Protein 2D9O (pdb70)

Solvent-accessible surface area: 7507 Å² total; per-residue (Å²): 138,123,122,84,70,101,35,170,60,55,16,81,0,58,0,99,30,186,39,162,173,176,92,169,62,143,58,38,14,42,113,85,52,1,48,129,16,3,99,129,69,10,129,17,82,85,17,93,78,43,110,200,144,65,9,12,0,27,0,46,0,44,79,78,151,5,0,69,70,0,27,143,85,17,75,11,87,147,122,46,87,13,130,20,50,42,85,106,20,99,48,148,150,80,130,46,141,108,115,127

Sequence (100 aa):
GSSGSSGQGTPKLKLKWKCKKEDESKGGYSKDVLLRLLQKYGEVLNLVLSSKKPGTAVVEFATVKAAELAVQNEVGLVDNPLKISWLEGQPQDASGPSSGGSSGSSGQGTPKLKLKWKCKKEDESKGGYSKDVLLRLLQKYGEVLNLVLSSKKPGTAVVEFATVKAAELAVQNEVGLVDNPLKISWLEGQPQDASGPSSGGSSGSSGQGTPKLKLKWKCKKEDESKGGYSKDVLLRLLQKYGEVLNLVLSSKKPGTAVVEFATVKAAELAVQNEVGLVDNPLKISWLEGQPQDASGPSSGGSSGSSGQGTPKLKLKWKCKKEDESKGGYSKDVLLRLLQKYGEVLNLVLSSKKPGTAVVEFATVKAAELAVQNEVGLVDNPLKISWLEGQPQDASGPSSGGSSGSSGQGTPKLKLKWKCKKEDESKGGYSKDVLLRLLQKYGEVLNLVLSSKKPGTAVVEFATVKAAELAVQNEVGLVDNPLKISWLEGQPQDASGPSSGGSSGSSGQGTPKLKLKWKCKKEDESKGGYSKDVLLRLLQKYGEVLNLVLSSKKPGTAVVEFATVKAAELAVQNEVGLVDNPLKISWLEGQPQDASGPSSGGSSGSSGQGTPKLKLKWKCKKEDESKGGYSKDVLLRLLQKYGEVLNLVLSSKKPGTAVVEFATVKAAELAVQNEVGLVDNPLKISWLEGQPQDASGPSSGGSSGSSGQGTPKLKLKWKCKKEDESKGGYSKDVLLRLLQKYGEVLNLVLSSKKPGTAVVEFATVKAAELAVQNEVGLVDNPLKISWLEGQPQDASGPSSGGSSGSSGQGTPKLKLKWKCKKEDESKGGYSKDVLLRLLQKYGEVLNLVLSSKKPGTAVVEFATVKAAELAVQNEVGLVDNPLKISWLEGQPQDASGPSSGGSSGSSGQGTPKLKLKWKCKKEDESKGGYSKDVLLRLLQKYGEVLNLVLSSKKPGTAVVEFATVKAAELAVQNEVGLVDNPLKISWLEGQPQDASGPSSGGSSGSSGQGTPKLKLKWKCKKEDESKGGYSKDVLLRLLQKYGEVLNLVLSSKKPGTAVVEFATVKAAELAVQNEVGLVDNPLKISWLEGQPQDASGPSSGGSSGSSGQGTPKLKLKWKCKKEDESKGGYSKDVLLRLLQKYGEVLNLVLSSKKPGTAVVEFATVKAAELAVQNEVGLVDNPLKISWLEGQPQDASGPSSGGSSGSSGQGTPKLKLKWKCKKEDESKGGYSKDVLLRLLQKYGEVLNLVLSSKKPGTAVVEFATVKAAELAVQNEVGLVDNPLKISWLEGQPQDASGPSSGGSSGSSGQGTPKLKLKWKCKKEDESKGGYSKDVLLRLLQKYGEVLNLVLSSKKPGTAVVEFATVKAAELAVQNEVGLVDNPLKISWLEGQPQDASGPSSGGSSGSSGQGTPKLKLKWKCKKEDESKGGYSKDVLLRLLQKYGEVLNLVLSSKKPGTAVVEFATVKAAELAVQNEVGLVDNPLKISWLEGQPQDASGPSSGGSSGSSGQGTPKLKLKWKCKKEDESKGGYSKDVLLRLLQKYGEVLNLVLSSKKPGTAVVEFATVKAAELAVQNEVGLVDNPLKISWLEGQPQDASGPSSGGSSGSSGQGTPKLKLKWKCKKEDESKGGYSKDVLLRLLQKYGEVLNLVLSSKKPGTAVVEFATVKAAELAVQNEVGLVDNPLKISWLEGQPQDASGPSSGGSSGSSGQGTPKLKLKWKCKKEDESKGGYSKDVLLRLLQKYGEVLNLVLSSKKPGTAVVEFATVKAAELAVQNEVGLVDNPLKISWLEGQPQDASGPSSGGSSGSSGQGTPKLKLKWKCKKEDESKGGYSKDVLLRLLQKYGEVLNLVLSSKKPGTAVVEFATVKAAELAVQNEVGLVDNPLKISWLEGQPQDASGPSSGGSSGSSGQGTPKLKLKWKCKKEDESKGGYSKDVLLRLLQKYGEVLNLVLSSKKPGTAVVEFATVKAAELAVQNEVGLVDNPLKISWLEGQPQDASGPSSG

Secondary structure (DSSP, 8-state):
--------SS-EEEEE----SS-S---S--HHHHHHHHHTTS-EEEEEEESSSSSEEEEEES-HHHHHHHHHT--B-SSSB-EEE-SS------SS----

Structure (mmCIF, N/CA/C/O backbone):
data_2D9O
#
_entry.id   2D9O
#
loop_
_atom_site.group_PDB
_atom_site.id
_atom_site.type_symbol
_atom_site.label_atom_id
_atom_site.label_alt_id
_atom_site.label_comp_id
_atom_site.label_asym_id
_atom_site.label_entity_id
_atom_site.label_seq_id
_atom_site.pdbx_PDB_ins_code
_atom_site.Cartn_x
_atom_site.Cartn_y
_atom_site.Cartn_z
_atom_site.occupancy
_atom_site.B_iso_or_equiv
_atom_site.auth_seq_id
_atom_site.auth_comp_id
_atom_site.auth_asym_id
_atom_site.auth_atom_id
_atom_site.pdbx_PDB_model_num
ATOM 1 N N . GLY A 1 1 ? -21.846 12.424 -0.928 1.00 0.00 161 GLY A N 1
ATOM 2 C CA . GLY A 1 1 ? -21.104 12.425 -2.175 1.00 0.00 161 GLY A CA 1
ATOM 3 C C . GLY A 1 1 ? -21.380 11.194 -3.015 1.00 0.00 161 GLY A C 1
ATOM 4 O O . GLY A 1 1 ? -22.501 10.991 -3.482 1.00 0.00 161 GLY A O 1
ATOM 8 N N . SER A 1 2 ? -20.356 10.370 -3.210 1.00 0.00 162 SER A N 1
ATOM 9 C CA . SER A 1 2 ? -20.492 9.155 -4.004 1.00 0.00 162 SER A CA 1
ATOM 10 C C . SER A 1 2 ? -19.678 8.015 -3.398 1.00 0.00 162 SER A C 1
ATOM 11 O O . SER A 1 2 ? -18.448 8.043 -3.409 1.00 0.00 162 SER A O 1
ATOM 19 N N . SER A 1 3 ? -20.375 7.014 -2.870 1.00 0.00 163 SER A N 1
ATOM 20 C CA . SER A 1 3 ? -19.719 5.866 -2.255 1.00 0.00 163 SER A CA 1
ATOM 21 C C . SER A 1 3 ? -20.446 4.572 -2.607 1.00 0.00 163 SER A C 1
ATOM 22 O O . SER A 1 3 ? -21.643 4.577 -2.892 1.00 0.00 163 SER A O 1
ATOM 30 N N . GLY A 1 4 ? -19.713 3.463 -2.585 1.00 0.00 164 GLY A N 1
ATOM 31 C CA . GLY A 1 4 ? -20.303 2.177 -2.903 1.00 0.00 164 GLY A CA 1
ATOM 32 C C . GLY A 1 4 ? -19.260 1.113 -3.183 1.00 0.00 164 GLY A C 1
ATOM 33 O O . GLY A 1 4 ? -19.100 0.676 -4.322 1.00 0.00 164 GLY A O 1
ATOM 37 N N . SER A 1 5 ? -18.547 0.697 -2.141 1.00 0.00 165 SER A N 1
ATOM 38 C CA . SER A 1 5 ? -17.510 -0.318 -2.281 1.00 0.00 165 SER A CA 1
ATOM 39 C C . SER A 1 5 ? -17.859 -1.566 -1.476 1.00 0.00 165 SER A C 1
ATOM 40 O O . SER A 1 5 ? -18.059 -1.500 -0.263 1.00 0.00 165 SER A O 1
ATOM 48 N N . SER A 1 6 ? -17.929 -2.704 -2.160 1.00 0.00 166 SER A N 1
ATOM 49 C CA . SER A 1 6 ? -18.258 -3.967 -1.511 1.00 0.00 166 SER A CA 1
ATOM 50 C C . SER A 1 6 ? -17.089 -4.463 -0.665 1.00 0.00 166 SER A C 1
ATOM 51 O O . SER A 1 6 ? -17.255 -4.803 0.506 1.00 0.00 166 SER A O 1
ATOM 59 N N . GLY A 1 7 ? -15.904 -4.502 -1.268 1.00 0.00 167 GLY A N 1
ATOM 60 C CA . GLY A 1 7 ? -14.724 -4.957 -0.557 1.00 0.00 167 GLY A CA 1
ATOM 61 C C . GLY A 1 7 ? -14.993 -6.191 0.282 1.00 0.00 167 GLY A C 1
ATOM 62 O O . GLY A 1 7 ? -15.030 -6.118 1.510 1.00 0.00 167 GLY A O 1
ATOM 66 N N . GLN A 1 8 ? -15.182 -7.326 -0.383 1.00 0.00 168 GLN A N 1
ATOM 67 C CA . GLN A 1 8 ? -15.452 -8.581 0.310 1.00 0.00 168 GLN A CA 1
ATOM 68 C C . GLN A 1 8 ? -14.166 -9.374 0.520 1.00 0.00 168 GLN A C 1
ATOM 69 O O . GLN A 1 8 ? -13.872 -9.817 1.629 1.00 0.00 168 GLN A O 1
ATOM 83 N N . GLY A 1 9 ? -13.402 -9.549 -0.554 1.00 0.00 169 GLY A N 1
ATOM 84 C CA . GLY A 1 9 ? -12.157 -10.289 -0.467 1.00 0.00 169 GLY A CA 1
ATOM 85 C C . GLY A 1 9 ? -11.151 -9.625 0.453 1.00 0.00 169 GLY A C 1
ATOM 86 O O . GLY A 1 9 ? -11.443 -8.598 1.067 1.00 0.00 169 GLY A O 1
ATOM 90 N N . THR A 1 10 ? -9.963 -10.214 0.552 1.00 0.00 170 THR A N 1
ATOM 91 C CA . THR A 1 10 ? -8.912 -9.675 1.405 1.00 0.00 170 THR A CA 1
ATOM 92 C C . THR A 1 10 ? -8.729 -8.180 1.174 1.00 0.00 170 THR A C 1
ATOM 93 O O . THR A 1 10 ? -8.852 -7.680 0.056 1.00 0.00 170 THR A O 1
ATOM 104 N N . PRO A 1 11 ? -8.426 -7.446 2.256 1.00 0.00 171 PRO A N 1
ATOM 105 C CA . PRO A 1 11 ? -8.218 -5.996 2.195 1.00 0.00 171 PRO A CA 1
ATOM 106 C C . PRO A 1 11 ? -6.933 -5.625 1.463 1.00 0.00 171 PRO A C 1
ATOM 107 O O . PRO A 1 11 ? -5.893 -5.403 2.085 1.00 0.00 171 PRO A O 1
ATOM 118 N N . LYS A 1 12 ? -7.010 -5.559 0.138 1.00 0.00 172 LYS A N 1
ATOM 119 C CA . LYS A 1 12 ? -5.854 -5.213 -0.680 1.00 0.00 172 LYS A CA 1
ATOM 120 C C . LYS A 1 12 ? -5.579 -3.714 -0.628 1.00 0.00 172 LYS A C 1
ATOM 121 O O . LYS A 1 12 ? -6.506 -2.903 -0.590 1.00 0.00 172 LYS A O 1
ATOM 140 N N . LEU A 1 13 ? -4.301 -3.351 -0.627 1.00 0.00 173 LEU A N 1
ATOM 141 C CA . LEU A 1 13 ? -3.905 -1.948 -0.581 1.00 0.00 173 LEU A CA 1
ATOM 142 C C . LEU A 1 13 ? -3.049 -1.584 -1.790 1.00 0.00 173 LEU A C 1
ATOM 143 O O . LEU A 1 13 ? -2.376 -2.437 -2.367 1.00 0.00 173 LEU A O 1
ATOM 159 N N . LYS A 1 14 ? -3.079 -0.310 -2.168 1.00 0.00 174 LYS A N 1
ATOM 160 C CA . LYS A 1 14 ? -2.305 0.170 -3.306 1.00 0.00 174 LYS A CA 1
ATOM 161 C C . LYS A 1 14 ? -1.143 1.043 -2.844 1.00 0.00 174 LYS A C 1
ATOM 162 O O . LYS A 1 14 ? -1.342 2.052 -2.167 1.00 0.00 174 LYS A O 1
ATOM 181 N N . LEU A 1 15 ? 0.071 0.649 -3.216 1.00 0.00 175 LEU A N 1
ATOM 182 C CA . LEU A 1 15 ? 1.266 1.398 -2.841 1.00 0.00 175 LEU A CA 1
ATOM 183 C C . LEU A 1 15 ? 1.778 2.229 -4.013 1.00 0.00 175 LEU A C 1
ATOM 184 O O . LEU A 1 15 ? 2.240 1.687 -5.017 1.00 0.00 175 LEU A O 1
ATOM 200 N N . LYS A 1 16 ? 1.695 3.548 -3.877 1.00 0.00 176 LYS A N 1
ATOM 201 C CA . LYS A 1 16 ? 2.153 4.455 -4.923 1.00 0.00 176 LYS A CA 1
ATOM 202 C C . LYS A 1 16 ? 3.173 5.447 -4.373 1.00 0.00 176 LYS A C 1
ATOM 203 O O . LYS A 1 16 ? 2.984 6.014 -3.297 1.00 0.00 176 LYS A O 1
ATOM 222 N N . TRP A 1 17 ? 4.253 5.652 -5.119 1.00 0.00 177 TRP A N 1
ATOM 223 C CA . TRP A 1 17 ? 5.302 6.577 -4.707 1.00 0.00 177 TRP A CA 1
ATOM 224 C C . TRP A 1 17 ? 5.775 7.423 -5.883 1.00 0.00 177 TRP A C 1
ATOM 225 O O . TRP A 1 17 ? 5.544 7.078 -7.042 1.00 0.00 177 TRP A O 1
ATOM 246 N N . LYS A 1 18 ? 6.438 8.533 -5.579 1.00 0.00 178 LYS A N 1
ATOM 247 C CA . LYS A 1 18 ? 6.946 9.429 -6.611 1.00 0.00 178 LYS A CA 1
ATOM 248 C C . LYS A 1 18 ? 8.121 8.798 -7.350 1.00 0.00 178 LYS A C 1
ATOM 249 O O . LYS A 1 18 ? 9.152 8.491 -6.749 1.00 0.00 178 LYS A O 1
ATOM 268 N N . CYS A 1 19 ? 7.961 8.608 -8.655 1.00 0.00 179 CYS A N 1
ATOM 269 C CA . CYS A 1 19 ? 9.010 8.014 -9.476 1.00 0.00 179 CYS A CA 1
ATOM 270 C C . CYS A 1 19 ? 9.210 8.809 -10.762 1.00 0.00 179 CYS A C 1
ATOM 271 O O . CYS A 1 19 ? 8.263 9.374 -11.309 1.00 0.00 179 CYS A O 1
ATOM 279 N N . LYS A 1 20 ? 10.449 8.849 -11.241 1.00 0.00 180 LYS A N 1
ATOM 280 C CA . LYS A 1 20 ? 10.775 9.574 -12.463 1.00 0.00 180 LYS A CA 1
ATOM 281 C C . LYS A 1 20 ? 10.198 8.868 -13.685 1.00 0.00 180 LYS A C 1
ATOM 282 O O . LYS A 1 20 ? 9.771 7.715 -13.606 1.00 0.00 180 LYS A O 1
ATOM 301 N N . LYS A 1 21 ? 10.189 9.565 -14.816 1.00 0.00 181 LYS A N 1
ATOM 302 C CA . LYS A 1 21 ? 9.667 9.004 -16.057 1.00 0.00 181 LYS A CA 1
ATOM 303 C C . LYS A 1 21 ? 10.341 7.673 -16.378 1.00 0.00 181 LYS A C 1
ATOM 304 O O . LYS A 1 21 ? 11.356 7.322 -15.779 1.00 0.00 181 LYS A O 1
ATOM 323 N N . GLU A 1 22 ? 9.769 6.940 -17.328 1.00 0.00 182 GLU A N 1
ATOM 324 C CA . GLU A 1 22 ? 10.316 5.649 -17.728 1.00 0.00 182 GLU A CA 1
ATOM 325 C C . GLU A 1 22 ? 11.840 5.659 -17.661 1.00 0.00 182 GLU A C 1
ATOM 326 O O . GLU A 1 22 ? 12.512 6.053 -18.614 1.00 0.00 182 GLU A O 1
ATOM 338 N N . ASP A 1 23 ? 12.379 5.224 -16.527 1.00 0.00 183 ASP A N 1
ATOM 339 C CA . ASP A 1 23 ? 13.824 5.182 -16.334 1.00 0.00 183 ASP A CA 1
ATOM 340 C C . ASP A 1 23 ? 14.249 3.865 -15.691 1.00 0.00 183 ASP A C 1
ATOM 341 O O . ASP A 1 23 ? 13.422 3.137 -15.144 1.00 0.00 183 ASP A O 1
ATOM 350 N N . GLU A 1 24 ? 15.542 3.567 -15.764 1.00 0.00 184 GLU A N 1
ATOM 351 C CA . GLU A 1 24 ? 16.075 2.337 -15.190 1.00 0.00 184 GLU A CA 1
ATOM 352 C C . GLU A 1 24 ? 16.129 2.425 -13.668 1.00 0.00 184 GLU A C 1
ATOM 353 O O . GLU A 1 24 ? 16.307 1.418 -12.983 1.00 0.00 184 GLU A O 1
ATOM 365 N N . SER A 1 25 ? 15.974 3.637 -13.145 1.00 0.00 185 SER A N 1
ATOM 366 C CA . SER A 1 25 ? 16.009 3.859 -11.704 1.00 0.00 185 SER A CA 1
ATOM 367 C C . SER A 1 25 ? 14.608 3.766 -11.106 1.00 0.00 185 SER A C 1
ATOM 368 O O . SER A 1 25 ? 13.671 4.403 -11.589 1.00 0.00 185 SER A O 1
ATOM 376 N N . LYS A 1 26 ? 14.473 2.969 -10.052 1.00 0.00 186 LYS A N 1
ATOM 377 C CA . LYS A 1 26 ? 13.188 2.792 -9.386 1.00 0.00 186 LYS A CA 1
ATOM 378 C C . LYS A 1 26 ? 12.804 4.045 -8.604 1.00 0.00 186 LYS A C 1
ATOM 379 O O . LYS A 1 26 ? 11.722 4.599 -8.794 1.00 0.00 186 LYS A O 1
ATOM 398 N N . GLY A 1 27 ? 13.699 4.487 -7.726 1.00 0.00 187 GLY A N 1
ATOM 399 C CA . GLY A 1 27 ? 13.435 5.671 -6.930 1.00 0.00 187 GLY A CA 1
ATOM 400 C C . GLY A 1 27 ? 13.948 5.542 -5.510 1.00 0.00 187 GLY A C 1
ATOM 401 O O . GLY A 1 27 ? 14.770 6.341 -5.064 1.00 0.00 187 GLY A O 1
ATOM 405 N N . GLY A 1 28 ? 13.460 4.532 -4.795 1.00 0.00 188 GLY A N 1
ATOM 406 C CA . GLY A 1 28 ? 13.884 4.321 -3.424 1.00 0.00 188 GLY A CA 1
ATOM 407 C C . GLY A 1 28 ? 13.104 3.216 -2.739 1.00 0.00 188 GLY A C 1
ATOM 408 O O . GLY A 1 28 ? 12.892 3.255 -1.527 1.00 0.00 188 GLY A O 1
ATOM 412 N N . TYR A 1 29 ? 12.673 2.229 -3.517 1.00 0.00 189 TYR A N 1
ATOM 413 C CA . TYR A 1 29 ? 11.908 1.110 -2.979 1.00 0.00 189 TYR A CA 1
ATOM 414 C C . TYR A 1 29 ? 12.025 -0.114 -3.882 1.00 0.00 189 TYR A C 1
ATOM 415 O O . TYR A 1 29 ? 12.657 -0.063 -4.937 1.00 0.00 189 TYR A O 1
ATOM 433 N N . SER A 1 30 ? 11.409 -1.213 -3.460 1.00 0.00 190 SER A N 1
ATOM 434 C CA . SER A 1 30 ? 11.446 -2.453 -4.227 1.00 0.00 190 SER A CA 1
ATOM 435 C C . SER A 1 30 ? 10.526 -3.501 -3.610 1.00 0.00 190 SER A C 1
ATOM 436 O O . SER A 1 30 ? 10.299 -3.511 -2.400 1.00 0.00 190 SER A O 1
ATOM 444 N N . LYS A 1 31 ? 9.997 -4.384 -4.451 1.00 0.00 191 LYS A N 1
ATOM 445 C CA . LYS A 1 31 ? 9.102 -5.439 -3.990 1.00 0.00 191 LYS A CA 1
ATOM 446 C C . LYS A 1 31 ? 9.526 -5.951 -2.617 1.00 0.00 191 LYS A C 1
ATOM 447 O O . LYS A 1 31 ? 8.692 -6.145 -1.732 1.00 0.00 191 LYS A O 1
ATOM 466 N N . ASP A 1 32 ? 10.825 -6.167 -2.446 1.00 0.00 192 ASP A N 1
ATOM 467 C CA . ASP A 1 32 ? 11.360 -6.654 -1.180 1.00 0.00 192 ASP A CA 1
ATOM 468 C C . ASP A 1 32 ? 11.160 -5.622 -0.073 1.00 0.00 192 ASP A C 1
ATOM 469 O O . ASP A 1 32 ? 10.387 -5.839 0.860 1.00 0.00 192 ASP A O 1
ATOM 478 N N . VAL A 1 33 ? 11.864 -4.500 -0.184 1.00 0.00 193 VAL A N 1
ATOM 479 C CA . VAL A 1 33 ? 11.765 -3.435 0.807 1.00 0.00 193 VAL A CA 1
ATOM 480 C C . VAL A 1 33 ? 10.330 -3.268 1.293 1.00 0.00 193 VAL A C 1
ATOM 481 O O . VAL A 1 33 ? 10.061 -3.310 2.494 1.00 0.00 193 VAL A O 1
ATOM 494 N N . LEU A 1 34 ? 9.410 -3.081 0.352 1.00 0.00 194 LEU A N 1
ATOM 495 C CA . LEU A 1 34 ? 8.000 -2.909 0.684 1.00 0.00 194 LEU A CA 1
ATOM 496 C C . LEU A 1 34 ? 7.444 -4.157 1.362 1.00 0.00 194 LEU A C 1
ATOM 497 O O . LEU A 1 34 ? 6.658 -4.067 2.306 1.00 0.00 194 LEU A O 1
ATOM 513 N N . LEU A 1 35 ? 7.858 -5.322 0.875 1.00 0.00 195 LEU A N 1
ATOM 514 C CA . LEU A 1 35 ? 7.403 -6.590 1.435 1.00 0.00 195 LEU A CA 1
ATOM 515 C C . LEU A 1 35 ? 7.779 -6.701 2.909 1.00 0.00 195 LEU A C 1
ATOM 516 O O . LEU A 1 35 ? 6.943 -7.033 3.749 1.00 0.00 195 LEU A O 1
ATOM 532 N N . ARG A 1 36 ? 9.041 -6.418 3.215 1.00 0.00 196 ARG A N 1
ATOM 533 C CA . ARG A 1 36 ? 9.527 -6.485 4.588 1.00 0.00 196 ARG A CA 1
ATOM 534 C C . ARG A 1 36 ? 8.890 -5.395 5.444 1.00 0.00 196 ARG A C 1
ATOM 535 O O . ARG A 1 36 ? 8.685 -5.574 6.645 1.00 0.00 196 ARG A O 1
ATOM 556 N N . LEU A 1 37 ? 8.580 -4.265 4.819 1.00 0.00 197 LEU A N 1
ATOM 557 C CA . LEU A 1 37 ? 7.966 -3.144 5.523 1.00 0.00 197 LEU A CA 1
ATOM 558 C C . LEU A 1 37 ? 6.587 -3.523 6.053 1.00 0.00 197 LEU A C 1
ATOM 559 O O . LEU A 1 37 ? 6.209 -3.139 7.161 1.00 0.00 197 LEU A O 1
ATOM 575 N N . LEU A 1 38 ? 5.841 -4.280 5.257 1.00 0.00 198 LEU A N 1
ATOM 576 C CA . LEU A 1 38 ? 4.504 -4.714 5.646 1.00 0.00 198 LEU A CA 1
ATOM 577 C C . LEU A 1 38 ? 4.567 -5.987 6.485 1.00 0.00 198 LEU A C 1
ATOM 578 O O . LEU A 1 38 ? 3.907 -6.094 7.518 1.00 0.00 198 LEU A O 1
ATOM 594 N N . GLN A 1 39 ? 5.367 -6.948 6.033 1.00 0.00 199 GLN A N 1
ATOM 595 C CA . GLN A 1 39 ? 5.517 -8.213 6.743 1.00 0.00 199 GLN A CA 1
ATOM 596 C C . GLN A 1 39 ? 5.434 -8.003 8.252 1.00 0.00 199 GLN A C 1
ATOM 597 O O . GLN A 1 39 ? 4.610 -8.618 8.930 1.00 0.00 199 GLN A O 1
ATOM 611 N N . LYS A 1 40 ? 6.292 -7.132 8.771 1.00 0.00 200 LYS A N 1
ATOM 612 C CA . LYS A 1 40 ? 6.316 -6.840 10.200 1.00 0.00 200 LYS A CA 1
ATOM 613 C C . LYS A 1 40 ? 4.904 -6.627 10.735 1.00 0.00 200 LYS A C 1
ATOM 614 O O . LYS A 1 40 ? 4.530 -7.186 11.766 1.00 0.00 200 LYS A O 1
ATOM 633 N N . TYR A 1 41 ? 4.124 -5.817 10.028 1.00 0.00 201 TYR A N 1
ATOM 634 C CA . TYR A 1 41 ? 2.753 -5.530 10.433 1.00 0.00 201 TYR A CA 1
ATOM 635 C C . TYR A 1 41 ? 1.849 -6.736 10.191 1.00 0.00 201 TYR A C 1
ATOM 636 O O . TYR A 1 41 ? 1.164 -7.205 11.099 1.00 0.00 201 TYR A O 1
ATOM 654 N N . GLY A 1 42 ? 1.855 -7.233 8.958 1.00 0.00 202 GLY A N 1
ATOM 655 C CA . GLY A 1 42 ? 1.033 -8.380 8.618 1.00 0.00 202 GLY A CA 1
ATOM 656 C C . GLY A 1 42 ? 1.619 -9.197 7.483 1.00 0.00 202 GLY A C 1
ATOM 657 O O . GLY A 1 42 ? 2.403 -8.686 6.683 1.00 0.00 202 GLY A O 1
ATOM 661 N N . GLU A 1 43 ? 1.240 -10.469 7.415 1.00 0.00 203 GLU A N 1
ATOM 662 C CA . GLU A 1 43 ? 1.737 -11.358 6.371 1.00 0.00 203 GLU A CA 1
ATOM 663 C C . GLU A 1 43 ? 1.247 -10.911 4.997 1.00 0.00 203 GLU A C 1
ATOM 664 O O . GLU A 1 43 ? 0.049 -10.725 4.782 1.00 0.00 203 GLU A O 1
ATOM 676 N N . VAL A 1 44 ? 2.182 -10.738 4.068 1.00 0.00 204 VAL A N 1
ATOM 677 C CA . VAL A 1 44 ? 1.847 -10.313 2.714 1.00 0.00 204 VAL A CA 1
ATOM 678 C C . VAL A 1 44 ? 1.584 -11.513 1.811 1.00 0.00 204 VAL A C 1
ATOM 679 O O . VAL A 1 44 ? 2.500 -12.040 1.179 1.00 0.00 204 VAL A O 1
ATOM 692 N N . LEU A 1 45 ? 0.327 -11.939 1.754 1.00 0.00 205 LEU A N 1
ATOM 693 C CA . LEU A 1 45 ? -0.058 -13.077 0.927 1.00 0.00 205 LEU A CA 1
ATOM 694 C C . LEU A 1 45 ? 0.428 -12.897 -0.508 1.00 0.00 205 LEU A C 1
ATOM 695 O O . LEU A 1 45 ? 1.089 -13.773 -1.064 1.00 0.00 205 LEU A O 1
ATOM 711 N N . ASN A 1 46 ? 0.097 -11.754 -1.100 1.00 0.00 206 ASN A N 1
ATOM 712 C CA . ASN A 1 46 ? 0.501 -11.457 -2.469 1.00 0.00 206 ASN A CA 1
ATOM 713 C C . ASN A 1 46 ? 0.896 -9.991 -2.615 1.00 0.00 206 ASN A C 1
ATOM 714 O O . ASN A 1 46 ? 0.227 -9.101 -2.087 1.00 0.00 206 ASN A O 1
ATOM 725 N N . LEU A 1 47 ? 1.986 -9.746 -3.334 1.00 0.00 207 LEU A N 1
ATOM 726 C CA . LEU A 1 47 ? 2.470 -8.387 -3.550 1.00 0.00 207 LEU A CA 1
ATOM 727 C C . LEU A 1 47 ? 2.788 -8.150 -5.023 1.00 0.00 207 LEU A C 1
ATOM 728 O O . LEU A 1 47 ? 3.856 -8.526 -5.506 1.00 0.00 207 LEU A O 1
ATOM 744 N N . VAL A 1 48 ? 1.855 -7.522 -5.731 1.00 0.00 208 VAL A N 1
ATOM 745 C CA . VAL A 1 48 ? 2.037 -7.232 -7.148 1.00 0.00 208 VAL A CA 1
ATOM 746 C C . VAL A 1 48 ? 2.393 -5.766 -7.367 1.00 0.00 208 VAL A C 1
ATOM 747 O O . VAL A 1 48 ? 2.100 -4.912 -6.529 1.00 0.00 208 VAL A O 1
ATOM 760 N N . LEU A 1 49 ? 3.026 -5.479 -8.500 1.00 0.00 209 LEU A N 1
ATOM 761 C CA . LEU A 1 49 ? 3.422 -4.115 -8.831 1.00 0.00 209 LEU A CA 1
ATOM 762 C C . LEU A 1 49 ? 2.764 -3.656 -10.128 1.00 0.00 209 LEU A C 1
ATOM 763 O O . LEU A 1 49 ? 2.498 -4.463 -11.020 1.00 0.00 209 LEU A O 1
ATOM 779 N N . SER A 1 50 ? 2.506 -2.356 -10.228 1.00 0.00 210 SER A N 1
ATOM 780 C CA . SER A 1 50 ? 1.877 -1.790 -11.416 1.00 0.00 210 SER A CA 1
ATOM 781 C C . SER A 1 50 ? 2.930 -1.319 -12.414 1.00 0.00 210 SER A C 1
ATOM 782 O O . SER A 1 50 ? 3.775 -0.484 -12.094 1.00 0.00 210 SER A O 1
ATOM 790 N N . SER A 1 51 ? 2.871 -1.861 -13.627 1.00 0.00 211 SER A N 1
ATOM 791 C CA . SER A 1 51 ? 3.821 -1.499 -14.672 1.00 0.00 211 SER A CA 1
ATOM 792 C C . SER A 1 51 ? 3.307 -0.316 -15.488 1.00 0.00 211 SER A C 1
ATOM 793 O O . SER A 1 51 ? 4.080 0.541 -15.915 1.00 0.00 211 SER A O 1
ATOM 801 N N . LYS A 1 52 ? 1.996 -0.277 -15.700 1.00 0.00 212 LYS A N 1
ATOM 802 C CA . LYS A 1 52 ? 1.375 0.800 -16.462 1.00 0.00 212 LYS A CA 1
ATOM 803 C C . LYS A 1 52 ? 1.999 2.146 -16.109 1.00 0.00 212 LYS A C 1
ATOM 804 O O . LYS A 1 52 ? 2.519 2.848 -16.976 1.00 0.00 212 LYS A O 1
ATOM 823 N N . LYS A 1 53 ? 1.944 2.500 -14.829 1.00 0.00 213 LYS A N 1
ATOM 824 C CA . LYS A 1 53 ? 2.505 3.761 -14.359 1.00 0.00 213 LYS A CA 1
ATOM 825 C C . LYS A 1 53 ? 3.651 3.516 -13.382 1.00 0.00 213 LYS A C 1
ATOM 826 O O . LYS A 1 53 ? 3.614 2.599 -12.562 1.00 0.00 213 LYS A O 1
ATOM 845 N N . PRO A 1 54 ? 4.694 4.355 -13.469 1.00 0.00 214 PRO A N 1
ATOM 846 C CA . PRO A 1 54 ? 5.869 4.250 -12.599 1.00 0.00 214 PRO A CA 1
ATOM 847 C C . PRO A 1 54 ? 5.557 4.631 -11.155 1.00 0.00 214 PRO A C 1
ATOM 848 O O . PRO A 1 54 ? 4.792 5.560 -10.900 1.00 0.00 214 PRO A O 1
ATOM 859 N N . GLY A 1 55 ? 6.155 3.907 -10.214 1.00 0.00 215 GLY A N 1
ATOM 860 C CA . GLY A 1 55 ? 5.928 4.185 -8.808 1.00 0.00 215 GLY A CA 1
ATOM 861 C C . GLY A 1 55 ? 4.527 3.818 -8.363 1.00 0.00 215 GLY A C 1
ATOM 862 O O . GLY A 1 55 ? 3.868 4.586 -7.661 1.00 0.00 215 GLY A O 1
ATOM 866 N N . THR A 1 56 ? 4.067 2.639 -8.773 1.00 0.00 216 THR A N 1
ATOM 867 C CA . THR A 1 56 ? 2.733 2.173 -8.415 1.00 0.00 216 THR A CA 1
ATOM 868 C C . THR A 1 56 ? 2.713 0.661 -8.222 1.00 0.00 216 THR A C 1
ATOM 869 O O . THR A 1 56 ? 3.335 -0.080 -8.982 1.00 0.00 216 THR A O 1
ATOM 880 N N . ALA A 1 57 ? 1.993 0.209 -7.200 1.00 0.00 217 ALA A N 1
ATOM 881 C CA . ALA A 1 57 ? 1.889 -1.215 -6.909 1.00 0.00 217 ALA A CA 1
ATOM 882 C C . ALA A 1 57 ? 0.679 -1.510 -6.030 1.00 0.00 217 ALA A C 1
ATOM 883 O O . ALA A 1 57 ? -0.002 -0.594 -5.567 1.00 0.00 217 ALA A O 1
ATOM 890 N N . VAL A 1 58 ? 0.414 -2.793 -5.805 1.00 0.00 218 VAL A N 1
ATOM 891 C CA . VAL A 1 58 ? -0.715 -3.208 -4.981 1.00 0.00 218 VAL A CA 1
ATOM 892 C C . VAL A 1 58 ? -0.356 -4.418 -4.127 1.00 0.00 218 VAL A C 1
ATOM 893 O O . VAL A 1 58 ? 0.061 -5.455 -4.643 1.00 0.00 218 VAL A O 1
ATOM 906 N N . VAL A 1 59 ? -0.521 -4.279 -2.815 1.00 0.00 219 VAL A N 1
ATOM 907 C CA . VAL A 1 59 ? -0.216 -5.362 -1.887 1.00 0.00 219 VAL A CA 1
ATOM 908 C C . VAL A 1 59 ? -1.489 -6.050 -1.408 1.00 0.00 219 VAL A C 1
ATOM 909 O O . VAL A 1 59 ? -2.555 -5.437 -1.356 1.00 0.00 219 VAL A O 1
ATOM 922 N N . GLU A 1 60 ? -1.369 -7.327 -1.058 1.00 0.00 220 GLU A N 1
ATOM 923 C CA . GLU A 1 60 ? -2.512 -8.098 -0.584 1.00 0.00 220 GLU A CA 1
ATOM 924 C C . GLU A 1 60 ? -2.270 -8.613 0.833 1.00 0.00 220 GLU A C 1
ATOM 925 O O . GLU A 1 60 ? -1.383 -9.434 1.064 1.00 0.00 220 GLU A O 1
ATOM 937 N N . PHE A 1 61 ? -3.066 -8.123 1.778 1.00 0.00 221 PHE A N 1
ATOM 938 C CA . PHE A 1 61 ? -2.939 -8.531 3.172 1.00 0.00 221 PHE A CA 1
ATOM 939 C C . PHE A 1 61 ? -3.859 -9.708 3.480 1.00 0.00 221 PHE A C 1
ATOM 940 O O . PHE A 1 61 ? -4.705 -10.078 2.667 1.00 0.00 221 PHE A O 1
ATOM 957 N N . ALA A 1 62 ? -3.686 -10.293 4.661 1.00 0.00 222 ALA A N 1
ATOM 958 C CA . ALA A 1 62 ? -4.501 -11.427 5.078 1.00 0.00 222 ALA A CA 1
ATOM 959 C C . ALA A 1 62 ? -5.525 -11.011 6.129 1.00 0.00 222 ALA A C 1
ATOM 960 O O . ALA A 1 62 ? -6.558 -11.660 6.297 1.00 0.00 222 ALA A O 1
ATOM 967 N N . THR A 1 63 ? -5.232 -9.923 6.835 1.00 0.00 223 THR A N 1
ATOM 968 C CA . THR A 1 63 ? -6.126 -9.421 7.871 1.00 0.00 223 THR A CA 1
ATOM 969 C C . THR A 1 63 ? -6.351 -7.920 7.723 1.00 0.00 223 THR A C 1
ATOM 970 O O . THR A 1 63 ? -5.578 -7.229 7.060 1.00 0.00 223 THR A O 1
ATOM 981 N N . VAL A 1 64 ? -7.415 -7.422 8.345 1.00 0.00 224 VAL A N 1
ATOM 982 C CA . VAL A 1 64 ? -7.741 -6.002 8.283 1.00 0.00 224 VAL A CA 1
ATOM 983 C C . VAL A 1 64 ? -6.859 -5.195 9.229 1.00 0.00 224 VAL A C 1
ATOM 984 O O . VAL A 1 64 ? -6.415 -4.096 8.897 1.00 0.00 224 VAL A O 1
ATOM 997 N N . LYS A 1 65 ? -6.608 -5.747 10.411 1.00 0.00 225 LYS A N 1
ATOM 998 C CA . LYS A 1 65 ? -5.777 -5.081 11.407 1.00 0.00 225 LYS A CA 1
ATOM 999 C C . LYS A 1 65 ? -4.446 -4.646 10.802 1.00 0.00 225 LYS A C 1
ATOM 1000 O O . LYS A 1 65 ? -4.124 -3.458 10.777 1.00 0.00 225 LYS A O 1
ATOM 1019 N N . ALA A 1 66 ? -3.678 -5.615 10.316 1.00 0.00 226 ALA A N 1
ATOM 1020 C CA . ALA A 1 66 ? -2.384 -5.331 9.708 1.00 0.00 226 ALA A CA 1
ATOM 1021 C C . ALA A 1 66 ? -2.504 -4.250 8.640 1.00 0.00 226 ALA A C 1
ATOM 1022 O O . ALA A 1 66 ? -1.801 -3.241 8.682 1.00 0.00 226 ALA A O 1
ATOM 1029 N N . ALA A 1 67 ? -3.400 -4.468 7.682 1.00 0.00 227 ALA A N 1
ATOM 1030 C CA . ALA A 1 67 ? -3.613 -3.512 6.603 1.00 0.00 227 ALA A CA 1
ATOM 1031 C C . ALA A 1 67 ? -3.688 -2.086 7.140 1.00 0.00 227 ALA A C 1
ATOM 1032 O O . ALA A 1 67 ? -2.896 -1.227 6.755 1.00 0.00 227 ALA A O 1
ATOM 1039 N N . GLU A 1 68 ? -4.646 -1.844 8.030 1.00 0.00 228 GLU A N 1
ATOM 1040 C CA . GLU A 1 68 ? -4.824 -0.521 8.617 1.00 0.00 228 GLU A CA 1
ATOM 1041 C C . GLU A 1 68 ? -3.502 0.017 9.158 1.00 0.00 228 GLU A C 1
ATOM 1042 O O . GLU A 1 68 ? -3.054 1.096 8.771 1.00 0.00 228 GLU A O 1
ATOM 1054 N N . LEU A 1 69 ? -2.884 -0.743 10.056 1.00 0.00 229 LEU A N 1
ATOM 1055 C CA . LEU A 1 69 ? -1.614 -0.344 10.651 1.00 0.00 229 LEU A CA 1
ATOM 1056 C C . LEU A 1 69 ? -0.563 -0.094 9.575 1.00 0.00 229 LEU A C 1
ATOM 1057 O O . LEU A 1 69 ? 0.342 0.720 9.755 1.00 0.00 229 LEU A O 1
ATOM 1073 N N . ALA A 1 70 ? -0.690 -0.798 8.455 1.00 0.00 230 ALA A N 1
ATOM 1074 C CA . ALA A 1 70 ? 0.246 -0.649 7.348 1.00 0.00 230 ALA A CA 1
ATOM 1075 C C . ALA A 1 70 ? -0.090 0.577 6.506 1.00 0.00 230 ALA A C 1
ATOM 1076 O O . ALA A 1 70 ? 0.697 0.994 5.657 1.00 0.00 230 ALA A O 1
ATOM 1083 N N . VAL A 1 71 ? -1.265 1.150 6.746 1.00 0.00 231 VAL A N 1
ATOM 1084 C CA . VAL A 1 71 ? -1.706 2.329 6.009 1.00 0.00 231 VAL A CA 1
ATOM 1085 C C . VAL A 1 71 ? -1.608 3.583 6.871 1.00 0.00 231 VAL A C 1
ATOM 1086 O O . VAL A 1 71 ? -1.677 4.702 6.363 1.00 0.00 231 VAL A O 1
ATOM 1099 N N . GLN A 1 72 ? -1.447 3.387 8.175 1.00 0.00 232 GLN A N 1
ATOM 1100 C CA . GLN A 1 72 ? -1.340 4.503 9.107 1.00 0.00 232 GLN A CA 1
ATOM 1101 C C . GLN A 1 72 ? 0.093 4.663 9.604 1.00 0.00 232 GLN A C 1
ATOM 1102 O O . GLN A 1 72 ? 0.720 5.700 9.396 1.00 0.00 232 GLN A O 1
ATOM 1116 N N . ASN A 1 73 ? 0.605 3.627 10.261 1.00 0.00 233 ASN A N 1
ATOM 1117 C CA . ASN A 1 73 ? 1.964 3.653 10.789 1.00 0.00 233 ASN A CA 1
ATOM 1118 C C . ASN A 1 73 ? 2.986 3.683 9.656 1.00 0.00 233 ASN A C 1
ATOM 1119 O O . ASN A 1 73 ? 3.594 4.717 9.384 1.00 0.00 233 ASN A O 1
ATOM 1130 N N . GLU A 1 74 ? 3.169 2.541 9.001 1.00 0.00 234 GLU A N 1
ATOM 1131 C CA . GLU A 1 74 ? 4.118 2.437 7.898 1.00 0.00 234 GLU A CA 1
ATOM 1132 C C . GLU A 1 74 ? 3.823 3.483 6.827 1.00 0.00 234 GLU A C 1
ATOM 1133 O O . GLU A 1 74 ? 2.793 3.428 6.156 1.00 0.00 234 GLU A O 1
ATOM 1145 N N . VAL A 1 75 ? 4.736 4.437 6.673 1.00 0.00 235 VAL A N 1
ATOM 1146 C CA . VAL A 1 75 ? 4.576 5.496 5.684 1.00 0.00 235 VAL A CA 1
ATOM 1147 C C . VAL A 1 75 ? 5.690 5.450 4.644 1.00 0.00 235 VAL A C 1
ATOM 1148 O O . VAL A 1 75 ? 5.726 6.263 3.721 1.00 0.00 235 VAL A O 1
ATOM 1161 N N . GLY A 1 76 ? 6.598 4.492 4.800 1.00 0.00 236 GLY A N 1
ATOM 1162 C CA . GLY A 1 76 ? 7.702 4.357 3.867 1.00 0.00 236 GLY A CA 1
ATOM 1163 C C . GLY A 1 76 ? 8.997 4.923 4.414 1.00 0.00 236 GLY A C 1
ATOM 1164 O O . GLY A 1 76 ? 9.617 4.331 5.299 1.00 0.00 236 GLY A O 1
ATOM 1168 N N . LEU A 1 77 ? 9.408 6.071 3.888 1.00 0.00 237 LEU A N 1
ATOM 1169 C CA . LEU A 1 77 ? 10.640 6.717 4.329 1.00 0.00 237 LEU A CA 1
ATOM 1170 C C . LEU A 1 77 ? 10.426 8.213 4.536 1.00 0.00 237 LEU A C 1
ATOM 1171 O O . LEU A 1 77 ? 9.761 8.872 3.737 1.00 0.00 237 LEU A O 1
ATOM 1187 N N . VAL A 1 78 ? 10.996 8.743 5.613 1.00 0.00 238 VAL A N 1
ATOM 1188 C CA . VAL A 1 78 ? 10.871 10.162 5.924 1.00 0.00 238 VAL A CA 1
ATOM 1189 C C . VAL A 1 78 ? 11.042 11.016 4.672 1.00 0.00 238 VAL A C 1
ATOM 1190 O O . VAL A 1 78 ? 10.202 11.861 4.365 1.00 0.00 238 VAL A O 1
ATOM 1203 N N . ASP A 1 79 ? 12.136 10.789 3.954 1.00 0.00 239 ASP A N 1
ATOM 1204 C CA . ASP A 1 79 ? 12.418 11.537 2.733 1.00 0.00 239 ASP A CA 1
ATOM 1205 C C . ASP A 1 79 ? 11.318 11.322 1.698 1.00 0.00 239 ASP A C 1
ATOM 1206 O O . ASP A 1 79 ? 10.899 12.259 1.020 1.00 0.00 239 ASP A O 1
ATOM 1215 N N . ASN A 1 80 ? 10.857 10.081 1.582 1.00 0.00 240 ASN A N 1
ATOM 1216 C CA . ASN A 1 80 ? 9.807 9.742 0.628 1.00 0.00 240 ASN A CA 1
ATOM 1217 C C . ASN A 1 80 ? 8.692 8.951 1.305 1.00 0.00 240 ASN A C 1
ATOM 1218 O O . ASN A 1 80 ? 8.702 7.720 1.339 1.00 0.00 240 ASN A O 1
ATOM 1229 N N . PRO A 1 81 ? 7.705 9.673 1.857 1.00 0.00 241 PRO A N 1
ATOM 1230 C CA . PRO A 1 81 ? 6.563 9.060 2.542 1.00 0.00 241 PRO A CA 1
ATOM 1231 C C . PRO A 1 81 ? 5.628 8.338 1.577 1.00 0.00 241 PRO A C 1
ATOM 1232 O O . PRO A 1 81 ? 4.723 8.944 1.003 1.00 0.00 241 PRO A O 1
ATOM 1243 N N . LEU A 1 82 ? 5.852 7.040 1.404 1.00 0.00 242 LEU A N 1
ATOM 1244 C CA . LEU A 1 82 ? 5.029 6.234 0.509 1.00 0.00 242 LEU A CA 1
ATOM 1245 C C . LEU A 1 82 ? 3.567 6.662 0.581 1.00 0.00 242 LEU A C 1
ATOM 1246 O O . LEU A 1 82 ? 3.105 7.164 1.607 1.00 0.00 242 LEU A O 1
ATOM 1262 N N . LYS A 1 83 ? 2.841 6.459 -0.513 1.00 0.00 243 LYS A N 1
ATOM 1263 C CA . LYS A 1 83 ? 1.430 6.819 -0.574 1.00 0.00 243 LYS A CA 1
ATOM 1264 C C . LYS A 1 83 ? 0.548 5.575 -0.550 1.00 0.00 243 LYS A C 1
ATOM 1265 O O . LYS A 1 83 ? 0.138 5.073 -1.597 1.00 0.00 243 LYS A O 1
ATOM 1284 N N . ILE A 1 84 ? 0.260 5.083 0.651 1.00 0.00 244 ILE A N 1
ATOM 1285 C CA . ILE A 1 84 ? -0.575 3.898 0.810 1.00 0.00 244 ILE A CA 1
ATOM 1286 C C . ILE A 1 84 ? -2.052 4.271 0.870 1.00 0.00 244 ILE A C 1
ATOM 1287 O O . ILE A 1 84 ? -2.525 4.820 1.865 1.00 0.00 244 ILE A O 1
ATOM 1303 N N . SER A 1 85 ? -2.778 3.968 -0.202 1.00 0.00 245 SER A N 1
ATOM 1304 C CA . SER A 1 85 ? -4.202 4.273 -0.273 1.00 0.00 245 SER A CA 1
ATOM 1305 C C . SER A 1 85 ? -5.029 2.992 -0.330 1.00 0.00 245 SER A C 1
ATOM 1306 O O . SER A 1 85 ? -4.543 1.945 -0.757 1.00 0.00 245 SER A O 1
ATOM 1314 N N . TRP A 1 86 ? -6.281 3.085 0.102 1.00 0.00 246 TRP A N 1
ATOM 1315 C CA . TRP A 1 86 ? -7.178 1.935 0.101 1.00 0.00 246 TRP A CA 1
ATOM 1316 C C . TRP A 1 86 ? -7.880 1.793 -1.245 1.00 0.00 246 TRP A C 1
ATOM 1317 O O . TRP A 1 86 ? -8.882 2.461 -1.507 1.00 0.00 246 TRP A O 1
ATOM 1338 N N . LEU A 1 87 ? -7.350 0.922 -2.096 1.00 0.00 247 LEU A N 1
ATOM 1339 C CA . LEU A 1 87 ? -7.926 0.693 -3.416 1.00 0.00 247 LEU A CA 1
ATOM 1340 C C . LEU A 1 87 ? -9.380 0.243 -3.305 1.00 0.00 247 LEU A C 1
ATOM 1341 O O . LEU A 1 87 ? -10.250 0.746 -4.014 1.00 0.00 247 LEU A O 1
ATOM 1357 N N . GLU A 1 88 ? -9.633 -0.706 -2.408 1.00 0.00 248 GLU A N 1
ATOM 1358 C CA . GLU A 1 88 ? -10.982 -1.222 -2.204 1.00 0.00 248 GLU A CA 1
ATOM 1359 C C . GLU A 1 88 ? -11.100 -1.913 -0.849 1.00 0.00 248 GLU A C 1
ATOM 1360 O O . GLU A 1 88 ? -10.158 -2.551 -0.381 1.00 0.00 248 GLU A O 1
ATOM 1372 N N . GLY A 1 89 ? -12.266 -1.780 -0.223 1.00 0.00 249 GLY A N 1
ATOM 1373 C CA . GLY A 1 89 ? -12.486 -2.397 1.073 1.00 0.00 249 GLY A CA 1
ATOM 1374 C C . GLY A 1 89 ? -11.832 -1.624 2.201 1.00 0.00 249 GLY A C 1
ATOM 1375 O O . GLY A 1 89 ? -10.904 -2.117 2.842 1.00 0.00 249 GLY A O 1
ATOM 1379 N N . GLN A 1 90 ? -12.316 -0.410 2.443 1.00 0.00 250 GLN A N 1
ATOM 1380 C CA . GLN A 1 90 ? -11.769 0.432 3.501 1.00 0.00 250 GLN A CA 1
ATOM 1381 C C . GLN A 1 90 ? -12.604 0.319 4.772 1.00 0.00 250 GLN A C 1
ATOM 1382 O O . GLN A 1 90 ? -13.835 0.314 4.738 1.00 0.00 250 GLN A O 1
ATOM 1396 N N . PRO A 1 91 ? -11.921 0.226 5.923 1.00 0.00 251 PRO A N 1
ATOM 1397 C CA . PRO A 1 91 ? -12.580 0.112 7.228 1.00 0.00 251 PRO A CA 1
ATOM 1398 C C . PRO A 1 91 ? -13.284 1.401 7.636 1.00 0.00 251 PRO A C 1
ATOM 1399 O O . PRO A 1 91 ? -12.742 2.494 7.470 1.00 0.00 251 PRO A O 1
ATOM 1410 N N . GLN A 1 92 ? -14.493 1.266 8.171 1.00 0.00 252 GLN A N 1
ATOM 1411 C CA . GLN A 1 92 ? -15.271 2.421 8.602 1.00 0.00 252 GLN A CA 1
ATOM 1412 C C . GLN A 1 92 ? -16.048 2.109 9.877 1.00 0.00 252 GLN A C 1
ATOM 1413 O O . GLN A 1 92 ? -16.909 1.229 9.891 1.00 0.00 252 GLN A O 1
ATOM 1427 N N . ASP A 1 93 ? -15.739 2.835 10.945 1.00 0.00 253 ASP A N 1
ATOM 1428 C CA . ASP A 1 93 ? -16.409 2.636 12.225 1.00 0.00 253 ASP A CA 1
ATOM 1429 C C . ASP A 1 93 ? -16.276 3.874 13.107 1.00 0.00 253 ASP A C 1
ATOM 1430 O O . ASP A 1 93 ? -15.225 4.513 13.143 1.00 0.00 253 ASP A O 1
ATOM 1439 N N . ALA A 1 94 ? -17.350 4.208 13.815 1.00 0.00 254 ALA A N 1
ATOM 1440 C CA . ALA A 1 94 ? -17.353 5.369 14.696 1.00 0.00 254 ALA A CA 1
ATOM 1441 C C . ALA A 1 94 ? -17.471 4.948 16.158 1.00 0.00 254 ALA A C 1
ATOM 1442 O O . ALA A 1 94 ? -17.877 3.826 16.460 1.00 0.00 254 ALA A O 1
ATOM 1449 N N . SER A 1 95 ? -17.112 5.855 17.060 1.00 0.00 255 SER A N 1
ATOM 1450 C CA . SER A 1 95 ? -17.173 5.576 18.490 1.00 0.00 255 SER A CA 1
ATOM 1451 C C . SER A 1 95 ? -18.346 6.308 19.137 1.00 0.00 255 SER A C 1
ATOM 1452 O O . SER A 1 95 ? -18.222 6.857 20.231 1.00 0.00 255 SER A O 1
ATOM 1460 N N . GLY A 1 96 ? -19.485 6.311 18.451 1.00 0.00 256 GLY A N 1
ATOM 1461 C CA . GLY A 1 96 ? -20.663 6.978 18.972 1.00 0.00 256 GLY A CA 1
ATOM 1462 C C . GLY A 1 96 ? -21.934 6.547 18.267 1.00 0.00 256 GLY A C 1
ATOM 1463 O O . GLY A 1 96 ? -21.907 5.757 17.322 1.00 0.00 256 GLY A O 1
ATOM 1467 N N . PRO A 1 97 ? -23.079 7.069 18.729 1.00 0.00 257 PRO A N 1
ATOM 1468 C CA . PRO A 1 97 ? -24.387 6.747 18.151 1.00 0.00 257 PRO A CA 1
ATOM 1469 C C . PRO A 1 97 ? -24.566 7.337 16.757 1.00 0.00 257 PRO A C 1
ATOM 1470 O O . PRO A 1 97 ? -24.595 8.556 16.588 1.00 0.00 257 PRO A O 1
ATOM 1481 N N . SER A 1 98 ? -24.686 6.466 15.761 1.00 0.00 258 SER A N 1
ATOM 1482 C CA . SER A 1 98 ? -24.859 6.902 14.380 1.00 0.00 258 SER A CA 1
ATOM 1483 C C . SER A 1 98 ? -26.305 7.310 14.116 1.00 0.00 258 SER A C 1
ATOM 1484 O O . SER A 1 98 ? -27.200 7.010 14.906 1.00 0.00 258 SER A O 1
ATOM 1492 N N . SER A 1 99 ? -26.526 7.996 13.000 1.00 0.00 259 SER A N 1
ATOM 1493 C CA . SER A 1 99 ? -27.862 8.450 12.633 1.00 0.00 259 SER A CA 1
ATOM 1494 C C . SER A 1 99 ? -27.882 8.978 11.201 1.00 0.00 259 SER A C 1
ATOM 1495 O O . SER A 1 99 ? -26.848 9.048 10.539 1.00 0.00 259 SER A O 1
ATOM 1503 N N . GLY A 1 100 ? -29.069 9.347 10.730 1.00 0.00 260 GLY A N 1
ATOM 1504 C CA . GLY A 1 100 ? -29.204 9.864 9.381 1.00 0.00 260 GLY A CA 1
ATOM 1505 C C . GLY A 1 100 ? -28.791 11.318 9.273 1.00 0.00 260 GLY A C 1
ATOM 1506 O O . GLY A 1 100 ? -29.629 12.195 9.063 1.00 0.00 260 GLY A O 1
ATOM 1510 N N . GLY A 1 1 ? -12.224 -7.650 22.659 1.00 0.00 161 GLY A N 2
ATOM 1511 C CA . GLY A 1 1 ? -12.656 -8.542 21.599 1.00 0.00 161 GLY A CA 2
ATOM 1512 C C . GLY A 1 1 ? -12.579 -7.896 20.230 1.00 0.00 161 GLY A C 2
ATOM 1513 O O . GLY A 1 1 ? -13.568 -7.358 19.733 1.00 0.00 161 GLY A O 2
ATOM 1517 N N . SER A 1 2 ? -11.399 -7.947 19.619 1.00 0.00 162 SER A N 2
ATOM 1518 C CA . SER A 1 2 ? -11.195 -7.357 18.301 1.00 0.00 162 SER A CA 2
ATOM 1519 C C . SER A 1 2 ? -11.701 -8.289 17.204 1.00 0.00 162 SER A C 2
ATOM 1520 O O . SER A 1 2 ? -11.073 -9.302 16.896 1.00 0.00 162 SER A O 2
ATOM 1528 N N . SER A 1 3 ? -12.842 -7.939 16.618 1.00 0.00 163 SER A N 2
ATOM 1529 C CA . SER A 1 3 ? -13.436 -8.746 15.558 1.00 0.00 163 SER A CA 2
ATOM 1530 C C . SER A 1 3 ? -14.538 -7.973 14.841 1.00 0.00 163 SER A C 2
ATOM 1531 O O . SER A 1 3 ? -15.261 -7.188 15.453 1.00 0.00 163 SER A O 2
ATOM 1539 N N . GLY A 1 4 ? -14.661 -8.202 13.537 1.00 0.00 164 GLY A N 2
ATOM 1540 C CA . GLY A 1 4 ? -15.677 -7.520 12.756 1.00 0.00 164 GLY A CA 2
ATOM 1541 C C . GLY A 1 4 ? -15.159 -7.058 11.409 1.00 0.00 164 GLY A C 2
ATOM 1542 O O . GLY A 1 4 ? -14.903 -5.870 11.209 1.00 0.00 164 GLY A O 2
ATOM 1546 N N . SER A 1 5 ? -15.003 -7.998 10.482 1.00 0.00 165 SER A N 2
ATOM 1547 C CA . SER A 1 5 ? -14.507 -7.681 9.148 1.00 0.00 165 SER A CA 2
ATOM 1548 C C . SER A 1 5 ? -15.653 -7.284 8.222 1.00 0.00 165 SER A C 2
ATOM 1549 O O . SER A 1 5 ? -16.825 -7.432 8.569 1.00 0.00 165 SER A O 2
ATOM 1557 N N . SER A 1 6 ? -15.305 -6.778 7.043 1.00 0.00 166 SER A N 2
ATOM 1558 C CA . SER A 1 6 ? -16.304 -6.355 6.068 1.00 0.00 166 SER A CA 2
ATOM 1559 C C . SER A 1 6 ? -15.714 -6.331 4.662 1.00 0.00 166 SER A C 2
ATOM 1560 O O . SER A 1 6 ? -14.613 -5.826 4.447 1.00 0.00 166 SER A O 2
ATOM 1568 N N . GLY A 1 7 ? -16.455 -6.883 3.706 1.00 0.00 167 GLY A N 2
ATOM 1569 C CA . GLY A 1 7 ? -15.990 -6.916 2.332 1.00 0.00 167 GLY A CA 2
ATOM 1570 C C . GLY A 1 7 ? -15.584 -8.308 1.890 1.00 0.00 167 GLY A C 2
ATOM 1571 O O . GLY A 1 7 ? -15.225 -9.147 2.716 1.00 0.00 167 GLY A O 2
ATOM 1575 N N . GLN A 1 8 ? -15.642 -8.553 0.585 1.00 0.00 168 GLN A N 2
ATOM 1576 C CA . GLN A 1 8 ? -15.279 -9.855 0.037 1.00 0.00 168 GLN A CA 2
ATOM 1577 C C . GLN A 1 8 ? -13.785 -9.922 -0.262 1.00 0.00 168 GLN A C 2
ATOM 1578 O O . GLN A 1 8 ? -13.156 -8.909 -0.562 1.00 0.00 168 GLN A O 2
ATOM 1592 N N . GLY A 1 9 ? -13.223 -11.124 -0.177 1.00 0.00 169 GLY A N 2
ATOM 1593 C CA . GLY A 1 9 ? -11.807 -11.301 -0.440 1.00 0.00 169 GLY A CA 2
ATOM 1594 C C . GLY A 1 9 ? -10.937 -10.751 0.673 1.00 0.00 169 GLY A C 2
ATOM 1595 O O . GLY A 1 9 ? -11.332 -10.752 1.839 1.00 0.00 169 GLY A O 2
ATOM 1599 N N . THR A 1 10 ? -9.747 -10.281 0.314 1.00 0.00 170 THR A N 2
ATOM 1600 C CA . THR A 1 10 ? -8.817 -9.729 1.291 1.00 0.00 170 THR A CA 2
ATOM 1601 C C . THR A 1 10 ? -8.648 -8.226 1.100 1.00 0.00 170 THR A C 2
ATOM 1602 O O . THR A 1 10 ? -8.790 -7.695 -0.002 1.00 0.00 170 THR A O 2
ATOM 1613 N N . PRO A 1 11 ? -8.336 -7.521 2.198 1.00 0.00 171 PRO A N 2
ATOM 1614 C CA . PRO A 1 11 ? -8.140 -6.068 2.176 1.00 0.00 171 PRO A CA 2
ATOM 1615 C C . PRO A 1 11 ? -6.867 -5.666 1.438 1.00 0.00 171 PRO A C 2
ATOM 1616 O O . PRO A 1 11 ? -5.815 -5.481 2.049 1.00 0.00 171 PRO A O 2
ATOM 1627 N N . LYS A 1 12 ? -6.971 -5.532 0.120 1.00 0.00 172 LYS A N 2
ATOM 1628 C CA . LYS A 1 12 ? -5.830 -5.150 -0.703 1.00 0.00 172 LYS A CA 2
ATOM 1629 C C . LYS A 1 12 ? -5.583 -3.647 -0.626 1.00 0.00 172 LYS A C 2
ATOM 1630 O O . LYS A 1 12 ? -6.524 -2.853 -0.600 1.00 0.00 172 LYS A O 2
ATOM 1649 N N . LEU A 1 13 ? -4.312 -3.262 -0.592 1.00 0.00 173 LEU A N 2
ATOM 1650 C CA . LEU A 1 13 ? -3.941 -1.853 -0.521 1.00 0.00 173 LEU A CA 2
ATOM 1651 C C . LEU A 1 13 ? -3.163 -1.431 -1.763 1.00 0.00 173 LEU A C 2
ATOM 1652 O O . LEU A 1 13 ? -2.581 -2.264 -2.458 1.00 0.00 173 LEU A O 2
ATOM 1668 N N . LYS A 1 14 ? -3.155 -0.131 -2.036 1.00 0.00 174 LYS A N 2
ATOM 1669 C CA . LYS A 1 14 ? -2.446 0.404 -3.192 1.00 0.00 174 LYS A CA 2
ATOM 1670 C C . LYS A 1 14 ? -1.236 1.225 -2.757 1.00 0.00 174 LYS A C 2
ATOM 1671 O O . LYS A 1 14 ? -1.378 2.264 -2.110 1.00 0.00 174 LYS A O 2
ATOM 1690 N N . LEU A 1 15 ? -0.047 0.754 -3.116 1.00 0.00 175 LEU A N 2
ATOM 1691 C CA . LEU A 1 15 ? 1.188 1.446 -2.764 1.00 0.00 175 LEU A CA 2
ATOM 1692 C C . LEU A 1 15 ? 1.610 2.406 -3.871 1.00 0.00 175 LEU A C 2
ATOM 1693 O O . LEU A 1 15 ? 1.886 1.990 -4.997 1.00 0.00 175 LEU A O 2
ATOM 1709 N N . LYS A 1 16 ? 1.659 3.693 -3.544 1.00 0.00 176 LYS A N 2
ATOM 1710 C CA . LYS A 1 16 ? 2.051 4.714 -4.509 1.00 0.00 176 LYS A CA 2
ATOM 1711 C C . LYS A 1 16 ? 3.267 5.490 -4.017 1.00 0.00 176 LYS A C 2
ATOM 1712 O O . LYS A 1 16 ? 3.411 5.743 -2.820 1.00 0.00 176 LYS A O 2
ATOM 1731 N N . TRP A 1 17 ? 4.139 5.866 -4.945 1.00 0.00 177 TRP A N 2
ATOM 1732 C CA . TRP A 1 17 ? 5.343 6.616 -4.604 1.00 0.00 177 TRP A CA 2
ATOM 1733 C C . TRP A 1 17 ? 5.955 7.256 -5.845 1.00 0.00 177 TRP A C 2
ATOM 1734 O O . TRP A 1 17 ? 5.935 6.675 -6.931 1.00 0.00 177 TRP A O 2
ATOM 1755 N N . LYS A 1 18 ? 6.500 8.457 -5.679 1.00 0.00 178 LYS A N 2
ATOM 1756 C CA . LYS A 1 18 ? 7.120 9.176 -6.785 1.00 0.00 178 LYS A CA 2
ATOM 1757 C C . LYS A 1 18 ? 8.209 8.333 -7.441 1.00 0.00 178 LYS A C 2
ATOM 1758 O O . LYS A 1 18 ? 8.709 7.377 -6.846 1.00 0.00 178 LYS A O 2
ATOM 1777 N N . CYS A 1 19 ? 8.572 8.693 -8.667 1.00 0.00 179 CYS A N 2
ATOM 1778 C CA . CYS A 1 19 ? 9.602 7.969 -9.402 1.00 0.00 179 CYS A CA 2
ATOM 1779 C C . CYS A 1 19 ? 10.377 8.909 -10.320 1.00 0.00 179 CYS A C 2
ATOM 1780 O O . CYS A 1 19 ? 9.946 10.032 -10.583 1.00 0.00 179 CYS A O 2
ATOM 1788 N N . LYS A 1 20 ? 11.523 8.443 -10.805 1.00 0.00 180 LYS A N 2
ATOM 1789 C CA . LYS A 1 20 ? 12.359 9.241 -11.693 1.00 0.00 180 LYS A CA 2
ATOM 1790 C C . LYS A 1 20 ? 11.813 9.223 -13.117 1.00 0.00 180 LYS A C 2
ATOM 1791 O O . LYS A 1 20 ? 10.751 8.657 -13.378 1.00 0.00 180 LYS A O 2
ATOM 1810 N N . LYS A 1 21 ? 12.545 9.844 -14.035 1.00 0.00 181 LYS A N 2
ATOM 1811 C CA . LYS A 1 21 ? 12.136 9.897 -15.434 1.00 0.00 181 LYS A CA 2
ATOM 1812 C C . LYS A 1 21 ? 13.152 9.190 -16.325 1.00 0.00 181 LYS A C 2
ATOM 1813 O O . LYS A 1 21 ? 12.782 8.436 -17.224 1.00 0.00 181 LYS A O 2
ATOM 1832 N N . GLU A 1 22 ? 14.432 9.438 -16.068 1.00 0.00 182 GLU A N 2
ATOM 1833 C CA . GLU A 1 22 ? 15.500 8.824 -16.848 1.00 0.00 182 GLU A CA 2
ATOM 1834 C C . GLU A 1 22 ? 16.364 7.922 -15.972 1.00 0.00 182 GLU A C 2
ATOM 1835 O O . GLU A 1 22 ? 16.561 6.746 -16.277 1.00 0.00 182 GLU A O 2
ATOM 1847 N N . ASP A 1 23 ? 16.877 8.482 -14.882 1.00 0.00 183 ASP A N 2
ATOM 1848 C CA . ASP A 1 23 ? 17.720 7.729 -13.960 1.00 0.00 183 ASP A CA 2
ATOM 1849 C C . ASP A 1 23 ? 17.173 6.320 -13.751 1.00 0.00 183 ASP A C 2
ATOM 1850 O O . ASP A 1 23 ? 15.962 6.122 -13.657 1.00 0.00 183 ASP A O 2
ATOM 1859 N N . GLU A 1 24 ? 18.074 5.345 -13.682 1.00 0.00 184 GLU A N 2
ATOM 1860 C CA . GLU A 1 24 ? 17.681 3.954 -13.487 1.00 0.00 184 GLU A CA 2
ATOM 1861 C C . GLU A 1 24 ? 16.831 3.801 -12.230 1.00 0.00 184 GLU A C 2
ATOM 1862 O O . GLU A 1 24 ? 15.753 3.207 -12.265 1.00 0.00 184 GLU A O 2
ATOM 1874 N N . SER A 1 25 ? 17.323 4.340 -11.119 1.00 0.00 185 SER A N 2
ATOM 1875 C CA . SER A 1 25 ? 16.612 4.259 -9.849 1.00 0.00 185 SER A CA 2
ATOM 1876 C C . SER A 1 25 ? 15.121 4.518 -10.045 1.00 0.00 185 SER A C 2
ATOM 1877 O O . SER A 1 25 ? 14.726 5.493 -10.684 1.00 0.00 185 SER A O 2
ATOM 1885 N N . LYS A 1 26 ? 14.296 3.636 -9.489 1.00 0.00 186 LYS A N 2
ATOM 1886 C CA . LYS A 1 26 ? 12.848 3.767 -9.600 1.00 0.00 186 LYS A CA 2
ATOM 1887 C C . LYS A 1 26 ? 12.275 4.504 -8.394 1.00 0.00 186 LYS A C 2
ATOM 1888 O O . LYS A 1 26 ? 11.103 4.342 -8.055 1.00 0.00 186 LYS A O 2
ATOM 1907 N N . GLY A 1 27 ? 13.108 5.316 -7.750 1.00 0.00 187 GLY A N 2
ATOM 1908 C CA . GLY A 1 27 ? 12.665 6.066 -6.590 1.00 0.00 187 GLY A CA 2
ATOM 1909 C C . GLY A 1 27 ? 13.434 5.702 -5.335 1.00 0.00 187 GLY A C 2
ATOM 1910 O O . GLY A 1 27 ? 14.372 6.399 -4.949 1.00 0.00 187 GLY A O 2
ATOM 1914 N N . GLY A 1 28 ? 13.036 4.607 -4.696 1.00 0.00 188 GLY A N 2
ATOM 1915 C CA . GLY A 1 28 ? 13.705 4.172 -3.483 1.00 0.00 188 GLY A CA 2
ATOM 1916 C C . GLY A 1 28 ? 12.971 3.041 -2.790 1.00 0.00 188 GLY A C 2
ATOM 1917 O O . GLY A 1 28 ? 12.816 3.048 -1.569 1.00 0.00 188 GLY A O 2
ATOM 1921 N N . TYR A 1 29 ? 12.515 2.067 -3.571 1.00 0.00 189 TYR A N 2
ATOM 1922 C CA . TYR A 1 29 ? 11.789 0.927 -3.026 1.00 0.00 189 TYR A CA 2
ATOM 1923 C C . TYR A 1 29 ? 11.950 -0.299 -3.920 1.00 0.00 189 TYR A C 2
ATOM 1924 O O . TYR A 1 29 ? 12.254 -0.180 -5.107 1.00 0.00 189 TYR A O 2
ATOM 1942 N N . SER A 1 30 ? 11.742 -1.477 -3.341 1.00 0.00 190 SER A N 2
ATOM 1943 C CA . SER A 1 30 ? 11.866 -2.727 -4.083 1.00 0.00 190 SER A CA 2
ATOM 1944 C C . SER A 1 30 ? 10.913 -3.783 -3.532 1.00 0.00 190 SER A C 2
ATOM 1945 O O . SER A 1 30 ? 10.590 -3.786 -2.344 1.00 0.00 190 SER A O 2
ATOM 1953 N N . LYS A 1 31 ? 10.465 -4.679 -4.405 1.00 0.00 191 LYS A N 2
ATOM 1954 C CA . LYS A 1 31 ? 9.549 -5.742 -4.009 1.00 0.00 191 LYS A CA 2
ATOM 1955 C C . LYS A 1 31 ? 9.874 -6.245 -2.606 1.00 0.00 191 LYS A C 2
ATOM 1956 O O . LYS A 1 31 ? 9.000 -6.309 -1.741 1.00 0.00 191 LYS A O 2
ATOM 1975 N N . ASP A 1 32 ? 11.135 -6.599 -2.387 1.00 0.00 192 ASP A N 2
ATOM 1976 C CA . ASP A 1 32 ? 11.576 -7.094 -1.087 1.00 0.00 192 ASP A CA 2
ATOM 1977 C C . ASP A 1 32 ? 11.302 -6.067 0.007 1.00 0.00 192 ASP A C 2
ATOM 1978 O O . ASP A 1 32 ? 10.538 -6.324 0.937 1.00 0.00 192 ASP A O 2
ATOM 1987 N N . VAL A 1 33 ? 11.932 -4.903 -0.111 1.00 0.00 193 VAL A N 2
ATOM 1988 C CA . VAL A 1 33 ? 11.756 -3.836 0.868 1.00 0.00 193 VAL A CA 2
ATOM 1989 C C . VAL A 1 33 ? 10.295 -3.706 1.283 1.00 0.00 193 VAL A C 2
ATOM 1990 O O . VAL A 1 33 ? 9.936 -3.987 2.428 1.00 0.00 193 VAL A O 2
ATOM 2003 N N . LEU A 1 34 ? 9.456 -3.280 0.346 1.00 0.00 194 LEU A N 2
ATOM 2004 C CA . LEU A 1 34 ? 8.031 -3.113 0.614 1.00 0.00 194 LEU A CA 2
ATOM 2005 C C . LEU A 1 34 ? 7.481 -4.301 1.396 1.00 0.00 194 LEU A C 2
ATOM 2006 O O . LEU A 1 34 ? 6.884 -4.134 2.461 1.00 0.00 194 LEU A O 2
ATOM 2022 N N . LEU A 1 35 ? 7.688 -5.501 0.864 1.00 0.00 195 LEU A N 2
ATOM 2023 C CA . LEU A 1 35 ? 7.215 -6.718 1.513 1.00 0.00 195 LEU A CA 2
ATOM 2024 C C . LEU A 1 35 ? 7.571 -6.717 2.996 1.00 0.00 195 LEU A C 2
ATOM 2025 O O . LEU A 1 35 ? 6.801 -7.195 3.830 1.00 0.00 195 LEU A O 2
ATOM 2041 N N . ARG A 1 36 ? 8.741 -6.176 3.319 1.00 0.00 196 ARG A N 2
ATOM 2042 C CA . ARG A 1 36 ? 9.199 -6.112 4.701 1.00 0.00 196 ARG A CA 2
ATOM 2043 C C . ARG A 1 36 ? 8.451 -5.028 5.472 1.00 0.00 196 ARG A C 2
ATOM 2044 O O . ARG A 1 36 ? 7.935 -5.271 6.564 1.00 0.00 196 ARG A O 2
ATOM 2065 N N . LEU A 1 37 ? 8.397 -3.832 4.897 1.00 0.00 197 LEU A N 2
ATOM 2066 C CA . LEU A 1 37 ? 7.712 -2.709 5.530 1.00 0.00 197 LEU A CA 2
ATOM 2067 C C . LEU A 1 37 ? 6.312 -3.110 5.981 1.00 0.00 197 LEU A C 2
ATOM 2068 O O . LEU A 1 37 ? 5.782 -2.567 6.952 1.00 0.00 197 LEU A O 2
ATOM 2084 N N . LEU A 1 38 ? 5.718 -4.064 5.273 1.00 0.00 198 LEU A N 2
ATOM 2085 C CA . LEU A 1 38 ? 4.379 -4.540 5.602 1.00 0.00 198 LEU A CA 2
ATOM 2086 C C . LEU A 1 38 ? 4.444 -5.803 6.455 1.00 0.00 198 LEU A C 2
ATOM 2087 O O . LEU A 1 38 ? 3.779 -5.902 7.485 1.00 0.00 198 LEU A O 2
ATOM 2103 N N . GLN A 1 39 ? 5.252 -6.764 6.018 1.00 0.00 199 GLN A N 2
ATOM 2104 C CA . GLN A 1 39 ? 5.405 -8.021 6.743 1.00 0.00 199 GLN A CA 2
ATOM 2105 C C . GLN A 1 39 ? 5.352 -7.790 8.249 1.00 0.00 199 GLN A C 2
ATOM 2106 O O . GLN A 1 39 ? 4.432 -8.248 8.927 1.00 0.00 199 GLN A O 2
ATOM 2120 N N . LYS A 1 40 ? 6.346 -7.077 8.768 1.00 0.00 200 LYS A N 2
ATOM 2121 C CA . LYS A 1 40 ? 6.414 -6.783 10.195 1.00 0.00 200 LYS A CA 2
ATOM 2122 C C . LYS A 1 40 ? 5.017 -6.585 10.777 1.00 0.00 200 LYS A C 2
ATOM 2123 O O . LYS A 1 40 ? 4.726 -7.037 11.885 1.00 0.00 200 LYS A O 2
ATOM 2142 N N . TYR A 1 41 ? 4.158 -5.910 10.023 1.00 0.00 201 TYR A N 2
ATOM 2143 C CA . TYR A 1 41 ? 2.792 -5.652 10.464 1.00 0.00 201 TYR A CA 2
ATOM 2144 C C . TYR A 1 41 ? 1.914 -6.884 10.267 1.00 0.00 201 TYR A C 2
ATOM 2145 O O . TYR A 1 41 ? 1.473 -7.507 11.232 1.00 0.00 201 TYR A O 2
ATOM 2163 N N . GLY A 1 42 ? 1.664 -7.229 9.008 1.00 0.00 202 GLY A N 2
ATOM 2164 C CA . GLY A 1 42 ? 0.841 -8.385 8.705 1.00 0.00 202 GLY A CA 2
ATOM 2165 C C . GLY A 1 42 ? 1.551 -9.386 7.816 1.00 0.00 202 GLY A C 2
ATOM 2166 O O . GLY A 1 42 ? 2.732 -9.227 7.512 1.00 0.00 202 GLY A O 2
ATOM 2170 N N . GLU A 1 43 ? 0.829 -10.421 7.399 1.00 0.00 203 GLU A N 2
ATOM 2171 C CA . GLU A 1 43 ? 1.399 -11.453 6.541 1.00 0.00 203 GLU A CA 2
ATOM 2172 C C . GLU A 1 43 ? 1.013 -11.223 5.082 1.00 0.00 203 GLU A C 2
ATOM 2173 O O . GLU A 1 43 ? 0.000 -11.738 4.608 1.00 0.00 203 GLU A O 2
ATOM 2185 N N . VAL A 1 44 ? 1.827 -10.445 4.377 1.00 0.00 204 VAL A N 2
ATOM 2186 C CA . VAL A 1 44 ? 1.572 -10.146 2.972 1.00 0.00 204 VAL A CA 2
ATOM 2187 C C . VAL A 1 44 ? 1.491 -11.423 2.144 1.00 0.00 204 VAL A C 2
ATOM 2188 O O . VAL A 1 44 ? 2.510 -12.051 1.851 1.00 0.00 204 VAL A O 2
ATOM 2201 N N . LEU A 1 45 ? 0.275 -11.803 1.770 1.00 0.00 205 LEU A N 2
ATOM 2202 C CA . LEU A 1 45 ? 0.060 -13.007 0.974 1.00 0.00 205 LEU A CA 2
ATOM 2203 C C . LEU A 1 45 ? 0.649 -12.847 -0.424 1.00 0.00 205 LEU A C 2
ATOM 2204 O O . LEU A 1 45 ? 1.436 -13.679 -0.875 1.00 0.00 205 LEU A O 2
ATOM 2220 N N . ASN A 1 46 ? 0.264 -11.772 -1.104 1.00 0.00 206 ASN A N 2
ATOM 2221 C CA . ASN A 1 46 ? 0.756 -11.503 -2.450 1.00 0.00 206 ASN A CA 2
ATOM 2222 C C . ASN A 1 46 ? 1.220 -10.055 -2.580 1.00 0.00 206 ASN A C 2
ATOM 2223 O O . ASN A 1 46 ? 0.817 -9.190 -1.802 1.00 0.00 206 ASN A O 2
ATOM 2234 N N . LEU A 1 47 ? 2.070 -9.799 -3.569 1.00 0.00 207 LEU A N 2
ATOM 2235 C CA . LEU A 1 47 ? 2.590 -8.456 -3.802 1.00 0.00 207 LEU A CA 2
ATOM 2236 C C . LEU A 1 47 ? 2.742 -8.183 -5.295 1.00 0.00 207 LEU A C 2
ATOM 2237 O O . LEU A 1 47 ? 3.572 -8.795 -5.967 1.00 0.00 207 LEU A O 2
ATOM 2253 N N . VAL A 1 48 ? 1.938 -7.257 -5.807 1.00 0.00 208 VAL A N 2
ATOM 2254 C CA . VAL A 1 48 ? 1.985 -6.900 -7.220 1.00 0.00 208 VAL A CA 2
ATOM 2255 C C . VAL A 1 48 ? 2.553 -5.499 -7.414 1.00 0.00 208 VAL A C 2
ATOM 2256 O O . VAL A 1 48 ? 2.583 -4.694 -6.481 1.00 0.00 208 VAL A O 2
ATOM 2269 N N . LEU A 1 49 ? 3.003 -5.211 -8.630 1.00 0.00 209 LEU A N 2
ATOM 2270 C CA . LEU A 1 49 ? 3.570 -3.905 -8.948 1.00 0.00 209 LEU A CA 2
ATOM 2271 C C . LEU A 1 49 ? 3.214 -3.488 -10.371 1.00 0.00 209 LEU A C 2
ATOM 2272 O O . LEU A 1 49 ? 3.112 -4.326 -11.267 1.00 0.00 209 LEU A O 2
ATOM 2288 N N . SER A 1 50 ? 3.026 -2.188 -10.571 1.00 0.00 210 SER A N 2
ATOM 2289 C CA . SER A 1 50 ? 2.679 -1.659 -11.885 1.00 0.00 210 SER A CA 2
ATOM 2290 C C . SER A 1 50 ? 3.902 -1.627 -12.798 1.00 0.00 210 SER A C 2
ATOM 2291 O O . SER A 1 50 ? 4.791 -0.792 -12.633 1.00 0.00 210 SER A O 2
ATOM 2299 N N . SER A 1 51 ? 3.937 -2.543 -13.761 1.00 0.00 211 SER A N 2
ATOM 2300 C CA . SER A 1 51 ? 5.051 -2.623 -14.698 1.00 0.00 211 SER A CA 2
ATOM 2301 C C . SER A 1 51 ? 5.016 -1.460 -15.685 1.00 0.00 211 SER A C 2
ATOM 2302 O O . SER A 1 51 ? 5.928 -0.635 -15.724 1.00 0.00 211 SER A O 2
ATOM 2310 N N . LYS A 1 52 ? 3.954 -1.402 -16.482 1.00 0.00 212 LYS A N 2
ATOM 2311 C CA . LYS A 1 52 ? 3.796 -0.340 -17.470 1.00 0.00 212 LYS A CA 2
ATOM 2312 C C . LYS A 1 52 ? 4.079 1.025 -16.851 1.00 0.00 212 LYS A C 2
ATOM 2313 O O . LYS A 1 52 ? 4.891 1.795 -17.365 1.00 0.00 212 LYS A O 2
ATOM 2332 N N . LYS A 1 53 ? 3.406 1.319 -15.745 1.00 0.00 213 LYS A N 2
ATOM 2333 C CA . LYS A 1 53 ? 3.586 2.590 -15.053 1.00 0.00 213 LYS A CA 2
ATOM 2334 C C . LYS A 1 53 ? 4.402 2.405 -13.778 1.00 0.00 213 LYS A C 2
ATOM 2335 O O . LYS A 1 53 ? 3.877 2.054 -12.722 1.00 0.00 213 LYS A O 2
ATOM 2354 N N . PRO A 1 54 ? 5.718 2.648 -13.876 1.00 0.00 214 PRO A N 2
ATOM 2355 C CA . PRO A 1 54 ? 6.634 2.517 -12.739 1.00 0.00 214 PRO A CA 2
ATOM 2356 C C . PRO A 1 54 ? 6.412 3.599 -11.688 1.00 0.00 214 PRO A C 2
ATOM 2357 O O . PRO A 1 54 ? 6.361 4.786 -12.007 1.00 0.00 214 PRO A O 2
ATOM 2368 N N . GLY A 1 55 ? 6.282 3.181 -10.433 1.00 0.00 215 GLY A N 2
ATOM 2369 C CA . GLY A 1 55 ? 6.068 4.128 -9.354 1.00 0.00 215 GLY A CA 2
ATOM 2370 C C . GLY A 1 55 ? 4.933 3.716 -8.437 1.00 0.00 215 GLY A C 2
ATOM 2371 O O . GLY A 1 55 ? 4.929 4.050 -7.252 1.00 0.00 215 GLY A O 2
ATOM 2375 N N . THR A 1 56 ? 3.965 2.988 -8.986 1.00 0.00 216 THR A N 2
ATOM 2376 C CA . THR A 1 56 ? 2.818 2.532 -8.211 1.00 0.00 216 THR A CA 2
ATOM 2377 C C . THR A 1 56 ? 2.807 1.013 -8.087 1.00 0.00 216 THR A C 2
ATOM 2378 O O . THR A 1 56 ? 3.571 0.320 -8.758 1.00 0.00 216 THR A O 2
ATOM 2389 N N . ALA A 1 57 ? 1.935 0.501 -7.225 1.00 0.00 217 ALA A N 2
ATOM 2390 C CA . ALA A 1 57 ? 1.823 -0.937 -7.015 1.00 0.00 217 ALA A CA 2
ATOM 2391 C C . ALA A 1 57 ? 0.663 -1.268 -6.083 1.00 0.00 217 ALA A C 2
ATOM 2392 O O . ALA A 1 57 ? 0.018 -0.372 -5.537 1.00 0.00 217 ALA A O 2
ATOM 2399 N N . VAL A 1 58 ? 0.401 -2.559 -5.904 1.00 0.00 218 VAL A N 2
ATOM 2400 C CA . VAL A 1 58 ? -0.681 -3.007 -5.037 1.00 0.00 218 VAL A CA 2
ATOM 2401 C C . VAL A 1 58 ? -0.284 -4.260 -4.265 1.00 0.00 218 VAL A C 2
ATOM 2402 O O . VAL A 1 58 ? 0.223 -5.223 -4.841 1.00 0.00 218 VAL A O 2
ATOM 2415 N N . VAL A 1 59 ? -0.518 -4.241 -2.957 1.00 0.00 219 VAL A N 2
ATOM 2416 C CA . VAL A 1 59 ? -0.187 -5.377 -2.104 1.00 0.00 219 VAL A CA 2
ATOM 2417 C C . VAL A 1 59 ? -1.446 -6.056 -1.578 1.00 0.00 219 VAL A C 2
ATOM 2418 O O . VAL A 1 59 ? -2.502 -5.432 -1.475 1.00 0.00 219 VAL A O 2
ATOM 2431 N N . GLU A 1 60 ? -1.327 -7.337 -1.246 1.00 0.00 220 GLU A N 2
ATOM 2432 C CA . GLU A 1 60 ? -2.457 -8.101 -0.730 1.00 0.00 220 GLU A CA 2
ATOM 2433 C C . GLU A 1 60 ? -2.161 -8.633 0.669 1.00 0.00 220 GLU A C 2
ATOM 2434 O O . GLU A 1 60 ? -1.286 -9.480 0.850 1.00 0.00 220 GLU A O 2
ATOM 2446 N N . PHE A 1 61 ? -2.897 -8.131 1.655 1.00 0.00 221 PHE A N 2
ATOM 2447 C CA . PHE A 1 61 ? -2.713 -8.554 3.038 1.00 0.00 221 PHE A CA 2
ATOM 2448 C C . PHE A 1 61 ? -3.561 -9.784 3.348 1.00 0.00 221 PHE A C 2
ATOM 2449 O O . PHE A 1 61 ? -4.321 -10.255 2.503 1.00 0.00 221 PHE A O 2
ATOM 2466 N N . ALA A 1 62 ? -3.423 -10.298 4.565 1.00 0.00 222 ALA A N 2
ATOM 2467 C CA . ALA A 1 62 ? -4.177 -11.472 4.988 1.00 0.00 222 ALA A CA 2
ATOM 2468 C C . ALA A 1 62 ? -5.283 -11.091 5.967 1.00 0.00 222 ALA A C 2
ATOM 2469 O O . ALA A 1 62 ? -6.288 -11.793 6.089 1.00 0.00 222 ALA A O 2
ATOM 2476 N N . THR A 1 63 ? -5.092 -9.975 6.664 1.00 0.00 223 THR A N 2
ATOM 2477 C CA . THR A 1 63 ? -6.072 -9.502 7.633 1.00 0.00 223 THR A CA 2
ATOM 2478 C C . THR A 1 63 ? -6.263 -7.994 7.530 1.00 0.00 223 THR A C 2
ATOM 2479 O O . THR A 1 63 ? -5.399 -7.281 7.018 1.00 0.00 223 THR A O 2
ATOM 2490 N N . VAL A 1 64 ? -7.401 -7.511 8.020 1.00 0.00 224 VAL A N 2
ATOM 2491 C CA . VAL A 1 64 ? -7.705 -6.086 7.984 1.00 0.00 224 VAL A CA 2
ATOM 2492 C C . VAL A 1 64 ? -6.812 -5.309 8.945 1.00 0.00 224 VAL A C 2
ATOM 2493 O O . VAL A 1 64 ? -6.073 -4.413 8.537 1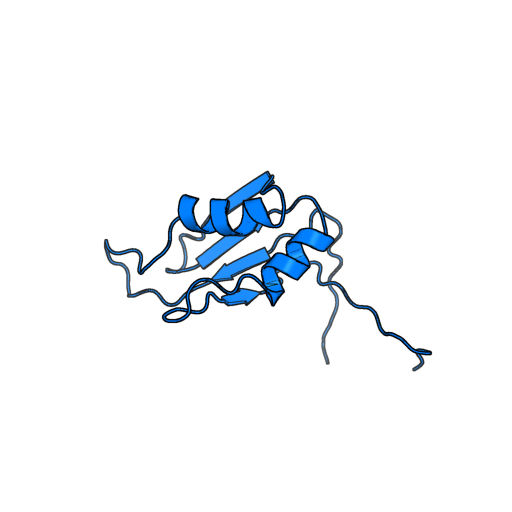.00 0.00 224 VAL A O 2
ATOM 2506 N N . LYS A 1 65 ? -6.886 -5.658 10.225 1.00 0.00 225 LYS A N 2
ATOM 2507 C CA . LYS A 1 65 ? -6.083 -4.996 11.247 1.00 0.00 225 LYS A CA 2
ATOM 2508 C C . LYS A 1 65 ? -4.719 -4.597 10.693 1.00 0.00 225 LYS A C 2
ATOM 2509 O O . LYS A 1 65 ? -4.394 -3.413 10.613 1.00 0.00 225 LYS A O 2
ATOM 2528 N N . ALA A 1 66 ? -3.926 -5.592 10.310 1.00 0.00 226 ALA A N 2
ATOM 2529 C CA . ALA A 1 66 ? -2.600 -5.344 9.761 1.00 0.00 226 ALA A CA 2
ATOM 2530 C C . ALA A 1 66 ? -2.644 -4.263 8.687 1.00 0.00 226 ALA A C 2
ATOM 2531 O O . ALA A 1 66 ? -1.898 -3.285 8.746 1.00 0.00 226 ALA A O 2
ATOM 2538 N N . ALA A 1 67 ? -3.522 -4.445 7.706 1.00 0.00 227 ALA A N 2
ATOM 2539 C CA . ALA A 1 67 ? -3.664 -3.483 6.619 1.00 0.00 227 ALA A CA 2
ATOM 2540 C C . ALA A 1 67 ? -3.762 -2.059 7.155 1.00 0.00 227 ALA A C 2
ATOM 2541 O O . ALA A 1 67 ? -3.030 -1.171 6.720 1.00 0.00 227 ALA A O 2
ATOM 2548 N N . GLU A 1 68 ? -4.672 -1.850 8.102 1.00 0.00 228 GLU A N 2
ATOM 2549 C CA . GLU A 1 68 ? -4.866 -0.532 8.695 1.00 0.00 228 GLU A CA 2
ATOM 2550 C C . GLU A 1 68 ? -3.578 -0.032 9.343 1.00 0.00 228 GLU A C 2
ATOM 2551 O O . GLU A 1 68 ? -3.173 1.114 9.142 1.00 0.00 228 GLU A O 2
ATOM 2563 N N . LEU A 1 69 ? -2.939 -0.898 10.120 1.00 0.00 229 LEU A N 2
ATOM 2564 C CA . LEU A 1 69 ? -1.696 -0.546 10.798 1.00 0.00 229 LEU A CA 2
ATOM 2565 C C . LEU A 1 69 ? -0.621 -0.148 9.793 1.00 0.00 229 LEU A C 2
ATOM 2566 O O . LEU A 1 69 ? 0.167 0.765 10.040 1.00 0.00 229 LEU A O 2
ATOM 2582 N N . ALA A 1 70 ? -0.596 -0.837 8.657 1.00 0.00 230 ALA A N 2
ATOM 2583 C CA . ALA A 1 70 ? 0.379 -0.552 7.612 1.00 0.00 230 ALA A CA 2
ATOM 2584 C C . ALA A 1 70 ? 0.066 0.766 6.913 1.00 0.00 230 ALA A C 2
ATOM 2585 O O . ALA A 1 70 ? 0.959 1.426 6.380 1.00 0.00 230 ALA A O 2
ATOM 2592 N N . VAL A 1 71 ? -1.208 1.145 6.917 1.00 0.00 231 VAL A N 2
ATOM 2593 C CA . VAL A 1 71 ? -1.639 2.386 6.284 1.00 0.00 231 VAL A CA 2
ATOM 2594 C C . VAL A 1 71 ? -1.441 3.576 7.216 1.00 0.00 231 VAL A C 2
ATOM 2595 O O . VAL A 1 71 ? -1.427 4.725 6.775 1.00 0.00 231 VAL A O 2
ATOM 2608 N N . GLN A 1 72 ? -1.288 3.293 8.505 1.00 0.00 232 GLN A N 2
ATOM 2609 C CA . GLN A 1 72 ? -1.091 4.341 9.499 1.00 0.00 232 GLN A CA 2
ATOM 2610 C C . GLN A 1 72 ? 0.364 4.392 9.955 1.00 0.00 232 GLN A C 2
ATOM 2611 O O . GLN A 1 72 ? 1.098 5.319 9.617 1.00 0.00 232 GLN A O 2
ATOM 2625 N N . ASN A 1 73 ? 0.773 3.389 10.725 1.00 0.00 233 ASN A N 2
ATOM 2626 C CA . ASN A 1 73 ? 2.140 3.320 11.229 1.00 0.00 233 ASN A CA 2
ATOM 2627 C C . ASN A 1 73 ? 3.146 3.501 10.096 1.00 0.00 233 ASN A C 2
ATOM 2628 O O . ASN A 1 73 ? 3.782 4.548 9.980 1.00 0.00 233 ASN A O 2
ATOM 2639 N N . GLU A 1 74 ? 3.284 2.473 9.264 1.00 0.00 234 GLU A N 2
ATOM 2640 C CA . GLU A 1 74 ? 4.213 2.519 8.141 1.00 0.00 234 GLU A CA 2
ATOM 2641 C C . GLU A 1 74 ? 3.868 3.667 7.197 1.00 0.00 234 GLU A C 2
ATOM 2642 O O . GLU A 1 74 ? 2.798 3.687 6.589 1.00 0.00 234 GLU A O 2
ATOM 2654 N N . VAL A 1 75 ? 4.784 4.624 7.079 1.00 0.00 235 VAL A N 2
ATOM 2655 C CA . VAL A 1 75 ? 4.579 5.776 6.209 1.00 0.00 235 VAL A CA 2
ATOM 2656 C C . VAL A 1 75 ? 5.605 5.803 5.081 1.00 0.00 235 VAL A C 2
ATOM 2657 O O . VAL A 1 75 ? 5.561 6.669 4.209 1.00 0.00 235 VAL A O 2
ATOM 2670 N N . GLY A 1 76 ? 6.529 4.846 5.106 1.00 0.00 236 GLY A N 2
ATOM 2671 C CA . GLY A 1 76 ? 7.553 4.778 4.081 1.00 0.00 236 GLY A CA 2
ATOM 2672 C C . GLY A 1 76 ? 8.874 5.363 4.541 1.00 0.00 236 GLY A C 2
ATOM 2673 O O . GLY A 1 76 ? 9.337 5.076 5.646 1.00 0.00 236 GLY A O 2
ATOM 2677 N N . LEU A 1 77 ? 9.484 6.183 3.693 1.00 0.00 237 LEU A N 2
ATOM 2678 C CA . LEU A 1 77 ? 10.761 6.808 4.018 1.00 0.00 237 LEU A CA 2
ATOM 2679 C C . LEU A 1 77 ? 10.624 8.326 4.079 1.00 0.00 237 LEU A C 2
ATOM 2680 O O . LEU A 1 77 ? 9.915 8.929 3.274 1.00 0.00 237 LEU A O 2
ATOM 2696 N N . VAL A 1 78 ? 11.311 8.939 5.038 1.00 0.00 238 VAL A N 2
ATOM 2697 C CA . VAL A 1 78 ? 11.269 10.387 5.203 1.00 0.00 238 VAL A CA 2
ATOM 2698 C C . VAL A 1 78 ? 11.376 11.096 3.857 1.00 0.00 238 VAL A C 2
ATOM 2699 O O . VAL A 1 78 ? 10.620 12.024 3.571 1.00 0.00 238 VAL A O 2
ATOM 2712 N N . ASP A 1 79 ? 12.320 10.653 3.035 1.00 0.00 239 ASP A N 2
ATOM 2713 C CA . ASP A 1 79 ? 12.526 11.243 1.718 1.00 0.00 239 ASP A CA 2
ATOM 2714 C C . ASP A 1 79 ? 11.311 11.016 0.824 1.00 0.00 239 ASP A C 2
ATOM 2715 O O . ASP A 1 79 ? 10.873 11.919 0.114 1.00 0.00 239 ASP A O 2
ATOM 2724 N N . ASN A 1 80 ? 10.773 9.801 0.864 1.00 0.00 240 ASN A N 2
ATOM 2725 C CA . ASN A 1 80 ? 9.609 9.454 0.056 1.00 0.00 240 ASN A CA 2
ATOM 2726 C C . ASN A 1 80 ? 8.579 8.692 0.885 1.00 0.00 240 ASN A C 2
ATOM 2727 O O . ASN A 1 80 ? 8.592 7.463 0.960 1.00 0.00 240 ASN A O 2
ATOM 2738 N N . PRO A 1 81 ? 7.665 9.437 1.523 1.00 0.00 241 PRO A N 2
ATOM 2739 C CA . PRO A 1 81 ? 6.610 8.853 2.357 1.00 0.00 241 PRO A CA 2
ATOM 2740 C C . PRO A 1 81 ? 5.568 8.104 1.534 1.00 0.00 241 PRO A C 2
ATOM 2741 O O . PRO A 1 81 ? 4.600 8.694 1.052 1.00 0.00 241 PRO A O 2
ATOM 2752 N N . LEU A 1 82 ? 5.771 6.801 1.376 1.00 0.00 242 LEU A N 2
ATOM 2753 C CA . LEU A 1 82 ? 4.849 5.969 0.611 1.00 0.00 242 LEU A CA 2
ATOM 2754 C C . LEU A 1 82 ? 3.404 6.396 0.850 1.00 0.00 242 LEU A C 2
ATOM 2755 O O . LEU A 1 82 ? 3.076 6.954 1.898 1.00 0.00 242 LEU A O 2
ATOM 2771 N N . LYS A 1 83 ? 2.544 6.130 -0.127 1.00 0.00 243 LYS A N 2
ATOM 2772 C CA . LYS A 1 83 ? 1.133 6.483 -0.022 1.00 0.00 243 LYS A CA 2
ATOM 2773 C C . LYS A 1 83 ? 0.250 5.249 -0.179 1.00 0.00 243 LYS A C 2
ATOM 2774 O O . LYS A 1 83 ? -0.079 4.849 -1.296 1.00 0.00 243 LYS A O 2
ATOM 2793 N N . ILE A 1 84 ? -0.130 4.651 0.945 1.00 0.00 244 ILE A N 2
ATOM 2794 C CA . ILE A 1 84 ? -0.976 3.465 0.930 1.00 0.00 244 ILE A CA 2
ATOM 2795 C C . ILE A 1 84 ? -2.453 3.843 0.920 1.00 0.00 244 ILE A C 2
ATOM 2796 O O . ILE A 1 84 ? -3.035 4.143 1.963 1.00 0.00 244 ILE A O 2
ATOM 2812 N N . SER A 1 85 ? -3.055 3.826 -0.265 1.00 0.00 245 SER A N 2
ATOM 2813 C CA . SER A 1 85 ? -4.465 4.170 -0.412 1.00 0.00 245 SER A CA 2
ATOM 2814 C C . SER A 1 85 ? -5.328 2.913 -0.459 1.00 0.00 245 SER A C 2
ATOM 2815 O O . SER A 1 85 ? -4.963 1.919 -1.088 1.00 0.00 245 SER A O 2
ATOM 2823 N N . TRP A 1 86 ? -6.474 2.964 0.209 1.00 0.00 246 TRP A N 2
ATOM 2824 C CA . TRP A 1 86 ? -7.390 1.830 0.244 1.00 0.00 246 TRP A CA 2
ATOM 2825 C C . TRP A 1 86 ? -8.145 1.699 -1.074 1.00 0.00 246 TRP A C 2
ATOM 2826 O O . TRP A 1 86 ? -9.107 2.426 -1.326 1.00 0.00 246 TRP A O 2
ATOM 2847 N N . LEU A 1 87 ? -7.703 0.769 -1.914 1.00 0.00 247 LEU A N 2
ATOM 2848 C CA . LEU A 1 87 ? -8.338 0.543 -3.208 1.00 0.00 247 LEU A CA 2
ATOM 2849 C C . LEU A 1 87 ? -9.800 0.144 -3.035 1.00 0.00 247 LEU A C 2
ATOM 2850 O O . LEU A 1 87 ? -10.670 0.609 -3.770 1.00 0.00 247 LEU A O 2
ATOM 2866 N N . GLU A 1 88 ? -10.062 -0.717 -2.057 1.00 0.00 248 GLU A N 2
ATOM 2867 C CA . GLU A 1 88 ? -11.420 -1.176 -1.787 1.00 0.00 248 GLU A CA 2
ATOM 2868 C C . GLU A 1 88 ? -11.463 -2.036 -0.527 1.00 0.00 248 GLU A C 2
ATOM 2869 O O . GLU A 1 88 ? -10.472 -2.662 -0.156 1.00 0.00 248 GLU A O 2
ATOM 2881 N N . GLY A 1 89 ? -12.621 -2.061 0.126 1.00 0.00 249 GLY A N 2
ATOM 2882 C CA . GLY A 1 89 ? -12.773 -2.846 1.337 1.00 0.00 249 GLY A CA 2
ATOM 2883 C C . GLY A 1 89 ? -12.309 -2.101 2.573 1.00 0.00 249 GLY A C 2
ATOM 2884 O O . GLY A 1 89 ? -11.530 -2.629 3.366 1.00 0.00 249 GLY A O 2
ATOM 2888 N N . GLN A 1 90 ? -12.786 -0.871 2.735 1.00 0.00 250 GLN A N 2
ATOM 2889 C CA . GLN A 1 90 ? -12.413 -0.053 3.882 1.00 0.00 250 GLN A CA 2
ATOM 2890 C C . GLN A 1 90 ? -13.079 -0.563 5.155 1.00 0.00 250 GLN A C 2
ATOM 2891 O O . GLN A 1 90 ? -14.240 -0.973 5.156 1.00 0.00 250 GLN A O 2
ATOM 2905 N N . PRO A 1 91 ? -12.329 -0.539 6.267 1.00 0.00 251 PRO A N 2
ATOM 2906 C CA . PRO A 1 91 ? -12.827 -0.996 7.568 1.00 0.00 251 PRO A CA 2
ATOM 2907 C C . PRO A 1 91 ? -13.885 -0.062 8.144 1.00 0.00 251 PRO A C 2
ATOM 2908 O O . PRO A 1 91 ? -14.139 1.013 7.600 1.00 0.00 251 PRO A O 2
ATOM 2919 N N . GLN A 1 92 ? -14.498 -0.478 9.247 1.00 0.00 252 GLN A N 2
ATOM 2920 C CA . GLN A 1 92 ? -15.529 0.323 9.897 1.00 0.00 252 GLN A CA 2
ATOM 2921 C C . GLN A 1 92 ? -14.922 1.240 10.953 1.00 0.00 252 GLN A C 2
ATOM 2922 O O . GLN A 1 92 ? -13.900 0.915 11.557 1.00 0.00 252 GLN A O 2
ATOM 2936 N N . ASP A 1 93 ? -15.557 2.386 11.169 1.00 0.00 253 ASP A N 2
ATOM 2937 C CA . ASP A 1 93 ? -15.079 3.351 12.153 1.00 0.00 253 ASP A CA 2
ATOM 2938 C C . ASP A 1 93 ? -15.404 2.888 13.570 1.00 0.00 253 ASP A C 2
ATOM 2939 O O . ASP A 1 93 ? -14.506 2.623 14.368 1.00 0.00 253 ASP A O 2
ATOM 2948 N N . ALA A 1 94 ? -16.694 2.794 13.875 1.00 0.00 254 ALA A N 2
ATOM 2949 C CA . ALA A 1 94 ? -17.137 2.362 15.195 1.00 0.00 254 ALA A CA 2
ATOM 2950 C C . ALA A 1 94 ? -17.290 0.846 15.254 1.00 0.00 254 ALA A C 2
ATOM 2951 O O . ALA A 1 94 ? -18.362 0.309 14.976 1.00 0.00 254 ALA A O 2
ATOM 2958 N N . SER A 1 95 ? -16.210 0.161 15.618 1.00 0.00 255 SER A N 2
ATOM 2959 C CA . SER A 1 95 ? -16.223 -1.294 15.710 1.00 0.00 255 SER A CA 2
ATOM 2960 C C . SER A 1 95 ? -16.905 -1.752 16.995 1.00 0.00 255 SER A C 2
ATOM 2961 O O . SER A 1 95 ? -16.267 -1.877 18.039 1.00 0.00 255 SER A O 2
ATOM 2969 N N . GLY A 1 96 ? -18.209 -1.999 16.910 1.00 0.00 256 GLY A N 2
ATOM 2970 C CA . GLY A 1 96 ? -18.958 -2.440 18.073 1.00 0.00 256 GLY A CA 2
ATOM 2971 C C . GLY A 1 96 ? -19.819 -3.652 17.781 1.00 0.00 256 GLY A C 2
ATOM 2972 O O . GLY A 1 96 ? -21.028 -3.546 17.570 1.00 0.00 256 GLY A O 2
ATOM 2976 N N . PRO A 1 97 ? -19.193 -4.838 17.766 1.00 0.00 257 PRO A N 2
ATOM 2977 C CA . PRO A 1 97 ? -19.892 -6.099 17.498 1.00 0.00 257 PRO A CA 2
ATOM 2978 C C . PRO A 1 97 ? -20.826 -6.497 18.636 1.00 0.00 257 PRO A C 2
ATOM 2979 O O . PRO A 1 97 ? -20.596 -6.145 19.793 1.00 0.00 257 PRO A O 2
ATOM 2990 N N . SER A 1 98 ? -21.880 -7.234 18.300 1.00 0.00 258 SER A N 2
ATOM 2991 C CA . SER A 1 98 ? -22.851 -7.677 19.293 1.00 0.00 258 SER A CA 2
ATOM 2992 C C . SER A 1 98 ? -22.781 -9.189 19.485 1.00 0.00 258 SER A C 2
ATOM 2993 O O . SER A 1 98 ? -22.621 -9.941 18.523 1.00 0.00 258 SER A O 2
ATOM 3001 N N . SER A 1 99 ? -22.902 -9.627 20.734 1.00 0.00 259 SER A N 2
ATOM 3002 C CA . SER A 1 99 ? -22.848 -11.049 21.053 1.00 0.00 259 SER A CA 2
ATOM 3003 C C . SER A 1 99 ? -24.208 -11.549 21.533 1.00 0.00 259 SER A C 2
ATOM 3004 O O . SER A 1 99 ? -24.695 -11.142 22.586 1.00 0.00 259 SER A O 2
ATOM 3012 N N . GLY A 1 100 ? -24.815 -12.436 20.750 1.00 0.00 260 GLY A N 2
ATOM 3013 C CA . GLY A 1 100 ? -26.112 -12.978 21.110 1.00 0.00 260 GLY A CA 2
ATOM 3014 C C . GLY A 1 100 ? -26.106 -13.639 22.474 1.00 0.00 260 GLY A C 2
ATOM 3015 O O . GLY A 1 100 ? -25.111 -14.242 22.874 1.00 0.00 260 GLY A O 2
ATOM 3019 N N . GLY A 1 1 ? -25.426 5.354 -4.615 1.00 0.00 161 GLY A N 3
ATOM 3020 C CA . GLY A 1 1 ? -26.270 4.237 -4.995 1.00 0.00 161 GLY A CA 3
ATOM 3021 C C . GLY A 1 1 ? -25.484 2.956 -5.191 1.00 0.00 161 GLY A C 3
ATOM 3022 O O . GLY A 1 1 ? -25.419 2.116 -4.293 1.00 0.00 161 GLY A O 3
ATOM 3026 N N . SER A 1 2 ? -24.887 2.805 -6.369 1.00 0.00 162 SER A N 3
ATOM 3027 C CA . SER A 1 2 ? -24.106 1.614 -6.682 1.00 0.00 162 SER A CA 3
ATOM 3028 C C . SER A 1 2 ? -23.349 1.122 -5.452 1.00 0.00 162 SER A C 3
ATOM 3029 O O . SER A 1 2 ? -22.630 1.884 -4.806 1.00 0.00 162 SER A O 3
ATOM 3037 N N . SER A 1 3 ? -23.516 -0.158 -5.135 1.00 0.00 163 SER A N 3
ATOM 3038 C CA . SER A 1 3 ? -22.852 -0.753 -3.981 1.00 0.00 163 SER A CA 3
ATOM 3039 C C . SER A 1 3 ? -22.891 -2.276 -4.058 1.00 0.00 163 SER A C 3
ATOM 3040 O O . SER A 1 3 ? -23.474 -2.848 -4.977 1.00 0.00 163 SER A O 3
ATOM 3048 N N . GLY A 1 4 ? -22.263 -2.927 -3.083 1.00 0.00 164 GLY A N 3
ATOM 3049 C CA . GLY A 1 4 ? -22.237 -4.378 -3.057 1.00 0.00 164 GLY A CA 3
ATOM 3050 C C . GLY A 1 4 ? -22.205 -4.933 -1.647 1.00 0.00 164 GLY A C 3
ATOM 3051 O O . GLY A 1 4 ? -22.257 -4.179 -0.675 1.00 0.00 164 GLY A O 3
ATOM 3055 N N . SER A 1 5 ? -22.121 -6.255 -1.534 1.00 0.00 165 SER A N 3
ATOM 3056 C CA . SER A 1 5 ? -22.088 -6.910 -0.232 1.00 0.00 165 SER A CA 3
ATOM 3057 C C . SER A 1 5 ? -20.687 -7.430 0.079 1.00 0.00 165 SER A C 3
ATOM 3058 O O . SER A 1 5 ? -20.103 -8.178 -0.705 1.00 0.00 165 SER A O 3
ATOM 3066 N N . SER A 1 6 ? -20.155 -7.028 1.228 1.00 0.00 166 SER A N 3
ATOM 3067 C CA . SER A 1 6 ? -18.822 -7.449 1.643 1.00 0.00 166 SER A CA 3
ATOM 3068 C C . SER A 1 6 ? -18.844 -8.881 2.169 1.00 0.00 166 SER A C 3
ATOM 3069 O O . SER A 1 6 ? -19.895 -9.403 2.537 1.00 0.00 166 SER A O 3
ATOM 3077 N N . GLY A 1 7 ? -17.674 -9.511 2.201 1.00 0.00 167 GLY A N 3
ATOM 3078 C CA . GLY A 1 7 ? -17.579 -10.877 2.683 1.00 0.00 167 GLY A CA 3
ATOM 3079 C C . GLY A 1 7 ? -16.232 -11.505 2.386 1.00 0.00 167 GLY A C 3
ATOM 3080 O O . GLY A 1 7 ? -15.191 -10.887 2.607 1.00 0.00 167 GLY A O 3
ATOM 3084 N N . GLN A 1 8 ? -16.252 -12.736 1.885 1.00 0.00 168 GLN A N 3
ATOM 3085 C CA . GLN A 1 8 ? -15.021 -13.448 1.560 1.00 0.00 168 GLN A CA 3
ATOM 3086 C C . GLN A 1 8 ? -14.104 -12.584 0.701 1.00 0.00 168 GLN A C 3
ATOM 3087 O O . GLN A 1 8 ? -14.474 -12.168 -0.396 1.00 0.00 168 GLN A O 3
ATOM 3101 N N . GLY A 1 9 ? -12.903 -12.319 1.207 1.00 0.00 169 GLY A N 3
ATOM 3102 C CA . GLY A 1 9 ? -11.951 -11.506 0.473 1.00 0.00 169 GLY A CA 3
ATOM 3103 C C . GLY A 1 9 ? -10.901 -10.887 1.374 1.00 0.00 169 GLY A C 3
ATOM 3104 O O . GLY A 1 9 ? -11.057 -10.860 2.595 1.00 0.00 169 GLY A O 3
ATOM 3108 N N . THR A 1 10 ? -9.826 -10.388 0.771 1.00 0.00 170 THR A N 3
ATOM 3109 C CA . THR A 1 10 ? -8.745 -9.768 1.526 1.00 0.00 170 THR A CA 3
ATOM 3110 C C . THR A 1 10 ? -8.693 -8.265 1.280 1.00 0.00 170 THR A C 3
ATOM 3111 O O . THR A 1 10 ? -8.944 -7.783 0.175 1.00 0.00 170 THR A O 3
ATOM 3122 N N . PRO A 1 11 ? -8.360 -7.503 2.333 1.00 0.00 171 PRO A N 3
ATOM 3123 C CA . PRO A 1 11 ? -8.267 -6.042 2.256 1.00 0.00 171 PRO A CA 3
ATOM 3124 C C . PRO A 1 11 ? -7.077 -5.581 1.421 1.00 0.00 171 PRO A C 3
ATOM 3125 O O . PRO A 1 11 ? -6.034 -5.209 1.960 1.00 0.00 171 PRO A O 3
ATOM 3136 N N . LYS A 1 12 ? -7.239 -5.608 0.103 1.00 0.00 172 LYS A N 3
ATOM 3137 C CA . LYS A 1 12 ? -6.179 -5.191 -0.808 1.00 0.00 172 LYS A CA 3
ATOM 3138 C C . LYS A 1 12 ? -5.826 -3.722 -0.595 1.00 0.00 172 LYS A C 3
ATOM 3139 O O . LYS A 1 12 ? -6.695 -2.901 -0.301 1.00 0.00 172 LYS A O 3
ATOM 3158 N N . LEU A 1 13 ? -4.547 -3.398 -0.748 1.00 0.00 173 LEU A N 3
ATOM 3159 C CA . LEU A 1 13 ? -4.079 -2.027 -0.574 1.00 0.00 173 LEU A CA 3
ATOM 3160 C C . LEU A 1 13 ? -3.207 -1.596 -1.750 1.00 0.00 173 LEU A C 3
ATOM 3161 O O . LEU A 1 13 ? -2.399 -2.375 -2.256 1.00 0.00 173 LEU A O 3
ATOM 3177 N N . LYS A 1 14 ? -3.375 -0.350 -2.178 1.00 0.00 174 LYS A N 3
ATOM 3178 C CA . LYS A 1 14 ? -2.602 0.187 -3.292 1.00 0.00 174 LYS A CA 3
ATOM 3179 C C . LYS A 1 14 ? -1.493 1.107 -2.790 1.00 0.00 174 LYS A C 3
ATOM 3180 O O . LYS A 1 14 ? -1.746 2.045 -2.032 1.00 0.00 174 LYS A O 3
ATOM 3199 N N . LEU A 1 15 ? -0.266 0.835 -3.219 1.00 0.00 175 LEU A N 3
ATOM 3200 C CA . LEU A 1 15 ? 0.882 1.640 -2.815 1.00 0.00 175 LEU A CA 3
ATOM 3201 C C . LEU A 1 15 ? 1.314 2.576 -3.939 1.00 0.00 175 LEU A C 3
ATOM 3202 O O . LEU A 1 15 ? 1.541 2.143 -5.069 1.00 0.00 175 LEU A O 3
ATOM 3218 N N . LYS A 1 16 ? 1.428 3.861 -3.621 1.00 0.00 176 LYS A N 3
ATOM 3219 C CA . LYS A 1 16 ? 1.836 4.859 -4.603 1.00 0.00 176 LYS A CA 3
ATOM 3220 C C . LYS A 1 16 ? 2.933 5.758 -4.041 1.00 0.00 176 LYS A C 3
ATOM 3221 O O . LYS A 1 16 ? 2.781 6.342 -2.968 1.00 0.00 176 LYS A O 3
ATOM 3240 N N . TRP A 1 17 ? 4.037 5.864 -4.772 1.00 0.00 177 TRP A N 3
ATOM 3241 C CA . TRP A 1 17 ? 5.158 6.693 -4.346 1.00 0.00 177 TRP A CA 3
ATOM 3242 C C . TRP A 1 17 ? 5.760 7.444 -5.529 1.00 0.00 177 TRP A C 3
ATOM 3243 O O . TRP A 1 17 ? 5.695 6.983 -6.669 1.00 0.00 177 TRP A O 3
ATOM 3264 N N . LYS A 1 18 ? 6.346 8.604 -5.252 1.00 0.00 178 LYS A N 3
ATOM 3265 C CA . LYS A 1 18 ? 6.961 9.419 -6.293 1.00 0.00 178 LYS A CA 3
ATOM 3266 C C . LYS A 1 18 ? 8.167 8.709 -6.898 1.00 0.00 178 LYS A C 3
ATOM 3267 O O . LYS A 1 18 ? 8.825 7.907 -6.234 1.00 0.00 178 LYS A O 3
ATOM 3286 N N . CYS A 1 19 ? 8.453 9.010 -8.160 1.00 0.00 179 CYS A N 3
ATOM 3287 C CA . CYS A 1 19 ? 9.582 8.400 -8.854 1.00 0.00 179 CYS A CA 3
ATOM 3288 C C . CYS A 1 19 ? 10.055 9.285 -10.003 1.00 0.00 179 CYS A C 3
ATOM 3289 O O . CYS A 1 19 ? 9.283 10.068 -10.557 1.00 0.00 179 CYS A O 3
ATOM 3297 N N . LYS A 1 20 ? 11.330 9.156 -10.355 1.00 0.00 180 LYS A N 3
ATOM 3298 C CA . LYS A 1 20 ? 11.908 9.944 -11.438 1.00 0.00 180 LYS A CA 3
ATOM 3299 C C . LYS A 1 20 ? 11.528 9.363 -12.796 1.00 0.00 180 LYS A C 3
ATOM 3300 O O . LYS A 1 20 ? 10.857 8.334 -12.877 1.00 0.00 180 LYS A O 3
ATOM 3319 N N . LYS A 1 21 ? 11.961 10.029 -13.861 1.00 0.00 181 LYS A N 3
ATOM 3320 C CA . LYS A 1 21 ? 11.668 9.579 -15.217 1.00 0.00 181 LYS A CA 3
ATOM 3321 C C . LYS A 1 21 ? 12.056 8.115 -15.399 1.00 0.00 181 LYS A C 3
ATOM 3322 O O . LYS A 1 21 ? 12.658 7.508 -14.514 1.00 0.00 181 LYS A O 3
ATOM 3341 N N . GLU A 1 22 ? 11.708 7.555 -16.554 1.00 0.00 182 GLU A N 3
ATOM 3342 C CA . GLU A 1 22 ? 12.021 6.162 -16.851 1.00 0.00 182 GLU A CA 3
ATOM 3343 C C . GLU A 1 22 ? 13.529 5.925 -16.824 1.00 0.00 182 GLU A C 3
ATOM 3344 O O . GLU A 1 22 ? 14.203 6.036 -17.848 1.00 0.00 182 GLU A O 3
ATOM 3356 N N . ASP A 1 23 ? 14.050 5.600 -15.647 1.00 0.00 183 ASP A N 3
ATOM 3357 C CA . ASP A 1 23 ? 15.477 5.347 -15.486 1.00 0.00 183 ASP A CA 3
ATOM 3358 C C . ASP A 1 23 ? 15.717 4.021 -14.770 1.00 0.00 183 ASP A C 3
ATOM 3359 O O . ASP A 1 23 ? 14.830 3.501 -14.094 1.00 0.00 183 ASP A O 3
ATOM 3368 N N . GLU A 1 24 ? 16.921 3.480 -14.926 1.00 0.00 184 GLU A N 3
ATOM 3369 C CA . GLU A 1 24 ? 17.276 2.213 -14.296 1.00 0.00 184 GLU A CA 3
ATOM 3370 C C . GLU A 1 24 ? 16.656 2.105 -12.905 1.00 0.00 184 GLU A C 3
ATOM 3371 O O . GLU A 1 24 ? 15.961 1.137 -12.597 1.00 0.00 184 GLU A O 3
ATOM 3383 N N . SER A 1 25 ? 16.914 3.106 -12.070 1.00 0.00 185 SER A N 3
ATOM 3384 C CA . SER A 1 25 ? 16.387 3.122 -10.710 1.00 0.00 185 SER A CA 3
ATOM 3385 C C . SER A 1 25 ? 14.880 3.364 -10.715 1.00 0.00 185 SER A C 3
ATOM 3386 O O . SER A 1 25 ? 14.364 4.128 -11.531 1.00 0.00 185 SER A O 3
ATOM 3394 N N . LYS A 1 26 ? 14.179 2.705 -9.799 1.00 0.00 186 LYS A N 3
ATOM 3395 C CA . LYS A 1 26 ? 12.732 2.847 -9.694 1.00 0.00 186 LYS A CA 3
ATOM 3396 C C . LYS A 1 26 ? 12.334 3.365 -8.315 1.00 0.00 186 LYS A C 3
ATOM 3397 O O . LYS A 1 26 ? 11.379 2.878 -7.711 1.00 0.00 186 LYS A O 3
ATOM 3416 N N . GLY A 1 27 ? 13.072 4.356 -7.824 1.00 0.00 187 GLY A N 3
ATOM 3417 C CA . GLY A 1 27 ? 12.779 4.923 -6.521 1.00 0.00 187 GLY A CA 3
ATOM 3418 C C . GLY A 1 27 ? 13.472 4.180 -5.396 1.00 0.00 187 GLY A C 3
ATOM 3419 O O . GLY A 1 27 ? 14.124 3.162 -5.624 1.00 0.00 187 GLY A O 3
ATOM 3423 N N . GLY A 1 28 ? 13.331 4.691 -4.177 1.00 0.00 188 GLY A N 3
ATOM 3424 C CA . GLY A 1 28 ? 13.956 4.057 -3.030 1.00 0.00 188 GLY A CA 3
ATOM 3425 C C . GLY A 1 28 ? 13.101 2.952 -2.441 1.00 0.00 188 GLY A C 3
ATOM 3426 O O . GLY A 1 28 ? 12.910 2.886 -1.227 1.00 0.00 188 GLY A O 3
ATOM 3430 N N . TYR A 1 29 ? 12.582 2.085 -3.303 1.00 0.00 189 TYR A N 3
ATOM 3431 C CA . TYR A 1 29 ? 11.739 0.980 -2.861 1.00 0.00 189 TYR A CA 3
ATOM 3432 C C . TYR A 1 29 ? 11.879 -0.219 -3.794 1.00 0.00 189 TYR A C 3
ATOM 3433 O O . TYR A 1 29 ? 12.381 -0.095 -4.911 1.00 0.00 189 TYR A O 3
ATOM 3451 N N . SER A 1 30 ? 11.431 -1.380 -3.326 1.00 0.00 190 SER A N 3
ATOM 3452 C CA . SER A 1 30 ? 11.508 -2.603 -4.116 1.00 0.00 190 SER A CA 3
ATOM 3453 C C . SER A 1 30 ? 10.621 -3.691 -3.520 1.00 0.00 190 SER A C 3
ATOM 3454 O O . SER A 1 30 ? 10.274 -3.649 -2.339 1.00 0.00 190 SER A O 3
ATOM 3462 N N . LYS A 1 31 ? 10.256 -4.667 -4.345 1.00 0.00 191 LYS A N 3
ATOM 3463 C CA . LYS A 1 31 ? 9.410 -5.769 -3.902 1.00 0.00 191 LYS A CA 3
ATOM 3464 C C . LYS A 1 31 ? 9.747 -6.171 -2.470 1.00 0.00 191 LYS A C 3
ATOM 3465 O O . LYS A 1 31 ? 8.856 -6.328 -1.634 1.00 0.00 191 LYS A O 3
ATOM 3484 N N . ASP A 1 32 ? 11.035 -6.335 -2.193 1.00 0.00 192 ASP A N 3
ATOM 3485 C CA . ASP A 1 32 ? 11.489 -6.716 -0.861 1.00 0.00 192 ASP A CA 3
ATOM 3486 C C . ASP A 1 32 ? 11.221 -5.601 0.144 1.00 0.00 192 ASP A C 3
ATOM 3487 O O . ASP A 1 32 ? 10.385 -5.743 1.037 1.00 0.00 192 ASP A O 3
ATOM 3496 N N . VAL A 1 33 ? 11.937 -4.491 -0.006 1.00 0.00 193 VAL A N 3
ATOM 3497 C CA . VAL A 1 33 ? 11.777 -3.351 0.889 1.00 0.00 193 VAL A CA 3
ATOM 3498 C C . VAL A 1 33 ? 10.327 -3.204 1.337 1.00 0.00 193 VAL A C 3
ATOM 3499 O O . VAL A 1 33 ? 10.045 -3.072 2.529 1.00 0.00 193 VAL A O 3
ATOM 3512 N N . LEU A 1 34 ? 9.411 -3.228 0.376 1.00 0.00 194 LEU A N 3
ATOM 3513 C CA . LEU A 1 34 ? 7.988 -3.098 0.671 1.00 0.00 194 LEU A CA 3
ATOM 3514 C C . LEU A 1 34 ? 7.476 -4.319 1.428 1.00 0.00 194 LEU A C 3
ATOM 3515 O O . LEU A 1 34 ? 6.670 -4.197 2.352 1.00 0.00 194 LEU A O 3
ATOM 3531 N N . LEU A 1 35 ? 7.949 -5.495 1.033 1.00 0.00 195 LEU A N 3
ATOM 3532 C CA . LEU A 1 35 ? 7.541 -6.740 1.675 1.00 0.00 195 LEU A CA 3
ATOM 3533 C C . LEU A 1 35 ? 7.880 -6.722 3.162 1.00 0.00 195 LEU A C 3
ATOM 3534 O O . LEU A 1 35 ? 7.113 -7.215 3.989 1.00 0.00 195 LEU A O 3
ATOM 3550 N N . ARG A 1 36 ? 9.032 -6.148 3.494 1.00 0.00 196 ARG A N 3
ATOM 3551 C CA . ARG A 1 36 ? 9.471 -6.065 4.882 1.00 0.00 196 ARG A CA 3
ATOM 3552 C C . ARG A 1 36 ? 8.736 -4.950 5.619 1.00 0.00 196 ARG A C 3
ATOM 3553 O O . ARG A 1 36 ? 8.452 -5.062 6.812 1.00 0.00 196 ARG A O 3
ATOM 3574 N N . LEU A 1 37 ? 8.430 -3.874 4.902 1.00 0.00 197 LEU A N 3
ATOM 3575 C CA . LEU A 1 37 ? 7.728 -2.738 5.487 1.00 0.00 197 LEU A CA 3
ATOM 3576 C C . LEU A 1 37 ? 6.309 -3.124 5.891 1.00 0.00 197 LEU A C 3
ATOM 3577 O O . LEU A 1 37 ? 5.740 -2.554 6.824 1.00 0.00 197 LEU A O 3
ATOM 3593 N N . LEU A 1 38 ? 5.742 -4.096 5.185 1.00 0.00 198 LEU A N 3
ATOM 3594 C CA . LEU A 1 38 ? 4.389 -4.561 5.470 1.00 0.00 198 LEU A CA 3
ATOM 3595 C C . LEU A 1 38 ? 4.417 -5.842 6.298 1.00 0.00 198 LEU A C 3
ATOM 3596 O O . LEU A 1 38 ? 3.719 -5.956 7.305 1.00 0.00 198 LEU A O 3
ATOM 3612 N N . GLN A 1 39 ? 5.230 -6.801 5.866 1.00 0.00 199 GLN A N 3
ATOM 3613 C CA . GLN A 1 39 ? 5.349 -8.073 6.569 1.00 0.00 199 GLN A CA 3
ATOM 3614 C C . GLN A 1 39 ? 5.251 -7.874 8.078 1.00 0.00 199 GLN A C 3
ATOM 3615 O O . GLN A 1 39 ? 4.330 -8.377 8.722 1.00 0.00 199 GLN A O 3
ATOM 3629 N N . LYS A 1 40 ? 6.205 -7.136 8.636 1.00 0.00 200 LYS A N 3
ATOM 3630 C CA . LYS A 1 40 ? 6.226 -6.868 10.069 1.00 0.00 200 LYS A CA 3
ATOM 3631 C C . LYS A 1 40 ? 4.812 -6.669 10.606 1.00 0.00 200 LYS A C 3
ATOM 3632 O O . LYS A 1 40 ? 4.457 -7.198 11.659 1.00 0.00 200 LYS A O 3
ATOM 3651 N N . TYR A 1 41 ? 4.009 -5.904 9.875 1.00 0.00 201 TYR A N 3
ATOM 3652 C CA . TYR A 1 41 ? 2.634 -5.635 10.278 1.00 0.00 201 TYR A CA 3
ATOM 3653 C C . TYR A 1 41 ? 1.708 -6.769 9.850 1.00 0.00 201 TYR A C 3
ATOM 3654 O O . TYR A 1 41 ? 1.116 -7.451 10.685 1.00 0.00 201 TYR A O 3
ATOM 3672 N N . GLY A 1 42 ? 1.589 -6.964 8.540 1.00 0.00 202 GLY A N 3
ATOM 3673 C CA . GLY A 1 42 ? 0.734 -8.016 8.022 1.00 0.00 202 GLY A CA 3
ATOM 3674 C C . GLY A 1 42 ? 1.479 -8.973 7.112 1.00 0.00 202 GLY A C 3
ATOM 3675 O O . GLY A 1 42 ? 2.344 -8.558 6.341 1.00 0.00 202 GLY A O 3
ATOM 3679 N N . GLU A 1 43 ? 1.144 -10.256 7.203 1.00 0.00 203 GLU A N 3
ATOM 3680 C CA . GLU A 1 43 ? 1.791 -11.273 6.382 1.00 0.00 203 GLU A CA 3
ATOM 3681 C C . GLU A 1 43 ? 1.419 -11.104 4.912 1.00 0.00 203 GLU A C 3
ATOM 3682 O O . GLU A 1 43 ? 0.504 -11.758 4.412 1.00 0.00 203 GLU A O 3
ATOM 3694 N N . VAL A 1 44 ? 2.135 -10.220 4.224 1.00 0.00 204 VAL A N 3
ATOM 3695 C CA . VAL A 1 44 ? 1.882 -9.963 2.812 1.00 0.00 204 VAL A CA 3
ATOM 3696 C C . VAL A 1 44 ? 1.659 -11.264 2.048 1.00 0.00 204 VAL A C 3
ATOM 3697 O O . VAL A 1 44 ? 2.573 -12.078 1.907 1.00 0.00 204 VAL A O 3
ATOM 3710 N N . LEU A 1 45 ? 0.440 -11.454 1.557 1.00 0.00 205 LEU A N 3
ATOM 3711 C CA . LEU A 1 45 ? 0.096 -12.656 0.806 1.00 0.00 205 LEU A CA 3
ATOM 3712 C C . LEU A 1 45 ? 0.424 -12.487 -0.674 1.00 0.00 205 LEU A C 3
ATOM 3713 O O . LEU A 1 45 ? 1.166 -13.281 -1.250 1.00 0.00 205 LEU A O 3
ATOM 3729 N N . ASN A 1 46 ? -0.132 -11.444 -1.282 1.00 0.00 206 ASN A N 3
ATOM 3730 C CA . ASN A 1 46 ? 0.103 -11.169 -2.695 1.00 0.00 206 ASN A CA 3
ATOM 3731 C C . ASN A 1 46 ? 0.628 -9.750 -2.893 1.00 0.00 206 ASN A C 3
ATOM 3732 O O . ASN A 1 46 ? -0.082 -8.774 -2.649 1.00 0.00 206 ASN A O 3
ATOM 3743 N N . LEU A 1 47 ? 1.875 -9.644 -3.337 1.00 0.00 207 LEU A N 3
ATOM 3744 C CA . LEU A 1 47 ? 2.496 -8.344 -3.569 1.00 0.00 207 LEU A CA 3
ATOM 3745 C C . LEU A 1 47 ? 2.755 -8.122 -5.056 1.00 0.00 207 LEU A C 3
ATOM 3746 O O . LEU A 1 47 ? 3.699 -8.672 -5.622 1.00 0.00 207 LEU A O 3
ATOM 3762 N N . VAL A 1 48 ? 1.910 -7.309 -5.683 1.00 0.00 208 VAL A N 3
ATOM 3763 C CA . VAL A 1 48 ? 2.048 -7.010 -7.103 1.00 0.00 208 VAL A CA 3
ATOM 3764 C C . VAL A 1 48 ? 2.652 -5.627 -7.317 1.00 0.00 208 VAL A C 3
ATOM 3765 O O . VAL A 1 48 ? 2.366 -4.690 -6.570 1.00 0.00 208 VAL A O 3
ATOM 3778 N N . LEU A 1 49 ? 3.488 -5.504 -8.342 1.00 0.00 209 LEU A N 3
ATOM 3779 C CA . LEU A 1 49 ? 4.133 -4.234 -8.657 1.00 0.00 209 LEU A CA 3
ATOM 3780 C C . LEU A 1 49 ? 3.902 -3.852 -10.115 1.00 0.00 209 LEU A C 3
ATOM 3781 O O . LEU A 1 49 ? 4.046 -4.681 -11.014 1.00 0.00 209 LEU A O 3
ATOM 3797 N N . SER A 1 50 ? 3.544 -2.592 -10.342 1.00 0.00 210 SER A N 3
ATOM 3798 C CA . SER A 1 50 ? 3.292 -2.101 -11.692 1.00 0.00 210 SER A CA 3
ATOM 3799 C C . SER A 1 50 ? 4.568 -2.125 -12.527 1.00 0.00 210 SER A C 3
ATOM 3800 O O . SER A 1 50 ? 5.431 -1.258 -12.387 1.00 0.00 210 SER A O 3
ATOM 3808 N N . SER A 1 51 ? 4.681 -3.125 -13.396 1.00 0.00 211 SER A N 3
ATOM 3809 C CA . SER A 1 51 ? 5.853 -3.265 -14.251 1.00 0.00 211 SER A CA 3
ATOM 3810 C C . SER A 1 51 ? 5.884 -2.172 -15.314 1.00 0.00 211 SER A C 3
ATOM 3811 O O . SER A 1 51 ? 6.840 -1.401 -15.402 1.00 0.00 211 SER A O 3
ATOM 3819 N N . LYS A 1 52 ? 4.831 -2.111 -16.122 1.00 0.00 212 LYS A N 3
ATOM 3820 C CA . LYS A 1 52 ? 4.734 -1.112 -17.180 1.00 0.00 212 LYS A CA 3
ATOM 3821 C C . LYS A 1 52 ? 4.926 0.294 -16.620 1.00 0.00 212 LYS A C 3
ATOM 3822 O O . LYS A 1 52 ? 5.798 1.038 -17.069 1.00 0.00 212 LYS A O 3
ATOM 3841 N N . LYS A 1 53 ? 4.108 0.651 -15.636 1.00 0.00 213 LYS A N 3
ATOM 3842 C CA . LYS A 1 53 ? 4.188 1.966 -15.012 1.00 0.00 213 LYS A CA 3
ATOM 3843 C C . LYS A 1 53 ? 4.907 1.888 -13.669 1.00 0.00 213 LYS A C 3
ATOM 3844 O O . LYS A 1 53 ? 4.319 1.547 -12.642 1.00 0.00 213 LYS A O 3
ATOM 3863 N N . PRO A 1 54 ? 6.209 2.212 -13.673 1.00 0.00 214 PRO A N 3
ATOM 3864 C CA . PRO A 1 54 ? 7.034 2.188 -12.463 1.00 0.00 214 PRO A CA 3
ATOM 3865 C C . PRO A 1 54 ? 6.661 3.296 -11.484 1.00 0.00 214 PRO A C 3
ATOM 3866 O O . PRO A 1 54 ? 6.544 4.460 -11.865 1.00 0.00 214 PRO A O 3
ATOM 3877 N N . GLY A 1 55 ? 6.477 2.927 -10.220 1.00 0.00 215 GLY A N 3
ATOM 3878 C CA . GLY A 1 55 ? 6.119 3.902 -9.207 1.00 0.00 215 GLY A CA 3
ATOM 3879 C C . GLY A 1 55 ? 4.892 3.494 -8.416 1.00 0.00 215 GLY A C 3
ATOM 3880 O O . GLY A 1 55 ? 4.792 3.773 -7.221 1.00 0.00 215 GLY A O 3
ATOM 3884 N N . THR A 1 56 ? 3.953 2.831 -9.084 1.00 0.00 216 THR A N 3
ATOM 3885 C CA . THR A 1 56 ? 2.725 2.385 -8.437 1.00 0.00 216 THR A CA 3
ATOM 3886 C C . THR A 1 56 ? 2.727 0.874 -8.236 1.00 0.00 216 THR A C 3
ATOM 3887 O O . THR A 1 56 ? 3.257 0.130 -9.060 1.00 0.00 216 THR A O 3
ATOM 3898 N N . ALA A 1 57 ? 2.129 0.428 -7.136 1.00 0.00 217 ALA A N 3
ATOM 3899 C CA . ALA A 1 57 ? 2.059 -0.995 -6.829 1.00 0.00 217 ALA A CA 3
ATOM 3900 C C . ALA A 1 57 ? 0.806 -1.321 -6.023 1.00 0.00 217 ALA A C 3
ATOM 3901 O O . ALA A 1 57 ? 0.109 -0.424 -5.549 1.00 0.00 217 ALA A O 3
ATOM 3908 N N . VAL A 1 58 ? 0.526 -2.612 -5.871 1.00 0.00 218 VAL A N 3
ATOM 3909 C CA . VAL A 1 58 ? -0.643 -3.057 -5.122 1.00 0.00 218 VAL A CA 3
ATOM 3910 C C . VAL A 1 58 ? -0.322 -4.289 -4.283 1.00 0.00 218 VAL A C 3
ATOM 3911 O O . VAL A 1 58 ? 0.140 -5.304 -4.803 1.00 0.00 218 VAL A O 3
ATOM 3924 N N . VAL A 1 59 ? -0.571 -4.192 -2.980 1.00 0.00 219 VAL A N 3
ATOM 3925 C CA . VAL A 1 59 ? -0.310 -5.299 -2.068 1.00 0.00 219 VAL A CA 3
ATOM 3926 C C . VAL A 1 59 ? -1.610 -5.911 -1.561 1.00 0.00 219 VAL A C 3
ATOM 3927 O O . VAL A 1 59 ? -2.678 -5.312 -1.680 1.00 0.00 219 VAL A O 3
ATOM 3940 N N . GLU A 1 60 ? -1.512 -7.110 -0.993 1.00 0.00 220 GLU A N 3
ATOM 3941 C CA . GLU A 1 60 ? -2.682 -7.803 -0.467 1.00 0.00 220 GLU A CA 3
ATOM 3942 C C . GLU A 1 60 ? -2.383 -8.419 0.897 1.00 0.00 220 GLU A C 3
ATOM 3943 O O . GLU A 1 60 ? -1.569 -9.335 1.011 1.00 0.00 220 GLU A O 3
ATOM 3955 N N . PHE A 1 61 ? -3.046 -7.907 1.928 1.00 0.00 221 PHE A N 3
ATOM 3956 C CA . PHE A 1 61 ? -2.850 -8.404 3.285 1.00 0.00 221 PHE A CA 3
ATOM 3957 C C . PHE A 1 61 ? -3.715 -9.634 3.544 1.00 0.00 221 PHE A C 3
ATOM 3958 O O . PHE A 1 61 ? -4.576 -9.982 2.735 1.00 0.00 221 PHE A O 3
ATOM 3975 N N . ALA A 1 62 ? -3.479 -10.289 4.676 1.00 0.00 222 ALA A N 3
ATOM 3976 C CA . ALA A 1 62 ? -4.237 -11.479 5.042 1.00 0.00 222 ALA A CA 3
ATOM 3977 C C . ALA A 1 62 ? -5.381 -11.132 5.989 1.00 0.00 222 ALA A C 3
ATOM 3978 O O . ALA A 1 62 ? -6.238 -11.967 6.277 1.00 0.00 222 ALA A O 3
ATOM 3985 N N . THR A 1 63 ? -5.388 -9.893 6.472 1.00 0.00 223 THR A N 3
ATOM 3986 C CA . THR A 1 63 ? -6.426 -9.436 7.387 1.00 0.00 223 THR A CA 3
ATOM 3987 C C . THR A 1 63 ? -6.577 -7.920 7.335 1.00 0.00 223 THR A C 3
ATOM 3988 O O . THR A 1 63 ? -5.864 -7.240 6.596 1.00 0.00 223 THR A O 3
ATOM 3999 N N . VAL A 1 64 ? -7.508 -7.394 8.124 1.00 0.00 224 VAL A N 3
ATOM 4000 C CA . VAL A 1 64 ? -7.752 -5.957 8.168 1.00 0.00 224 VAL A CA 3
ATOM 4001 C C . VAL A 1 64 ? -6.838 -5.276 9.181 1.00 0.00 224 VAL A C 3
ATOM 4002 O O . VAL A 1 64 ? -6.039 -4.409 8.828 1.00 0.00 224 VAL A O 3
ATOM 4015 N N . LYS A 1 65 ? -6.960 -5.676 10.442 1.00 0.00 225 LYS A N 3
ATOM 4016 C CA . LYS A 1 65 ? -6.144 -5.106 11.508 1.00 0.00 225 LYS A CA 3
ATOM 4017 C C . LYS A 1 65 ? -4.745 -4.770 11.001 1.00 0.00 225 LYS A C 3
ATOM 4018 O O . LYS A 1 65 ? -4.363 -3.602 10.936 1.00 0.00 225 LYS A O 3
ATOM 4037 N N . ALA A 1 66 ? -3.987 -5.800 10.643 1.00 0.00 226 ALA A N 3
ATOM 4038 C CA . ALA A 1 66 ? -2.632 -5.613 10.140 1.00 0.00 226 ALA A CA 3
ATOM 4039 C C . ALA A 1 66 ? -2.588 -4.521 9.076 1.00 0.00 226 ALA A C 3
ATOM 4040 O O . ALA A 1 66 ? -1.792 -3.586 9.165 1.00 0.00 226 ALA A O 3
ATOM 4047 N N . ALA A 1 67 ? -3.447 -4.646 8.070 1.00 0.00 227 ALA A N 3
ATOM 4048 C CA . ALA A 1 67 ? -3.507 -3.669 6.990 1.00 0.00 227 ALA A CA 3
ATOM 4049 C C . ALA A 1 67 ? -3.680 -2.256 7.537 1.00 0.00 227 ALA A C 3
ATOM 4050 O O . ALA A 1 67 ? -2.840 -1.386 7.310 1.00 0.00 227 ALA A O 3
ATOM 4057 N N . GLU A 1 68 ? -4.775 -2.036 8.259 1.00 0.00 228 GLU A N 3
ATOM 4058 C CA . GLU A 1 68 ? -5.058 -0.727 8.836 1.00 0.00 228 GLU A CA 3
ATOM 4059 C C . GLU A 1 68 ? -3.792 -0.103 9.417 1.00 0.00 228 GLU A C 3
ATOM 4060 O O . GLU A 1 68 ? -3.545 1.093 9.257 1.00 0.00 228 GLU A O 3
ATOM 4072 N N . LEU A 1 69 ? -2.992 -0.922 10.092 1.00 0.00 229 LEU A N 3
ATOM 4073 C CA . LEU A 1 69 ? -1.751 -0.452 10.698 1.00 0.00 229 LEU A CA 3
ATOM 4074 C C . LEU A 1 69 ? -0.702 -0.158 9.631 1.00 0.00 229 LEU A C 3
ATOM 4075 O O . LEU A 1 69 ? -0.155 0.943 9.570 1.00 0.00 229 LEU A O 3
ATOM 4091 N N . ALA A 1 70 ? -0.426 -1.150 8.790 1.00 0.00 230 ALA A N 3
ATOM 4092 C CA . ALA A 1 70 ? 0.554 -0.997 7.723 1.00 0.00 230 ALA A CA 3
ATOM 4093 C C . ALA A 1 70 ? 0.305 0.280 6.927 1.00 0.00 230 ALA A C 3
ATOM 4094 O O . ALA A 1 70 ? 1.235 0.879 6.387 1.00 0.00 230 ALA A O 3
ATOM 4101 N N . VAL A 1 71 ? -0.958 0.692 6.858 1.00 0.00 231 VAL A N 3
ATOM 4102 C CA . VAL A 1 71 ? -1.330 1.898 6.129 1.00 0.00 231 VAL A CA 3
ATOM 4103 C C . VAL A 1 71 ? -1.021 3.150 6.942 1.00 0.00 231 VAL A C 3
ATOM 4104 O O . VAL A 1 71 ? -0.664 4.189 6.388 1.00 0.00 231 VAL A O 3
ATOM 4117 N N . GLN A 1 72 ? -1.160 3.042 8.259 1.00 0.00 232 GLN A N 3
ATOM 4118 C CA . GLN A 1 72 ? -0.895 4.166 9.149 1.00 0.00 232 GLN A CA 3
ATOM 4119 C C . GLN A 1 72 ? 0.508 4.075 9.740 1.00 0.00 232 GLN A C 3
ATOM 4120 O O . GLN A 1 72 ? 1.368 4.906 9.453 1.00 0.00 232 GLN A O 3
ATOM 4134 N N . ASN A 1 73 ? 0.731 3.058 10.567 1.00 0.00 233 ASN A N 3
ATOM 4135 C CA . ASN A 1 73 ? 2.030 2.858 11.199 1.00 0.00 233 ASN A CA 3
ATOM 4136 C C . ASN A 1 73 ? 3.162 3.114 10.208 1.00 0.00 233 ASN A C 3
ATOM 4137 O O . ASN A 1 73 ? 3.970 4.023 10.396 1.00 0.00 233 ASN A O 3
ATOM 4148 N N . GLU A 1 74 ? 3.213 2.307 9.154 1.00 0.00 234 GLU A N 3
ATOM 4149 C CA . GLU A 1 74 ? 4.246 2.446 8.134 1.00 0.00 234 GLU A CA 3
ATOM 4150 C C . GLU A 1 74 ? 3.913 3.585 7.174 1.00 0.00 234 GLU A C 3
ATOM 4151 O O . GLU A 1 74 ? 2.842 3.607 6.568 1.00 0.00 234 GLU A O 3
ATOM 4163 N N . VAL A 1 75 ? 4.838 4.530 7.042 1.00 0.00 235 VAL A N 3
ATOM 4164 C CA . VAL A 1 75 ? 4.644 5.672 6.157 1.00 0.00 235 VAL A CA 3
ATOM 4165 C C . VAL A 1 75 ? 5.677 5.679 5.036 1.00 0.00 235 VAL A C 3
ATOM 4166 O O . VAL A 1 75 ? 5.631 6.522 4.140 1.00 0.00 235 VAL A O 3
ATOM 4179 N N . GLY A 1 76 ? 6.610 4.733 5.091 1.00 0.00 236 GLY A N 3
ATOM 4180 C CA . GLY A 1 76 ? 7.642 4.648 4.074 1.00 0.00 236 GLY A CA 3
ATOM 4181 C C . GLY A 1 76 ? 8.958 5.243 4.533 1.00 0.00 236 GLY A C 3
ATOM 4182 O O . GLY A 1 76 ? 9.520 4.822 5.545 1.00 0.00 236 GLY A O 3
ATOM 4186 N N . LEU A 1 77 ? 9.454 6.225 3.787 1.00 0.00 237 LEU A N 3
ATOM 4187 C CA . LEU A 1 77 ? 10.714 6.878 4.122 1.00 0.00 237 LEU A CA 3
ATOM 4188 C C . LEU A 1 77 ? 10.580 8.395 4.037 1.00 0.00 237 LEU A C 3
ATOM 4189 O O . LEU A 1 77 ? 9.931 8.922 3.134 1.00 0.00 237 LEU A O 3
ATOM 4205 N N . VAL A 1 78 ? 11.200 9.093 4.984 1.00 0.00 238 VAL A N 3
ATOM 4206 C CA . VAL A 1 78 ? 11.153 10.550 5.015 1.00 0.00 238 VAL A CA 3
ATOM 4207 C C . VAL A 1 78 ? 11.305 11.134 3.615 1.00 0.00 238 VAL A C 3
ATOM 4208 O O . VAL A 1 78 ? 10.505 11.967 3.189 1.00 0.00 238 VAL A O 3
ATOM 4221 N N . ASP A 1 79 ? 12.337 10.693 2.905 1.00 0.00 239 ASP A N 3
ATOM 4222 C CA . ASP A 1 79 ? 12.594 11.171 1.551 1.00 0.00 239 ASP A CA 3
ATOM 4223 C C . ASP A 1 79 ? 11.415 10.863 0.633 1.00 0.00 239 ASP A C 3
ATOM 4224 O O . ASP A 1 79 ? 10.988 11.710 -0.151 1.00 0.00 239 ASP A O 3
ATOM 4233 N N . ASN A 1 80 ? 10.894 9.644 0.736 1.00 0.00 240 ASN A N 3
ATOM 4234 C CA . ASN A 1 80 ? 9.766 9.224 -0.086 1.00 0.00 240 ASN A CA 3
ATOM 4235 C C . ASN A 1 80 ? 8.671 8.597 0.772 1.00 0.00 240 ASN A C 3
ATOM 4236 O O . ASN A 1 80 ? 8.627 7.384 0.978 1.00 0.00 240 ASN A O 3
ATOM 4247 N N . PRO A 1 81 ? 7.764 9.443 1.284 1.00 0.00 241 PRO A N 3
ATOM 4248 C CA . PRO A 1 81 ? 6.652 8.995 2.127 1.00 0.00 241 PRO A CA 3
ATOM 4249 C C . PRO A 1 81 ? 5.613 8.201 1.343 1.00 0.00 241 PRO A C 3
ATOM 4250 O O . PRO A 1 81 ? 4.693 8.773 0.756 1.00 0.00 241 PRO A O 3
ATOM 4261 N N . LEU A 1 82 ? 5.764 6.882 1.336 1.00 0.00 242 LEU A N 3
ATOM 4262 C CA . LEU A 1 82 ? 4.838 6.008 0.624 1.00 0.00 242 LEU A CA 3
ATOM 4263 C C . LEU A 1 82 ? 3.399 6.484 0.796 1.00 0.00 242 LEU A C 3
ATOM 4264 O O . LEU A 1 82 ? 3.037 7.036 1.835 1.00 0.00 242 LEU A O 3
ATOM 4280 N N . LYS A 1 83 ? 2.582 6.264 -0.228 1.00 0.00 243 LYS A N 3
ATOM 4281 C CA . LYS A 1 83 ? 1.181 6.667 -0.189 1.00 0.00 243 LYS A CA 3
ATOM 4282 C C . LYS A 1 83 ? 0.264 5.449 -0.228 1.00 0.00 243 LYS A C 3
ATOM 4283 O O . LYS A 1 83 ? -0.196 5.040 -1.295 1.00 0.00 243 LYS A O 3
ATOM 4302 N N . ILE A 1 84 ? 0.001 4.874 0.941 1.00 0.00 244 ILE A N 3
ATOM 4303 C CA . ILE A 1 84 ? -0.864 3.705 1.039 1.00 0.00 244 ILE A CA 3
ATOM 4304 C C . ILE A 1 84 ? -2.335 4.106 1.022 1.00 0.00 244 ILE A C 3
ATOM 4305 O O . ILE A 1 84 ? -2.876 4.561 2.030 1.00 0.00 244 ILE A O 3
ATOM 4321 N N . SER A 1 85 ? -2.977 3.932 -0.129 1.00 0.00 245 SER A N 3
ATOM 4322 C CA . SER A 1 85 ? -4.385 4.277 -0.278 1.00 0.00 245 SER A CA 3
ATOM 4323 C C . S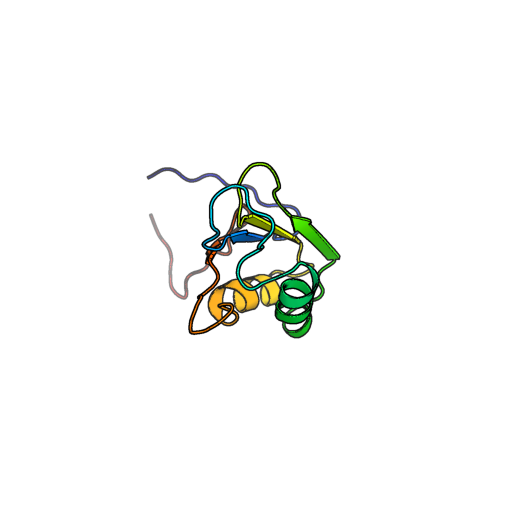ER A 1 85 ? -5.248 3.021 -0.354 1.00 0.00 245 SER A C 3
ATOM 4324 O O . SER A 1 85 ? -4.915 2.068 -1.059 1.00 0.00 245 SER A O 3
ATOM 4332 N N . TRP A 1 86 ? -6.356 3.027 0.377 1.00 0.00 246 TRP A N 3
ATOM 4333 C CA . TRP A 1 86 ? -7.267 1.888 0.393 1.00 0.00 246 TRP A CA 3
ATOM 4334 C C . TRP A 1 86 ? -8.077 1.820 -0.897 1.00 0.00 246 TRP A C 3
ATOM 4335 O O . TRP A 1 86 ? -9.010 2.598 -1.098 1.00 0.00 246 TRP A O 3
ATOM 4356 N N . LEU A 1 87 ? -7.714 0.886 -1.770 1.00 0.00 247 LEU A N 3
ATOM 4357 C CA . LEU A 1 87 ? -8.407 0.717 -3.042 1.00 0.00 247 LEU A CA 3
ATOM 4358 C C . LEU A 1 87 ? -9.862 0.315 -2.820 1.00 0.00 247 LEU A C 3
ATOM 4359 O O . LEU A 1 87 ? -10.778 0.977 -3.305 1.00 0.00 247 LEU A O 3
ATOM 4375 N N . GLU A 1 88 ? -10.064 -0.772 -2.082 1.00 0.00 248 GLU A N 3
ATOM 4376 C CA . GLU A 1 88 ? -11.408 -1.260 -1.795 1.00 0.00 248 GLU A CA 3
ATOM 4377 C C . GLU A 1 88 ? -11.461 -1.936 -0.429 1.00 0.00 248 GLU A C 3
ATOM 4378 O O . GLU A 1 88 ? -10.443 -2.074 0.248 1.00 0.00 248 GLU A O 3
ATOM 4390 N N . GLY A 1 89 ? -12.657 -2.357 -0.029 1.00 0.00 249 GLY A N 3
ATOM 4391 C CA . GLY A 1 89 ? -12.822 -3.013 1.255 1.00 0.00 249 GLY A CA 3
ATOM 4392 C C . GLY A 1 89 ? -12.298 -2.176 2.406 1.00 0.00 249 GLY A C 3
ATOM 4393 O O . GLY A 1 89 ? -11.480 -2.643 3.198 1.00 0.00 249 GLY A O 3
ATOM 4397 N N . GLN A 1 90 ? -12.768 -0.936 2.496 1.00 0.00 250 GLN A N 3
ATOM 4398 C CA . GLN A 1 90 ? -12.339 -0.033 3.557 1.00 0.00 250 GLN A CA 3
ATOM 4399 C C . GLN A 1 90 ? -12.972 -0.418 4.889 1.00 0.00 250 GLN A C 3
ATOM 4400 O O . GLN A 1 90 ? -14.158 -0.738 4.971 1.00 0.00 250 GLN A O 3
ATOM 4414 N N . PRO A 1 91 ? -12.165 -0.386 5.960 1.00 0.00 251 PRO A N 3
ATOM 4415 C CA . PRO A 1 91 ? -12.625 -0.729 7.309 1.00 0.00 251 PRO A CA 3
ATOM 4416 C C . PRO A 1 91 ? -13.581 0.314 7.877 1.00 0.00 251 PRO A C 3
ATOM 4417 O O . PRO A 1 91 ? -13.185 1.445 8.157 1.00 0.00 251 PRO A O 3
ATOM 4428 N N . GLN A 1 92 ? -14.841 -0.075 8.046 1.00 0.00 252 GLN A N 3
ATOM 4429 C CA . GLN A 1 92 ? -15.853 0.828 8.581 1.00 0.00 252 GLN A CA 3
ATOM 4430 C C . GLN A 1 92 ? -15.518 1.235 10.012 1.00 0.00 252 GLN A C 3
ATOM 4431 O O . GLN A 1 92 ? -15.035 0.424 10.802 1.00 0.00 252 GLN A O 3
ATOM 4445 N N . ASP A 1 93 ? -15.776 2.497 10.339 1.00 0.00 253 ASP A N 3
ATOM 4446 C CA . ASP A 1 93 ? -15.502 3.012 11.675 1.00 0.00 253 ASP A CA 3
ATOM 4447 C C . ASP A 1 93 ? -16.710 2.828 12.587 1.00 0.00 253 ASP A C 3
ATOM 4448 O O . ASP A 1 93 ? -17.734 3.489 12.417 1.00 0.00 253 ASP A O 3
ATOM 4457 N N . ALA A 1 94 ? -16.584 1.925 13.554 1.00 0.00 254 ALA A N 3
ATOM 4458 C CA . ALA A 1 94 ? -17.665 1.655 14.493 1.00 0.00 254 ALA A CA 3
ATOM 4459 C C . ALA A 1 94 ? -17.177 0.809 15.664 1.00 0.00 254 ALA A C 3
ATOM 4460 O O . ALA A 1 94 ? -16.068 0.275 15.637 1.00 0.00 254 ALA A O 3
ATOM 4467 N N . SER A 1 95 ? -18.011 0.693 16.693 1.00 0.00 255 SER A N 3
ATOM 4468 C CA . SER A 1 95 ? -17.661 -0.084 17.876 1.00 0.00 255 SER A CA 3
ATOM 4469 C C . SER A 1 95 ? -18.825 -0.972 18.306 1.00 0.00 255 SER A C 3
ATOM 4470 O O . SER A 1 95 ? -19.990 -0.629 18.106 1.00 0.00 255 SER A O 3
ATOM 4478 N N . GLY A 1 96 ? -18.501 -2.118 18.898 1.00 0.00 256 GLY A N 3
ATOM 4479 C CA . GLY A 1 96 ? -19.529 -3.038 19.347 1.00 0.00 256 GLY A CA 3
ATOM 4480 C C . GLY A 1 96 ? -19.585 -4.299 18.507 1.00 0.00 256 GLY A C 3
ATOM 4481 O O . GLY A 1 96 ? -18.618 -4.671 17.843 1.00 0.00 256 GLY A O 3
ATOM 4485 N N . PRO A 1 97 ? -20.741 -4.979 18.532 1.00 0.00 257 PRO A N 3
ATOM 4486 C CA . PRO A 1 97 ? -20.947 -6.216 17.773 1.00 0.00 257 PRO A CA 3
ATOM 4487 C C . PRO A 1 97 ? -21.011 -5.971 16.270 1.00 0.00 257 PRO A C 3
ATOM 4488 O O . PRO A 1 97 ? -20.663 -6.842 15.473 1.00 0.00 257 PRO A O 3
ATOM 4499 N N . SER A 1 98 ? -21.457 -4.778 15.888 1.00 0.00 258 SER A N 3
ATOM 4500 C CA . SER A 1 98 ? -21.570 -4.419 14.479 1.00 0.00 258 SER A CA 3
ATOM 4501 C C . SER A 1 98 ? -22.240 -5.537 13.686 1.00 0.00 258 SER A C 3
ATOM 4502 O O . SER A 1 98 ? -21.770 -5.921 12.615 1.00 0.00 258 SER A O 3
ATOM 4510 N N . SER A 1 99 ? -23.342 -6.054 14.219 1.00 0.00 259 SER A N 3
ATOM 4511 C CA . SER A 1 99 ? -24.076 -7.130 13.564 1.00 0.00 259 SER A CA 3
ATOM 4512 C C . SER A 1 99 ? -25.572 -6.832 13.541 1.00 0.00 259 SER A C 3
ATOM 4513 O O . SER A 1 99 ? -26.057 -5.976 14.280 1.00 0.00 259 SER A O 3
ATOM 4521 N N . GLY A 1 100 ? -26.298 -7.545 12.685 1.00 0.00 260 GLY A N 3
ATOM 4522 C CA . GLY A 1 100 ? -27.731 -7.343 12.581 1.00 0.00 260 GLY A CA 3
ATOM 4523 C C . GLY A 1 100 ? -28.365 -8.219 11.519 1.00 0.00 260 GLY A C 3
ATOM 4524 O O . GLY A 1 100 ? -28.773 -9.347 11.797 1.00 0.00 260 GLY A O 3
ATOM 4528 N N . GLY A 1 1 ? -20.440 -2.951 14.122 1.00 0.00 161 GLY A N 4
ATOM 4529 C CA . GLY A 1 1 ? -19.615 -3.891 13.386 1.00 0.00 161 GLY A CA 4
ATOM 4530 C C . GLY A 1 1 ? -20.351 -5.175 13.057 1.00 0.00 161 GLY A C 4
ATOM 4531 O O . GLY A 1 1 ? -19.797 -6.267 13.184 1.00 0.00 161 GLY A O 4
ATOM 4535 N N . SER A 1 2 ? -21.604 -5.045 12.633 1.00 0.00 162 SER A N 4
ATOM 4536 C CA . SER A 1 2 ? -22.420 -6.204 12.290 1.00 0.00 162 SER A CA 4
ATOM 4537 C C . SER A 1 2 ? -22.872 -6.138 10.834 1.00 0.00 162 SER A C 4
ATOM 4538 O O . SER A 1 2 ? -23.879 -5.508 10.514 1.00 0.00 162 SER A O 4
ATOM 4546 N N . SER A 1 3 ? -22.119 -6.795 9.957 1.00 0.00 163 SER A N 4
ATOM 4547 C CA . SER A 1 3 ? -22.439 -6.809 8.535 1.00 0.00 163 SER A CA 4
ATOM 4548 C C . SER A 1 3 ? -22.765 -8.224 8.065 1.00 0.00 163 SER A C 4
ATOM 4549 O O . SER A 1 3 ? -22.146 -9.193 8.502 1.00 0.00 163 SER A O 4
ATOM 4557 N N . GLY A 1 4 ? -23.742 -8.333 7.170 1.00 0.00 164 GLY A N 4
ATOM 4558 C CA . GLY A 1 4 ? -24.133 -9.632 6.654 1.00 0.00 164 GLY A CA 4
ATOM 4559 C C . GLY A 1 4 ? -23.134 -10.187 5.660 1.00 0.00 164 GLY A C 4
ATOM 4560 O O . GLY A 1 4 ? -21.925 -10.015 5.822 1.00 0.00 164 GLY A O 4
ATOM 4564 N N . SER A 1 5 ? -23.637 -10.856 4.627 1.00 0.00 165 SER A N 4
ATOM 4565 C CA . SER A 1 5 ? -22.779 -11.443 3.605 1.00 0.00 165 SER A CA 4
ATOM 4566 C C . SER A 1 5 ? -22.497 -10.440 2.490 1.00 0.00 165 SER A C 4
ATOM 4567 O O . SER A 1 5 ? -23.295 -10.281 1.567 1.00 0.00 165 SER A O 4
ATOM 4575 N N . SER A 1 6 ? -21.356 -9.765 2.585 1.00 0.00 166 SER A N 4
ATOM 4576 C CA . SER A 1 6 ? -20.969 -8.774 1.587 1.00 0.00 166 SER A CA 4
ATOM 4577 C C . SER A 1 6 ? -20.222 -9.430 0.430 1.00 0.00 166 SER A C 4
ATOM 4578 O O . SER A 1 6 ? -20.568 -9.239 -0.735 1.00 0.00 166 SER A O 4
ATOM 4586 N N . GLY A 1 7 ? -19.194 -10.206 0.762 1.00 0.00 167 GLY A N 4
ATOM 4587 C CA . GLY A 1 7 ? -18.413 -10.879 -0.259 1.00 0.00 167 GLY A CA 4
ATOM 4588 C C . GLY A 1 7 ? -17.068 -11.351 0.257 1.00 0.00 167 GLY A C 4
ATOM 4589 O O . GLY A 1 7 ? -16.561 -10.831 1.251 1.00 0.00 167 GLY A O 4
ATOM 4593 N N . GLN A 1 8 ? -16.490 -12.338 -0.419 1.00 0.00 168 GLN A N 4
ATOM 4594 C CA . GLN A 1 8 ? -15.196 -12.880 -0.021 1.00 0.00 168 GLN A CA 4
ATOM 4595 C C . GLN A 1 8 ? -14.059 -12.151 -0.730 1.00 0.00 168 GLN A C 4
ATOM 4596 O O . GLN A 1 8 ? -14.179 -11.777 -1.895 1.00 0.00 168 GLN A O 4
ATOM 4610 N N . GLY A 1 9 ? -12.954 -11.953 -0.016 1.00 0.00 169 GLY A N 4
ATOM 4611 C CA . GLY A 1 9 ? -11.812 -11.269 -0.593 1.00 0.00 169 GLY A CA 4
ATOM 4612 C C . GLY A 1 9 ? -10.872 -10.719 0.462 1.00 0.00 169 GLY A C 4
ATOM 4613 O O . GLY A 1 9 ? -11.256 -10.549 1.620 1.00 0.00 169 GLY A O 4
ATOM 4617 N N . THR A 1 10 ? -9.634 -10.442 0.063 1.00 0.00 170 THR A N 4
ATOM 4618 C CA . THR A 1 10 ? -8.636 -9.912 0.983 1.00 0.00 170 THR A CA 4
ATOM 4619 C C . THR A 1 10 ? -8.496 -8.401 0.831 1.00 0.00 170 THR A C 4
ATOM 4620 O O . THR A 1 10 ? -8.610 -7.850 -0.264 1.00 0.00 170 THR A O 4
ATOM 4631 N N . PRO A 1 11 ? -8.241 -7.714 1.954 1.00 0.00 171 PRO A N 4
ATOM 4632 C CA . PRO A 1 11 ? -8.078 -6.257 1.971 1.00 0.00 171 PRO A CA 4
ATOM 4633 C C . PRO A 1 11 ? -6.790 -5.810 1.289 1.00 0.00 171 PRO A C 4
ATOM 4634 O O . PRO A 1 11 ? -5.788 -5.535 1.950 1.00 0.00 171 PRO A O 4
ATOM 4645 N N . LYS A 1 12 ? -6.822 -5.739 -0.037 1.00 0.00 172 LYS A N 4
ATOM 4646 C CA . LYS A 1 12 ? -5.658 -5.323 -0.810 1.00 0.00 172 LYS A CA 4
ATOM 4647 C C . LYS A 1 12 ? -5.447 -3.816 -0.708 1.00 0.00 172 LYS A C 4
ATOM 4648 O O . LYS A 1 12 ? -6.403 -3.040 -0.753 1.00 0.00 172 LYS A O 4
ATOM 4667 N N . LEU A 1 13 ? -4.191 -3.407 -0.572 1.00 0.00 173 LEU A N 4
ATOM 4668 C CA . LEU A 1 13 ? -3.854 -1.991 -0.466 1.00 0.00 173 LEU A CA 4
ATOM 4669 C C . LEU A 1 13 ? -3.045 -1.531 -1.674 1.00 0.00 173 LEU A C 4
ATOM 4670 O O . LEU A 1 13 ? -2.232 -2.282 -2.213 1.00 0.00 173 LEU A O 4
ATOM 4686 N N . LYS A 1 14 ? -3.273 -0.291 -2.095 1.00 0.00 174 LYS A N 4
ATOM 4687 C CA . LYS A 1 14 ? -2.564 0.272 -3.238 1.00 0.00 174 LYS A CA 4
ATOM 4688 C C . LYS A 1 14 ? -1.449 1.207 -2.779 1.00 0.00 174 LYS A C 4
ATOM 4689 O O . LYS A 1 14 ? -1.705 2.223 -2.131 1.00 0.00 174 LYS A O 4
ATOM 4708 N N . LEU A 1 15 ? -0.213 0.859 -3.120 1.00 0.00 175 LEU A N 4
ATOM 4709 C CA . LEU A 1 15 ? 0.941 1.668 -2.745 1.00 0.00 175 LEU A CA 4
ATOM 4710 C C . LEU A 1 15 ? 1.419 2.513 -3.921 1.00 0.00 175 LEU A C 4
ATOM 4711 O O . LEU A 1 15 ? 1.401 2.066 -5.068 1.00 0.00 175 LEU A O 4
ATOM 4727 N N . LYS A 1 16 ? 1.850 3.735 -3.629 1.00 0.00 176 LYS A N 4
ATOM 4728 C CA . LYS A 1 16 ? 2.337 4.642 -4.661 1.00 0.00 176 LYS A CA 4
ATOM 4729 C C . LYS A 1 16 ? 3.494 5.489 -4.139 1.00 0.00 176 LYS A C 4
ATOM 4730 O O . LYS A 1 16 ? 3.479 5.937 -2.993 1.00 0.00 176 LYS A O 4
ATOM 4749 N N . TRP A 1 17 ? 4.492 5.705 -4.988 1.00 0.00 177 TRP A N 4
ATOM 4750 C CA . TRP A 1 17 ? 5.656 6.499 -4.612 1.00 0.00 177 TRP A CA 4
ATOM 4751 C C . TRP A 1 17 ? 6.242 7.215 -5.824 1.00 0.00 177 TRP A C 4
ATOM 4752 O O . TRP A 1 17 ? 6.247 6.678 -6.932 1.00 0.00 177 TRP A O 4
ATOM 4773 N N . LYS A 1 18 ? 6.735 8.430 -5.608 1.00 0.00 178 LYS A N 4
ATOM 4774 C CA . LYS A 1 18 ? 7.324 9.219 -6.683 1.00 0.00 178 LYS A CA 4
ATOM 4775 C C . LYS A 1 18 ? 8.350 8.399 -7.460 1.00 0.00 178 LYS A C 4
ATOM 4776 O O . LYS A 1 18 ? 8.959 7.475 -6.919 1.00 0.00 178 LYS A O 4
ATOM 4795 N N . CYS A 1 19 ? 8.537 8.745 -8.729 1.00 0.00 179 CYS A N 4
ATOM 4796 C CA . CYS A 1 19 ? 9.490 8.041 -9.580 1.00 0.00 179 CYS A CA 4
ATOM 4797 C C . CYS A 1 19 ? 9.942 8.925 -10.738 1.00 0.00 179 CYS A C 4
ATOM 4798 O O . CYS A 1 19 ? 9.169 9.733 -11.254 1.00 0.00 179 CYS A O 4
ATOM 4806 N N . LYS A 1 20 ? 11.198 8.769 -11.140 1.00 0.00 180 LYS A N 4
ATOM 4807 C CA . LYS A 1 20 ? 11.754 9.553 -12.236 1.00 0.00 180 LYS A CA 4
ATOM 4808 C C . LYS A 1 20 ? 11.306 8.998 -13.585 1.00 0.00 180 LYS A C 4
ATOM 4809 O O . LYS A 1 20 ? 10.575 8.009 -13.648 1.00 0.00 180 LYS A O 4
ATOM 4828 N N . LYS A 1 21 ? 11.749 9.639 -14.660 1.00 0.00 181 LYS A N 4
ATOM 4829 C CA . LYS A 1 21 ? 11.396 9.208 -16.008 1.00 0.00 181 LYS A CA 4
ATOM 4830 C C . LYS A 1 21 ? 12.409 8.199 -16.540 1.00 0.00 181 LYS A C 4
ATOM 4831 O O . LYS A 1 21 ? 13.246 8.530 -17.378 1.00 0.00 181 LYS A O 4
ATOM 4850 N N . GLU A 1 22 ? 12.326 6.967 -16.046 1.00 0.00 182 GLU A N 4
ATOM 4851 C CA . GLU A 1 22 ? 13.236 5.911 -16.473 1.00 0.00 182 GLU A CA 4
ATOM 4852 C C . GLU A 1 22 ? 14.638 6.464 -16.713 1.00 0.00 182 GLU A C 4
ATOM 4853 O O . GLU A 1 22 ? 15.255 6.195 -17.744 1.00 0.00 182 GLU A O 4
ATOM 4865 N N . ASP A 1 23 ? 15.133 7.239 -15.755 1.00 0.00 183 ASP A N 4
ATOM 4866 C CA . ASP A 1 23 ? 16.462 7.831 -15.860 1.00 0.00 183 ASP A CA 4
ATOM 4867 C C . ASP A 1 23 ? 17.499 6.966 -15.151 1.00 0.00 183 ASP A C 4
ATOM 4868 O O . ASP A 1 23 ? 18.438 6.471 -15.773 1.00 0.00 183 ASP A O 4
ATOM 4877 N N . GLU A 1 24 ? 17.323 6.790 -13.845 1.00 0.00 184 GLU A N 4
ATOM 4878 C CA . GLU A 1 24 ? 18.246 5.987 -13.052 1.00 0.00 184 GLU A CA 4
ATOM 4879 C C . GLU A 1 24 ? 17.528 4.795 -12.424 1.00 0.00 184 GLU A C 4
ATOM 4880 O O . GLU A 1 24 ? 18.025 3.669 -12.458 1.00 0.00 184 GLU A O 4
ATOM 4892 N N . SER A 1 25 ? 16.357 5.052 -11.851 1.00 0.00 185 SER A N 4
ATOM 4893 C CA . SER A 1 25 ? 15.572 4.002 -11.211 1.00 0.00 185 SER A CA 4
ATOM 4894 C C . SER A 1 25 ? 14.081 4.311 -11.295 1.00 0.00 185 SER A C 4
ATOM 4895 O O . SER A 1 25 ? 13.673 5.307 -11.894 1.00 0.00 185 SER A O 4
ATOM 4903 N N . LYS A 1 26 ? 13.269 3.450 -10.690 1.00 0.00 186 LYS A N 4
ATOM 4904 C CA . LYS A 1 26 ? 11.822 3.629 -10.693 1.00 0.00 186 LYS A CA 4
ATOM 4905 C C . LYS A 1 26 ? 11.298 3.846 -9.278 1.00 0.00 186 LYS A C 4
ATOM 4906 O O . LYS A 1 26 ? 10.245 3.326 -8.909 1.00 0.00 186 LYS A O 4
ATOM 4925 N N . GLY A 1 27 ? 12.038 4.618 -8.488 1.00 0.00 187 GLY A N 4
ATOM 4926 C CA . GLY A 1 27 ? 11.630 4.891 -7.123 1.00 0.00 187 GLY A CA 4
ATOM 4927 C C . GLY A 1 27 ? 12.515 4.200 -6.104 1.00 0.00 187 GLY A C 4
ATOM 4928 O O . GLY A 1 27 ? 13.009 3.100 -6.345 1.00 0.00 187 GLY A O 4
ATOM 4932 N N . GLY A 1 28 ? 12.718 4.850 -4.962 1.00 0.00 188 GLY A N 4
ATOM 4933 C CA . GLY A 1 28 ? 13.552 4.277 -3.921 1.00 0.00 188 GLY A CA 4
ATOM 4934 C C . GLY A 1 28 ? 12.845 3.180 -3.150 1.00 0.00 188 GLY A C 4
ATOM 4935 O O . GLY A 1 28 ? 12.578 3.323 -1.957 1.00 0.00 188 GLY A O 4
ATOM 4939 N N . TYR A 1 29 ? 12.539 2.082 -3.833 1.00 0.00 189 TYR A N 4
ATOM 4940 C CA . TYR A 1 29 ? 11.855 0.958 -3.206 1.00 0.00 189 TYR A CA 4
ATOM 4941 C C . TYR A 1 29 ? 12.006 -0.308 -4.043 1.00 0.00 189 TYR A C 4
ATOM 4942 O O . TYR A 1 29 ? 12.465 -0.260 -5.184 1.00 0.00 189 TYR A O 4
ATOM 4960 N N . SER A 1 30 ? 11.615 -1.441 -3.468 1.00 0.00 190 SER A N 4
ATOM 4961 C CA . SER A 1 30 ? 11.709 -2.721 -4.159 1.00 0.00 190 SER A CA 4
ATOM 4962 C C . SER A 1 30 ? 10.746 -3.738 -3.553 1.00 0.00 190 SER A C 4
ATOM 4963 O O . SER A 1 30 ? 10.504 -3.739 -2.346 1.00 0.00 190 SER A O 4
ATOM 4971 N N . LYS A 1 31 ? 10.198 -4.602 -4.401 1.00 0.00 191 LYS A N 4
ATOM 4972 C CA . LYS A 1 31 ? 9.262 -5.626 -3.951 1.00 0.00 191 LYS A CA 4
ATOM 4973 C C . LYS A 1 31 ? 9.634 -6.131 -2.561 1.00 0.00 191 LYS A C 4
ATOM 4974 O O . LYS A 1 31 ? 8.783 -6.224 -1.676 1.00 0.00 191 LYS A O 4
ATOM 4993 N N . ASP A 1 32 ? 10.909 -6.454 -2.376 1.00 0.00 192 ASP A N 4
ATOM 4994 C CA . ASP A 1 32 ? 11.394 -6.947 -1.092 1.00 0.00 192 ASP A CA 4
ATOM 4995 C C . ASP A 1 32 ? 11.199 -5.901 0.001 1.00 0.00 192 ASP A C 4
ATOM 4996 O O . ASP A 1 32 ? 10.460 -6.120 0.960 1.00 0.00 192 ASP A O 4
ATOM 5005 N N . VAL A 1 33 ? 11.869 -4.763 -0.151 1.00 0.00 193 VAL A N 4
ATOM 5006 C CA . VAL A 1 33 ? 11.769 -3.682 0.823 1.00 0.00 193 VAL A CA 4
ATOM 5007 C C . VAL A 1 33 ? 10.333 -3.503 1.301 1.00 0.00 193 VAL A C 4
ATOM 5008 O O . VAL A 1 33 ? 10.036 -3.668 2.485 1.00 0.00 193 VAL A O 4
ATOM 5021 N N . LEU A 1 34 ? 9.444 -3.165 0.373 1.00 0.00 194 LEU A N 4
ATOM 5022 C CA . LEU A 1 34 ? 8.037 -2.964 0.699 1.00 0.00 194 LEU A CA 4
ATOM 5023 C C . LEU A 1 34 ? 7.472 -4.171 1.441 1.00 0.00 194 LEU A C 4
ATOM 5024 O O . LEU A 1 34 ? 6.774 -4.025 2.446 1.00 0.00 194 LEU A O 4
ATOM 5040 N N . LEU A 1 35 ? 7.780 -5.363 0.942 1.00 0.00 195 LEU A N 4
ATOM 5041 C CA . LEU A 1 35 ? 7.305 -6.597 1.559 1.00 0.00 195 LEU A CA 4
ATOM 5042 C C . LEU A 1 35 ? 7.632 -6.621 3.049 1.00 0.00 195 LEU A C 4
ATOM 5043 O O . LEU A 1 35 ? 6.861 -7.143 3.855 1.00 0.00 195 LEU A O 4
ATOM 5059 N N . ARG A 1 36 ? 8.778 -6.052 3.408 1.00 0.00 196 ARG A N 4
ATOM 5060 C CA . ARG A 1 36 ? 9.206 -6.008 4.801 1.00 0.00 196 ARG A CA 4
ATOM 5061 C C . ARG A 1 36 ? 8.450 -4.927 5.568 1.00 0.00 196 ARG A C 4
ATOM 5062 O O . ARG A 1 36 ? 7.969 -5.160 6.677 1.00 0.00 196 ARG A O 4
ATOM 5083 N N . LEU A 1 37 ? 8.351 -3.745 4.970 1.00 0.00 197 LEU A N 4
ATOM 5084 C CA . LEU A 1 37 ? 7.654 -2.627 5.597 1.00 0.00 197 LEU A CA 4
ATOM 5085 C C . LEU A 1 37 ? 6.233 -3.021 5.987 1.00 0.00 197 LEU A C 4
ATOM 5086 O O . LEU A 1 37 ? 5.668 -2.484 6.941 1.00 0.00 197 LEU A O 4
ATOM 5102 N N . LEU A 1 38 ? 5.661 -3.963 5.246 1.00 0.00 198 LEU A N 4
ATOM 5103 C CA . LEU A 1 38 ? 4.306 -4.432 5.515 1.00 0.00 198 LEU A CA 4
ATOM 5104 C C . LEU A 1 38 ? 4.328 -5.729 6.317 1.00 0.00 198 LEU A C 4
ATOM 5105 O O . LEU A 1 38 ? 3.594 -5.878 7.293 1.00 0.00 198 LEU A O 4
ATOM 5121 N N . GLN A 1 39 ? 5.177 -6.663 5.899 1.00 0.00 199 GLN A N 4
ATOM 5122 C CA . GLN A 1 39 ? 5.295 -7.947 6.579 1.00 0.00 199 GLN A CA 4
ATOM 5123 C C . GLN A 1 39 ? 5.115 -7.783 8.085 1.00 0.00 199 GLN A C 4
ATOM 5124 O O . GLN A 1 39 ? 4.162 -8.301 8.667 1.00 0.00 199 GLN A O 4
ATOM 5138 N N . LYS A 1 40 ? 6.038 -7.061 8.711 1.00 0.00 200 LYS A N 4
ATOM 5139 C CA . LYS A 1 40 ? 5.982 -6.828 10.149 1.00 0.00 200 LYS A CA 4
ATOM 5140 C C . LYS A 1 40 ? 4.540 -6.664 10.618 1.00 0.00 200 LYS A C 4
ATOM 5141 O O . LYS A 1 40 ? 4.106 -7.323 11.563 1.00 0.00 200 LYS A O 4
ATOM 5160 N N . TYR A 1 41 ? 3.803 -5.783 9.951 1.00 0.00 201 TYR A N 4
ATOM 5161 C CA . TYR A 1 41 ? 2.409 -5.532 10.301 1.00 0.00 201 TYR A CA 4
ATOM 5162 C C . TYR A 1 41 ? 1.520 -6.689 9.857 1.00 0.00 201 TYR A C 4
ATOM 5163 O O . TYR A 1 41 ? 0.909 -7.370 10.680 1.00 0.00 201 TYR A O 4
ATOM 5181 N N . GLY A 1 42 ? 1.452 -6.907 8.547 1.00 0.00 202 GLY A N 4
ATOM 5182 C CA . GLY A 1 42 ? 0.636 -7.982 8.014 1.00 0.00 202 GLY A CA 4
ATOM 5183 C C . GLY A 1 42 ? 1.427 -8.931 7.136 1.00 0.00 202 GLY A C 4
ATOM 5184 O O . GLY A 1 42 ? 2.325 -8.509 6.407 1.00 0.00 202 GLY A O 4
ATOM 5188 N N . GLU A 1 43 ? 1.096 -10.216 7.207 1.00 0.00 203 GLU A N 4
ATOM 5189 C CA . GLU A 1 43 ? 1.785 -11.227 6.414 1.00 0.00 203 GLU A CA 4
ATOM 5190 C C . GLU A 1 43 ? 1.416 -11.105 4.938 1.00 0.00 203 GLU A C 4
ATOM 5191 O O . GLU A 1 43 ? 0.531 -11.807 4.448 1.00 0.00 203 GLU A O 4
ATOM 5203 N N . VAL A 1 44 ? 2.100 -10.209 4.235 1.00 0.00 204 VAL A N 4
ATOM 5204 C CA . VAL A 1 44 ? 1.846 -9.995 2.815 1.00 0.00 204 VAL A CA 4
ATOM 5205 C C . VAL A 1 44 ? 1.679 -11.321 2.081 1.00 0.00 204 VAL A C 4
ATOM 5206 O O . VAL A 1 44 ? 2.637 -12.076 1.915 1.00 0.00 204 VAL A O 4
ATOM 5219 N N . LEU A 1 45 ? 0.456 -11.597 1.641 1.00 0.00 205 LEU A N 4
ATOM 5220 C CA . LEU A 1 45 ? 0.162 -12.832 0.923 1.00 0.00 205 LEU A CA 4
ATOM 5221 C C . LEU A 1 45 ? 0.581 -12.724 -0.540 1.00 0.00 205 LEU A C 4
ATOM 5222 O O . LEU A 1 45 ? 1.206 -13.633 -1.085 1.00 0.00 205 LEU A O 4
ATOM 5238 N N . ASN A 1 46 ? 0.235 -11.605 -1.168 1.00 0.00 206 ASN A N 4
ATOM 5239 C CA . ASN A 1 46 ? 0.577 -11.378 -2.568 1.00 0.00 206 ASN A CA 4
ATOM 5240 C C . ASN A 1 46 ? 0.961 -9.920 -2.804 1.00 0.00 206 ASN A C 4
ATOM 5241 O O . ASN A 1 46 ? 0.304 -9.005 -2.306 1.00 0.00 206 ASN A O 4
ATOM 5252 N N . LEU A 1 47 ? 2.029 -9.712 -3.566 1.00 0.00 207 LEU A N 4
ATOM 5253 C CA . LEU A 1 47 ? 2.502 -8.366 -3.869 1.00 0.00 207 LEU A CA 4
ATOM 5254 C C . LEU A 1 47 ? 2.708 -8.186 -5.370 1.00 0.00 207 LEU A C 4
ATOM 5255 O O . LEU A 1 47 ? 3.570 -8.828 -5.970 1.00 0.00 207 LEU A O 4
ATOM 5271 N N . VAL A 1 48 ? 1.912 -7.307 -5.970 1.00 0.00 208 VAL A N 4
ATOM 5272 C CA . VAL A 1 48 ? 2.009 -7.040 -7.400 1.00 0.00 208 VAL A CA 4
ATOM 5273 C C . VAL A 1 48 ? 2.465 -5.609 -7.662 1.00 0.00 208 VAL A C 4
ATOM 5274 O O . VAL A 1 48 ? 2.211 -4.708 -6.862 1.00 0.00 208 VAL A O 4
ATOM 5287 N N . LEU A 1 49 ? 3.140 -5.407 -8.788 1.00 0.00 209 LEU A N 4
ATOM 5288 C CA . LEU A 1 49 ? 3.633 -4.084 -9.157 1.00 0.00 209 LEU A CA 4
ATOM 5289 C C . LEU A 1 49 ? 2.946 -3.581 -10.423 1.00 0.00 209 LEU A C 4
ATOM 5290 O O . LEU A 1 49 ? 2.993 -4.230 -11.467 1.00 0.00 209 LEU A O 4
ATOM 5306 N N . SER A 1 50 ? 2.309 -2.418 -10.322 1.00 0.00 210 SER A N 4
ATOM 5307 C CA . SER A 1 50 ? 1.610 -1.828 -11.457 1.00 0.00 210 SER A CA 4
ATOM 5308 C C . SER A 1 50 ? 2.556 -1.642 -12.640 1.00 0.00 210 SER A C 4
ATOM 5309 O O . SER A 1 50 ? 3.749 -1.393 -12.462 1.00 0.00 210 SER A O 4
ATOM 5317 N N . SER A 1 51 ? 2.015 -1.765 -13.848 1.00 0.00 211 SER A N 4
ATOM 5318 C CA . SER A 1 51 ? 2.811 -1.614 -15.061 1.00 0.00 211 SER A CA 4
ATOM 5319 C C . SER A 1 51 ? 2.415 -0.348 -15.815 1.00 0.00 211 SER A C 4
ATOM 5320 O O . SER A 1 51 ? 3.271 0.435 -16.229 1.00 0.00 211 SER A O 4
ATOM 5328 N N . LYS A 1 52 ? 1.113 -0.154 -15.991 1.00 0.00 212 LYS A N 4
ATOM 5329 C CA . LYS A 1 52 ? 0.601 1.016 -16.695 1.00 0.00 212 LYS A CA 4
ATOM 5330 C C . LYS A 1 52 ? 1.409 2.260 -16.340 1.00 0.00 212 LYS A C 4
ATOM 5331 O O . LYS A 1 52 ? 1.847 3.001 -17.221 1.00 0.00 212 LYS A O 4
ATOM 5350 N N . LYS A 1 53 ? 1.605 2.484 -15.045 1.00 0.00 213 LYS A N 4
ATOM 5351 C CA . LYS A 1 53 ? 2.363 3.637 -14.574 1.00 0.00 213 LYS A CA 4
ATOM 5352 C C . LYS A 1 53 ? 3.439 3.211 -13.581 1.00 0.00 213 LYS A C 4
ATOM 5353 O O . LYS A 1 53 ? 3.170 2.531 -12.590 1.00 0.00 213 LYS A O 4
ATOM 5372 N N . PRO A 1 54 ? 4.688 3.620 -13.849 1.00 0.00 214 PRO A N 4
ATOM 5373 C CA . PRO A 1 54 ? 5.830 3.294 -12.989 1.00 0.00 214 PRO A CA 4
ATOM 5374 C C . PRO A 1 54 ? 5.774 4.022 -11.651 1.00 0.00 214 PRO A C 4
ATOM 5375 O O . PRO A 1 54 ? 5.453 5.208 -11.591 1.00 0.00 214 PRO A O 4
ATOM 5386 N N . GLY A 1 55 ? 6.089 3.303 -10.577 1.00 0.00 215 GLY A N 4
ATOM 5387 C CA . GLY A 1 55 ? 6.069 3.898 -9.254 1.00 0.00 215 GLY A CA 4
ATOM 5388 C C . GLY A 1 55 ? 4.811 3.553 -8.482 1.00 0.00 215 GLY A C 4
ATOM 5389 O O . GLY A 1 55 ? 4.426 4.266 -7.555 1.00 0.00 215 GLY A O 4
ATOM 5393 N N . THR A 1 56 ? 4.165 2.456 -8.866 1.00 0.00 216 THR A N 4
ATOM 5394 C CA . THR A 1 56 ? 2.941 2.019 -8.206 1.00 0.00 216 THR A CA 4
ATOM 5395 C C . THR A 1 56 ? 2.911 0.503 -8.051 1.00 0.00 216 THR A C 4
ATOM 5396 O O . THR A 1 56 ? 3.326 -0.231 -8.948 1.00 0.00 216 THR A O 4
ATOM 5407 N N . ALA A 1 57 ? 2.417 0.040 -6.908 1.00 0.00 217 ALA A N 4
ATOM 5408 C CA . ALA A 1 57 ? 2.331 -1.390 -6.636 1.00 0.00 217 ALA A CA 4
ATOM 5409 C C . ALA A 1 57 ? 1.197 -1.697 -5.664 1.00 0.00 217 ALA A C 4
ATOM 5410 O O . ALA A 1 57 ? 0.976 -0.963 -4.701 1.00 0.00 217 ALA A O 4
ATOM 5417 N N . VAL A 1 58 ? 0.479 -2.785 -5.923 1.00 0.00 218 VAL A N 4
ATOM 5418 C CA . VAL A 1 58 ? -0.632 -3.189 -5.071 1.00 0.00 218 VAL A CA 4
ATOM 5419 C C . VAL A 1 58 ? -0.279 -4.430 -4.258 1.00 0.00 218 VAL A C 4
ATOM 5420 O O . VAL A 1 58 ? 0.093 -5.464 -4.814 1.00 0.00 218 VAL A O 4
ATOM 5433 N N . VAL A 1 59 ? -0.399 -4.321 -2.939 1.00 0.00 219 VAL A N 4
ATOM 5434 C CA . VAL A 1 59 ? -0.094 -5.435 -2.049 1.00 0.00 219 VAL A CA 4
ATOM 5435 C C . VAL A 1 59 ? -1.368 -6.123 -1.573 1.00 0.00 219 VAL A C 4
ATOM 5436 O O . VAL A 1 59 ? -2.463 -5.575 -1.696 1.00 0.00 219 VAL A O 4
ATOM 5449 N N . GLU A 1 60 ? -1.217 -7.327 -1.030 1.00 0.00 220 GLU A N 4
ATOM 5450 C CA . GLU A 1 60 ? -2.356 -8.090 -0.536 1.00 0.00 220 GLU A CA 4
ATOM 5451 C C . GLU A 1 60 ? -2.079 -8.641 0.860 1.00 0.00 220 GLU A C 4
ATOM 5452 O O . GLU A 1 60 ? -1.208 -9.493 1.041 1.00 0.00 220 GLU A O 4
ATOM 5464 N N . PHE A 1 61 ? -2.824 -8.149 1.843 1.00 0.00 221 PHE A N 4
ATOM 5465 C CA . PHE A 1 61 ? -2.658 -8.590 3.223 1.00 0.00 221 PHE A CA 4
ATOM 5466 C C . PHE A 1 61 ? -3.475 -9.850 3.494 1.00 0.00 221 PHE A C 4
ATOM 5467 O O . PHE A 1 61 ? -4.208 -10.326 2.627 1.00 0.00 221 PHE A O 4
ATOM 5484 N N . ALA A 1 62 ? -3.342 -10.386 4.702 1.00 0.00 222 ALA A N 4
ATOM 5485 C CA . ALA A 1 62 ? -4.068 -11.590 5.088 1.00 0.00 222 ALA A CA 4
ATOM 5486 C C . ALA A 1 62 ? -5.220 -11.258 6.031 1.00 0.00 222 ALA A C 4
ATOM 5487 O O . ALA A 1 62 ? -6.073 -12.102 6.308 1.00 0.00 222 ALA A O 4
ATOM 5494 N N . THR A 1 63 ? -5.238 -10.023 6.524 1.00 0.00 223 THR A N 4
ATOM 5495 C CA . THR A 1 63 ? -6.283 -9.580 7.438 1.00 0.00 223 THR A CA 4
ATOM 5496 C C . THR A 1 63 ? -6.478 -8.071 7.360 1.00 0.00 223 THR A C 4
ATOM 5497 O O . THR A 1 63 ? -5.632 -7.352 6.828 1.00 0.00 223 THR A O 4
ATOM 5508 N N . VAL A 1 64 ? -7.598 -7.595 7.895 1.00 0.00 224 VAL A N 4
ATOM 5509 C CA . VAL A 1 64 ? -7.903 -6.169 7.888 1.00 0.00 224 VAL A CA 4
ATOM 5510 C C . VAL A 1 64 ? -7.002 -5.409 8.855 1.00 0.00 224 VAL A C 4
ATOM 5511 O O . VAL A 1 64 ? -6.227 -4.543 8.449 1.00 0.00 224 VAL A O 4
ATOM 5524 N N . LYS A 1 65 ? -7.108 -5.740 10.138 1.00 0.00 225 LYS A N 4
ATOM 5525 C CA . LYS A 1 65 ? -6.302 -5.091 11.165 1.00 0.00 225 LYS A CA 4
ATOM 5526 C C . LYS A 1 65 ? -4.899 -4.792 10.647 1.00 0.00 225 LYS A C 4
ATOM 5527 O O . LYS A 1 65 ? -4.550 -3.637 10.404 1.00 0.00 225 LYS A O 4
ATOM 5546 N N . ALA A 1 66 ? -4.099 -5.840 10.480 1.00 0.00 226 ALA A N 4
ATOM 5547 C CA . ALA A 1 66 ? -2.735 -5.689 9.988 1.00 0.00 226 ALA A CA 4
ATOM 5548 C C . ALA A 1 66 ? -2.656 -4.609 8.914 1.00 0.00 226 ALA A C 4
ATOM 5549 O O . ALA A 1 66 ? -1.776 -3.749 8.950 1.00 0.00 226 ALA A O 4
ATOM 5556 N N . ALA A 1 67 ? -3.579 -4.660 7.960 1.00 0.00 227 ALA A N 4
ATOM 5557 C CA . ALA A 1 67 ? -3.614 -3.685 6.877 1.00 0.00 227 ALA A CA 4
ATOM 5558 C C . ALA A 1 67 ? -3.754 -2.267 7.420 1.00 0.00 227 ALA A C 4
ATOM 5559 O O . ALA A 1 67 ? -2.927 -1.401 7.138 1.00 0.00 227 ALA A O 4
ATOM 5566 N N . GLU A 1 68 ? -4.807 -2.038 8.199 1.00 0.00 228 GLU A N 4
ATOM 5567 C CA . GLU A 1 68 ? -5.055 -0.723 8.779 1.00 0.00 228 GLU A CA 4
ATOM 5568 C C . GLU A 1 68 ? -3.815 -0.205 9.503 1.00 0.00 228 GLU A C 4
ATOM 5569 O O . GLU A 1 68 ? -3.357 0.910 9.253 1.00 0.00 228 GLU A O 4
ATOM 5581 N N . LEU A 1 69 ? -3.279 -1.023 10.402 1.00 0.00 229 LEU A N 4
ATOM 5582 C CA . LEU A 1 69 ? -2.092 -0.648 11.165 1.00 0.00 229 LEU A CA 4
ATOM 5583 C C . LEU A 1 69 ? -0.988 -0.144 10.241 1.00 0.00 229 LEU A C 4
ATOM 5584 O O . LEU A 1 69 ? -0.455 0.948 10.433 1.00 0.00 229 LEU A O 4
ATOM 5600 N N . ALA A 1 70 ? -0.651 -0.947 9.237 1.00 0.00 230 ALA A N 4
ATOM 5601 C CA . ALA A 1 70 ? 0.386 -0.581 8.281 1.00 0.00 230 ALA A CA 4
ATOM 5602 C C . ALA A 1 70 ? 0.124 0.800 7.689 1.00 0.00 230 ALA A C 4
ATOM 5603 O O . ALA A 1 70 ? 0.911 1.728 7.880 1.00 0.00 230 ALA A O 4
ATOM 5610 N N . VAL A 1 71 ? -0.985 0.929 6.969 1.00 0.00 231 VAL A N 4
ATOM 5611 C CA . VAL A 1 71 ? -1.351 2.197 6.349 1.00 0.00 231 VAL A CA 4
ATOM 5612 C C . VAL A 1 71 ? -1.141 3.360 7.311 1.00 0.00 231 VAL A C 4
ATOM 5613 O O . VAL A 1 71 ? -0.891 4.489 6.890 1.00 0.00 231 VAL A O 4
ATOM 5626 N N . GLN A 1 72 ? -1.244 3.076 8.606 1.00 0.00 232 GLN A N 4
ATOM 5627 C CA . GLN A 1 72 ? -1.065 4.100 9.629 1.00 0.00 232 GLN A CA 4
ATOM 5628 C C . GLN A 1 72 ? 0.388 4.163 10.088 1.00 0.00 232 GLN A C 4
ATOM 5629 O O . GLN A 1 72 ? 1.124 5.079 9.724 1.00 0.00 232 GLN A O 4
ATOM 5643 N N . ASN A 1 73 ? 0.793 3.183 10.889 1.00 0.00 233 ASN A N 4
ATOM 5644 C CA . ASN A 1 73 ? 2.158 3.128 11.399 1.00 0.00 233 ASN A CA 4
ATOM 5645 C C . ASN A 1 73 ? 3.167 3.358 10.278 1.00 0.00 233 ASN A C 4
ATOM 5646 O O . ASN A 1 73 ? 3.815 4.402 10.218 1.00 0.00 233 ASN A O 4
ATOM 5657 N N . GLU A 1 74 ? 3.294 2.375 9.392 1.00 0.00 234 GLU A N 4
ATOM 5658 C CA . GLU A 1 74 ? 4.224 2.470 8.273 1.00 0.00 234 GLU A CA 4
ATOM 5659 C C . GLU A 1 74 ? 3.910 3.688 7.407 1.00 0.00 234 GLU A C 4
ATOM 5660 O O . GLU A 1 74 ? 2.799 3.832 6.898 1.00 0.00 234 GLU A O 4
ATOM 5672 N N . VAL A 1 75 ? 4.898 4.562 7.246 1.00 0.00 235 VAL A N 4
ATOM 5673 C CA . VAL A 1 75 ? 4.730 5.767 6.443 1.00 0.00 235 VAL A CA 4
ATOM 5674 C C . VAL A 1 75 ? 5.560 5.697 5.166 1.00 0.00 235 VAL A C 4
ATOM 5675 O O . VAL A 1 75 ? 5.199 6.281 4.145 1.00 0.00 235 VAL A O 4
ATOM 5688 N N . GLY A 1 76 ? 6.676 4.978 5.232 1.00 0.00 236 GLY A N 4
ATOM 5689 C CA . GLY A 1 76 ? 7.541 4.844 4.074 1.00 0.00 236 GLY A CA 4
ATOM 5690 C C . GLY A 1 76 ? 8.947 5.347 4.339 1.00 0.00 236 GLY A C 4
ATOM 5691 O O . GLY A 1 76 ? 9.592 4.931 5.302 1.00 0.00 236 GLY A O 4
ATOM 5695 N N . LEU A 1 77 ? 9.424 6.243 3.482 1.00 0.00 237 LEU A N 4
ATOM 5696 C CA . LEU A 1 77 ? 10.763 6.802 3.627 1.00 0.00 237 LEU A CA 4
ATOM 5697 C C . LEU A 1 77 ? 10.705 8.317 3.802 1.00 0.00 237 LEU A C 4
ATOM 5698 O O . LEU A 1 77 ? 10.042 9.016 3.036 1.00 0.00 237 LEU A O 4
ATOM 5714 N N . VAL A 1 78 ? 11.405 8.818 4.816 1.00 0.00 238 VAL A N 4
ATOM 5715 C CA . VAL A 1 78 ? 11.435 10.249 5.090 1.00 0.00 238 VAL A CA 4
ATOM 5716 C C . VAL A 1 78 ? 11.442 11.056 3.796 1.00 0.00 238 VAL A C 4
ATOM 5717 O O . VAL A 1 78 ? 10.525 11.835 3.534 1.00 0.00 238 VAL A O 4
ATOM 5730 N N . ASP A 1 79 ? 12.481 10.864 2.991 1.00 0.00 239 ASP A N 4
ATOM 5731 C CA . ASP A 1 79 ? 12.607 11.573 1.723 1.00 0.00 239 ASP A CA 4
ATOM 5732 C C . ASP A 1 79 ? 11.369 11.361 0.857 1.00 0.00 239 ASP A C 4
ATOM 5733 O O . ASP A 1 79 ? 10.849 12.303 0.259 1.00 0.00 239 ASP A O 4
ATOM 5742 N N . ASN A 1 80 ? 10.903 10.118 0.793 1.00 0.00 240 ASN A N 4
ATOM 5743 C CA . ASN A 1 80 ? 9.727 9.782 -0.001 1.00 0.00 240 ASN A CA 4
ATOM 5744 C C . ASN A 1 80 ? 8.731 8.967 0.819 1.00 0.00 240 ASN A C 4
ATOM 5745 O O . ASN A 1 80 ? 8.792 7.739 0.872 1.00 0.00 240 ASN A O 4
ATOM 5756 N N . PRO A 1 81 ? 7.791 9.666 1.473 1.00 0.00 241 PRO A N 4
ATOM 5757 C CA . PRO A 1 81 ? 6.764 9.028 2.301 1.00 0.00 241 PRO A CA 4
ATOM 5758 C C . PRO A 1 81 ? 5.748 8.253 1.469 1.00 0.00 241 PRO A C 4
ATOM 5759 O O . PRO A 1 81 ? 4.781 8.823 0.962 1.00 0.00 241 PRO A O 4
ATOM 5770 N N . LEU A 1 82 ? 5.972 6.951 1.332 1.00 0.00 242 LEU A N 4
ATOM 5771 C CA . LEU A 1 82 ? 5.075 6.096 0.562 1.00 0.00 242 LEU A CA 4
ATOM 5772 C C . LEU A 1 82 ? 3.630 6.565 0.694 1.00 0.00 242 LEU A C 4
ATOM 5773 O O . LEU A 1 82 ? 3.228 7.090 1.732 1.00 0.00 242 LEU A O 4
ATOM 5789 N N . LYS A 1 83 ? 2.851 6.371 -0.365 1.00 0.00 243 LYS A N 4
ATOM 5790 C CA . LYS A 1 83 ? 1.449 6.770 -0.368 1.00 0.00 243 LYS A CA 4
ATOM 5791 C C . LYS A 1 83 ? 0.536 5.548 -0.390 1.00 0.00 243 LYS A C 4
ATOM 5792 O O . LYS A 1 83 ? 0.287 4.967 -1.446 1.00 0.00 243 LYS A O 4
ATOM 5811 N N . ILE A 1 84 ? 0.039 5.166 0.782 1.00 0.00 244 ILE A N 4
ATOM 5812 C CA . ILE A 1 84 ? -0.849 4.016 0.896 1.00 0.00 244 ILE A CA 4
ATOM 5813 C C . ILE A 1 84 ? -2.310 4.435 0.778 1.00 0.00 244 ILE A C 4
ATOM 5814 O O . ILE A 1 84 ? -2.816 5.198 1.602 1.00 0.00 244 ILE A O 4
ATOM 5830 N N . SER A 1 85 ? -2.984 3.931 -0.250 1.00 0.00 245 SER A N 4
ATOM 5831 C CA . SER A 1 85 ? -4.388 4.254 -0.477 1.00 0.00 245 SER A CA 4
ATOM 5832 C C . SER A 1 85 ? -5.226 2.985 -0.595 1.00 0.00 245 SER A C 4
ATOM 5833 O O . SER A 1 85 ? -4.929 2.105 -1.403 1.00 0.00 245 SER A O 4
ATOM 5841 N N . TRP A 1 86 ? -6.274 2.898 0.216 1.00 0.00 246 TRP A N 4
ATOM 5842 C CA . TRP A 1 86 ? -7.156 1.736 0.203 1.00 0.00 246 TRP A CA 4
ATOM 5843 C C . TRP A 1 86 ? -7.857 1.600 -1.144 1.00 0.00 246 TRP A C 4
ATOM 5844 O O . TRP A 1 86 ? -8.810 2.324 -1.436 1.00 0.00 246 TRP A O 4
ATOM 5865 N N . LEU A 1 87 ? -7.380 0.668 -1.963 1.00 0.00 247 LEU A N 4
ATOM 5866 C CA . LEU A 1 87 ? -7.961 0.437 -3.280 1.00 0.00 247 LEU A CA 4
ATOM 5867 C C . LEU A 1 87 ? -9.428 0.034 -3.165 1.00 0.00 247 LEU A C 4
ATOM 5868 O O . LEU A 1 87 ? -10.257 0.434 -3.981 1.00 0.00 247 LEU A O 4
ATOM 5884 N N . GLU A 1 88 ? -9.740 -0.758 -2.144 1.00 0.00 248 GLU A N 4
ATOM 5885 C CA . GLU A 1 88 ? -11.108 -1.213 -1.922 1.00 0.00 248 GLU A CA 4
ATOM 5886 C C . GLU A 1 88 ? -11.224 -1.958 -0.595 1.00 0.00 248 GLU A C 4
ATOM 5887 O O . GLU A 1 88 ? -10.225 -2.219 0.073 1.00 0.00 248 GLU A O 4
ATOM 5899 N N . GLY A 1 89 ? -12.454 -2.296 -0.219 1.00 0.00 249 GLY A N 4
ATOM 5900 C CA . GLY A 1 89 ? -12.680 -3.006 1.027 1.00 0.00 249 GLY A CA 4
ATOM 5901 C C . GLY A 1 89 ? -12.146 -2.252 2.229 1.00 0.00 249 GLY A C 4
ATOM 5902 O O . GLY A 1 89 ? -11.335 -2.780 2.989 1.00 0.00 249 GLY A O 4
ATOM 5906 N N . GLN A 1 90 ? -12.601 -1.015 2.399 1.00 0.00 250 GLN A N 4
ATOM 5907 C CA . GLN A 1 90 ? -12.162 -0.187 3.516 1.00 0.00 250 GLN A CA 4
ATOM 5908 C C . GLN A 1 90 ? -13.071 -0.379 4.726 1.00 0.00 250 GLN A C 4
ATOM 5909 O O . GLN A 1 90 ? -14.291 -0.483 4.606 1.00 0.00 250 GLN A O 4
ATOM 5923 N N . PRO A 1 91 ? -12.463 -0.428 5.921 1.00 0.00 251 PRO A N 4
ATOM 5924 C CA . PRO A 1 91 ? -13.199 -0.607 7.176 1.00 0.00 251 PRO A CA 4
ATOM 5925 C C . PRO A 1 91 ? -14.032 0.618 7.540 1.00 0.00 251 PRO A C 4
ATOM 5926 O O . PRO A 1 91 ? -13.994 1.633 6.846 1.00 0.00 251 PRO A O 4
ATOM 5937 N N . GLN A 1 92 ? -14.783 0.514 8.631 1.00 0.00 252 GLN A N 4
ATOM 5938 C CA . GLN A 1 92 ? -15.626 1.614 9.086 1.00 0.00 252 GLN A CA 4
ATOM 5939 C C . GLN A 1 92 ? -14.778 2.793 9.551 1.00 0.00 252 GLN A C 4
ATOM 5940 O O . GLN A 1 92 ? -13.845 2.627 10.338 1.00 0.00 252 GLN A O 4
ATOM 5954 N N . ASP A 1 93 ? -15.107 3.982 9.059 1.00 0.00 253 ASP A N 4
ATOM 5955 C CA . ASP A 1 93 ? -14.376 5.190 9.425 1.00 0.00 253 ASP A CA 4
ATOM 5956 C C . ASP A 1 93 ? -14.777 5.667 10.817 1.00 0.00 253 ASP A C 4
ATOM 5957 O O . ASP A 1 93 ? -13.959 5.689 11.737 1.00 0.00 253 ASP A O 4
ATOM 5966 N N . ALA A 1 94 ? -16.041 6.051 10.964 1.00 0.00 254 ALA A N 4
ATOM 5967 C CA . ALA A 1 94 ? -16.551 6.527 12.244 1.00 0.00 254 ALA A CA 4
ATOM 5968 C C . ALA A 1 94 ? -17.124 5.379 13.068 1.00 0.00 254 ALA A C 4
ATOM 5969 O O . ALA A 1 94 ? -17.740 4.461 12.527 1.00 0.00 254 ALA A O 4
ATOM 5976 N N . SER A 1 95 ? -16.916 5.437 14.380 1.00 0.00 255 SER A N 4
ATOM 5977 C CA . SER A 1 95 ? -17.409 4.400 15.279 1.00 0.00 255 SER A CA 4
ATOM 5978 C C . SER A 1 95 ? -18.500 4.947 16.194 1.00 0.00 255 SER A C 4
ATOM 5979 O O . SER A 1 95 ? -18.248 5.816 17.028 1.00 0.00 255 SER A O 4
ATOM 5987 N N . GLY A 1 96 ? -19.714 4.431 16.031 1.00 0.00 256 GLY A N 4
ATOM 5988 C CA . GLY A 1 96 ? -20.827 4.879 16.848 1.00 0.00 256 GLY A CA 4
ATOM 5989 C C . GLY A 1 96 ? -21.975 3.889 16.857 1.00 0.00 256 GLY A C 4
ATOM 5990 O O . GLY A 1 96 ? -22.017 2.962 17.667 1.00 0.00 256 GLY A O 4
ATOM 5994 N N . PRO A 1 97 ? -22.935 4.082 15.941 1.00 0.00 257 PRO A N 4
ATOM 5995 C CA . PRO A 1 97 ? -24.107 3.210 15.826 1.00 0.00 257 PRO A CA 4
ATOM 5996 C C . PRO A 1 97 ? -23.749 1.823 15.303 1.00 0.00 257 PRO A C 4
ATOM 5997 O O . PRO A 1 97 ? -22.942 1.685 14.384 1.00 0.00 257 PRO A O 4
ATOM 6008 N N . SER A 1 98 ? -24.356 0.798 15.893 1.00 0.00 258 SER A N 4
ATOM 6009 C CA . SER A 1 98 ? -24.098 -0.579 15.488 1.00 0.00 258 SER A CA 4
ATOM 6010 C C . SER A 1 98 ? -25.049 -1.540 16.194 1.00 0.00 258 SER A C 4
ATOM 6011 O O . SER A 1 98 ? -25.506 -1.273 17.306 1.00 0.00 258 SER A O 4
ATOM 6019 N N . SER A 1 99 ? -25.343 -2.660 15.541 1.00 0.00 259 SER A N 4
ATOM 6020 C CA . SER A 1 99 ? -26.242 -3.660 16.103 1.00 0.00 259 SER A CA 4
ATOM 6021 C C . SER A 1 99 ? -27.576 -3.032 16.495 1.00 0.00 259 SER A C 4
ATOM 6022 O O . SER A 1 99 ? -28.136 -3.340 17.547 1.00 0.00 259 SER A O 4
ATOM 6030 N N . GLY A 1 100 ? -28.081 -2.148 15.640 1.00 0.00 260 GLY A N 4
ATOM 6031 C CA . GLY A 1 100 ? -29.345 -1.489 15.913 1.00 0.00 260 GLY A CA 4
ATOM 6032 C C . GLY A 1 100 ? -30.094 -1.124 14.647 1.00 0.00 260 GLY A C 4
ATOM 6033 O O . GLY A 1 100 ? -29.817 -0.096 14.029 1.00 0.00 260 GLY A O 4
ATOM 6037 N N . GLY A 1 1 ? -25.297 6.227 4.893 1.00 0.00 161 GLY A N 5
ATOM 6038 C CA . GLY A 1 1 ? -26.060 5.276 4.105 1.00 0.00 161 GLY A CA 5
ATOM 6039 C C . GLY A 1 1 ? -25.722 3.838 4.444 1.00 0.00 161 GLY A C 5
ATOM 6040 O O . GLY A 1 1 ? -26.397 3.212 5.261 1.00 0.00 161 GLY A O 5
ATOM 6044 N N . SER A 1 2 ? -24.676 3.313 3.815 1.00 0.00 162 SER A N 5
ATOM 6045 C CA . SER A 1 2 ? -24.254 1.937 4.051 1.00 0.00 162 SER A CA 5
ATOM 6046 C C . SER A 1 2 ? -22.922 1.898 4.794 1.00 0.00 162 SER A C 5
ATOM 6047 O O . SER A 1 2 ? -22.760 1.156 5.763 1.00 0.00 162 SER A O 5
ATOM 6055 N N . SER A 1 3 ? -21.970 2.702 4.332 1.00 0.00 163 SER A N 5
ATOM 6056 C CA . SER A 1 3 ? -20.650 2.758 4.949 1.00 0.00 163 SER A CA 5
ATOM 6057 C C . SER A 1 3 ? -20.042 1.363 5.057 1.00 0.00 163 SER A C 5
ATOM 6058 O O . SER A 1 3 ? -19.380 1.036 6.041 1.00 0.00 163 SER A O 5
ATOM 6066 N N . GLY A 1 4 ? -20.271 0.543 4.035 1.00 0.00 164 GLY A N 5
ATOM 6067 C CA . GLY A 1 4 ? -19.740 -0.807 4.034 1.00 0.00 164 GLY A CA 5
ATOM 6068 C C . GLY A 1 4 ? -19.432 -1.308 2.636 1.00 0.00 164 GLY A C 5
ATOM 6069 O O . GLY A 1 4 ? -20.296 -1.291 1.760 1.00 0.00 164 GLY A O 5
ATOM 6073 N N . SER A 1 5 ? -18.197 -1.753 2.427 1.00 0.00 165 SER A N 5
ATOM 6074 C CA . SER A 1 5 ? -17.776 -2.255 1.125 1.00 0.00 165 SER A CA 5
ATOM 6075 C C . SER A 1 5 ? -18.446 -3.591 0.815 1.00 0.00 165 SER A C 5
ATOM 6076 O O . SER A 1 5 ? -18.094 -4.622 1.388 1.00 0.00 165 SER A O 5
ATOM 6084 N N . SER A 1 6 ? -19.413 -3.563 -0.096 1.00 0.00 166 SER A N 5
ATOM 6085 C CA . SER A 1 6 ? -20.136 -4.770 -0.480 1.00 0.00 166 SER A CA 5
ATOM 6086 C C . SER A 1 6 ? -19.214 -5.749 -1.200 1.00 0.00 166 SER A C 5
ATOM 6087 O O . SER A 1 6 ? -18.563 -5.398 -2.183 1.00 0.00 166 SER A O 5
ATOM 6095 N N . GLY A 1 7 ? -19.164 -6.981 -0.703 1.00 0.00 167 GLY A N 5
ATOM 6096 C CA . GLY A 1 7 ? -18.320 -7.993 -1.310 1.00 0.00 167 GLY A CA 5
ATOM 6097 C C . GLY A 1 7 ? -17.337 -8.595 -0.325 1.00 0.00 167 GLY A C 5
ATOM 6098 O O . GLY A 1 7 ? -17.008 -7.979 0.688 1.00 0.00 167 GLY A O 5
ATOM 6102 N N . GLN A 1 8 ? -16.869 -9.803 -0.623 1.00 0.00 168 GLN A N 5
ATOM 6103 C CA . GLN A 1 8 ? -15.920 -10.489 0.246 1.00 0.00 168 GLN A CA 5
ATOM 6104 C C . GLN A 1 8 ? -14.569 -10.650 -0.443 1.00 0.00 168 GLN A C 5
ATOM 6105 O O . GLN A 1 8 ? -14.495 -10.774 -1.665 1.00 0.00 168 GLN A O 5
ATOM 6119 N N . GLY A 1 9 ? -13.501 -10.648 0.349 1.00 0.00 169 GLY A N 5
ATOM 6120 C CA . GLY A 1 9 ? -12.167 -10.794 -0.203 1.00 0.00 169 GLY A CA 5
ATOM 6121 C C . GLY A 1 9 ? -11.105 -10.157 0.671 1.00 0.00 169 GLY A C 5
ATOM 6122 O O . GLY A 1 9 ? -11.419 -9.455 1.632 1.00 0.00 169 GLY A O 5
ATOM 6126 N N . THR A 1 10 ? -9.841 -10.402 0.337 1.00 0.00 170 THR A N 5
ATOM 6127 C CA . THR A 1 10 ? -8.729 -9.849 1.100 1.00 0.00 170 THR A CA 5
ATOM 6128 C C . THR A 1 10 ? -8.604 -8.346 0.879 1.00 0.00 170 THR A C 5
ATOM 6129 O O . THR A 1 10 ? -8.806 -7.837 -0.224 1.00 0.00 170 THR A O 5
ATOM 6140 N N . PRO A 1 11 ? -8.262 -7.616 1.951 1.00 0.00 171 PRO A N 5
ATOM 6141 C CA . PRO A 1 11 ? -8.101 -6.160 1.898 1.00 0.00 171 PRO A CA 5
ATOM 6142 C C . PRO A 1 11 ? -6.872 -5.741 1.099 1.00 0.00 171 PRO A C 5
ATOM 6143 O O . PRO A 1 11 ? -5.828 -5.421 1.668 1.00 0.00 171 PRO A O 5
ATOM 6154 N N . LYS A 1 12 ? -7.003 -5.744 -0.223 1.00 0.00 172 LYS A N 5
ATOM 6155 C CA . LYS A 1 12 ? -5.904 -5.363 -1.102 1.00 0.00 172 LYS A CA 5
ATOM 6156 C C . LYS A 1 12 ? -5.680 -3.854 -1.071 1.00 0.00 172 LYS A C 5
ATOM 6157 O O . LYS A 1 12 ? -6.591 -3.075 -1.353 1.00 0.00 172 LYS A O 5
ATOM 6176 N N . LEU A 1 13 ? -4.463 -3.448 -0.726 1.00 0.00 173 LEU A N 5
ATOM 6177 C CA . LEU A 1 13 ? -4.119 -2.032 -0.660 1.00 0.00 173 LEU A CA 5
ATOM 6178 C C . LEU A 1 13 ? -3.275 -1.619 -1.862 1.00 0.00 173 LEU A C 5
ATOM 6179 O O . LEU A 1 13 ? -2.724 -2.465 -2.567 1.00 0.00 173 LEU A O 5
ATOM 6195 N N . LYS A 1 14 ? -3.177 -0.314 -2.088 1.00 0.00 174 LYS A N 5
ATOM 6196 C CA . LYS A 1 14 ? -2.398 0.213 -3.202 1.00 0.00 174 LYS A CA 5
ATOM 6197 C C . LYS A 1 14 ? -1.221 1.043 -2.699 1.00 0.00 174 LYS A C 5
ATOM 6198 O O . LYS A 1 14 ? -1.395 1.964 -1.900 1.00 0.00 174 LYS A O 5
ATOM 6217 N N . LEU A 1 15 ? -0.025 0.713 -3.172 1.00 0.00 175 LEU A N 5
ATOM 6218 C CA . LEU A 1 15 ? 1.181 1.429 -2.771 1.00 0.00 175 LEU A CA 5
ATOM 6219 C C . LEU A 1 15 ? 1.679 2.330 -3.897 1.00 0.00 175 LEU A C 5
ATOM 6220 O O . LEU A 1 15 ? 2.117 1.850 -4.943 1.00 0.00 175 LEU A O 5
ATOM 6236 N N . LYS A 1 16 ? 1.612 3.638 -3.675 1.00 0.00 176 LYS A N 5
ATOM 6237 C CA . LYS A 1 16 ? 2.059 4.608 -4.668 1.00 0.00 176 LYS A CA 5
ATOM 6238 C C . LYS A 1 16 ? 3.122 5.534 -4.085 1.00 0.00 176 LYS A C 5
ATOM 6239 O O . LYS A 1 16 ? 3.049 5.920 -2.918 1.00 0.00 176 LYS A O 5
ATOM 6258 N N . TRP A 1 17 ? 4.106 5.886 -4.903 1.00 0.00 177 TRP A N 5
ATOM 6259 C CA . TRP A 1 17 ? 5.183 6.769 -4.468 1.00 0.00 177 TRP A CA 5
ATOM 6260 C C . TRP A 1 17 ? 5.763 7.542 -5.647 1.00 0.00 177 TRP A C 5
ATOM 6261 O O . TRP A 1 17 ? 5.904 7.005 -6.746 1.00 0.00 177 TRP A O 5
ATOM 6282 N N . LYS A 1 18 ? 6.099 8.806 -5.413 1.00 0.00 178 LYS A N 5
ATOM 6283 C CA . LYS A 1 18 ? 6.666 9.653 -6.455 1.00 0.00 178 LYS A CA 5
ATOM 6284 C C . LYS A 1 18 ? 8.029 9.131 -6.899 1.00 0.00 178 LYS A C 5
ATOM 6285 O O . LYS A 1 18 ? 9.044 9.385 -6.249 1.00 0.00 178 LYS A O 5
ATOM 6304 N N . CYS A 1 19 ? 8.045 8.402 -8.009 1.00 0.00 179 CYS A N 5
ATOM 6305 C CA . CYS A 1 19 ? 9.284 7.845 -8.540 1.00 0.00 179 CYS A CA 5
ATOM 6306 C C . CYS A 1 19 ? 10.042 8.886 -9.357 1.00 0.00 179 CYS A C 5
ATOM 6307 O O . CYS A 1 19 ? 11.233 9.114 -9.141 1.00 0.00 179 CYS A O 5
ATOM 6315 N N . LYS A 1 20 ? 9.345 9.515 -10.297 1.00 0.00 180 LYS A N 5
ATOM 6316 C CA . LYS A 1 20 ? 9.951 10.533 -11.147 1.00 0.00 180 LYS A CA 5
ATOM 6317 C C . LYS A 1 20 ? 8.911 11.550 -11.605 1.00 0.00 180 LYS A C 5
ATOM 6318 O O . LYS A 1 20 ? 7.738 11.459 -11.242 1.00 0.00 180 LYS A O 5
ATOM 6337 N N . LYS A 1 21 ? 9.347 12.518 -12.404 1.00 0.00 181 LYS A N 5
ATOM 6338 C CA . LYS A 1 21 ? 8.454 13.551 -12.913 1.00 0.00 181 LYS A CA 5
ATOM 6339 C C . LYS A 1 21 ? 8.048 13.257 -14.354 1.00 0.00 181 LYS A C 5
ATOM 6340 O O . LYS A 1 21 ? 8.686 13.725 -15.296 1.00 0.00 181 LYS A O 5
ATOM 6359 N N . GLU A 1 22 ? 6.981 12.481 -14.516 1.00 0.00 182 GLU A N 5
ATOM 6360 C CA . GLU A 1 22 ? 6.490 12.126 -15.843 1.00 0.00 182 GLU A CA 5
ATOM 6361 C C . GLU A 1 22 ? 7.526 11.304 -16.605 1.00 0.00 182 GLU A C 5
ATOM 6362 O O . GLU A 1 22 ? 7.670 11.440 -17.820 1.00 0.00 182 GLU A O 5
ATOM 6374 N N . ASP A 1 23 ? 8.246 10.454 -15.881 1.00 0.00 183 ASP A N 5
ATOM 6375 C CA . ASP A 1 23 ? 9.269 9.610 -16.488 1.00 0.00 183 ASP A CA 5
ATOM 6376 C C . ASP A 1 23 ? 9.155 8.173 -15.988 1.00 0.00 183 ASP A C 5
ATOM 6377 O O . ASP A 1 23 ? 8.329 7.870 -15.128 1.00 0.00 183 ASP A O 5
ATOM 6386 N N . GLU A 1 24 ? 9.989 7.294 -16.534 1.00 0.00 184 GLU A N 5
ATOM 6387 C CA . GLU A 1 24 ? 9.979 5.889 -16.144 1.00 0.00 184 GLU A CA 5
ATOM 6388 C C . GLU A 1 24 ? 11.147 5.574 -15.213 1.00 0.00 184 GLU A C 5
ATOM 6389 O O . GLU A 1 24 ? 12.309 5.645 -15.612 1.00 0.00 184 GLU A O 5
ATOM 6401 N N . SER A 1 25 ? 10.828 5.228 -13.970 1.00 0.00 185 SER A N 5
ATOM 6402 C CA . SER A 1 25 ? 11.849 4.907 -12.980 1.00 0.00 185 SER A CA 5
ATOM 6403 C C . SER A 1 25 ? 11.228 4.245 -11.754 1.00 0.00 185 SER A C 5
ATOM 6404 O O . SER A 1 25 ? 10.031 4.380 -11.500 1.00 0.00 185 SER A O 5
ATOM 6412 N N . LYS A 1 26 ? 12.051 3.528 -10.996 1.00 0.00 186 LYS A N 5
ATOM 6413 C CA . LYS A 1 26 ? 11.586 2.844 -9.795 1.00 0.00 186 LYS A CA 5
ATOM 6414 C C . LYS A 1 26 ? 11.597 3.785 -8.594 1.00 0.00 186 LYS A C 5
ATOM 6415 O O . LYS A 1 26 ? 10.575 3.985 -7.940 1.00 0.00 186 LYS A O 5
ATOM 6434 N N . GLY A 1 27 ? 12.761 4.363 -8.312 1.00 0.00 187 GLY A N 5
ATOM 6435 C CA . GLY A 1 27 ? 12.883 5.277 -7.191 1.00 0.00 187 GLY A CA 5
ATOM 6436 C C . GLY A 1 27 ? 13.743 4.716 -6.076 1.00 0.00 187 GLY A C 5
ATOM 6437 O O . GLY A 1 27 ? 14.852 4.241 -6.316 1.00 0.00 187 GLY A O 5
ATOM 6441 N N . GLY A 1 28 ? 13.230 4.771 -4.850 1.00 0.00 188 GLY A N 5
ATOM 6442 C CA . GLY A 1 28 ? 13.972 4.262 -3.712 1.00 0.00 188 GLY A CA 5
ATOM 6443 C C . GLY A 1 28 ? 13.219 3.178 -2.966 1.00 0.00 188 GLY A C 5
ATOM 6444 O O . GLY A 1 28 ? 13.025 3.269 -1.754 1.00 0.00 188 GLY A O 5
ATOM 6448 N N . TYR A 1 29 ? 12.793 2.151 -3.692 1.00 0.00 189 TYR A N 5
ATOM 6449 C CA . TYR A 1 29 ? 12.053 1.046 -3.092 1.00 0.00 189 TYR A CA 5
ATOM 6450 C C . TYR A 1 29 ? 12.236 -0.234 -3.901 1.00 0.00 189 TYR A C 5
ATOM 6451 O O . TYR A 1 29 ? 12.584 -0.192 -5.081 1.00 0.00 189 TYR A O 5
ATOM 6469 N N . SER A 1 30 ? 11.997 -1.372 -3.257 1.00 0.00 190 SER A N 5
ATOM 6470 C CA . SER A 1 30 ? 12.137 -2.666 -3.914 1.00 0.00 190 SER A CA 5
ATOM 6471 C C . SER A 1 30 ? 11.154 -3.679 -3.335 1.00 0.00 190 SER A C 5
ATOM 6472 O O . SER A 1 30 ? 10.688 -3.535 -2.205 1.00 0.00 190 SER A O 5
ATOM 6480 N N . LYS A 1 31 ? 10.841 -4.705 -4.119 1.00 0.00 191 LYS A N 5
ATOM 6481 C CA . LYS A 1 31 ? 9.914 -5.744 -3.687 1.00 0.00 191 LYS A CA 5
ATOM 6482 C C . LYS A 1 31 ? 10.150 -6.110 -2.225 1.00 0.00 191 LYS A C 5
ATOM 6483 O O . LYS A 1 31 ? 9.212 -6.162 -1.429 1.00 0.00 191 LYS A O 5
ATOM 6502 N N . ASP A 1 32 ? 11.408 -6.361 -1.879 1.00 0.00 192 ASP A N 5
ATOM 6503 C CA . ASP A 1 32 ? 11.767 -6.719 -0.512 1.00 0.00 192 ASP A CA 5
ATOM 6504 C C . ASP A 1 32 ? 11.427 -5.588 0.454 1.00 0.00 192 ASP A C 5
ATOM 6505 O O . ASP A 1 32 ? 10.532 -5.719 1.289 1.00 0.00 192 ASP A O 5
ATOM 6514 N N . VAL A 1 33 ? 12.148 -4.478 0.334 1.00 0.00 193 VAL A N 5
ATOM 6515 C CA . VAL A 1 33 ? 11.923 -3.323 1.196 1.00 0.00 193 VAL A CA 5
ATOM 6516 C C . VAL A 1 33 ? 10.444 -3.169 1.532 1.00 0.00 193 VAL A C 5
ATOM 6517 O O . VAL A 1 33 ? 10.077 -2.970 2.691 1.00 0.00 193 VAL A O 5
ATOM 6530 N N . LEU A 1 34 ? 9.598 -3.261 0.512 1.00 0.00 194 LEU A N 5
ATOM 6531 C CA . LEU A 1 34 ? 8.157 -3.132 0.699 1.00 0.00 194 LEU A CA 5
ATOM 6532 C C . LEU A 1 34 ? 7.595 -4.335 1.450 1.00 0.00 194 LEU A C 5
ATOM 6533 O O . LEU A 1 34 ? 6.757 -4.189 2.340 1.00 0.00 194 LEU A O 5
ATOM 6549 N N . LEU A 1 35 ? 8.064 -5.524 1.087 1.00 0.00 195 LEU A N 5
ATOM 6550 C CA . LEU A 1 35 ? 7.611 -6.754 1.728 1.00 0.00 195 LEU A CA 5
ATOM 6551 C C . LEU A 1 35 ? 7.913 -6.732 3.223 1.00 0.00 195 LEU A C 5
ATOM 6552 O O . LEU A 1 35 ? 7.120 -7.212 4.033 1.00 0.00 195 LEU A O 5
ATOM 6568 N N . ARG A 1 36 ? 9.062 -6.169 3.581 1.00 0.00 196 ARG A N 5
ATOM 6569 C CA . ARG A 1 36 ? 9.468 -6.084 4.978 1.00 0.00 196 ARG A CA 5
ATOM 6570 C C . ARG A 1 36 ? 8.701 -4.980 5.701 1.00 0.00 196 ARG A C 5
ATOM 6571 O O . ARG A 1 36 ? 8.314 -5.134 6.860 1.00 0.00 196 ARG A O 5
ATOM 6592 N N . LEU A 1 37 ? 8.486 -3.866 5.009 1.00 0.00 197 LEU A N 5
ATOM 6593 C CA . LEU A 1 37 ? 7.766 -2.735 5.584 1.00 0.00 197 LEU A CA 5
ATOM 6594 C C . LEU A 1 37 ? 6.339 -3.129 5.952 1.00 0.00 197 LEU A C 5
ATOM 6595 O O . LEU A 1 37 ? 5.773 -2.620 6.920 1.00 0.00 197 LEU A O 5
ATOM 6611 N N . LEU A 1 38 ? 5.763 -4.039 5.175 1.00 0.00 198 LEU A N 5
ATOM 6612 C CA . LEU A 1 38 ? 4.402 -4.504 5.419 1.00 0.00 198 LEU A CA 5
ATOM 6613 C C . LEU A 1 38 ? 4.403 -5.761 6.283 1.00 0.00 198 LEU A C 5
ATOM 6614 O O . LEU A 1 38 ? 3.755 -5.808 7.328 1.00 0.00 198 LEU A O 5
ATOM 6630 N N . GLN A 1 39 ? 5.135 -6.777 5.838 1.00 0.00 199 GLN A N 5
ATOM 6631 C CA . GLN A 1 39 ? 5.221 -8.035 6.572 1.00 0.00 199 GLN A CA 5
ATOM 6632 C C . GLN A 1 39 ? 5.184 -7.791 8.077 1.00 0.00 199 GLN A C 5
ATOM 6633 O O . GLN A 1 39 ? 4.347 -8.349 8.786 1.00 0.00 199 GLN A O 5
ATOM 6647 N N . LYS A 1 40 ? 6.097 -6.954 8.558 1.00 0.00 200 LYS A N 5
ATOM 6648 C CA . LYS A 1 40 ? 6.169 -6.635 9.979 1.00 0.00 200 LYS A CA 5
ATOM 6649 C C . LYS A 1 40 ? 4.772 -6.480 10.573 1.00 0.00 200 LYS A C 5
ATOM 6650 O O . LYS A 1 40 ? 4.458 -7.073 11.606 1.00 0.00 200 LYS A O 5
ATOM 6669 N N . TYR A 1 41 ? 3.939 -5.682 9.915 1.00 0.00 201 TYR A N 5
ATOM 6670 C CA . TYR A 1 41 ? 2.577 -5.450 10.379 1.00 0.00 201 TYR A CA 5
ATOM 6671 C C . TYR A 1 41 ? 1.690 -6.657 10.091 1.00 0.00 201 TYR A C 5
ATOM 6672 O O . TYR A 1 41 ? 1.198 -7.313 11.009 1.00 0.00 201 TYR A O 5
ATOM 6690 N N . GLY A 1 42 ? 1.490 -6.944 8.809 1.00 0.00 202 GLY A N 5
ATOM 6691 C CA . GLY A 1 42 ? 0.663 -8.072 8.421 1.00 0.00 202 GLY A CA 5
ATOM 6692 C C . GLY A 1 42 ? 1.363 -8.996 7.445 1.00 0.00 202 GLY A C 5
ATOM 6693 O O . GLY A 1 42 ? 2.138 -8.545 6.602 1.00 0.00 202 GLY A O 5
ATOM 6697 N N . GLU A 1 43 ? 1.091 -10.292 7.560 1.00 0.00 203 GLU A N 5
ATOM 6698 C CA . GLU A 1 43 ? 1.704 -11.281 6.681 1.00 0.00 203 GLU A CA 5
ATOM 6699 C C . GLU A 1 43 ? 1.239 -11.091 5.240 1.00 0.00 203 GLU A C 5
ATOM 6700 O O . GLU A 1 43 ? 0.147 -11.519 4.867 1.00 0.00 203 GLU A O 5
ATOM 6712 N N . VAL A 1 44 ? 2.076 -10.446 4.435 1.00 0.00 204 VAL A N 5
ATOM 6713 C CA . VAL A 1 44 ? 1.753 -10.199 3.035 1.00 0.00 204 VAL A CA 5
ATOM 6714 C C . VAL A 1 44 ? 1.474 -11.504 2.297 1.00 0.00 204 VAL A C 5
ATOM 6715 O O . VAL A 1 44 ? 2.216 -12.477 2.432 1.00 0.00 204 VAL A O 5
ATOM 6728 N N . LEU A 1 45 ? 0.400 -11.517 1.515 1.00 0.00 205 LEU A N 5
ATOM 6729 C CA . LEU A 1 45 ? 0.022 -12.703 0.754 1.00 0.00 205 LEU A CA 5
ATOM 6730 C C . LEU A 1 45 ? 0.437 -12.566 -0.708 1.00 0.00 205 LEU A C 5
ATOM 6731 O O . LEU A 1 45 ? 0.956 -13.507 -1.306 1.00 0.00 205 LEU A O 5
ATOM 6747 N N . ASN A 1 46 ? 0.205 -11.387 -1.275 1.00 0.00 206 ASN A N 5
ATOM 6748 C CA . ASN A 1 46 ? 0.556 -11.127 -2.667 1.00 0.00 206 ASN A CA 5
ATOM 6749 C C . ASN A 1 46 ? 0.922 -9.659 -2.870 1.00 0.00 206 ASN A C 5
ATOM 6750 O O . ASN A 1 46 ? 0.103 -8.767 -2.643 1.00 0.00 206 ASN A O 5
ATOM 6761 N N . LEU A 1 47 ? 2.155 -9.417 -3.300 1.00 0.00 207 LEU A N 5
ATOM 6762 C CA . LEU A 1 47 ? 2.630 -8.058 -3.535 1.00 0.00 207 LEU A CA 5
ATOM 6763 C C . LEU A 1 47 ? 2.837 -7.803 -5.025 1.00 0.00 207 LEU A C 5
ATOM 6764 O O . LEU A 1 47 ? 3.817 -8.261 -5.613 1.00 0.00 207 LEU A O 5
ATOM 6780 N N . VAL A 1 48 ? 1.909 -7.068 -5.629 1.00 0.00 208 VAL A N 5
ATOM 6781 C CA . VAL A 1 48 ? 1.992 -6.750 -7.050 1.00 0.00 208 VAL A CA 5
ATOM 6782 C C . VAL A 1 48 ? 2.498 -5.328 -7.266 1.00 0.00 208 VAL A C 5
ATOM 6783 O O . VAL A 1 48 ? 2.503 -4.512 -6.343 1.00 0.00 208 VAL A O 5
ATOM 6796 N N . LEU A 1 49 ? 2.923 -5.037 -8.490 1.00 0.00 209 LEU A N 5
ATOM 6797 C CA . LEU A 1 49 ? 3.432 -3.713 -8.829 1.00 0.00 209 LEU A CA 5
ATOM 6798 C C . LEU A 1 49 ? 2.775 -3.186 -10.101 1.00 0.00 209 LEU A C 5
ATOM 6799 O O . LEU A 1 49 ? 1.970 -3.875 -10.727 1.00 0.00 209 LEU A O 5
ATOM 6815 N N . SER A 1 50 ? 3.126 -1.961 -10.478 1.00 0.00 210 SER A N 5
ATOM 6816 C CA . SER A 1 50 ? 2.569 -1.341 -11.675 1.00 0.00 210 SER A CA 5
ATOM 6817 C C . SER A 1 50 ? 2.631 -2.298 -12.861 1.00 0.00 210 SER A C 5
ATOM 6818 O O . SER A 1 50 ? 3.193 -3.389 -12.764 1.00 0.00 210 SER A O 5
ATOM 6826 N N . SER A 1 51 ? 2.048 -1.881 -13.981 1.00 0.00 211 SER A N 5
ATOM 6827 C CA . SER A 1 51 ? 2.032 -2.702 -15.186 1.00 0.00 211 SER A CA 5
ATOM 6828 C C . SER A 1 51 ? 2.569 -1.923 -16.382 1.00 0.00 211 SER A C 5
ATOM 6829 O O . SER A 1 51 ? 3.180 -2.492 -17.286 1.00 0.00 211 SER A O 5
ATOM 6837 N N . LYS A 1 52 ? 2.338 -0.614 -16.379 1.00 0.00 212 LYS A N 5
ATOM 6838 C CA . LYS A 1 52 ? 2.799 0.247 -17.462 1.00 0.00 212 LYS A CA 5
ATOM 6839 C C . LYS A 1 52 ? 3.611 1.417 -16.918 1.00 0.00 212 LYS A C 5
ATOM 6840 O O . LYS A 1 52 ? 4.786 1.578 -17.249 1.00 0.00 212 LYS A O 5
ATOM 6859 N N . LYS A 1 53 ? 2.979 2.232 -16.080 1.00 0.00 213 LYS A N 5
ATOM 6860 C CA . LYS A 1 53 ? 3.643 3.387 -15.487 1.00 0.00 213 LYS A CA 5
ATOM 6861 C C . LYS A 1 53 ? 4.266 3.025 -14.143 1.00 0.00 213 LYS A C 5
ATOM 6862 O O . LYS A 1 53 ? 3.577 2.659 -13.190 1.00 0.00 213 LYS A O 5
ATOM 6881 N N . PRO A 1 54 ? 5.601 3.130 -14.060 1.00 0.00 214 PRO A N 5
ATOM 6882 C CA . PRO A 1 54 ? 6.345 2.820 -12.836 1.00 0.00 214 PRO A CA 5
ATOM 6883 C C . PRO A 1 54 ? 6.098 3.843 -11.733 1.00 0.00 214 PRO A C 5
ATOM 6884 O O . PRO A 1 54 ? 5.977 5.039 -11.997 1.00 0.00 214 PRO A O 5
ATOM 6895 N N . GLY A 1 55 ? 6.026 3.365 -10.494 1.00 0.00 215 GLY A N 5
ATOM 6896 C CA . GLY A 1 55 ? 5.794 4.253 -9.369 1.00 0.00 215 GLY A CA 5
ATOM 6897 C C . GLY A 1 55 ? 4.592 3.840 -8.543 1.00 0.00 215 GLY A C 5
ATOM 6898 O O . GLY A 1 55 ? 4.402 4.319 -7.425 1.00 0.00 215 GLY A O 5
ATOM 6902 N N . THR A 1 56 ? 3.775 2.947 -9.095 1.00 0.00 216 THR A N 5
ATOM 6903 C CA . THR A 1 56 ? 2.583 2.472 -8.403 1.00 0.00 216 THR A CA 5
ATOM 6904 C C . THR A 1 56 ? 2.628 0.961 -8.205 1.00 0.00 216 THR A C 5
ATOM 6905 O O . THR A 1 56 ? 3.342 0.254 -8.915 1.00 0.00 216 THR A O 5
ATOM 6916 N N . ALA A 1 57 ? 1.861 0.473 -7.236 1.00 0.00 217 ALA A N 5
ATOM 6917 C CA . ALA A 1 57 ? 1.812 -0.955 -6.946 1.00 0.00 217 ALA A CA 5
ATOM 6918 C C . ALA A 1 57 ? 0.595 -1.301 -6.095 1.00 0.00 217 ALA A C 5
ATOM 6919 O O . ALA A 1 57 ? -0.140 -0.416 -5.656 1.00 0.00 217 ALA A O 5
ATOM 6926 N N . VAL A 1 58 ? 0.388 -2.593 -5.865 1.00 0.00 218 VAL A N 5
ATOM 6927 C CA . VAL A 1 58 ? -0.740 -3.056 -5.065 1.00 0.00 218 VAL A CA 5
ATOM 6928 C C . VAL A 1 58 ? -0.370 -4.296 -4.259 1.00 0.00 218 VAL A C 5
ATOM 6929 O O . VAL A 1 58 ? 0.127 -5.281 -4.806 1.00 0.00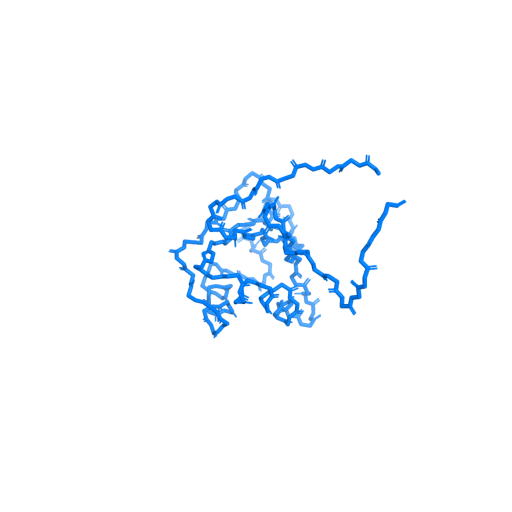 218 VAL A O 5
ATOM 6942 N N . VAL A 1 59 ? -0.615 -4.241 -2.953 1.00 0.00 219 VAL A N 5
ATOM 6943 C CA . VAL A 1 59 ? -0.310 -5.360 -2.070 1.00 0.00 219 VAL A CA 5
ATOM 6944 C C . VAL A 1 59 ? -1.584 -6.050 -1.596 1.00 0.00 219 VAL A C 5
ATOM 6945 O O . VAL A 1 59 ? -2.674 -5.486 -1.679 1.00 0.00 219 VAL A O 5
ATOM 6958 N N . GLU A 1 60 ? -1.437 -7.274 -1.098 1.00 0.00 220 GLU A N 5
ATOM 6959 C CA . GLU A 1 60 ? -2.578 -8.041 -0.611 1.00 0.00 220 GLU A CA 5
ATOM 6960 C C . GLU A 1 60 ? -2.292 -8.622 0.771 1.00 0.00 220 GLU A C 5
ATOM 6961 O O . GLU A 1 60 ? -1.540 -9.587 0.909 1.00 0.00 220 GLU A O 5
ATOM 6973 N N . PHE A 1 61 ? -2.898 -8.026 1.793 1.00 0.00 221 PHE A N 5
ATOM 6974 C CA . PHE A 1 61 ? -2.708 -8.481 3.165 1.00 0.00 221 PHE A CA 5
ATOM 6975 C C . PHE A 1 61 ? -3.544 -9.727 3.445 1.00 0.00 221 PHE A C 5
ATOM 6976 O O . PHE A 1 61 ? -4.420 -10.088 2.661 1.00 0.00 221 PHE A O 5
ATOM 6993 N N . ALA A 1 62 ? -3.264 -10.379 4.569 1.00 0.00 222 ALA A N 5
ATOM 6994 C CA . ALA A 1 62 ? -3.990 -11.583 4.954 1.00 0.00 222 ALA A CA 5
ATOM 6995 C C . ALA A 1 62 ? -5.135 -11.254 5.906 1.00 0.00 222 ALA A C 5
ATOM 6996 O O . ALA A 1 62 ? -6.039 -12.064 6.112 1.00 0.00 222 ALA A O 5
ATOM 7003 N N . THR A 1 63 ? -5.090 -10.058 6.486 1.00 0.00 223 THR A N 5
ATOM 7004 C CA . THR A 1 63 ? -6.122 -9.622 7.418 1.00 0.00 223 THR A CA 5
ATOM 7005 C C . THR A 1 63 ? -6.405 -8.132 7.268 1.00 0.00 223 THR A C 5
ATOM 7006 O O . THR A 1 63 ? -5.680 -7.419 6.574 1.00 0.00 223 THR A O 5
ATOM 7017 N N . VAL A 1 64 ? -7.463 -7.666 7.923 1.00 0.00 224 VAL A N 5
ATOM 7018 C CA . VAL A 1 64 ? -7.841 -6.259 7.863 1.00 0.00 224 VAL A CA 5
ATOM 7019 C C . VAL A 1 64 ? -7.095 -5.444 8.914 1.00 0.00 224 VAL A C 5
ATOM 7020 O O . VAL A 1 64 ? -6.552 -4.379 8.619 1.00 0.00 224 VAL A O 5
ATOM 7033 N N . LYS A 1 65 ? -7.071 -5.953 10.141 1.00 0.00 225 LYS A N 5
ATOM 7034 C CA . LYS A 1 65 ? -6.389 -5.274 11.237 1.00 0.00 225 LYS A CA 5
ATOM 7035 C C . LYS A 1 65 ? -4.993 -4.827 10.816 1.00 0.00 225 LYS A C 5
ATOM 7036 O O . LYS A 1 65 ? -4.658 -3.646 10.902 1.00 0.00 225 LYS A O 5
ATOM 7055 N N . ALA A 1 66 ? -4.184 -5.778 10.360 1.00 0.00 226 ALA A N 5
ATOM 7056 C CA . ALA A 1 66 ? -2.826 -5.480 9.922 1.00 0.00 226 ALA A CA 5
ATOM 7057 C C . ALA A 1 66 ? -2.824 -4.440 8.808 1.00 0.00 226 ALA A C 5
ATOM 7058 O O . ALA A 1 66 ? -2.001 -3.525 8.801 1.00 0.00 226 ALA A O 5
ATOM 7065 N N . ALA A 1 67 ? -3.750 -4.586 7.866 1.00 0.00 227 ALA A N 5
ATOM 7066 C CA . ALA A 1 67 ? -3.855 -3.658 6.747 1.00 0.00 227 ALA A CA 5
ATOM 7067 C C . ALA A 1 67 ? -4.014 -2.223 7.237 1.00 0.00 227 ALA A C 5
ATOM 7068 O O . ALA A 1 67 ? -3.369 -1.309 6.725 1.00 0.00 227 ALA A O 5
ATOM 7075 N N . GLU A 1 68 ? -4.877 -2.034 8.231 1.00 0.00 228 GLU A N 5
ATOM 7076 C CA . GLU A 1 68 ? -5.120 -0.709 8.788 1.00 0.00 228 GLU A CA 5
ATOM 7077 C C . GLU A 1 68 ? -3.857 -0.150 9.435 1.00 0.00 228 GLU A C 5
ATOM 7078 O O . GLU A 1 68 ? -3.468 0.991 9.182 1.00 0.00 228 GLU A O 5
ATOM 7090 N N . LEU A 1 69 ? -3.220 -0.961 10.273 1.00 0.00 229 LEU A N 5
ATOM 7091 C CA . LEU A 1 69 ? -2.000 -0.549 10.958 1.00 0.00 229 LEU A CA 5
ATOM 7092 C C . LEU A 1 69 ? -0.916 -0.164 9.956 1.00 0.00 229 LEU A C 5
ATOM 7093 O O . LEU A 1 69 ? -0.241 0.852 10.117 1.00 0.00 229 LEU A O 5
ATOM 7109 N N . ALA A 1 70 ? -0.757 -0.983 8.921 1.00 0.00 230 ALA A N 5
ATOM 7110 C CA . ALA A 1 70 ? 0.242 -0.726 7.891 1.00 0.00 230 ALA A CA 5
ATOM 7111 C C . ALA A 1 70 ? 0.018 0.633 7.237 1.00 0.00 230 ALA A C 5
ATOM 7112 O O . ALA A 1 70 ? 0.950 1.424 7.090 1.00 0.00 230 ALA A O 5
ATOM 7119 N N . VAL A 1 71 ? -1.224 0.899 6.844 1.00 0.00 231 VAL A N 5
ATOM 7120 C CA . VAL A 1 71 ? -1.570 2.163 6.206 1.00 0.00 231 VAL A CA 5
ATOM 7121 C C . VAL A 1 71 ? -1.359 3.335 7.157 1.00 0.00 231 VAL A C 5
ATOM 7122 O O . VAL A 1 71 ? -1.202 4.477 6.725 1.00 0.00 231 VAL A O 5
ATOM 7135 N N . GLN A 1 72 ? -1.357 3.045 8.454 1.00 0.00 232 GLN A N 5
ATOM 7136 C CA . GLN A 1 72 ? -1.165 4.076 9.467 1.00 0.00 232 GLN A CA 5
ATOM 7137 C C . GLN A 1 72 ? 0.310 4.217 9.828 1.00 0.00 232 GLN A C 5
ATOM 7138 O O . GLN A 1 72 ? 0.959 5.193 9.454 1.00 0.00 232 GLN A O 5
ATOM 7152 N N . ASN A 1 73 ? 0.832 3.236 10.557 1.00 0.00 233 ASN A N 5
ATOM 7153 C CA . ASN A 1 73 ? 2.231 3.252 10.969 1.00 0.00 233 ASN A CA 5
ATOM 7154 C C . ASN A 1 73 ? 3.152 3.406 9.763 1.00 0.00 233 ASN A C 5
ATOM 7155 O O . ASN A 1 73 ? 3.710 4.478 9.529 1.00 0.00 233 ASN A O 5
ATOM 7166 N N . GLU A 1 74 ? 3.306 2.328 9.000 1.00 0.00 234 GLU A N 5
ATOM 7167 C CA . GLU A 1 74 ? 4.159 2.345 7.818 1.00 0.00 234 GLU A CA 5
ATOM 7168 C C . GLU A 1 74 ? 3.936 3.616 7.003 1.00 0.00 234 GLU A C 5
ATOM 7169 O O . GLU A 1 74 ? 2.886 3.793 6.385 1.00 0.00 234 GLU A O 5
ATOM 7181 N N . VAL A 1 75 ? 4.930 4.497 7.008 1.00 0.00 235 VAL A N 5
ATOM 7182 C CA . VAL A 1 75 ? 4.844 5.752 6.270 1.00 0.00 235 VAL A CA 5
ATOM 7183 C C . VAL A 1 75 ? 5.790 5.752 5.074 1.00 0.00 235 VAL A C 5
ATOM 7184 O O . VAL A 1 75 ? 5.658 6.571 4.166 1.00 0.00 235 VAL A O 5
ATOM 7197 N N . GLY A 1 76 ? 6.744 4.826 5.081 1.00 0.00 236 GLY A N 5
ATOM 7198 C CA . GLY A 1 76 ? 7.699 4.736 3.992 1.00 0.00 236 GLY A CA 5
ATOM 7199 C C . GLY A 1 76 ? 9.059 5.292 4.365 1.00 0.00 236 GLY A C 5
ATOM 7200 O O . GLY A 1 76 ? 9.575 5.015 5.448 1.00 0.00 236 GLY A O 5
ATOM 7204 N N . LEU A 1 77 ? 9.641 6.078 3.466 1.00 0.00 237 LEU A N 5
ATOM 7205 C CA . LEU A 1 77 ? 10.951 6.674 3.705 1.00 0.00 237 LEU A CA 5
ATOM 7206 C C . LEU A 1 77 ? 10.854 8.194 3.774 1.00 0.00 237 LEU A C 5
ATOM 7207 O O . LEU A 1 77 ? 10.151 8.818 2.978 1.00 0.00 237 LEU A O 5
ATOM 7223 N N . VAL A 1 78 ? 11.565 8.786 4.728 1.00 0.00 238 VAL A N 5
ATOM 7224 C CA . VAL A 1 78 ? 11.561 10.234 4.899 1.00 0.00 238 VAL A CA 5
ATOM 7225 C C . VAL A 1 78 ? 11.632 10.946 3.553 1.00 0.00 238 VAL A C 5
ATOM 7226 O O . VAL A 1 78 ? 10.810 11.812 3.253 1.00 0.00 238 VAL A O 5
ATOM 7239 N N . ASP A 1 79 ? 12.619 10.575 2.745 1.00 0.00 239 ASP A N 5
ATOM 7240 C CA . ASP A 1 79 ? 12.797 11.176 1.428 1.00 0.00 239 ASP A CA 5
ATOM 7241 C C . ASP A 1 79 ? 11.574 10.934 0.550 1.00 0.00 239 ASP A C 5
ATOM 7242 O O . ASP A 1 79 ? 11.119 11.830 -0.159 1.00 0.00 239 ASP A O 5
ATOM 7251 N N . ASN A 1 80 ? 11.046 9.715 0.603 1.00 0.00 240 ASN A N 5
ATOM 7252 C CA . ASN A 1 80 ? 9.876 9.354 -0.190 1.00 0.00 240 ASN A CA 5
ATOM 7253 C C . ASN A 1 80 ? 8.847 8.620 0.664 1.00 0.00 240 ASN A C 5
ATOM 7254 O O . ASN A 1 80 ? 8.835 7.391 0.746 1.00 0.00 240 ASN A O 5
ATOM 7265 N N . PRO A 1 81 ? 7.961 9.388 1.315 1.00 0.00 241 PRO A N 5
ATOM 7266 C CA . PRO A 1 81 ? 6.911 8.832 2.173 1.00 0.00 241 PRO A CA 5
ATOM 7267 C C . PRO A 1 81 ? 5.837 8.101 1.375 1.00 0.00 241 PRO A C 5
ATOM 7268 O O . PRO A 1 81 ? 4.891 8.715 0.880 1.00 0.00 241 PRO A O 5
ATOM 7279 N N . LEU A 1 82 ? 5.988 6.787 1.254 1.00 0.00 242 LEU A N 5
ATOM 7280 C CA . LEU A 1 82 ? 5.030 5.971 0.516 1.00 0.00 242 LEU A CA 5
ATOM 7281 C C . LEU A 1 82 ? 3.604 6.455 0.756 1.00 0.00 242 LEU A C 5
ATOM 7282 O O . LEU A 1 82 ? 3.321 7.118 1.755 1.00 0.00 242 LEU A O 5
ATOM 7298 N N . LYS A 1 83 ? 2.707 6.117 -0.164 1.00 0.00 243 LYS A N 5
ATOM 7299 C CA . LYS A 1 83 ? 1.309 6.513 -0.052 1.00 0.00 243 LYS A CA 5
ATOM 7300 C C . LYS A 1 83 ? 0.391 5.297 -0.123 1.00 0.00 243 LYS A C 5
ATOM 7301 O O . LYS A 1 83 ? 0.041 4.835 -1.210 1.00 0.00 243 LYS A O 5
ATOM 7320 N N . ILE A 1 84 ? 0.005 4.784 1.040 1.00 0.00 244 ILE A N 5
ATOM 7321 C CA . ILE A 1 84 ? -0.874 3.623 1.108 1.00 0.00 244 ILE A CA 5
ATOM 7322 C C . ILE A 1 84 ? -2.338 4.045 1.170 1.00 0.00 244 ILE A C 5
ATOM 7323 O O . ILE A 1 84 ? -2.771 4.683 2.129 1.00 0.00 244 ILE A O 5
ATOM 7339 N N . SER A 1 85 ? -3.096 3.682 0.140 1.00 0.00 245 SER A N 5
ATOM 7340 C CA . SER A 1 85 ? -4.512 4.024 0.075 1.00 0.00 245 SER A CA 5
ATOM 7341 C C . SER A 1 85 ? -5.373 2.766 0.020 1.00 0.00 245 SER A C 5
ATOM 7342 O O . SER A 1 85 ? -4.902 1.694 -0.359 1.00 0.00 245 SER A O 5
ATOM 7350 N N . TRP A 1 86 ? -6.638 2.906 0.401 1.00 0.00 246 TRP A N 5
ATOM 7351 C CA . TRP A 1 86 ? -7.566 1.781 0.396 1.00 0.00 246 TRP A CA 5
ATOM 7352 C C . TRP A 1 86 ? -8.308 1.693 -0.933 1.00 0.00 246 TRP A C 5
ATOM 7353 O O . TRP A 1 86 ? -9.352 2.322 -1.115 1.00 0.00 246 TRP A O 5
ATOM 7374 N N . LEU A 1 87 ? -7.765 0.911 -1.859 1.00 0.00 247 LEU A N 5
ATOM 7375 C CA . LEU A 1 87 ? -8.377 0.742 -3.172 1.00 0.00 247 LEU A CA 5
ATOM 7376 C C . LEU A 1 87 ? -9.817 0.258 -3.043 1.00 0.00 247 LEU A C 5
ATOM 7377 O O . LEU A 1 87 ? -10.758 0.995 -3.337 1.00 0.00 247 LEU A O 5
ATOM 7393 N N . GLU A 1 88 ? -9.981 -0.985 -2.601 1.00 0.00 248 GLU A N 5
ATOM 7394 C CA . GLU A 1 88 ? -11.308 -1.567 -2.432 1.00 0.00 248 GLU A CA 5
ATOM 7395 C C . GLU A 1 88 ? -11.349 -2.483 -1.213 1.00 0.00 248 GLU A C 5
ATOM 7396 O O . GLU A 1 88 ? -10.400 -3.218 -0.943 1.00 0.00 248 GLU A O 5
ATOM 7408 N N . GLY A 1 89 ? -12.457 -2.433 -0.480 1.00 0.00 249 GLY A N 5
ATOM 7409 C CA . GLY A 1 89 ? -12.602 -3.263 0.703 1.00 0.00 249 GLY A CA 5
ATOM 7410 C C . GLY A 1 89 ? -12.258 -2.519 1.978 1.00 0.00 249 GLY A C 5
ATOM 7411 O O . GLY A 1 89 ? -11.483 -3.010 2.799 1.00 0.00 249 GLY A O 5
ATOM 7415 N N . GLN A 1 90 ? -12.834 -1.333 2.144 1.00 0.00 250 GLN A N 5
ATOM 7416 C CA . GLN A 1 90 ? -12.581 -0.520 3.327 1.00 0.00 250 GLN A CA 5
ATOM 7417 C C . GLN A 1 90 ? -13.232 -1.138 4.561 1.00 0.00 250 GLN A C 5
ATOM 7418 O O . GLN A 1 90 ? -14.363 -1.623 4.519 1.00 0.00 250 GLN A O 5
ATOM 7432 N N . PRO A 1 91 ? -12.502 -1.122 5.686 1.00 0.00 251 PRO A N 5
ATOM 7433 C CA . PRO A 1 91 ? -12.988 -1.677 6.953 1.00 0.00 251 PRO A CA 5
ATOM 7434 C C . PRO A 1 91 ? -14.115 -0.845 7.556 1.00 0.00 251 PRO A C 5
ATOM 7435 O O . PRO A 1 91 ? -14.312 0.311 7.183 1.00 0.00 251 PRO A O 5
ATOM 7446 N N . GLN A 1 92 ? -14.851 -1.441 8.488 1.00 0.00 252 GLN A N 5
ATOM 7447 C CA . GLN A 1 92 ? -15.958 -0.753 9.142 1.00 0.00 252 GLN A CA 5
ATOM 7448 C C . GLN A 1 92 ? -15.446 0.231 10.189 1.00 0.00 252 GLN A C 5
ATOM 7449 O O . GLN A 1 92 ? -14.816 -0.164 11.170 1.00 0.00 252 GLN A O 5
ATOM 7463 N N . ASP A 1 93 ? -15.721 1.512 9.973 1.00 0.00 253 ASP A N 5
ATOM 7464 C CA . ASP A 1 93 ? -15.288 2.553 10.899 1.00 0.00 253 ASP A CA 5
ATOM 7465 C C . ASP A 1 93 ? -16.467 3.419 11.333 1.00 0.00 253 ASP A C 5
ATOM 7466 O O . ASP A 1 93 ? -17.437 3.579 10.592 1.00 0.00 253 ASP A O 5
ATOM 7475 N N . ALA A 1 94 ? -16.377 3.973 12.537 1.00 0.00 254 ALA A N 5
ATOM 7476 C CA . ALA A 1 94 ? -17.435 4.822 13.069 1.00 0.00 254 ALA A CA 5
ATOM 7477 C C . ALA A 1 94 ? -16.897 5.764 14.140 1.00 0.00 254 ALA A C 5
ATOM 7478 O O . ALA A 1 94 ? -15.786 5.583 14.638 1.00 0.00 254 ALA A O 5
ATOM 7485 N N . SER A 1 95 ? -17.691 6.771 14.490 1.00 0.00 255 SER A N 5
ATOM 7486 C CA . SER A 1 95 ? -17.292 7.744 15.500 1.00 0.00 255 SER A CA 5
ATOM 7487 C C . SER A 1 95 ? -17.876 7.384 16.862 1.00 0.00 255 SER A C 5
ATOM 7488 O O . SER A 1 95 ? -19.050 7.034 16.975 1.00 0.00 255 SER A O 5
ATOM 7496 N N . GLY A 1 96 ? -17.045 7.473 17.897 1.00 0.00 256 GLY A N 5
ATOM 7497 C CA . GLY A 1 96 ? -17.496 7.153 19.239 1.00 0.00 256 GLY A CA 5
ATOM 7498 C C . GLY A 1 96 ? -17.816 8.391 20.053 1.00 0.00 256 GLY A C 5
ATOM 7499 O O . GLY A 1 96 ? -17.182 9.437 19.909 1.00 0.00 256 GLY A O 5
ATOM 7503 N N . PRO A 1 97 ? -18.824 8.282 20.932 1.00 0.00 257 PRO A N 5
ATOM 7504 C CA . PRO A 1 97 ? -19.251 9.392 21.789 1.00 0.00 257 PRO A CA 5
ATOM 7505 C C . PRO A 1 97 ? -18.220 9.725 22.863 1.00 0.00 257 PRO A C 5
ATOM 7506 O O . PRO A 1 97 ? -18.294 10.774 23.502 1.00 0.00 257 PRO A O 5
ATOM 7517 N N . SER A 1 98 ? -17.261 8.826 23.055 1.00 0.00 258 SER A N 5
ATOM 7518 C CA . SER A 1 98 ? -16.217 9.023 24.054 1.00 0.00 258 SER A CA 5
ATOM 7519 C C . SER A 1 98 ? -15.808 10.491 24.130 1.00 0.00 258 SER A C 5
ATOM 7520 O O . SER A 1 98 ? -16.155 11.195 25.078 1.00 0.00 258 SER A O 5
ATOM 7528 N N . SER A 1 99 ? -15.069 10.946 23.123 1.00 0.00 259 SER A N 5
ATOM 7529 C CA . SER A 1 99 ? -14.609 12.329 23.076 1.00 0.00 259 SER A CA 5
ATOM 7530 C C . SER A 1 99 ? -15.476 13.158 22.133 1.00 0.00 259 SER A C 5
ATOM 7531 O O . SER A 1 99 ? -15.892 12.684 21.077 1.00 0.00 259 SER A O 5
ATOM 7539 N N . GLY A 1 100 ? -15.742 14.401 22.522 1.00 0.00 260 GLY A N 5
ATOM 7540 C CA . GLY A 1 100 ? -16.557 15.277 21.701 1.00 0.00 260 GLY A CA 5
ATOM 7541 C C . GLY A 1 100 ? -15.928 16.642 21.508 1.00 0.00 260 GLY A C 5
ATOM 7542 O O . GLY A 1 100 ? -16.216 17.334 20.531 1.00 0.00 260 GLY A O 5
ATOM 7546 N N . GLY A 1 1 ? -17.348 -24.272 10.728 1.00 0.00 161 GLY A N 6
ATOM 7547 C CA . GLY A 1 1 ? -17.945 -25.542 10.359 1.00 0.00 161 GLY A CA 6
ATOM 7548 C C . GLY A 1 1 ? -17.082 -26.330 9.394 1.00 0.00 161 GLY A C 6
ATOM 7549 O O . GLY A 1 1 ? -16.796 -27.505 9.624 1.00 0.00 161 GLY A O 6
ATOM 7553 N N . SER A 1 2 ? -16.667 -25.683 8.310 1.00 0.00 162 SER A N 6
ATOM 7554 C CA . SER A 1 2 ? -15.835 -26.333 7.303 1.00 0.00 162 SER A CA 6
ATOM 7555 C C . SER A 1 2 ? -14.458 -25.680 7.233 1.00 0.00 162 SER A C 6
ATOM 7556 O O . SER A 1 2 ? -14.239 -24.606 7.792 1.00 0.00 162 SER A O 6
ATOM 7564 N N . SER A 1 3 ? -13.533 -26.337 6.540 1.00 0.00 163 SER A N 6
ATOM 7565 C CA . SER A 1 3 ? -12.176 -25.824 6.398 1.00 0.00 163 SER A CA 6
ATOM 7566 C C . SER A 1 3 ? -12.138 -24.649 5.426 1.00 0.00 163 SER A C 6
ATOM 7567 O O . SER A 1 3 ? -13.042 -24.475 4.610 1.00 0.00 163 SER A O 6
ATOM 7575 N N . GLY A 1 4 ? -11.084 -23.844 5.521 1.00 0.00 164 GLY A N 6
ATOM 7576 C CA . GLY A 1 4 ? -10.947 -22.695 4.645 1.00 0.00 164 GLY A CA 6
ATOM 7577 C C . GLY A 1 4 ? -11.682 -21.476 5.167 1.00 0.00 164 GLY A C 6
ATOM 7578 O O . GLY A 1 4 ? -12.005 -21.398 6.353 1.00 0.00 164 GLY A O 6
ATOM 7582 N N . SER A 1 5 ? -11.947 -20.522 4.281 1.00 0.00 165 SER A N 6
ATOM 7583 C CA . SER A 1 5 ? -12.644 -19.298 4.661 1.00 0.00 165 SER A CA 6
ATOM 7584 C C . SER A 1 5 ? -13.392 -18.707 3.470 1.00 0.00 165 SER A C 6
ATOM 7585 O O . SER A 1 5 ? -12.782 -18.264 2.497 1.00 0.00 165 SER A O 6
ATOM 7593 N N . SER A 1 6 ? -14.719 -18.705 3.554 1.00 0.00 166 SER A N 6
ATOM 7594 C CA . SER A 1 6 ? -15.552 -18.172 2.482 1.00 0.00 166 SER A CA 6
ATOM 7595 C C . SER A 1 6 ? -16.161 -16.832 2.883 1.00 0.00 166 SER A C 6
ATOM 7596 O O . SER A 1 6 ? -16.277 -16.519 4.067 1.00 0.00 166 SER A O 6
ATOM 7604 N N . GLY A 1 7 ? -16.550 -16.044 1.885 1.00 0.00 167 GLY A N 6
ATOM 7605 C CA . GLY A 1 7 ? -17.143 -14.747 2.152 1.00 0.00 167 GLY A CA 6
ATOM 7606 C C . GLY A 1 7 ? -16.237 -13.601 1.749 1.00 0.00 167 GLY A C 6
ATOM 7607 O O . GLY A 1 7 ? -15.597 -13.648 0.699 1.00 0.00 167 GLY A O 6
ATOM 7611 N N . GLN A 1 8 ? -16.183 -12.569 2.585 1.00 0.00 168 GLN A N 6
ATOM 7612 C CA . GLN A 1 8 ? -15.349 -11.405 2.308 1.00 0.00 168 GLN A CA 6
ATOM 7613 C C . GLN A 1 8 ? -13.960 -11.828 1.844 1.00 0.00 168 GLN A C 6
ATOM 7614 O O . GLN A 1 8 ? -13.492 -12.919 2.168 1.00 0.00 168 GLN A O 6
ATOM 7628 N N . GLY A 1 9 ? -13.304 -10.957 1.083 1.00 0.00 169 GLY A N 6
ATOM 7629 C CA . GLY A 1 9 ? -11.974 -11.260 0.587 1.00 0.00 169 GLY A CA 6
ATOM 7630 C C . GLY A 1 9 ? -10.883 -10.639 1.437 1.00 0.00 169 GLY A C 6
ATOM 7631 O O . GLY A 1 9 ? -11.098 -10.330 2.609 1.00 0.00 169 GLY A O 6
ATOM 7635 N N . THR A 1 10 ? -9.706 -10.456 0.845 1.00 0.00 170 THR A N 6
ATOM 7636 C CA . THR A 1 10 ? -8.576 -9.871 1.556 1.00 0.00 170 THR A CA 6
ATOM 7637 C C . THR A 1 10 ? -8.518 -8.362 1.348 1.00 0.00 170 THR A C 6
ATOM 7638 O O . THR A 1 10 ? -8.776 -7.851 0.258 1.00 0.00 170 THR A O 6
ATOM 7649 N N . PRO A 1 11 ? -8.170 -7.630 2.417 1.00 0.00 171 PRO A N 6
ATOM 7650 C CA . PRO A 1 11 ? -8.068 -6.168 2.376 1.00 0.00 171 PRO A CA 6
ATOM 7651 C C . PRO A 1 11 ? -6.883 -5.693 1.542 1.00 0.00 171 PRO A C 6
ATOM 7652 O O . PRO A 1 11 ? -5.825 -5.365 2.079 1.00 0.00 171 PRO A O 6
ATOM 7663 N N . LYS A 1 12 ? -7.067 -5.657 0.227 1.00 0.00 172 LYS A N 6
ATOM 7664 C CA . LYS A 1 12 ? -6.014 -5.220 -0.682 1.00 0.00 172 LYS A CA 6
ATOM 7665 C C . LYS A 1 12 ? -5.699 -3.742 -0.479 1.00 0.00 172 LYS A C 6
ATOM 7666 O O . LYS A 1 12 ? -6.571 -2.956 -0.106 1.00 0.00 172 LYS A O 6
ATOM 7685 N N . LEU A 1 13 ? -4.449 -3.369 -0.727 1.00 0.00 173 LEU A N 6
ATOM 7686 C CA . LEU A 1 13 ? -4.018 -1.983 -0.573 1.00 0.00 173 LEU A CA 6
ATOM 7687 C C . LEU A 1 13 ? -3.214 -1.525 -1.785 1.00 0.00 173 LEU A C 6
ATOM 7688 O O . LEU A 1 13 ? -2.720 -2.342 -2.562 1.00 0.00 173 LEU A O 6
ATOM 7704 N N . LYS A 1 14 ? -3.085 -0.211 -1.940 1.00 0.00 174 LYS A N 6
ATOM 7705 C CA . LYS A 1 14 ? -2.338 0.358 -3.055 1.00 0.00 174 LYS A CA 6
ATOM 7706 C C . LYS A 1 14 ? -1.118 1.126 -2.557 1.00 0.00 174 LYS A C 6
ATOM 7707 O O . LYS A 1 14 ? -1.201 1.884 -1.590 1.00 0.00 174 LYS A O 6
ATOM 7726 N N . LEU A 1 15 ? 0.014 0.926 -3.224 1.00 0.00 175 LEU A N 6
ATOM 7727 C CA . LEU A 1 15 ? 1.252 1.601 -2.850 1.00 0.00 175 LEU A CA 6
ATOM 7728 C C . LEU A 1 15 ? 1.766 2.469 -3.994 1.00 0.00 175 LEU A C 6
ATOM 7729 O O . LEU A 1 15 ? 2.150 1.962 -5.048 1.00 0.00 175 LEU A O 6
ATOM 7745 N N . LYS A 1 16 ? 1.772 3.780 -3.777 1.00 0.00 176 LYS A N 6
ATOM 7746 C CA . LYS A 1 16 ? 2.242 4.720 -4.788 1.00 0.00 176 LYS A CA 6
ATOM 7747 C C . LYS A 1 16 ? 3.494 5.450 -4.312 1.00 0.00 176 LYS A C 6
ATOM 7748 O O . LYS A 1 16 ? 3.637 5.748 -3.126 1.00 0.00 176 LYS A O 6
ATOM 7767 N N . TRP A 1 17 ? 4.398 5.734 -5.243 1.00 0.00 177 TRP A N 6
ATOM 7768 C CA . TRP A 1 17 ? 5.637 6.431 -4.918 1.00 0.00 177 TRP A CA 6
ATOM 7769 C C . TRP A 1 17 ? 6.194 7.151 -6.141 1.00 0.00 177 TRP A C 6
ATOM 7770 O O . TRP A 1 17 ? 6.132 6.637 -7.258 1.00 0.00 177 TRP A O 6
ATOM 7791 N N . LYS A 1 18 ? 6.739 8.343 -5.923 1.00 0.00 178 LYS A N 6
ATOM 7792 C CA . LYS A 1 18 ? 7.309 9.134 -7.007 1.00 0.00 178 LYS A CA 6
ATOM 7793 C C . LYS A 1 18 ? 8.390 8.349 -7.743 1.00 0.00 178 LYS A C 6
ATOM 7794 O O . LYS A 1 18 ? 9.373 7.914 -7.142 1.00 0.00 178 LYS A O 6
ATOM 7813 N N . CYS A 1 19 ? 8.203 8.173 -9.047 1.00 0.00 179 CYS A N 6
ATOM 7814 C CA . CYS A 1 19 ? 9.163 7.440 -9.865 1.00 0.00 179 CYS A CA 6
ATOM 7815 C C . CYS A 1 19 ? 9.582 8.263 -11.078 1.00 0.00 179 CYS A C 6
ATOM 7816 O O . CYS A 1 19 ? 8.774 8.986 -11.662 1.00 0.00 179 CYS A O 6
ATOM 7824 N N . LYS A 1 20 ? 10.852 8.151 -11.453 1.00 0.00 180 LYS A N 6
ATOM 7825 C CA . LYS A 1 20 ? 11.381 8.884 -12.597 1.00 0.00 180 LYS A CA 6
ATOM 7826 C C . LYS A 1 20 ? 11.178 8.098 -13.888 1.00 0.00 180 LYS A C 6
ATOM 7827 O O . LYS A 1 20 ? 10.926 6.893 -13.861 1.00 0.00 180 LYS A O 6
ATOM 7846 N N . LYS A 1 21 ? 11.291 8.787 -15.019 1.00 0.00 181 LYS A N 6
ATOM 7847 C CA . LYS A 1 21 ? 11.123 8.153 -16.321 1.00 0.00 181 LYS A CA 6
ATOM 7848 C C . LYS A 1 21 ? 12.412 7.467 -16.763 1.00 0.00 181 LYS A C 6
ATOM 7849 O O . LYS A 1 21 ? 13.487 8.064 -16.726 1.00 0.00 181 LYS A O 6
ATOM 7868 N N . GLU A 1 22 ? 12.294 6.210 -17.181 1.00 0.00 182 GLU A N 6
ATOM 7869 C CA . GLU A 1 22 ? 13.451 5.444 -17.630 1.00 0.00 182 GLU A CA 6
ATOM 7870 C C . GLU A 1 22 ? 14.560 5.468 -16.582 1.00 0.00 182 GLU A C 6
ATOM 7871 O O . GLU A 1 22 ? 15.734 5.640 -16.908 1.00 0.00 182 GLU A O 6
ATOM 7883 N N . ASP A 1 23 ? 14.177 5.294 -15.321 1.00 0.00 183 ASP A N 6
ATOM 7884 C CA . ASP A 1 23 ? 15.138 5.295 -14.224 1.00 0.00 183 ASP A CA 6
ATOM 7885 C C . ASP A 1 23 ? 15.270 3.902 -13.616 1.00 0.00 183 ASP A C 6
ATOM 7886 O O . ASP A 1 23 ? 14.271 3.240 -13.335 1.00 0.00 183 ASP A O 6
ATOM 7895 N N . GLU A 1 24 ? 16.509 3.463 -13.417 1.00 0.00 184 GLU A N 6
ATOM 7896 C CA . GLU A 1 24 ? 16.770 2.147 -12.845 1.00 0.00 184 GLU A CA 6
ATOM 7897 C C . GLU A 1 24 ? 16.440 2.127 -11.355 1.00 0.00 184 GLU A C 6
ATOM 7898 O O . GLU A 1 24 ? 15.674 1.284 -10.889 1.00 0.00 184 GLU A O 6
ATOM 7910 N N . SER A 1 25 ? 17.024 3.062 -10.613 1.00 0.00 185 SER A N 6
ATOM 7911 C CA . SER A 1 25 ? 16.797 3.150 -9.175 1.00 0.00 185 SER A CA 6
ATOM 7912 C C . SER A 1 25 ? 15.305 3.117 -8.858 1.00 0.00 185 SER A C 6
ATOM 7913 O O . SER A 1 25 ? 14.873 2.461 -7.910 1.00 0.00 185 SER A O 6
ATOM 7921 N N . LYS A 1 26 ? 14.520 3.830 -9.660 1.00 0.00 186 LYS A N 6
ATOM 7922 C CA . LYS A 1 26 ? 13.076 3.884 -9.468 1.00 0.00 186 LYS A CA 6
ATOM 7923 C C . LYS A 1 26 ? 12.730 4.429 -8.086 1.00 0.00 186 LYS A C 6
ATOM 7924 O O . LYS A 1 26 ? 11.667 4.136 -7.540 1.00 0.00 186 LYS A O 6
ATOM 7943 N N . GLY A 1 27 ? 13.636 5.225 -7.525 1.00 0.00 187 GLY A N 6
ATOM 7944 C CA . GLY A 1 27 ? 13.407 5.800 -6.212 1.00 0.00 187 GLY A CA 6
ATOM 7945 C C . GLY A 1 27 ? 14.227 5.122 -5.132 1.00 0.00 187 GLY A C 6
ATOM 7946 O O . GLY A 1 27 ? 15.407 5.422 -4.959 1.00 0.00 187 GLY A O 6
ATOM 7950 N N . GLY A 1 28 ? 13.598 4.206 -4.401 1.00 0.00 188 GLY A N 6
ATOM 7951 C CA . GLY A 1 28 ? 14.292 3.500 -3.340 1.00 0.00 188 GLY A CA 6
ATOM 7952 C C . GLY A 1 28 ? 13.450 2.399 -2.729 1.00 0.00 188 GLY A C 6
ATOM 7953 O O . GLY A 1 28 ? 13.441 2.217 -1.511 1.00 0.00 188 GLY A O 6
ATOM 7957 N N . TYR A 1 29 ? 12.737 1.663 -3.574 1.00 0.00 189 TYR A N 6
ATOM 7958 C CA . TYR A 1 29 ? 11.884 0.576 -3.110 1.00 0.00 189 TYR A CA 6
ATOM 7959 C C . TYR A 1 29 ? 12.106 -0.684 -3.941 1.00 0.00 189 TYR A C 6
ATOM 7960 O O . TYR A 1 29 ? 12.735 -0.642 -4.998 1.00 0.00 189 TYR A O 6
ATOM 7978 N N . SER A 1 30 ? 11.583 -1.806 -3.454 1.00 0.00 190 SER A N 6
ATOM 7979 C CA . SER A 1 30 ? 11.726 -3.080 -4.149 1.00 0.00 190 SER A CA 6
ATOM 7980 C C . SER A 1 30 ? 10.893 -4.164 -3.472 1.00 0.00 190 SER A C 6
ATOM 7981 O O . SER A 1 30 ? 10.573 -4.069 -2.287 1.00 0.00 190 SER A O 6
ATOM 7989 N N . LYS A 1 31 ? 10.544 -5.195 -4.234 1.00 0.00 191 LYS A N 6
ATOM 7990 C CA . LYS A 1 31 ? 9.749 -6.299 -3.711 1.00 0.00 191 LYS A CA 6
ATOM 7991 C C . LYS A 1 31 ? 10.091 -6.571 -2.250 1.00 0.00 191 LYS A C 6
ATOM 7992 O O . LYS A 1 31 ? 9.237 -6.457 -1.370 1.00 0.00 191 LYS A O 6
ATOM 8011 N N . ASP A 1 32 ? 11.345 -6.930 -1.998 1.00 0.00 192 ASP A N 6
ATOM 8012 C CA . ASP A 1 32 ? 11.801 -7.216 -0.642 1.00 0.00 192 ASP A CA 6
ATOM 8013 C C . ASP A 1 32 ? 11.480 -6.056 0.295 1.00 0.00 192 ASP A C 6
ATOM 8014 O O . ASP A 1 32 ? 10.624 -6.171 1.172 1.00 0.00 192 ASP A O 6
ATOM 8023 N N . VAL A 1 33 ? 12.173 -4.938 0.104 1.00 0.00 193 VAL A N 6
ATOM 8024 C CA . VAL A 1 33 ? 11.962 -3.756 0.932 1.00 0.00 193 VAL A CA 6
ATOM 8025 C C . VAL A 1 33 ? 10.498 -3.621 1.334 1.00 0.00 193 VAL A C 6
ATOM 8026 O O . VAL A 1 33 ? 10.154 -3.724 2.512 1.00 0.00 193 VAL A O 6
ATOM 8039 N N . LEU A 1 34 ? 9.638 -3.391 0.347 1.00 0.00 194 LEU A N 6
ATOM 8040 C CA . LEU A 1 34 ? 8.209 -3.242 0.597 1.00 0.00 194 LEU A CA 6
ATOM 8041 C C . LEU A 1 34 ? 7.669 -4.427 1.392 1.00 0.00 194 LEU A C 6
ATOM 8042 O O . LEU A 1 34 ? 7.098 -4.257 2.470 1.00 0.00 194 LEU A O 6
ATOM 8058 N N . LEU A 1 35 ? 7.854 -5.627 0.853 1.00 0.00 195 LEU A N 6
ATOM 8059 C CA . LEU A 1 35 ? 7.387 -6.842 1.513 1.00 0.00 195 LEU A CA 6
ATOM 8060 C C . LEU A 1 35 ? 7.648 -6.780 3.015 1.00 0.00 195 LEU A C 6
ATOM 8061 O O . LEU A 1 35 ? 6.825 -7.223 3.816 1.00 0.00 195 LEU A O 6
ATOM 8077 N N . ARG A 1 36 ? 8.797 -6.227 3.388 1.00 0.00 196 ARG A N 6
ATOM 8078 C CA . ARG A 1 36 ? 9.166 -6.106 4.794 1.00 0.00 196 ARG A CA 6
ATOM 8079 C C . ARG A 1 36 ? 8.314 -5.049 5.490 1.00 0.00 196 ARG A C 6
ATOM 8080 O O . ARG A 1 36 ? 7.634 -5.335 6.476 1.00 0.00 196 ARG A O 6
ATOM 8101 N N . LEU A 1 37 ? 8.358 -3.826 4.972 1.00 0.00 197 LEU A N 6
ATOM 8102 C CA . LEU A 1 37 ? 7.591 -2.725 5.544 1.00 0.00 197 LEU A CA 6
ATOM 8103 C C . LEU A 1 37 ? 6.172 -3.169 5.884 1.00 0.00 197 LEU A C 6
ATOM 8104 O O . LEU A 1 37 ? 5.537 -2.619 6.785 1.00 0.00 197 LEU A O 6
ATOM 8120 N N . LEU A 1 38 ? 5.680 -4.167 5.159 1.00 0.00 198 LEU A N 6
ATOM 8121 C CA . LEU A 1 38 ? 4.336 -4.687 5.384 1.00 0.00 198 LEU A CA 6
ATOM 8122 C C . LEU A 1 38 ? 4.367 -5.886 6.328 1.00 0.00 198 LEU A C 6
ATOM 8123 O O . LEU A 1 38 ? 3.715 -5.882 7.371 1.00 0.00 198 LEU A O 6
ATOM 8139 N N . GLN A 1 39 ? 5.130 -6.907 5.954 1.00 0.00 199 GLN A N 6
ATOM 8140 C CA . GLN A 1 39 ? 5.247 -8.111 6.768 1.00 0.00 199 GLN A CA 6
ATOM 8141 C C . GLN A 1 39 ? 5.181 -7.772 8.254 1.00 0.00 199 GLN A C 6
ATOM 8142 O O . GLN A 1 39 ? 4.296 -8.242 8.970 1.00 0.00 199 GLN A O 6
ATOM 8156 N N . LYS A 1 40 ? 6.122 -6.954 8.711 1.00 0.00 200 LYS A N 6
ATOM 8157 C CA . LYS A 1 40 ? 6.172 -6.551 10.112 1.00 0.00 200 LYS A CA 6
ATOM 8158 C C . LYS A 1 40 ? 4.766 -6.419 10.689 1.00 0.00 200 LYS A C 6
ATOM 8159 O O . LYS A 1 40 ? 4.476 -6.940 11.767 1.00 0.00 200 LYS A O 6
ATOM 8178 N N . TYR A 1 41 ? 3.897 -5.723 9.966 1.00 0.00 201 TYR A N 6
ATOM 8179 C CA . TYR A 1 41 ? 2.522 -5.522 10.408 1.00 0.00 201 TYR A CA 6
ATOM 8180 C C . TYR A 1 41 ? 1.658 -6.733 10.067 1.00 0.00 201 TYR A C 6
ATOM 8181 O O . TYR A 1 41 ? 1.141 -7.411 10.954 1.00 0.00 201 TYR A O 6
ATOM 8199 N N . GLY A 1 42 ? 1.508 -7.000 8.773 1.00 0.00 202 GLY A N 6
ATOM 8200 C CA . GLY A 1 42 ? 0.707 -8.129 8.336 1.00 0.00 202 GLY A CA 6
ATOM 8201 C C . GLY A 1 42 ? 1.391 -8.940 7.254 1.00 0.00 202 GLY A C 6
ATOM 8202 O O . GLY A 1 42 ? 2.059 -8.385 6.382 1.00 0.00 202 GLY A O 6
ATOM 8206 N N . GLU A 1 43 ? 1.226 -10.258 7.312 1.00 0.00 203 GLU A N 6
ATOM 8207 C CA . GLU A 1 43 ? 1.836 -11.147 6.330 1.00 0.00 203 GLU A CA 6
ATOM 8208 C C . GLU A 1 43 ? 1.373 -10.797 4.918 1.00 0.00 203 GLU A C 6
ATOM 8209 O O . GLU A 1 43 ? 0.175 -10.730 4.644 1.00 0.00 203 GLU A O 6
ATOM 8221 N N . VAL A 1 44 ? 2.333 -10.575 4.025 1.00 0.00 204 VAL A N 6
ATOM 8222 C CA . VAL A 1 44 ? 2.025 -10.233 2.642 1.00 0.00 204 VAL A CA 6
ATOM 8223 C C . VAL A 1 44 ? 1.756 -11.484 1.813 1.00 0.00 204 VAL A C 6
ATOM 8224 O O . VAL A 1 44 ? 2.674 -12.239 1.491 1.00 0.00 204 VAL A O 6
ATOM 8237 N N . LEU A 1 45 ? 0.490 -11.698 1.470 1.00 0.00 205 LEU A N 6
ATOM 8238 C CA . LEU A 1 45 ? 0.098 -12.858 0.677 1.00 0.00 205 LEU A CA 6
ATOM 8239 C C . LEU A 1 45 ? 0.506 -12.683 -0.782 1.00 0.00 205 LEU A C 6
ATOM 8240 O O . LEU A 1 45 ? 1.272 -13.480 -1.323 1.00 0.00 205 LEU A O 6
ATOM 8256 N N . ASN A 1 46 ? -0.010 -11.633 -1.414 1.00 0.00 206 ASN A N 6
ATOM 8257 C CA . ASN A 1 46 ? 0.301 -11.353 -2.810 1.00 0.00 206 ASN A CA 6
ATOM 8258 C C . ASN A 1 46 ? 0.698 -9.891 -2.996 1.00 0.00 206 ASN A C 6
ATOM 8259 O O . ASN A 1 46 ? -0.120 -8.987 -2.822 1.00 0.00 206 ASN A O 6
ATOM 8270 N N . LEU A 1 47 ? 1.959 -9.667 -3.351 1.00 0.00 207 LEU A N 6
ATOM 8271 C CA . LEU A 1 47 ? 2.466 -8.316 -3.562 1.00 0.00 207 LEU A CA 6
ATOM 8272 C C . LEU A 1 47 ? 2.658 -8.031 -5.048 1.00 0.00 207 LEU A C 6
ATOM 8273 O O . LEU A 1 47 ? 3.653 -8.441 -5.646 1.00 0.00 207 LEU A O 6
ATOM 8289 N N . VAL A 1 48 ? 1.699 -7.325 -5.639 1.00 0.00 208 VAL A N 6
ATOM 8290 C CA . VAL A 1 48 ? 1.763 -6.983 -7.055 1.00 0.00 208 VAL A CA 6
ATOM 8291 C C . VAL A 1 48 ? 2.284 -5.564 -7.254 1.00 0.00 208 VAL A C 6
ATOM 8292 O O . VAL A 1 48 ? 2.324 -4.768 -6.314 1.00 0.00 208 VAL A O 6
ATOM 8305 N N . LEU A 1 49 ? 2.682 -5.253 -8.482 1.00 0.00 209 LEU A N 6
ATOM 8306 C CA . LEU A 1 49 ? 3.201 -3.928 -8.806 1.00 0.00 209 LEU A CA 6
ATOM 8307 C C . LEU A 1 49 ? 2.683 -3.457 -10.161 1.00 0.00 209 LEU A C 6
ATOM 8308 O O . LEU A 1 49 ? 2.360 -4.268 -11.029 1.00 0.00 209 LEU A O 6
ATOM 8324 N N . SER A 1 50 ? 2.610 -2.142 -10.336 1.00 0.00 210 SER A N 6
ATOM 8325 C CA . SER A 1 50 ? 2.131 -1.562 -11.586 1.00 0.00 210 SER A CA 6
ATOM 8326 C C . SER A 1 50 ? 3.290 -1.297 -12.541 1.00 0.00 210 SER A C 6
ATOM 8327 O O . SER A 1 50 ? 4.177 -0.495 -12.251 1.00 0.00 210 SER A O 6
ATOM 8335 N N . SER A 1 51 ? 3.275 -1.977 -13.683 1.00 0.00 211 SER A N 6
ATOM 8336 C CA . SER A 1 51 ? 4.326 -1.819 -14.681 1.00 0.00 211 SER A CA 6
ATOM 8337 C C . SER A 1 51 ? 3.989 -0.691 -15.651 1.00 0.00 211 SER A C 6
ATOM 8338 O O . SER A 1 51 ? 4.862 0.077 -16.056 1.00 0.00 211 SER A O 6
ATOM 8346 N N . LYS A 1 52 ? 2.716 -0.597 -16.020 1.00 0.00 212 LYS A N 6
ATOM 8347 C CA . LYS A 1 52 ? 2.260 0.438 -16.941 1.00 0.00 212 LYS A CA 6
ATOM 8348 C C . LYS A 1 52 ? 2.706 1.819 -16.472 1.00 0.00 212 LYS A C 6
ATOM 8349 O O . LYS A 1 52 ? 3.412 2.531 -17.186 1.00 0.00 212 LYS A O 6
ATOM 8368 N N . LYS A 1 53 ? 2.290 2.192 -15.266 1.00 0.00 213 LYS A N 6
ATOM 8369 C CA . LYS A 1 53 ? 2.649 3.487 -14.700 1.00 0.00 213 LYS A CA 6
ATOM 8370 C C . LYS A 1 53 ? 3.754 3.338 -13.659 1.00 0.00 213 LYS A C 6
ATOM 8371 O O . LYS A 1 53 ? 3.618 2.616 -12.672 1.00 0.00 213 LYS A O 6
ATOM 8390 N N . PRO A 1 54 ? 4.876 4.039 -13.883 1.00 0.00 214 PRO A N 6
ATOM 8391 C CA . PRO A 1 54 ? 6.026 4.002 -12.975 1.00 0.00 214 PRO A CA 6
ATOM 8392 C C . PRO A 1 54 ? 5.740 4.698 -11.648 1.00 0.00 214 PRO A C 6
ATOM 8393 O O . PRO A 1 54 ? 5.300 5.847 -11.621 1.00 0.00 214 PRO A O 6
ATOM 8404 N N . GLY A 1 55 ? 5.992 3.994 -10.549 1.00 0.00 215 GLY A N 6
ATOM 8405 C CA . GLY A 1 55 ? 5.756 4.561 -9.234 1.00 0.00 215 GLY A CA 6
ATOM 8406 C C . GLY A 1 55 ? 4.395 4.189 -8.679 1.00 0.00 215 GLY A C 6
ATOM 8407 O O . GLY A 1 55 ? 3.728 5.010 -8.048 1.00 0.00 215 GLY A O 6
ATOM 8411 N N . THR A 1 56 ? 3.979 2.949 -8.916 1.00 0.00 216 THR A N 6
ATOM 8412 C CA . THR A 1 56 ? 2.688 2.471 -8.438 1.00 0.00 216 THR A CA 6
ATOM 8413 C C . THR A 1 56 ? 2.683 0.953 -8.292 1.00 0.00 216 THR A C 6
ATOM 8414 O O . THR A 1 56 ? 3.321 0.244 -9.069 1.00 0.00 216 THR A O 6
ATOM 8425 N N . ALA A 1 57 ? 1.958 0.462 -7.292 1.00 0.00 217 ALA A N 6
ATOM 8426 C CA . ALA A 1 57 ? 1.868 -0.972 -7.047 1.00 0.00 217 ALA A CA 6
ATOM 8427 C C . ALA A 1 57 ? 0.684 -1.301 -6.144 1.00 0.00 217 ALA A C 6
ATOM 8428 O O . ALA A 1 57 ? -0.043 -0.409 -5.707 1.00 0.00 217 ALA A O 6
ATOM 8435 N N . VAL A 1 58 ? 0.495 -2.588 -5.870 1.00 0.00 218 VAL A N 6
ATOM 8436 C CA . VAL A 1 58 ? -0.601 -3.035 -5.019 1.00 0.00 218 VAL A CA 6
ATOM 8437 C C . VAL A 1 58 ? -0.233 -4.314 -4.275 1.00 0.00 218 VAL A C 6
ATOM 8438 O O . VAL A 1 58 ? 0.314 -5.249 -4.859 1.00 0.00 218 VAL A O 6
ATOM 8451 N N . VAL A 1 59 ? -0.537 -4.348 -2.981 1.00 0.00 219 VAL A N 6
ATOM 8452 C CA . VAL A 1 59 ? -0.239 -5.513 -2.156 1.00 0.00 219 VAL A CA 6
ATOM 8453 C C . VAL A 1 59 ? -1.518 -6.156 -1.632 1.00 0.00 219 VAL A C 6
ATOM 8454 O O . VAL A 1 59 ? -2.596 -5.567 -1.707 1.00 0.00 219 VAL A O 6
ATOM 8467 N N . GLU A 1 60 ? -1.390 -7.369 -1.102 1.00 0.00 220 GLU A N 6
ATOM 8468 C CA . GLU A 1 60 ? -2.537 -8.092 -0.566 1.00 0.00 220 GLU A CA 6
ATOM 8469 C C . GLU A 1 60 ? -2.226 -8.656 0.817 1.00 0.00 220 GLU A C 6
ATOM 8470 O O . GLU A 1 60 ? -1.424 -9.580 0.957 1.00 0.00 220 GLU A O 6
ATOM 8482 N N . PHE A 1 61 ? -2.867 -8.094 1.837 1.00 0.00 221 PHE A N 6
ATOM 8483 C CA . PHE A 1 61 ? -2.658 -8.539 3.210 1.00 0.00 221 PHE A CA 6
ATOM 8484 C C . PHE A 1 61 ? -3.496 -9.777 3.513 1.00 0.00 221 PHE A C 6
ATOM 8485 O O . PHE A 1 61 ? -4.316 -10.200 2.699 1.00 0.00 221 PHE A O 6
ATOM 8502 N N . ALA A 1 62 ? -3.283 -10.354 4.691 1.00 0.00 222 ALA A N 6
ATOM 8503 C CA . ALA A 1 62 ? -4.019 -11.543 5.104 1.00 0.00 222 ALA A CA 6
ATOM 8504 C C . ALA A 1 62 ? -5.188 -11.177 6.012 1.00 0.00 222 ALA A C 6
ATOM 8505 O O . ALA A 1 62 ? -6.188 -11.893 6.075 1.00 0.00 222 ALA A O 6
ATOM 8512 N N . THR A 1 63 ? -5.057 -10.056 6.716 1.00 0.00 223 THR A N 6
ATOM 8513 C CA . THR A 1 63 ? -6.102 -9.596 7.622 1.00 0.00 223 THR A CA 6
ATOM 8514 C C . THR A 1 63 ? -6.310 -8.091 7.502 1.00 0.00 223 THR A C 6
ATOM 8515 O O . THR A 1 63 ? -5.566 -7.405 6.801 1.00 0.00 223 THR A O 6
ATOM 8526 N N . VAL A 1 64 ? -7.326 -7.582 8.192 1.00 0.00 224 VAL A N 6
ATOM 8527 C CA . VAL A 1 64 ? -7.631 -6.157 8.164 1.00 0.00 224 VAL A CA 6
ATOM 8528 C C . VAL A 1 64 ? -6.730 -5.383 9.120 1.00 0.00 224 VAL A C 6
ATOM 8529 O O . VAL A 1 64 ? -5.966 -4.512 8.703 1.00 0.00 224 VAL A O 6
ATOM 8542 N N . LYS A 1 65 ? -6.824 -5.707 10.405 1.00 0.00 225 LYS A N 6
ATOM 8543 C CA . LYS A 1 65 ? -6.016 -5.044 11.422 1.00 0.00 225 LYS A CA 6
ATOM 8544 C C . LYS A 1 65 ? -4.634 -4.696 10.878 1.00 0.00 225 LYS A C 6
ATOM 8545 O O . LYS A 1 65 ? -4.315 -3.526 10.670 1.00 0.00 225 LYS A O 6
ATOM 8564 N N . ALA A 1 66 ? -3.819 -5.720 10.649 1.00 0.00 226 ALA A N 6
ATOM 8565 C CA . ALA A 1 66 ? -2.473 -5.522 10.126 1.00 0.00 226 ALA A CA 6
ATOM 8566 C C . ALA A 1 66 ? -2.451 -4.427 9.065 1.00 0.00 226 ALA A C 6
ATOM 8567 O O . ALA A 1 66 ? -1.717 -3.447 9.186 1.00 0.00 226 ALA A O 6
ATOM 8574 N N . ALA A 1 67 ? -3.261 -4.601 8.025 1.00 0.00 227 ALA A N 6
ATOM 8575 C CA . ALA A 1 67 ? -3.335 -3.627 6.944 1.00 0.00 227 ALA A CA 6
ATOM 8576 C C . ALA A 1 67 ? -3.534 -2.216 7.488 1.00 0.00 227 ALA A C 6
ATOM 8577 O O . ALA A 1 67 ? -2.672 -1.353 7.330 1.00 0.00 227 ALA A O 6
ATOM 8584 N N . GLU A 1 68 ? -4.677 -1.990 8.130 1.00 0.00 228 GLU A N 6
ATOM 8585 C CA . GLU A 1 68 ? -4.988 -0.683 8.696 1.00 0.00 228 GLU A CA 6
ATOM 8586 C C . GLU A 1 68 ? -3.735 -0.024 9.266 1.00 0.00 228 GLU A C 6
ATOM 8587 O O . GLU A 1 68 ? -3.457 1.144 8.995 1.00 0.00 228 GLU A O 6
ATOM 8599 N N . LEU A 1 69 ? -2.984 -0.782 10.057 1.00 0.00 229 LEU A N 6
ATOM 8600 C CA . LEU A 1 69 ? -1.760 -0.273 10.666 1.00 0.00 229 LEU A CA 6
ATOM 8601 C C . LEU A 1 69 ? -0.701 0.012 9.606 1.00 0.00 229 LEU A C 6
ATOM 8602 O O . LEU A 1 69 ? -0.093 1.082 9.593 1.00 0.00 229 LEU A O 6
ATOM 8618 N N . ALA A 1 70 ? -0.487 -0.953 8.717 1.00 0.00 230 ALA A N 6
ATOM 8619 C CA . ALA A 1 70 ? 0.495 -0.805 7.650 1.00 0.00 230 ALA A CA 6
ATOM 8620 C C . ALA A 1 70 ? 0.208 0.434 6.809 1.00 0.00 230 ALA A C 6
ATOM 8621 O O . ALA A 1 70 ? 1.083 0.931 6.099 1.00 0.00 230 ALA A O 6
ATOM 8628 N N . VAL A 1 71 ? -1.023 0.929 6.892 1.00 0.00 231 VAL A N 6
ATOM 8629 C CA . VAL A 1 71 ? -1.424 2.111 6.138 1.00 0.00 231 VAL A CA 6
ATOM 8630 C C . VAL A 1 71 ? -1.269 3.375 6.975 1.00 0.00 231 VAL A C 6
ATOM 8631 O O . VAL A 1 71 ? -1.008 4.454 6.444 1.00 0.00 231 VAL A O 6
ATOM 8644 N N . GLN A 1 72 ? -1.432 3.234 8.287 1.00 0.00 232 GLN A N 6
ATOM 8645 C CA . GLN A 1 72 ? -1.310 4.367 9.197 1.00 0.00 232 GLN A CA 6
ATOM 8646 C C . GLN A 1 72 ? 0.128 4.523 9.682 1.00 0.00 232 GLN A C 6
ATOM 8647 O O . GLN A 1 72 ? 0.814 5.477 9.321 1.00 0.00 232 GLN A O 6
ATOM 8661 N N . ASN A 1 73 ? 0.576 3.578 10.503 1.00 0.00 233 ASN A N 6
ATOM 8662 C CA . ASN A 1 73 ? 1.932 3.612 11.038 1.00 0.00 233 ASN A CA 6
ATOM 8663 C C . ASN A 1 73 ? 2.958 3.719 9.914 1.00 0.00 233 ASN A C 6
ATOM 8664 O O . ASN A 1 73 ? 3.543 4.779 9.693 1.00 0.00 233 ASN A O 6
ATOM 8675 N N . GLU A 1 74 ? 3.170 2.613 9.206 1.00 0.00 234 GLU A N 6
ATOM 8676 C CA . GLU A 1 74 ? 4.126 2.583 8.105 1.00 0.00 234 GLU A CA 6
ATOM 8677 C C . GLU A 1 74 ? 3.794 3.652 7.068 1.00 0.00 234 GLU A C 6
ATOM 8678 O O . GLU A 1 74 ? 2.748 3.601 6.420 1.00 0.00 234 GLU A O 6
ATOM 8690 N N . VAL A 1 75 ? 4.692 4.620 6.916 1.00 0.00 235 VAL A N 6
ATOM 8691 C CA . VAL A 1 75 ? 4.496 5.702 5.958 1.00 0.00 235 VAL A CA 6
ATOM 8692 C C . VAL A 1 75 ? 5.454 5.571 4.779 1.00 0.00 235 VAL A C 6
ATOM 8693 O O . VAL A 1 75 ? 5.236 6.159 3.721 1.00 0.00 235 VAL A O 6
ATOM 8706 N N . GLY A 1 76 ? 6.517 4.795 4.970 1.00 0.00 236 GLY A N 6
ATOM 8707 C CA . GLY A 1 76 ? 7.493 4.601 3.913 1.00 0.00 236 GLY A CA 6
ATOM 8708 C C . GLY A 1 76 ? 8.869 5.110 4.294 1.00 0.00 236 GLY A C 6
ATOM 8709 O O . GLY A 1 76 ? 9.469 4.636 5.260 1.00 0.00 236 GLY A O 6
ATOM 8713 N N . LEU A 1 77 ? 9.371 6.077 3.534 1.00 0.00 237 LEU A N 6
ATOM 8714 C CA . LEU A 1 77 ? 10.687 6.650 3.796 1.00 0.00 237 LEU A CA 6
ATOM 8715 C C . LEU A 1 77 ? 10.588 8.152 4.040 1.00 0.00 237 LEU A C 6
ATOM 8716 O O . LEU A 1 77 ? 9.923 8.870 3.293 1.00 0.00 237 LEU A O 6
ATOM 8732 N N . VAL A 1 78 ? 11.255 8.622 5.090 1.00 0.00 238 VAL A N 6
ATOM 8733 C CA . VAL A 1 78 ? 11.244 10.039 5.430 1.00 0.00 238 VAL A CA 6
ATOM 8734 C C . VAL A 1 78 ? 11.255 10.906 4.176 1.00 0.00 238 VAL A C 6
ATOM 8735 O O . VAL A 1 78 ? 10.320 11.666 3.926 1.00 0.00 238 VAL A O 6
ATOM 8748 N N . ASP A 1 79 ? 12.319 10.786 3.390 1.00 0.00 239 ASP A N 6
ATOM 8749 C CA . ASP A 1 79 ? 12.452 11.557 2.160 1.00 0.00 239 ASP A CA 6
ATOM 8750 C C . ASP A 1 79 ? 11.210 11.406 1.287 1.00 0.00 239 ASP A C 6
ATOM 8751 O O . ASP A 1 79 ? 10.686 12.387 0.762 1.00 0.00 239 ASP A O 6
ATOM 8760 N N . ASN A 1 80 ? 10.746 10.170 1.136 1.00 0.00 240 ASN A N 6
ATOM 8761 C CA . ASN A 1 80 ? 9.567 9.890 0.325 1.00 0.00 240 ASN A CA 6
ATOM 8762 C C . ASN A 1 80 ? 8.584 9.002 1.082 1.00 0.00 240 ASN A C 6
ATOM 8763 O O . ASN A 1 80 ? 8.662 7.774 1.043 1.00 0.00 240 ASN A O 6
ATOM 8774 N N . PRO A 1 81 ? 7.637 9.636 1.788 1.00 0.00 241 PRO A N 6
ATOM 8775 C CA . PRO A 1 81 ? 6.620 8.924 2.567 1.00 0.00 241 PRO A CA 6
ATOM 8776 C C . PRO A 1 81 ? 5.612 8.199 1.681 1.00 0.00 241 PRO A C 6
ATOM 8777 O O . PRO A 1 81 ? 4.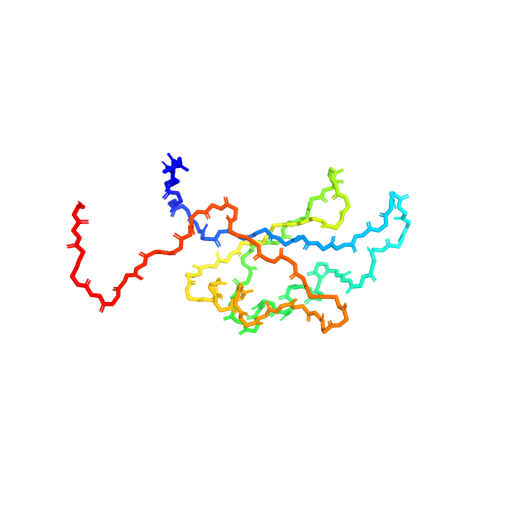629 8.789 1.230 1.00 0.00 241 PRO A O 6
ATOM 8788 N N . LEU A 1 82 ? 5.862 6.918 1.434 1.00 0.00 242 LEU A N 6
ATOM 8789 C CA . LEU A 1 82 ? 4.976 6.113 0.601 1.00 0.00 242 LEU A CA 6
ATOM 8790 C C . LEU A 1 82 ? 3.523 6.539 0.781 1.00 0.00 242 LEU A C 6
ATOM 8791 O O . LEU A 1 82 ? 3.121 6.974 1.860 1.00 0.00 242 LEU A O 6
ATOM 8807 N N . LYS A 1 83 ? 2.738 6.409 -0.283 1.00 0.00 243 LYS A N 6
ATOM 8808 C CA . LYS A 1 83 ? 1.327 6.777 -0.243 1.00 0.00 243 LYS A CA 6
ATOM 8809 C C . LYS A 1 83 ? 0.440 5.539 -0.306 1.00 0.00 243 LYS A C 6
ATOM 8810 O O . LYS A 1 83 ? 0.153 5.023 -1.387 1.00 0.00 243 LYS A O 6
ATOM 8829 N N . ILE A 1 84 ? 0.007 5.067 0.858 1.00 0.00 244 ILE A N 6
ATOM 8830 C CA . ILE A 1 84 ? -0.850 3.891 0.935 1.00 0.00 244 ILE A CA 6
ATOM 8831 C C . ILE A 1 84 ? -2.324 4.282 0.922 1.00 0.00 244 ILE A C 6
ATOM 8832 O O . ILE A 1 84 ? -2.810 4.939 1.843 1.00 0.00 244 ILE A O 6
ATOM 8848 N N . SER A 1 85 ? -3.031 3.873 -0.126 1.00 0.00 245 SER A N 6
ATOM 8849 C CA . SER A 1 85 ? -4.449 4.183 -0.259 1.00 0.00 245 SER A CA 6
ATOM 8850 C C . SER A 1 85 ? -5.271 2.908 -0.426 1.00 0.00 245 SER A C 6
ATOM 8851 O O . SER A 1 85 ? -4.859 1.978 -1.120 1.00 0.00 245 SER A O 6
ATOM 8859 N N . TRP A 1 86 ? -6.433 2.873 0.216 1.00 0.00 246 TRP A N 6
ATOM 8860 C CA . TRP A 1 86 ? -7.313 1.712 0.140 1.00 0.00 246 TRP A CA 6
ATOM 8861 C C . TRP A 1 86 ? -7.951 1.602 -1.241 1.00 0.00 246 TRP A C 6
ATOM 8862 O O . TRP A 1 86 ? -8.989 2.211 -1.506 1.00 0.00 246 TRP A O 6
ATOM 8883 N N . LEU A 1 87 ? -7.326 0.823 -2.116 1.00 0.00 247 LEU A N 6
ATOM 8884 C CA . LEU A 1 87 ? -7.834 0.634 -3.471 1.00 0.00 247 LEU A CA 6
ATOM 8885 C C . LEU A 1 87 ? -9.176 -0.090 -3.453 1.00 0.00 247 LEU A C 6
ATOM 8886 O O . LEU A 1 87 ? -10.081 0.243 -4.217 1.00 0.00 247 LEU A O 6
ATOM 8902 N N . GLU A 1 88 ? -9.297 -1.080 -2.573 1.00 0.00 248 GLU A N 6
ATOM 8903 C CA . GLU A 1 88 ? -10.530 -1.849 -2.455 1.00 0.00 248 GLU A CA 6
ATOM 8904 C C . GLU A 1 88 ? -10.609 -2.545 -1.100 1.00 0.00 248 GLU A C 6
ATOM 8905 O O . GLU A 1 88 ? -9.594 -2.963 -0.544 1.00 0.00 248 GLU A O 6
ATOM 8917 N N . GLY A 1 89 ? -11.824 -2.666 -0.573 1.00 0.00 249 GLY A N 6
ATOM 8918 C CA . GLY A 1 89 ? -12.014 -3.311 0.713 1.00 0.00 249 GLY A CA 6
ATOM 8919 C C . GLY A 1 89 ? -11.586 -2.432 1.872 1.00 0.00 249 GLY A C 6
ATOM 8920 O O . GLY A 1 89 ? -10.763 -2.835 2.693 1.00 0.00 249 GLY A O 6
ATOM 8924 N N . GLN A 1 90 ? -12.146 -1.229 1.937 1.00 0.00 250 GLN A N 6
ATOM 8925 C CA . GLN A 1 90 ? -11.815 -0.290 3.003 1.00 0.00 250 GLN A CA 6
ATOM 8926 C C . GLN A 1 90 ? -12.781 -0.433 4.174 1.00 0.00 250 GLN A C 6
ATOM 8927 O O . GLN A 1 90 ? -13.994 -0.550 3.999 1.00 0.00 250 GLN A O 6
ATOM 8941 N N . PRO A 1 91 ? -12.233 -0.425 5.398 1.00 0.00 251 PRO A N 6
ATOM 8942 C CA . PRO A 1 91 ? -13.029 -0.553 6.623 1.00 0.00 251 PRO A CA 6
ATOM 8943 C C . PRO A 1 91 ? -13.884 0.681 6.890 1.00 0.00 251 PRO A C 6
ATOM 8944 O O . PRO A 1 91 ? -13.458 1.808 6.636 1.00 0.00 251 PRO A O 6
ATOM 8955 N N . GLN A 1 92 ? -15.089 0.460 7.405 1.00 0.00 252 GLN A N 6
ATOM 8956 C CA . GLN A 1 92 ? -16.003 1.556 7.706 1.00 0.00 252 GLN A CA 6
ATOM 8957 C C . GLN A 1 92 ? -15.706 2.150 9.079 1.00 0.00 252 GLN A C 6
ATOM 8958 O O . GLN A 1 92 ? -16.304 1.753 10.080 1.00 0.00 252 GLN A O 6
ATOM 8972 N N . ASP A 1 93 ? -14.781 3.102 9.120 1.00 0.00 253 ASP A N 6
ATOM 8973 C CA . ASP A 1 93 ? -14.405 3.751 10.370 1.00 0.00 253 ASP A CA 6
ATOM 8974 C C . ASP A 1 93 ? -15.366 4.889 10.702 1.00 0.00 253 ASP A C 6
ATOM 8975 O O . ASP A 1 93 ? -15.705 5.699 9.839 1.00 0.00 253 ASP A O 6
ATOM 8984 N N . ALA A 1 94 ? -15.801 4.942 11.956 1.00 0.00 254 ALA A N 6
ATOM 8985 C CA . ALA A 1 94 ? -16.722 5.981 12.401 1.00 0.00 254 ALA A CA 6
ATOM 8986 C C . ALA A 1 94 ? -16.188 6.694 13.639 1.00 0.00 254 ALA A C 6
ATOM 8987 O O . ALA A 1 94 ? -16.068 6.096 14.708 1.00 0.00 254 ALA A O 6
ATOM 8994 N N . SER A 1 95 ? -15.869 7.975 13.487 1.00 0.00 255 SER A N 6
ATOM 8995 C CA . SER A 1 95 ? -15.344 8.769 14.592 1.00 0.00 255 SER A CA 6
ATOM 8996 C C . SER A 1 95 ? -16.342 9.844 15.012 1.00 0.00 255 SER A C 6
ATOM 8997 O O . SER A 1 95 ? -16.501 10.858 14.334 1.00 0.00 255 SER A O 6
ATOM 9005 N N . GLY A 1 96 ? -17.012 9.613 16.137 1.00 0.00 256 GLY A N 6
ATOM 9006 C CA . GLY A 1 96 ? -17.987 10.570 16.628 1.00 0.00 256 GLY A CA 6
ATOM 9007 C C . GLY A 1 96 ? -19.361 10.360 16.024 1.00 0.00 256 GLY A C 6
ATOM 9008 O O . GLY A 1 96 ? -19.789 11.095 15.134 1.00 0.00 256 GLY A O 6
ATOM 9012 N N . PRO A 1 97 ? -20.076 9.335 16.510 1.00 0.00 257 PRO A N 6
ATOM 9013 C CA . PRO A 1 97 ? -21.420 9.007 16.026 1.00 0.00 257 PRO A CA 6
ATOM 9014 C C . PRO A 1 97 ? -22.454 10.050 16.434 1.00 0.00 257 PRO A C 6
ATOM 9015 O O . PRO A 1 97 ? -22.908 10.073 17.578 1.00 0.00 257 PRO A O 6
ATOM 9026 N N . SER A 1 98 ? -22.824 10.911 15.491 1.00 0.00 258 SER A N 6
ATOM 9027 C CA . SER A 1 98 ? -23.803 11.959 15.754 1.00 0.00 258 SER A CA 6
ATOM 9028 C C . SER A 1 98 ? -24.526 12.361 14.473 1.00 0.00 258 SER A C 6
ATOM 9029 O O . SER A 1 98 ? -23.914 12.471 13.410 1.00 0.00 258 SER A O 6
ATOM 9037 N N . SER A 1 99 ? -25.833 12.579 14.581 1.00 0.00 259 SER A N 6
ATOM 9038 C CA . SER A 1 99 ? -26.642 12.965 13.431 1.00 0.00 259 SER A CA 6
ATOM 9039 C C . SER A 1 99 ? -27.696 13.993 13.829 1.00 0.00 259 SER A C 6
ATOM 9040 O O . SER A 1 99 ? -27.870 14.296 15.009 1.00 0.00 259 SER A O 6
ATOM 9048 N N . GLY A 1 100 ? -28.399 14.527 12.835 1.00 0.00 260 GLY A N 6
ATOM 9049 C CA . GLY A 1 100 ? -29.428 15.515 13.100 1.00 0.00 260 GLY A CA 6
ATOM 9050 C C . GLY A 1 100 ? -28.928 16.654 13.967 1.00 0.00 260 GLY A C 6
ATOM 9051 O O . GLY A 1 100 ? -28.966 17.815 13.560 1.00 0.00 260 GLY A O 6
ATOM 9055 N N . GLY A 1 1 ? -27.238 9.168 -4.628 1.00 0.00 161 GLY A N 7
ATOM 9056 C CA . GLY A 1 1 ? -25.835 8.819 -4.501 1.00 0.00 161 GLY A CA 7
ATOM 9057 C C . GLY A 1 1 ? -25.576 7.869 -3.348 1.00 0.00 161 GLY A C 7
ATOM 9058 O O . GLY A 1 1 ? -26.289 6.880 -3.178 1.00 0.00 161 GLY A O 7
ATOM 9062 N N . SER A 1 2 ? -24.552 8.168 -2.556 1.00 0.00 162 SER A N 7
ATOM 9063 C CA . SER A 1 2 ? -24.197 7.330 -1.416 1.00 0.00 162 SER A CA 7
ATOM 9064 C C . SER A 1 2 ? -24.400 5.854 -1.744 1.00 0.00 162 SER A C 7
ATOM 9065 O O . SER A 1 2 ? -24.921 5.092 -0.929 1.00 0.00 162 SER A O 7
ATOM 9073 N N . SER A 1 3 ? -23.984 5.457 -2.942 1.00 0.00 163 SER A N 7
ATOM 9074 C CA . SER A 1 3 ? -24.123 4.074 -3.381 1.00 0.00 163 SER A CA 7
ATOM 9075 C C . SER A 1 3 ? -23.009 3.206 -2.803 1.00 0.00 163 SER A C 7
ATOM 9076 O O . SER A 1 3 ? -21.858 3.290 -3.229 1.00 0.00 163 SER A O 7
ATOM 9084 N N . GLY A 1 4 ? -23.361 2.373 -1.829 1.00 0.00 164 GLY A N 7
ATOM 9085 C CA . GLY A 1 4 ? -22.380 1.502 -1.207 1.00 0.00 164 GLY A CA 7
ATOM 9086 C C . GLY A 1 4 ? -22.656 0.035 -1.474 1.00 0.00 164 GLY A C 7
ATOM 9087 O O . GLY A 1 4 ? -23.792 -0.423 -1.348 1.00 0.00 164 GLY A O 7
ATOM 9091 N N . SER A 1 5 ? -21.615 -0.703 -1.844 1.00 0.00 165 SER A N 7
ATOM 9092 C CA . SER A 1 5 ? -21.752 -2.126 -2.135 1.00 0.00 165 SER A CA 7
ATOM 9093 C C . SER A 1 5 ? -20.879 -2.958 -1.200 1.00 0.00 165 SER A C 7
ATOM 9094 O O . SER A 1 5 ? -20.103 -2.417 -0.412 1.00 0.00 165 SER A O 7
ATOM 9102 N N . SER A 1 6 ? -21.012 -4.277 -1.293 1.00 0.00 166 SER A N 7
ATOM 9103 C CA . SER A 1 6 ? -20.239 -5.185 -0.453 1.00 0.00 166 SER A CA 7
ATOM 9104 C C . SER A 1 6 ? -19.254 -5.993 -1.292 1.00 0.00 166 SER A C 7
ATOM 9105 O O . SER A 1 6 ? -19.551 -6.378 -2.422 1.00 0.00 166 SER A O 7
ATOM 9113 N N . GLY A 1 7 ? -18.076 -6.247 -0.728 1.00 0.00 167 GLY A N 7
ATOM 9114 C CA . GLY A 1 7 ? -17.064 -7.008 -1.436 1.00 0.00 167 GLY A CA 7
ATOM 9115 C C . GLY A 1 7 ? -16.446 -8.092 -0.576 1.00 0.00 167 GLY A C 7
ATOM 9116 O O . GLY A 1 7 ? -16.474 -8.010 0.652 1.00 0.00 167 GLY A O 7
ATOM 9120 N N . GLN A 1 8 ? -15.888 -9.111 -1.221 1.00 0.00 168 GLN A N 7
ATOM 9121 C CA . GLN A 1 8 ? -15.263 -10.218 -0.506 1.00 0.00 168 GLN A CA 7
ATOM 9122 C C . GLN A 1 8 ? -13.795 -10.357 -0.894 1.00 0.00 168 GLN A C 7
ATOM 9123 O O . GLN A 1 8 ? -13.347 -9.780 -1.885 1.00 0.00 168 GLN A O 7
ATOM 9137 N N . GLY A 1 9 ? -13.049 -11.127 -0.107 1.00 0.00 169 GLY A N 7
ATOM 9138 C CA . GLY A 1 9 ? -11.639 -11.327 -0.385 1.00 0.00 169 GLY A CA 7
ATOM 9139 C C . GLY A 1 9 ? -10.745 -10.591 0.592 1.00 0.00 169 GLY A C 7
ATOM 9140 O O . GLY A 1 9 ? -11.227 -9.863 1.461 1.00 0.00 169 GLY A O 7
ATOM 9144 N N . THR A 1 10 ? -9.436 -10.780 0.453 1.00 0.00 170 THR A N 7
ATOM 9145 C CA . THR A 1 10 ? -8.473 -10.130 1.332 1.00 0.00 170 THR A CA 7
ATOM 9146 C C . THR A 1 10 ? -8.436 -8.625 1.091 1.00 0.00 170 THR A C 7
ATOM 9147 O O . THR A 1 10 ? -8.614 -8.147 -0.029 1.00 0.00 170 THR A O 7
ATOM 9158 N N . PRO A 1 11 ? -8.198 -7.859 2.166 1.00 0.00 171 PRO A N 7
ATOM 9159 C CA . PRO A 1 11 ? -8.131 -6.396 2.096 1.00 0.00 171 PRO A CA 7
ATOM 9160 C C . PRO A 1 11 ? -6.893 -5.908 1.352 1.00 0.00 171 PRO A C 7
ATOM 9161 O O . PRO A 1 11 ? -5.901 -5.516 1.966 1.00 0.00 171 PRO A O 7
ATOM 9172 N N . LYS A 1 12 ? -6.958 -5.932 0.025 1.00 0.00 172 LYS A N 7
ATOM 9173 C CA . LYS A 1 12 ? -5.843 -5.490 -0.804 1.00 0.00 172 LYS A CA 7
ATOM 9174 C C . LYS A 1 12 ? -5.602 -3.993 -0.640 1.00 0.00 172 LYS A C 7
ATOM 9175 O O . LYS A 1 12 ? -6.546 -3.215 -0.491 1.00 0.00 172 LYS A O 7
ATOM 9194 N N . LEU A 1 13 ? -4.335 -3.595 -0.669 1.00 0.00 173 LEU A N 7
ATOM 9195 C CA . LEU A 1 13 ? -3.971 -2.190 -0.525 1.00 0.00 173 LEU A CA 7
ATOM 9196 C C . LEU A 1 13 ? -3.165 -1.710 -1.727 1.00 0.00 173 LEU A C 7
ATOM 9197 O O . LEU A 1 13 ? -2.469 -2.493 -2.374 1.00 0.00 173 LEU A O 7
ATOM 9213 N N . LYS A 1 14 ? -3.261 -0.418 -2.020 1.00 0.00 174 LYS A N 7
ATOM 9214 C CA . LYS A 1 14 ? -2.538 0.169 -3.142 1.00 0.00 174 LYS A CA 7
ATOM 9215 C C . LYS A 1 14 ? -1.385 1.039 -2.652 1.00 0.00 174 LYS A C 7
ATOM 9216 O O . LYS A 1 14 ? -1.588 1.983 -1.887 1.00 0.00 174 LYS A O 7
ATOM 9235 N N . LEU A 1 15 ? -0.176 0.717 -3.098 1.00 0.00 175 LEU A N 7
ATOM 9236 C CA . LEU A 1 15 ? 1.010 1.470 -2.705 1.00 0.00 175 LEU A CA 7
ATOM 9237 C C . LEU A 1 15 ? 1.454 2.408 -3.823 1.00 0.00 175 LEU A C 7
ATOM 9238 O O . LEU A 1 15 ? 1.811 1.965 -4.915 1.00 0.00 175 LEU A O 7
ATOM 9254 N N . LYS A 1 16 ? 1.430 3.707 -3.543 1.00 0.00 176 LYS A N 7
ATOM 9255 C CA . LYS A 1 16 ? 1.833 4.709 -4.523 1.00 0.00 176 LYS A CA 7
ATOM 9256 C C . LYS A 1 16 ? 2.897 5.637 -3.946 1.00 0.00 176 LYS A C 7
ATOM 9257 O O . LYS A 1 16 ? 2.698 6.248 -2.897 1.00 0.00 176 LYS A O 7
ATOM 9276 N N . TRP A 1 17 ? 4.026 5.738 -4.639 1.00 0.00 177 TRP A N 7
ATOM 9277 C CA . TRP A 1 17 ? 5.121 6.593 -4.195 1.00 0.00 177 TRP A CA 7
ATOM 9278 C C . TRP A 1 17 ? 5.564 7.532 -5.312 1.00 0.00 177 TRP A C 7
ATOM 9279 O O . TRP A 1 17 ? 5.688 7.125 -6.467 1.00 0.00 177 TRP A O 7
ATOM 9300 N N . LYS A 1 18 ? 5.803 8.791 -4.960 1.00 0.00 178 LYS A N 7
ATOM 9301 C CA . LYS A 1 18 ? 6.235 9.789 -5.931 1.00 0.00 178 LYS A CA 7
ATOM 9302 C C . LYS A 1 18 ? 7.530 9.360 -6.613 1.00 0.00 178 LYS A C 7
ATOM 9303 O O . LYS A 1 18 ? 8.427 8.809 -5.973 1.00 0.00 178 LYS A O 7
ATOM 9322 N N . CYS A 1 19 ? 7.622 9.616 -7.913 1.00 0.00 179 CYS A N 7
ATOM 9323 C CA . CYS A 1 19 ? 8.809 9.257 -8.681 1.00 0.00 179 CYS A CA 7
ATOM 9324 C C . CYS A 1 19 ? 8.708 9.773 -10.112 1.00 0.00 179 CYS A C 7
ATOM 9325 O O . CYS A 1 19 ? 7.615 9.876 -10.671 1.00 0.00 179 CYS A O 7
ATOM 9333 N N . LYS A 1 20 ? 9.854 10.099 -10.701 1.00 0.00 180 LYS A N 7
ATOM 9334 C CA . LYS A 1 20 ? 9.895 10.606 -12.067 1.00 0.00 180 LYS A CA 7
ATOM 9335 C C . LYS A 1 20 ? 9.196 9.647 -13.025 1.00 0.00 180 LYS A C 7
ATOM 9336 O O . LYS A 1 20 ? 9.310 8.428 -12.894 1.00 0.00 180 LYS A O 7
ATOM 9355 N N . LYS A 1 21 ? 8.472 10.205 -13.990 1.00 0.00 181 LYS A N 7
ATOM 9356 C CA . LYS A 1 21 ? 7.756 9.400 -14.972 1.00 0.00 181 LYS A CA 7
ATOM 9357 C C . LYS A 1 21 ? 8.723 8.769 -15.969 1.00 0.00 181 LYS A C 7
ATOM 9358 O O . LYS A 1 21 ? 8.685 7.562 -16.206 1.00 0.00 181 LYS A O 7
ATOM 9377 N N . GLU A 1 22 ? 9.591 9.594 -16.547 1.00 0.00 182 GLU A N 7
ATOM 9378 C CA . GLU A 1 22 ? 10.569 9.115 -17.517 1.00 0.00 182 GLU A CA 7
ATOM 9379 C C . GLU A 1 22 ? 11.766 8.481 -16.815 1.00 0.00 182 GLU A C 7
ATOM 9380 O O . GLU A 1 22 ? 12.916 8.731 -17.179 1.00 0.00 182 GLU A O 7
ATOM 9392 N N . ASP A 1 23 ? 11.488 7.661 -15.808 1.00 0.00 183 ASP A N 7
ATOM 9393 C CA . ASP A 1 23 ? 12.541 6.991 -15.054 1.00 0.00 183 ASP A CA 7
ATOM 9394 C C . ASP A 1 23 ? 12.355 5.477 -15.089 1.00 0.00 183 ASP A C 7
ATOM 9395 O O . ASP A 1 23 ? 11.232 4.983 -15.179 1.00 0.00 183 ASP A O 7
ATOM 9404 N N . GLU A 1 24 ? 13.464 4.748 -15.018 1.00 0.00 184 GLU A N 7
ATOM 9405 C CA . GLU A 1 24 ? 13.422 3.290 -15.044 1.00 0.00 184 GLU A CA 7
ATOM 9406 C C . GLU A 1 24 ? 13.217 2.727 -13.640 1.00 0.00 184 GLU A C 7
ATOM 9407 O O . GLU A 1 24 ? 12.393 1.837 -13.432 1.00 0.00 184 GLU A O 7
ATOM 9419 N N . SER A 1 25 ? 13.973 3.253 -12.682 1.00 0.00 185 SER A N 7
ATOM 9420 C CA . SER A 1 25 ? 13.878 2.801 -11.299 1.00 0.00 185 SER A CA 7
ATOM 9421 C C . SER A 1 25 ? 12.464 2.995 -10.760 1.00 0.00 185 SER A C 7
ATOM 9422 O O . SER A 1 25 ? 11.672 3.753 -11.319 1.00 0.00 185 SER A O 7
ATOM 9430 N N . LYS A 1 26 ? 12.154 2.302 -9.669 1.00 0.00 186 LYS A N 7
ATOM 9431 C CA . LYS A 1 26 ? 10.836 2.397 -9.051 1.00 0.00 186 LYS A CA 7
ATOM 9432 C C . LYS A 1 26 ? 10.678 3.720 -8.309 1.00 0.00 186 LYS A C 7
ATOM 9433 O O . LYS A 1 26 ? 9.736 4.473 -8.556 1.00 0.00 186 LYS A O 7
ATOM 9452 N N . GLY A 1 27 ? 11.606 3.998 -7.398 1.00 0.00 187 GLY A N 7
ATOM 9453 C CA . GLY A 1 27 ? 11.551 5.231 -6.635 1.00 0.00 187 GLY A CA 7
ATOM 9454 C C . GLY A 1 27 ? 12.056 5.058 -5.217 1.00 0.00 187 GLY A C 7
ATOM 9455 O O . GLY A 1 27 ? 11.566 5.705 -4.292 1.00 0.00 187 GLY A O 7
ATOM 9459 N N . GLY A 1 28 ? 13.040 4.181 -5.043 1.00 0.00 188 GLY A N 7
ATOM 9460 C CA . GLY A 1 28 ? 13.594 3.939 -3.724 1.00 0.00 188 GLY A CA 7
ATOM 9461 C C . GLY A 1 28 ? 12.827 2.880 -2.958 1.00 0.00 188 GLY A C 7
ATOM 9462 O O . GLY A 1 28 ? 12.620 3.004 -1.750 1.00 0.00 188 GLY A O 7
ATOM 9466 N N . TYR A 1 29 ? 12.402 1.835 -3.660 1.00 0.00 189 TYR A N 7
ATOM 9467 C CA . TYR A 1 29 ? 11.649 0.752 -3.039 1.00 0.00 189 TYR A CA 7
ATOM 9468 C C . TYR A 1 29 ? 11.687 -0.504 -3.905 1.00 0.00 189 TYR A C 7
ATOM 9469 O O . TYR A 1 29 ? 11.515 -0.438 -5.122 1.00 0.00 189 TYR A O 7
ATOM 9487 N N . SER A 1 30 ? 11.913 -1.648 -3.267 1.00 0.00 190 SER A N 7
ATOM 9488 C CA . SER A 1 30 ? 11.977 -2.919 -3.978 1.00 0.00 190 SER A CA 7
ATOM 9489 C C . SER A 1 30 ? 10.967 -3.911 -3.409 1.00 0.00 190 SER A C 7
ATOM 9490 O O . SER A 1 30 ? 10.654 -3.883 -2.218 1.00 0.00 190 SER A O 7
ATOM 9498 N N . LYS A 1 31 ? 10.460 -4.788 -4.268 1.00 0.00 191 LYS A N 7
ATOM 9499 C CA . LYS A 1 31 ? 9.486 -5.791 -3.854 1.00 0.00 191 LYS A CA 7
ATOM 9500 C C . LYS A 1 31 ? 9.795 -6.301 -2.450 1.00 0.00 191 LYS A C 7
ATOM 9501 O O . LYS A 1 31 ? 8.894 -6.467 -1.627 1.00 0.00 191 LYS A O 7
ATOM 9520 N N . ASP A 1 32 ? 11.072 -6.547 -2.182 1.00 0.00 192 ASP A N 7
ATOM 9521 C CA . ASP A 1 32 ? 11.500 -7.036 -0.876 1.00 0.00 192 ASP A CA 7
ATOM 9522 C C . ASP A 1 32 ? 11.235 -5.995 0.207 1.00 0.00 192 ASP A C 7
ATOM 9523 O O . ASP A 1 32 ? 10.448 -6.225 1.125 1.00 0.00 192 ASP A O 7
ATOM 9532 N N . VAL A 1 33 ? 11.900 -4.849 0.094 1.00 0.00 193 VAL A N 7
ATOM 9533 C CA . VAL A 1 33 ? 11.737 -3.772 1.063 1.00 0.00 193 VAL A CA 7
ATOM 9534 C C . VAL A 1 33 ? 10.275 -3.610 1.464 1.00 0.00 193 VAL A C 7
ATOM 9535 O O . VAL A 1 33 ? 9.902 -3.871 2.609 1.00 0.00 193 VAL A O 7
ATOM 9548 N N . LEU A 1 34 ? 9.451 -3.179 0.516 1.00 0.00 194 LEU A N 7
ATOM 9549 C CA . LEU A 1 34 ? 8.028 -2.983 0.769 1.00 0.00 194 LEU A CA 7
ATOM 9550 C C . LEU A 1 34 ? 7.444 -4.163 1.539 1.00 0.00 194 LEU A C 7
ATOM 9551 O O . LEU A 1 34 ? 6.825 -3.988 2.589 1.00 0.00 194 LEU A O 7
ATOM 9567 N N . LEU A 1 35 ? 7.647 -5.365 1.011 1.00 0.00 195 LEU A N 7
ATOM 9568 C CA . LEU A 1 35 ? 7.143 -6.576 1.649 1.00 0.00 195 LEU A CA 7
ATOM 9569 C C . LEU A 1 35 ? 7.507 -6.603 3.130 1.00 0.00 195 LEU A C 7
ATOM 9570 O O . LEU A 1 35 ? 6.752 -7.117 3.956 1.00 0.00 195 LEU A O 7
ATOM 9586 N N . ARG A 1 36 ? 8.668 -6.045 3.459 1.00 0.00 196 ARG A N 7
ATOM 9587 C CA . ARG A 1 36 ? 9.132 -6.004 4.841 1.00 0.00 196 ARG A CA 7
ATOM 9588 C C . ARG A 1 36 ? 8.409 -4.913 5.625 1.00 0.00 196 ARG A C 7
ATOM 9589 O O . ARG A 1 36 ? 7.924 -5.146 6.732 1.00 0.00 196 ARG A O 7
ATOM 9610 N N . LEU A 1 37 ? 8.343 -3.720 5.044 1.00 0.00 197 LEU A N 7
ATOM 9611 C CA . LEU A 1 37 ? 7.681 -2.591 5.688 1.00 0.00 197 LEU A CA 7
ATOM 9612 C C . LEU A 1 37 ? 6.245 -2.944 6.064 1.00 0.00 197 LEU A C 7
ATOM 9613 O O . LEU A 1 37 ? 5.676 -2.369 6.993 1.00 0.00 197 LEU A O 7
ATOM 9629 N N . LEU A 1 38 ? 5.666 -3.893 5.338 1.00 0.00 198 LEU A N 7
ATOM 9630 C CA . LEU A 1 38 ? 4.297 -4.326 5.597 1.00 0.00 198 LEU A CA 7
ATOM 9631 C C . LEU A 1 38 ? 4.278 -5.632 6.383 1.00 0.00 198 LEU A C 7
ATOM 9632 O O . LEU A 1 38 ? 3.488 -5.796 7.313 1.00 0.00 198 LEU A O 7
ATOM 9648 N N . GLN A 1 39 ? 5.153 -6.558 6.004 1.00 0.00 199 GLN A N 7
ATOM 9649 C CA . GLN A 1 39 ? 5.237 -7.849 6.676 1.00 0.00 199 GLN A CA 7
ATOM 9650 C C . GLN A 1 39 ? 5.148 -7.683 8.189 1.00 0.00 199 GLN A C 7
ATOM 9651 O O . GLN A 1 39 ? 4.253 -8.230 8.834 1.00 0.00 199 GLN A O 7
ATOM 9665 N N . LYS A 1 40 ? 6.082 -6.924 8.752 1.00 0.00 200 LYS A N 7
ATOM 9666 C CA . LYS A 1 40 ? 6.110 -6.684 10.190 1.00 0.00 200 LYS A CA 7
ATOM 9667 C C . LYS A 1 40 ? 4.705 -6.429 10.726 1.00 0.00 200 LYS A C 7
ATOM 9668 O O . LYS A 1 40 ? 4.403 -6.745 11.877 1.00 0.00 200 LYS A O 7
ATOM 9687 N N . TYR A 1 41 ? 3.851 -5.856 9.885 1.00 0.00 201 TYR A N 7
ATOM 9688 C CA . TYR A 1 41 ? 2.478 -5.558 10.276 1.00 0.00 201 TYR A CA 7
ATOM 9689 C C . TYR A 1 41 ? 1.550 -6.720 9.935 1.00 0.00 201 TYR A C 7
ATOM 9690 O O . TYR A 1 41 ? 0.960 -7.339 10.819 1.00 0.00 201 TYR A O 7
ATOM 9708 N N . GLY A 1 42 ? 1.427 -7.012 8.643 1.00 0.00 202 GLY A N 7
ATOM 9709 C CA . GLY A 1 42 ? 0.571 -8.099 8.206 1.00 0.00 202 GLY A CA 7
ATOM 9710 C C . GLY A 1 42 ? 1.248 -8.999 7.192 1.00 0.00 202 GLY A C 7
ATOM 9711 O O . GLY A 1 42 ? 1.871 -8.519 6.246 1.00 0.00 202 GLY A O 7
ATOM 9715 N N . GLU A 1 43 ? 1.128 -10.308 7.391 1.00 0.00 203 GLU A N 7
ATOM 9716 C CA . GLU A 1 43 ? 1.736 -11.277 6.487 1.00 0.00 203 GLU A CA 7
ATOM 9717 C C . GLU A 1 43 ? 1.283 -11.039 5.050 1.00 0.00 203 GLU A C 7
ATOM 9718 O O . GLU A 1 43 ? 0.232 -11.524 4.630 1.00 0.00 203 GLU A O 7
ATOM 9730 N N . VAL A 1 44 ? 2.083 -10.288 4.299 1.00 0.00 204 VAL A N 7
ATOM 9731 C CA . VAL A 1 44 ? 1.765 -9.986 2.909 1.00 0.00 204 VAL A CA 7
ATOM 9732 C C . VAL A 1 44 ? 1.720 -11.256 2.067 1.00 0.00 204 VAL A C 7
ATOM 9733 O O . VAL A 1 44 ? 2.758 -11.789 1.672 1.00 0.00 204 VAL A O 7
ATOM 9746 N N . LEU A 1 45 ? 0.512 -11.736 1.794 1.00 0.00 205 LEU A N 7
ATOM 9747 C CA . LEU A 1 45 ? 0.330 -12.944 0.997 1.00 0.00 205 LEU A CA 7
ATOM 9748 C C . LEU A 1 45 ? 0.850 -12.743 -0.423 1.00 0.00 205 LEU A C 7
ATOM 9749 O O . LEU A 1 45 ? 1.649 -13.536 -0.920 1.00 0.00 205 LEU A O 7
ATOM 9765 N N . ASN A 1 46 ? 0.391 -11.677 -1.069 1.00 0.00 206 ASN A N 7
ATOM 9766 C CA . ASN A 1 46 ? 0.811 -11.370 -2.432 1.00 0.00 206 ASN A CA 7
ATOM 9767 C C . ASN A 1 46 ? 1.146 -9.889 -2.578 1.00 0.00 206 ASN A C 7
ATOM 9768 O O . ASN A 1 46 ? 0.559 -9.039 -1.906 1.00 0.00 206 ASN A O 7
ATOM 9779 N N . LEU A 1 47 ? 2.092 -9.586 -3.460 1.00 0.00 207 LEU A N 7
ATOM 9780 C CA . LEU A 1 47 ? 2.506 -8.207 -3.695 1.00 0.00 207 LEU A CA 7
ATOM 9781 C C . LEU A 1 47 ? 2.768 -7.963 -5.178 1.00 0.00 207 LEU A C 7
ATOM 9782 O O . LEU A 1 47 ? 3.734 -8.478 -5.741 1.00 0.00 207 LEU A O 7
ATOM 9798 N N . VAL A 1 48 ? 1.903 -7.172 -5.804 1.00 0.00 208 VAL A N 7
ATOM 9799 C CA . VAL A 1 48 ? 2.043 -6.856 -7.221 1.00 0.00 208 VAL A CA 7
ATOM 9800 C C . VAL A 1 48 ? 2.431 -5.396 -7.423 1.00 0.00 208 VAL A C 7
ATOM 9801 O O . VAL A 1 48 ? 2.068 -4.530 -6.626 1.00 0.00 208 VAL A O 7
ATOM 9814 N N . LEU A 1 49 ? 3.171 -5.129 -8.493 1.00 0.00 209 LEU A N 7
ATOM 9815 C CA . LEU A 1 49 ? 3.609 -3.772 -8.802 1.00 0.00 209 LEU A CA 7
ATOM 9816 C C . LEU A 1 49 ? 3.106 -3.336 -10.175 1.00 0.00 209 LEU A C 7
ATOM 9817 O O . LEU A 1 49 ? 3.164 -4.099 -11.139 1.00 0.00 209 LEU A O 7
ATOM 9833 N N . SER A 1 50 ? 2.616 -2.104 -10.256 1.00 0.00 210 SER A N 7
ATOM 9834 C CA . SER A 1 50 ? 2.102 -1.566 -11.510 1.00 0.00 210 SER A CA 7
ATOM 9835 C C . SER A 1 50 ? 3.245 -1.138 -12.426 1.00 0.00 210 SER A C 7
ATOM 9836 O O . SER A 1 50 ? 4.149 -0.413 -12.011 1.00 0.00 210 SER A O 7
ATOM 9844 N N . SER A 1 51 ? 3.196 -1.592 -13.674 1.00 0.00 211 SER A N 7
ATOM 9845 C CA . SER A 1 51 ? 4.228 -1.260 -14.649 1.00 0.00 211 SER A CA 7
ATOM 9846 C C . SER A 1 51 ? 3.867 0.011 -15.412 1.00 0.00 211 SER A C 7
ATOM 9847 O O . SER A 1 51 ? 4.558 1.025 -15.315 1.00 0.00 211 SER A O 7
ATOM 9855 N N . LYS A 1 52 ? 2.778 -0.052 -16.171 1.00 0.00 212 LYS A N 7
ATOM 9856 C CA . LYS A 1 52 ? 2.322 1.092 -16.951 1.00 0.00 212 LYS A CA 7
ATOM 9857 C C . LYS A 1 52 ? 2.523 2.392 -16.178 1.00 0.00 212 LYS A C 7
ATOM 9858 O O . LYS A 1 52 ? 3.170 3.321 -16.663 1.00 0.00 212 LYS A O 7
ATOM 9877 N N . LYS A 1 53 ? 1.967 2.451 -14.973 1.00 0.00 213 LYS A N 7
ATOM 9878 C CA . LYS A 1 53 ? 2.088 3.636 -14.132 1.00 0.00 213 LYS A CA 7
ATOM 9879 C C . LYS A 1 53 ? 3.293 3.523 -13.203 1.00 0.00 213 LYS A C 7
ATOM 9880 O O . LYS A 1 53 ? 3.290 2.767 -12.232 1.00 0.00 213 LYS A O 7
ATOM 9899 N N . PRO A 1 54 ? 4.348 4.294 -13.506 1.00 0.00 214 PRO A N 7
ATOM 9900 C CA . PRO A 1 54 ? 5.579 4.299 -12.710 1.00 0.00 214 PRO A CA 7
ATOM 9901 C C . PRO A 1 54 ? 5.380 4.940 -11.340 1.00 0.00 214 PRO A C 7
ATOM 9902 O O . PRO A 1 54 ? 5.072 6.127 -11.238 1.00 0.00 214 PRO A O 7
ATOM 9913 N N . GLY A 1 55 ? 5.559 4.146 -10.289 1.00 0.00 215 GLY A N 7
ATOM 9914 C CA . GLY A 1 55 ? 5.395 4.654 -8.939 1.00 0.00 215 GLY A CA 7
ATOM 9915 C C . GLY A 1 55 ? 4.084 4.223 -8.313 1.00 0.00 215 GLY A C 7
ATOM 9916 O O . GLY A 1 55 ? 3.533 4.923 -7.462 1.00 0.00 215 GLY A O 7
ATOM 9920 N N . THR A 1 56 ? 3.580 3.068 -8.734 1.00 0.00 216 THR A N 7
ATOM 9921 C CA . THR A 1 56 ? 2.324 2.545 -8.211 1.00 0.00 216 THR A CA 7
ATOM 9922 C C . THR A 1 56 ? 2.376 1.029 -8.068 1.00 0.00 216 THR A C 7
ATOM 9923 O O . THR A 1 56 ? 3.075 0.349 -8.819 1.00 0.00 216 THR A O 7
ATOM 9934 N N . ALA A 1 57 ? 1.631 0.504 -7.101 1.00 0.00 217 ALA A N 7
ATOM 9935 C CA . ALA A 1 57 ? 1.590 -0.933 -6.862 1.00 0.00 217 ALA A CA 7
ATOM 9936 C C . ALA A 1 57 ? 0.372 -1.317 -6.030 1.00 0.00 217 ALA A C 7
ATOM 9937 O O . ALA A 1 57 ? -0.362 -0.453 -5.550 1.00 0.00 217 ALA A O 7
ATOM 9944 N N . VAL A 1 58 ? 0.161 -2.619 -5.864 1.00 0.00 218 VAL A N 7
ATOM 9945 C CA . VAL A 1 58 ? -0.970 -3.118 -5.089 1.00 0.00 218 VAL A CA 7
ATOM 9946 C C . VAL A 1 58 ? -0.595 -4.379 -4.320 1.00 0.00 218 VAL A C 7
ATOM 9947 O O . VAL A 1 58 ? -0.348 -5.430 -4.911 1.00 0.00 218 VAL A O 7
ATOM 9960 N N . VAL A 1 59 ? -0.555 -4.269 -2.995 1.00 0.00 219 VAL A N 7
ATOM 9961 C CA . VAL A 1 59 ? -0.212 -5.401 -2.144 1.00 0.00 219 VAL A CA 7
ATOM 9962 C C . VAL A 1 59 ? -1.464 -6.111 -1.643 1.00 0.00 219 VAL A C 7
ATOM 9963 O O . VAL A 1 59 ? -2.569 -5.577 -1.731 1.00 0.00 219 VAL A O 7
ATOM 9976 N N . GLU A 1 60 ? -1.283 -7.318 -1.116 1.00 0.00 220 GLU A N 7
ATOM 9977 C CA . GLU A 1 60 ? -2.399 -8.102 -0.601 1.00 0.00 220 GLU A CA 7
ATOM 9978 C C . GLU A 1 60 ? -2.095 -8.629 0.798 1.00 0.00 220 GLU A C 7
ATOM 9979 O O . GLU A 1 60 ? -1.225 -9.482 0.977 1.00 0.00 220 GLU A O 7
ATOM 9991 N N . PHE A 1 61 ? -2.817 -8.115 1.788 1.00 0.00 221 PHE A N 7
ATOM 9992 C CA . PHE A 1 61 ? -2.624 -8.531 3.172 1.00 0.00 221 PHE A CA 7
ATOM 9993 C C . PHE A 1 61 ? -3.434 -9.787 3.480 1.00 0.00 221 PHE A C 7
ATOM 9994 O O . PHE A 1 61 ? -4.264 -10.216 2.678 1.00 0.00 221 PHE A O 7
ATOM 10011 N N . ALA A 1 62 ? -3.187 -10.372 4.647 1.00 0.00 222 ALA A N 7
ATOM 10012 C CA . ALA A 1 62 ? -3.893 -11.577 5.063 1.00 0.00 222 ALA A CA 7
ATOM 10013 C C . ALA A 1 62 ? -5.081 -11.236 5.957 1.00 0.00 222 ALA A C 7
ATOM 10014 O O . ALA A 1 62 ? -6.038 -12.005 6.056 1.00 0.00 222 ALA A O 7
ATOM 10021 N N . THR A 1 63 ? -5.014 -10.079 6.607 1.00 0.00 223 THR A N 7
ATOM 10022 C CA . THR A 1 63 ? -6.083 -9.637 7.494 1.00 0.00 223 THR A CA 7
ATOM 10023 C C . THR A 1 63 ? -6.302 -8.133 7.383 1.00 0.00 223 THR A C 7
ATOM 10024 O O . THR A 1 63 ? -5.529 -7.428 6.734 1.00 0.00 223 THR A O 7
ATOM 10035 N N . VAL A 1 64 ? -7.362 -7.646 8.022 1.00 0.00 224 VAL A N 7
ATOM 10036 C CA . VAL A 1 64 ? -7.682 -6.224 7.997 1.00 0.00 224 VAL A CA 7
ATOM 10037 C C . VAL A 1 64 ? -6.845 -5.453 9.012 1.00 0.00 224 VAL A C 7
ATOM 10038 O O . VAL A 1 64 ? -6.082 -4.557 8.651 1.00 0.00 224 VAL A O 7
ATOM 10051 N N . LYS A 1 65 ? -6.993 -5.808 10.283 1.00 0.00 225 LYS A N 7
ATOM 10052 C CA . LYS A 1 65 ? -6.250 -5.153 11.353 1.00 0.00 225 LYS A CA 7
ATOM 10053 C C . LYS A 1 65 ? -4.851 -4.766 10.885 1.00 0.00 225 LYS A C 7
ATOM 10054 O O . LYS A 1 65 ? -4.480 -3.593 10.909 1.00 0.00 225 LYS A O 7
ATOM 10073 N N . ALA A 1 66 ? -4.078 -5.761 10.460 1.00 0.00 226 ALA A N 7
ATOM 10074 C CA . ALA A 1 66 ? -2.721 -5.524 9.983 1.00 0.00 226 ALA A CA 7
ATOM 10075 C C . ALA A 1 66 ? -2.708 -4.502 8.851 1.00 0.00 226 ALA A C 7
ATOM 10076 O O . ALA A 1 66 ? -1.945 -3.537 8.883 1.00 0.00 226 ALA A O 7
ATOM 10083 N N . ALA A 1 67 ? -3.555 -4.723 7.851 1.00 0.00 227 ALA A N 7
ATOM 10084 C CA . ALA A 1 67 ? -3.640 -3.820 6.710 1.00 0.00 227 ALA A CA 7
ATOM 10085 C C . ALA A 1 67 ? -3.855 -2.380 7.163 1.00 0.00 227 ALA A C 7
ATOM 10086 O O . ALA A 1 67 ? -3.107 -1.482 6.780 1.00 0.00 227 ALA A O 7
ATOM 10093 N N . GLU A 1 68 ? -4.883 -2.169 7.980 1.00 0.00 228 GLU A N 7
ATOM 10094 C CA . GLU A 1 68 ? -5.196 -0.837 8.484 1.00 0.00 228 GLU A CA 7
ATOM 10095 C C . GLU A 1 68 ? -3.955 -0.172 9.072 1.00 0.00 228 GLU A C 7
ATOM 10096 O O . GLU A 1 68 ? -3.691 1.005 8.825 1.00 0.00 228 GLU A O 7
ATOM 10108 N N . LEU A 1 69 ? -3.196 -0.935 9.852 1.00 0.00 229 LEU A N 7
ATOM 10109 C CA . LEU A 1 69 ? -1.983 -0.421 10.478 1.00 0.00 229 LEU A CA 7
ATOM 10110 C C . LEU A 1 69 ? -0.920 -0.109 9.429 1.00 0.00 229 LEU A C 7
ATOM 10111 O O . LEU A 1 69 ? -0.458 1.026 9.317 1.00 0.00 229 LEU A O 7
ATOM 10127 N N . ALA A 1 70 ? -0.537 -1.125 8.662 1.00 0.00 230 ALA A N 7
ATOM 10128 C CA . ALA A 1 70 ? 0.468 -0.959 7.620 1.00 0.00 230 ALA A CA 7
ATOM 10129 C C . ALA A 1 70 ? 0.180 0.274 6.771 1.00 0.00 230 ALA A C 7
ATOM 10130 O O . ALA A 1 70 ? 1.079 0.829 6.139 1.00 0.00 230 ALA A O 7
ATOM 10137 N N . VAL A 1 71 ? -1.079 0.699 6.761 1.00 0.00 231 VAL A N 7
ATOM 10138 C CA . VAL A 1 71 ? -1.486 1.867 5.989 1.00 0.00 231 VAL A CA 7
ATOM 10139 C C . VAL A 1 71 ? -1.279 3.151 6.786 1.00 0.00 231 VAL A C 7
ATOM 10140 O O . VAL A 1 71 ? -0.991 4.204 6.219 1.00 0.00 231 VAL A O 7
ATOM 10153 N N . GLN A 1 72 ? -1.427 3.054 8.103 1.00 0.00 232 GLN A N 7
ATOM 10154 C CA . GLN A 1 72 ? -1.257 4.208 8.978 1.00 0.00 232 GLN A CA 7
ATOM 10155 C C . GLN A 1 72 ? 0.118 4.192 9.638 1.00 0.00 232 GLN A C 7
ATOM 10156 O O . GLN A 1 72 ? 0.955 5.054 9.372 1.00 0.00 232 GLN A O 7
ATOM 10170 N N . ASN A 1 73 ? 0.344 3.206 10.500 1.00 0.00 233 ASN A N 7
ATOM 10171 C CA . ASN A 1 73 ? 1.617 3.078 11.199 1.00 0.00 233 ASN A CA 7
ATOM 10172 C C . ASN A 1 73 ? 2.786 3.337 10.253 1.00 0.00 233 ASN A C 7
ATOM 10173 O O . ASN A 1 73 ? 3.524 4.308 10.415 1.00 0.00 233 ASN A O 7
ATOM 10184 N N . GLU A 1 74 ? 2.946 2.462 9.265 1.00 0.00 234 GLU A N 7
ATOM 10185 C CA . GLU A 1 74 ? 4.025 2.597 8.294 1.00 0.00 234 GLU A CA 7
ATOM 10186 C C . GLU A 1 74 ? 3.794 3.804 7.389 1.00 0.00 234 GLU A C 7
ATOM 10187 O O . GLU A 1 74 ? 2.679 4.043 6.926 1.00 0.00 234 GLU A O 7
ATOM 10199 N N . VAL A 1 75 ? 4.858 4.562 7.141 1.00 0.00 235 VAL A N 7
ATOM 10200 C CA . VAL A 1 75 ? 4.773 5.744 6.292 1.00 0.00 235 VAL A CA 7
ATOM 10201 C C . VAL A 1 75 ? 5.694 5.619 5.083 1.00 0.00 235 VAL A C 7
ATOM 10202 O O . VAL A 1 75 ? 5.335 6.008 3.973 1.00 0.00 235 VAL A O 7
ATOM 10215 N N . GLY A 1 76 ? 6.886 5.073 5.308 1.00 0.00 236 GLY A N 7
ATOM 10216 C CA . GLY A 1 76 ? 7.841 4.906 4.228 1.00 0.00 236 GLY A CA 7
ATOM 10217 C C . GLY A 1 76 ? 9.213 5.448 4.578 1.00 0.00 236 GLY A C 7
ATOM 10218 O O . GLY A 1 76 ? 9.773 5.110 5.621 1.00 0.00 236 GLY A O 7
ATOM 10222 N N . LEU A 1 77 ? 9.756 6.288 3.704 1.00 0.00 237 LEU A N 7
ATOM 10223 C CA . LEU A 1 77 ? 11.073 6.876 3.925 1.00 0.00 237 LEU A CA 7
ATOM 10224 C C . LEU A 1 77 ? 11.001 8.399 3.896 1.00 0.00 237 LEU A C 7
ATOM 10225 O O . LEU A 1 77 ? 10.326 8.983 3.047 1.00 0.00 237 LEU A O 7
ATOM 10241 N N . VAL A 1 78 ? 11.702 9.038 4.827 1.00 0.00 238 VAL A N 7
ATOM 10242 C CA . VAL A 1 78 ? 11.720 10.493 4.906 1.00 0.00 238 VAL A CA 7
ATOM 10243 C C . VAL A 1 78 ? 11.828 11.118 3.520 1.00 0.00 238 VAL A C 7
ATOM 10244 O O . VAL A 1 78 ? 11.046 12.000 3.162 1.00 0.00 238 VAL A O 7
ATOM 10257 N N . ASP A 1 79 ? 12.800 10.655 2.742 1.00 0.00 239 ASP A N 7
ATOM 10258 C CA . ASP A 1 79 ? 13.010 11.167 1.393 1.00 0.00 239 ASP A CA 7
ATOM 10259 C C . ASP A 1 79 ? 11.800 10.880 0.509 1.00 0.00 239 ASP A C 7
ATOM 10260 O O . ASP A 1 79 ? 11.367 11.733 -0.264 1.00 0.00 239 ASP A O 7
ATOM 10269 N N . ASN A 1 80 ? 11.260 9.671 0.628 1.00 0.00 240 ASN A N 7
ATOM 10270 C CA . ASN A 1 80 ? 10.101 9.270 -0.162 1.00 0.00 240 ASN A CA 7
ATOM 10271 C C . ASN A 1 80 ? 9.045 8.609 0.719 1.00 0.00 240 ASN A C 7
ATOM 10272 O O . ASN A 1 80 ? 8.997 7.387 0.862 1.00 0.00 240 ASN A O 7
ATOM 10283 N N . PRO A 1 81 ? 8.178 9.434 1.323 1.00 0.00 241 PRO A N 7
ATOM 10284 C CA . PRO A 1 81 ? 7.106 8.952 2.199 1.00 0.00 241 PRO A CA 7
ATOM 10285 C C . PRO A 1 81 ? 6.017 8.212 1.429 1.00 0.00 241 PRO A C 7
ATOM 10286 O O . PRO A 1 81 ? 5.078 8.824 0.918 1.00 0.00 241 PRO A O 7
ATOM 10297 N N . LEU A 1 82 ? 6.147 6.892 1.350 1.00 0.00 242 LEU A N 7
ATOM 10298 C CA . LEU A 1 82 ? 5.174 6.068 0.643 1.00 0.00 242 LEU A CA 7
ATOM 10299 C C . LEU A 1 82 ? 3.763 6.619 0.820 1.00 0.00 242 LEU A C 7
ATOM 10300 O O . LEU A 1 82 ? 3.462 7.279 1.816 1.00 0.00 242 LEU A O 7
ATOM 10316 N N . LYS A 1 83 ? 2.899 6.344 -0.151 1.00 0.00 243 LYS A N 7
ATOM 10317 C CA . LYS A 1 83 ? 1.518 6.808 -0.103 1.00 0.00 243 LYS A CA 7
ATOM 10318 C C . LYS A 1 83 ? 0.546 5.640 -0.229 1.00 0.00 243 LYS A C 7
ATOM 10319 O O . LYS A 1 83 ? 0.084 5.321 -1.325 1.00 0.00 243 LYS A O 7
ATOM 10338 N N . ILE A 1 84 ? 0.239 5.007 0.898 1.00 0.00 244 ILE A N 7
ATOM 10339 C CA . ILE A 1 84 ? -0.680 3.875 0.912 1.00 0.00 244 ILE A CA 7
ATOM 10340 C C . ILE A 1 84 ? -2.129 4.343 0.827 1.00 0.00 244 ILE A C 7
ATOM 10341 O O . ILE A 1 84 ? -2.552 5.227 1.573 1.00 0.00 244 ILE A O 7
ATOM 10357 N N . SER A 1 85 ? -2.887 3.743 -0.086 1.00 0.00 245 SER A N 7
ATOM 10358 C CA . SER A 1 85 ? -4.289 4.100 -0.270 1.00 0.00 245 SER A CA 7
ATOM 10359 C C . SER A 1 85 ? -5.148 2.851 -0.447 1.00 0.00 245 SER A C 7
ATOM 10360 O O . SER A 1 85 ? -4.816 1.963 -1.232 1.00 0.00 245 SER A O 7
ATOM 10368 N N . TRP A 1 86 ? -6.253 2.793 0.287 1.00 0.00 246 TRP A N 7
ATOM 10369 C CA . TRP A 1 86 ? -7.161 1.653 0.211 1.00 0.00 246 TRP A CA 7
ATOM 10370 C C . TRP A 1 86 ? -7.843 1.591 -1.151 1.00 0.00 246 TRP A C 7
ATOM 10371 O O . TRP A 1 86 ? -8.746 2.377 -1.441 1.00 0.00 246 TRP A O 7
ATOM 10392 N N . LEU A 1 87 ? -7.408 0.651 -1.983 1.00 0.00 247 LEU A N 7
ATOM 10393 C CA . LEU A 1 87 ? -7.977 0.486 -3.316 1.00 0.00 247 LEU A CA 7
ATOM 10394 C C . LEU A 1 87 ? -9.400 -0.058 -3.236 1.00 0.00 247 LEU A C 7
ATOM 10395 O O . LEU A 1 87 ? -10.336 0.546 -3.759 1.00 0.00 247 LEU A O 7
ATOM 10411 N N . GLU A 1 88 ? -9.555 -1.202 -2.576 1.00 0.00 248 GLU A N 7
ATOM 10412 C CA . GLU A 1 88 ? -10.865 -1.825 -2.427 1.00 0.00 248 GLU A CA 7
ATOM 10413 C C . GLU A 1 88 ? -11.025 -2.428 -1.034 1.00 0.00 248 GLU A C 7
ATOM 10414 O O . GLU A 1 88 ? -10.089 -2.429 -0.235 1.00 0.00 248 GLU A O 7
ATOM 10426 N N . GLY A 1 89 ? -12.220 -2.938 -0.750 1.00 0.00 249 GLY A N 7
ATOM 10427 C CA . GLY A 1 89 ? -12.482 -3.535 0.547 1.00 0.00 249 GLY A CA 7
ATOM 10428 C C . GLY A 1 89 ? -11.994 -2.671 1.693 1.00 0.00 249 GLY A C 7
ATOM 10429 O O . GLY A 1 89 ? -10.905 -2.890 2.222 1.00 0.00 249 GLY A O 7
ATOM 10433 N N . GLN A 1 90 ? -12.801 -1.686 2.074 1.00 0.00 250 GLN A N 7
ATOM 10434 C CA . GLN A 1 90 ? -12.443 -0.785 3.163 1.00 0.00 250 GLN A CA 7
ATOM 10435 C C . GLN A 1 90 ? -13.232 -1.116 4.426 1.00 0.00 250 GLN A C 7
ATOM 10436 O O . GLN A 1 90 ? -14.397 -1.512 4.373 1.00 0.00 250 GLN A O 7
ATOM 10450 N N . PRO A 1 91 ? -12.586 -0.950 5.589 1.00 0.00 251 PRO A N 7
ATOM 10451 C CA . PRO A 1 91 ? -13.209 -1.225 6.887 1.00 0.00 251 PRO A CA 7
ATOM 10452 C C . PRO A 1 91 ? -14.296 -0.214 7.234 1.00 0.00 251 PRO A C 7
ATOM 10453 O O . PRO A 1 91 ? -14.158 0.978 6.959 1.00 0.00 251 PRO A O 7
ATOM 10464 N N . GLN A 1 92 ? -15.375 -0.697 7.841 1.00 0.00 252 GLN A N 7
ATOM 10465 C CA . GLN A 1 92 ? -16.486 0.166 8.225 1.00 0.00 252 GLN A CA 7
ATOM 10466 C C . GLN A 1 92 ? -17.498 -0.595 9.076 1.00 0.00 252 GLN A C 7
ATOM 10467 O O . GLN A 1 92 ? -17.901 -1.707 8.732 1.00 0.00 252 GLN A O 7
ATOM 10481 N N . ASP A 1 93 ? -17.903 0.010 10.187 1.00 0.00 253 ASP A N 7
ATOM 10482 C CA . ASP A 1 93 ? -18.868 -0.610 11.087 1.00 0.00 253 ASP A CA 7
ATOM 10483 C C . ASP A 1 93 ? -20.257 -0.009 10.893 1.00 0.00 253 ASP A C 7
ATOM 10484 O O . ASP A 1 93 ? -20.655 0.904 11.616 1.00 0.00 253 ASP A O 7
ATOM 10493 N N . ALA A 1 94 ? -20.988 -0.525 9.911 1.00 0.00 254 ALA A N 7
ATOM 10494 C CA . ALA A 1 94 ? -22.332 -0.040 9.622 1.00 0.00 254 ALA A CA 7
ATOM 10495 C C . ALA A 1 94 ? -22.399 1.480 9.723 1.00 0.00 254 ALA A C 7
ATOM 10496 O O . ALA A 1 94 ? -23.351 2.034 10.273 1.00 0.00 254 ALA A O 7
ATOM 10503 N N . SER A 1 95 ? -21.383 2.150 9.188 1.00 0.00 255 SER A N 7
ATOM 10504 C CA . SER A 1 95 ? -21.326 3.607 9.222 1.00 0.00 255 SER A CA 7
ATOM 10505 C C . SER A 1 95 ? -22.368 4.213 8.288 1.00 0.00 255 SER A C 7
ATOM 10506 O O . SER A 1 95 ? -22.818 3.570 7.340 1.00 0.00 255 SER A O 7
ATOM 10514 N N . GLY A 1 96 ? -22.748 5.458 8.563 1.00 0.00 256 GLY A N 7
ATOM 10515 C CA . GLY A 1 96 ? -23.734 6.132 7.739 1.00 0.00 256 GLY A CA 7
ATOM 10516 C C . GLY A 1 96 ? -24.820 6.796 8.561 1.00 0.00 256 GLY A C 7
ATOM 10517 O O . GLY A 1 96 ? -24.667 7.920 9.039 1.00 0.00 256 GLY A O 7
ATOM 10521 N N . PRO A 1 97 ? -25.949 6.093 8.736 1.00 0.00 257 PRO A N 7
ATOM 10522 C CA . PRO A 1 97 ? -27.088 6.603 9.505 1.00 0.00 257 PRO A CA 7
ATOM 10523 C C . PRO A 1 97 ? -26.790 6.681 10.999 1.00 0.00 257 PRO A C 7
ATOM 10524 O O . PRO A 1 97 ? -26.599 5.659 11.658 1.00 0.00 257 PRO A O 7
ATOM 10535 N N . SER A 1 98 ? -26.752 7.900 11.527 1.00 0.00 258 SER A N 7
ATOM 10536 C CA . SER A 1 98 ? -26.473 8.111 12.943 1.00 0.00 258 SER A CA 7
ATOM 10537 C C . SER A 1 98 ? -27.667 7.698 13.799 1.00 0.00 258 SER A C 7
ATOM 10538 O O . SER A 1 98 ? -28.777 7.527 13.295 1.00 0.00 258 SER A O 7
ATOM 10546 N N . SER A 1 99 ? -27.429 7.539 15.097 1.00 0.00 259 SER A N 7
ATOM 10547 C CA . SER A 1 99 ? -28.483 7.141 16.024 1.00 0.00 259 SER A CA 7
ATOM 10548 C C . SER A 1 99 ? -28.906 8.316 16.900 1.00 0.00 259 SER A C 7
ATOM 10549 O O . SER A 1 99 ? -30.095 8.587 17.062 1.00 0.00 259 SER A O 7
ATOM 10557 N N . GLY A 1 100 ? -27.923 9.010 17.465 1.00 0.00 260 GLY A N 7
ATOM 10558 C CA . GLY A 1 100 ? -28.212 10.147 18.319 1.00 0.00 260 GLY A CA 7
ATOM 10559 C C . GLY A 1 100 ? -27.065 10.478 19.253 1.00 0.00 260 GLY A C 7
ATOM 10560 O O . GLY A 1 100 ? -27.255 10.586 20.465 1.00 0.00 260 GLY A O 7
ATOM 10564 N N . GLY A 1 1 ? -29.626 3.547 -8.610 1.00 0.00 161 GLY A N 8
ATOM 10565 C CA . GLY A 1 1 ? -29.322 4.951 -8.406 1.00 0.00 161 GLY A CA 8
ATOM 10566 C C . GLY A 1 1 ? -27.835 5.208 -8.265 1.00 0.00 161 GLY A C 8
ATOM 10567 O O . GLY A 1 1 ? -27.347 5.484 -7.170 1.00 0.00 161 GLY A O 8
ATOM 10571 N N . SER A 1 2 ? -27.112 5.114 -9.377 1.00 0.00 162 SER A N 8
ATOM 10572 C CA . SER A 1 2 ? -25.671 5.333 -9.372 1.00 0.00 162 SER A CA 8
ATOM 10573 C C . SER A 1 2 ? -25.018 4.628 -8.187 1.00 0.00 162 SER A C 8
ATOM 10574 O O . SER A 1 2 ? -24.214 5.217 -7.465 1.00 0.00 162 SER A O 8
ATOM 10582 N N . SER A 1 3 ? -25.371 3.361 -7.994 1.00 0.00 163 SER A N 8
ATOM 10583 C CA . SER A 1 3 ? -24.823 2.574 -6.895 1.00 0.00 163 SER A CA 8
ATOM 10584 C C . SER A 1 3 ? -24.334 1.216 -7.389 1.00 0.00 163 SER A C 8
ATOM 10585 O O . SER A 1 3 ? -25.102 0.432 -7.945 1.00 0.00 163 SER A O 8
ATOM 10593 N N . GLY A 1 4 ? -23.049 0.946 -7.183 1.00 0.00 164 GLY A N 8
ATOM 10594 C CA . GLY A 1 4 ? -22.478 -0.317 -7.614 1.00 0.00 164 GLY A CA 8
ATOM 10595 C C . GLY A 1 4 ? -21.010 -0.441 -7.257 1.00 0.00 164 GLY A C 8
ATOM 10596 O O . GLY A 1 4 ? -20.140 -0.026 -8.023 1.00 0.00 164 GLY A O 8
ATOM 10600 N N . SER A 1 5 ? -20.733 -1.013 -6.089 1.00 0.00 165 SER A N 8
ATOM 10601 C CA . SER A 1 5 ? -19.360 -1.186 -5.629 1.00 0.00 165 SER A CA 8
ATOM 10602 C C . SER A 1 5 ? -19.129 -2.609 -5.131 1.00 0.00 165 SER A C 8
ATOM 10603 O O . SER A 1 5 ? -20.052 -3.423 -5.095 1.00 0.00 165 SER A O 8
ATOM 10611 N N . SER A 1 6 ? -17.890 -2.902 -4.749 1.00 0.00 166 SER A N 8
ATOM 10612 C CA . SER A 1 6 ? -17.535 -4.228 -4.257 1.00 0.00 166 SER A CA 8
ATOM 10613 C C . SER A 1 6 ? -16.521 -4.132 -3.122 1.00 0.00 166 SER A C 8
ATOM 10614 O O . SER A 1 6 ? -15.577 -3.345 -3.182 1.00 0.00 166 SER A O 8
ATOM 10622 N N . GLY A 1 7 ? -16.723 -4.941 -2.086 1.00 0.00 167 GLY A N 8
ATOM 10623 C CA . GLY A 1 7 ? -15.819 -4.933 -0.950 1.00 0.00 167 GLY A CA 8
ATOM 10624 C C . GLY A 1 7 ? -15.619 -6.314 -0.359 1.00 0.00 167 GLY A C 8
ATOM 10625 O O . GLY A 1 7 ? -15.913 -6.541 0.815 1.00 0.00 167 GLY A O 8
ATOM 10629 N N . GLN A 1 8 ? -15.119 -7.238 -1.173 1.00 0.00 168 GLN A N 8
ATOM 10630 C CA . GLN A 1 8 ? -14.883 -8.605 -0.722 1.00 0.00 168 GLN A CA 8
ATOM 10631 C C . GLN A 1 8 ? -13.429 -9.008 -0.946 1.00 0.00 168 GLN A C 8
ATOM 10632 O O . GLN A 1 8 ? -12.639 -8.241 -1.497 1.00 0.00 168 GLN A O 8
ATOM 10646 N N . GLY A 1 9 ? -13.081 -10.216 -0.514 1.00 0.00 169 GLY A N 8
ATOM 10647 C CA . GLY A 1 9 ? -11.723 -10.700 -0.676 1.00 0.00 169 GLY A CA 8
ATOM 10648 C C . GLY A 1 9 ? -10.746 -10.007 0.253 1.00 0.00 169 GLY A C 8
ATOM 10649 O O . GLY A 1 9 ? -11.115 -9.081 0.977 1.00 0.00 169 GLY A O 8
ATOM 10653 N N . THR A 1 10 ? -9.495 -10.456 0.236 1.00 0.00 170 THR A N 8
ATOM 10654 C CA . THR A 1 10 ? -8.463 -9.875 1.086 1.00 0.00 170 THR A CA 8
ATOM 10655 C C . THR A 1 10 ? -8.340 -8.374 0.853 1.00 0.00 170 THR A C 8
ATOM 10656 O O . THR A 1 10 ? -8.474 -7.882 -0.268 1.00 0.00 170 THR A O 8
ATOM 10667 N N . PRO A 1 11 ? -8.077 -7.626 1.935 1.00 0.00 171 PRO A N 8
ATOM 10668 C CA . PRO A 1 11 ? -7.929 -6.169 1.873 1.00 0.00 171 PRO A CA 8
ATOM 10669 C C . PRO A 1 11 ? -6.654 -5.746 1.150 1.00 0.00 171 PRO A C 8
ATOM 10670 O O . PRO A 1 11 ? -5.652 -5.410 1.782 1.00 0.00 171 PRO A O 8
ATOM 10681 N N . LYS A 1 12 ? -6.699 -5.763 -0.177 1.00 0.00 172 LYS A N 8
ATOM 10682 C CA . LYS A 1 12 ? -5.549 -5.380 -0.987 1.00 0.00 172 LYS A CA 8
ATOM 10683 C C . LYS A 1 12 ? -5.299 -3.878 -0.901 1.00 0.00 172 LYS A C 8
ATOM 10684 O O . LYS A 1 12 ? -6.181 -3.073 -1.200 1.00 0.00 172 LYS A O 8
ATOM 10703 N N . LEU A 1 13 ? -4.091 -3.507 -0.490 1.00 0.00 173 LEU A N 8
ATOM 10704 C CA . LEU A 1 13 ? -3.724 -2.100 -0.366 1.00 0.00 173 LEU A CA 8
ATOM 10705 C C . LEU A 1 13 ? -2.942 -1.631 -1.589 1.00 0.00 173 LEU A C 8
ATOM 10706 O O . LEU A 1 13 ? -2.318 -2.432 -2.285 1.00 0.00 173 LEU A O 8
ATOM 10722 N N . LYS A 1 14 ? -2.979 -0.328 -1.844 1.00 0.00 174 LYS A N 8
ATOM 10723 C CA . LYS A 1 14 ? -2.272 0.250 -2.981 1.00 0.00 174 LYS A CA 8
ATOM 10724 C C . LYS A 1 14 ? -1.059 1.051 -2.517 1.00 0.00 174 LYS A C 8
ATOM 10725 O O . LYS A 1 14 ? -1.180 1.959 -1.694 1.00 0.00 174 LYS A O 8
ATOM 10744 N N . LEU A 1 15 ? 0.109 0.709 -3.050 1.00 0.00 175 LEU A N 8
ATOM 10745 C CA . LEU A 1 15 ? 1.344 1.398 -2.692 1.00 0.00 175 LEU A CA 8
ATOM 10746 C C . LEU A 1 15 ? 1.754 2.383 -3.782 1.00 0.00 175 LEU A C 8
ATOM 10747 O O . LEU A 1 15 ? 2.140 1.985 -4.881 1.00 0.00 175 LEU A O 8
ATOM 10763 N N . LYS A 1 16 ? 1.671 3.672 -3.469 1.00 0.00 176 LYS A N 8
ATOM 10764 C CA . LYS A 1 16 ? 2.036 4.715 -4.419 1.00 0.00 176 LYS A CA 8
ATOM 10765 C C . LYS A 1 16 ? 3.218 5.531 -3.904 1.00 0.00 176 LYS A C 8
ATOM 10766 O O . LYS A 1 16 ? 3.243 5.939 -2.743 1.00 0.00 176 LYS A O 8
ATOM 10785 N N . TRP A 1 17 ? 4.193 5.765 -4.774 1.00 0.00 177 TRP A N 8
ATOM 10786 C CA . TRP A 1 17 ? 5.377 6.533 -4.407 1.00 0.00 177 TRP A CA 8
ATOM 10787 C C . TRP A 1 17 ? 5.808 7.449 -5.547 1.00 0.00 177 TRP A C 8
ATOM 10788 O O . TRP A 1 17 ? 5.689 7.095 -6.720 1.00 0.00 177 TRP A O 8
ATOM 10809 N N . LYS A 1 18 ? 6.308 8.629 -5.196 1.00 0.00 178 LYS A N 8
ATOM 10810 C CA . LYS A 1 18 ? 6.758 9.596 -6.190 1.00 0.00 178 LYS A CA 8
ATOM 10811 C C . LYS A 1 18 ? 7.694 8.942 -7.201 1.00 0.00 178 LYS A C 8
ATOM 10812 O O . LYS A 1 18 ? 8.574 8.163 -6.832 1.00 0.00 178 LYS A O 8
ATOM 10831 N N . CYS A 1 19 ? 7.500 9.264 -8.475 1.00 0.00 179 CYS A N 8
ATOM 10832 C CA . CYS A 1 19 ? 8.328 8.707 -9.539 1.00 0.00 179 CYS A CA 8
ATOM 10833 C C . CYS A 1 19 ? 8.426 9.675 -10.714 1.00 0.00 179 CYS A C 8
ATOM 10834 O O . CYS A 1 19 ? 7.437 10.296 -11.106 1.00 0.00 179 CYS A O 8
ATOM 10842 N N . LYS A 1 20 ? 9.625 9.800 -11.272 1.00 0.00 180 LYS A N 8
ATOM 10843 C CA . LYS A 1 20 ? 9.854 10.692 -12.403 1.00 0.00 180 LYS A CA 8
ATOM 10844 C C . LYS A 1 20 ? 9.606 9.971 -13.724 1.00 0.00 180 LYS A C 8
ATOM 10845 O O . LYS A 1 20 ? 9.867 8.775 -13.849 1.00 0.00 180 LYS A O 8
ATOM 10864 N N . LYS A 1 21 ? 9.102 10.707 -14.709 1.00 0.00 181 LYS A N 8
ATOM 10865 C CA . LYS A 1 21 ? 8.821 10.140 -16.022 1.00 0.00 181 LYS A CA 8
ATOM 10866 C C . LYS A 1 21 ? 9.992 10.366 -16.974 1.00 0.00 181 LYS A C 8
ATOM 10867 O O . LYS A 1 21 ? 10.416 9.450 -17.677 1.00 0.00 181 LYS A O 8
ATOM 10886 N N . GLU A 1 22 ? 10.509 11.590 -16.988 1.00 0.00 182 GLU A N 8
ATOM 10887 C CA . GLU A 1 22 ? 11.631 11.934 -17.854 1.00 0.00 182 GLU A CA 8
ATOM 10888 C C . GLU A 1 22 ? 12.960 11.623 -17.172 1.00 0.00 182 GLU A C 8
ATOM 10889 O O . GLU A 1 22 ? 13.877 12.444 -17.171 1.00 0.00 182 GLU A O 8
ATOM 10901 N N . ASP A 1 23 ? 13.055 10.431 -16.592 1.00 0.00 183 ASP A N 8
ATOM 10902 C CA . ASP A 1 23 ? 14.271 10.010 -15.906 1.00 0.00 183 ASP A CA 8
ATOM 10903 C C . ASP A 1 23 ? 14.241 8.512 -15.618 1.00 0.00 183 ASP A C 8
ATOM 10904 O O . ASP A 1 23 ? 13.244 7.841 -15.878 1.00 0.00 183 ASP A O 8
ATOM 10913 N N . GLU A 1 24 ? 15.342 7.996 -15.080 1.00 0.00 184 GLU A N 8
ATOM 10914 C CA . GLU A 1 24 ? 15.442 6.577 -14.759 1.00 0.00 184 GLU A CA 8
ATOM 10915 C C . GLU A 1 24 ? 15.672 6.372 -13.265 1.00 0.00 184 GLU A C 8
ATOM 10916 O O . GLU A 1 24 ? 16.808 6.225 -12.815 1.00 0.00 184 GLU A O 8
ATOM 10928 N N . SER A 1 25 ? 14.584 6.364 -12.500 1.00 0.00 185 SER A N 8
ATOM 10929 C CA . SER A 1 25 ? 14.667 6.181 -11.056 1.00 0.00 185 SER A CA 8
ATOM 10930 C C . SER A 1 25 ? 13.331 5.708 -10.491 1.00 0.00 185 SER A C 8
ATOM 10931 O O . SER A 1 25 ? 12.267 6.100 -10.969 1.00 0.00 185 SER A O 8
ATOM 10939 N N . LYS A 1 26 ? 13.395 4.861 -9.469 1.00 0.00 186 LYS A N 8
ATOM 10940 C CA . LYS A 1 26 ? 12.193 4.333 -8.835 1.00 0.00 186 LYS A CA 8
ATOM 10941 C C . LYS A 1 26 ? 12.047 4.867 -7.414 1.00 0.00 186 LYS A C 8
ATOM 10942 O O . LYS A 1 26 ? 11.360 4.272 -6.584 1.00 0.00 186 LYS A O 8
ATOM 10961 N N . GLY A 1 27 ? 12.697 5.994 -7.140 1.00 0.00 187 GLY A N 8
ATOM 10962 C CA . GLY A 1 27 ? 12.626 6.590 -5.819 1.00 0.00 187 GLY A CA 8
ATOM 10963 C C . GLY A 1 27 ? 13.455 5.836 -4.798 1.00 0.00 187 GLY A C 8
ATOM 10964 O O . GLY A 1 27 ? 14.383 6.391 -4.210 1.00 0.00 187 GLY A O 8
ATOM 10968 N N . GLY A 1 28 ? 13.119 4.568 -4.584 1.00 0.00 188 GLY A N 8
ATOM 10969 C CA . GLY A 1 28 ? 13.848 3.758 -3.626 1.00 0.00 188 GLY A CA 8
ATOM 10970 C C . GLY A 1 28 ? 12.976 2.703 -2.975 1.00 0.00 188 GLY A C 8
ATOM 10971 O O . GLY A 1 28 ? 12.807 2.693 -1.755 1.00 0.00 188 GLY A O 8
ATOM 10975 N N . TYR A 1 29 ? 12.419 1.814 -3.789 1.00 0.00 189 TYR A N 8
ATOM 10976 C CA . TYR A 1 29 ? 11.555 0.752 -3.287 1.00 0.00 189 TYR A CA 8
ATOM 10977 C C . TYR A 1 29 ? 11.679 -0.503 -4.145 1.00 0.00 189 TYR A C 8
ATOM 10978 O O . TYR A 1 29 ? 11.776 -0.425 -5.369 1.00 0.00 189 TYR A O 8
ATOM 10996 N N . SER A 1 30 ? 11.675 -1.661 -3.492 1.00 0.00 190 SER A N 8
ATOM 10997 C CA . SER A 1 30 ? 11.790 -2.934 -4.193 1.00 0.00 190 SER A CA 8
ATOM 10998 C C . SER A 1 30 ? 10.850 -3.974 -3.589 1.00 0.00 190 SER A C 8
ATOM 10999 O O . SER A 1 30 ? 10.430 -3.855 -2.438 1.00 0.00 190 SER A O 8
ATOM 11007 N N . LYS A 1 31 ? 10.523 -4.993 -4.376 1.00 0.00 191 LYS A N 8
ATOM 11008 C CA . LYS A 1 31 ? 9.633 -6.056 -3.921 1.00 0.00 191 LYS A CA 8
ATOM 11009 C C . LYS A 1 31 ? 9.964 -6.467 -2.490 1.00 0.00 191 LYS A C 8
ATOM 11010 O O . LYS A 1 31 ? 9.073 -6.595 -1.650 1.00 0.00 191 LYS A O 8
ATOM 11029 N N . ASP A 1 32 ? 11.248 -6.671 -2.219 1.00 0.00 192 ASP A N 8
ATOM 11030 C CA . ASP A 1 32 ? 11.696 -7.065 -0.888 1.00 0.00 192 ASP A CA 8
ATOM 11031 C C . ASP A 1 32 ? 11.426 -5.957 0.125 1.00 0.00 192 ASP A C 8
ATOM 11032 O O . ASP A 1 32 ? 10.581 -6.102 1.009 1.00 0.00 192 ASP A O 8
ATOM 11041 N N . VAL A 1 33 ? 12.152 -4.851 -0.007 1.00 0.00 193 VAL A N 8
ATOM 11042 C CA . VAL A 1 33 ? 11.991 -3.718 0.897 1.00 0.00 193 VAL A CA 8
ATOM 11043 C C . VAL A 1 33 ? 10.534 -3.549 1.312 1.00 0.00 193 VAL A C 8
ATOM 11044 O O . VAL A 1 33 ? 10.212 -3.541 2.501 1.00 0.00 193 VAL A O 8
ATOM 11057 N N . LEU A 1 34 ? 9.655 -3.413 0.325 1.00 0.00 194 LEU A N 8
ATOM 11058 C CA . LEU A 1 34 ? 8.230 -3.244 0.586 1.00 0.00 194 LEU A CA 8
ATOM 11059 C C . LEU A 1 34 ? 7.675 -4.433 1.365 1.00 0.00 194 LEU A C 8
ATOM 11060 O O . LEU A 1 34 ? 7.013 -4.263 2.389 1.00 0.00 194 LEU A O 8
ATOM 11076 N N . LEU A 1 35 ? 7.950 -5.636 0.873 1.00 0.00 195 LEU A N 8
ATOM 11077 C CA . LEU A 1 35 ? 7.480 -6.854 1.524 1.00 0.00 195 LEU A CA 8
ATOM 11078 C C . LEU A 1 35 ? 7.760 -6.813 3.023 1.00 0.00 195 LEU A C 8
ATOM 11079 O O . LEU A 1 35 ? 6.993 -7.352 3.822 1.00 0.00 195 LEU A O 8
ATOM 11095 N N . ARG A 1 36 ? 8.861 -6.170 3.397 1.00 0.00 196 ARG A N 8
ATOM 11096 C CA . ARG A 1 36 ? 9.241 -6.058 4.800 1.00 0.00 196 ARG A CA 8
ATOM 11097 C C . ARG A 1 36 ? 8.422 -4.977 5.500 1.00 0.00 196 ARG A C 8
ATOM 11098 O O . ARG A 1 36 ? 7.908 -5.188 6.600 1.00 0.00 196 ARG A O 8
ATOM 11119 N N . LEU A 1 37 ? 8.307 -3.821 4.858 1.00 0.00 197 LEU A N 8
ATOM 11120 C CA . LEU A 1 37 ? 7.551 -2.706 5.419 1.00 0.00 197 LEU A CA 8
ATOM 11121 C C . LEU A 1 37 ? 6.153 -3.151 5.835 1.00 0.00 197 LEU A C 8
ATOM 11122 O O . LEU A 1 37 ? 5.575 -2.613 6.781 1.00 0.00 197 LEU A O 8
ATOM 11138 N N . LEU A 1 38 ? 5.615 -4.136 5.126 1.00 0.00 198 LEU A N 8
ATOM 11139 C CA . LEU A 1 38 ? 4.285 -4.656 5.423 1.00 0.00 198 LEU A CA 8
ATOM 11140 C C . LEU A 1 38 ? 4.371 -5.920 6.272 1.00 0.00 198 LEU A C 8
ATOM 11141 O O . LEU A 1 38 ? 3.701 -6.037 7.297 1.00 0.00 198 LEU A O 8
ATOM 11157 N N . GLN A 1 39 ? 5.202 -6.862 5.838 1.00 0.00 199 GLN A N 8
ATOM 11158 C CA . GLN A 1 39 ? 5.377 -8.117 6.560 1.00 0.00 199 GLN A CA 8
ATOM 11159 C C . GLN A 1 39 ? 5.268 -7.899 8.065 1.00 0.00 199 GLN A C 8
ATOM 11160 O O . GLN A 1 39 ? 4.434 -8.511 8.733 1.00 0.00 199 GLN A O 8
ATOM 11174 N N . LYS A 1 40 ? 6.115 -7.024 8.594 1.00 0.00 200 LYS A N 8
ATOM 11175 C CA . LYS A 1 40 ? 6.115 -6.723 10.021 1.00 0.00 200 LYS A CA 8
ATOM 11176 C C . LYS A 1 40 ? 4.689 -6.592 10.548 1.00 0.00 200 LYS A C 8
ATOM 11177 O O . LYS A 1 40 ? 4.309 -7.260 11.510 1.00 0.00 200 LYS A O 8
ATOM 11196 N N . TYR A 1 41 ? 3.905 -5.729 9.913 1.00 0.00 201 TYR A N 8
ATOM 11197 C CA . TYR A 1 41 ? 2.522 -5.510 10.319 1.00 0.00 201 TYR A CA 8
ATOM 11198 C C . TYR A 1 41 ? 1.650 -6.707 9.951 1.00 0.00 201 TYR A C 8
ATOM 11199 O O . TYR A 1 41 ? 1.152 -7.418 10.822 1.00 0.00 201 TYR A O 8
ATOM 11217 N N . GLY A 1 42 ? 1.471 -6.923 8.651 1.00 0.00 202 GLY A N 8
ATOM 11218 C CA . GLY A 1 42 ? 0.660 -8.034 8.189 1.00 0.00 202 GLY A CA 8
ATOM 11219 C C . GLY A 1 42 ? 1.430 -8.977 7.286 1.00 0.00 202 GLY A C 8
ATOM 11220 O O . GLY A 1 42 ? 2.372 -8.567 6.608 1.00 0.00 202 GLY A O 8
ATOM 11224 N N . GLU A 1 43 ? 1.030 -10.245 7.278 1.00 0.00 203 GLU A N 8
ATOM 11225 C CA . GLU A 1 43 ? 1.691 -11.249 6.454 1.00 0.00 203 GLU A CA 8
ATOM 11226 C C . GLU A 1 43 ? 1.271 -11.116 4.993 1.00 0.00 203 GLU A C 8
ATOM 11227 O O . GLU A 1 43 ? 0.228 -11.630 4.586 1.00 0.00 203 GLU A O 8
ATOM 11239 N N . VAL A 1 44 ? 2.090 -10.423 4.208 1.00 0.00 204 VAL A N 8
ATOM 11240 C CA . VAL A 1 44 ? 1.804 -10.222 2.792 1.00 0.00 204 VAL A CA 8
ATOM 11241 C C . VAL A 1 44 ? 1.571 -11.552 2.085 1.00 0.00 204 VAL A C 8
ATOM 11242 O O . VAL A 1 44 ? 2.445 -12.421 2.067 1.00 0.00 204 VAL A O 8
ATOM 11255 N N . LEU A 1 45 ? 0.387 -11.706 1.502 1.00 0.00 205 LEU A N 8
ATOM 11256 C CA . LEU A 1 45 ? 0.038 -12.931 0.791 1.00 0.00 205 LEU A CA 8
ATOM 11257 C C . LEU A 1 45 ? 0.502 -12.870 -0.660 1.00 0.00 205 LEU A C 8
ATOM 11258 O O . LEU A 1 45 ? 1.184 -13.774 -1.143 1.00 0.00 205 LEU A O 8
ATOM 11274 N N . ASN A 1 46 ? 0.130 -11.797 -1.351 1.00 0.00 206 ASN A N 8
ATOM 11275 C CA . ASN A 1 46 ? 0.510 -11.617 -2.747 1.00 0.00 206 ASN A CA 8
ATOM 11276 C C . ASN A 1 46 ? 0.855 -10.158 -3.033 1.00 0.00 206 ASN A C 8
ATOM 11277 O O . ASN A 1 46 ? -0.003 -9.279 -2.955 1.00 0.00 206 ASN A O 8
ATOM 11288 N N . LEU A 1 47 ? 2.117 -9.909 -3.366 1.00 0.00 207 LEU A N 8
ATOM 11289 C CA . LEU A 1 47 ? 2.577 -8.557 -3.665 1.00 0.00 207 LEU A CA 8
ATOM 11290 C C . LEU A 1 47 ? 2.684 -8.339 -5.170 1.00 0.00 207 LEU A C 8
ATOM 11291 O O . LEU A 1 47 ? 3.478 -8.992 -5.848 1.00 0.00 207 LEU A O 8
ATOM 11307 N N . VAL A 1 48 ? 1.881 -7.415 -5.688 1.00 0.00 208 VAL A N 8
ATOM 11308 C CA . VAL A 1 48 ? 1.888 -7.108 -7.113 1.00 0.00 208 VAL A CA 8
ATOM 11309 C C . VAL A 1 48 ? 2.314 -5.665 -7.363 1.00 0.00 208 VAL A C 8
ATOM 11310 O O . VAL A 1 48 ? 2.121 -4.794 -6.513 1.00 0.00 208 VAL A O 8
ATOM 11323 N N . LEU A 1 49 ? 2.892 -5.419 -8.533 1.00 0.00 209 LEU A N 8
ATOM 11324 C CA . LEU A 1 49 ? 3.345 -4.081 -8.896 1.00 0.00 209 LEU A CA 8
ATOM 11325 C C . LEU A 1 49 ? 2.773 -3.659 -10.245 1.00 0.00 209 LEU A C 8
ATOM 11326 O O . LEU A 1 49 ? 2.652 -4.472 -11.161 1.00 0.00 209 LEU A O 8
ATOM 11342 N N . SER A 1 50 ? 2.423 -2.382 -10.360 1.00 0.00 210 SER A N 8
ATOM 11343 C CA . SER A 1 50 ? 1.861 -1.852 -11.597 1.00 0.00 210 SER A CA 8
ATOM 11344 C C . SER A 1 50 ? 2.950 -1.655 -12.648 1.00 0.00 210 SER A C 8
ATOM 11345 O O . SER A 1 50 ? 3.926 -0.941 -12.420 1.00 0.00 210 SER A O 8
ATOM 11353 N N . SER A 1 51 ? 2.775 -2.295 -13.800 1.00 0.00 211 SER A N 8
ATOM 11354 C CA . SER A 1 51 ? 3.743 -2.195 -14.885 1.00 0.00 211 SER A CA 8
ATOM 11355 C C . SER A 1 51 ? 3.425 -1.009 -15.790 1.00 0.00 211 SER A C 8
ATOM 11356 O O . SER A 1 51 ? 4.314 -0.250 -16.176 1.00 0.00 211 SER A O 8
ATOM 11364 N N . LYS A 1 52 ? 2.148 -0.855 -16.125 1.00 0.00 212 LYS A N 8
ATOM 11365 C CA . LYS A 1 52 ? 1.708 0.239 -16.983 1.00 0.00 212 LYS A CA 8
ATOM 11366 C C . LYS A 1 52 ? 1.908 1.585 -16.294 1.00 0.00 212 LYS A C 8
ATOM 11367 O O . LYS A 1 52 ? 2.363 2.548 -16.911 1.00 0.00 212 LYS A O 8
ATOM 11386 N N . LYS A 1 53 ? 1.565 1.645 -15.012 1.00 0.00 213 LYS A N 8
ATOM 11387 C CA . LYS A 1 53 ? 1.709 2.872 -14.237 1.00 0.00 213 LYS A CA 8
ATOM 11388 C C . LYS A 1 53 ? 2.980 2.838 -13.396 1.00 0.00 213 LYS A C 8
ATOM 11389 O O . LYS A 1 53 ? 3.062 2.152 -12.377 1.00 0.00 213 LYS A O 8
ATOM 11408 N N . PRO A 1 54 ? 3.998 3.598 -13.829 1.00 0.00 214 PRO A N 8
ATOM 11409 C CA . PRO A 1 54 ? 5.283 3.673 -13.129 1.00 0.00 214 PRO A CA 8
ATOM 11410 C C . PRO A 1 54 ? 5.175 4.406 -11.796 1.00 0.00 214 PRO A C 8
ATOM 11411 O O . PRO A 1 54 ? 4.649 5.516 -11.728 1.00 0.00 214 PRO A O 8
ATOM 11422 N N . GLY A 1 55 ? 5.677 3.777 -10.737 1.00 0.00 215 GLY A N 8
ATOM 11423 C CA . GLY A 1 55 ? 5.626 4.385 -9.420 1.00 0.00 215 GLY A CA 8
ATOM 11424 C C . GLY A 1 55 ? 4.354 4.042 -8.672 1.00 0.00 215 GLY A C 8
ATOM 11425 O O . GLY A 1 55 ? 3.852 4.845 -7.884 1.00 0.00 215 GLY A O 8
ATOM 11429 N N . THR A 1 56 ? 3.827 2.847 -8.919 1.00 0.00 216 THR A N 8
ATOM 11430 C CA . THR A 1 56 ? 2.603 2.401 -8.265 1.00 0.00 216 THR A CA 8
ATOM 11431 C C . THR A 1 56 ? 2.560 0.881 -8.157 1.00 0.00 216 THR A C 8
ATOM 11432 O O . THR A 1 56 ? 3.050 0.173 -9.036 1.00 0.00 216 THR A O 8
ATOM 11443 N N . ALA A 1 57 ? 1.970 0.386 -7.074 1.00 0.00 217 ALA A N 8
ATOM 11444 C CA . ALA A 1 57 ? 1.861 -1.051 -6.854 1.00 0.00 217 ALA A CA 8
ATOM 11445 C C . ALA A 1 57 ? 0.680 -1.378 -5.945 1.00 0.00 217 ALA A C 8
ATOM 11446 O O . ALA A 1 57 ? -0.041 -0.485 -5.502 1.00 0.00 217 ALA A O 8
ATOM 11453 N N . VAL A 1 58 ? 0.489 -2.665 -5.672 1.00 0.00 218 VAL A N 8
ATOM 11454 C CA . VAL A 1 58 ? -0.604 -3.111 -4.815 1.00 0.00 218 VAL A CA 8
ATOM 11455 C C . VAL A 1 58 ? -0.212 -4.356 -4.028 1.00 0.00 218 VAL A C 8
ATOM 11456 O O . VAL A 1 58 ? 0.245 -5.346 -4.599 1.00 0.00 218 VAL A O 8
ATOM 11469 N N . VAL A 1 59 ? -0.395 -4.299 -2.712 1.00 0.00 219 VAL A N 8
ATOM 11470 C CA . VAL A 1 59 ? -0.062 -5.423 -1.845 1.00 0.00 219 VAL A CA 8
ATOM 11471 C C . VAL A 1 59 ? -1.321 -6.080 -1.290 1.00 0.00 219 VAL A C 8
ATOM 11472 O O . VAL A 1 59 ? -2.302 -5.403 -0.984 1.00 0.00 219 VAL A O 8
ATOM 11485 N N . GLU A 1 60 ? -1.285 -7.403 -1.163 1.00 0.00 220 GLU A N 8
ATOM 11486 C CA . GLU A 1 60 ? -2.424 -8.151 -0.644 1.00 0.00 220 GLU A CA 8
ATOM 11487 C C . GLU A 1 60 ? -2.143 -8.660 0.767 1.00 0.00 220 GLU A C 8
ATOM 11488 O O . GLU A 1 60 ? -1.269 -9.503 0.972 1.00 0.00 220 GLU A O 8
ATOM 11500 N N . PHE A 1 61 ? -2.890 -8.142 1.736 1.00 0.00 221 PHE A N 8
ATOM 11501 C CA . PHE A 1 61 ? -2.722 -8.543 3.128 1.00 0.00 221 PHE A CA 8
ATOM 11502 C C . PHE A 1 61 ? -3.579 -9.763 3.450 1.00 0.00 221 PHE A C 8
ATOM 11503 O O . PHE A 1 61 ? -4.439 -10.156 2.663 1.00 0.00 221 PHE A O 8
ATOM 11520 N N . ALA A 1 62 ? -3.336 -10.359 4.613 1.00 0.00 222 ALA A N 8
ATOM 11521 C CA . ALA A 1 62 ? -4.085 -11.534 5.041 1.00 0.00 222 ALA A CA 8
ATOM 11522 C C . ALA A 1 62 ? -5.276 -11.139 5.908 1.00 0.00 222 ALA A C 8
ATOM 11523 O O . ALA A 1 62 ? -6.178 -11.944 6.146 1.00 0.00 222 ALA A O 8
ATOM 11530 N N . THR A 1 63 ? -5.275 -9.896 6.378 1.00 0.00 223 THR A N 8
ATOM 11531 C CA . THR A 1 63 ? -6.354 -9.395 7.219 1.00 0.00 223 THR A CA 8
ATOM 11532 C C . THR A 1 63 ? -6.463 -7.877 7.129 1.00 0.00 223 THR A C 8
ATOM 11533 O O . THR A 1 63 ? -5.640 -7.223 6.488 1.00 0.00 223 THR A O 8
ATOM 11544 N N . VAL A 1 64 ? -7.483 -7.322 7.775 1.00 0.00 224 VAL A N 8
ATOM 11545 C CA . VAL A 1 64 ? -7.699 -5.880 7.770 1.00 0.00 224 VAL A CA 8
ATOM 11546 C C . VAL A 1 64 ? -6.876 -5.198 8.857 1.00 0.00 224 VAL A C 8
ATOM 11547 O O . VAL A 1 64 ? -6.146 -4.243 8.591 1.00 0.00 224 VAL A O 8
ATOM 11560 N N . LYS A 1 65 ? -7.000 -5.693 10.083 1.00 0.00 225 LYS A N 8
ATOM 11561 C CA . LYS A 1 65 ? -6.267 -5.133 11.213 1.00 0.00 225 LYS A CA 8
ATOM 11562 C C . LYS A 1 65 ? -4.876 -4.676 10.786 1.00 0.00 225 LYS A C 8
ATOM 11563 O O . LYS A 1 65 ? -4.508 -3.517 10.974 1.00 0.00 225 LYS A O 8
ATOM 11582 N N . ALA A 1 66 ? -4.107 -5.594 10.208 1.00 0.00 226 ALA A N 8
ATOM 11583 C CA . ALA A 1 66 ? -2.758 -5.283 9.751 1.00 0.00 226 ALA A CA 8
ATOM 11584 C C . ALA A 1 66 ? -2.778 -4.200 8.679 1.00 0.00 226 ALA A C 8
ATOM 11585 O O . ALA A 1 66 ? -2.030 -3.226 8.753 1.00 0.00 226 ALA A O 8
ATOM 11592 N N . ALA A 1 67 ? -3.638 -4.377 7.681 1.00 0.00 227 ALA A N 8
ATOM 11593 C CA . ALA A 1 67 ? -3.755 -3.413 6.593 1.00 0.00 227 ALA A CA 8
ATOM 11594 C C . ALA A 1 67 ? -3.916 -1.996 7.131 1.00 0.00 227 ALA A C 8
ATOM 11595 O O . ALA A 1 67 ? -3.300 -1.058 6.627 1.00 0.00 227 ALA A O 8
ATOM 11602 N N . GLU A 1 68 ? -4.748 -1.848 8.158 1.00 0.00 228 GLU A N 8
ATOM 11603 C CA . GLU A 1 68 ? -4.990 -0.543 8.762 1.00 0.00 228 GLU A CA 8
ATOM 11604 C C . GLU A 1 68 ? -3.737 -0.027 9.463 1.00 0.00 228 GLU A C 8
ATOM 11605 O O . GLU A 1 68 ? -3.342 1.126 9.285 1.00 0.00 228 GLU A O 8
ATOM 11617 N N . LEU A 1 69 ? -3.116 -0.889 10.261 1.00 0.00 229 LEU A N 8
ATOM 11618 C CA . LEU A 1 69 ? -1.907 -0.521 10.990 1.00 0.00 229 LEU A CA 8
ATOM 11619 C C . LEU A 1 69 ? -0.793 -0.118 10.030 1.00 0.00 229 LEU A C 8
ATOM 11620 O O . LEU A 1 69 ? -0.028 0.807 10.303 1.00 0.00 229 LEU A O 8
ATOM 11636 N N . ALA A 1 70 ? -0.709 -0.817 8.903 1.00 0.00 230 ALA A N 8
ATOM 11637 C CA . ALA A 1 70 ? 0.309 -0.530 7.900 1.00 0.00 230 ALA A CA 8
ATOM 11638 C C . ALA A 1 70 ? 0.115 0.860 7.303 1.00 0.00 230 ALA A C 8
ATOM 11639 O O . ALA A 1 70 ? 1.062 1.639 7.197 1.00 0.00 230 ALA A O 8
ATOM 11646 N N . VAL A 1 71 ? -1.120 1.165 6.915 1.00 0.00 231 VAL A N 8
ATOM 11647 C CA . VAL A 1 71 ? -1.438 2.462 6.329 1.00 0.00 231 VAL A CA 8
ATOM 11648 C C . VAL A 1 71 ? -1.141 3.594 7.306 1.00 0.00 231 VAL A C 8
ATOM 11649 O O . VAL A 1 71 ? -0.792 4.702 6.899 1.00 0.00 231 VAL A O 8
ATOM 11662 N N . GLN A 1 72 ? -1.281 3.307 8.596 1.00 0.00 232 GLN A N 8
ATOM 11663 C CA . GLN A 1 72 ? -1.028 4.302 9.631 1.00 0.00 232 GLN A CA 8
ATOM 11664 C C . GLN A 1 72 ? 0.431 4.266 10.075 1.00 0.00 232 GLN A C 8
ATOM 11665 O O . GLN A 1 72 ? 1.195 5.192 9.806 1.00 0.00 232 GLN A O 8
ATOM 11679 N N . ASN A 1 73 ? 0.809 3.190 10.758 1.00 0.00 233 ASN A N 8
ATOM 11680 C CA . ASN A 1 73 ? 2.177 3.034 11.241 1.00 0.00 233 ASN A CA 8
ATOM 11681 C C . ASN A 1 73 ? 3.181 3.283 10.120 1.00 0.00 233 ASN A C 8
ATOM 11682 O O . ASN A 1 73 ? 3.843 4.319 10.086 1.00 0.00 233 ASN A O 8
ATOM 11693 N N . GLU A 1 74 ? 3.288 2.324 9.205 1.00 0.00 234 GLU A N 8
ATOM 11694 C CA . GLU A 1 74 ? 4.212 2.440 8.083 1.00 0.00 234 GLU A CA 8
ATOM 11695 C C . GLU A 1 74 ? 3.921 3.696 7.266 1.00 0.00 234 GLU A C 8
ATOM 11696 O O . GLU A 1 74 ? 2.838 3.845 6.701 1.00 0.00 234 GLU A O 8
ATOM 11708 N N . VAL A 1 75 ? 4.897 4.597 7.209 1.00 0.00 235 VAL A N 8
ATOM 11709 C CA . VAL A 1 75 ? 4.748 5.840 6.462 1.00 0.00 235 VAL A CA 8
ATOM 11710 C C . VAL A 1 75 ? 5.639 5.848 5.225 1.00 0.00 235 VAL A C 8
ATOM 11711 O O . VAL A 1 75 ? 5.455 6.661 4.320 1.00 0.00 235 VAL A O 8
ATOM 11724 N N . GLY A 1 76 ? 6.605 4.935 5.192 1.00 0.00 236 GLY A N 8
ATOM 11725 C CA . GLY A 1 76 ? 7.511 4.854 4.061 1.00 0.00 236 GLY A CA 8
ATOM 11726 C C . GLY A 1 76 ? 8.885 5.412 4.377 1.00 0.00 236 GLY A C 8
ATOM 11727 O O . GLY A 1 76 ? 9.458 5.113 5.426 1.00 0.00 236 GLY A O 8
ATOM 11731 N N . LEU A 1 77 ? 9.416 6.222 3.468 1.00 0.00 237 LEU A N 8
ATOM 11732 C CA . LEU A 1 77 ? 10.732 6.822 3.654 1.00 0.00 237 LEU A CA 8
ATOM 11733 C C . LEU A 1 77 ? 10.624 8.335 3.813 1.00 0.00 237 LEU A C 8
ATOM 11734 O O . LEU A 1 77 ? 9.895 8.997 3.074 1.00 0.00 237 LEU A O 8
ATOM 11750 N N . VAL A 1 78 ? 11.356 8.877 4.781 1.00 0.00 238 VAL A N 8
ATOM 11751 C CA . VAL A 1 78 ? 11.345 10.312 5.036 1.00 0.00 238 VAL A CA 8
ATOM 11752 C C . VAL A 1 78 ? 11.313 11.101 3.732 1.00 0.00 238 VAL A C 8
ATOM 11753 O O . VAL A 1 78 ? 10.362 11.834 3.460 1.00 0.00 238 VAL A O 8
ATOM 11766 N N . ASP A 1 79 ? 12.359 10.946 2.927 1.00 0.00 239 ASP A N 8
ATOM 11767 C CA . ASP A 1 79 ? 12.450 11.642 1.649 1.00 0.00 239 ASP A CA 8
ATOM 11768 C C . ASP A 1 79 ? 11.179 11.444 0.829 1.00 0.00 239 ASP A C 8
ATOM 11769 O O . ASP A 1 79 ? 10.664 12.385 0.227 1.00 0.00 239 ASP A O 8
ATOM 11778 N N . ASN A 1 80 ? 10.680 10.212 0.810 1.00 0.00 240 ASN A N 8
ATOM 11779 C CA . ASN A 1 80 ? 9.470 9.890 0.063 1.00 0.00 240 ASN A CA 8
ATOM 11780 C C . ASN A 1 80 ? 8.512 9.059 0.911 1.00 0.00 240 ASN A C 8
ATOM 11781 O O . ASN A 1 80 ? 8.600 7.833 0.971 1.00 0.00 240 ASN A O 8
ATOM 11792 N N . PRO A 1 81 ? 7.573 9.742 1.584 1.00 0.00 241 PRO A N 8
ATOM 11793 C CA . PRO A 1 81 ? 6.579 9.087 2.440 1.00 0.00 241 PRO A CA 8
ATOM 11794 C C . PRO A 1 81 ? 5.560 8.285 1.637 1.00 0.00 241 PRO A C 8
ATOM 11795 O O . PRO A 1 81 ? 4.548 8.823 1.186 1.00 0.00 241 PRO A O 8
ATOM 11806 N N . LEU A 1 82 ? 5.834 6.997 1.462 1.00 0.00 242 LEU A N 8
ATOM 11807 C CA . LEU A 1 82 ? 4.941 6.120 0.713 1.00 0.00 242 LEU A CA 8
ATOM 11808 C C . LEU A 1 82 ? 3.482 6.505 0.942 1.00 0.00 242 LEU A C 8
ATOM 11809 O O . LEU A 1 82 ? 3.098 6.900 2.043 1.00 0.00 242 LEU A O 8
ATOM 11825 N N . LYS A 1 83 ? 2.673 6.385 -0.105 1.00 0.00 243 LYS A N 8
ATOM 11826 C CA . LYS A 1 83 ? 1.256 6.717 -0.020 1.00 0.00 243 LYS A CA 8
ATOM 11827 C C . LYS A 1 83 ? 0.395 5.466 -0.161 1.00 0.00 243 LYS A C 8
ATOM 11828 O O . LYS A 1 83 ? 0.018 5.083 -1.269 1.00 0.00 243 LYS A O 8
ATOM 11847 N N . ILE A 1 84 ? 0.086 4.835 0.967 1.00 0.00 244 ILE A N 8
ATOM 11848 C CA . ILE A 1 84 ? -0.732 3.629 0.967 1.00 0.00 244 ILE A CA 8
ATOM 11849 C C . ILE A 1 84 ? -2.218 3.973 0.939 1.00 0.00 244 ILE A C 8
ATOM 11850 O O . ILE A 1 84 ? -2.818 4.265 1.974 1.00 0.00 244 ILE A O 8
ATOM 11866 N N . SER A 1 85 ? -2.806 3.935 -0.252 1.00 0.00 245 SER A N 8
ATOM 11867 C CA . SER A 1 85 ? -4.221 4.245 -0.416 1.00 0.00 245 SER A CA 8
ATOM 11868 C C . SER A 1 85 ? -5.053 2.967 -0.480 1.00 0.00 245 SER A C 8
ATOM 11869 O O . SER A 1 85 ? -4.676 2.001 -1.143 1.00 0.00 245 SER A O 8
ATOM 11877 N N . TRP A 1 86 ? -6.185 2.971 0.214 1.00 0.00 246 TRP A N 8
ATOM 11878 C CA . TRP A 1 86 ? -7.071 1.813 0.238 1.00 0.00 246 TRP A CA 8
ATOM 11879 C C . TRP A 1 86 ? -7.745 1.616 -1.116 1.00 0.00 246 TRP A C 8
ATOM 11880 O O . TRP A 1 86 ? -8.776 2.225 -1.402 1.00 0.00 246 TRP A O 8
ATOM 11901 N N . LEU A 1 87 ? -7.156 0.761 -1.946 1.00 0.00 247 LEU A N 8
ATOM 11902 C CA . LEU A 1 87 ? -7.701 0.483 -3.270 1.00 0.00 247 LEU A CA 8
ATOM 11903 C C . LEU A 1 87 ? -9.168 0.078 -3.182 1.00 0.00 247 LEU A C 8
ATOM 11904 O O . LEU A 1 87 ? -10.021 0.649 -3.861 1.00 0.00 247 LEU A O 8
ATOM 11920 N N . GLU A 1 88 ? -9.455 -0.909 -2.339 1.00 0.00 248 GLU A N 8
ATOM 11921 C CA . GLU A 1 88 ? -10.820 -1.389 -2.161 1.00 0.00 248 GLU A CA 8
ATOM 11922 C C . GLU A 1 88 ? -11.003 -2.010 -0.779 1.00 0.00 248 GLU A C 8
ATOM 11923 O O . GLU A 1 88 ? -10.057 -2.105 0.001 1.00 0.00 248 GLU A O 8
ATOM 11935 N N . GLY A 1 89 ? -12.229 -2.432 -0.484 1.00 0.00 249 GLY A N 8
ATOM 11936 C CA . GLY A 1 89 ? -12.515 -3.038 0.803 1.00 0.00 249 GLY A CA 8
ATOM 11937 C C . GLY A 1 89 ? -11.974 -2.222 1.961 1.00 0.00 249 GLY A C 8
ATOM 11938 O O . GLY A 1 89 ? -11.189 -2.722 2.766 1.00 0.00 249 GLY A O 8
ATOM 11942 N N . GLN A 1 90 ? -12.393 -0.964 2.043 1.00 0.00 250 GLN A N 8
ATOM 11943 C CA . GLN A 1 90 ? -11.942 -0.077 3.110 1.00 0.00 250 GLN A CA 8
ATOM 11944 C C . GLN A 1 90 ? -12.772 -0.281 4.374 1.00 0.00 250 GLN A C 8
ATOM 11945 O O . GLN A 1 90 ? -13.995 -0.410 4.328 1.00 0.00 250 GLN A O 8
ATOM 11959 N N . PRO A 1 91 ? -12.092 -0.312 5.529 1.00 0.00 251 PRO A N 8
ATOM 11960 C CA . PRO A 1 91 ? -12.746 -0.499 6.828 1.00 0.00 251 PRO A CA 8
ATOM 11961 C C . PRO A 1 91 ? -13.580 0.710 7.237 1.00 0.00 251 PRO A C 8
ATOM 11962 O O . PRO A 1 91 ? -13.038 1.754 7.598 1.00 0.00 251 PRO A O 8
ATOM 11973 N N . GLN A 1 92 ? -14.899 0.561 7.178 1.00 0.00 252 GLN A N 8
ATOM 11974 C CA . GLN A 1 92 ? -15.807 1.642 7.543 1.00 0.00 252 GLN A CA 8
ATOM 11975 C C . GLN A 1 92 ? -16.812 1.178 8.591 1.00 0.00 252 GLN A C 8
ATOM 11976 O O . GLN A 1 92 ? -17.979 1.571 8.563 1.00 0.00 252 GLN A O 8
ATOM 11990 N N . ASP A 1 93 ? -16.353 0.341 9.514 1.00 0.00 253 ASP A N 8
ATOM 11991 C CA . ASP A 1 93 ? -17.213 -0.176 10.573 1.00 0.00 253 ASP A CA 8
ATOM 11992 C C . ASP A 1 93 ? -17.405 0.863 11.673 1.00 0.00 253 ASP A C 8
ATOM 11993 O O . ASP A 1 93 ? -16.702 1.872 11.717 1.00 0.00 253 ASP A O 8
ATOM 12002 N N . ALA A 1 94 ? -18.363 0.609 12.559 1.00 0.00 254 ALA A N 8
ATOM 12003 C CA . ALA A 1 94 ? -18.647 1.522 13.659 1.00 0.00 254 ALA A CA 8
ATOM 12004 C C . ALA A 1 94 ? -19.281 0.785 14.834 1.00 0.00 254 ALA A C 8
ATOM 12005 O O . ALA A 1 94 ? -19.776 -0.332 14.684 1.00 0.00 254 ALA A O 8
ATOM 12012 N N . SER A 1 95 ? -19.261 1.417 16.003 1.00 0.00 255 SER A N 8
ATOM 12013 C CA . SER A 1 95 ? -19.830 0.818 17.205 1.00 0.00 255 SER A CA 8
ATOM 12014 C C . SER A 1 95 ? -21.340 1.031 17.256 1.00 0.00 255 SER A C 8
ATOM 12015 O O . SER A 1 95 ? -21.816 2.095 17.648 1.00 0.00 255 SER A O 8
ATOM 12023 N N . GLY A 1 96 ? -22.089 0.008 16.854 1.00 0.00 256 GLY A N 8
ATOM 12024 C CA . GLY A 1 96 ? -23.537 0.102 16.861 1.00 0.00 256 GLY A CA 8
ATOM 12025 C C . GLY A 1 96 ? -24.202 -1.162 16.351 1.00 0.00 256 GLY A C 8
ATOM 12026 O O . GLY A 1 96 ? -23.577 -2.217 16.242 1.00 0.00 256 GLY A O 8
ATOM 12030 N N . PRO A 1 97 ? -25.501 -1.063 16.031 1.00 0.00 257 PRO A N 8
ATOM 12031 C CA . PRO A 1 97 ? -26.280 -2.198 15.526 1.00 0.00 257 PRO A CA 8
ATOM 12032 C C . PRO A 1 97 ? -25.862 -2.607 14.118 1.00 0.00 257 PRO A C 8
ATOM 12033 O O . PRO A 1 97 ? -25.630 -3.785 13.847 1.00 0.00 257 PRO A O 8
ATOM 12044 N N . SER A 1 98 ? -25.769 -1.627 13.225 1.00 0.00 258 SER A N 8
ATOM 12045 C CA . SER A 1 98 ? -25.382 -1.886 11.843 1.00 0.00 258 SER A CA 8
ATOM 12046 C C . SER A 1 98 ? -25.124 -0.581 11.097 1.00 0.00 258 SER A C 8
ATOM 12047 O O . SER A 1 98 ? -26.014 0.259 10.967 1.00 0.00 258 SER A O 8
ATOM 12055 N N . SER A 1 99 ? -23.898 -0.418 10.610 1.00 0.00 259 SER A N 8
ATOM 12056 C CA . SER A 1 99 ? -23.519 0.787 9.881 1.00 0.00 259 SER A CA 8
ATOM 12057 C C . SER A 1 99 ? -24.029 0.734 8.444 1.00 0.00 259 SER A C 8
ATOM 12058 O O . SER A 1 99 ? -24.182 1.765 7.789 1.00 0.00 259 SER A O 8
ATOM 12066 N N . GLY A 1 100 ? -24.290 -0.476 7.959 1.00 0.00 260 GLY A N 8
ATOM 12067 C CA . GLY A 1 100 ? -24.780 -0.642 6.603 1.00 0.00 260 GLY A CA 8
ATOM 12068 C C . GLY A 1 100 ? -24.037 -1.725 5.847 1.00 0.00 260 GLY A C 8
ATOM 12069 O O . GLY A 1 100 ? -22.873 -2.005 6.135 1.00 0.00 260 GLY A O 8
ATOM 12073 N N . GLY A 1 1 ? -19.623 0.229 1.158 1.00 0.00 161 GLY A N 9
ATOM 12074 C CA . GLY A 1 1 ? -19.716 -0.697 0.044 1.00 0.00 161 GLY A CA 9
ATOM 12075 C C . GLY A 1 1 ? -20.959 -0.473 -0.793 1.00 0.00 161 GLY A C 9
ATOM 12076 O O . GLY A 1 1 ? -21.940 -1.206 -0.668 1.00 0.00 161 GLY A O 9
ATOM 12080 N N . SER A 1 2 ? -20.920 0.543 -1.649 1.00 0.00 162 SER A N 9
ATOM 12081 C CA . SER A 1 2 ? -22.055 0.865 -2.506 1.00 0.00 162 SER A CA 9
ATOM 12082 C C . SER A 1 2 ? -21.650 0.837 -3.977 1.00 0.00 162 SER A C 9
ATOM 12083 O O . SER A 1 2 ? -20.691 1.495 -4.380 1.00 0.00 162 SER A O 9
ATOM 12091 N N . SER A 1 3 ? -22.388 0.070 -4.773 1.00 0.00 163 SER A N 9
ATOM 12092 C CA . SER A 1 3 ? -22.104 -0.048 -6.199 1.00 0.00 163 SER A CA 9
ATOM 12093 C C . SER A 1 3 ? -20.618 -0.295 -6.438 1.00 0.00 163 SER A C 9
ATOM 12094 O O . SER A 1 3 ? -20.019 0.281 -7.345 1.00 0.00 163 SER A O 9
ATOM 12102 N N . GLY A 1 4 ? -20.028 -1.158 -5.616 1.00 0.00 164 GLY A N 9
ATOM 12103 C CA . GLY A 1 4 ? -18.617 -1.468 -5.754 1.00 0.00 164 GLY A CA 9
ATOM 12104 C C . GLY A 1 4 ? -18.274 -2.852 -5.240 1.00 0.00 164 GLY A C 9
ATOM 12105 O O . GLY A 1 4 ? -18.063 -3.777 -6.024 1.00 0.00 164 GLY A O 9
ATOM 12109 N N . SER A 1 5 ? -18.216 -2.994 -3.920 1.00 0.00 165 SER A N 9
ATOM 12110 C CA . SER A 1 5 ? -17.891 -4.275 -3.303 1.00 0.00 165 SER A CA 9
ATOM 12111 C C . SER A 1 5 ? -19.020 -5.280 -3.511 1.00 0.00 165 SER A C 9
ATOM 12112 O O . SER A 1 5 ? -20.071 -5.189 -2.878 1.00 0.00 165 SER A O 9
ATOM 12120 N N . SER A 1 6 ? -18.792 -6.239 -4.403 1.00 0.00 166 SER A N 9
ATOM 12121 C CA . SER A 1 6 ? -19.790 -7.260 -4.698 1.00 0.00 166 SER A CA 9
ATOM 12122 C C . SER A 1 6 ? -19.547 -8.515 -3.865 1.00 0.00 166 SER A C 9
ATOM 12123 O O . SER A 1 6 ? -20.474 -9.077 -3.284 1.00 0.00 166 SER A O 9
ATOM 12131 N N . GLY A 1 7 ? -18.291 -8.948 -3.811 1.00 0.00 167 GLY A N 9
ATOM 12132 C CA . GLY A 1 7 ? -17.947 -10.133 -3.047 1.00 0.00 167 GLY A CA 9
ATOM 12133 C C . GLY A 1 7 ? -17.004 -9.829 -1.900 1.00 0.00 167 GLY A C 9
ATOM 12134 O O . GLY A 1 7 ? -16.675 -8.670 -1.650 1.00 0.00 167 GLY A O 9
ATOM 12138 N N . GLN A 1 8 ? -16.569 -10.873 -1.201 1.00 0.00 168 GLN A N 9
ATOM 12139 C CA . GLN A 1 8 ? -15.660 -10.711 -0.073 1.00 0.00 168 GLN A CA 9
ATOM 12140 C C . GLN A 1 8 ? -14.262 -11.209 -0.424 1.00 0.00 168 GLN A C 9
ATOM 12141 O O . GLN A 1 8 ? -14.095 -12.325 -0.916 1.00 0.00 168 GLN A O 9
ATOM 12155 N N . GLY A 1 9 ? -13.260 -10.374 -0.169 1.00 0.00 169 GLY A N 9
ATOM 12156 C CA . GLY A 1 9 ? -11.889 -10.747 -0.466 1.00 0.00 169 GLY A CA 9
ATOM 12157 C C . GLY A 1 9 ? -10.891 -10.065 0.449 1.00 0.00 169 GLY A C 9
ATOM 12158 O O . GLY A 1 9 ? -11.251 -9.172 1.218 1.00 0.00 169 GLY A O 9
ATOM 12162 N N . THR A 1 10 ? -9.633 -10.485 0.369 1.00 0.00 170 THR A N 9
ATOM 12163 C CA . THR A 1 10 ? -8.581 -9.911 1.198 1.00 0.00 170 THR A CA 9
ATOM 12164 C C . THR A 1 10 ? -8.444 -8.412 0.953 1.00 0.00 170 THR A C 9
ATOM 12165 O O . THR A 1 10 ? -8.603 -7.925 -0.166 1.00 0.00 170 THR A O 9
ATOM 12176 N N . PRO A 1 11 ? -8.142 -7.662 2.023 1.00 0.00 171 PRO A N 9
ATOM 12177 C CA . PRO A 1 11 ? -7.977 -6.208 1.949 1.00 0.00 171 PRO A CA 9
ATOM 12178 C C . PRO A 1 11 ? -6.717 -5.806 1.190 1.00 0.00 171 PRO A C 9
ATOM 12179 O O . PRO A 1 11 ? -5.648 -5.647 1.779 1.00 0.00 171 PRO A O 9
ATOM 12190 N N . LYS A 1 12 ? -6.850 -5.642 -0.122 1.00 0.00 172 LYS A N 9
ATOM 12191 C CA . LYS A 1 12 ? -5.723 -5.256 -0.963 1.00 0.00 172 LYS A CA 9
ATOM 12192 C C . LYS A 1 12 ? -5.483 -3.751 -0.895 1.00 0.00 172 LYS A C 9
ATOM 12193 O O . LYS A 1 12 ? -6.403 -2.956 -1.092 1.00 0.00 172 LYS A O 9
ATOM 12212 N N . LEU A 1 13 ? -4.242 -3.367 -0.617 1.00 0.00 173 LEU A N 9
ATOM 12213 C CA . LEU A 1 13 ? -3.881 -1.957 -0.524 1.00 0.00 173 LEU A CA 9
ATOM 12214 C C . LEU A 1 13 ? -3.089 -1.516 -1.752 1.00 0.00 173 LEU A C 9
ATOM 12215 O O . LEU A 1 13 ? -2.513 -2.340 -2.462 1.00 0.00 173 LEU A O 9
ATOM 12231 N N . LYS A 1 14 ? -3.064 -0.210 -1.995 1.00 0.00 174 LYS A N 9
ATOM 12232 C CA . LYS A 1 14 ? -2.341 0.343 -3.134 1.00 0.00 174 LYS A CA 9
ATOM 12233 C C . LYS A 1 14 ? -1.132 1.150 -2.671 1.00 0.00 174 LYS A C 9
ATOM 12234 O O . LYS A 1 14 ? -1.263 2.086 -1.881 1.00 0.00 174 LYS A O 9
ATOM 12253 N N . LEU A 1 15 ? 0.044 0.784 -3.169 1.00 0.00 175 LEU A N 9
ATOM 12254 C CA . LEU A 1 15 ? 1.277 1.475 -2.808 1.00 0.00 175 LEU A CA 9
ATOM 12255 C C . LEU A 1 15 ? 1.762 2.357 -3.953 1.00 0.00 175 LEU A C 9
ATOM 12256 O O . LEU A 1 15 ? 2.239 1.862 -4.974 1.00 0.00 175 LEU A O 9
ATOM 12272 N N . LYS A 1 16 ? 1.639 3.668 -3.776 1.00 0.00 176 LYS A N 9
ATOM 12273 C CA . LYS A 1 16 ? 2.068 4.622 -4.792 1.00 0.00 176 LYS A CA 9
ATOM 12274 C C . LYS A 1 16 ? 3.213 5.488 -4.277 1.00 0.00 176 LYS A C 9
ATOM 12275 O O . LYS A 1 16 ? 3.246 5.855 -3.103 1.00 0.00 176 LYS A O 9
ATOM 12294 N N . TRP A 1 17 ? 4.148 5.812 -5.163 1.00 0.00 177 TRP A N 9
ATOM 12295 C CA . TRP A 1 17 ? 5.294 6.637 -4.797 1.00 0.00 177 TRP A CA 9
ATOM 12296 C C . TRP A 1 17 ? 5.805 7.423 -5.999 1.00 0.00 177 TRP A C 9
ATOM 12297 O O . TRP A 1 17 ? 5.598 7.027 -7.146 1.00 0.00 177 TRP A O 9
ATOM 12318 N N . LYS A 1 18 ? 6.474 8.539 -5.730 1.00 0.00 178 LYS A N 9
ATOM 12319 C CA . LYS A 1 18 ? 7.017 9.380 -6.790 1.00 0.00 178 LYS A CA 9
ATOM 12320 C C . LYS A 1 18 ? 7.837 8.553 -7.775 1.00 0.00 178 LYS A C 9
ATOM 12321 O O . LYS A 1 18 ? 8.096 7.372 -7.543 1.00 0.00 178 LYS A O 9
ATOM 12340 N N . CYS A 1 19 ? 8.245 9.181 -8.872 1.00 0.00 179 CYS A N 9
ATOM 12341 C CA . CYS A 1 19 ? 9.037 8.503 -9.892 1.00 0.00 179 CYS A CA 9
ATOM 12342 C C . CYS A 1 19 ? 9.517 9.489 -10.953 1.00 0.00 179 CYS A C 9
ATOM 12343 O O . CYS A 1 19 ? 8.773 10.374 -11.376 1.00 0.00 179 CYS A O 9
ATOM 12351 N N . LYS A 1 20 ? 10.765 9.331 -11.378 1.00 0.00 180 LYS A N 9
ATOM 12352 C CA . LYS A 1 20 ? 11.347 10.206 -12.389 1.00 0.00 180 LYS A CA 9
ATOM 12353 C C . LYS A 1 20 ? 10.766 9.906 -13.767 1.00 0.00 180 LYS A C 9
ATOM 12354 O O . LYS A 1 20 ? 10.970 8.824 -14.316 1.00 0.00 180 LYS A O 9
ATOM 12373 N N . LYS A 1 21 ? 10.042 10.873 -14.322 1.00 0.00 181 LYS A N 9
ATOM 12374 C CA . LYS A 1 21 ? 9.434 10.715 -15.638 1.00 0.00 181 LYS A CA 9
ATOM 12375 C C . LYS A 1 21 ? 10.477 10.862 -16.741 1.00 0.00 181 LYS A C 9
ATOM 12376 O O . LYS A 1 21 ? 10.597 10.002 -17.612 1.00 0.00 181 LYS A O 9
ATOM 12395 N N . GLU A 1 22 ? 11.228 11.958 -16.696 1.00 0.00 182 GLU A N 9
ATOM 12396 C CA . GLU A 1 22 ? 12.261 12.217 -17.692 1.00 0.00 182 GLU A CA 9
ATOM 12397 C C . GLU A 1 22 ? 13.161 10.997 -17.871 1.00 0.00 182 GLU A C 9
ATOM 12398 O O . GLU A 1 22 ? 13.554 10.661 -18.989 1.00 0.00 182 GLU A O 9
ATOM 12410 N N . ASP A 1 23 ? 13.485 10.340 -16.763 1.00 0.00 183 ASP A N 9
ATOM 12411 C CA . ASP A 1 23 ? 14.338 9.159 -16.796 1.00 0.00 183 ASP A CA 9
ATOM 12412 C C . ASP A 1 23 ? 13.561 7.915 -16.376 1.00 0.00 183 ASP A C 9
ATOM 12413 O O . ASP A 1 23 ? 13.118 7.806 -15.233 1.00 0.00 183 ASP A O 9
ATOM 12422 N N . GLU A 1 24 ? 13.400 6.981 -17.308 1.00 0.00 184 GLU A N 9
ATOM 12423 C CA . GLU A 1 24 ? 12.674 5.746 -17.033 1.00 0.00 184 GLU A CA 9
ATOM 12424 C C . GLU A 1 24 ? 13.360 4.946 -15.930 1.00 0.00 184 GLU A C 9
ATOM 12425 O O . GLU A 1 24 ? 14.314 4.210 -16.183 1.00 0.00 184 GLU A O 9
ATOM 12437 N N . SER A 1 25 ? 12.868 5.096 -14.704 1.00 0.00 185 SER A N 9
ATOM 12438 C CA . SER A 1 25 ? 13.436 4.391 -13.561 1.00 0.00 185 SER A CA 9
ATOM 12439 C C . SER A 1 25 ? 12.339 3.947 -12.597 1.00 0.00 185 SER A C 9
ATOM 12440 O O . SER A 1 25 ? 11.225 4.470 -12.622 1.00 0.00 185 SER A O 9
ATOM 12448 N N . LYS A 1 26 ? 12.663 2.978 -11.748 1.00 0.00 186 LYS A N 9
ATOM 12449 C CA . LYS A 1 26 ? 11.709 2.462 -10.774 1.00 0.00 186 LYS A CA 9
ATOM 12450 C C . LYS A 1 26 ? 11.414 3.502 -9.698 1.00 0.00 186 LYS A C 9
ATOM 12451 O O . LYS A 1 26 ? 10.256 3.818 -9.426 1.00 0.00 186 LYS A O 9
ATOM 12470 N N . GLY A 1 27 ? 12.470 4.032 -9.088 1.00 0.00 187 GLY A N 9
ATOM 12471 C CA . GLY A 1 27 ? 12.303 5.032 -8.049 1.00 0.00 187 GLY A CA 9
ATOM 12472 C C . GLY A 1 27 ? 13.185 4.769 -6.845 1.00 0.00 187 GLY A C 9
ATOM 12473 O O . GLY A 1 27 ? 14.408 4.876 -6.927 1.00 0.00 187 GLY A O 9
ATOM 12477 N N . GLY A 1 28 ? 12.563 4.425 -5.721 1.00 0.00 188 GLY A N 9
ATOM 12478 C CA . GLY A 1 28 ? 13.315 4.154 -4.510 1.00 0.00 188 GLY A CA 9
ATOM 12479 C C . GLY A 1 28 ? 12.662 3.092 -3.648 1.00 0.00 188 GLY A C 9
ATOM 12480 O O . GLY A 1 28 ? 12.442 3.300 -2.454 1.00 0.00 188 GLY A O 9
ATOM 12484 N N . TYR A 1 29 ? 12.349 1.951 -4.252 1.00 0.00 189 TYR A N 9
ATOM 12485 C CA . TYR A 1 29 ? 11.713 0.854 -3.533 1.00 0.00 189 TYR A CA 9
ATOM 12486 C C . TYR A 1 29 ? 11.859 -0.457 -4.298 1.00 0.00 189 TYR A C 9
ATOM 12487 O O . TYR A 1 29 ? 12.131 -0.461 -5.499 1.00 0.00 189 TYR A O 9
ATOM 12505 N N . SER A 1 30 ? 11.676 -1.569 -3.594 1.00 0.00 190 SER A N 9
ATOM 12506 C CA . SER A 1 30 ? 11.790 -2.888 -4.206 1.00 0.00 190 SER A CA 9
ATOM 12507 C C . SER A 1 30 ? 10.816 -3.871 -3.563 1.00 0.00 190 SER A C 9
ATOM 12508 O O . SER A 1 30 ? 10.573 -3.824 -2.357 1.00 0.00 190 SER A O 9
ATOM 12516 N N . LYS A 1 31 ? 10.261 -4.762 -4.377 1.00 0.00 191 LYS A N 9
ATOM 12517 C CA . LYS A 1 31 ? 9.314 -5.758 -3.891 1.00 0.00 191 LYS A CA 9
ATOM 12518 C C . LYS A 1 31 ? 9.674 -6.207 -2.478 1.00 0.00 191 LYS A C 9
ATOM 12519 O O . LYS A 1 31 ? 8.796 -6.422 -1.642 1.00 0.00 191 LYS A O 9
ATOM 12538 N N . ASP A 1 32 ? 10.969 -6.344 -2.218 1.00 0.00 192 ASP A N 9
ATOM 12539 C CA . ASP A 1 32 ? 11.445 -6.764 -0.905 1.00 0.00 192 ASP A CA 9
ATOM 12540 C C . ASP A 1 32 ? 11.219 -5.667 0.132 1.00 0.00 192 ASP A C 9
ATOM 12541 O O . ASP A 1 32 ? 10.424 -5.828 1.058 1.00 0.00 192 ASP A O 9
ATOM 12550 N N . VAL A 1 33 ? 11.924 -4.552 -0.030 1.00 0.00 193 VAL A N 9
ATOM 12551 C CA . VAL A 1 33 ? 11.801 -3.429 0.891 1.00 0.00 193 VAL A CA 9
ATOM 12552 C C . VAL A 1 33 ? 10.353 -3.231 1.325 1.00 0.00 193 VAL A C 9
ATOM 12553 O O . VAL A 1 33 ? 10.050 -3.196 2.519 1.00 0.00 193 VAL A O 9
ATOM 12566 N N . LEU A 1 34 ? 9.461 -3.103 0.350 1.00 0.00 194 LEU A N 9
ATOM 12567 C CA . LEU A 1 34 ? 8.042 -2.909 0.630 1.00 0.00 194 LEU A CA 9
ATOM 12568 C C . LEU A 1 34 ? 7.463 -4.113 1.366 1.00 0.00 194 LEU A C 9
ATOM 12569 O O . LEU A 1 34 ? 6.707 -3.963 2.326 1.00 0.00 194 LEU A O 9
ATOM 12585 N N . LEU A 1 35 ? 7.825 -5.308 0.911 1.00 0.00 195 LEU A N 9
ATOM 12586 C CA . LEU A 1 35 ? 7.343 -6.539 1.528 1.00 0.00 195 LEU A CA 9
ATOM 12587 C C . LEU A 1 35 ? 7.639 -6.551 3.024 1.00 0.00 195 LEU A C 9
ATOM 12588 O O . LEU A 1 35 ? 6.762 -6.840 3.838 1.00 0.00 195 LEU A O 9
ATOM 12604 N N . ARG A 1 36 ? 8.879 -6.232 3.380 1.00 0.00 196 ARG A N 9
ATOM 12605 C CA . ARG A 1 36 ? 9.290 -6.205 4.778 1.00 0.00 196 ARG A CA 9
ATOM 12606 C C . ARG A 1 36 ? 8.548 -5.111 5.541 1.00 0.00 196 ARG A C 9
ATOM 12607 O O . ARG A 1 36 ? 8.117 -5.315 6.677 1.00 0.00 196 ARG A O 9
ATOM 12628 N N . LEU A 1 37 ? 8.405 -3.951 4.911 1.00 0.00 197 LEU A N 9
ATOM 12629 C CA . LEU A 1 37 ? 7.716 -2.824 5.530 1.00 0.00 197 LEU A CA 9
ATOM 12630 C C . LEU A 1 37 ? 6.342 -3.242 6.046 1.00 0.00 197 LEU A C 9
ATOM 12631 O O . LEU A 1 37 ? 5.941 -2.866 7.149 1.00 0.00 197 LEU A O 9
ATOM 12647 N N . LEU A 1 38 ? 5.627 -4.023 5.244 1.00 0.00 198 LEU A N 9
ATOM 12648 C CA . LEU A 1 38 ? 4.299 -4.495 5.620 1.00 0.00 198 LEU A CA 9
ATOM 12649 C C . LEU A 1 38 ? 4.392 -5.732 6.508 1.00 0.00 198 LEU A C 9
ATOM 12650 O O . LEU A 1 38 ? 3.688 -5.842 7.511 1.00 0.00 198 LEU A O 9
ATOM 12666 N N . GLN A 1 39 ? 5.268 -6.659 6.132 1.00 0.00 199 GLN A N 9
ATOM 12667 C CA . GLN A 1 39 ? 5.454 -7.887 6.895 1.00 0.00 199 GLN A CA 9
ATOM 12668 C C . GLN A 1 39 ? 5.274 -7.633 8.388 1.00 0.00 199 GLN A C 9
ATOM 12669 O O . GLN A 1 39 ? 4.308 -8.096 8.996 1.00 0.00 199 GLN A O 9
ATOM 12683 N N . LYS A 1 40 ? 6.210 -6.895 8.975 1.00 0.00 200 LYS A N 9
ATOM 12684 C CA . LYS A 1 40 ? 6.155 -6.578 10.397 1.00 0.00 200 LYS A CA 9
ATOM 12685 C C . LYS A 1 40 ? 4.713 -6.403 10.860 1.00 0.00 200 LYS A C 9
ATOM 12686 O O . LYS A 1 40 ? 4.339 -6.857 11.942 1.00 0.00 200 LYS A O 9
ATOM 12705 N N . TYR A 1 41 ? 3.907 -5.744 10.035 1.00 0.00 201 TYR A N 9
ATOM 12706 C CA . TYR A 1 41 ? 2.505 -5.508 10.362 1.00 0.00 201 TYR A CA 9
ATOM 12707 C C . TYR A 1 41 ? 1.643 -6.698 9.950 1.00 0.00 201 TYR A C 9
ATOM 12708 O O . TYR A 1 41 ? 1.062 -7.379 10.794 1.00 0.00 201 TYR A O 9
ATOM 12726 N N . GLY A 1 42 ? 1.566 -6.941 8.645 1.00 0.00 202 GLY A N 9
ATOM 12727 C CA . GLY A 1 42 ? 0.774 -8.049 8.143 1.00 0.00 202 GLY A CA 9
ATOM 12728 C C . GLY A 1 42 ? 1.569 -8.965 7.234 1.00 0.00 202 GLY A C 9
ATOM 12729 O O . GLY A 1 42 ? 2.506 -8.527 6.568 1.00 0.00 202 GLY A O 9
ATOM 12733 N N . GLU A 1 43 ? 1.195 -10.240 7.208 1.00 0.00 203 GLU A N 9
ATOM 12734 C CA . GLU A 1 43 ? 1.882 -11.220 6.375 1.00 0.00 203 GLU A CA 9
ATOM 12735 C C . GLU A 1 43 ? 1.477 -11.071 4.912 1.00 0.00 203 GLU A C 9
ATOM 12736 O O . GLU A 1 43 ? 0.495 -11.664 4.464 1.00 0.00 203 GLU A O 9
ATOM 12748 N N . VAL A 1 44 ? 2.239 -10.273 4.171 1.00 0.00 204 VAL A N 9
ATOM 12749 C CA . VAL A 1 44 ? 1.961 -10.045 2.758 1.00 0.00 204 VAL A CA 9
ATOM 12750 C C . VAL A 1 44 ? 1.707 -11.360 2.029 1.00 0.00 204 VAL A C 9
ATOM 12751 O O . VAL A 1 44 ? 2.608 -12.188 1.886 1.00 0.00 204 VAL A O 9
ATOM 12764 N N . LEU A 1 45 ? 0.474 -11.546 1.569 1.00 0.00 205 LEU A N 9
ATOM 12765 C CA . LEU A 1 45 ? 0.100 -12.761 0.854 1.00 0.00 205 LEU A CA 9
ATOM 12766 C C . LEU A 1 45 ? 0.436 -12.644 -0.630 1.00 0.00 205 LEU A C 9
ATOM 12767 O O . LEU A 1 45 ? 1.001 -13.562 -1.222 1.00 0.00 205 LEU A O 9
ATOM 12783 N N . ASN A 1 46 ? 0.086 -11.507 -1.223 1.00 0.00 206 ASN A N 9
ATOM 12784 C CA . ASN A 1 46 ? 0.351 -11.269 -2.637 1.00 0.00 206 ASN A CA 9
ATOM 12785 C C . ASN A 1 46 ? 0.740 -9.814 -2.880 1.00 0.00 206 ASN A C 9
ATOM 12786 O O . ASN A 1 46 ? -0.046 -8.900 -2.627 1.00 0.00 206 ASN A O 9
ATOM 12797 N N . LEU A 1 47 ? 1.955 -9.607 -3.373 1.00 0.00 207 LEU A N 9
ATOM 12798 C CA . LEU A 1 47 ? 2.449 -8.263 -3.652 1.00 0.00 207 LEU A CA 9
ATOM 12799 C C . LEU A 1 47 ? 2.683 -8.068 -5.147 1.00 0.00 207 LEU A C 9
ATOM 12800 O O . LEU A 1 47 ? 3.667 -8.558 -5.701 1.00 0.00 207 LEU A O 9
ATOM 12816 N N . VAL A 1 48 ? 1.774 -7.346 -5.794 1.00 0.00 208 VAL A N 9
ATOM 12817 C CA . VAL A 1 48 ? 1.883 -7.083 -7.224 1.00 0.00 208 VAL A CA 9
ATOM 12818 C C . VAL A 1 48 ? 2.426 -5.683 -7.485 1.00 0.00 208 VAL A C 9
ATOM 12819 O O . VAL A 1 48 ? 2.277 -4.783 -6.658 1.00 0.00 208 VAL A O 9
ATOM 12832 N N . LEU A 1 49 ? 3.057 -5.505 -8.641 1.00 0.00 209 LEU A N 9
ATOM 12833 C CA . LEU A 1 49 ? 3.624 -4.213 -9.013 1.00 0.00 209 LEU A CA 9
ATOM 12834 C C . LEU A 1 49 ? 3.264 -3.855 -10.451 1.00 0.00 209 LEU A C 9
ATOM 12835 O O . LEU A 1 49 ? 3.215 -4.721 -11.324 1.00 0.00 209 LEU A O 9
ATOM 12851 N N . SER A 1 50 ? 3.015 -2.571 -10.691 1.00 0.00 210 SER A N 9
ATOM 12852 C CA . SER A 1 50 ? 2.658 -2.098 -12.023 1.00 0.00 210 SER A CA 9
ATOM 12853 C C . SER A 1 50 ? 3.877 -2.084 -12.939 1.00 0.00 210 SER A C 9
ATOM 12854 O O . SER A 1 50 ? 4.772 -1.252 -12.789 1.00 0.00 210 SER A O 9
ATOM 12862 N N . SER A 1 51 ? 3.906 -3.013 -13.890 1.00 0.00 211 SER A N 9
ATOM 12863 C CA . SER A 1 51 ? 5.017 -3.112 -14.829 1.00 0.00 211 SER A CA 9
ATOM 12864 C C . SER A 1 51 ? 4.938 -2.010 -15.882 1.00 0.00 211 SER A C 9
ATOM 12865 O O . SER A 1 51 ? 5.782 -1.115 -15.926 1.00 0.00 211 SER A O 9
ATOM 12873 N N . LYS A 1 52 ? 3.916 -2.081 -16.728 1.00 0.00 212 LYS A N 9
ATOM 12874 C CA . LYS A 1 52 ? 3.723 -1.091 -17.781 1.00 0.00 212 LYS A CA 9
ATOM 12875 C C . LYS A 1 52 ? 3.954 0.320 -17.249 1.00 0.00 212 LYS A C 9
ATOM 12876 O O . LYS A 1 52 ? 4.597 1.143 -17.901 1.00 0.00 212 LYS A O 9
ATOM 12895 N N . LYS A 1 53 ? 3.426 0.593 -16.061 1.00 0.00 213 LYS A N 9
ATOM 12896 C CA . LYS A 1 53 ? 3.576 1.904 -15.439 1.00 0.00 213 LYS A CA 9
ATOM 12897 C C . LYS A 1 53 ? 4.303 1.792 -14.103 1.00 0.00 213 LYS A C 9
ATOM 12898 O O . LYS A 1 53 ? 3.698 1.556 -13.057 1.00 0.00 213 LYS A O 9
ATOM 12917 N N . PRO A 1 54 ? 5.633 1.966 -14.136 1.00 0.00 214 PRO A N 9
ATOM 12918 C CA . PRO A 1 54 ? 6.471 1.892 -12.936 1.00 0.00 214 PRO A CA 9
ATOM 12919 C C . PRO A 1 54 ? 6.241 3.069 -11.994 1.00 0.00 214 PRO A C 9
ATOM 12920 O O . PRO A 1 54 ? 6.390 4.226 -12.384 1.00 0.00 214 PRO A O 9
ATOM 12931 N N . GLY A 1 55 ? 5.878 2.765 -10.752 1.00 0.00 215 GLY A N 9
ATOM 12932 C CA . GLY A 1 55 ? 5.634 3.810 -9.774 1.00 0.00 215 GLY A CA 9
ATOM 12933 C C . GLY A 1 55 ? 4.547 3.437 -8.786 1.00 0.00 215 GLY A C 9
ATOM 12934 O O . GLY A 1 55 ? 4.595 3.828 -7.620 1.00 0.00 215 GLY A O 9
ATOM 12938 N N . THR A 1 56 ? 3.560 2.678 -9.253 1.00 0.00 216 THR A N 9
ATOM 12939 C CA . THR A 1 56 ? 2.454 2.254 -8.404 1.00 0.00 216 THR A CA 9
ATOM 12940 C C . THR A 1 56 ? 2.473 0.745 -8.188 1.00 0.00 216 THR A C 9
ATOM 12941 O O . THR A 1 56 ? 3.145 0.014 -8.914 1.00 0.00 216 THR A O 9
ATOM 12952 N N . ALA A 1 57 ? 1.731 0.286 -7.186 1.00 0.00 217 ALA A N 9
ATOM 12953 C CA . ALA A 1 57 ? 1.661 -1.137 -6.877 1.00 0.00 217 ALA A CA 9
ATOM 12954 C C . ALA A 1 57 ? 0.468 -1.445 -5.978 1.00 0.00 217 ALA A C 9
ATOM 12955 O O . ALA A 1 57 ? -0.196 -0.537 -5.478 1.00 0.00 217 ALA A O 9
ATOM 12962 N N . VAL A 1 58 ? 0.202 -2.732 -5.776 1.00 0.00 218 VAL A N 9
ATOM 12963 C CA . VAL A 1 58 ? -0.910 -3.160 -4.936 1.00 0.00 218 VAL A CA 9
ATOM 12964 C C . VAL A 1 58 ? -0.540 -4.392 -4.119 1.00 0.00 218 VAL A C 9
ATOM 12965 O O . VAL A 1 58 ? -0.202 -5.439 -4.673 1.00 0.00 218 VAL A O 9
ATOM 12978 N N . VAL A 1 59 ? -0.605 -4.262 -2.798 1.00 0.00 219 VAL A N 9
ATOM 12979 C CA . VAL A 1 59 ? -0.277 -5.366 -1.904 1.00 0.00 219 VAL A CA 9
ATOM 12980 C C . VAL A 1 59 ? -1.540 -6.036 -1.373 1.00 0.00 219 VAL A C 9
ATOM 12981 O O . VAL A 1 59 ? -2.596 -5.410 -1.287 1.00 0.00 219 VAL A O 9
ATOM 12994 N N . GLU A 1 60 ? -1.422 -7.311 -1.017 1.00 0.00 220 GLU A N 9
ATOM 12995 C CA . GLU A 1 60 ? -2.555 -8.066 -0.495 1.00 0.00 220 GLU A CA 9
ATOM 12996 C C . GLU A 1 60 ? -2.240 -8.633 0.887 1.00 0.00 220 GLU A C 9
ATOM 12997 O O . GLU A 1 60 ? -1.343 -9.461 1.040 1.00 0.00 220 GLU A O 9
ATOM 13009 N N . PHE A 1 61 ? -2.985 -8.179 1.889 1.00 0.00 221 PHE A N 9
ATOM 13010 C CA . PHE A 1 61 ? -2.786 -8.639 3.259 1.00 0.00 221 PHE A CA 9
ATOM 13011 C C . PHE A 1 61 ? -3.634 -9.874 3.546 1.00 0.00 221 PHE A C 9
ATOM 13012 O O . PHE A 1 61 ? -4.474 -10.266 2.737 1.00 0.00 221 PHE A O 9
ATOM 13029 N N . ALA A 1 62 ? -3.407 -10.484 4.706 1.00 0.00 222 ALA A N 9
ATOM 13030 C CA . ALA A 1 62 ? -4.151 -11.673 5.102 1.00 0.00 222 ALA A CA 9
ATOM 13031 C C . ALA A 1 62 ? -5.317 -11.313 6.015 1.00 0.00 222 ALA A C 9
ATOM 13032 O O . ALA A 1 62 ? -6.169 -12.151 6.313 1.00 0.00 222 ALA A O 9
ATOM 13039 N N . THR A 1 63 ? -5.351 -10.060 6.459 1.00 0.00 223 THR A N 9
ATOM 13040 C CA . THR A 1 63 ? -6.412 -9.589 7.340 1.00 0.00 223 THR A CA 9
ATOM 13041 C C . THR A 1 63 ? -6.574 -8.076 7.245 1.00 0.00 223 THR A C 9
ATOM 13042 O O . THR A 1 63 ? -5.850 -7.409 6.505 1.00 0.00 223 THR A O 9
ATOM 13053 N N . VAL A 1 64 ? -7.529 -7.540 7.998 1.00 0.00 224 VAL A N 9
ATOM 13054 C CA . VAL A 1 64 ? -7.786 -6.105 8.000 1.00 0.00 224 VAL A CA 9
ATOM 13055 C C . VAL A 1 64 ? -6.900 -5.389 9.014 1.00 0.00 224 VAL A C 9
ATOM 13056 O O . VAL A 1 64 ? -6.126 -4.500 8.660 1.00 0.00 224 VAL A O 9
ATOM 13069 N N . LYS A 1 65 ? -7.019 -5.784 10.277 1.00 0.00 225 LYS A N 9
ATOM 13070 C CA . LYS A 1 65 ? -6.228 -5.183 11.344 1.00 0.00 225 LYS A CA 9
ATOM 13071 C C . LYS A 1 65 ? -4.829 -4.828 10.851 1.00 0.00 225 LYS A C 9
ATOM 13072 O O . LYS A 1 65 ? -4.462 -3.655 10.791 1.00 0.00 225 LYS A O 9
ATOM 13091 N N . ALA A 1 66 ? -4.054 -5.848 10.499 1.00 0.00 226 ALA A N 9
ATOM 13092 C CA . ALA A 1 66 ? -2.697 -5.643 10.008 1.00 0.00 226 ALA A CA 9
ATOM 13093 C C . ALA A 1 66 ? -2.657 -4.547 8.947 1.00 0.00 226 ALA A C 9
ATOM 13094 O O . ALA A 1 66 ? -1.825 -3.643 9.007 1.00 0.00 226 ALA A O 9
ATOM 13101 N N . ALA A 1 67 ? -3.561 -4.635 7.977 1.00 0.00 227 ALA A N 9
ATOM 13102 C CA . ALA A 1 67 ? -3.630 -3.651 6.905 1.00 0.00 227 ALA A CA 9
ATOM 13103 C C . ALA A 1 67 ? -3.848 -2.248 7.461 1.00 0.00 227 ALA A C 9
ATOM 13104 O O . ALA A 1 67 ? -3.038 -1.349 7.236 1.00 0.00 227 ALA A O 9
ATOM 13111 N N . GLU A 1 68 ? -4.947 -2.068 8.186 1.00 0.00 228 GLU A N 9
ATOM 13112 C CA . GLU A 1 68 ? -5.272 -0.773 8.773 1.00 0.00 228 GLU A CA 9
ATOM 13113 C C . GLU A 1 68 ? -4.057 -0.174 9.475 1.00 0.00 228 GLU A C 9
ATOM 13114 O O . GLU A 1 68 ? -3.832 1.037 9.427 1.00 0.00 228 GLU A O 9
ATOM 13126 N N . LEU A 1 69 ? -3.276 -1.029 10.126 1.00 0.00 229 LEU A N 9
ATOM 13127 C CA . LEU A 1 69 ? -2.083 -0.585 10.839 1.00 0.00 229 LEU A CA 9
ATOM 13128 C C . LEU A 1 69 ? -0.984 -0.179 9.863 1.00 0.00 229 LEU A C 9
ATOM 13129 O O . LEU A 1 69 ? -0.500 0.952 9.893 1.00 0.00 229 LEU A O 9
ATOM 13145 N N . ALA A 1 70 ? -0.597 -1.109 8.996 1.00 0.00 230 ALA A N 9
ATOM 13146 C CA . ALA A 1 70 ? 0.441 -0.847 8.007 1.00 0.00 230 ALA A CA 9
ATOM 13147 C C . ALA A 1 70 ? 0.183 0.465 7.275 1.00 0.00 230 ALA A C 9
ATOM 13148 O O . ALA A 1 70 ? 1.074 1.307 7.155 1.00 0.00 230 ALA A O 9
ATOM 13155 N N . VAL A 1 71 ? -1.041 0.633 6.785 1.00 0.00 231 VAL A N 9
ATOM 13156 C CA . VAL A 1 71 ? -1.417 1.844 6.064 1.00 0.00 231 VAL A CA 9
ATOM 13157 C C . VAL A 1 71 ? -1.232 3.082 6.935 1.00 0.00 231 VAL A C 9
ATOM 13158 O O . VAL A 1 71 ? -1.037 4.185 6.427 1.00 0.00 231 VAL A O 9
ATOM 13171 N N . GLN A 1 72 ? -1.296 2.889 8.248 1.00 0.00 232 GLN A N 9
ATOM 13172 C CA . GLN A 1 72 ? -1.136 3.991 9.190 1.00 0.00 232 GLN A CA 9
ATOM 13173 C C . GLN A 1 72 ? 0.263 3.987 9.799 1.00 0.00 232 GLN A C 9
ATOM 13174 O O . GLN A 1 72 ? 1.096 4.829 9.468 1.00 0.00 232 GLN A O 9
ATOM 13188 N N . ASN A 1 73 ? 0.511 3.035 10.692 1.00 0.00 233 ASN A N 9
ATOM 13189 C CA . ASN A 1 73 ? 1.809 2.922 11.348 1.00 0.00 233 ASN A CA 9
ATOM 13190 C C . ASN A 1 73 ? 2.941 3.214 10.369 1.00 0.00 233 ASN A C 9
ATOM 13191 O O . ASN A 1 73 ? 3.675 4.189 10.527 1.00 0.00 233 ASN A O 9
ATOM 13202 N N . GLU A 1 74 ? 3.076 2.362 9.357 1.00 0.00 234 GLU A N 9
ATOM 13203 C CA . GLU A 1 74 ? 4.119 2.529 8.352 1.00 0.00 234 GLU A CA 9
ATOM 13204 C C . GLU A 1 74 ? 3.877 3.785 7.520 1.00 0.00 234 GLU A C 9
ATOM 13205 O O . GLU A 1 74 ? 2.733 4.156 7.254 1.00 0.00 234 GLU A O 9
ATOM 13217 N N . VAL A 1 75 ? 4.961 4.436 7.111 1.00 0.00 235 VAL A N 9
ATOM 13218 C CA . VAL A 1 75 ? 4.868 5.649 6.308 1.00 0.00 235 VAL A CA 9
ATOM 13219 C C . VAL A 1 75 ? 5.657 5.513 5.011 1.00 0.00 235 VAL A C 9
ATOM 13220 O O . VAL A 1 75 ? 5.201 5.930 3.948 1.00 0.00 235 VAL A O 9
ATOM 13233 N N . GLY A 1 76 ? 6.846 4.924 5.107 1.00 0.00 236 GLY A N 9
ATOM 13234 C CA . GLY A 1 76 ? 7.680 4.742 3.934 1.00 0.00 236 GLY A CA 9
ATOM 13235 C C . GLY A 1 76 ? 9.100 5.224 4.153 1.00 0.00 236 GLY A C 9
ATOM 13236 O O . GLY A 1 76 ? 9.808 4.720 5.026 1.00 0.00 236 GLY A O 9
ATOM 13240 N N . LEU A 1 77 ? 9.520 6.202 3.357 1.00 0.00 237 LEU A N 9
ATOM 13241 C CA . LEU A 1 77 ? 10.867 6.752 3.466 1.00 0.00 237 LEU A CA 9
ATOM 13242 C C . LEU A 1 77 ? 10.822 8.249 3.756 1.00 0.00 237 LEU A C 9
ATOM 13243 O O . LEU A 1 77 ? 10.141 9.006 3.064 1.00 0.00 237 LEU A O 9
ATOM 13259 N N . VAL A 1 78 ? 11.554 8.669 4.783 1.00 0.00 238 VAL A N 9
ATOM 13260 C CA . VAL A 1 78 ? 11.600 10.076 5.163 1.00 0.00 238 VAL A CA 9
ATOM 13261 C C . VAL A 1 78 ? 11.562 10.979 3.935 1.00 0.00 238 VAL A C 9
ATOM 13262 O O . VAL A 1 78 ? 10.630 11.763 3.758 1.00 0.00 238 VAL A O 9
ATOM 13275 N N . ASP A 1 79 ? 12.580 10.862 3.091 1.00 0.00 239 ASP A N 9
ATOM 13276 C CA . ASP A 1 79 ? 12.663 11.667 1.877 1.00 0.00 239 ASP A CA 9
ATOM 13277 C C . ASP A 1 79 ? 11.402 11.509 1.034 1.00 0.00 239 ASP A C 9
ATOM 13278 O O . ASP A 1 79 ? 10.860 12.487 0.522 1.00 0.00 239 ASP A O 9
ATOM 13287 N N . ASN A 1 80 ? 10.941 10.270 0.893 1.00 0.00 240 ASN A N 9
ATOM 13288 C CA . ASN A 1 80 ? 9.745 9.984 0.109 1.00 0.00 240 ASN A CA 9
ATOM 13289 C C . ASN A 1 80 ? 8.771 9.117 0.901 1.00 0.00 240 ASN A C 9
ATOM 13290 O O . ASN A 1 80 ? 8.851 7.888 0.896 1.00 0.00 240 ASN A O 9
ATOM 13301 N N . PRO A 1 81 ? 7.829 9.769 1.598 1.00 0.00 241 PRO A N 9
ATOM 13302 C CA . PRO A 1 81 ? 6.820 9.077 2.406 1.00 0.00 241 PRO A CA 9
ATOM 13303 C C . PRO A 1 81 ? 5.807 8.326 1.550 1.00 0.00 241 PRO A C 9
ATOM 13304 O O . PRO A 1 81 ? 4.847 8.913 1.047 1.00 0.00 241 PRO A O 9
ATOM 13315 N N . LEU A 1 82 ? 6.024 7.026 1.388 1.00 0.00 242 LEU A N 9
ATOM 13316 C CA . LEU A 1 82 ? 5.128 6.193 0.592 1.00 0.00 242 LEU A CA 9
ATOM 13317 C C . LEU A 1 82 ? 3.675 6.611 0.793 1.00 0.00 242 LEU A C 9
ATOM 13318 O O . LEU A 1 82 ? 3.290 7.060 1.873 1.00 0.00 242 LEU A O 9
ATOM 13334 N N . LYS A 1 83 ? 2.872 6.460 -0.254 1.00 0.00 243 LYS A N 9
ATOM 13335 C CA . LYS A 1 83 ? 1.459 6.818 -0.194 1.00 0.00 243 LYS A CA 9
ATOM 13336 C C . LYS A 1 83 ? 0.581 5.571 -0.199 1.00 0.00 243 LYS A C 9
ATOM 13337 O O . LYS A 1 83 ? 0.264 5.028 -1.258 1.00 0.00 243 LYS A O 9
ATOM 13356 N N . ILE A 1 84 ? 0.191 5.123 0.989 1.00 0.00 244 ILE A N 9
ATOM 13357 C CA . ILE A 1 84 ? -0.652 3.941 1.120 1.00 0.00 244 ILE A CA 9
ATOM 13358 C C . ILE A 1 84 ? -2.130 4.319 1.126 1.00 0.00 244 ILE A C 9
ATOM 13359 O O . ILE A 1 84 ? -2.640 4.855 2.110 1.00 0.00 244 ILE A O 9
ATOM 13375 N N . SER A 1 85 ? -2.812 4.034 0.022 1.00 0.00 245 SER A N 9
ATOM 13376 C CA . SER A 1 85 ? -4.231 4.345 -0.102 1.00 0.00 245 SER A CA 9
ATOM 13377 C C . SER A 1 85 ? -5.053 3.072 -0.279 1.00 0.00 245 SER A C 9
ATOM 13378 O O . SER A 1 85 ? -4.617 2.124 -0.932 1.00 0.00 245 SER A O 9
ATOM 13386 N N . TRP A 1 86 ? -6.245 3.059 0.308 1.00 0.00 246 TRP A N 9
ATOM 13387 C CA . TRP A 1 86 ? -7.129 1.902 0.215 1.00 0.00 246 TRP A CA 9
ATOM 13388 C C . TRP A 1 86 ? -7.756 1.806 -1.171 1.00 0.00 246 TRP A C 9
ATOM 13389 O O . TRP A 1 86 ? -8.651 2.580 -1.514 1.00 0.00 246 TRP A O 9
ATOM 13410 N N . LEU A 1 87 ? -7.282 0.852 -1.965 1.00 0.00 247 LEU A N 9
ATOM 13411 C CA . LEU A 1 87 ? -7.798 0.655 -3.316 1.00 0.00 247 LEU A CA 9
ATOM 13412 C C . LEU A 1 87 ? -9.253 0.197 -3.282 1.00 0.00 247 LEU A C 9
ATOM 13413 O O . LEU A 1 87 ? -10.069 0.633 -4.093 1.00 0.00 247 LEU A O 9
ATOM 13429 N N . GLU A 1 88 ? -9.569 -0.683 -2.336 1.00 0.00 248 GLU A N 9
ATOM 13430 C CA . GLU A 1 88 ? -10.926 -1.198 -2.197 1.00 0.00 248 GLU A CA 9
ATOM 13431 C C . GLU A 1 88 ? -11.055 -2.058 -0.943 1.00 0.00 248 GLU A C 9
ATOM 13432 O O . GLU A 1 88 ? -10.069 -2.601 -0.445 1.00 0.00 248 GLU A O 9
ATOM 13444 N N . GLY A 1 89 ? -12.279 -2.176 -0.437 1.00 0.00 249 GLY A N 9
ATOM 13445 C CA . GLY A 1 89 ? -12.515 -2.970 0.755 1.00 0.00 249 GLY A CA 9
ATOM 13446 C C . GLY A 1 89 ? -12.261 -2.191 2.030 1.00 0.00 249 GLY A C 9
ATOM 13447 O O . GLY A 1 89 ? -11.679 -2.716 2.979 1.00 0.00 249 GLY A O 9
ATOM 13451 N N . GLN A 1 90 ? -12.697 -0.936 2.052 1.00 0.00 250 GLN A N 9
ATOM 13452 C CA . GLN A 1 90 ? -12.510 -0.083 3.220 1.00 0.00 250 GLN A CA 9
ATOM 13453 C C . GLN A 1 90 ? -13.120 -0.723 4.464 1.00 0.00 250 GLN A C 9
ATOM 13454 O O . GLN A 1 90 ? -14.269 -1.165 4.464 1.00 0.00 250 GLN A O 9
ATOM 13468 N N . PRO A 1 91 ? -12.334 -0.774 5.549 1.00 0.00 251 PRO A N 9
ATOM 13469 C CA . PRO A 1 91 ? -12.776 -1.357 6.819 1.00 0.00 251 PRO A CA 9
ATOM 13470 C C . PRO A 1 91 ? -13.839 -0.508 7.509 1.00 0.00 251 PRO A C 9
ATOM 13471 O O . PRO A 1 91 ? -14.288 -0.833 8.607 1.00 0.00 251 PRO A O 9
ATOM 13482 N N . GLN A 1 92 ? -14.236 0.579 6.855 1.00 0.00 252 GLN A N 9
ATOM 13483 C CA . GLN A 1 92 ? -15.247 1.473 7.407 1.00 0.00 252 GLN A CA 9
ATOM 13484 C C . GLN A 1 92 ? -16.644 0.885 7.240 1.00 0.00 252 GLN A C 9
ATOM 13485 O O . GLN A 1 92 ? -17.511 1.490 6.609 1.00 0.00 252 GLN A O 9
ATOM 13499 N N . ASP A 1 93 ? -16.855 -0.296 7.808 1.00 0.00 253 ASP A N 9
ATOM 13500 C CA . ASP A 1 93 ? -18.148 -0.966 7.723 1.00 0.00 253 ASP A CA 9
ATOM 13501 C C . ASP A 1 93 ? -18.278 -2.036 8.803 1.00 0.00 253 ASP A C 9
ATOM 13502 O O . ASP A 1 93 ? -17.301 -2.695 9.158 1.00 0.00 253 ASP A O 9
ATOM 13511 N N . ALA A 1 94 ? -19.490 -2.201 9.322 1.00 0.00 254 ALA A N 9
ATOM 13512 C CA . ALA A 1 94 ? -19.748 -3.191 10.360 1.00 0.00 254 ALA A CA 9
ATOM 13513 C C . ALA A 1 94 ? -20.697 -4.275 9.862 1.00 0.00 254 ALA A C 9
ATOM 13514 O O . ALA A 1 94 ? -21.826 -3.990 9.464 1.00 0.00 254 ALA A O 9
ATOM 13521 N N . SER A 1 95 ? -20.231 -5.520 9.886 1.00 0.00 255 SER A N 9
ATOM 13522 C CA . SER A 1 95 ? -21.036 -6.647 9.432 1.00 0.00 255 SER A CA 9
ATOM 13523 C C . SER A 1 95 ? -21.833 -7.245 10.587 1.00 0.00 255 SER A C 9
ATOM 13524 O O . SER A 1 95 ? -23.036 -7.478 10.471 1.00 0.00 255 SER A O 9
ATOM 13532 N N . GLY A 1 96 ? -21.153 -7.492 11.702 1.00 0.00 256 GLY A N 9
ATOM 13533 C CA . GLY A 1 96 ? -21.812 -8.061 12.863 1.00 0.00 256 GLY A CA 9
ATOM 13534 C C . GLY A 1 96 ? -20.915 -9.011 13.632 1.00 0.00 256 GLY A C 9
ATOM 13535 O O . GLY A 1 96 ? -19.714 -9.105 13.379 1.00 0.00 256 GLY A O 9
ATOM 13539 N N . PRO A 1 97 ? -21.502 -9.734 14.597 1.00 0.00 257 PRO A N 9
ATOM 13540 C CA . PRO A 1 97 ? -20.765 -10.693 15.426 1.00 0.00 257 PRO A CA 9
ATOM 13541 C C . PRO A 1 97 ? -20.323 -11.921 14.638 1.00 0.00 257 PRO A C 9
ATOM 13542 O O . PRO A 1 97 ? -21.076 -12.885 14.500 1.00 0.00 257 PRO A O 9
ATOM 13553 N N . SER A 1 98 ? -19.098 -11.880 14.124 1.00 0.00 258 SER A N 9
ATOM 13554 C CA . SER A 1 98 ? -18.558 -12.989 13.347 1.00 0.00 258 SER A CA 9
ATOM 13555 C C . SER A 1 98 ? -17.603 -13.829 14.190 1.00 0.00 258 SER A C 9
ATOM 13556 O O . SER A 1 98 ? -17.648 -15.059 14.158 1.00 0.00 258 SER A O 9
ATOM 13564 N N . SER A 1 99 ? -16.741 -13.155 14.945 1.00 0.00 259 SER A N 9
ATOM 13565 C CA . SER A 1 99 ? -15.773 -13.839 15.795 1.00 0.00 259 SER A CA 9
ATOM 13566 C C . SER A 1 99 ? -16.048 -13.554 17.268 1.00 0.00 259 SER A C 9
ATOM 13567 O O . SER A 1 99 ? -16.680 -12.557 17.612 1.00 0.00 259 SER A O 9
ATOM 13575 N N . GLY A 1 100 ? -15.566 -14.440 18.135 1.00 0.00 260 GLY A N 9
ATOM 13576 C CA . GLY A 1 100 ? -15.770 -14.268 19.562 1.00 0.00 260 GLY A CA 9
ATOM 13577 C C . GLY A 1 100 ? -16.196 -15.552 20.246 1.00 0.00 260 GLY A C 9
ATOM 13578 O O . GLY A 1 100 ? -17.296 -15.636 20.792 1.00 0.00 260 GLY A O 9
ATOM 13582 N N . GLY A 1 1 ? -18.199 -10.032 14.904 1.00 0.00 161 GLY A N 10
ATOM 13583 C CA . GLY A 1 1 ? -18.366 -8.655 14.479 1.00 0.00 161 GLY A CA 10
ATOM 13584 C C . GLY A 1 1 ? -17.568 -8.332 13.231 1.00 0.00 161 GLY A C 10
ATOM 13585 O O . GLY A 1 1 ? -16.766 -7.399 13.224 1.00 0.00 161 GLY A O 10
ATOM 13589 N N . SER A 1 2 ? -17.787 -9.107 12.174 1.00 0.00 162 SER A N 10
ATOM 13590 C CA . SER A 1 2 ? -17.079 -8.902 10.916 1.00 0.00 162 SER A CA 10
ATOM 13591 C C . SER A 1 2 ? -17.865 -7.976 9.994 1.00 0.00 162 SER A C 10
ATOM 13592 O O . SER A 1 2 ? -19.095 -7.939 10.035 1.00 0.00 162 SER A O 10
ATOM 13600 N N . SER A 1 3 ? -17.146 -7.230 9.161 1.00 0.00 163 SER A N 10
ATOM 13601 C CA . SER A 1 3 ? -17.776 -6.300 8.230 1.00 0.00 163 SER A CA 10
ATOM 13602 C C . SER A 1 3 ? -17.543 -6.736 6.787 1.00 0.00 163 SER A C 10
ATOM 13603 O O . SER A 1 3 ? -16.469 -7.228 6.441 1.00 0.00 163 SER A O 10
ATOM 13611 N N . GLY A 1 4 ? -18.558 -6.551 5.948 1.00 0.00 164 GLY A N 10
ATOM 13612 C CA . GLY A 1 4 ? -18.445 -6.930 4.552 1.00 0.00 164 GLY A CA 10
ATOM 13613 C C . GLY A 1 4 ? -19.796 -7.093 3.884 1.00 0.00 164 GLY A C 10
ATOM 13614 O O . GLY A 1 4 ? -20.834 -7.010 4.540 1.00 0.00 164 GLY A O 10
ATOM 13618 N N . SER A 1 5 ? -19.783 -7.324 2.575 1.00 0.00 165 SER A N 10
ATOM 13619 C CA . SER A 1 5 ? -21.017 -7.494 1.817 1.00 0.00 165 SER A CA 10
ATOM 13620 C C . SER A 1 5 ? -21.183 -8.942 1.366 1.00 0.00 165 SER A C 10
ATOM 13621 O O . SER A 1 5 ? -22.114 -9.630 1.783 1.00 0.00 165 SER A O 10
ATOM 13629 N N . SER A 1 6 ? -20.272 -9.397 0.511 1.00 0.00 166 SER A N 10
ATOM 13630 C CA . SER A 1 6 ? -20.319 -10.762 0.000 1.00 0.00 166 SER A CA 10
ATOM 13631 C C . SER A 1 6 ? -19.032 -11.108 -0.743 1.00 0.00 166 SER A C 10
ATOM 13632 O O . SER A 1 6 ? -18.264 -10.225 -1.122 1.00 0.00 166 SER A O 10
ATOM 13640 N N . GLY A 1 7 ? -18.804 -12.402 -0.947 1.00 0.00 167 GLY A N 10
ATOM 13641 C CA . GLY A 1 7 ? -17.609 -12.843 -1.643 1.00 0.00 167 GLY A CA 10
ATOM 13642 C C . GLY A 1 7 ? -16.352 -12.645 -0.820 1.00 0.00 167 GLY A C 10
ATOM 13643 O O . GLY A 1 7 ? -15.535 -11.777 -1.124 1.00 0.00 167 GLY A O 10
ATOM 13647 N N . GLN A 1 8 ? -16.198 -13.451 0.226 1.00 0.00 168 GLN A N 10
ATOM 13648 C CA . GLN A 1 8 ? -15.031 -13.357 1.096 1.00 0.00 168 GLN A CA 10
ATOM 13649 C C . GLN A 1 8 ? -13.786 -12.981 0.299 1.00 0.00 168 GLN A C 10
ATOM 13650 O O . GLN A 1 8 ? -13.376 -13.704 -0.608 1.00 0.00 168 GLN A O 10
ATOM 13664 N N . GLY A 1 9 ? -13.190 -11.844 0.645 1.00 0.00 169 GLY A N 10
ATOM 13665 C CA . GLY A 1 9 ? -11.998 -11.392 -0.048 1.00 0.00 169 GLY A CA 10
ATOM 13666 C C . GLY A 1 9 ? -10.943 -10.858 0.901 1.00 0.00 169 GLY A C 10
ATOM 13667 O O . GLY A 1 9 ? -11.109 -10.909 2.120 1.00 0.00 169 GLY A O 10
ATOM 13671 N N . THR A 1 10 ? -9.851 -10.345 0.341 1.00 0.00 170 THR A N 10
ATOM 13672 C CA . THR A 1 10 ? -8.764 -9.802 1.145 1.00 0.00 170 THR A CA 10
ATOM 13673 C C . THR A 1 10 ? -8.605 -8.303 0.916 1.00 0.00 170 THR A C 10
ATOM 13674 O O . THR A 1 10 ? -8.775 -7.799 -0.195 1.00 0.00 170 THR A O 10
ATOM 13685 N N . PRO A 1 11 ? -8.272 -7.571 1.990 1.00 0.00 171 PRO A N 10
ATOM 13686 C CA . PRO A 1 11 ? -8.082 -6.119 1.930 1.00 0.00 171 PRO A CA 10
ATOM 13687 C C . PRO A 1 11 ? -6.829 -5.730 1.153 1.00 0.00 171 PRO A C 10
ATOM 13688 O O . PRO A 1 11 ? -5.781 -5.458 1.741 1.00 0.00 171 PRO A O 10
ATOM 13699 N N . LYS A 1 12 ? -6.943 -5.704 -0.170 1.00 0.00 172 LYS A N 10
ATOM 13700 C CA . LYS A 1 12 ? -5.819 -5.346 -1.028 1.00 0.00 172 LYS A CA 10
ATOM 13701 C C . LYS A 1 12 ? -5.552 -3.845 -0.977 1.00 0.00 172 LYS A C 10
ATOM 13702 O O . LYS A 1 12 ? -6.422 -3.038 -1.309 1.00 0.00 172 LYS A O 10
ATOM 13721 N N . LEU A 1 13 ? -4.346 -3.477 -0.562 1.00 0.00 173 LEU A N 10
ATOM 13722 C CA . LEU A 1 13 ? -3.964 -2.072 -0.469 1.00 0.00 173 LEU A CA 10
ATOM 13723 C C . LEU A 1 13 ? -3.169 -1.642 -1.698 1.00 0.00 173 LEU A C 10
ATOM 13724 O O . LEU A 1 13 ? -2.590 -2.473 -2.398 1.00 0.00 173 LEU A O 10
ATOM 13740 N N . LYS A 1 14 ? -3.143 -0.338 -1.953 1.00 0.00 174 LYS A N 10
ATOM 13741 C CA . LYS A 1 14 ? -2.417 0.204 -3.095 1.00 0.00 174 LYS A CA 10
ATOM 13742 C C . LYS A 1 14 ? -1.218 1.028 -2.635 1.00 0.00 174 LYS A C 10
ATOM 13743 O O . LYS A 1 14 ? -1.356 1.946 -1.825 1.00 0.00 174 LYS A O 10
ATOM 13762 N N . LEU A 1 15 ? -0.043 0.696 -3.157 1.00 0.00 175 LEU A N 10
ATOM 13763 C CA . LEU A 1 15 ? 1.181 1.407 -2.802 1.00 0.00 175 LEU A CA 10
ATOM 13764 C C . LEU A 1 15 ? 1.592 2.371 -3.910 1.00 0.00 175 LEU A C 10
ATOM 13765 O O . LEU A 1 15 ? 1.884 1.957 -5.032 1.00 0.00 175 LEU A O 10
ATOM 13781 N N . LYS A 1 16 ? 1.615 3.660 -3.587 1.00 0.00 176 LYS A N 10
ATOM 13782 C CA . LYS A 1 16 ? 1.993 4.685 -4.553 1.00 0.00 176 LYS A CA 10
ATOM 13783 C C . LYS A 1 16 ? 3.251 5.420 -4.101 1.00 0.00 176 LYS A C 10
ATOM 13784 O O . LYS A 1 16 ? 3.466 5.625 -2.906 1.00 0.00 176 LYS A O 10
ATOM 13803 N N . TRP A 1 17 ? 4.077 5.816 -5.062 1.00 0.00 177 TRP A N 10
ATOM 13804 C CA . TRP A 1 17 ? 5.312 6.531 -4.762 1.00 0.00 177 TRP A CA 10
ATOM 13805 C C . TRP A 1 17 ? 5.851 7.232 -6.004 1.00 0.00 177 TRP A C 10
ATOM 13806 O O . TRP A 1 17 ? 5.702 6.738 -7.122 1.00 0.00 177 TRP A O 10
ATOM 13827 N N . LYS A 1 18 ? 6.478 8.386 -5.801 1.00 0.00 178 LYS A N 10
ATOM 13828 C CA . LYS A 1 18 ? 7.041 9.155 -6.905 1.00 0.00 178 LYS A CA 10
ATOM 13829 C C . LYS A 1 18 ? 8.099 8.347 -7.648 1.00 0.00 178 LYS A C 10
ATOM 13830 O O . LYS A 1 18 ? 8.737 7.464 -7.072 1.00 0.00 178 LYS A O 10
ATOM 13849 N N . CYS A 1 19 ? 8.281 8.653 -8.927 1.00 0.00 179 CYS A N 10
ATOM 13850 C CA . CYS A 1 19 ? 9.263 7.955 -9.749 1.00 0.00 179 CYS A CA 10
ATOM 13851 C C . CYS A 1 19 ? 9.889 8.899 -10.770 1.00 0.00 179 CYS A C 10
ATOM 13852 O O . CYS A 1 19 ? 9.191 9.675 -11.424 1.00 0.00 179 CYS A O 10
ATOM 13860 N N . LYS A 1 20 ? 11.209 8.831 -10.901 1.00 0.00 180 LYS A N 10
ATOM 13861 C CA . LYS A 1 20 ? 11.930 9.680 -11.841 1.00 0.00 180 LYS A CA 10
ATOM 13862 C C . LYS A 1 20 ? 11.479 9.410 -13.274 1.00 0.00 180 LYS A C 10
ATOM 13863 O O . LYS A 1 20 ? 10.998 8.323 -13.590 1.00 0.00 180 LYS A O 10
ATOM 13882 N N . LYS A 1 21 ? 11.640 10.408 -14.137 1.00 0.00 181 LYS A N 10
ATOM 13883 C CA . LYS A 1 21 ? 11.252 10.279 -15.536 1.00 0.00 181 LYS A CA 10
ATOM 13884 C C . LYS A 1 21 ? 12.461 9.951 -16.408 1.00 0.00 181 LYS A C 10
ATOM 13885 O O . LYS A 1 21 ? 12.375 9.126 -17.317 1.00 0.00 181 LYS A O 10
ATOM 13904 N N . GLU A 1 22 ? 13.585 10.600 -16.122 1.00 0.00 182 GLU A N 10
ATOM 13905 C CA . GLU A 1 22 ? 14.810 10.376 -16.880 1.00 0.00 182 GLU A CA 10
ATOM 13906 C C . GLU A 1 22 ? 15.336 8.961 -16.657 1.00 0.00 182 GLU A C 10
ATOM 13907 O O . GLU A 1 22 ? 16.006 8.393 -17.520 1.00 0.00 182 GLU A O 10
ATOM 13919 N N . ASP A 1 23 ? 15.028 8.398 -15.494 1.00 0.00 183 ASP A N 10
ATOM 13920 C CA . ASP A 1 23 ? 15.469 7.049 -15.156 1.00 0.00 183 ASP A CA 10
ATOM 13921 C C . ASP A 1 23 ? 14.362 6.033 -15.423 1.00 0.00 183 ASP A C 10
ATOM 13922 O O . ASP A 1 23 ? 13.180 6.332 -15.257 1.00 0.00 183 ASP A O 10
ATOM 13931 N N . GLU A 1 24 ? 14.755 4.833 -15.837 1.00 0.00 184 GLU A N 10
ATOM 13932 C CA . GLU A 1 24 ? 13.796 3.774 -16.128 1.00 0.00 184 GLU A CA 10
ATOM 13933 C C . GLU A 1 24 ? 13.487 2.960 -14.875 1.00 0.00 184 GLU A C 10
ATOM 13934 O O . GLU A 1 24 ? 12.547 2.166 -14.854 1.00 0.00 184 GLU A O 10
ATOM 13946 N N . SER A 1 25 ? 14.286 3.164 -13.833 1.00 0.00 185 SER A N 10
ATOM 13947 C CA . SER A 1 25 ? 14.101 2.446 -12.577 1.00 0.00 185 SER A CA 10
ATOM 13948 C C . SER A 1 25 ? 12.875 2.963 -11.831 1.00 0.00 185 SER A C 10
ATOM 13949 O O . SER A 1 25 ? 12.379 4.055 -12.108 1.00 0.00 185 SER A O 10
ATOM 13957 N N . LYS A 1 26 ? 12.390 2.170 -10.881 1.00 0.00 186 LYS A N 10
ATOM 13958 C CA . LYS A 1 26 ? 11.223 2.545 -10.093 1.00 0.00 186 LYS A CA 10
ATOM 13959 C C . LYS A 1 26 ? 11.545 3.710 -9.163 1.00 0.00 186 LYS A C 10
ATOM 13960 O O . LYS A 1 26 ? 10.805 4.691 -9.101 1.00 0.00 186 LYS A O 10
ATOM 13979 N N . GLY A 1 27 ? 12.657 3.596 -8.442 1.00 0.00 187 GLY A N 10
ATOM 13980 C CA . GLY A 1 27 ? 13.058 4.648 -7.526 1.00 0.00 187 GLY A CA 10
ATOM 13981 C C . GLY A 1 27 ? 13.767 4.109 -6.299 1.00 0.00 187 GLY A C 10
ATOM 13982 O O . GLY A 1 27 ? 14.819 3.481 -6.407 1.00 0.00 187 GLY A O 10
ATOM 13986 N N . GLY A 1 28 ? 13.189 4.357 -5.127 1.00 0.00 188 GLY A N 10
ATOM 13987 C CA . GLY A 1 28 ? 13.787 3.887 -3.892 1.00 0.00 188 GLY A CA 10
ATOM 13988 C C . GLY A 1 28 ? 12.916 2.874 -3.174 1.00 0.00 188 GLY A C 10
ATOM 13989 O O . GLY A 1 28 ? 12.596 3.044 -1.998 1.00 0.00 188 GLY A O 10
ATOM 13993 N N . TYR A 1 29 ? 12.532 1.820 -3.884 1.00 0.00 189 TYR A N 10
ATOM 13994 C CA . TYR A 1 29 ? 11.689 0.778 -3.309 1.00 0.00 189 TYR A CA 10
ATOM 13995 C C . TYR A 1 29 ? 11.738 -0.491 -4.155 1.00 0.00 189 TYR A C 10
ATOM 13996 O O . TYR A 1 29 ? 11.407 -0.473 -5.341 1.00 0.00 189 TYR A O 10
ATOM 14014 N N . SER A 1 30 ? 12.152 -1.591 -3.536 1.00 0.00 190 SER A N 10
ATOM 14015 C CA . SER A 1 30 ? 12.248 -2.870 -4.231 1.00 0.00 190 SER A CA 10
ATOM 14016 C C . SER A 1 30 ? 11.223 -3.861 -3.689 1.00 0.00 190 SER A C 10
ATOM 14017 O O . SER A 1 30 ? 10.919 -3.868 -2.496 1.00 0.00 190 SER A O 10
ATOM 14025 N N . LYS A 1 31 ? 10.693 -4.698 -4.574 1.00 0.00 191 LYS A N 10
ATOM 14026 C CA . LYS A 1 31 ? 9.703 -5.696 -4.187 1.00 0.00 191 LYS A CA 10
ATOM 14027 C C . LYS A 1 31 ? 9.978 -6.218 -2.780 1.00 0.00 191 LYS A C 10
ATOM 14028 O O . LYS A 1 31 ? 9.056 -6.406 -1.987 1.00 0.00 191 LYS A O 10
ATOM 14047 N N . ASP A 1 32 ? 11.251 -6.449 -2.478 1.00 0.00 192 ASP A N 10
ATOM 14048 C CA . ASP A 1 32 ? 11.647 -6.946 -1.166 1.00 0.00 192 ASP A CA 10
ATOM 14049 C C . ASP A 1 32 ? 11.430 -5.884 -0.093 1.00 0.00 192 ASP A C 10
ATOM 14050 O O . ASP A 1 32 ? 10.633 -6.068 0.827 1.00 0.00 192 ASP A O 10
ATOM 14059 N N . VAL A 1 33 ? 12.146 -4.770 -0.217 1.00 0.00 193 VAL A N 10
ATOM 14060 C CA . VAL A 1 33 ? 12.032 -3.677 0.741 1.00 0.00 193 VAL A CA 10
ATOM 14061 C C . VAL A 1 33 ? 10.590 -3.498 1.202 1.00 0.00 193 VAL A C 10
ATOM 14062 O O . VAL A 1 33 ? 10.300 -3.534 2.398 1.00 0.00 193 VAL A O 10
ATOM 14075 N N . LEU A 1 34 ? 9.689 -3.307 0.245 1.00 0.00 194 LEU A N 10
ATOM 14076 C CA . LEU A 1 34 ? 8.274 -3.123 0.552 1.00 0.00 194 LEU A CA 10
ATOM 14077 C C . LEU A 1 34 ? 7.718 -4.329 1.302 1.00 0.00 194 LEU A C 10
ATOM 14078 O O . LEU A 1 34 ? 7.160 -4.193 2.391 1.00 0.00 194 LEU A O 10
ATOM 14094 N N . LEU A 1 35 ? 7.877 -5.509 0.713 1.00 0.00 195 LEU A N 10
ATOM 14095 C CA . LEU A 1 35 ? 7.393 -6.741 1.327 1.00 0.00 195 LEU A CA 10
ATOM 14096 C C . LEU A 1 35 ? 7.740 -6.783 2.811 1.00 0.00 195 LEU A C 10
ATOM 14097 O O . LEU A 1 35 ? 6.967 -7.288 3.626 1.00 0.00 195 LEU A O 10
ATOM 14113 N N . ARG A 1 36 ? 8.907 -6.248 3.156 1.00 0.00 196 ARG A N 10
ATOM 14114 C CA . ARG A 1 36 ? 9.356 -6.223 4.543 1.00 0.00 196 ARG A CA 10
ATOM 14115 C C . ARG A 1 36 ? 8.550 -5.217 5.358 1.00 0.00 196 ARG A C 10
ATOM 14116 O O . ARG A 1 36 ? 7.867 -5.582 6.316 1.00 0.00 196 ARG A O 10
ATOM 14137 N N . LEU A 1 37 ? 8.634 -3.948 4.972 1.00 0.00 197 LEU A N 10
ATOM 14138 C CA . LEU A 1 37 ? 7.912 -2.888 5.667 1.00 0.00 197 LEU A CA 10
ATOM 14139 C C . LEU A 1 37 ? 6.528 -3.363 6.098 1.00 0.00 197 LEU A C 10
ATOM 14140 O O . LEU A 1 37 ? 6.061 -3.037 7.190 1.00 0.00 197 LEU A O 10
ATOM 14156 N N . LEU A 1 38 ? 5.879 -4.136 5.235 1.00 0.00 198 LEU A N 10
ATOM 14157 C CA . LEU A 1 38 ? 4.548 -4.659 5.528 1.00 0.00 198 LEU A CA 10
ATOM 14158 C C . LEU A 1 38 ? 4.636 -5.961 6.317 1.00 0.00 198 LEU A C 10
ATOM 14159 O O . LEU A 1 38 ? 4.016 -6.102 7.370 1.00 0.00 198 LEU A O 10
ATOM 14175 N N . GLN A 1 39 ? 5.412 -6.909 5.800 1.00 0.00 199 GLN A N 10
ATOM 14176 C CA . GLN A 1 39 ? 5.582 -8.199 6.458 1.00 0.00 199 GLN A CA 10
ATOM 14177 C C . GLN A 1 39 ? 5.588 -8.040 7.975 1.00 0.00 199 GLN A C 10
ATOM 14178 O O . GLN A 1 39 ? 5.076 -8.893 8.701 1.00 0.00 199 GLN A O 10
ATOM 14192 N N . LYS A 1 40 ? 6.170 -6.943 8.448 1.00 0.00 200 LYS A N 10
ATOM 14193 C CA . LYS A 1 40 ? 6.242 -6.671 9.878 1.00 0.00 200 LYS A CA 10
ATOM 14194 C C . LYS A 1 40 ? 4.846 -6.601 10.490 1.00 0.00 200 LYS A C 10
ATOM 14195 O O . LYS A 1 40 ? 4.532 -7.331 11.431 1.00 0.00 200 LYS A O 10
ATOM 14214 N N . TYR A 1 41 ? 4.012 -5.720 9.949 1.00 0.00 201 TYR A N 10
ATOM 14215 C CA . TYR A 1 41 ? 2.649 -5.555 10.442 1.00 0.00 201 TYR A CA 10
ATOM 14216 C C . TYR A 1 41 ? 1.804 -6.786 10.129 1.00 0.00 201 TYR A C 10
ATOM 14217 O O . TYR A 1 41 ? 1.405 -7.525 11.029 1.00 0.00 201 TYR A O 10
ATOM 14235 N N . GLY A 1 42 ? 1.534 -7.000 8.845 1.00 0.00 202 GLY A N 10
ATOM 14236 C CA . GLY A 1 42 ? 0.738 -8.141 8.434 1.00 0.00 202 GLY A CA 10
ATOM 14237 C C . GLY A 1 42 ? 1.517 -9.110 7.567 1.00 0.00 202 GLY A C 10
ATOM 14238 O O . GLY A 1 42 ? 2.601 -8.785 7.083 1.00 0.00 202 GLY A O 10
ATOM 14242 N N . GLU A 1 43 ? 0.966 -10.304 7.373 1.00 0.00 203 GLU A N 10
ATOM 14243 C CA . GLU A 1 43 ? 1.619 -11.323 6.561 1.00 0.00 203 GLU A CA 10
ATOM 14244 C C . GLU A 1 43 ? 1.285 -11.139 5.083 1.00 0.00 203 GLU A C 10
ATOM 14245 O O . GLU A 1 43 ? 0.348 -11.747 4.566 1.00 0.00 203 GLU A O 10
ATOM 14257 N N . VAL A 1 44 ? 2.058 -10.293 4.409 1.00 0.00 204 VAL A N 10
ATOM 14258 C CA . VAL A 1 44 ? 1.845 -10.028 2.991 1.00 0.00 204 VAL A CA 10
ATOM 14259 C C . VAL A 1 44 ? 1.646 -11.324 2.213 1.00 0.00 204 VAL A C 10
ATOM 14260 O O . VAL A 1 44 ? 2.558 -12.146 2.112 1.00 0.00 204 VAL A O 10
ATOM 14273 N N . LEU A 1 45 ? 0.450 -11.500 1.664 1.00 0.00 205 LEU A N 10
ATOM 14274 C CA . LEU A 1 45 ? 0.130 -12.696 0.893 1.00 0.00 205 LEU A CA 10
ATOM 14275 C C . LEU A 1 45 ? 0.580 -12.547 -0.556 1.00 0.00 205 LEU A C 10
ATOM 14276 O O . LEU A 1 45 ? 1.312 -13.386 -1.079 1.00 0.00 205 LEU A O 10
ATOM 14292 N N . ASN A 1 46 ? 0.139 -11.471 -1.200 1.00 0.00 206 ASN A N 10
ATOM 14293 C CA . ASN A 1 46 ? 0.499 -11.210 -2.589 1.00 0.00 206 ASN A CA 10
ATOM 14294 C C . ASN A 1 46 ? 0.878 -9.746 -2.787 1.00 0.00 206 ASN A C 10
ATOM 14295 O O . ASN A 1 46 ? 0.087 -8.844 -2.505 1.00 0.00 206 ASN A O 10
ATOM 14306 N N . LEU A 1 47 ? 2.092 -9.515 -3.274 1.00 0.00 207 LEU A N 10
ATOM 14307 C CA . LEU A 1 47 ? 2.577 -8.160 -3.511 1.00 0.00 207 LEU A CA 10
ATOM 14308 C C . LEU A 1 47 ? 2.863 -7.935 -4.992 1.00 0.00 207 LEU A C 10
ATOM 14309 O O . LEU A 1 47 ? 3.930 -8.295 -5.491 1.00 0.00 207 LEU A O 10
ATOM 14325 N N . VAL A 1 48 ? 1.904 -7.336 -5.691 1.00 0.00 208 VAL A N 10
ATOM 14326 C CA . VAL A 1 48 ? 2.053 -7.060 -7.115 1.00 0.00 208 VAL A CA 10
ATOM 14327 C C . VAL A 1 48 ? 2.406 -5.597 -7.356 1.00 0.00 208 VAL A C 10
ATOM 14328 O O . VAL A 1 48 ? 1.945 -4.709 -6.639 1.00 0.00 208 VAL A O 10
ATOM 14341 N N . LEU A 1 49 ? 3.226 -5.352 -8.372 1.00 0.00 209 LEU A N 10
ATOM 14342 C CA . LEU A 1 49 ? 3.642 -3.995 -8.711 1.00 0.00 209 LEU A CA 10
ATOM 14343 C C . LEU A 1 49 ? 3.179 -3.618 -10.114 1.00 0.00 209 LEU A C 10
ATOM 14344 O O . LEU A 1 49 ? 2.960 -4.485 -10.960 1.00 0.00 209 LEU A O 10
ATOM 14360 N N . SER A 1 50 ? 3.035 -2.319 -10.356 1.00 0.00 210 SER A N 10
ATOM 14361 C CA . SER A 1 50 ? 2.598 -1.827 -11.657 1.00 0.00 210 SER A CA 10
ATOM 14362 C C . SER A 1 50 ? 3.710 -1.965 -12.692 1.00 0.00 210 SER A C 10
ATOM 14363 O O . SER A 1 50 ? 4.851 -1.569 -12.450 1.00 0.00 210 SER A O 10
ATOM 14371 N N . SER A 1 51 ? 3.369 -2.530 -13.846 1.00 0.00 211 SER A N 10
ATOM 14372 C CA . SER A 1 51 ? 4.339 -2.725 -14.917 1.00 0.00 211 SER A CA 10
ATOM 14373 C C . SER A 1 51 ? 4.275 -1.579 -15.923 1.00 0.00 211 SER A C 10
ATOM 14374 O O . SER A 1 51 ? 5.254 -0.862 -16.128 1.00 0.00 211 SER A O 10
ATOM 14382 N N . LYS A 1 52 ? 3.114 -1.414 -16.548 1.00 0.00 212 LYS A N 10
ATOM 14383 C CA . LYS A 1 52 ? 2.918 -0.355 -17.532 1.00 0.00 212 LYS A CA 10
ATOM 14384 C C . LYS A 1 52 ? 3.374 0.992 -16.980 1.00 0.00 212 LYS A C 10
ATOM 14385 O O . LYS A 1 52 ? 4.332 1.586 -17.475 1.00 0.00 212 LYS A O 10
ATOM 14404 N N . LYS A 1 53 ? 2.683 1.468 -15.950 1.00 0.00 213 LYS A N 10
ATOM 14405 C CA . LYS A 1 53 ? 3.017 2.744 -15.328 1.00 0.00 213 LYS A CA 10
ATOM 14406 C C . LYS A 1 53 ? 3.846 2.532 -14.065 1.00 0.00 213 LYS A C 10
ATOM 14407 O O . LYS A 1 53 ? 3.326 2.194 -13.002 1.00 0.00 213 LYS A O 10
ATOM 14426 N N . PRO A 1 54 ? 5.167 2.738 -14.181 1.00 0.00 214 PRO A N 10
ATOM 14427 C CA . PRO A 1 54 ? 6.095 2.577 -13.058 1.00 0.00 214 PRO A CA 10
ATOM 14428 C C . PRO A 1 54 ? 5.920 3.663 -12.002 1.00 0.00 214 PRO A C 10
ATOM 14429 O O . PRO A 1 54 ? 5.688 4.827 -12.327 1.00 0.00 214 PRO A O 10
ATOM 14440 N N . GLY A 1 55 ? 6.033 3.275 -10.735 1.00 0.00 215 GLY A N 10
ATOM 14441 C CA . GLY A 1 55 ? 5.885 4.228 -9.651 1.00 0.00 215 GLY A CA 10
ATOM 14442 C C . GLY A 1 55 ? 4.760 3.858 -8.705 1.00 0.00 215 GLY A C 10
ATOM 14443 O O . GLY A 1 55 ? 4.655 4.407 -7.607 1.00 0.00 215 GLY A O 10
ATOM 14447 N N . THR A 1 56 ? 3.913 2.926 -9.130 1.00 0.00 216 THR A N 10
ATOM 14448 C CA . THR A 1 56 ? 2.788 2.486 -8.314 1.00 0.00 216 THR A CA 10
ATOM 14449 C C . THR A 1 56 ? 2.813 0.975 -8.112 1.00 0.00 216 THR A C 10
ATOM 14450 O O . THR A 1 56 ? 3.632 0.274 -8.704 1.00 0.00 216 THR A O 10
ATOM 14461 N N . ALA A 1 57 ? 1.909 0.480 -7.273 1.00 0.00 217 ALA A N 10
ATOM 14462 C CA . ALA A 1 57 ? 1.826 -0.948 -6.995 1.00 0.00 217 ALA A CA 10
ATOM 14463 C C . ALA A 1 57 ? 0.633 -1.265 -6.099 1.00 0.00 217 ALA A C 10
ATOM 14464 O O . ALA A 1 57 ? -0.120 -0.371 -5.713 1.00 0.00 217 ALA A O 10
ATOM 14471 N N . VAL A 1 58 ? 0.467 -2.543 -5.773 1.00 0.00 218 VAL A N 10
ATOM 14472 C CA . VAL A 1 58 ? -0.634 -2.977 -4.921 1.00 0.00 218 VAL A CA 10
ATOM 14473 C C . VAL A 1 58 ? -0.261 -4.230 -4.136 1.00 0.00 218 VAL A C 10
ATOM 14474 O O . VAL A 1 58 ? 0.303 -5.176 -4.687 1.00 0.00 218 VAL A O 10
ATOM 14487 N N . VAL A 1 59 ? -0.579 -4.230 -2.846 1.00 0.00 219 VAL A N 10
ATOM 14488 C CA . VAL A 1 59 ? -0.278 -5.367 -1.984 1.00 0.00 219 VAL A CA 10
ATOM 14489 C C . VAL A 1 59 ? -1.555 -6.065 -1.530 1.00 0.00 219 VAL A C 10
ATOM 14490 O O . VAL A 1 59 ? -2.648 -5.507 -1.629 1.00 0.00 219 VAL A O 10
ATOM 14503 N N . GLU A 1 60 ? -1.410 -7.289 -1.032 1.00 0.00 220 GLU A N 10
ATOM 14504 C CA . GLU A 1 60 ? -2.553 -8.063 -0.563 1.00 0.00 220 GLU A CA 10
ATOM 14505 C C . GLU A 1 60 ? -2.302 -8.608 0.841 1.00 0.00 220 GLU A C 10
ATOM 14506 O O . GLU A 1 60 ? -1.432 -9.456 1.043 1.00 0.00 220 GLU A O 10
ATOM 14518 N N . PHE A 1 61 ? -3.069 -8.114 1.807 1.00 0.00 221 PHE A N 10
ATOM 14519 C CA . PHE A 1 61 ? -2.929 -8.549 3.191 1.00 0.00 221 PHE A CA 10
ATOM 14520 C C . PHE A 1 61 ? -3.837 -9.741 3.481 1.00 0.00 221 PHE A C 10
ATOM 14521 O O . PHE A 1 61 ? -4.693 -10.094 2.670 1.00 0.00 221 PHE A O 10
ATOM 14538 N N . ALA A 1 62 ? -3.643 -10.356 4.643 1.00 0.00 222 ALA A N 10
ATOM 14539 C CA . ALA A 1 62 ? -4.444 -11.507 5.041 1.00 0.00 222 ALA A CA 10
ATOM 14540 C C . ALA A 1 62 ? -5.558 -11.096 5.998 1.00 0.00 222 ALA A C 10
ATOM 14541 O O . ALA A 1 62 ? -6.551 -11.807 6.154 1.00 0.00 222 ALA A O 10
ATOM 14548 N N . THR A 1 63 ? -5.387 -9.943 6.638 1.00 0.00 223 THR A N 10
ATOM 14549 C CA . THR A 1 63 ? -6.377 -9.438 7.581 1.00 0.00 223 THR A CA 10
ATOM 14550 C C . THR A 1 63 ? -6.549 -7.930 7.442 1.00 0.00 223 THR A C 10
ATOM 14551 O O . THR A 1 63 ? -5.690 -7.245 6.887 1.00 0.00 223 THR A O 10
ATOM 14562 N N . VAL A 1 64 ? -7.666 -7.418 7.949 1.00 0.00 224 VAL A N 10
ATOM 14563 C CA . VAL A 1 64 ? -7.951 -5.990 7.883 1.00 0.00 224 VAL A CA 10
ATOM 14564 C C . VAL A 1 64 ? -7.126 -5.217 8.906 1.00 0.00 224 VAL A C 10
ATOM 14565 O O . VAL A 1 64 ? -6.497 -4.210 8.580 1.00 0.00 224 VAL A O 10
ATOM 14578 N N . LYS A 1 65 ? -7.131 -5.695 10.145 1.00 0.00 225 LYS A N 10
ATOM 14579 C CA . LYS A 1 65 ? -6.382 -5.051 11.218 1.00 0.00 225 LYS A CA 10
ATOM 14580 C C . LYS A 1 65 ? -4.994 -4.636 10.739 1.00 0.00 225 LYS A C 10
ATOM 14581 O O . LYS A 1 65 ? -4.681 -3.448 10.670 1.00 0.00 225 LYS A O 10
ATOM 14600 N N . ALA A 1 66 ? -4.168 -5.622 10.407 1.00 0.00 226 ALA A N 10
ATOM 14601 C CA . ALA A 1 66 ? -2.816 -5.358 9.931 1.00 0.00 226 ALA A CA 10
ATOM 14602 C C . ALA A 1 66 ? -2.803 -4.216 8.920 1.00 0.00 226 ALA A C 10
ATOM 14603 O O . ALA A 1 66 ? -2.131 -3.205 9.121 1.00 0.00 226 ALA A O 10
ATOM 14610 N N . ALA A 1 67 ? -3.548 -4.385 7.833 1.00 0.00 227 ALA A N 10
ATOM 14611 C CA . ALA A 1 67 ? -3.623 -3.368 6.792 1.00 0.00 227 ALA A CA 10
ATOM 14612 C C . ALA A 1 67 ? -3.751 -1.974 7.395 1.00 0.00 227 ALA A C 10
ATOM 14613 O O . ALA A 1 67 ? -2.956 -1.083 7.095 1.00 0.00 227 ALA A O 10
ATOM 14620 N N . GLU A 1 68 ? -4.755 -1.792 8.247 1.00 0.00 228 GLU A N 10
ATOM 14621 C CA . GLU A 1 68 ? -4.986 -0.504 8.891 1.00 0.00 228 GLU A CA 10
ATOM 14622 C C . GLU A 1 68 ? -3.695 0.041 9.496 1.00 0.00 228 GLU A C 10
ATOM 14623 O O . GLU A 1 68 ? -3.311 1.183 9.242 1.00 0.00 228 GLU A O 10
ATOM 14635 N N . LEU A 1 69 ? -3.031 -0.783 10.299 1.00 0.00 229 LEU A N 10
ATOM 14636 C CA . LEU A 1 69 ? -1.784 -0.385 10.942 1.00 0.00 229 LEU A CA 10
ATOM 14637 C C . LEU A 1 69 ? -0.716 -0.058 9.903 1.00 0.00 229 LEU A C 10
ATOM 14638 O O . LEU A 1 69 ? -0.008 0.941 10.020 1.00 0.00 229 LEU A O 10
ATOM 14654 N N . ALA A 1 70 ? -0.608 -0.906 8.885 1.00 0.00 230 ALA A N 10
ATOM 14655 C CA . ALA A 1 70 ? 0.370 -0.705 7.824 1.00 0.00 230 ALA A CA 10
ATOM 14656 C C . ALA A 1 70 ? 0.093 0.586 7.060 1.00 0.00 230 ALA A C 10
ATOM 14657 O O . ALA A 1 70 ? 1.002 1.188 6.487 1.00 0.00 230 ALA A O 10
ATOM 14664 N N . VAL A 1 71 ? -1.168 1.006 7.054 1.00 0.00 231 VAL A N 10
ATOM 14665 C CA . VAL A 1 71 ? -1.565 2.225 6.360 1.00 0.00 231 VAL A CA 10
ATOM 14666 C C . VAL A 1 71 ? -1.384 3.448 7.252 1.00 0.00 231 VAL A C 10
ATOM 14667 O O . VAL A 1 71 ? -1.265 4.572 6.764 1.00 0.00 231 VAL A O 10
ATOM 14680 N N . GLN A 1 72 ? -1.364 3.221 8.561 1.00 0.00 232 GLN A N 10
ATOM 14681 C CA . GLN A 1 72 ? -1.197 4.306 9.522 1.00 0.00 232 GLN A CA 10
ATOM 14682 C C . GLN A 1 72 ? 0.252 4.402 9.988 1.00 0.00 232 GLN A C 10
ATOM 14683 O O . GLN A 1 72 ? 0.960 5.351 9.653 1.00 0.00 232 GLN A O 10
ATOM 14697 N N . ASN A 1 73 ? 0.686 3.414 10.763 1.00 0.00 233 ASN A N 10
ATOM 14698 C CA . ASN A 1 73 ? 2.050 3.388 11.277 1.00 0.00 233 ASN A CA 10
ATOM 14699 C C . ASN A 1 73 ? 3.061 3.513 10.141 1.00 0.00 233 ASN A C 10
ATOM 14700 O O . ASN A 1 73 ? 3.685 4.559 9.965 1.00 0.00 233 ASN A O 10
ATOM 14711 N N . GLU A 1 74 ? 3.217 2.439 9.373 1.00 0.00 234 GLU A N 10
ATOM 14712 C CA . GLU A 1 74 ? 4.152 2.429 8.254 1.00 0.00 234 GLU A CA 10
ATOM 14713 C C . GLU A 1 74 ? 3.791 3.505 7.234 1.00 0.00 234 GLU A C 10
ATOM 14714 O O . GLU A 1 74 ? 2.701 3.493 6.662 1.00 0.00 234 GLU A O 10
ATOM 14726 N N . VAL A 1 75 ? 4.714 4.435 7.011 1.00 0.00 235 VAL A N 10
ATOM 14727 C CA . VAL A 1 75 ? 4.495 5.518 6.060 1.00 0.00 235 VAL A CA 10
ATOM 14728 C C . VAL A 1 75 ? 5.414 5.383 4.852 1.00 0.00 235 VAL A C 10
ATOM 14729 O O . VAL A 1 75 ? 5.049 5.751 3.736 1.00 0.00 235 VAL A O 10
ATOM 14742 N N . GLY A 1 76 ? 6.611 4.852 5.082 1.00 0.00 236 GLY A N 10
ATOM 14743 C CA . GLY A 1 76 ? 7.566 4.677 4.003 1.00 0.00 236 GLY A CA 10
ATOM 14744 C C . GLY A 1 76 ? 8.935 5.230 4.344 1.00 0.00 236 GLY A C 10
ATOM 14745 O O . GLY A 1 76 ? 9.540 4.838 5.343 1.00 0.00 236 GLY A O 10
ATOM 14749 N N . LEU A 1 77 ? 9.426 6.142 3.513 1.00 0.00 237 LEU A N 10
ATOM 14750 C CA . LEU A 1 77 ? 10.735 6.750 3.731 1.00 0.00 237 LEU A CA 10
ATOM 14751 C C . LEU A 1 77 ? 10.610 8.259 3.918 1.00 0.00 237 LEU A C 10
ATOM 14752 O O . LEU A 1 77 ? 9.934 8.937 3.144 1.00 0.00 237 LEU A O 10
ATOM 14768 N N . VAL A 1 78 ? 11.269 8.779 4.949 1.00 0.00 238 VAL A N 10
ATOM 14769 C CA . VAL A 1 78 ? 11.235 10.208 5.236 1.00 0.00 238 VAL A CA 10
ATOM 14770 C C . VAL A 1 78 ? 11.233 11.026 3.950 1.00 0.00 238 VAL A C 10
ATOM 14771 O O . VAL A 1 78 ? 10.287 11.764 3.672 1.00 0.00 238 VAL A O 10
ATOM 14784 N N . ASP A 1 79 ? 12.298 10.892 3.168 1.00 0.00 239 ASP A N 10
ATOM 14785 C CA . ASP A 1 79 ? 12.420 11.618 1.909 1.00 0.00 239 ASP A CA 10
ATOM 14786 C C . ASP A 1 79 ? 11.192 11.393 1.031 1.00 0.00 239 ASP A C 10
ATOM 14787 O O . ASP A 1 79 ? 10.649 12.334 0.454 1.00 0.00 239 ASP A O 10
ATOM 14796 N N . ASN A 1 80 ? 10.761 10.140 0.935 1.00 0.00 240 ASN A N 10
ATOM 14797 C CA . ASN A 1 80 ? 9.599 9.791 0.127 1.00 0.00 240 ASN A CA 10
ATOM 14798 C C . ASN A 1 80 ? 8.621 8.931 0.922 1.00 0.00 240 ASN A C 10
ATOM 14799 O O . ASN A 1 80 ? 8.710 7.703 0.941 1.00 0.00 240 ASN A O 10
ATOM 14810 N N . PRO A 1 81 ? 7.665 9.589 1.594 1.00 0.00 241 PRO A N 10
ATOM 14811 C CA . PRO A 1 81 ? 6.651 8.904 2.402 1.00 0.00 241 PRO A CA 10
ATOM 14812 C C . PRO A 1 81 ? 5.654 8.129 1.547 1.00 0.00 241 PRO A C 10
ATOM 14813 O O . PRO A 1 81 ? 4.643 8.676 1.104 1.00 0.00 241 PRO A O 10
ATOM 14824 N N . LEU A 1 82 ? 5.945 6.853 1.318 1.00 0.00 242 LEU A N 10
ATOM 14825 C CA . LEU A 1 82 ? 5.073 6.002 0.515 1.00 0.00 242 LEU A CA 10
ATOM 14826 C C . LEU A 1 82 ? 3.606 6.353 0.747 1.00 0.00 242 LEU A C 10
ATOM 14827 O O . LEU A 1 82 ? 3.236 6.849 1.811 1.00 0.00 242 LEU A O 10
ATOM 14843 N N . LYS A 1 83 ? 2.775 6.089 -0.255 1.00 0.00 243 LYS A N 10
ATOM 14844 C CA . LYS A 1 83 ? 1.348 6.373 -0.161 1.00 0.00 243 LYS A CA 10
ATOM 14845 C C . LYS A 1 83 ? 0.534 5.083 -0.187 1.00 0.00 243 LYS A C 10
ATOM 14846 O O . LYS A 1 83 ? 0.379 4.457 -1.235 1.00 0.00 243 LYS A O 10
ATOM 14865 N N . ILE A 1 84 ? 0.015 4.693 0.973 1.00 0.00 244 ILE A N 10
ATOM 14866 C CA . ILE A 1 84 ? -0.785 3.480 1.082 1.00 0.00 244 ILE A CA 10
ATOM 14867 C C . ILE A 1 84 ? -2.274 3.805 1.116 1.00 0.00 244 ILE A C 10
ATOM 14868 O O . ILE A 1 84 ? -2.843 4.045 2.181 1.00 0.00 244 ILE A O 10
ATOM 14884 N N . SER A 1 85 ? -2.901 3.809 -0.056 1.00 0.00 245 SER A N 10
ATOM 14885 C CA . SER A 1 85 ? -4.325 4.107 -0.161 1.00 0.00 245 SER A CA 10
ATOM 14886 C C . SER A 1 85 ? -5.145 2.822 -0.212 1.00 0.00 245 SER A C 10
ATOM 14887 O O . SER A 1 85 ? -4.646 1.769 -0.611 1.00 0.00 245 SER A O 10
ATOM 14895 N N . TRP A 1 86 ? -6.406 2.916 0.193 1.00 0.00 246 TRP A N 10
ATOM 14896 C CA . TRP A 1 86 ? -7.298 1.762 0.194 1.00 0.00 246 TRP A CA 10
ATOM 14897 C C . TRP A 1 86 ? -8.024 1.635 -1.141 1.00 0.00 246 TRP A C 10
ATOM 14898 O O . TRP A 1 86 ? -8.906 2.435 -1.458 1.00 0.00 246 TRP A O 10
ATOM 14919 N N . LEU A 1 87 ? -7.650 0.625 -1.919 1.00 0.00 247 LEU A N 10
ATOM 14920 C CA . LEU A 1 87 ? -8.268 0.393 -3.220 1.00 0.00 247 LEU A CA 10
ATOM 14921 C C . LEU A 1 87 ? -9.739 0.023 -3.067 1.00 0.00 247 LEU A C 10
ATOM 14922 O O . LEU A 1 87 ? -10.587 0.482 -3.831 1.00 0.00 247 LEU A O 10
ATOM 14938 N N . GLU A 1 88 ? -10.034 -0.809 -2.073 1.00 0.00 248 GLU A N 10
ATOM 14939 C CA . GLU A 1 88 ? -11.404 -1.239 -1.819 1.00 0.00 248 GLU A CA 10
ATOM 14940 C C . GLU A 1 88 ? -11.485 -2.070 -0.541 1.00 0.00 248 GLU A C 10
ATOM 14941 O O . GLU A 1 88 ? -10.465 -2.436 0.040 1.00 0.00 248 GLU A O 10
ATOM 14953 N N . GLY A 1 89 ? -12.708 -2.365 -0.110 1.00 0.00 249 GLY A N 10
ATOM 14954 C CA . GLY A 1 89 ? -12.901 -3.150 1.095 1.00 0.00 249 GLY A CA 10
ATOM 14955 C C . GLY A 1 89 ? -12.537 -2.383 2.351 1.00 0.00 249 GLY A C 10
ATOM 14956 O O . GLY A 1 89 ? -11.962 -2.944 3.282 1.00 0.00 249 GLY A O 10
ATOM 14960 N N . GLN A 1 90 ? -12.873 -1.097 2.375 1.00 0.00 250 GLN A N 10
ATOM 14961 C CA . GLN A 1 90 ? -12.575 -0.252 3.525 1.00 0.00 250 GLN A CA 10
ATOM 14962 C C . GLN A 1 90 ? -13.296 -0.754 4.771 1.00 0.00 250 GLN A C 10
ATOM 14963 O O . GLN A 1 90 ? -14.462 -1.147 4.727 1.00 0.00 250 GLN A O 10
ATOM 14977 N N . PRO A 1 91 ? -12.589 -0.743 5.910 1.00 0.00 251 PRO A N 10
ATOM 14978 C CA . PRO A 1 91 ? -13.142 -1.194 7.190 1.00 0.00 251 PRO A CA 10
ATOM 14979 C C . PRO A 1 91 ? -14.207 -0.246 7.728 1.00 0.00 251 PRO A C 10
ATOM 14980 O O . PRO A 1 91 ? -13.904 0.875 8.136 1.00 0.00 251 PRO A O 10
ATOM 14991 N N . GLN A 1 92 ? -15.455 -0.703 7.727 1.00 0.00 252 GLN A N 10
ATOM 14992 C CA . GLN A 1 92 ? -16.565 0.107 8.215 1.00 0.00 252 GLN A CA 10
ATOM 14993 C C . GLN A 1 92 ? -16.787 -0.116 9.707 1.00 0.00 252 GLN A C 10
ATOM 14994 O O . GLN A 1 92 ? -17.498 -1.038 10.108 1.00 0.00 252 GLN A O 10
ATOM 15008 N N . ASP A 1 93 ? -16.174 0.733 10.525 1.00 0.00 253 ASP A N 10
ATOM 15009 C CA . ASP A 1 93 ? -16.305 0.628 11.974 1.00 0.00 253 ASP A CA 10
ATOM 15010 C C . ASP A 1 93 ? -17.767 0.466 12.377 1.00 0.00 253 ASP A C 10
ATOM 15011 O O . ASP A 1 93 ? -18.559 1.402 12.267 1.00 0.00 253 ASP A O 10
ATOM 15020 N N . ALA A 1 94 ? -18.118 -0.728 12.842 1.00 0.00 254 ALA A N 10
ATOM 15021 C CA . ALA A 1 94 ? -19.485 -1.013 13.262 1.00 0.00 254 ALA A CA 10
ATOM 15022 C C . ALA A 1 94 ? -19.514 -2.089 14.342 1.00 0.00 254 ALA A C 10
ATOM 15023 O O . ALA A 1 94 ? -19.069 -3.215 14.122 1.00 0.00 254 ALA A O 10
ATOM 15030 N N . SER A 1 95 ? -20.041 -1.735 15.510 1.00 0.00 255 SER A N 10
ATOM 15031 C CA . SER A 1 95 ? -20.124 -2.670 16.626 1.00 0.00 255 SER A CA 10
ATOM 15032 C C . SER A 1 95 ? -21.315 -3.609 16.461 1.00 0.00 255 SER A C 10
ATOM 15033 O O . SER A 1 95 ? -22.395 -3.359 16.993 1.00 0.00 255 SER A O 10
ATOM 15041 N N . GLY A 1 96 ? -21.108 -4.692 15.717 1.00 0.00 256 GLY A N 10
ATOM 15042 C CA . GLY A 1 96 ? -22.173 -5.652 15.493 1.00 0.00 256 GLY A CA 10
ATOM 15043 C C . GLY A 1 96 ? -22.601 -6.350 16.769 1.00 0.00 256 GLY A C 10
ATOM 15044 O O . GLY A 1 96 ? -23.458 -5.867 17.509 1.00 0.00 256 GLY A O 10
ATOM 15048 N N . PRO A 1 97 ? -21.998 -7.517 17.040 1.00 0.00 257 PRO A N 10
ATOM 15049 C CA . PRO A 1 97 ? -22.307 -8.309 18.235 1.00 0.00 257 PRO A CA 10
ATOM 15050 C C . PRO A 1 97 ? -21.813 -7.643 19.515 1.00 0.00 257 PRO A C 10
ATOM 15051 O O . PRO A 1 97 ? -22.173 -8.054 20.618 1.00 0.00 257 PRO A O 10
ATOM 15062 N N . SER A 1 98 ? -20.986 -6.614 19.360 1.00 0.00 258 SER A N 10
ATOM 15063 C CA . SER A 1 98 ? -20.441 -5.893 20.504 1.00 0.00 258 SER A CA 10
ATOM 15064 C C . SER A 1 98 ? -21.507 -5.017 21.154 1.00 0.00 258 SER A C 10
ATOM 15065 O O . SER A 1 98 ? -21.613 -3.827 20.860 1.00 0.00 258 SER A O 10
ATOM 15073 N N . SER A 1 99 ? -22.297 -5.616 22.040 1.00 0.00 259 SER A N 10
ATOM 15074 C CA . SER A 1 99 ? -23.359 -4.893 22.730 1.00 0.00 259 SER A CA 10
ATOM 15075 C C . SER A 1 99 ? -22.869 -3.526 23.198 1.00 0.00 259 SER A C 10
ATOM 15076 O O . SER A 1 99 ? -22.065 -3.425 24.123 1.00 0.00 259 SER A O 10
ATOM 15084 N N . GLY A 1 100 ? -23.363 -2.475 22.551 1.00 0.00 260 GLY A N 10
ATOM 15085 C CA . GLY A 1 100 ? -22.966 -1.127 22.913 1.00 0.00 260 GLY A CA 10
ATOM 15086 C C . GLY A 1 100 ? -24.030 -0.405 23.716 1.00 0.00 260 GLY A C 10
ATOM 15087 O O . GLY A 1 100 ? -25.000 0.106 23.155 1.00 0.00 260 GLY A O 10
ATOM 15091 N N . GLY A 1 1 ? -25.640 6.051 -11.822 1.00 0.00 161 GLY A N 11
ATOM 15092 C CA . GLY A 1 1 ? -24.892 7.027 -11.052 1.00 0.00 161 GLY A CA 11
ATOM 15093 C C . GLY A 1 1 ? -23.841 6.386 -10.167 1.00 0.00 161 GLY A C 11
ATOM 15094 O O . GLY A 1 1 ? -22.734 6.906 -10.029 1.00 0.00 161 GLY A O 11
ATOM 15098 N N . SER A 1 2 ? -24.189 5.254 -9.563 1.00 0.00 162 SER A N 11
ATOM 15099 C CA . SER A 1 2 ? -23.270 4.543 -8.682 1.00 0.00 162 SER A CA 11
ATOM 15100 C C . SER A 1 2 ? -23.765 3.126 -8.410 1.00 0.00 162 SER A C 11
ATOM 15101 O O . SER A 1 2 ? -24.912 2.923 -8.013 1.00 0.00 162 SER A O 11
ATOM 15109 N N . SER A 1 3 ? -22.890 2.149 -8.625 1.00 0.00 163 SER A N 11
ATOM 15110 C CA . SER A 1 3 ? -23.237 0.750 -8.407 1.00 0.00 163 SER A CA 11
ATOM 15111 C C . SER A 1 3 ? -23.168 0.397 -6.925 1.00 0.00 163 SER A C 11
ATOM 15112 O O . SER A 1 3 ? -24.107 -0.166 -6.364 1.00 0.00 163 SER A O 11
ATOM 15120 N N . GLY A 1 4 ? -22.046 0.734 -6.294 1.00 0.00 164 GLY A N 11
ATOM 15121 C CA . GLY A 1 4 ? -21.874 0.446 -4.883 1.00 0.00 164 GLY A CA 11
ATOM 15122 C C . GLY A 1 4 ? -20.521 -0.166 -4.577 1.00 0.00 164 GLY A C 11
ATOM 15123 O O . GLY A 1 4 ? -20.041 -1.027 -5.314 1.00 0.00 164 GLY A O 11
ATOM 15127 N N . SER A 1 5 ? -19.904 0.280 -3.488 1.00 0.00 165 SER A N 11
ATOM 15128 C CA . SER A 1 5 ? -18.596 -0.225 -3.089 1.00 0.00 165 SER A CA 11
ATOM 15129 C C . SER A 1 5 ? -18.736 -1.477 -2.228 1.00 0.00 165 SER A C 11
ATOM 15130 O O . SER A 1 5 ? -19.089 -1.397 -1.051 1.00 0.00 165 SER A O 11
ATOM 15138 N N . SER A 1 6 ? -18.456 -2.632 -2.823 1.00 0.00 166 SER A N 11
ATOM 15139 C CA . SER A 1 6 ? -18.555 -3.901 -2.113 1.00 0.00 166 SER A CA 11
ATOM 15140 C C . SER A 1 6 ? -17.208 -4.294 -1.513 1.00 0.00 166 SER A C 11
ATOM 15141 O O . SER A 1 6 ? -16.154 -3.951 -2.047 1.00 0.00 166 SER A O 11
ATOM 15149 N N . GLY A 1 7 ? -17.252 -5.016 -0.397 1.00 0.00 167 GLY A N 11
ATOM 15150 C CA . GLY A 1 7 ? -16.030 -5.444 0.258 1.00 0.00 167 GLY A CA 11
ATOM 15151 C C . GLY A 1 7 ? -16.039 -6.923 0.593 1.00 0.00 167 GLY A C 11
ATOM 15152 O O . GLY A 1 7 ? -16.594 -7.331 1.612 1.00 0.00 167 GLY A O 11
ATOM 15156 N N . GLN A 1 8 ? -15.423 -7.726 -0.268 1.00 0.00 168 GLN A N 11
ATOM 15157 C CA . GLN A 1 8 ? -15.364 -9.168 -0.058 1.00 0.00 168 GLN A CA 11
ATOM 15158 C C . GLN A 1 8 ? -13.991 -9.717 -0.430 1.00 0.00 168 GLN A C 11
ATOM 15159 O O . GLN A 1 8 ? -13.527 -9.548 -1.557 1.00 0.00 168 GLN A O 11
ATOM 15173 N N . GLY A 1 9 ? -13.343 -10.375 0.527 1.00 0.00 169 GLY A N 11
ATOM 15174 C CA . GLY A 1 9 ? -12.029 -10.939 0.281 1.00 0.00 169 GLY A CA 11
ATOM 15175 C C . GLY A 1 9 ? -10.963 -10.335 1.174 1.00 0.00 169 GLY A C 11
ATOM 15176 O O . GLY A 1 9 ? -11.264 -9.811 2.247 1.00 0.00 169 GLY A O 11
ATOM 15180 N N . THR A 1 10 ? -9.711 -10.408 0.732 1.00 0.00 170 THR A N 11
ATOM 15181 C CA . THR A 1 10 ? -8.596 -9.868 1.499 1.00 0.00 170 THR A CA 11
ATOM 15182 C C . THR A 1 10 ? -8.491 -8.357 1.325 1.00 0.00 170 THR A C 11
ATOM 15183 O O . THR A 1 10 ? -8.737 -7.813 0.249 1.00 0.00 170 THR A O 11
ATOM 15194 N N . PRO A 1 11 ? -8.115 -7.661 2.409 1.00 0.00 171 PRO A N 11
ATOM 15195 C CA . PRO A 1 11 ? -7.967 -6.202 2.400 1.00 0.00 171 PRO A CA 11
ATOM 15196 C C . PRO A 1 11 ? -6.771 -5.746 1.571 1.00 0.00 171 PRO A C 11
ATOM 15197 O O . PRO A 1 11 ? -5.705 -5.449 2.111 1.00 0.00 171 PRO A O 11
ATOM 15208 N N . LYS A 1 12 ? -6.955 -5.691 0.257 1.00 0.00 172 LYS A N 11
ATOM 15209 C CA . LYS A 1 12 ? -5.892 -5.269 -0.648 1.00 0.00 172 LYS A CA 11
ATOM 15210 C C . LYS A 1 12 ? -5.643 -3.769 -0.532 1.00 0.00 172 LYS A C 11
ATOM 15211 O O . LYS A 1 12 ? -6.553 -3.000 -0.220 1.00 0.00 172 LYS A O 11
ATOM 15230 N N . LEU A 1 13 ? -4.405 -3.358 -0.786 1.00 0.00 173 LEU A N 11
ATOM 15231 C CA . LEU A 1 13 ? -4.037 -1.948 -0.712 1.00 0.00 173 LEU A CA 11
ATOM 15232 C C . LEU A 1 13 ? -3.236 -1.529 -1.940 1.00 0.00 173 LEU A C 11
ATOM 15233 O O . LEU A 1 13 ? -2.575 -2.352 -2.574 1.00 0.00 173 LEU A O 11
ATOM 15249 N N . LYS A 1 14 ? -3.297 -0.244 -2.270 1.00 0.00 174 LYS A N 11
ATOM 15250 C CA . LYS A 1 14 ? -2.575 0.287 -3.420 1.00 0.00 174 LYS A CA 11
ATOM 15251 C C . LYS A 1 14 ? -1.398 1.149 -2.974 1.00 0.00 174 LYS A C 11
ATOM 15252 O O . LYS A 1 14 ? -1.585 2.229 -2.413 1.00 0.00 174 LYS A O 11
ATOM 15271 N N . LEU A 1 15 ? -0.187 0.666 -3.227 1.00 0.00 175 LEU A N 11
ATOM 15272 C CA . LEU A 1 15 ? 1.020 1.393 -2.853 1.00 0.00 175 LEU A CA 11
ATOM 15273 C C . LEU A 1 15 ? 1.441 2.356 -3.958 1.00 0.00 175 LEU A C 11
ATOM 15274 O O . LEU A 1 15 ? 1.817 1.936 -5.053 1.00 0.00 175 LEU A O 11
ATOM 15290 N N . LYS A 1 16 ? 1.377 3.650 -3.664 1.00 0.00 176 LYS A N 11
ATOM 15291 C CA . LYS A 1 16 ? 1.753 4.675 -4.631 1.00 0.00 176 LYS A CA 11
ATOM 15292 C C . LYS A 1 16 ? 2.933 5.497 -4.121 1.00 0.00 176 LYS A C 11
ATOM 15293 O O . LYS A 1 16 ? 3.057 5.742 -2.921 1.00 0.00 176 LYS A O 11
ATOM 15312 N N . TRP A 1 17 ? 3.794 5.920 -5.039 1.00 0.00 177 TRP A N 11
ATOM 15313 C CA . TRP A 1 17 ? 4.963 6.716 -4.681 1.00 0.00 177 TRP A CA 11
ATOM 15314 C C . TRP A 1 17 ? 5.487 7.486 -5.888 1.00 0.00 177 TRP A C 11
ATOM 15315 O O . TRP A 1 17 ? 4.962 7.359 -6.994 1.00 0.00 177 TRP A O 11
ATOM 15336 N N . LYS A 1 18 ? 6.526 8.284 -5.669 1.00 0.00 178 LYS A N 11
ATOM 15337 C CA . LYS A 1 18 ? 7.123 9.075 -6.739 1.00 0.00 178 LYS A CA 11
ATOM 15338 C C . LYS A 1 18 ? 8.503 8.538 -7.107 1.00 0.00 178 LYS A C 11
ATOM 15339 O O . LYS A 1 18 ? 9.465 8.704 -6.356 1.00 0.00 178 LYS A O 11
ATOM 15358 N N . CYS A 1 19 ? 8.592 7.895 -8.266 1.00 0.00 179 CYS A N 11
ATOM 15359 C CA . CYS A 1 19 ? 9.855 7.334 -8.734 1.00 0.00 179 CYS A CA 11
ATOM 15360 C C . CYS A 1 19 ? 10.914 8.422 -8.874 1.00 0.00 179 CYS A C 11
ATOM 15361 O O . CYS A 1 19 ? 10.735 9.385 -9.621 1.00 0.00 179 CYS A O 11
ATOM 15369 N N . LYS A 1 20 ? 12.018 8.264 -8.152 1.00 0.00 180 LYS A N 11
ATOM 15370 C CA . LYS A 1 20 ? 13.107 9.232 -8.195 1.00 0.00 180 LYS A CA 11
ATOM 15371 C C . LYS A 1 20 ? 13.697 9.326 -9.598 1.00 0.00 180 LYS A C 11
ATOM 15372 O O . LYS A 1 20 ? 13.469 8.455 -10.438 1.00 0.00 180 LYS A O 11
ATOM 15391 N N . LYS A 1 21 ? 14.457 10.387 -9.846 1.00 0.00 181 LYS A N 11
ATOM 15392 C CA . LYS A 1 21 ? 15.083 10.594 -11.147 1.00 0.00 181 LYS A CA 11
ATOM 15393 C C . LYS A 1 21 ? 15.817 9.337 -11.603 1.00 0.00 181 LYS A C 11
ATOM 15394 O O . LYS A 1 21 ? 16.205 8.504 -10.785 1.00 0.00 181 LYS A O 11
ATOM 15413 N N . GLU A 1 22 ? 16.006 9.210 -12.913 1.00 0.00 182 GLU A N 11
ATOM 15414 C CA . GLU A 1 22 ? 16.695 8.055 -13.476 1.00 0.00 182 GLU A CA 11
ATOM 15415 C C . GLU A 1 22 ? 17.966 7.744 -12.691 1.00 0.00 182 GLU A C 11
ATOM 15416 O O . GLU A 1 22 ? 19.012 8.354 -12.916 1.00 0.00 182 GLU A O 11
ATOM 15428 N N . ASP A 1 23 ? 17.868 6.792 -11.770 1.00 0.00 183 ASP A N 11
ATOM 15429 C CA . ASP A 1 23 ? 19.009 6.399 -10.952 1.00 0.00 183 ASP A CA 11
ATOM 15430 C C . ASP A 1 23 ? 19.129 4.880 -10.880 1.00 0.00 183 ASP A C 11
ATOM 15431 O O . ASP A 1 23 ? 18.207 4.157 -11.257 1.00 0.00 183 ASP A O 11
ATOM 15440 N N . GLU A 1 24 ? 20.271 4.404 -10.395 1.00 0.00 184 GLU A N 11
ATOM 15441 C CA . GLU A 1 24 ? 20.511 2.970 -10.276 1.00 0.00 184 GLU A CA 11
ATOM 15442 C C . GLU A 1 24 ? 19.229 2.234 -9.897 1.00 0.00 184 GLU A C 11
ATOM 15443 O O . GLU A 1 24 ? 18.755 1.371 -10.637 1.00 0.00 184 GLU A O 11
ATOM 15455 N N . SER A 1 25 ? 18.674 2.580 -8.740 1.00 0.00 185 SER A N 11
ATOM 15456 C CA . SER A 1 25 ? 17.450 1.949 -8.261 1.00 0.00 185 SER A CA 11
ATOM 15457 C C . SER A 1 25 ? 16.226 2.544 -8.950 1.00 0.00 185 SER A C 11
ATOM 15458 O O . SER A 1 25 ? 16.337 3.492 -9.729 1.00 0.00 185 SER A O 11
ATOM 15466 N N . LYS A 1 26 ? 15.059 1.981 -8.658 1.00 0.00 186 LYS A N 11
ATOM 15467 C CA . LYS A 1 26 ? 13.812 2.455 -9.247 1.00 0.00 186 LYS A CA 11
ATOM 15468 C C . LYS A 1 26 ? 13.309 3.702 -8.527 1.00 0.00 186 LYS A C 11
ATOM 15469 O O . LYS A 1 26 ? 13.243 4.783 -9.110 1.00 0.00 186 LYS A O 11
ATOM 15488 N N . GLY A 1 27 ? 12.957 3.544 -7.255 1.00 0.00 187 GLY A N 11
ATOM 15489 C CA . GLY A 1 27 ? 12.466 4.666 -6.476 1.00 0.00 187 GLY A CA 11
ATOM 15490 C C . GLY A 1 27 ? 12.628 4.451 -4.984 1.00 0.00 187 GLY A C 11
ATOM 15491 O O . GLY A 1 27 ? 11.727 4.757 -4.204 1.00 0.00 187 GLY A O 11
ATOM 15495 N N . GLY A 1 28 ? 13.780 3.921 -4.585 1.00 0.00 188 GLY A N 11
ATOM 15496 C CA . GLY A 1 28 ? 14.035 3.672 -3.178 1.00 0.00 188 GLY A CA 11
ATOM 15497 C C . GLY A 1 28 ? 13.093 2.640 -2.592 1.00 0.00 188 GLY A C 11
ATOM 15498 O O . GLY A 1 28 ? 13.025 2.472 -1.374 1.00 0.00 188 GLY A O 11
ATOM 15502 N N . TYR A 1 29 ? 12.363 1.947 -3.459 1.00 0.00 189 TYR A N 11
ATOM 15503 C CA . TYR A 1 29 ? 11.417 0.928 -3.020 1.00 0.00 189 TYR A CA 11
ATOM 15504 C C . TYR A 1 29 ? 11.415 -0.262 -3.975 1.00 0.00 189 TYR A C 11
ATOM 15505 O O . TYR A 1 29 ? 11.308 -0.096 -5.190 1.00 0.00 189 TYR A O 11
ATOM 15523 N N . SER A 1 30 ? 11.535 -1.462 -3.416 1.00 0.00 190 SER A N 11
ATOM 15524 C CA . SER A 1 30 ? 11.550 -2.680 -4.217 1.00 0.00 190 SER A CA 11
ATOM 15525 C C . SER A 1 30 ? 10.610 -3.728 -3.629 1.00 0.00 190 SER A C 11
ATOM 15526 O O . SER A 1 30 ? 10.208 -3.638 -2.469 1.00 0.00 190 SER A O 11
ATOM 15534 N N . LYS A 1 31 ? 10.263 -4.723 -4.439 1.00 0.00 191 LYS A N 11
ATOM 15535 C CA . LYS A 1 31 ? 9.372 -5.791 -4.002 1.00 0.00 191 LYS A CA 11
ATOM 15536 C C . LYS A 1 31 ? 9.727 -6.253 -2.592 1.00 0.00 191 LYS A C 11
ATOM 15537 O O . LYS A 1 31 ? 8.893 -6.219 -1.688 1.00 0.00 191 LYS A O 11
ATOM 15556 N N . ASP A 1 32 ? 10.971 -6.685 -2.412 1.00 0.00 192 ASP A N 11
ATOM 15557 C CA . ASP A 1 32 ? 11.438 -7.152 -1.112 1.00 0.00 192 ASP A CA 11
ATOM 15558 C C . ASP A 1 32 ? 11.229 -6.083 -0.044 1.00 0.00 192 ASP A C 11
ATOM 15559 O O . ASP A 1 32 ? 10.412 -6.249 0.863 1.00 0.00 192 ASP A O 11
ATOM 15568 N N . VAL A 1 33 ? 11.972 -4.987 -0.156 1.00 0.00 193 VAL A N 11
ATOM 15569 C CA . VAL A 1 33 ? 11.869 -3.892 0.800 1.00 0.00 193 VAL A CA 11
ATOM 15570 C C . VAL A 1 33 ? 10.427 -3.695 1.256 1.00 0.00 193 VAL A C 11
ATOM 15571 O O . VAL A 1 33 ? 10.092 -3.944 2.415 1.00 0.00 193 VAL A O 11
ATOM 15584 N N . LEU A 1 34 ? 9.578 -3.248 0.338 1.00 0.00 194 LEU A N 11
ATOM 15585 C CA . LEU A 1 34 ? 8.170 -3.018 0.645 1.00 0.00 194 LEU A CA 11
ATOM 15586 C C . LEU A 1 34 ? 7.579 -4.200 1.407 1.00 0.00 194 LEU A C 11
ATOM 15587 O O . LEU A 1 34 ? 6.979 -4.031 2.469 1.00 0.00 194 LEU A O 11
ATOM 15603 N N . LEU A 1 35 ? 7.754 -5.397 0.858 1.00 0.00 195 LEU A N 11
ATOM 15604 C CA . LEU A 1 35 ? 7.239 -6.609 1.487 1.00 0.00 195 LEU A CA 11
ATOM 15605 C C . LEU A 1 35 ? 7.622 -6.662 2.962 1.00 0.00 195 LEU A C 11
ATOM 15606 O O . LEU A 1 35 ? 6.897 -7.225 3.782 1.00 0.00 195 LEU A O 11
ATOM 15622 N N . ARG A 1 36 ? 8.766 -6.070 3.293 1.00 0.00 196 ARG A N 11
ATOM 15623 C CA . ARG A 1 36 ? 9.244 -6.049 4.670 1.00 0.00 196 ARG A CA 11
ATOM 15624 C C . ARG A 1 36 ? 8.496 -5.002 5.490 1.00 0.00 196 ARG A C 11
ATOM 15625 O O . ARG A 1 36 ? 7.991 -5.292 6.576 1.00 0.00 196 ARG A O 11
ATOM 15646 N N . LEU A 1 37 ? 8.428 -3.784 4.964 1.00 0.00 197 LEU A N 11
ATOM 15647 C CA . LEU A 1 37 ? 7.741 -2.693 5.647 1.00 0.00 197 LEU A CA 11
ATOM 15648 C C . LEU A 1 37 ? 6.331 -3.107 6.053 1.00 0.00 197 LEU A C 11
ATOM 15649 O O . LEU A 1 37 ? 5.801 -2.639 7.062 1.00 0.00 197 LEU A O 11
ATOM 15665 N N . LEU A 1 38 ? 5.728 -3.989 5.264 1.00 0.00 198 LEU A N 11
ATOM 15666 C CA . LEU A 1 38 ? 4.379 -4.468 5.542 1.00 0.00 198 LEU A CA 11
ATOM 15667 C C . LEU A 1 38 ? 4.416 -5.753 6.365 1.00 0.00 198 LEU A C 11
ATOM 15668 O O . LEU A 1 38 ? 3.690 -5.892 7.348 1.00 0.00 198 LEU A O 11
ATOM 15684 N N . GLN A 1 39 ? 5.270 -6.686 5.956 1.00 0.00 199 GLN A N 11
ATOM 15685 C CA . GLN A 1 39 ? 5.403 -7.958 6.656 1.00 0.00 199 GLN A CA 11
ATOM 15686 C C . GLN A 1 39 ? 5.467 -7.744 8.165 1.00 0.00 199 GLN A C 11
ATOM 15687 O O . GLN A 1 39 ? 4.835 -8.471 8.933 1.00 0.00 199 GLN A O 11
ATOM 15701 N N . LYS A 1 40 ? 6.234 -6.744 8.584 1.00 0.00 200 LYS A N 11
ATOM 15702 C CA . LYS A 1 40 ? 6.381 -6.433 10.001 1.00 0.00 200 LYS A CA 11
ATOM 15703 C C . LYS A 1 40 ? 5.017 -6.276 10.667 1.00 0.00 200 LYS A C 11
ATOM 15704 O O . LYS A 1 40 ? 4.835 -6.651 11.826 1.00 0.00 200 LYS A O 11
ATOM 15723 N N . TYR A 1 41 ? 4.064 -5.721 9.928 1.00 0.00 201 TYR A N 11
ATOM 15724 C CA . TYR A 1 41 ? 2.717 -5.513 10.448 1.00 0.00 201 TYR A CA 11
ATOM 15725 C C . TYR A 1 41 ? 1.834 -6.727 10.174 1.00 0.00 201 TYR A C 11
ATOM 15726 O O . TYR A 1 41 ? 1.375 -7.396 11.099 1.00 0.00 201 TYR A O 11
ATOM 15744 N N . GLY A 1 42 ? 1.602 -7.005 8.895 1.00 0.00 202 GLY A N 11
ATOM 15745 C CA . GLY A 1 42 ? 0.775 -8.137 8.520 1.00 0.00 202 GLY A CA 11
ATOM 15746 C C . GLY A 1 42 ? 1.465 -9.056 7.531 1.00 0.00 202 GLY A C 11
ATOM 15747 O O . GLY A 1 42 ? 2.355 -8.630 6.795 1.00 0.00 202 GLY A O 11
ATOM 15751 N N . GLU A 1 43 ? 1.056 -10.321 7.516 1.00 0.00 203 GLU A N 11
ATOM 15752 C CA . GLU A 1 43 ? 1.643 -11.302 6.612 1.00 0.00 203 GLU A CA 11
ATOM 15753 C C . GLU A 1 43 ? 1.138 -11.099 5.186 1.00 0.00 203 GLU A C 11
ATOM 15754 O O . GLU A 1 43 ? 0.104 -11.643 4.798 1.00 0.00 203 GLU A O 11
ATOM 15766 N N . VAL A 1 44 ? 1.876 -10.311 4.410 1.00 0.00 204 VAL A N 11
ATOM 15767 C CA . VAL A 1 44 ? 1.505 -10.036 3.027 1.00 0.00 204 VAL A CA 11
ATOM 15768 C C . VAL A 1 44 ? 1.444 -11.320 2.208 1.00 0.00 204 VAL A C 11
ATOM 15769 O O . VAL A 1 44 ? 2.443 -12.025 2.063 1.00 0.00 204 VAL A O 11
ATOM 15782 N N . LEU A 1 45 ? 0.265 -11.619 1.674 1.00 0.00 205 LEU A N 11
ATOM 15783 C CA . LEU A 1 45 ? 0.072 -12.820 0.867 1.00 0.00 205 LEU A CA 11
ATOM 15784 C C . LEU A 1 45 ? 0.638 -12.629 -0.536 1.00 0.00 205 LEU A C 11
ATOM 15785 O O . LEU A 1 45 ? 1.492 -13.395 -0.981 1.00 0.00 205 LEU A O 11
ATOM 15801 N N . ASN A 1 46 ? 0.158 -11.601 -1.228 1.00 0.00 206 ASN A N 11
ATOM 15802 C CA . ASN A 1 46 ? 0.617 -11.309 -2.581 1.00 0.00 206 ASN A CA 11
ATOM 15803 C C . ASN A 1 46 ? 1.041 -9.849 -2.708 1.00 0.00 206 ASN A C 11
ATOM 15804 O O . ASN A 1 46 ? 0.461 -8.965 -2.077 1.00 0.00 206 ASN A O 11
ATOM 15815 N N . LEU A 1 47 ? 2.057 -9.603 -3.528 1.00 0.00 207 LEU A N 11
ATOM 15816 C CA . LEU A 1 47 ? 2.560 -8.250 -3.739 1.00 0.00 207 LEU A CA 11
ATOM 15817 C C . LEU A 1 47 ? 2.728 -7.958 -5.227 1.00 0.00 207 LEU A C 11
ATOM 15818 O O . LEU A 1 47 ? 3.697 -8.393 -5.850 1.00 0.00 207 LEU A O 11
ATOM 15834 N N . VAL A 1 48 ? 1.780 -7.216 -5.790 1.00 0.00 208 VAL A N 11
ATOM 15835 C CA . VAL A 1 48 ? 1.824 -6.862 -7.204 1.00 0.00 208 VAL A CA 11
ATOM 15836 C C . VAL A 1 48 ? 2.411 -5.469 -7.403 1.00 0.00 208 VAL A C 11
ATOM 15837 O O . VAL A 1 48 ? 2.208 -4.574 -6.581 1.00 0.00 208 VAL A O 11
ATOM 15850 N N . LEU A 1 49 ? 3.139 -5.292 -8.500 1.00 0.00 209 LEU A N 11
ATOM 15851 C CA . LEU A 1 49 ? 3.756 -4.006 -8.809 1.00 0.00 209 LEU A CA 11
ATOM 15852 C C . LEU A 1 49 ? 3.418 -3.568 -10.231 1.00 0.00 209 LEU A C 11
ATOM 15853 O O . LEU A 1 49 ? 3.391 -4.384 -11.153 1.00 0.00 209 LEU A O 11
ATOM 15869 N N . SER A 1 50 ? 3.164 -2.275 -10.401 1.00 0.00 210 SER A N 11
ATOM 15870 C CA . SER A 1 50 ? 2.826 -1.728 -11.711 1.00 0.00 210 SER A CA 11
ATOM 15871 C C . SER A 1 50 ? 3.656 -2.390 -12.806 1.00 0.00 210 SER A C 11
ATOM 15872 O O . SER A 1 50 ? 4.818 -2.738 -12.596 1.00 0.00 210 SER A O 11
ATOM 15880 N N . SER A 1 51 ? 3.050 -2.562 -13.977 1.00 0.00 211 SER A N 11
ATOM 15881 C CA . SER A 1 51 ? 3.730 -3.186 -15.105 1.00 0.00 211 SER A CA 11
ATOM 15882 C C . SER A 1 51 ? 3.761 -2.248 -16.308 1.00 0.00 211 SER A C 11
ATOM 15883 O O . SER A 1 51 ? 4.534 -2.446 -17.245 1.00 0.00 211 SER A O 11
ATOM 15891 N N . LYS A 1 52 ? 2.914 -1.225 -16.273 1.00 0.00 212 LYS A N 11
ATOM 15892 C CA . LYS A 1 52 ? 2.843 -0.253 -17.358 1.00 0.00 212 LYS A CA 11
ATOM 15893 C C . LYS A 1 52 ? 3.699 0.972 -17.048 1.00 0.00 212 LYS A C 11
ATOM 15894 O O . LYS A 1 52 ? 4.479 1.424 -17.886 1.00 0.00 212 LYS A O 11
ATOM 15913 N N . LYS A 1 53 ? 3.548 1.503 -15.840 1.00 0.00 213 LYS A N 11
ATOM 15914 C CA . LYS A 1 53 ? 4.308 2.674 -15.418 1.00 0.00 213 LYS A CA 11
ATOM 15915 C C . LYS A 1 53 ? 4.899 2.466 -14.027 1.00 0.00 213 LYS A C 11
ATOM 15916 O O . LYS A 1 53 ? 4.188 2.195 -13.059 1.00 0.00 213 LYS A O 11
ATOM 15935 N N . PRO A 1 54 ? 6.230 2.597 -13.923 1.00 0.00 214 PRO A N 11
ATOM 15936 C CA . PRO A 1 54 ? 6.944 2.430 -12.654 1.00 0.00 214 PRO A CA 11
ATOM 15937 C C . PRO A 1 54 ? 6.658 3.562 -11.674 1.00 0.00 214 PRO A C 11
ATOM 15938 O O . PRO A 1 54 ? 6.904 4.730 -11.971 1.00 0.00 214 PRO A O 11
ATOM 15949 N N . GLY A 1 55 ? 6.137 3.208 -10.503 1.00 0.00 215 GLY A N 11
ATOM 15950 C CA . GLY A 1 55 ? 5.826 4.206 -9.496 1.00 0.00 215 GLY A CA 11
ATOM 15951 C C . GLY A 1 55 ? 4.660 3.800 -8.618 1.00 0.00 215 GLY A C 11
ATOM 15952 O O . GLY A 1 55 ? 4.519 4.286 -7.495 1.00 0.00 215 GLY A O 11
ATOM 15956 N N . THR A 1 56 ? 3.819 2.907 -9.129 1.00 0.00 216 THR A N 11
ATOM 15957 C CA . THR A 1 56 ? 2.657 2.437 -8.385 1.00 0.00 216 THR A CA 11
ATOM 15958 C C . THR A 1 56 ? 2.713 0.929 -8.170 1.00 0.00 216 THR A C 11
ATOM 15959 O O . THR A 1 56 ? 3.529 0.237 -8.777 1.00 0.00 216 THR A O 11
ATOM 15970 N N . ALA A 1 57 ? 1.841 0.427 -7.302 1.00 0.00 217 ALA A N 11
ATOM 15971 C CA . ALA A 1 57 ? 1.791 -1.000 -7.009 1.00 0.00 217 ALA A CA 11
ATOM 15972 C C . ALA A 1 57 ? 0.601 -1.336 -6.116 1.00 0.00 217 ALA A C 11
ATOM 15973 O O . ALA A 1 57 ? -0.072 -0.443 -5.601 1.00 0.00 217 ALA A O 11
ATOM 15980 N N . VAL A 1 58 ? 0.348 -2.628 -5.937 1.00 0.00 218 VAL A N 11
ATOM 15981 C CA . VAL A 1 58 ? -0.761 -3.081 -5.105 1.00 0.00 218 VAL A CA 11
ATOM 15982 C C . VAL A 1 58 ? -0.385 -4.336 -4.325 1.00 0.00 218 VAL A C 11
ATOM 15983 O O . VAL A 1 58 ? 0.094 -5.316 -4.896 1.00 0.00 218 VAL A O 11
ATOM 15996 N N . VAL A 1 59 ? -0.605 -4.299 -3.014 1.00 0.00 219 VAL A N 11
ATOM 15997 C CA . VAL A 1 59 ? -0.291 -5.434 -2.154 1.00 0.00 219 VAL A CA 11
ATOM 15998 C C . VAL A 1 59 ? -1.562 -6.105 -1.645 1.00 0.00 219 VAL A C 11
ATOM 15999 O O . VAL A 1 59 ? -2.656 -5.555 -1.763 1.00 0.00 219 VAL A O 11
ATOM 16012 N N . GLU A 1 60 ? -1.407 -7.297 -1.077 1.00 0.00 220 GLU A N 11
ATOM 16013 C CA . GLU A 1 60 ? -2.543 -8.044 -0.550 1.00 0.00 220 GLU A CA 11
ATOM 16014 C C . GLU A 1 60 ? -2.237 -8.590 0.842 1.00 0.00 220 GLU A C 11
ATOM 16015 O O . GLU A 1 60 ? -1.431 -9.508 0.997 1.00 0.00 220 GLU A O 11
ATOM 16027 N N . PHE A 1 61 ? -2.885 -8.019 1.851 1.00 0.00 221 PHE A N 11
ATOM 16028 C CA . PHE A 1 61 ? -2.681 -8.447 3.230 1.00 0.00 221 PHE A CA 11
ATOM 16029 C C . PHE A 1 61 ? -3.503 -9.694 3.540 1.00 0.00 221 PHE A C 11
ATOM 16030 O O . PHE A 1 61 ? -4.300 -10.145 2.718 1.00 0.00 221 PHE A O 11
ATOM 16047 N N . ALA A 1 62 ? -3.301 -10.248 4.731 1.00 0.00 222 ALA A N 11
ATOM 16048 C CA . ALA A 1 62 ? -4.023 -11.443 5.151 1.00 0.00 222 ALA A CA 11
ATOM 16049 C C . ALA A 1 62 ? -5.036 -11.117 6.243 1.00 0.00 222 ALA A C 11
ATOM 16050 O O . ALA A 1 62 ? -5.792 -11.983 6.683 1.00 0.00 222 ALA A O 11
ATOM 16057 N N . THR A 1 63 ? -5.046 -9.861 6.679 1.00 0.00 223 THR A N 11
ATOM 16058 C CA . THR A 1 63 ? -5.964 -9.421 7.722 1.00 0.00 223 THR A CA 11
ATOM 16059 C C . THR A 1 63 ? -6.245 -7.926 7.612 1.00 0.00 223 THR A C 11
ATOM 16060 O O . THR A 1 63 ? -5.443 -7.173 7.059 1.00 0.00 223 THR A O 11
ATOM 16071 N N . VAL A 1 64 ? -7.387 -7.503 8.143 1.00 0.00 224 VAL A N 11
ATOM 16072 C CA . VAL A 1 64 ? -7.773 -6.097 8.107 1.00 0.00 224 VAL A CA 11
ATOM 16073 C C . VAL A 1 64 ? -6.954 -5.277 9.098 1.00 0.00 224 VAL A C 11
ATOM 16074 O O . VAL A 1 64 ? -6.424 -4.219 8.757 1.00 0.00 224 VAL A O 11
ATOM 16087 N N . LYS A 1 65 ? -6.855 -5.772 10.327 1.00 0.00 225 LYS A N 11
ATOM 16088 C CA . LYS A 1 65 ? -6.099 -5.087 11.369 1.00 0.00 225 LYS A CA 11
ATOM 16089 C C . LYS A 1 65 ? -4.714 -4.693 10.867 1.00 0.00 225 LYS A C 11
ATOM 16090 O O . LYS A 1 65 ? -4.386 -3.509 10.787 1.00 0.00 225 LYS A O 11
ATOM 16109 N N . ALA A 1 66 ? -3.906 -5.692 10.529 1.00 0.00 226 ALA A N 11
ATOM 16110 C CA . ALA A 1 66 ? -2.557 -5.449 10.031 1.00 0.00 226 ALA A CA 11
ATOM 16111 C C . ALA A 1 66 ? -2.562 -4.403 8.921 1.00 0.00 226 ALA A C 11
ATOM 16112 O O . ALA A 1 66 ? -1.779 -3.454 8.946 1.00 0.00 226 ALA A O 11
ATOM 16119 N N . ALA A 1 67 ? -3.448 -4.585 7.948 1.00 0.00 227 ALA A N 11
ATOM 16120 C CA . ALA A 1 67 ? -3.556 -3.657 6.829 1.00 0.00 227 ALA A CA 11
ATOM 16121 C C . ALA A 1 67 ? -3.731 -2.224 7.320 1.00 0.00 227 ALA A C 11
ATOM 16122 O O . ALA A 1 67 ? -3.025 -1.317 6.880 1.00 0.00 227 ALA A O 11
ATOM 16129 N N . GLU A 1 68 ? -4.678 -2.028 8.232 1.00 0.00 228 GLU A N 11
ATOM 16130 C CA . GLU A 1 68 ? -4.946 -0.703 8.781 1.00 0.00 228 GLU A CA 11
ATOM 16131 C C . GLU A 1 68 ? -3.710 -0.142 9.477 1.00 0.00 228 GLU A C 11
ATOM 16132 O O . GLU A 1 68 ? -3.402 1.045 9.359 1.00 0.00 228 GLU A O 11
ATOM 16144 N N . LEU A 1 69 ? -3.006 -1.003 10.204 1.00 0.00 229 LEU A N 11
ATOM 16145 C CA . LEU A 1 69 ? -1.803 -0.594 10.921 1.00 0.00 229 LEU A CA 11
ATOM 16146 C C . LEU A 1 69 ? -0.672 -0.273 9.949 1.00 0.00 229 LEU A C 11
ATOM 16147 O O . LEU A 1 69 ? 0.210 0.530 10.251 1.00 0.00 229 LEU A O 11
ATOM 16163 N N . ALA A 1 70 ? -0.706 -0.906 8.780 1.00 0.00 230 ALA A N 11
ATOM 16164 C CA . ALA A 1 70 ? 0.313 -0.684 7.762 1.00 0.00 230 ALA A CA 11
ATOM 16165 C C . ALA A 1 70 ? 0.085 0.636 7.034 1.00 0.00 230 ALA A C 11
ATOM 16166 O O . ALA A 1 70 ? 1.030 1.372 6.752 1.00 0.00 230 ALA A O 11
ATOM 16173 N N . VAL A 1 71 ? -1.176 0.929 6.732 1.00 0.00 231 VAL A N 11
ATOM 16174 C CA . VAL A 1 71 ? -1.529 2.162 6.037 1.00 0.00 231 VAL A CA 11
ATOM 16175 C C . VAL A 1 71 ? -1.322 3.377 6.934 1.00 0.00 231 VAL A C 11
ATOM 16176 O O . VAL A 1 71 ? -1.116 4.489 6.450 1.00 0.00 231 VAL A O 11
ATOM 16189 N N . GLN A 1 72 ? -1.380 3.155 8.244 1.00 0.00 232 GLN A N 11
ATOM 16190 C CA . GLN A 1 72 ? -1.199 4.233 9.209 1.00 0.00 232 GLN A CA 11
ATOM 16191 C C . GLN A 1 72 ? 0.269 4.377 9.597 1.00 0.00 232 GLN A C 11
ATOM 16192 O O . GLN A 1 72 ? 0.949 5.303 9.158 1.00 0.00 232 GLN A O 11
ATOM 16206 N N . ASN A 1 73 ? 0.751 3.453 10.422 1.00 0.00 233 ASN A N 11
ATOM 16207 C CA . ASN A 1 73 ? 2.138 3.477 10.870 1.00 0.00 233 ASN A CA 11
ATOM 16208 C C . ASN A 1 73 ? 3.092 3.544 9.681 1.00 0.00 233 ASN A C 11
ATOM 16209 O O . ASN A 1 73 ? 3.669 4.592 9.395 1.00 0.00 233 ASN A O 11
ATOM 16220 N N . GLU A 1 74 ? 3.253 2.417 8.994 1.00 0.00 234 GLU A N 11
ATOM 16221 C CA . GLU A 1 74 ? 4.137 2.349 7.836 1.00 0.00 234 GLU A CA 11
ATOM 16222 C C . GLU A 1 74 ? 3.797 3.440 6.826 1.00 0.00 234 GLU A C 11
ATOM 16223 O O . GLU A 1 74 ? 2.702 3.462 6.264 1.00 0.00 234 GLU A O 11
ATOM 16235 N N . VAL A 1 75 ? 4.743 4.346 6.601 1.00 0.00 235 VAL A N 11
ATOM 16236 C CA . VAL A 1 75 ? 4.545 5.441 5.659 1.00 0.00 235 VAL A CA 11
ATOM 16237 C C . VAL A 1 75 ? 5.659 5.479 4.619 1.00 0.00 235 VAL A C 11
ATOM 16238 O O . VAL A 1 75 ? 5.724 6.391 3.796 1.00 0.00 235 VAL A O 11
ATOM 16251 N N . GLY A 1 76 ? 6.536 4.480 4.661 1.00 0.00 236 GLY A N 11
ATOM 16252 C CA . GLY A 1 76 ? 7.636 4.418 3.717 1.00 0.00 236 GLY A CA 11
ATOM 16253 C C . GLY A 1 76 ? 8.939 4.915 4.311 1.00 0.00 236 GLY A C 11
ATOM 16254 O O . GLY A 1 76 ? 9.516 4.270 5.188 1.00 0.00 236 GLY A O 11
ATOM 16258 N N . LEU A 1 77 ? 9.406 6.063 3.833 1.00 0.00 237 LEU A N 11
ATOM 16259 C CA . LEU A 1 77 ? 10.651 6.646 4.322 1.00 0.00 237 LEU A CA 11
ATOM 16260 C C . LEU A 1 77 ? 10.546 8.166 4.401 1.00 0.00 237 LEU A C 11
ATOM 16261 O O . LEU A 1 77 ? 9.990 8.808 3.510 1.00 0.00 237 LEU A O 11
ATOM 16277 N N . VAL A 1 78 ? 11.086 8.736 5.474 1.00 0.00 238 VAL A N 11
ATOM 16278 C CA . VAL A 1 78 ? 11.057 10.180 5.668 1.00 0.00 238 VAL A CA 11
ATOM 16279 C C . VAL A 1 78 ? 11.255 10.917 4.348 1.00 0.00 238 VAL A C 11
ATOM 16280 O O . VAL A 1 78 ? 10.390 11.678 3.915 1.00 0.00 238 VAL A O 11
ATOM 16293 N N . ASP A 1 79 ? 12.398 10.684 3.712 1.00 0.00 239 ASP A N 11
ATOM 16294 C CA . ASP A 1 79 ? 12.709 11.324 2.440 1.00 0.00 239 ASP A CA 11
ATOM 16295 C C . ASP A 1 79 ? 11.578 11.117 1.437 1.00 0.00 239 ASP A C 11
ATOM 16296 O O . ASP A 1 79 ? 11.157 12.055 0.761 1.00 0.00 239 ASP A O 11
ATOM 16305 N N . ASN A 1 80 ? 11.092 9.884 1.346 1.00 0.00 240 ASN A N 11
ATOM 16306 C CA . ASN A 1 80 ? 10.011 9.554 0.424 1.00 0.00 240 ASN A CA 11
ATOM 16307 C C . ASN A 1 80 ? 8.883 8.826 1.148 1.00 0.00 240 ASN A C 11
ATOM 16308 O O . ASN A 1 80 ? 8.834 7.597 1.197 1.00 0.00 240 ASN A O 11
ATOM 16319 N N . PRO A 1 81 ? 7.952 9.601 1.723 1.00 0.00 241 PRO A N 11
ATOM 16320 C CA . PRO A 1 81 ? 6.805 9.052 2.454 1.00 0.00 241 PRO A CA 11
ATOM 16321 C C . PRO A 1 81 ? 5.804 8.367 1.531 1.00 0.00 241 PRO A C 11
ATOM 16322 O O . PRO A 1 81 ? 4.953 9.021 0.926 1.00 0.00 241 PRO A O 11
ATOM 16333 N N . LEU A 1 82 ? 5.910 7.047 1.426 1.00 0.00 242 LEU A N 11
ATOM 16334 C CA . LEU A 1 82 ? 5.013 6.272 0.576 1.00 0.00 242 LEU A CA 11
ATOM 16335 C C . LEU A 1 82 ? 3.575 6.764 0.710 1.00 0.00 242 LEU A C 11
ATOM 16336 O O . LEU A 1 82 ? 3.239 7.483 1.651 1.00 0.00 242 LEU A O 11
ATOM 16352 N N . LYS A 1 83 ? 2.730 6.371 -0.236 1.00 0.00 243 LYS A N 11
ATOM 16353 C CA . LYS A 1 83 ? 1.327 6.768 -0.223 1.00 0.00 243 LYS A CA 11
ATOM 16354 C C . LYS A 1 83 ? 0.415 5.547 -0.290 1.00 0.00 243 LYS A C 11
ATOM 16355 O O . LYS A 1 83 ? -0.058 5.173 -1.364 1.00 0.00 243 LYS A O 11
ATOM 16374 N N . ILE A 1 84 ? 0.171 4.932 0.862 1.00 0.00 244 ILE A N 11
ATOM 16375 C CA . ILE A 1 84 ? -0.686 3.756 0.933 1.00 0.00 244 ILE A CA 11
ATOM 16376 C C . ILE A 1 84 ? -2.158 4.151 1.000 1.00 0.00 244 ILE A C 11
ATOM 16377 O O . ILE A 1 84 ? -2.601 4.773 1.965 1.00 0.00 244 ILE A O 11
ATOM 16393 N N . SER A 1 85 ? -2.911 3.784 -0.032 1.00 0.00 245 SER A N 11
ATOM 16394 C CA . SER A 1 85 ? -4.332 4.101 -0.093 1.00 0.00 245 SER A CA 11
ATOM 16395 C C . SER A 1 85 ? -5.146 2.877 -0.500 1.00 0.00 245 SER A C 11
ATOM 16396 O O . SER A 1 85 ? -4.771 2.145 -1.416 1.00 0.00 245 SER A O 11
ATOM 16404 N N . TRP A 1 86 ? -6.261 2.661 0.188 1.00 0.00 246 TRP A N 11
ATOM 16405 C CA . TRP A 1 86 ? -7.129 1.524 -0.101 1.00 0.00 246 TRP A CA 11
ATOM 16406 C C . TRP A 1 86 ? -7.624 1.570 -1.543 1.00 0.00 246 TRP A C 11
ATOM 16407 O O . TRP A 1 86 ? -7.610 2.624 -2.181 1.00 0.00 246 TRP A O 11
ATOM 16428 N N . LEU A 1 87 ? -8.061 0.423 -2.050 1.00 0.00 247 LEU A N 11
ATOM 16429 C CA . LEU A 1 87 ? -8.561 0.333 -3.418 1.00 0.00 247 LEU A CA 11
ATOM 16430 C C . LEU A 1 87 ? -9.992 -0.195 -3.440 1.00 0.00 247 LEU A C 11
ATOM 16431 O O . LEU A 1 87 ? -10.939 0.562 -3.654 1.00 0.00 247 LEU A O 11
ATOM 16447 N N . GLU A 1 88 ? -10.141 -1.496 -3.216 1.00 0.00 248 GLU A N 11
ATOM 16448 C CA . GLU A 1 88 ? -11.458 -2.124 -3.210 1.00 0.00 248 GLU A CA 11
ATOM 16449 C C . GLU A 1 88 ? -11.682 -2.904 -1.917 1.00 0.00 248 GLU A C 11
ATOM 16450 O O . GLU A 1 88 ? -12.798 -3.329 -1.622 1.00 0.00 248 GLU A O 11
ATOM 16462 N N . GLY A 1 89 ? -10.612 -3.088 -1.150 1.00 0.00 249 GLY A N 11
ATOM 16463 C CA . GLY A 1 89 ? -10.712 -3.816 0.101 1.00 0.00 249 GLY A CA 11
ATOM 16464 C C . GLY A 1 89 ? -10.907 -2.899 1.292 1.00 0.00 249 GLY A C 11
ATOM 16465 O O . GLY A 1 89 ? -10.134 -2.942 2.249 1.00 0.00 249 GLY A O 11
ATOM 16469 N N . GLN A 1 90 ? -11.941 -2.066 1.233 1.00 0.00 250 GLN A N 11
ATOM 16470 C CA . GLN A 1 90 ? -12.232 -1.133 2.315 1.00 0.00 250 GLN A CA 11
ATOM 16471 C C . GLN A 1 90 ? -12.966 -1.832 3.454 1.00 0.00 250 GLN A C 11
ATOM 16472 O O . GLN A 1 90 ? -13.969 -2.515 3.251 1.00 0.00 250 GLN A O 11
ATOM 16486 N N . PRO A 1 91 ? -12.455 -1.659 4.682 1.00 0.00 251 PRO A N 11
ATOM 16487 C CA . PRO A 1 91 ? -13.047 -2.265 5.878 1.00 0.00 251 PRO A CA 11
ATOM 16488 C C . PRO A 1 91 ? -14.389 -1.640 6.242 1.00 0.00 251 PRO A C 11
ATOM 16489 O O . PRO A 1 91 ? -15.066 -2.095 7.163 1.00 0.00 251 PRO A O 11
ATOM 16500 N N . GLN A 1 92 ? -14.767 -0.595 5.512 1.00 0.00 252 GLN A N 11
ATOM 16501 C CA . GLN A 1 92 ? -16.029 0.092 5.759 1.00 0.00 252 GLN A CA 11
ATOM 16502 C C . GLN A 1 92 ? -17.143 -0.906 6.058 1.00 0.00 252 GLN A C 11
ATOM 16503 O O . GLN A 1 92 ? -17.860 -0.772 7.050 1.00 0.00 252 GLN A O 11
ATOM 16517 N N . ASP A 1 93 ? -17.282 -1.906 5.195 1.00 0.00 253 ASP A N 11
ATOM 16518 C CA . ASP A 1 93 ? -18.308 -2.927 5.366 1.00 0.00 253 ASP A CA 11
ATOM 16519 C C . ASP A 1 93 ? -18.322 -3.448 6.800 1.00 0.00 253 ASP A C 11
ATOM 16520 O O . ASP A 1 93 ? -19.342 -3.381 7.485 1.00 0.00 253 ASP A O 11
ATOM 16529 N N . ALA A 1 94 ? -17.183 -3.968 7.247 1.00 0.00 254 ALA A N 11
ATOM 16530 C CA . ALA A 1 94 ? -17.064 -4.499 8.599 1.00 0.00 254 ALA A CA 11
ATOM 16531 C C . ALA A 1 94 ? -15.606 -4.553 9.041 1.00 0.00 254 ALA A C 11
ATOM 16532 O O . ALA A 1 94 ? -14.711 -4.800 8.232 1.00 0.00 254 ALA A O 11
ATOM 16539 N N . SER A 1 95 ? -15.374 -4.321 10.329 1.00 0.00 255 SER A N 11
ATOM 16540 C CA . SER A 1 95 ? -14.023 -4.339 10.877 1.00 0.00 255 SER A CA 11
ATOM 16541 C C . SER A 1 95 ? -13.191 -5.446 10.237 1.00 0.00 255 SER A C 11
ATOM 16542 O O . SER A 1 95 ? -11.977 -5.316 10.083 1.00 0.00 255 SER A O 11
ATOM 16550 N N . GLY A 1 96 ? -13.855 -6.536 9.865 1.00 0.00 256 GLY A N 11
ATOM 16551 C CA . GLY A 1 96 ? -13.162 -7.651 9.246 1.00 0.00 256 GLY A CA 11
ATOM 16552 C C . GLY A 1 96 ? -13.491 -8.976 9.905 1.00 0.00 256 GLY A C 11
ATOM 16553 O O . GLY A 1 96 ? -14.494 -9.114 10.606 1.00 0.00 256 GLY A O 11
ATOM 16557 N N . PRO A 1 97 ? -12.633 -9.982 9.681 1.00 0.00 257 PRO A N 11
ATOM 16558 C CA . PRO A 1 97 ? -12.817 -11.321 10.249 1.00 0.00 257 PRO A CA 11
ATOM 16559 C C . PRO A 1 97 ? -12.603 -11.345 11.758 1.00 0.00 257 PRO A C 11
ATOM 16560 O O . PRO A 1 97 ? -12.192 -10.349 12.352 1.00 0.00 257 PRO A O 11
ATOM 16571 N N . SER A 1 98 ? -12.884 -12.490 12.373 1.00 0.00 258 SER A N 11
ATOM 16572 C CA . SER A 1 98 ? -12.725 -12.642 13.815 1.00 0.00 258 SER A CA 11
ATOM 16573 C C . SER A 1 98 ? -11.437 -13.390 14.143 1.00 0.00 258 SER A C 11
ATOM 16574 O O . SER A 1 98 ? -11.093 -14.374 13.488 1.00 0.00 258 SER A O 11
ATOM 16582 N N . SER A 1 99 ? -10.728 -12.916 15.163 1.00 0.00 259 SER A N 11
ATOM 16583 C CA . SER A 1 99 ? -9.475 -13.537 15.577 1.00 0.00 259 SER A CA 11
ATOM 16584 C C . SER A 1 99 ? -8.654 -13.964 14.365 1.00 0.00 259 SER A C 11
ATOM 16585 O O . SER A 1 99 ? -8.125 -15.074 14.319 1.00 0.00 259 SER A O 11
ATOM 16593 N N . GLY A 1 100 ? -8.551 -13.073 13.383 1.00 0.00 260 GLY A N 11
ATOM 16594 C CA . GLY A 1 100 ? -7.793 -13.376 12.183 1.00 0.00 260 GLY A CA 11
ATOM 16595 C C . GLY A 1 100 ? -7.763 -12.215 11.209 1.00 0.00 260 GLY A C 11
ATOM 16596 O O . GLY A 1 100 ? -7.719 -11.054 11.617 1.00 0.00 260 GLY A O 11
ATOM 16600 N N . GLY A 1 1 ? -11.389 -10.902 20.818 1.00 0.00 161 GLY A N 12
ATOM 16601 C CA . GLY A 1 1 ? -12.345 -11.395 19.844 1.00 0.00 161 GLY A CA 12
ATOM 16602 C C . GLY A 1 1 ? -11.973 -11.017 18.424 1.00 0.00 161 GLY A C 12
ATOM 16603 O O . GLY A 1 1 ? -11.700 -9.852 18.136 1.00 0.00 161 GLY A O 12
ATOM 16607 N N . SER A 1 2 ? -11.959 -12.005 17.534 1.00 0.00 162 SER A N 12
ATOM 16608 C CA . SER A 1 2 ? -11.612 -11.771 16.137 1.00 0.00 162 SER A CA 12
ATOM 16609 C C . SER A 1 2 ? -12.812 -11.235 15.362 1.00 0.00 162 SER A C 12
ATOM 16610 O O . SER A 1 2 ? -13.816 -11.927 15.195 1.00 0.00 162 SER A O 12
ATOM 16618 N N . SER A 1 3 ? -12.699 -9.997 14.890 1.00 0.00 163 SER A N 12
ATOM 16619 C CA . SER A 1 3 ? -13.775 -9.366 14.136 1.00 0.00 163 SER A CA 12
ATOM 16620 C C . SER A 1 3 ? -13.260 -8.826 12.805 1.00 0.00 163 SER A C 12
ATOM 16621 O O . SER A 1 3 ? -12.336 -8.015 12.766 1.00 0.00 163 SER A O 12
ATOM 16629 N N . GLY A 1 4 ? -13.868 -9.282 11.713 1.00 0.00 164 GLY A N 12
ATOM 16630 C CA . GLY A 1 4 ? -13.459 -8.835 10.395 1.00 0.00 164 GLY A CA 12
ATOM 16631 C C . GLY A 1 4 ? -14.411 -7.812 9.808 1.00 0.00 164 GLY A C 12
ATOM 16632 O O . GLY A 1 4 ? -15.611 -7.843 10.080 1.00 0.00 164 GLY A O 12
ATOM 16636 N N . SER A 1 5 ? -13.875 -6.901 9.002 1.00 0.00 165 SER A N 12
ATOM 16637 C CA . SER A 1 5 ? -14.685 -5.860 8.379 1.00 0.00 165 SER A CA 12
ATOM 16638 C C . SER A 1 5 ? -14.977 -6.199 6.920 1.00 0.00 165 SER A C 12
ATOM 16639 O O . SER A 1 5 ? -16.134 -6.255 6.504 1.00 0.00 165 SER A O 12
ATOM 16647 N N . SER A 1 6 ? -13.918 -6.424 6.148 1.00 0.00 166 SER A N 12
ATOM 16648 C CA . SER A 1 6 ? -14.060 -6.754 4.735 1.00 0.00 166 SER A CA 12
ATOM 16649 C C . SER A 1 6 ? -15.056 -7.893 4.539 1.00 0.00 166 SER A C 12
ATOM 16650 O O . SER A 1 6 ? -16.020 -7.767 3.786 1.00 0.00 166 SER A O 12
ATOM 16658 N N . GLY A 1 7 ? -14.814 -9.006 5.225 1.00 0.00 167 GLY A N 12
ATOM 16659 C CA . GLY A 1 7 ? -15.697 -10.152 5.114 1.00 0.00 167 GLY A CA 12
ATOM 16660 C C . GLY A 1 7 ? -15.151 -11.217 4.183 1.00 0.00 167 GLY A C 12
ATOM 16661 O O . GLY A 1 7 ? -14.289 -12.005 4.571 1.00 0.00 167 GLY A O 12
ATOM 16665 N N . GLN A 1 8 ? -15.654 -11.241 2.953 1.00 0.00 168 GLN A N 12
ATOM 16666 C CA . GLN A 1 8 ? -15.213 -12.219 1.966 1.00 0.00 168 GLN A CA 12
ATOM 16667 C C . GLN A 1 8 ? -14.135 -11.631 1.062 1.00 0.00 168 GLN A C 12
ATOM 16668 O O . GLN A 1 8 ? -14.430 -10.870 0.141 1.00 0.00 168 GLN A O 12
ATOM 16682 N N . GLY A 1 9 ? -12.883 -11.989 1.330 1.00 0.00 169 GLY A N 12
ATOM 16683 C CA . GLY A 1 9 ? -11.780 -11.487 0.532 1.00 0.00 169 GLY A CA 12
ATOM 16684 C C . GLY A 1 9 ? -10.675 -10.889 1.380 1.00 0.00 169 GLY A C 12
ATOM 16685 O O . GLY A 1 9 ? -10.724 -10.948 2.609 1.00 0.00 169 GLY A O 12
ATOM 16689 N N . THR A 1 10 ? -9.673 -10.312 0.724 1.00 0.00 170 THR A N 12
ATOM 16690 C CA . THR A 1 10 ? -8.550 -9.704 1.425 1.00 0.00 170 THR A CA 12
ATOM 16691 C C . THR A 1 10 ? -8.463 -8.210 1.133 1.00 0.00 170 THR A C 12
ATOM 16692 O O . THR A 1 10 ? -8.648 -7.763 0.001 1.00 0.00 170 THR A O 12
ATOM 16703 N N . PRO A 1 11 ? -8.174 -7.418 2.176 1.00 0.00 171 PRO A N 12
ATOM 16704 C CA . PRO A 1 11 ? -8.054 -5.962 2.055 1.00 0.00 171 PRO A CA 12
ATOM 16705 C C . PRO A 1 11 ? -6.816 -5.545 1.269 1.00 0.00 171 PRO A C 12
ATOM 16706 O O . PRO A 1 11 ? -5.785 -5.205 1.849 1.00 0.00 171 PRO A O 12
ATOM 16717 N N . LYS A 1 12 ? -6.923 -5.573 -0.055 1.00 0.00 172 LYS A N 12
ATOM 16718 C CA . LYS A 1 12 ? -5.813 -5.197 -0.922 1.00 0.00 172 LYS A CA 12
ATOM 16719 C C . LYS A 1 12 ? -5.564 -3.693 -0.865 1.00 0.00 172 LYS A C 12
ATOM 16720 O O . LYS A 1 12 ? -6.492 -2.894 -1.005 1.00 0.00 172 LYS A O 12
ATOM 16739 N N . LEU A 1 13 ? -4.308 -3.313 -0.661 1.00 0.00 173 LEU A N 12
ATOM 16740 C CA . LEU A 1 13 ? -3.937 -1.904 -0.588 1.00 0.00 173 LEU A CA 12
ATOM 16741 C C . LEU A 1 13 ? -3.131 -1.488 -1.814 1.00 0.00 173 LEU A C 12
ATOM 16742 O O . LEU A 1 13 ? -2.432 -2.304 -2.417 1.00 0.00 173 LEU A O 12
ATOM 16758 N N . LYS A 1 14 ? -3.231 -0.214 -2.178 1.00 0.00 174 LYS A N 12
ATOM 16759 C CA . LYS A 1 14 ? -2.509 0.312 -3.330 1.00 0.00 174 LYS A CA 12
ATOM 16760 C C . LYS A 1 14 ? -1.312 1.147 -2.888 1.00 0.00 174 LYS A C 12
ATOM 16761 O O . LYS A 1 14 ? -1.471 2.194 -2.259 1.00 0.00 174 LYS A O 12
ATOM 16780 N N . LEU A 1 15 ? -0.114 0.678 -3.220 1.00 0.00 175 LEU A N 12
ATOM 16781 C CA .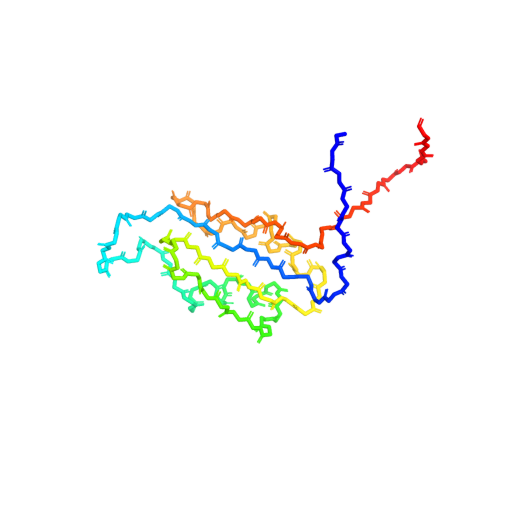 LEU A 1 15 ? 1.111 1.382 -2.858 1.00 0.00 175 LEU A CA 12
ATOM 16782 C C . LEU A 1 15 ? 1.521 2.359 -3.955 1.00 0.00 175 LEU A C 12
ATOM 16783 O O . LEU A 1 15 ? 1.965 1.953 -5.029 1.00 0.00 175 LEU A O 12
ATOM 16799 N N . LYS A 1 16 ? 1.373 3.650 -3.676 1.00 0.00 176 LYS A N 12
ATOM 16800 C CA . LYS A 1 16 ? 1.732 4.687 -4.636 1.00 0.00 176 LYS A CA 12
ATOM 16801 C C . LYS A 1 16 ? 2.855 5.565 -4.095 1.00 0.00 176 LYS A C 12
ATOM 16802 O O . LYS A 1 16 ? 2.823 5.986 -2.938 1.00 0.00 176 LYS A O 12
ATOM 16821 N N . TRP A 1 17 ? 3.844 5.839 -4.937 1.00 0.00 177 TRP A N 12
ATOM 16822 C CA . TRP A 1 17 ? 4.976 6.669 -4.542 1.00 0.00 177 TRP A CA 12
ATOM 16823 C C . TRP A 1 17 ? 5.531 7.437 -5.737 1.00 0.00 177 TRP A C 12
ATOM 16824 O O . TRP A 1 17 ? 5.607 6.909 -6.847 1.00 0.00 177 TRP A O 12
ATOM 16845 N N . LYS A 1 18 ? 5.917 8.687 -5.504 1.00 0.00 178 LYS A N 12
ATOM 16846 C CA . LYS A 1 18 ? 6.467 9.528 -6.560 1.00 0.00 178 LYS A CA 12
ATOM 16847 C C . LYS A 1 18 ? 7.769 8.945 -7.098 1.00 0.00 178 LYS A C 12
ATOM 16848 O O . LYS A 1 18 ? 8.636 8.524 -6.330 1.00 0.00 178 LYS A O 12
ATOM 16867 N N . CYS A 1 19 ? 7.902 8.924 -8.420 1.00 0.00 179 CYS A N 12
ATOM 16868 C CA . CYS A 1 19 ? 9.100 8.393 -9.060 1.00 0.00 179 CYS A CA 12
ATOM 16869 C C . CYS A 1 19 ? 9.820 9.479 -9.853 1.00 0.00 179 CYS A C 12
ATOM 16870 O O . CYS A 1 19 ? 9.200 10.221 -10.615 1.00 0.00 179 CYS A O 12
ATOM 16878 N N . LYS A 1 20 ? 11.132 9.569 -9.667 1.00 0.00 180 LYS A N 12
ATOM 16879 C CA . LYS A 1 20 ? 11.938 10.564 -10.364 1.00 0.00 180 LYS A CA 12
ATOM 16880 C C . LYS A 1 20 ? 11.711 10.490 -11.870 1.00 0.00 180 LYS A C 12
ATOM 16881 O O . LYS A 1 20 ? 11.085 9.555 -12.369 1.00 0.00 180 LYS A O 12
ATOM 16900 N N . LYS A 1 21 ? 12.224 11.482 -12.590 1.00 0.00 181 LYS A N 12
ATOM 16901 C CA . LYS A 1 21 ? 12.081 11.529 -14.041 1.00 0.00 181 LYS A CA 12
ATOM 16902 C C . LYS A 1 21 ? 13.278 10.880 -14.728 1.00 0.00 181 LYS A C 12
ATOM 16903 O O . LYS A 1 21 ? 14.362 11.461 -14.784 1.00 0.00 181 LYS A O 12
ATOM 16922 N N . GLU A 1 22 ? 13.075 9.675 -15.250 1.00 0.00 182 GLU A N 12
ATOM 16923 C CA . GLU A 1 22 ? 14.139 8.949 -15.933 1.00 0.00 182 GLU A CA 12
ATOM 16924 C C . GLU A 1 22 ? 15.479 9.163 -15.234 1.00 0.00 182 GLU A C 12
ATOM 16925 O O . GLU A 1 22 ? 16.475 9.506 -15.870 1.00 0.00 182 GLU A O 12
ATOM 16937 N N . ASP A 1 23 ? 15.493 8.957 -13.922 1.00 0.00 183 ASP A N 12
ATOM 16938 C CA . ASP A 1 23 ? 16.710 9.126 -13.135 1.00 0.00 183 ASP A CA 12
ATOM 16939 C C . ASP A 1 23 ? 17.512 7.829 -13.089 1.00 0.00 183 ASP A C 12
ATOM 16940 O O . ASP A 1 23 ? 18.037 7.450 -12.043 1.00 0.00 183 ASP A O 12
ATOM 16949 N N . GLU A 1 24 ? 17.600 7.153 -14.231 1.00 0.00 184 GLU A N 12
ATOM 16950 C CA . GLU A 1 24 ? 18.336 5.897 -14.319 1.00 0.00 184 GLU A CA 12
ATOM 16951 C C . GLU A 1 24 ? 18.074 5.025 -13.095 1.00 0.00 184 GLU A C 12
ATOM 16952 O O . GLU A 1 24 ? 18.986 4.393 -12.562 1.00 0.00 184 GLU A O 12
ATOM 16964 N N . SER A 1 25 ? 16.820 4.997 -12.653 1.00 0.00 185 SER A N 12
ATOM 16965 C CA . SER A 1 25 ? 16.437 4.207 -11.489 1.00 0.00 185 SER A CA 12
ATOM 16966 C C . SER A 1 25 ? 14.922 4.203 -11.309 1.00 0.00 185 SER A C 12
ATOM 16967 O O . SER A 1 25 ? 14.208 4.984 -11.939 1.00 0.00 185 SER A O 12
ATOM 16975 N N . LYS A 1 26 ? 14.438 3.319 -10.444 1.00 0.00 186 LYS A N 12
ATOM 16976 C CA . LYS A 1 26 ? 13.008 3.212 -10.178 1.00 0.00 186 LYS A CA 12
ATOM 16977 C C . LYS A 1 26 ? 12.625 4.010 -8.936 1.00 0.00 186 LYS A C 12
ATOM 16978 O O . LYS A 1 26 ? 11.577 4.654 -8.898 1.00 0.00 186 LYS A O 12
ATOM 16997 N N . GLY A 1 27 ? 13.482 3.963 -7.920 1.00 0.00 187 GLY A N 12
ATOM 16998 C CA . GLY A 1 27 ? 13.215 4.686 -6.691 1.00 0.00 187 GLY A CA 12
ATOM 16999 C C . GLY A 1 27 ? 13.917 4.074 -5.494 1.00 0.00 187 GLY A C 12
ATOM 17000 O O . GLY A 1 27 ? 14.808 3.240 -5.648 1.00 0.00 187 GLY A O 12
ATOM 17004 N N . GLY A 1 28 ? 13.514 4.491 -4.297 1.00 0.00 188 GLY A N 12
ATOM 17005 C CA . GLY A 1 28 ? 14.122 3.969 -3.087 1.00 0.00 188 GLY A CA 12
ATOM 17006 C C . GLY A 1 28 ? 13.317 2.840 -2.474 1.00 0.00 188 GLY A C 12
ATOM 17007 O O . GLY A 1 28 ? 13.330 2.648 -1.258 1.00 0.00 188 GLY A O 12
ATOM 17011 N N . TYR A 1 29 ? 12.612 2.093 -3.316 1.00 0.00 189 TYR A N 12
ATOM 17012 C CA . TYR A 1 29 ? 11.794 0.980 -2.850 1.00 0.00 189 TYR A CA 12
ATOM 17013 C C . TYR A 1 29 ? 11.943 -0.229 -3.769 1.00 0.00 189 TYR A C 12
ATOM 17014 O O . TYR A 1 29 ? 12.450 -0.116 -4.885 1.00 0.00 189 TYR A O 12
ATOM 17032 N N . SER A 1 30 ? 11.497 -1.386 -3.290 1.00 0.00 190 SER A N 12
ATOM 17033 C CA . SER A 1 30 ? 11.584 -2.618 -4.066 1.00 0.00 190 SER A CA 12
ATOM 17034 C C . SER A 1 30 ? 10.647 -3.682 -3.501 1.00 0.00 190 SER A C 12
ATOM 17035 O O . SER A 1 30 ? 10.340 -3.687 -2.309 1.00 0.00 190 SER A O 12
ATOM 17043 N N . LYS A 1 31 ? 10.195 -4.583 -4.367 1.00 0.00 191 LYS A N 12
ATOM 17044 C CA . LYS A 1 31 ? 9.294 -5.654 -3.958 1.00 0.00 191 LYS A CA 12
ATOM 17045 C C . LYS A 1 31 ? 9.664 -6.176 -2.573 1.00 0.00 191 LYS A C 12
ATOM 17046 O O . LYS A 1 31 ? 8.812 -6.274 -1.689 1.00 0.00 191 LYS A O 12
ATOM 17065 N N . ASP A 1 32 ? 10.937 -6.508 -2.391 1.00 0.00 192 ASP A N 12
ATOM 17066 C CA . ASP A 1 32 ? 11.419 -7.017 -1.113 1.00 0.00 192 ASP A CA 12
ATOM 17067 C C . ASP A 1 32 ? 11.260 -5.970 -0.015 1.00 0.00 192 ASP A C 12
ATOM 17068 O O . ASP A 1 32 ? 10.526 -6.174 0.951 1.00 0.00 192 ASP A O 12
ATOM 17077 N N . VAL A 1 33 ? 11.954 -4.847 -0.171 1.00 0.00 193 VAL A N 12
ATOM 17078 C CA . VAL A 1 33 ? 11.890 -3.766 0.806 1.00 0.00 193 VAL A CA 12
ATOM 17079 C C . VAL A 1 33 ? 10.467 -3.569 1.315 1.00 0.00 193 VAL A C 12
ATOM 17080 O O . VAL A 1 33 ? 10.188 -3.757 2.500 1.00 0.00 193 VAL A O 12
ATOM 17093 N N . LEU A 1 34 ? 9.569 -3.190 0.412 1.00 0.00 194 LEU A N 12
ATOM 17094 C CA . LEU A 1 34 ? 8.172 -2.968 0.769 1.00 0.00 194 LEU A CA 12
ATOM 17095 C C . LEU A 1 34 ? 7.607 -4.164 1.528 1.00 0.00 194 LEU A C 12
ATOM 17096 O O . LEU A 1 34 ? 6.929 -4.004 2.544 1.00 0.00 194 LEU A O 12
ATOM 17112 N N . LEU A 1 35 ? 7.892 -5.362 1.031 1.00 0.00 195 LEU A N 12
ATOM 17113 C CA . LEU A 1 35 ? 7.414 -6.587 1.663 1.00 0.00 195 LEU A CA 12
ATOM 17114 C C . LEU A 1 35 ? 7.764 -6.605 3.148 1.00 0.00 195 LEU A C 12
ATOM 17115 O O . LEU A 1 35 ? 6.937 -6.963 3.986 1.00 0.00 195 LEU A O 12
ATOM 17131 N N . ARG A 1 36 ? 8.995 -6.216 3.465 1.00 0.00 196 ARG A N 12
ATOM 17132 C CA . ARG A 1 36 ? 9.454 -6.187 4.848 1.00 0.00 196 ARG A CA 12
ATOM 17133 C C . ARG A 1 36 ? 8.788 -5.051 5.618 1.00 0.00 196 ARG A C 12
ATOM 17134 O O . ARG A 1 36 ? 8.596 -5.138 6.832 1.00 0.00 196 ARG A O 12
ATOM 17155 N N . LEU A 1 37 ? 8.439 -3.985 4.906 1.00 0.00 197 LEU A N 12
ATOM 17156 C CA . LEU A 1 37 ? 7.795 -2.830 5.522 1.00 0.00 197 LEU A CA 12
ATOM 17157 C C . LEU A 1 37 ? 6.390 -3.182 6.002 1.00 0.00 197 LEU A C 12
ATOM 17158 O O . LEU A 1 37 ? 5.908 -2.640 6.998 1.00 0.00 197 LEU A O 12
ATOM 17174 N N . LEU A 1 38 ? 5.738 -4.093 5.288 1.00 0.00 198 LEU A N 12
ATOM 17175 C CA . LEU A 1 38 ? 4.388 -4.520 5.641 1.00 0.00 198 LEU A CA 12
ATOM 17176 C C . LEU A 1 38 ? 4.423 -5.780 6.500 1.00 0.00 198 LEU A C 12
ATOM 17177 O O . LEU A 1 38 ? 3.625 -5.934 7.424 1.00 0.00 198 LEU A O 12
ATOM 17193 N N . GLN A 1 39 ? 5.353 -6.677 6.188 1.00 0.00 199 GLN A N 12
ATOM 17194 C CA . GLN A 1 39 ? 5.492 -7.923 6.932 1.00 0.00 199 GLN A CA 12
ATOM 17195 C C . GLN A 1 39 ? 5.406 -7.672 8.434 1.00 0.00 199 GLN A C 12
ATOM 17196 O O . GLN A 1 39 ? 4.493 -8.156 9.104 1.00 0.00 199 GLN A O 12
ATOM 17210 N N . LYS A 1 40 ? 6.362 -6.913 8.958 1.00 0.00 200 LYS A N 12
ATOM 17211 C CA . LYS A 1 40 ? 6.395 -6.596 10.381 1.00 0.00 200 LYS A CA 12
ATOM 17212 C C . LYS A 1 40 ? 4.988 -6.351 10.917 1.00 0.00 200 LYS A C 12
ATOM 17213 O O . LYS A 1 40 ? 4.719 -6.560 12.099 1.00 0.00 200 LYS A O 12
ATOM 17232 N N . TYR A 1 41 ? 4.095 -5.907 10.039 1.00 0.00 201 TYR A N 12
ATOM 17233 C CA . TYR A 1 41 ? 2.716 -5.633 10.424 1.00 0.00 201 TYR A CA 12
ATOM 17234 C C . TYR A 1 41 ? 1.825 -6.843 10.160 1.00 0.00 201 TYR A C 12
ATOM 17235 O O . TYR A 1 41 ? 1.301 -7.457 11.089 1.00 0.00 201 TYR A O 12
ATOM 17253 N N . GLY A 1 42 ? 1.659 -7.180 8.885 1.00 0.00 202 GLY A N 12
ATOM 17254 C CA . GLY A 1 42 ? 0.833 -8.316 8.520 1.00 0.00 202 GLY A CA 12
ATOM 17255 C C . GLY A 1 42 ? 1.534 -9.260 7.564 1.00 0.00 202 GLY A C 12
ATOM 17256 O O . GLY A 1 42 ? 2.466 -8.866 6.865 1.00 0.00 202 GLY A O 12
ATOM 17260 N N . GLU A 1 43 ? 1.087 -10.512 7.536 1.00 0.00 203 GLU A N 12
ATOM 17261 C CA . GLU A 1 43 ? 1.681 -11.516 6.661 1.00 0.00 203 GLU A CA 12
ATOM 17262 C C . GLU A 1 43 ? 1.256 -11.294 5.212 1.00 0.00 203 GLU A C 12
ATOM 17263 O O . GLU A 1 43 ? 0.221 -11.796 4.773 1.00 0.00 203 GLU A O 12
ATOM 17275 N N . VAL A 1 44 ? 2.063 -10.537 4.474 1.00 0.00 204 VAL A N 12
ATOM 17276 C CA . VAL A 1 44 ? 1.772 -10.249 3.075 1.00 0.00 204 VAL A CA 12
ATOM 17277 C C . VAL A 1 44 ? 1.537 -11.532 2.286 1.00 0.00 204 VAL A C 12
ATOM 17278 O O . VAL A 1 44 ? 2.397 -12.412 2.241 1.00 0.00 204 VAL A O 12
ATOM 17291 N N . LEU A 1 45 ? 0.367 -11.632 1.666 1.00 0.00 205 LEU A N 12
ATOM 17292 C CA . LEU A 1 45 ? 0.017 -12.809 0.877 1.00 0.00 205 LEU A CA 12
ATOM 17293 C C . LEU A 1 45 ? 0.512 -12.668 -0.559 1.00 0.00 205 LEU A C 12
ATOM 17294 O O . LEU A 1 45 ? 1.183 -13.556 -1.084 1.00 0.00 205 LEU A O 12
ATOM 17310 N N . ASN A 1 46 ? 0.179 -11.546 -1.187 1.00 0.00 206 ASN A N 12
ATOM 17311 C CA . ASN A 1 46 ? 0.591 -11.288 -2.562 1.00 0.00 206 ASN A CA 12
ATOM 17312 C C . ASN A 1 46 ? 0.955 -9.819 -2.755 1.00 0.00 206 ASN A C 12
ATOM 17313 O O . ASN A 1 46 ? 0.296 -8.929 -2.217 1.00 0.00 206 ASN A O 12
ATOM 17324 N N . LEU A 1 47 ? 2.008 -9.573 -3.526 1.00 0.00 207 LEU A N 12
ATOM 17325 C CA . LEU A 1 47 ? 2.461 -8.211 -3.791 1.00 0.00 207 LEU A CA 12
ATOM 17326 C C . LEU A 1 47 ? 2.695 -7.996 -5.283 1.00 0.00 207 LEU A C 12
ATOM 17327 O O . LEU A 1 47 ? 3.725 -8.396 -5.825 1.00 0.00 207 LEU A O 12
ATOM 17343 N N . VAL A 1 48 ? 1.732 -7.359 -5.942 1.00 0.00 208 VAL A N 12
ATOM 17344 C CA . VAL A 1 48 ? 1.834 -7.087 -7.371 1.00 0.00 208 VAL A CA 12
ATOM 17345 C C . VAL A 1 48 ? 2.270 -5.649 -7.627 1.00 0.00 208 VAL A C 12
ATOM 17346 O O . VAL A 1 48 ? 1.961 -4.747 -6.847 1.00 0.00 208 VAL A O 12
ATOM 17359 N N . LEU A 1 49 ? 2.991 -5.442 -8.723 1.00 0.00 209 LEU A N 12
ATOM 17360 C CA . LEU A 1 49 ? 3.470 -4.112 -9.084 1.00 0.00 209 LEU A CA 12
ATOM 17361 C C . LEU A 1 49 ? 2.962 -3.704 -10.463 1.00 0.00 209 LEU A C 12
ATOM 17362 O O . LEU A 1 49 ? 2.612 -4.554 -11.282 1.00 0.00 209 LEU A O 12
ATOM 17378 N N . SER A 1 50 ? 2.926 -2.400 -10.713 1.00 0.00 210 SER A N 12
ATOM 17379 C CA . SER A 1 50 ? 2.458 -1.879 -11.993 1.00 0.00 210 SER A CA 12
ATOM 17380 C C . SER A 1 50 ? 3.621 -1.706 -12.966 1.00 0.00 210 SER A C 12
ATOM 17381 O O . SER A 1 50 ? 4.784 -1.694 -12.564 1.00 0.00 210 SER A O 12
ATOM 17389 N N . SER A 1 51 ? 3.296 -1.572 -14.247 1.00 0.00 211 SER A N 12
ATOM 17390 C CA . SER A 1 51 ? 4.312 -1.403 -15.280 1.00 0.00 211 SER A CA 12
ATOM 17391 C C . SER A 1 51 ? 4.119 -0.084 -16.021 1.00 0.00 211 SER A C 12
ATOM 17392 O O . SER A 1 51 ? 5.032 0.739 -16.097 1.00 0.00 211 SER A O 12
ATOM 17400 N N . LYS A 1 52 ? 2.924 0.111 -16.568 1.00 0.00 212 LYS A N 12
ATOM 17401 C CA . LYS A 1 52 ? 2.608 1.330 -17.303 1.00 0.00 212 LYS A CA 12
ATOM 17402 C C . LYS A 1 52 ? 2.904 2.566 -16.460 1.00 0.00 212 LYS A C 12
ATOM 17403 O O . LYS A 1 52 ? 3.647 3.454 -16.880 1.00 0.00 212 LYS A O 12
ATOM 17422 N N . LYS A 1 53 ? 2.320 2.618 -15.268 1.00 0.00 213 LYS A N 12
ATOM 17423 C CA . LYS A 1 53 ? 2.523 3.744 -14.364 1.00 0.00 213 LYS A CA 12
ATOM 17424 C C . LYS A 1 53 ? 3.703 3.487 -13.432 1.00 0.00 213 LYS A C 12
ATOM 17425 O O . LYS A 1 53 ? 3.637 2.663 -12.520 1.00 0.00 213 LYS A O 12
ATOM 17444 N N . PRO A 1 54 ? 4.809 4.210 -13.664 1.00 0.00 214 PRO A N 12
ATOM 17445 C CA . PRO A 1 54 ? 6.024 4.079 -12.854 1.00 0.00 214 PRO A CA 12
ATOM 17446 C C . PRO A 1 54 ? 5.842 4.629 -11.444 1.00 0.00 214 PRO A C 12
ATOM 17447 O O . PRO A 1 54 ? 5.341 5.737 -11.258 1.00 0.00 214 PRO A O 12
ATOM 17458 N N . GLY A 1 55 ? 6.254 3.846 -10.451 1.00 0.00 215 GLY A N 12
ATOM 17459 C CA . GLY A 1 55 ? 6.128 4.272 -9.069 1.00 0.00 215 GLY A CA 12
ATOM 17460 C C . GLY A 1 55 ? 4.785 3.906 -8.470 1.00 0.00 215 GLY A C 12
ATOM 17461 O O . GLY A 1 55 ? 4.306 4.569 -7.549 1.00 0.00 215 GLY A O 12
ATOM 17465 N N . THR A 1 56 ? 4.173 2.849 -8.993 1.00 0.00 216 THR A N 12
ATOM 17466 C CA . THR A 1 56 ? 2.875 2.398 -8.507 1.00 0.00 216 THR A CA 12
ATOM 17467 C C . THR A 1 56 ? 2.838 0.881 -8.365 1.00 0.00 216 THR A C 12
ATOM 17468 O O . THR A 1 56 ? 3.527 0.163 -9.089 1.00 0.00 216 THR A O 12
ATOM 17479 N N . ALA A 1 57 ? 2.028 0.398 -7.429 1.00 0.00 217 ALA A N 12
ATOM 17480 C CA . ALA A 1 57 ? 1.899 -1.035 -7.195 1.00 0.00 217 ALA A CA 12
ATOM 17481 C C . ALA A 1 57 ? 0.780 -1.330 -6.201 1.00 0.00 217 ALA A C 12
ATOM 17482 O O . ALA A 1 57 ? 0.263 -0.426 -5.546 1.00 0.00 217 ALA A O 12
ATOM 17489 N N . VAL A 1 58 ? 0.410 -2.603 -6.095 1.00 0.00 218 VAL A N 12
ATOM 17490 C CA . VAL A 1 58 ? -0.648 -3.018 -5.181 1.00 0.00 218 VAL A CA 12
ATOM 17491 C C . VAL A 1 58 ? -0.229 -4.243 -4.377 1.00 0.00 218 VAL A C 12
ATOM 17492 O O . VAL A 1 58 ? 0.419 -5.150 -4.898 1.00 0.00 218 VAL A O 12
ATOM 17505 N N . VAL A 1 59 ? -0.604 -4.263 -3.101 1.00 0.00 219 VAL A N 12
ATOM 17506 C CA . VAL A 1 59 ? -0.269 -5.378 -2.224 1.00 0.00 219 VAL A CA 12
ATOM 17507 C C . VAL A 1 59 ? -1.527 -6.053 -1.688 1.00 0.00 219 VAL A C 12
ATOM 17508 O O . VAL A 1 59 ? -2.626 -5.507 -1.786 1.00 0.00 219 VAL A O 12
ATOM 17521 N N . GLU A 1 60 ? -1.358 -7.244 -1.123 1.00 0.00 220 GLU A N 12
ATOM 17522 C CA . GLU A 1 60 ? -2.481 -7.994 -0.572 1.00 0.00 220 GLU A CA 12
ATOM 17523 C C . GLU A 1 60 ? -2.168 -8.485 0.839 1.00 0.00 220 GLU A C 12
ATOM 17524 O O . GLU A 1 60 ? -1.174 -9.177 1.061 1.00 0.00 220 GLU A O 12
ATOM 17536 N N . PHE A 1 61 ? -3.023 -8.122 1.789 1.00 0.00 221 PHE A N 12
ATOM 17537 C CA . PHE A 1 61 ? -2.838 -8.524 3.178 1.00 0.00 221 PHE A CA 12
ATOM 17538 C C . PHE A 1 61 ? -3.723 -9.719 3.521 1.00 0.00 221 PHE A C 12
ATOM 17539 O O . PHE A 1 61 ? -4.662 -10.038 2.793 1.00 0.00 221 PHE A O 12
ATOM 17556 N N . ALA A 1 62 ? -3.415 -10.375 4.635 1.00 0.00 222 ALA A N 12
ATOM 17557 C CA . ALA A 1 62 ? -4.182 -11.533 5.077 1.00 0.00 222 ALA A CA 12
ATOM 17558 C C . ALA A 1 62 ? -5.323 -11.117 5.999 1.00 0.00 222 ALA A C 12
ATOM 17559 O O . ALA A 1 62 ? -6.328 -11.818 6.116 1.00 0.00 222 ALA A O 12
ATOM 17566 N N . THR A 1 63 ? -5.161 -9.971 6.653 1.00 0.00 223 THR A N 12
ATOM 17567 C CA . THR A 1 63 ? -6.177 -9.462 7.567 1.00 0.00 223 THR A CA 12
ATOM 17568 C C . THR A 1 63 ? -6.347 -7.955 7.415 1.00 0.00 223 THR A C 12
ATOM 17569 O O . THR A 1 63 ? -5.552 -7.294 6.746 1.00 0.00 223 THR A O 12
ATOM 17580 N N . VAL A 1 64 ? -7.389 -7.416 8.041 1.00 0.00 224 VAL A N 12
ATOM 17581 C CA . VAL A 1 64 ? -7.662 -5.985 7.977 1.00 0.00 224 VAL A CA 12
ATOM 17582 C C . VAL A 1 64 ? -6.822 -5.219 8.993 1.00 0.00 224 VAL A C 12
ATOM 17583 O O . VAL A 1 64 ? -6.138 -4.256 8.649 1.00 0.00 224 VAL A O 12
ATOM 17596 N N . LYS A 1 65 ? -6.879 -5.654 10.247 1.00 0.00 225 LYS A N 12
ATOM 17597 C CA . LYS A 1 65 ? -6.122 -5.011 11.315 1.00 0.00 225 LYS A CA 12
ATOM 17598 C C . LYS A 1 65 ? -4.718 -4.646 10.843 1.00 0.00 225 LYS A C 12
ATOM 17599 O O . LYS A 1 65 ? -4.341 -3.475 10.835 1.00 0.00 225 LYS A O 12
ATOM 17618 N N . ALA A 1 66 ? -3.949 -5.656 10.450 1.00 0.00 226 ALA A N 12
ATOM 17619 C CA . ALA A 1 66 ? -2.589 -5.440 9.973 1.00 0.00 226 ALA A CA 12
ATOM 17620 C C . ALA A 1 66 ? -2.543 -4.335 8.924 1.00 0.00 226 ALA A C 12
ATOM 17621 O O . ALA A 1 66 ? -1.774 -3.382 9.046 1.00 0.00 226 ALA A O 12
ATOM 17628 N N . ALA A 1 67 ? -3.373 -4.468 7.894 1.00 0.00 227 ALA A N 12
ATOM 17629 C CA . ALA A 1 67 ? -3.428 -3.480 6.825 1.00 0.00 227 ALA A CA 12
ATOM 17630 C C . ALA A 1 67 ? -3.587 -2.071 7.387 1.00 0.00 227 ALA A C 12
ATOM 17631 O O . ALA A 1 67 ? -2.783 -1.185 7.099 1.00 0.00 227 ALA A O 12
ATOM 17638 N N . GLU A 1 68 ? -4.628 -1.873 8.189 1.00 0.00 228 GLU A N 12
ATOM 17639 C CA . GLU A 1 68 ? -4.892 -0.570 8.789 1.00 0.00 228 GLU A CA 12
ATOM 17640 C C . GLU A 1 68 ? -3.642 -0.023 9.473 1.00 0.00 228 GLU A C 12
ATOM 17641 O O . GLU A 1 68 ? -3.343 1.169 9.385 1.00 0.00 228 GLU A O 12
ATOM 17653 N N . LEU A 1 69 ? -2.915 -0.902 10.154 1.00 0.00 229 LEU A N 12
ATOM 17654 C CA . LEU A 1 69 ? -1.697 -0.508 10.854 1.00 0.00 229 LEU A CA 12
ATOM 17655 C C . LEU A 1 69 ? -0.605 -0.111 9.866 1.00 0.00 229 LEU A C 12
ATOM 17656 O O . LEU A 1 69 ? 0.038 0.927 10.020 1.00 0.00 229 LEU A O 12
ATOM 17672 N N . ALA A 1 70 ? -0.403 -0.943 8.849 1.00 0.00 230 ALA A N 12
ATOM 17673 C CA . ALA A 1 70 ? 0.607 -0.677 7.833 1.00 0.00 230 ALA A CA 12
ATOM 17674 C C . ALA A 1 70 ? 0.371 0.673 7.165 1.00 0.00 230 ALA A C 12
ATOM 17675 O O . ALA A 1 70 ? 1.309 1.438 6.938 1.00 0.00 230 ALA A O 12
ATOM 17682 N N . VAL A 1 71 ? -0.888 0.961 6.851 1.00 0.00 231 VAL A N 12
ATOM 17683 C CA . VAL A 1 71 ? -1.248 2.220 6.209 1.00 0.00 231 VAL A CA 12
ATOM 17684 C C . VAL A 1 71 ? -1.096 3.391 7.172 1.00 0.00 231 VAL A C 12
ATOM 17685 O O . VAL A 1 71 ? -0.827 4.518 6.757 1.00 0.00 231 VAL A O 12
ATOM 17698 N N . GLN A 1 72 ? -1.269 3.117 8.461 1.00 0.00 232 GLN A N 12
ATOM 17699 C CA . GLN A 1 72 ? -1.151 4.149 9.484 1.00 0.00 232 GLN A CA 12
ATOM 17700 C C . GLN A 1 72 ? 0.271 4.216 10.029 1.00 0.00 232 GLN A C 12
ATOM 17701 O O . GLN A 1 72 ? 1.007 5.163 9.757 1.00 0.00 232 GLN A O 12
ATOM 17715 N N . ASN A 1 73 ? 0.652 3.202 10.801 1.00 0.00 233 ASN A N 12
ATOM 17716 C CA . ASN A 1 73 ? 1.987 3.146 11.385 1.00 0.00 233 ASN A CA 12
ATOM 17717 C C . ASN A 1 73 ? 3.056 3.398 10.326 1.00 0.00 233 ASN A C 12
ATOM 17718 O O . ASN A 1 73 ? 3.720 4.434 10.334 1.00 0.00 233 ASN A O 12
ATOM 17729 N N . GLU A 1 74 ? 3.215 2.443 9.415 1.00 0.00 234 GLU A N 12
ATOM 17730 C CA . GLU A 1 74 ? 4.203 2.561 8.349 1.00 0.00 234 GLU A CA 12
ATOM 17731 C C . GLU A 1 74 ? 3.833 3.687 7.387 1.00 0.00 234 GLU A C 12
ATOM 17732 O O . GLU A 1 74 ? 2.708 3.751 6.892 1.00 0.00 234 GLU A O 12
ATOM 17744 N N . VAL A 1 75 ? 4.789 4.574 7.128 1.00 0.00 235 VAL A N 12
ATOM 17745 C CA . VAL A 1 75 ? 4.565 5.697 6.225 1.00 0.00 235 VAL A CA 12
ATOM 17746 C C . VAL A 1 75 ? 5.557 5.677 5.067 1.00 0.00 235 VAL A C 12
ATOM 17747 O O . VAL A 1 75 ? 5.551 6.565 4.216 1.00 0.00 235 VAL A O 12
ATOM 17760 N N . GLY A 1 76 ? 6.408 4.655 5.041 1.00 0.00 236 GLY A N 12
ATOM 17761 C CA . GLY A 1 76 ? 7.393 4.538 3.982 1.00 0.00 236 GLY A CA 12
ATOM 17762 C C . GLY A 1 76 ? 8.766 5.013 4.413 1.00 0.00 236 GLY A C 12
ATOM 17763 O O . GLY A 1 76 ? 9.369 4.448 5.326 1.00 0.00 236 GLY A O 12
ATOM 17767 N N . LEU A 1 77 ? 9.264 6.054 3.755 1.00 0.00 237 LEU A N 12
ATOM 17768 C CA . LEU A 1 77 ? 10.577 6.605 4.074 1.00 0.00 237 LEU A CA 12
ATOM 17769 C C . LEU A 1 77 ? 10.516 8.125 4.190 1.00 0.00 237 LEU A C 12
ATOM 17770 O O . LEU A 1 77 ? 9.896 8.797 3.365 1.00 0.00 237 LEU A O 12
ATOM 17786 N N . VAL A 1 78 ? 11.166 8.661 5.218 1.00 0.00 238 VAL A N 12
ATOM 17787 C CA . VAL A 1 78 ? 11.189 10.102 5.440 1.00 0.00 238 VAL A CA 12
ATOM 17788 C C . VAL A 1 78 ? 11.369 10.857 4.128 1.00 0.00 238 VAL A C 12
ATOM 17789 O O . VAL A 1 78 ? 10.612 11.778 3.821 1.00 0.00 238 VAL A O 12
ATOM 17802 N N . ASP A 1 79 ? 12.377 10.462 3.358 1.00 0.00 239 ASP A N 12
ATOM 17803 C CA . ASP A 1 79 ? 12.657 11.101 2.077 1.00 0.00 239 ASP A CA 12
ATOM 17804 C C . ASP A 1 79 ? 11.475 10.949 1.125 1.00 0.00 239 ASP A C 12
ATOM 17805 O O . ASP A 1 79 ? 11.085 11.898 0.447 1.00 0.00 239 ASP A O 12
ATOM 17814 N N . ASN A 1 80 ? 10.910 9.746 1.078 1.00 0.00 240 ASN A N 12
ATOM 17815 C CA . ASN A 1 80 ? 9.773 9.469 0.207 1.00 0.00 240 ASN A CA 12
ATOM 17816 C C . ASN A 1 80 ? 8.643 8.802 0.984 1.00 0.00 240 ASN A C 12
ATOM 17817 O O . ASN A 1 80 ? 8.592 7.580 1.128 1.00 0.00 240 ASN A O 12
ATOM 17828 N N . PRO A 1 81 ? 7.713 9.621 1.497 1.00 0.00 241 PRO A N 12
ATOM 17829 C CA . PRO A 1 81 ? 6.565 9.132 2.267 1.00 0.00 241 PRO A CA 12
ATOM 17830 C C . PRO A 1 81 ? 5.563 8.379 1.399 1.00 0.00 241 PRO A C 12
ATOM 17831 O O . PRO A 1 81 ? 4.681 8.982 0.785 1.00 0.00 241 PRO A O 12
ATOM 17842 N N . LEU A 1 82 ? 5.703 7.059 1.351 1.00 0.00 242 LEU A N 12
ATOM 17843 C CA . LEU A 1 82 ? 4.809 6.223 0.558 1.00 0.00 242 LEU A CA 12
ATOM 17844 C C . LEU A 1 82 ? 3.369 6.715 0.660 1.00 0.00 242 LEU A C 12
ATOM 17845 O O . LEU A 1 82 ? 3.016 7.446 1.585 1.00 0.00 242 LEU A O 12
ATOM 17861 N N . LYS A 1 83 ? 2.541 6.308 -0.296 1.00 0.00 243 LYS A N 12
ATOM 17862 C CA . LYS A 1 83 ? 1.138 6.705 -0.313 1.00 0.00 243 LYS A CA 12
ATOM 17863 C C . LYS A 1 83 ? 0.228 5.482 -0.391 1.00 0.00 243 LYS A C 12
ATOM 17864 O O . LYS A 1 83 ? -0.251 5.122 -1.466 1.00 0.00 243 LYS A O 12
ATOM 17883 N N . ILE A 1 84 ? -0.006 4.851 0.754 1.00 0.00 244 ILE A N 12
ATOM 17884 C CA . ILE A 1 84 ? -0.860 3.672 0.815 1.00 0.00 244 ILE A CA 12
ATOM 17885 C C . ILE A 1 84 ? -2.334 4.055 0.731 1.00 0.00 244 ILE A C 12
ATOM 17886 O O . ILE A 1 84 ? -2.949 4.420 1.733 1.00 0.00 244 ILE A O 12
ATOM 17902 N N . SER A 1 85 ? -2.895 3.968 -0.470 1.00 0.00 245 SER A N 12
ATOM 17903 C CA . SER A 1 85 ? -4.296 4.308 -0.686 1.00 0.00 245 SER A CA 12
ATOM 17904 C C . SER A 1 85 ? -5.150 3.049 -0.796 1.00 0.00 245 SER A C 12
ATOM 17905 O O . SER A 1 85 ? -4.801 2.110 -1.512 1.00 0.00 245 SER A O 12
ATOM 17913 N N . TRP A 1 86 ? -6.269 3.036 -0.081 1.00 0.00 246 TRP A N 12
ATOM 17914 C CA . TRP A 1 86 ? -7.174 1.892 -0.098 1.00 0.00 246 TRP A CA 12
ATOM 17915 C C . TRP A 1 86 ? -7.844 1.748 -1.460 1.00 0.00 246 TRP A C 12
ATOM 17916 O O . TRP A 1 86 ? -8.779 2.482 -1.783 1.00 0.00 246 TRP A O 12
ATOM 17937 N N . LEU A 1 87 ? -7.362 0.799 -2.254 1.00 0.00 247 LEU A N 12
ATOM 17938 C CA . LEU A 1 87 ? -7.916 0.558 -3.582 1.00 0.00 247 LEU A CA 12
ATOM 17939 C C . LEU A 1 87 ? -9.410 0.260 -3.504 1.00 0.00 247 LEU A C 12
ATOM 17940 O O . LEU A 1 87 ? -10.225 0.967 -4.095 1.00 0.00 247 LEU A O 12
ATOM 17956 N N . GLU A 1 88 ? -9.760 -0.790 -2.768 1.00 0.00 248 GLU A N 12
ATOM 17957 C CA . GLU A 1 88 ? -11.157 -1.180 -2.611 1.00 0.00 248 GLU A CA 12
ATOM 17958 C C . GLU A 1 88 ? -11.335 -2.086 -1.396 1.00 0.00 248 GLU A C 12
ATOM 17959 O O . GLU A 1 88 ? -10.929 -3.247 -1.408 1.00 0.00 248 GLU A O 12
ATOM 17971 N N . GLY A 1 89 ? -11.947 -1.545 -0.346 1.00 0.00 249 GLY A N 12
ATOM 17972 C CA . GLY A 1 89 ? -12.168 -2.316 0.863 1.00 0.00 249 GLY A CA 12
ATOM 17973 C C . GLY A 1 89 ? -11.613 -1.633 2.097 1.00 0.00 249 GLY A C 12
ATOM 17974 O O . GLY A 1 89 ? -10.813 -2.215 2.828 1.00 0.00 249 GLY A O 12
ATOM 17978 N N . GLN A 1 90 ? -12.038 -0.395 2.327 1.00 0.00 250 GLN A N 12
ATOM 17979 C CA . GLN A 1 90 ? -11.575 0.368 3.480 1.00 0.00 250 GLN A CA 12
ATOM 17980 C C . GLN A 1 90 ? -12.636 0.394 4.576 1.00 0.00 250 GLN A C 12
ATOM 17981 O O . GLN A 1 90 ? -13.827 0.568 4.318 1.00 0.00 250 GLN A O 12
ATOM 17995 N N . PRO A 1 91 ? -12.195 0.218 5.831 1.00 0.00 251 PRO A N 12
ATOM 17996 C CA . PRO A 1 91 ? -13.090 0.217 6.991 1.00 0.00 251 PRO A CA 12
ATOM 17997 C C . PRO A 1 91 ? -13.662 1.600 7.283 1.00 0.00 251 PRO A C 12
ATOM 17998 O O . PRO A 1 91 ? -12.985 2.612 7.101 1.00 0.00 251 PRO A O 12
ATOM 18009 N N . GLN A 1 92 ? -14.911 1.635 7.736 1.00 0.00 252 GLN A N 12
ATOM 18010 C CA . GLN A 1 92 ? -15.573 2.895 8.053 1.00 0.00 252 GLN A CA 12
ATOM 18011 C C . GLN A 1 92 ? -15.970 2.947 9.524 1.00 0.00 252 GLN A C 12
ATOM 18012 O O . GLN A 1 92 ? -15.420 3.731 10.299 1.00 0.00 252 GLN A O 12
ATOM 18026 N N . ASP A 1 93 ? -16.928 2.109 9.903 1.00 0.00 253 ASP A N 12
ATOM 18027 C CA . ASP A 1 93 ? -17.398 2.058 11.283 1.00 0.00 253 ASP A CA 12
ATOM 18028 C C . ASP A 1 93 ? -16.635 1.004 12.079 1.00 0.00 253 ASP A C 12
ATOM 18029 O O . ASP A 1 93 ? -17.219 0.274 12.879 1.00 0.00 253 ASP A O 12
ATOM 18038 N N . ALA A 1 94 ? -15.328 0.931 11.853 1.00 0.00 254 ALA A N 12
ATOM 18039 C CA . ALA A 1 94 ? -14.485 -0.033 12.550 1.00 0.00 254 ALA A CA 12
ATOM 18040 C C . ALA A 1 94 ? -15.181 -1.384 12.671 1.00 0.00 254 ALA A C 12
ATOM 18041 O O . ALA A 1 94 ? -15.073 -2.059 13.695 1.00 0.00 254 ALA A O 12
ATOM 18048 N N . SER A 1 95 ? -15.895 -1.773 11.620 1.00 0.00 255 SER A N 12
ATOM 18049 C CA . SER A 1 95 ? -16.613 -3.043 11.610 1.00 0.00 255 SER A CA 12
ATOM 18050 C C . SER A 1 95 ? -17.109 -3.376 10.207 1.00 0.00 255 SER A C 12
ATOM 18051 O O . SER A 1 95 ? -16.983 -2.572 9.284 1.00 0.00 255 SER A O 12
ATOM 18059 N N . GLY A 1 96 ? -17.673 -4.570 10.053 1.00 0.00 256 GLY A N 12
ATOM 18060 C CA . GLY A 1 96 ? -18.179 -4.991 8.760 1.00 0.00 256 GLY A CA 12
ATOM 18061 C C . GLY A 1 96 ? -19.601 -5.512 8.835 1.00 0.00 256 GLY A C 12
ATOM 18062 O O . GLY A 1 96 ? -20.312 -5.299 9.818 1.00 0.00 256 GLY A O 12
ATOM 18066 N N . PRO A 1 97 ? -20.036 -6.212 7.777 1.00 0.00 257 PRO A N 12
ATOM 18067 C CA . PRO A 1 97 ? -21.386 -6.779 7.703 1.00 0.00 257 PRO A CA 12
ATOM 18068 C C . PRO A 1 97 ? -21.582 -7.938 8.674 1.00 0.00 257 PRO A C 12
ATOM 18069 O O . PRO A 1 97 ? -20.676 -8.743 8.885 1.00 0.00 257 PRO A O 12
ATOM 18080 N N . SER A 1 98 ? -22.771 -8.016 9.263 1.00 0.00 258 SER A N 12
ATOM 18081 C CA . SER A 1 98 ? -23.085 -9.075 10.214 1.00 0.00 258 SER A CA 12
ATOM 18082 C C . SER A 1 98 ? -24.330 -9.843 9.781 1.00 0.00 258 SER A C 12
ATOM 18083 O O . SER A 1 98 ? -25.412 -9.271 9.651 1.00 0.00 258 SER A O 12
ATOM 18091 N N . SER A 1 99 ? -24.167 -11.144 9.558 1.00 0.00 259 SER A N 12
ATOM 18092 C CA . SER A 1 99 ? -25.276 -11.991 9.135 1.00 0.00 259 SER A CA 12
ATOM 18093 C C . SER A 1 99 ? -24.906 -13.467 9.249 1.00 0.00 259 SER A C 12
ATOM 18094 O O . SER A 1 99 ? -23.780 -13.861 8.948 1.00 0.00 259 SER A O 12
ATOM 18102 N N . GLY A 1 100 ? -25.863 -14.279 9.686 1.00 0.00 260 GLY A N 12
ATOM 18103 C CA . GLY A 1 100 ? -25.620 -15.702 9.832 1.00 0.00 260 GLY A CA 12
ATOM 18104 C C . GLY A 1 100 ? -26.901 -16.498 9.982 1.00 0.00 260 GLY A C 12
ATOM 18105 O O . GLY A 1 100 ? -26.918 -17.708 9.756 1.00 0.00 260 GLY A O 12
ATOM 18109 N N . GLY A 1 1 ? -17.611 -12.531 -15.907 1.00 0.00 161 GLY A N 13
ATOM 18110 C CA . GLY A 1 1 ? -17.412 -12.041 -14.556 1.00 0.00 161 GLY A CA 13
ATOM 18111 C C . GLY A 1 1 ? -18.714 -11.893 -13.794 1.00 0.00 161 GLY A C 13
ATOM 18112 O O . GLY A 1 1 ? -19.566 -12.781 -13.830 1.00 0.00 161 GLY A O 13
ATOM 18116 N N . SER A 1 2 ? -18.868 -10.769 -13.101 1.00 0.00 162 SER A N 13
ATOM 18117 C CA . SER A 1 2 ? -20.074 -10.511 -12.323 1.00 0.00 162 SER A CA 13
ATOM 18118 C C . SER A 1 2 ? -20.723 -9.197 -12.747 1.00 0.00 162 SER A C 13
ATOM 18119 O O . SER A 1 2 ? -20.204 -8.484 -13.606 1.00 0.00 162 SER A O 13
ATOM 18127 N N . SER A 1 3 ? -21.862 -8.883 -12.138 1.00 0.00 163 SER A N 13
ATOM 18128 C CA . SER A 1 3 ? -22.586 -7.658 -12.455 1.00 0.00 163 SER A CA 13
ATOM 18129 C C . SER A 1 3 ? -22.341 -6.592 -11.391 1.00 0.00 163 SER A C 13
ATOM 18130 O O . SER A 1 3 ? -22.080 -5.432 -11.707 1.00 0.00 163 SER A O 13
ATOM 18138 N N . GLY A 1 4 ? -22.427 -6.996 -10.127 1.00 0.00 164 GLY A N 13
ATOM 18139 C CA . GLY A 1 4 ? -22.212 -6.064 -9.035 1.00 0.00 164 GLY A CA 13
ATOM 18140 C C . GLY A 1 4 ? -21.214 -6.583 -8.018 1.00 0.00 164 GLY A C 13
ATOM 18141 O O . GLY A 1 4 ? -20.005 -6.435 -8.194 1.00 0.00 164 GLY A O 13
ATOM 18145 N N . SER A 1 5 ? -21.721 -7.192 -6.951 1.00 0.00 165 SER A N 13
ATOM 18146 C CA . SER A 1 5 ? -20.866 -7.729 -5.900 1.00 0.00 165 SER A CA 13
ATOM 18147 C C . SER A 1 5 ? -20.127 -8.974 -6.383 1.00 0.00 165 SER A C 13
ATOM 18148 O O . SER A 1 5 ? -20.746 -9.955 -6.794 1.00 0.00 165 SER A O 13
ATOM 18156 N N . SER A 1 6 ? -18.800 -8.925 -6.330 1.00 0.00 166 SER A N 13
ATOM 18157 C CA . SER A 1 6 ? -17.976 -10.046 -6.766 1.00 0.00 166 SER A CA 13
ATOM 18158 C C . SER A 1 6 ? -18.008 -11.175 -5.741 1.00 0.00 166 SER A C 13
ATOM 18159 O O . SER A 1 6 ? -18.274 -12.328 -6.078 1.00 0.00 166 SER A O 13
ATOM 18167 N N . GLY A 1 7 ? -17.736 -10.834 -4.485 1.00 0.00 167 GLY A N 13
ATOM 18168 C CA . GLY A 1 7 ? -17.739 -11.829 -3.428 1.00 0.00 167 GLY A CA 13
ATOM 18169 C C . GLY A 1 7 ? -16.700 -11.546 -2.362 1.00 0.00 167 GLY A C 13
ATOM 18170 O O . GLY A 1 7 ? -16.095 -10.474 -2.346 1.00 0.00 167 GLY A O 13
ATOM 18174 N N . GLN A 1 8 ? -16.493 -12.508 -1.469 1.00 0.00 168 GLN A N 13
ATOM 18175 C CA . GLN A 1 8 ? -15.521 -12.355 -0.393 1.00 0.00 168 GLN A CA 13
ATOM 18176 C C . GLN A 1 8 ? -14.135 -12.049 -0.951 1.00 0.00 168 GLN A C 13
ATOM 18177 O O . GLN A 1 8 ? -13.849 -12.324 -2.115 1.00 0.00 168 GLN A O 13
ATOM 18191 N N . GLY A 1 9 ? -13.277 -11.477 -0.111 1.00 0.00 169 GLY A N 13
ATOM 18192 C CA . GLY A 1 9 ? -11.931 -11.143 -0.539 1.00 0.00 169 GLY A CA 13
ATOM 18193 C C . GLY A 1 9 ? -11.087 -10.581 0.588 1.00 0.00 169 GLY A C 13
ATOM 18194 O O . GLY A 1 9 ? -11.559 -10.440 1.717 1.00 0.00 169 GLY A O 13
ATOM 18198 N N . THR A 1 10 ? -9.833 -10.261 0.284 1.00 0.00 170 THR A N 13
ATOM 18199 C CA . THR A 1 10 ? -8.921 -9.715 1.280 1.00 0.00 170 THR A CA 13
ATOM 18200 C C . THR A 1 10 ? -8.750 -8.210 1.103 1.00 0.00 170 THR A C 13
ATOM 18201 O O . THR A 1 10 ? -8.884 -7.671 0.005 1.00 0.00 170 THR A O 13
ATOM 18212 N N . PRO A 1 11 ? -8.446 -7.515 2.209 1.00 0.00 171 PRO A N 13
ATOM 18213 C CA . PRO A 1 11 ? -8.249 -6.062 2.201 1.00 0.00 171 PRO A CA 13
ATOM 18214 C C . PRO A 1 11 ? -6.972 -5.654 1.475 1.00 0.00 171 PRO A C 13
ATOM 18215 O O . PRO A 1 11 ? -5.944 -5.398 2.102 1.00 0.00 171 PRO A O 13
ATOM 18226 N N . LYS A 1 12 ? -7.044 -5.594 0.150 1.00 0.00 172 LYS A N 13
ATOM 18227 C CA . LYS A 1 12 ? -5.894 -5.216 -0.663 1.00 0.00 172 LYS A CA 13
ATOM 18228 C C . LYS A 1 12 ? -5.585 -3.730 -0.509 1.00 0.00 172 LYS A C 13
ATOM 18229 O O . LYS A 1 12 ? -6.471 -2.929 -0.209 1.00 0.00 172 LYS A O 13
ATOM 18248 N N . LEU A 1 13 ? -4.324 -3.368 -0.718 1.00 0.00 173 LEU A N 13
ATOM 18249 C CA . LEU A 1 13 ? -3.898 -1.977 -0.604 1.00 0.00 173 LEU A CA 13
ATOM 18250 C C . LEU A 1 13 ? -3.059 -1.565 -1.809 1.00 0.00 173 LEU A C 13
ATOM 18251 O O . LEU A 1 13 ? -2.358 -2.385 -2.402 1.00 0.00 173 LEU A O 13
ATOM 18267 N N . LYS A 1 14 ? -3.132 -0.287 -2.165 1.00 0.00 174 LYS A N 13
ATOM 18268 C CA . LYS A 1 14 ? -2.377 0.238 -3.296 1.00 0.00 174 LYS A CA 13
ATOM 18269 C C . LYS A 1 14 ? -1.246 1.145 -2.822 1.00 0.00 174 LYS A C 13
ATOM 18270 O O . LYS A 1 14 ? -1.484 2.154 -2.156 1.00 0.00 174 LYS A O 13
ATOM 18289 N N . LEU A 1 15 ? -0.017 0.782 -3.171 1.00 0.00 175 LEU A N 13
ATOM 18290 C CA . LEU A 1 15 ? 1.151 1.565 -2.783 1.00 0.00 175 LEU A CA 13
ATOM 18291 C C . LEU A 1 15 ? 1.581 2.498 -3.910 1.00 0.00 175 LEU A C 13
ATOM 18292 O O . LEU A 1 15 ? 1.838 2.059 -5.031 1.00 0.00 175 LEU A O 13
ATOM 18308 N N . LYS A 1 16 ? 1.658 3.789 -3.605 1.00 0.00 176 LYS A N 13
ATOM 18309 C CA . LYS A 1 16 ? 2.061 4.786 -4.591 1.00 0.00 176 LYS A CA 13
ATOM 18310 C C . LYS A 1 16 ? 3.243 5.605 -4.085 1.00 0.00 176 LYS A C 13
ATOM 18311 O O . LYS A 1 16 ? 3.232 6.097 -2.956 1.00 0.00 176 LYS A O 13
ATOM 18330 N N . TRP A 1 17 ? 4.260 5.750 -4.926 1.00 0.00 177 TRP A N 13
ATOM 18331 C CA . TRP A 1 17 ? 5.450 6.511 -4.563 1.00 0.00 177 TRP A CA 13
ATOM 18332 C C . TRP A 1 17 ? 5.867 7.442 -5.697 1.00 0.00 177 TRP A C 13
ATOM 18333 O O . TRP A 1 17 ? 5.387 7.318 -6.824 1.00 0.00 177 TRP A O 13
ATOM 18354 N N . LYS A 1 18 ? 6.764 8.373 -5.392 1.00 0.00 178 LYS A N 13
ATOM 18355 C CA . LYS A 1 18 ? 7.248 9.325 -6.386 1.00 0.00 178 LYS A CA 13
ATOM 18356 C C . LYS A 1 18 ? 8.366 8.714 -7.225 1.00 0.00 178 LYS A C 13
ATOM 18357 O O . LYS A 1 18 ? 9.431 8.377 -6.706 1.00 0.00 178 LYS A O 13
ATOM 18376 N N . CYS A 1 19 ? 8.117 8.575 -8.522 1.00 0.00 179 CYS A N 13
ATOM 18377 C CA . CYS A 1 19 ? 9.103 8.005 -9.433 1.00 0.00 179 CYS A CA 13
ATOM 18378 C C . CYS A 1 19 ? 9.940 9.101 -10.083 1.00 0.00 179 CYS A C 13
ATOM 18379 O O . CYS A 1 19 ? 9.421 9.941 -10.819 1.00 0.00 179 CYS A O 13
ATOM 18387 N N . LYS A 1 20 ? 11.240 9.089 -9.807 1.00 0.00 180 LYS A N 13
ATOM 18388 C CA . LYS A 1 20 ? 12.151 10.082 -10.363 1.00 0.00 180 LYS A CA 13
ATOM 18389 C C . LYS A 1 20 ? 12.297 9.902 -11.871 1.00 0.00 180 LYS A C 13
ATOM 18390 O O . LYS A 1 20 ? 11.818 8.920 -12.439 1.00 0.00 180 LYS A O 13
ATOM 18409 N N . LYS A 1 21 ? 12.962 10.855 -12.515 1.00 0.00 181 LYS A N 13
ATOM 18410 C CA . LYS A 1 21 ? 13.174 10.801 -13.956 1.00 0.00 181 LYS A CA 13
ATOM 18411 C C . LYS A 1 21 ? 14.439 10.019 -14.291 1.00 0.00 181 LYS A C 13
ATOM 18412 O O . LYS A 1 21 ? 14.428 9.145 -15.157 1.00 0.00 181 LYS A O 13
ATOM 18431 N N . GLU A 1 22 ? 15.528 10.338 -13.598 1.00 0.00 182 GLU A N 13
ATOM 18432 C CA . GLU A 1 22 ? 16.801 9.664 -13.823 1.00 0.00 182 GLU A CA 13
ATOM 18433 C C . GLU A 1 22 ? 16.915 8.414 -12.955 1.00 0.00 182 GLU A C 13
ATOM 18434 O O . GLU A 1 22 ? 17.969 8.136 -12.383 1.00 0.00 182 GLU A O 13
ATOM 18446 N N . ASP A 1 23 ? 15.822 7.664 -12.862 1.00 0.00 183 ASP A N 13
ATOM 18447 C CA . ASP A 1 23 ? 15.798 6.443 -12.065 1.00 0.00 183 ASP A CA 13
ATOM 18448 C C . ASP A 1 23 ? 16.577 5.328 -12.756 1.00 0.00 183 ASP A C 13
ATOM 18449 O O . ASP A 1 23 ? 17.025 5.482 -13.891 1.00 0.00 183 ASP A O 13
ATOM 18458 N N . GLU A 1 24 ? 16.735 4.205 -12.061 1.00 0.00 184 GLU A N 13
ATOM 18459 C CA . GLU A 1 24 ? 17.461 3.065 -12.608 1.00 0.00 184 GLU A CA 13
ATOM 18460 C C . GLU A 1 24 ? 16.545 1.854 -12.751 1.00 0.00 184 GLU A C 13
ATOM 18461 O O . GLU A 1 24 ? 16.420 1.281 -13.833 1.00 0.00 184 GLU A O 13
ATOM 18473 N N . SER A 1 25 ? 15.906 1.469 -11.651 1.00 0.00 185 SER A N 13
ATOM 18474 C CA . SER A 1 25 ? 15.004 0.323 -11.651 1.00 0.00 185 SER A CA 13
ATOM 18475 C C . SER A 1 25 ? 13.565 0.765 -11.403 1.00 0.00 185 SER A C 13
ATOM 18476 O O . SER A 1 25 ? 12.669 0.479 -12.197 1.00 0.00 185 SER A O 13
ATOM 18484 N N . LYS A 1 26 ? 13.350 1.464 -10.293 1.00 0.00 186 LYS A N 13
ATOM 18485 C CA . LYS A 1 26 ? 12.022 1.947 -9.938 1.00 0.00 186 LYS A CA 13
ATOM 18486 C C . LYS A 1 26 ? 12.074 3.406 -9.493 1.00 0.00 186 LYS A C 13
ATOM 18487 O O . LYS A 1 26 ? 11.309 4.239 -9.976 1.00 0.00 186 LYS A O 13
ATOM 18506 N N . GLY A 1 27 ? 12.983 3.706 -8.571 1.00 0.00 187 GLY A N 13
ATOM 18507 C CA . GLY A 1 27 ? 13.119 5.065 -8.078 1.00 0.00 187 GLY A CA 13
ATOM 18508 C C . GLY A 1 27 ? 13.696 5.118 -6.678 1.00 0.00 187 GLY A C 13
ATOM 18509 O O . GLY A 1 27 ? 14.681 5.813 -6.430 1.00 0.00 187 GLY A O 13
ATOM 18513 N N . GLY A 1 28 ? 13.080 4.383 -5.757 1.00 0.00 188 GLY A N 13
ATOM 18514 C CA . GLY A 1 28 ? 13.551 4.366 -4.384 1.00 0.00 188 GLY A CA 13
ATOM 18515 C C . GLY A 1 28 ? 12.863 3.305 -3.548 1.00 0.00 188 GLY A C 13
ATOM 18516 O O . GLY A 1 28 ? 12.575 3.522 -2.371 1.00 0.00 188 GLY A O 13
ATOM 18520 N N . TYR A 1 29 ? 12.599 2.154 -4.157 1.00 0.00 189 TYR A N 13
ATOM 18521 C CA . TYR A 1 29 ? 11.937 1.056 -3.463 1.00 0.00 189 TYR A CA 13
ATOM 18522 C C . TYR A 1 29 ? 12.102 -0.252 -4.230 1.00 0.00 189 TYR A C 13
ATOM 18523 O O . TYR A 1 29 ? 12.583 -0.264 -5.363 1.00 0.00 189 TYR A O 13
ATOM 18541 N N . SER A 1 30 ? 11.699 -1.353 -3.603 1.00 0.00 190 SER A N 13
ATOM 18542 C CA . SER A 1 30 ? 11.804 -2.668 -4.224 1.00 0.00 190 SER A CA 13
ATOM 18543 C C . SER A 1 30 ? 10.901 -3.676 -3.519 1.00 0.00 190 SER A C 13
ATOM 18544 O O . SER A 1 30 ? 10.748 -3.642 -2.298 1.00 0.00 190 SER A O 13
ATOM 18552 N N . LYS A 1 31 ? 10.305 -4.572 -4.297 1.00 0.00 191 LYS A N 13
ATOM 18553 C CA . LYS A 1 31 ? 9.418 -5.592 -3.750 1.00 0.00 191 LYS A CA 13
ATOM 18554 C C . LYS A 1 31 ? 9.893 -6.045 -2.373 1.00 0.00 191 LYS A C 13
ATOM 18555 O O . LYS A 1 31 ? 9.098 -6.166 -1.441 1.00 0.00 191 LYS A O 13
ATOM 18574 N N . ASP A 1 32 ? 11.193 -6.291 -2.252 1.00 0.00 192 ASP A N 13
ATOM 18575 C CA . ASP A 1 32 ? 11.774 -6.728 -0.988 1.00 0.00 192 ASP A CA 13
ATOM 18576 C C . ASP A 1 32 ? 11.465 -5.731 0.125 1.00 0.00 192 ASP A C 13
ATOM 18577 O O . ASP A 1 32 ? 10.779 -6.059 1.093 1.00 0.00 192 ASP A O 13
ATOM 18586 N N . VAL A 1 33 ? 11.978 -4.514 -0.019 1.00 0.00 193 VAL A N 13
ATOM 18587 C CA . VAL A 1 33 ? 11.757 -3.469 0.974 1.00 0.00 193 VAL A CA 13
ATOM 18588 C C . VAL A 1 33 ? 10.281 -3.360 1.338 1.00 0.00 193 VAL A C 13
ATOM 18589 O O . VAL A 1 33 ? 9.908 -3.470 2.506 1.00 0.00 193 VAL A O 13
ATOM 18602 N N . LEU A 1 34 ? 9.444 -3.143 0.329 1.00 0.00 194 LEU A N 13
ATOM 18603 C CA . LEU A 1 34 ? 8.006 -3.019 0.542 1.00 0.00 194 LEU A CA 13
ATOM 18604 C C . LEU A 1 34 ? 7.459 -4.232 1.286 1.00 0.00 194 LEU A C 13
ATOM 18605 O O . LEU A 1 34 ? 6.658 -4.097 2.212 1.00 0.00 194 LEU A O 13
ATOM 18621 N N . LEU A 1 35 ? 7.897 -5.418 0.877 1.00 0.00 195 LEU A N 13
ATOM 18622 C CA . LEU A 1 35 ? 7.453 -6.656 1.507 1.00 0.00 195 LEU A CA 13
ATOM 18623 C C . LEU A 1 35 ? 7.691 -6.617 3.013 1.00 0.00 195 LEU A C 13
ATOM 18624 O O . LEU A 1 35 ? 6.865 -7.091 3.794 1.00 0.00 195 LEU A O 13
ATOM 18640 N N . ARG A 1 36 ? 8.823 -6.048 3.414 1.00 0.00 196 ARG A N 13
ATOM 18641 C CA . ARG A 1 36 ? 9.168 -5.945 4.827 1.00 0.00 196 ARG A CA 13
ATOM 18642 C C . ARG A 1 36 ? 8.300 -4.902 5.524 1.00 0.00 196 ARG A C 13
ATOM 18643 O O . ARG A 1 36 ? 7.636 -5.197 6.519 1.00 0.00 196 ARG A O 13
ATOM 18664 N N . LEU A 1 37 ? 8.310 -3.683 4.997 1.00 0.00 197 LEU A N 13
ATOM 18665 C CA . LEU A 1 37 ? 7.524 -2.595 5.569 1.00 0.00 197 LEU A CA 13
ATOM 18666 C C . LEU A 1 37 ? 6.108 -3.060 5.897 1.00 0.00 197 LEU A C 13
ATOM 18667 O O . LEU A 1 37 ? 5.519 -2.637 6.892 1.00 0.00 197 LEU A O 13
ATOM 18683 N N . LEU A 1 38 ? 5.569 -3.935 5.055 1.00 0.00 198 LEU A N 13
ATOM 18684 C CA . LEU A 1 38 ? 4.223 -4.460 5.256 1.00 0.00 198 LEU A CA 13
ATOM 18685 C C . LEU A 1 38 ? 4.249 -5.699 6.145 1.00 0.00 198 LEU A C 13
ATOM 18686 O O . LEU A 1 38 ? 3.573 -5.752 7.171 1.00 0.00 198 LEU A O 13
ATOM 18702 N N . GLN A 1 39 ? 5.035 -6.693 5.743 1.00 0.00 199 GLN A N 13
ATOM 18703 C CA . GLN A 1 39 ? 5.150 -7.931 6.505 1.00 0.00 199 GLN A CA 13
ATOM 18704 C C . GLN A 1 39 ? 5.034 -7.662 8.001 1.00 0.00 199 GLN A C 13
ATOM 18705 O O . GLN A 1 39 ? 4.120 -8.155 8.663 1.00 0.00 199 GLN A O 13
ATOM 18719 N N . LYS A 1 40 ? 5.967 -6.877 8.530 1.00 0.00 200 LYS A N 13
ATOM 18720 C CA . LYS A 1 40 ? 5.970 -6.541 9.949 1.00 0.00 200 LYS A CA 13
ATOM 18721 C C . LYS A 1 40 ? 4.546 -6.415 10.481 1.00 0.00 200 LYS A C 13
ATOM 18722 O O . LYS A 1 40 ? 4.197 -7.019 11.496 1.00 0.00 200 LYS A O 13
ATOM 18741 N N . TYR A 1 41 ? 3.729 -5.628 9.791 1.00 0.00 201 TYR A N 13
ATOM 18742 C CA . TYR A 1 41 ? 2.343 -5.422 10.195 1.00 0.00 201 TYR A CA 13
ATOM 18743 C C . TYR A 1 41 ? 1.472 -6.601 9.774 1.00 0.00 201 TYR A C 13
ATOM 18744 O O . TYR A 1 41 ? 0.942 -7.327 10.615 1.00 0.00 201 TYR A O 13
ATOM 18762 N N . GLY A 1 42 ? 1.329 -6.786 8.465 1.00 0.00 202 GLY A N 13
ATOM 18763 C CA . GLY A 1 42 ? 0.522 -7.879 7.954 1.00 0.00 202 GLY A CA 13
ATOM 18764 C C . GLY A 1 42 ? 1.325 -8.846 7.108 1.00 0.00 202 GLY A C 13
ATOM 18765 O O . GLY A 1 42 ? 2.151 -8.431 6.295 1.00 0.00 202 GLY A O 13
ATOM 18769 N N . GLU A 1 43 ? 1.084 -10.139 7.300 1.00 0.00 203 GLU A N 13
ATOM 18770 C CA . GLU A 1 43 ? 1.794 -11.168 6.548 1.00 0.00 203 GLU A CA 13
ATOM 18771 C C . GLU A 1 43 ? 1.449 -11.093 5.064 1.00 0.00 203 GLU A C 13
ATOM 18772 O O . GLU A 1 43 ? 0.561 -11.799 4.585 1.00 0.00 203 GLU A O 13
ATOM 18784 N N . VAL A 1 44 ? 2.157 -10.232 4.340 1.00 0.00 204 VAL A N 13
ATOM 18785 C CA . VAL A 1 44 ? 1.927 -10.064 2.910 1.00 0.00 204 VAL A CA 13
ATOM 18786 C C . VAL A 1 44 ? 1.725 -11.411 2.224 1.00 0.00 204 VAL A C 13
ATOM 18787 O O . VAL A 1 44 ? 2.621 -12.256 2.218 1.00 0.00 204 VAL A O 13
ATOM 18800 N N . LEU A 1 45 ? 0.544 -11.604 1.647 1.00 0.00 205 LEU A N 13
ATOM 18801 C CA . LEU A 1 45 ? 0.225 -12.848 0.957 1.00 0.00 205 LEU A CA 13
ATOM 18802 C C . LEU A 1 45 ? 0.538 -12.741 -0.532 1.00 0.00 205 LEU A C 13
ATOM 18803 O O . LEU A 1 45 ? 1.198 -13.609 -1.101 1.00 0.00 205 LEU A O 13
ATOM 18819 N N . ASN A 1 46 ? 0.060 -11.669 -1.156 1.00 0.00 206 ASN A N 13
ATOM 18820 C CA . ASN A 1 46 ? 0.291 -11.447 -2.579 1.00 0.00 206 ASN A CA 13
ATOM 18821 C C . ASN A 1 46 ? 0.701 -10.002 -2.845 1.00 0.00 206 ASN A C 13
ATOM 18822 O O . ASN A 1 46 ? -0.107 -9.081 -2.712 1.00 0.00 206 ASN A O 13
ATOM 18833 N N . LEU A 1 47 ? 1.960 -9.810 -3.222 1.00 0.00 207 LEU A N 13
ATOM 18834 C CA . LEU A 1 47 ? 2.478 -8.477 -3.508 1.00 0.00 207 LEU A CA 13
ATOM 18835 C C . LEU A 1 47 ? 2.701 -8.289 -5.006 1.00 0.00 207 LEU A C 13
ATOM 18836 O O . LEU A 1 47 ? 3.544 -8.954 -5.607 1.00 0.00 207 LEU A O 13
ATOM 18852 N N . VAL A 1 48 ? 1.940 -7.376 -5.601 1.00 0.00 208 VAL A N 13
ATOM 18853 C CA . VAL A 1 48 ? 2.056 -7.097 -7.028 1.00 0.00 208 VAL A CA 13
ATOM 18854 C C . VAL A 1 48 ? 2.498 -5.658 -7.272 1.00 0.00 208 VAL A C 13
ATOM 18855 O O . VAL A 1 48 ? 2.143 -4.751 -6.518 1.00 0.00 208 VAL A O 13
ATOM 18868 N N . LEU A 1 49 ? 3.273 -5.455 -8.332 1.00 0.00 209 LEU A N 13
ATOM 18869 C CA . LEU A 1 49 ? 3.764 -4.126 -8.677 1.00 0.00 209 LEU A CA 13
ATOM 18870 C C . LEU A 1 49 ? 3.426 -3.780 -10.124 1.00 0.00 209 LEU A C 13
ATOM 18871 O O . LEU A 1 49 ? 3.600 -4.599 -11.026 1.00 0.00 209 LEU A O 13
ATOM 18887 N N . SER A 1 50 ? 2.944 -2.559 -10.338 1.00 0.00 210 SER A N 13
ATOM 18888 C CA . SER A 1 50 ? 2.581 -2.105 -11.675 1.00 0.00 210 SER A CA 13
ATOM 18889 C C . SER A 1 50 ? 3.772 -2.200 -12.624 1.00 0.00 210 SER A C 13
ATOM 18890 O O . SER A 1 50 ? 4.720 -1.420 -12.528 1.00 0.00 210 SER A O 13
ATOM 18898 N N . SER A 1 51 ? 3.716 -3.161 -13.540 1.00 0.00 211 SER A N 13
ATOM 18899 C CA . SER A 1 51 ? 4.791 -3.362 -14.504 1.00 0.00 211 SER A CA 13
ATOM 18900 C C . SER A 1 51 ? 4.739 -2.305 -15.603 1.00 0.00 211 SER A C 13
ATOM 18901 O O . SER A 1 51 ? 5.748 -1.677 -15.927 1.00 0.00 211 SER A O 13
ATOM 18909 N N . LYS A 1 52 ? 3.555 -2.113 -16.175 1.00 0.00 212 LYS A N 13
ATOM 18910 C CA . LYS A 1 52 ? 3.368 -1.132 -17.238 1.00 0.00 212 LYS A CA 13
ATOM 18911 C C . LYS A 1 52 ? 3.652 0.279 -16.731 1.00 0.00 212 LYS A C 13
ATOM 18912 O O . LYS A 1 52 ? 4.512 0.980 -17.264 1.00 0.00 212 LYS A O 13
ATOM 18931 N N . LYS A 1 53 ? 2.924 0.690 -15.698 1.00 0.00 213 LYS A N 13
ATOM 18932 C CA . LYS A 1 53 ? 3.098 2.015 -15.117 1.00 0.00 213 LYS A CA 13
ATOM 18933 C C . LYS A 1 53 ? 3.955 1.949 -13.857 1.00 0.00 213 LYS A C 13
ATOM 18934 O O . LYS A 1 53 ? 3.485 1.597 -12.776 1.00 0.00 213 LYS A O 13
ATOM 18953 N N . PRO A 1 54 ? 5.243 2.297 -13.998 1.00 0.00 214 PRO A N 13
ATOM 18954 C CA . PRO A 1 54 ? 6.192 2.286 -12.880 1.00 0.00 214 PRO A CA 13
ATOM 18955 C C . PRO A 1 54 ? 5.904 3.387 -11.865 1.00 0.00 214 PRO A C 13
ATOM 18956 O O . PRO A 1 54 ? 5.752 4.553 -12.226 1.00 0.00 214 PRO A O 13
ATOM 18967 N N . GLY A 1 55 ? 5.831 3.008 -10.592 1.00 0.00 215 GLY A N 13
ATOM 18968 C CA . GLY A 1 55 ? 5.561 3.975 -9.545 1.00 0.00 215 GLY A CA 13
ATOM 18969 C C . GLY A 1 55 ? 4.434 3.540 -8.630 1.00 0.00 215 GLY A C 13
ATOM 18970 O O . GLY A 1 55 ? 4.469 3.791 -7.425 1.00 0.00 215 GLY A O 13
ATOM 18974 N N . THR A 1 56 ? 3.428 2.885 -9.202 1.00 0.00 216 THR A N 13
ATOM 18975 C CA . THR A 1 56 ? 2.284 2.417 -8.431 1.00 0.00 216 THR A CA 13
ATOM 18976 C C . THR A 1 56 ? 2.330 0.905 -8.242 1.00 0.00 216 THR A C 13
ATOM 18977 O O . THR A 1 56 ? 2.832 0.178 -9.099 1.00 0.00 216 THR A O 13
ATOM 18988 N N . ALA A 1 57 ? 1.801 0.437 -7.116 1.00 0.00 217 ALA A N 13
ATOM 18989 C CA . ALA A 1 57 ? 1.780 -0.989 -6.817 1.00 0.00 217 ALA A CA 13
ATOM 18990 C C . ALA A 1 57 ? 0.515 -1.371 -6.055 1.00 0.00 217 ALA A C 13
ATOM 18991 O O . ALA A 1 57 ? -0.321 -0.520 -5.753 1.00 0.00 217 ALA A O 13
ATOM 18998 N N . VAL A 1 58 ? 0.381 -2.658 -5.748 1.00 0.00 218 VAL A N 13
ATOM 18999 C CA . VAL A 1 58 ? -0.782 -3.153 -5.021 1.00 0.00 218 VAL A CA 13
ATOM 19000 C C . VAL A 1 58 ? -0.437 -4.403 -4.219 1.00 0.00 218 VAL A C 13
ATOM 19001 O O . VAL A 1 58 ? -0.078 -5.436 -4.784 1.00 0.00 218 VAL A O 13
ATOM 19014 N N . VAL A 1 59 ? -0.550 -4.302 -2.898 1.00 0.00 219 VAL A N 13
ATOM 19015 C CA . VAL A 1 59 ? -0.252 -5.425 -2.018 1.00 0.00 219 VAL A CA 13
ATOM 19016 C C . VAL A 1 59 ? -1.532 -6.074 -1.503 1.00 0.00 219 VAL A C 13
ATOM 19017 O O . VAL A 1 59 ? -2.601 -5.466 -1.530 1.00 0.00 219 VAL A O 13
ATOM 19030 N N . GLU A 1 60 ? -1.414 -7.312 -1.033 1.00 0.00 220 GLU A N 13
ATOM 19031 C CA . GLU A 1 60 ? -2.563 -8.043 -0.512 1.00 0.00 220 GLU A CA 13
ATOM 19032 C C . GLU A 1 60 ? -2.280 -8.572 0.891 1.00 0.00 220 GLU A C 13
ATOM 19033 O O . GLU A 1 60 ? -1.392 -9.401 1.087 1.00 0.00 220 GLU A O 13
ATOM 19045 N N . PHE A 1 61 ? -3.042 -8.084 1.865 1.00 0.00 221 PHE A N 13
ATOM 19046 C CA . PHE A 1 61 ? -2.873 -8.505 3.251 1.00 0.00 221 PHE A CA 13
ATOM 19047 C C . PHE A 1 61 ? -3.718 -9.740 3.551 1.00 0.00 221 PHE A C 13
ATOM 19048 O O . PHE A 1 61 ? -4.615 -10.092 2.786 1.00 0.00 221 PHE A O 13
ATOM 19065 N N . ALA A 1 62 ? -3.422 -10.395 4.669 1.00 0.00 222 ALA A N 13
ATOM 19066 C CA . ALA A 1 62 ? -4.154 -11.589 5.072 1.00 0.00 222 ALA A CA 13
ATOM 19067 C C . ALA A 1 62 ? -5.362 -11.229 5.931 1.00 0.00 222 ALA A C 13
ATOM 19068 O O . ALA A 1 62 ? -6.375 -11.929 5.921 1.00 0.00 222 ALA A O 13
ATOM 19075 N N . THR A 1 63 ? -5.248 -10.133 6.675 1.00 0.00 223 THR A N 13
ATOM 19076 C CA . THR A 1 63 ? -6.330 -9.682 7.541 1.00 0.00 223 THR A CA 13
ATOM 19077 C C . THR A 1 63 ? -6.533 -8.175 7.427 1.00 0.00 223 THR A C 13
ATOM 19078 O O . THR A 1 63 ? -5.733 -7.476 6.805 1.00 0.00 223 THR A O 13
ATOM 19089 N N . VAL A 1 64 ? -7.609 -7.681 8.031 1.00 0.00 224 VAL A N 13
ATOM 19090 C CA . VAL A 1 64 ? -7.916 -6.256 7.999 1.00 0.00 224 VAL A CA 13
ATOM 19091 C C . VAL A 1 64 ? -7.058 -5.486 8.996 1.00 0.00 224 VAL A C 13
ATOM 19092 O O . VAL A 1 64 ? -6.385 -4.519 8.637 1.00 0.00 224 VAL A O 13
ATOM 19105 N N . LYS A 1 65 ? -7.085 -5.920 10.251 1.00 0.00 225 LYS A N 13
ATOM 19106 C CA . LYS A 1 65 ? -6.309 -5.274 11.303 1.00 0.00 225 LYS A CA 13
ATOM 19107 C C . LYS A 1 65 ? -4.900 -4.950 10.817 1.00 0.00 225 LYS A C 13
ATOM 19108 O O . LYS A 1 65 ? -4.525 -3.783 10.705 1.00 0.00 225 LYS A O 13
ATOM 19127 N N . ALA A 1 66 ? -4.124 -5.990 10.529 1.00 0.00 226 ALA A N 13
ATOM 19128 C CA . ALA A 1 66 ? -2.758 -5.815 10.053 1.00 0.00 226 ALA A CA 13
ATOM 19129 C C . ALA A 1 66 ? -2.677 -4.701 9.015 1.00 0.00 226 ALA A C 13
ATOM 19130 O O . ALA A 1 66 ? -1.854 -3.794 9.128 1.00 0.00 226 ALA A O 13
ATOM 19137 N N . ALA A 1 67 ? -3.536 -4.777 8.004 1.00 0.00 227 ALA A N 13
ATOM 19138 C CA . ALA A 1 67 ? -3.562 -3.774 6.946 1.00 0.00 227 ALA A CA 13
ATOM 19139 C C . ALA A 1 67 ? -3.759 -2.375 7.521 1.00 0.00 227 ALA A C 13
ATOM 19140 O O . ALA A 1 67 ? -3.002 -1.456 7.214 1.00 0.00 227 ALA A O 13
ATOM 19147 N N . GLU A 1 68 ? -4.782 -2.223 8.357 1.00 0.00 228 GLU A N 13
ATOM 19148 C CA . GLU A 1 68 ? -5.079 -0.935 8.973 1.00 0.00 228 GLU A CA 13
ATOM 19149 C C . GLU A 1 68 ? -3.857 -0.388 9.705 1.00 0.00 228 GLU A C 13
ATOM 19150 O O . GLU A 1 68 ? -3.502 0.783 9.556 1.00 0.00 228 GLU A O 13
ATOM 19162 N N . LEU A 1 69 ? -3.218 -1.242 10.496 1.00 0.00 229 LEU A N 13
ATOM 19163 C CA . LEU A 1 69 ? -2.035 -0.845 11.253 1.00 0.00 229 LEU A CA 13
ATOM 19164 C C . LEU A 1 69 ? -0.893 -0.462 10.317 1.00 0.00 229 LEU A C 13
ATOM 19165 O O . LEU A 1 69 ? -0.181 0.513 10.557 1.00 0.00 229 LEU A O 13
ATOM 19181 N N . ALA A 1 70 ? -0.725 -1.235 9.249 1.00 0.00 230 ALA A N 13
ATOM 19182 C CA . ALA A 1 70 ? 0.327 -0.975 8.275 1.00 0.00 230 ALA A CA 13
ATOM 19183 C C . ALA A 1 70 ? 0.114 0.366 7.581 1.00 0.00 230 ALA A C 13
ATOM 19184 O O . ALA A 1 70 ? 0.939 1.273 7.693 1.00 0.00 230 ALA A O 13
ATOM 19191 N N . VAL A 1 71 ? -0.999 0.485 6.864 1.00 0.00 231 VAL A N 13
ATOM 19192 C CA . VAL A 1 71 ? -1.321 1.716 6.152 1.00 0.00 231 VAL A CA 13
ATOM 19193 C C . VAL A 1 71 ? -1.083 2.938 7.031 1.00 0.00 231 VAL A C 13
ATOM 19194 O O . VAL A 1 71 ? -0.601 3.968 6.561 1.00 0.00 231 VAL A O 13
ATOM 19207 N N . GLN A 1 72 ? -1.423 2.816 8.310 1.00 0.00 232 GLN A N 13
ATOM 19208 C CA . GLN A 1 72 ? -1.245 3.912 9.256 1.00 0.00 232 GLN A CA 13
ATOM 19209 C C . GLN A 1 72 ? 0.215 4.033 9.680 1.00 0.00 232 GLN A C 13
ATOM 19210 O O . GLN A 1 72 ? 0.888 5.008 9.349 1.00 0.00 232 GLN A O 13
ATOM 19224 N N . ASN A 1 73 ? 0.697 3.037 10.416 1.00 0.00 233 ASN A N 13
ATOM 19225 C CA . ASN A 1 73 ? 2.077 3.033 10.887 1.00 0.00 233 ASN A CA 13
ATOM 19226 C C . ASN A 1 73 ? 3.048 3.242 9.728 1.00 0.00 233 ASN A C 13
ATOM 19227 O O . ASN A 1 73 ? 3.667 4.299 9.608 1.00 0.00 233 ASN A O 13
ATOM 19238 N N . GLU A 1 74 ? 3.173 2.228 8.878 1.00 0.00 234 GLU A N 13
ATOM 19239 C CA . GLU A 1 74 ? 4.069 2.302 7.729 1.00 0.00 234 GLU A CA 13
ATOM 19240 C C . GLU A 1 74 ? 3.935 3.647 7.021 1.00 0.00 234 GLU A C 13
ATOM 19241 O O . GLU A 1 74 ? 2.858 4.006 6.545 1.00 0.00 234 GLU A O 13
ATOM 19253 N N . VAL A 1 75 ? 5.037 4.387 6.955 1.00 0.00 235 VAL A N 13
ATOM 19254 C CA . VAL A 1 75 ? 5.045 5.691 6.304 1.00 0.00 235 VAL A CA 13
ATOM 19255 C C . VAL A 1 75 ? 5.945 5.687 5.074 1.00 0.00 235 VAL A C 13
ATOM 19256 O O . VAL A 1 75 ? 5.655 6.348 4.078 1.00 0.00 235 VAL A O 13
ATOM 19269 N N . GLY A 1 76 ? 7.039 4.935 5.150 1.00 0.00 236 GLY A N 13
ATOM 19270 C CA . GLY A 1 76 ? 7.965 4.858 4.036 1.00 0.00 236 GLY A CA 13
ATOM 19271 C C . GLY A 1 76 ? 9.334 5.410 4.380 1.00 0.00 236 GLY A C 13
ATOM 19272 O O . GLY A 1 76 ? 9.953 4.989 5.359 1.00 0.00 236 GLY A O 13
ATOM 19276 N N . LEU A 1 77 ? 9.810 6.353 3.575 1.00 0.00 237 LEU A N 13
ATOM 19277 C CA . LEU A 1 77 ? 11.116 6.963 3.798 1.00 0.00 237 LEU A CA 13
ATOM 19278 C C . LEU A 1 77 ? 10.990 8.473 3.972 1.00 0.00 237 LEU A C 13
ATOM 19279 O O . LEU A 1 77 ? 10.211 9.125 3.277 1.00 0.00 237 LEU A O 13
ATOM 19295 N N . VAL A 1 78 ? 11.762 9.023 4.904 1.00 0.00 238 VAL A N 13
ATOM 19296 C CA . VAL A 1 78 ? 11.740 10.457 5.167 1.00 0.00 238 VAL A CA 13
ATOM 19297 C C . VAL A 1 78 ? 11.825 11.255 3.871 1.00 0.00 238 VAL A C 13
ATOM 19298 O O . VAL A 1 78 ? 11.182 12.294 3.726 1.00 0.00 238 VAL A O 13
ATOM 19311 N N . ASP A 1 79 ? 12.624 10.761 2.930 1.00 0.00 239 ASP A N 13
ATOM 19312 C CA . ASP A 1 79 ? 12.793 11.428 1.644 1.00 0.00 239 ASP A CA 13
ATOM 19313 C C . ASP A 1 79 ? 11.548 11.262 0.778 1.00 0.00 239 ASP A C 13
ATOM 19314 O O . ASP A 1 79 ? 11.128 12.193 0.093 1.00 0.00 239 ASP A O 13
ATOM 19323 N N . ASN A 1 80 ? 10.963 10.069 0.814 1.00 0.00 240 ASN A N 13
ATOM 19324 C CA . ASN A 1 80 ? 9.767 9.780 0.031 1.00 0.00 240 ASN A CA 13
ATOM 19325 C C . ASN A 1 80 ? 8.731 9.043 0.873 1.00 0.00 240 ASN A C 13
ATOM 19326 O O . ASN A 1 80 ? 8.764 7.820 1.013 1.00 0.00 240 ASN A O 13
ATOM 19337 N N . PRO A 1 81 ? 7.786 9.803 1.448 1.00 0.00 241 PRO A N 13
ATOM 19338 C CA . PRO A 1 81 ? 6.721 9.243 2.285 1.00 0.00 241 PRO A CA 13
ATOM 19339 C C . PRO A 1 81 ? 5.715 8.431 1.477 1.00 0.00 241 PRO A C 13
ATOM 19340 O O . PRO A 1 81 ? 4.730 8.971 0.970 1.00 0.00 241 PRO A O 13
ATOM 19351 N N . LEU A 1 82 ? 5.967 7.132 1.361 1.00 0.00 242 LEU A N 13
ATOM 19352 C CA . LEU A 1 82 ? 5.082 6.245 0.614 1.00 0.00 242 LEU A CA 13
ATOM 19353 C C . LEU A 1 82 ? 3.621 6.631 0.822 1.00 0.00 242 LEU A C 13
ATOM 19354 O O . LEU A 1 82 ? 3.220 7.017 1.920 1.00 0.00 242 LEU A O 13
ATOM 19370 N N . LYS A 1 83 ? 2.829 6.523 -0.239 1.00 0.00 243 LYS A N 13
ATOM 19371 C CA . LYS A 1 83 ? 1.411 6.857 -0.173 1.00 0.00 243 LYS A CA 13
ATOM 19372 C C . LYS A 1 83 ? 0.551 5.601 -0.268 1.00 0.00 243 LYS A C 13
ATOM 19373 O O . LYS A 1 83 ? 0.321 5.076 -1.358 1.00 0.00 243 LYS A O 13
ATOM 19392 N N . ILE A 1 84 ? 0.077 5.126 0.879 1.00 0.00 244 ILE A N 13
ATOM 19393 C CA . ILE A 1 84 ? -0.760 3.934 0.924 1.00 0.00 244 ILE A CA 13
ATOM 19394 C C . ILE A 1 84 ? -2.240 4.299 0.887 1.00 0.00 244 ILE A C 13
ATOM 19395 O O . ILE A 1 84 ? -2.803 4.752 1.883 1.00 0.00 244 ILE A O 13
ATOM 19411 N N . SER A 1 85 ? -2.865 4.097 -0.269 1.00 0.00 245 SER A N 13
ATOM 19412 C CA . SER A 1 85 ? -4.280 4.407 -0.437 1.00 0.00 245 SER A CA 13
ATOM 19413 C C . SER A 1 85 ? -5.105 3.130 -0.562 1.00 0.00 245 SER A C 13
ATOM 19414 O O . SER A 1 85 ? -4.754 2.223 -1.317 1.00 0.00 245 SER A O 13
ATOM 19422 N N . TRP A 1 86 ? -6.201 3.067 0.184 1.00 0.00 246 TRP A N 13
ATOM 19423 C CA . TRP A 1 86 ? -7.077 1.901 0.158 1.00 0.00 246 TRP A CA 13
ATOM 19424 C C . TRP A 1 86 ? -7.759 1.762 -1.199 1.00 0.00 246 TRP A C 13
ATOM 19425 O O . TRP A 1 86 ? -8.761 2.424 -1.472 1.00 0.00 246 TRP A O 13
ATOM 19446 N N . LEU A 1 87 ? -7.210 0.898 -2.046 1.00 0.00 247 LEU A N 13
ATOM 19447 C CA . LEU A 1 87 ? -7.766 0.673 -3.376 1.00 0.00 247 LEU A CA 13
ATOM 19448 C C . LEU A 1 87 ? -9.252 0.337 -3.295 1.00 0.00 247 LEU A C 13
ATOM 19449 O O . LEU A 1 87 ? -10.086 1.031 -3.875 1.00 0.00 247 LEU A O 13
ATOM 19465 N N . GLU A 1 88 ? -9.574 -0.730 -2.571 1.00 0.00 248 GLU A N 13
ATOM 19466 C CA . GLU A 1 88 ? -10.960 -1.156 -2.414 1.00 0.00 248 GLU A CA 13
ATOM 19467 C C . GLU A 1 88 ? -11.116 -2.059 -1.194 1.00 0.00 248 GLU A C 13
ATOM 19468 O O . GLU A 1 88 ? -10.465 -3.097 -1.089 1.00 0.00 248 GLU A O 13
ATOM 19480 N N . GLY A 1 89 ? -11.986 -1.655 -0.273 1.00 0.00 249 GLY A N 13
ATOM 19481 C CA . GLY A 1 89 ? -12.213 -2.437 0.928 1.00 0.00 249 GLY A CA 13
ATOM 19482 C C . GLY A 1 89 ? -11.767 -1.715 2.183 1.00 0.00 249 GLY A C 13
ATOM 19483 O O . GLY A 1 89 ? -10.932 -2.219 2.934 1.00 0.00 249 GLY A O 13
ATOM 19487 N N . GLN A 1 90 ? -12.324 -0.530 2.412 1.00 0.00 250 GLN A N 13
ATOM 19488 C CA . GLN A 1 90 ? -11.977 0.264 3.585 1.00 0.00 250 GLN A CA 13
ATOM 19489 C C . GLN A 1 90 ? -12.826 -0.140 4.786 1.00 0.00 250 GLN A C 13
ATOM 19490 O O . GLN A 1 90 ? -14.024 -0.400 4.671 1.00 0.00 250 GLN A O 13
ATOM 19504 N N . PRO A 1 91 ? -12.192 -0.194 5.967 1.00 0.00 251 PRO A N 13
ATOM 19505 C CA . PRO A 1 91 ? -12.870 -0.565 7.213 1.00 0.00 251 PRO A CA 13
ATOM 19506 C C . PRO A 1 91 ? -13.854 0.504 7.678 1.00 0.00 251 PRO A C 13
ATOM 19507 O O . PRO A 1 91 ? -13.612 1.698 7.507 1.00 0.00 251 PRO A O 13
ATOM 19518 N N . GLN A 1 92 ? -14.962 0.065 8.266 1.00 0.00 252 GLN A N 13
ATOM 19519 C CA . GLN A 1 92 ? -15.982 0.986 8.755 1.00 0.00 252 GLN A CA 13
ATOM 19520 C C . GLN A 1 92 ? -16.010 1.007 10.280 1.00 0.00 252 GLN A C 13
ATOM 19521 O O . GLN A 1 92 ? -16.811 0.313 10.906 1.00 0.00 252 GLN A O 13
ATOM 19535 N N . ASP A 1 93 ? -15.129 1.806 10.872 1.00 0.00 253 ASP A N 13
ATOM 19536 C CA . ASP A 1 93 ? -15.053 1.918 12.324 1.00 0.00 253 ASP A CA 13
ATOM 19537 C C . ASP A 1 93 ? -15.801 3.154 12.813 1.00 0.00 253 ASP A C 13
ATOM 19538 O O . ASP A 1 93 ? -15.322 3.876 13.688 1.00 0.00 253 ASP A O 13
ATOM 19547 N N . ALA A 1 94 ? -16.977 3.393 12.243 1.00 0.00 254 ALA A N 13
ATOM 19548 C CA . ALA A 1 94 ? -17.792 4.541 12.622 1.00 0.00 254 ALA A CA 13
ATOM 19549 C C . ALA A 1 94 ? -18.092 4.532 14.117 1.00 0.00 254 ALA A C 13
ATOM 19550 O O . ALA A 1 94 ? -19.027 3.871 14.568 1.00 0.00 254 ALA A O 13
ATOM 19557 N N . SER A 1 95 ? -17.291 5.268 14.881 1.00 0.00 255 SER A N 13
ATOM 19558 C CA . SER A 1 95 ? -17.469 5.341 16.326 1.00 0.00 255 SER A CA 13
ATOM 19559 C C . SER A 1 95 ? -17.798 6.765 16.762 1.00 0.00 255 SER A C 13
ATOM 19560 O O . SER A 1 95 ? -17.019 7.691 16.537 1.00 0.00 255 SER A O 13
ATOM 19568 N N . GLY A 1 96 ? -18.959 6.933 17.388 1.00 0.00 256 GLY A N 13
ATOM 19569 C CA . GLY A 1 96 ? -19.372 8.246 17.846 1.00 0.00 256 GLY A CA 13
ATOM 19570 C C . GLY A 1 96 ? -19.268 8.395 19.351 1.00 0.00 256 GLY A C 13
ATOM 19571 O O . GLY A 1 96 ? -18.802 7.498 20.054 1.00 0.00 256 GLY A O 13
ATOM 19575 N N . PRO A 1 97 ? -19.707 9.553 19.867 1.00 0.00 257 PRO A N 13
ATOM 19576 C CA . PRO A 1 97 ? -19.670 9.844 21.303 1.00 0.00 257 PRO A CA 13
ATOM 19577 C C . PRO A 1 97 ? -20.666 9.001 22.091 1.00 0.00 257 PRO A C 13
ATOM 19578 O O . PRO A 1 97 ? -20.787 9.141 23.308 1.00 0.00 257 PRO A O 13
ATOM 19589 N N . SER A 1 98 ? -21.378 8.124 21.390 1.00 0.00 258 SER A N 13
ATOM 19590 C CA . SER A 1 98 ? -22.367 7.261 22.025 1.00 0.00 258 SER A CA 13
ATOM 19591 C C . SER A 1 98 ? -21.694 6.075 22.709 1.00 0.00 258 SER A C 13
ATOM 19592 O O . SER A 1 98 ? -20.577 5.694 22.358 1.00 0.00 258 SER A O 13
ATOM 19600 N N . SER A 1 99 ? -22.382 5.495 23.687 1.00 0.00 259 SER A N 13
ATOM 19601 C CA . SER A 1 99 ? -21.850 4.354 24.423 1.00 0.00 259 SER A CA 13
ATOM 19602 C C . SER A 1 99 ? -21.972 3.073 23.603 1.00 0.00 259 SER A C 13
ATOM 19603 O O . SER A 1 99 ? -22.707 3.021 22.618 1.00 0.00 259 SER A O 13
ATOM 19611 N N . GLY A 1 100 ? -21.244 2.041 24.019 1.00 0.00 260 GLY A N 13
ATOM 19612 C CA . GLY A 1 100 ? -21.283 0.774 23.313 1.00 0.00 260 GLY A CA 13
ATOM 19613 C C . GLY A 1 100 ? -21.877 -0.340 24.152 1.00 0.00 260 GLY A C 13
ATOM 19614 O O . GLY A 1 100 ? -22.172 -0.147 25.332 1.00 0.00 260 GLY A O 13
ATOM 19618 N N . GLY A 1 1 ? -26.637 -20.278 5.661 1.00 0.00 161 GLY A N 14
ATOM 19619 C CA . GLY A 1 1 ? -27.195 -18.943 5.553 1.00 0.00 161 GLY A CA 14
ATOM 19620 C C . GLY A 1 1 ? -26.245 -17.875 6.058 1.00 0.00 161 GLY A C 14
ATOM 19621 O O . GLY A 1 1 ? -25.027 -18.049 6.019 1.00 0.00 161 GLY A O 14
ATOM 19625 N N . SER A 1 2 ? -26.802 -16.765 6.532 1.00 0.00 162 SER A N 14
ATOM 19626 C CA . SER A 1 2 ? -25.996 -15.663 7.042 1.00 0.00 162 SER A CA 14
ATOM 19627 C C . SER A 1 2 ? -26.832 -14.740 7.923 1.00 0.00 162 SER A C 14
ATOM 19628 O O . SER A 1 2 ? -28.038 -14.596 7.721 1.00 0.00 162 SER A O 14
ATOM 19636 N N . SER A 1 3 ? -26.183 -14.118 8.902 1.00 0.00 163 SER A N 14
ATOM 19637 C CA . SER A 1 3 ? -26.866 -13.212 9.818 1.00 0.00 163 SER A CA 14
ATOM 19638 C C . SER A 1 3 ? -26.704 -11.762 9.370 1.00 0.00 163 SER A C 14
ATOM 19639 O O . SER A 1 3 ? -27.682 -11.027 9.242 1.00 0.00 163 SER A O 14
ATOM 19647 N N . GLY A 1 4 ? -25.460 -11.358 9.133 1.00 0.00 164 GLY A N 14
ATOM 19648 C CA . GLY A 1 4 ? -25.190 -9.999 8.702 1.00 0.00 164 GLY A CA 14
ATOM 19649 C C . GLY A 1 4 ? -25.048 -9.885 7.197 1.00 0.00 164 GLY A C 14
ATOM 19650 O O . GLY A 1 4 ? -26.043 -9.840 6.475 1.00 0.00 164 GLY A O 14
ATOM 19654 N N . SER A 1 5 ? -23.807 -9.836 6.724 1.00 0.00 165 SER A N 14
ATOM 19655 C CA . SER A 1 5 ? -23.538 -9.721 5.295 1.00 0.00 165 SER A CA 14
ATOM 19656 C C . SER A 1 5 ? -22.281 -10.499 4.915 1.00 0.00 165 SER A C 14
ATOM 19657 O O . SER A 1 5 ? -21.548 -10.977 5.780 1.00 0.00 165 SER A O 14
ATOM 19665 N N . SER A 1 6 ? -22.040 -10.620 3.613 1.00 0.00 166 SER A N 14
ATOM 19666 C CA . SER A 1 6 ? -20.875 -11.343 3.116 1.00 0.00 166 SER A CA 14
ATOM 19667 C C . SER A 1 6 ? -20.035 -10.456 2.202 1.00 0.00 166 SER A C 14
ATOM 19668 O O . SER A 1 6 ? -20.559 -9.579 1.517 1.00 0.00 166 SER A O 14
ATOM 19676 N N . GLY A 1 7 ? -18.727 -10.692 2.198 1.00 0.00 167 GLY A N 14
ATOM 19677 C CA . GLY A 1 7 ? -17.834 -9.907 1.365 1.00 0.00 167 GLY A CA 14
ATOM 19678 C C . GLY A 1 7 ? -16.513 -10.605 1.112 1.00 0.00 167 GLY A C 14
ATOM 19679 O O . GLY A 1 7 ? -15.449 -10.050 1.386 1.00 0.00 167 GLY A O 14
ATOM 19683 N N . GLN A 1 8 ? -16.580 -11.826 0.591 1.00 0.00 168 GLN A N 14
ATOM 19684 C CA . GLN A 1 8 ? -15.379 -12.601 0.304 1.00 0.00 168 GLN A CA 14
ATOM 19685 C C . GLN A 1 8 ? -14.301 -11.723 -0.321 1.00 0.00 168 GLN A C 14
ATOM 19686 O O . GLN A 1 8 ? -14.595 -10.833 -1.118 1.00 0.00 168 GLN A O 14
ATOM 19700 N N . GLY A 1 9 ? -13.049 -11.980 0.047 1.00 0.00 169 GLY A N 14
ATOM 19701 C CA . GLY A 1 9 ? -11.945 -11.203 -0.488 1.00 0.00 169 GLY A CA 14
ATOM 19702 C C . GLY A 1 9 ? -11.002 -10.716 0.594 1.00 0.00 169 GLY A C 14
ATOM 19703 O O . GLY A 1 9 ? -11.349 -10.712 1.776 1.00 0.00 169 GLY A O 14
ATOM 19707 N N . THR A 1 10 ? -9.804 -10.304 0.192 1.00 0.00 170 THR A N 14
ATOM 19708 C CA . THR A 1 10 ? -8.807 -9.815 1.135 1.00 0.00 170 THR A CA 14
ATOM 19709 C C . THR A 1 10 ? -8.615 -8.309 1.001 1.00 0.00 170 THR A C 14
ATOM 19710 O O . THR A 1 10 ? -8.728 -7.739 -0.085 1.00 0.00 170 THR A O 14
ATOM 19721 N N . PRO A 1 11 ? -8.316 -7.646 2.128 1.00 0.00 171 PRO A N 14
ATOM 19722 C CA . PRO A 1 11 ? -8.100 -6.197 2.161 1.00 0.00 171 PRO A CA 14
ATOM 19723 C C . PRO A 1 11 ? -6.808 -5.787 1.462 1.00 0.00 171 PRO A C 14
ATOM 19724 O O . PRO A 1 11 ? -5.785 -5.561 2.108 1.00 0.00 171 PRO A O 14
ATOM 19735 N N . LYS A 1 12 ? -6.862 -5.692 0.137 1.00 0.00 172 LYS A N 14
ATOM 19736 C CA . LYS A 1 12 ? -5.698 -5.307 -0.651 1.00 0.00 172 LYS A CA 14
ATOM 19737 C C . LYS A 1 12 ? -5.446 -3.806 -0.553 1.00 0.00 172 LYS A C 14
ATOM 19738 O O . LYS A 1 12 ? -6.384 -3.008 -0.548 1.00 0.00 172 LYS A O 14
ATOM 19757 N N . LEU A 1 13 ? -4.175 -3.427 -0.477 1.00 0.00 173 LEU A N 14
ATOM 19758 C CA . LEU A 1 13 ? -3.800 -2.021 -0.381 1.00 0.00 173 LEU A CA 14
ATOM 19759 C C . LEU A 1 13 ? -2.981 -1.592 -1.594 1.00 0.00 173 LEU A C 14
ATOM 19760 O O . LEU A 1 13 ? -2.273 -2.399 -2.196 1.00 0.00 173 LEU A O 14
ATOM 19776 N N . LYS A 1 14 ? -3.081 -0.315 -1.948 1.00 0.00 174 LYS A N 14
ATOM 19777 C CA . LYS A 1 14 ? -2.348 0.224 -3.087 1.00 0.00 174 LYS A CA 14
ATOM 19778 C C . LYS A 1 14 ? -1.174 1.081 -2.622 1.00 0.00 174 LYS A C 14
ATOM 19779 O O . LYS A 1 14 ? -1.352 2.041 -1.871 1.00 0.00 174 LYS A O 14
ATOM 19798 N N . LEU A 1 15 ? 0.024 0.730 -3.075 1.00 0.00 175 LEU A N 14
ATOM 19799 C CA . LEU A 1 15 ? 1.227 1.468 -2.706 1.00 0.00 175 LEU A CA 14
ATOM 19800 C C . LEU A 1 15 ? 1.625 2.446 -3.808 1.00 0.00 175 LEU A C 14
ATOM 19801 O O . LEU A 1 15 ? 2.123 2.044 -4.860 1.00 0.00 175 LEU A O 14
ATOM 19817 N N . LYS A 1 16 ? 1.403 3.732 -3.559 1.00 0.00 176 LYS A N 14
ATOM 19818 C CA . LYS A 1 16 ? 1.741 4.769 -4.527 1.00 0.00 176 LYS A CA 14
ATOM 19819 C C . LYS A 1 16 ? 2.842 5.677 -3.990 1.00 0.00 176 LYS A C 14
ATOM 19820 O O . LYS A 1 16 ? 2.751 6.185 -2.872 1.00 0.00 176 LYS A O 14
ATOM 19839 N N . TRP A 1 17 ? 3.881 5.877 -4.792 1.00 0.00 177 TRP A N 14
ATOM 19840 C CA . TRP A 1 17 ? 5.000 6.725 -4.397 1.00 0.00 177 TRP A CA 14
ATOM 19841 C C . TRP A 1 17 ? 5.409 7.653 -5.536 1.00 0.00 177 TRP A C 14
ATOM 19842 O O . TRP A 1 17 ? 5.400 7.261 -6.703 1.00 0.00 177 TRP A O 14
ATOM 19863 N N . LYS A 1 18 ? 5.767 8.885 -5.191 1.00 0.00 178 LYS A N 14
ATOM 19864 C CA . LYS A 1 18 ? 6.181 9.868 -6.184 1.00 0.00 178 LYS A CA 14
ATOM 19865 C C . LYS A 1 18 ? 7.296 9.315 -7.066 1.00 0.00 178 LYS A C 14
ATOM 19866 O O . LYS A 1 18 ? 8.181 8.603 -6.590 1.00 0.00 178 LYS A O 14
ATOM 19885 N N . CYS A 1 19 ? 7.248 9.648 -8.351 1.00 0.00 179 CYS A N 14
ATOM 19886 C CA . CYS A 1 19 ? 8.255 9.185 -9.299 1.00 0.00 179 CYS A CA 14
ATOM 19887 C C . CYS A 1 19 ? 8.305 10.091 -10.525 1.00 0.00 179 CYS A C 14
ATOM 19888 O O . CYS A 1 19 ? 7.280 10.603 -10.975 1.00 0.00 179 CYS A O 14
ATOM 19896 N N . LYS A 1 20 ? 9.506 10.287 -11.060 1.00 0.00 180 LYS A N 14
ATOM 19897 C CA . LYS A 1 20 ? 9.692 11.132 -12.233 1.00 0.00 180 LYS A CA 14
ATOM 19898 C C . LYS A 1 20 ? 9.262 10.404 -13.503 1.00 0.00 180 LYS A C 14
ATOM 19899 O O . LYS A 1 20 ? 9.185 9.175 -13.530 1.00 0.00 180 LYS A O 14
ATOM 19918 N N . LYS A 1 21 ? 8.984 11.168 -14.553 1.00 0.00 181 LYS A N 14
ATOM 19919 C CA . LYS A 1 21 ? 8.565 10.596 -15.827 1.00 0.00 181 LYS A CA 14
ATOM 19920 C C . LYS A 1 21 ? 9.768 10.107 -16.626 1.00 0.00 181 LYS A C 14
ATOM 19921 O O . LYS A 1 21 ? 9.971 8.904 -16.786 1.00 0.00 181 LYS A O 14
ATOM 19940 N N . GLU A 1 22 ? 10.564 11.049 -17.125 1.00 0.00 182 GLU A N 14
ATOM 19941 C CA . GLU A 1 22 ? 11.748 10.712 -17.907 1.00 0.00 182 GLU A CA 14
ATOM 19942 C C . GLU A 1 22 ? 12.554 9.609 -17.226 1.00 0.00 182 GLU A C 14
ATOM 19943 O O . GLU A 1 22 ? 13.006 8.665 -17.874 1.00 0.00 182 GLU A O 14
ATOM 19955 N N . ASP A 1 23 ? 12.730 9.737 -15.915 1.00 0.00 183 ASP A N 14
ATOM 19956 C CA . ASP A 1 23 ? 13.482 8.752 -15.145 1.00 0.00 183 ASP A CA 14
ATOM 19957 C C . ASP A 1 23 ? 13.219 7.342 -15.664 1.00 0.00 183 ASP A C 14
ATOM 19958 O O . ASP A 1 23 ? 14.151 6.569 -15.884 1.00 0.00 183 ASP A O 14
ATOM 19967 N N . GLU A 1 24 ? 11.945 7.015 -15.857 1.00 0.00 184 GLU A N 14
ATOM 19968 C CA . GLU A 1 24 ? 11.562 5.696 -16.348 1.00 0.00 184 GLU A CA 14
ATOM 19969 C C . GLU A 1 24 ? 12.147 4.596 -15.467 1.00 0.00 184 GLU A C 14
ATOM 19970 O O . GLU A 1 24 ? 12.479 3.512 -15.947 1.00 0.00 184 GLU A O 14
ATOM 19982 N N . SER A 1 25 ? 12.271 4.883 -14.175 1.00 0.00 185 SER A N 14
ATOM 19983 C CA . SER A 1 25 ? 12.820 3.921 -13.227 1.00 0.00 185 SER A CA 14
ATOM 19984 C C . SER A 1 25 ? 11.767 3.505 -12.204 1.00 0.00 185 SER A C 14
ATOM 19985 O O . SER A 1 25 ? 10.645 4.010 -12.210 1.00 0.00 185 SER A O 14
ATOM 19993 N N . LYS A 1 26 ? 12.139 2.580 -11.326 1.00 0.00 186 LYS A N 14
ATOM 19994 C CA . LYS A 1 26 ? 11.229 2.095 -10.294 1.00 0.00 186 LYS A CA 14
ATOM 19995 C C . LYS A 1 26 ? 11.211 3.039 -9.097 1.00 0.00 186 LYS A C 14
ATOM 19996 O O . LYS A 1 26 ? 10.148 3.397 -8.592 1.00 0.00 186 LYS A O 14
ATOM 20015 N N . GLY A 1 27 ? 12.397 3.441 -8.647 1.00 0.00 187 GLY A N 14
ATOM 20016 C CA . GLY A 1 27 ? 12.494 4.341 -7.513 1.00 0.00 187 GLY A CA 14
ATOM 20017 C C . GLY A 1 27 ? 13.257 3.732 -6.353 1.00 0.00 187 GLY A C 14
ATOM 20018 O O . GLY A 1 27 ? 13.993 2.762 -6.526 1.00 0.00 187 GLY A O 14
ATOM 20022 N N . GLY A 1 28 ? 13.081 4.305 -5.166 1.00 0.00 188 GLY A N 14
ATOM 20023 C CA . GLY A 1 28 ? 13.767 3.800 -3.991 1.00 0.00 188 GLY A CA 14
ATOM 20024 C C . GLY A 1 28 ? 12.936 2.790 -3.224 1.00 0.00 188 GLY A C 14
ATOM 20025 O O . GLY A 1 28 ? 12.813 2.877 -2.002 1.00 0.00 188 GLY A O 14
ATOM 20029 N N . TYR A 1 29 ? 12.364 1.830 -3.942 1.00 0.00 189 TYR A N 14
ATOM 20030 C CA . TYR A 1 29 ? 11.536 0.802 -3.322 1.00 0.00 189 TYR A CA 14
ATOM 20031 C C . TYR A 1 29 ? 11.646 -0.517 -4.082 1.00 0.00 189 TYR A C 14
ATOM 20032 O O . TYR A 1 29 ? 11.457 -0.564 -5.297 1.00 0.00 189 TYR A O 14
ATOM 20050 N N . SER A 1 30 ? 11.953 -1.587 -3.355 1.00 0.00 190 SER A N 14
ATOM 20051 C CA . SER A 1 30 ? 12.091 -2.907 -3.959 1.00 0.00 190 SER A CA 14
ATOM 20052 C C . SER A 1 30 ? 11.127 -3.901 -3.319 1.00 0.00 190 SER A C 14
ATOM 20053 O O . SER A 1 30 ? 10.859 -3.839 -2.119 1.00 0.00 190 SER A O 14
ATOM 20061 N N . LYS A 1 31 ? 10.609 -4.818 -4.129 1.00 0.00 191 LYS A N 14
ATOM 20062 C CA . LYS A 1 31 ? 9.676 -5.828 -3.644 1.00 0.00 191 LYS A CA 14
ATOM 20063 C C . LYS A 1 31 ? 10.015 -6.242 -2.216 1.00 0.00 191 LYS A C 14
ATOM 20064 O O . LYS A 1 31 ? 9.156 -6.224 -1.334 1.00 0.00 191 LYS A O 14
ATOM 20083 N N . ASP A 1 32 ? 11.272 -6.612 -1.995 1.00 0.00 192 ASP A N 14
ATOM 20084 C CA . ASP A 1 32 ? 11.725 -7.028 -0.673 1.00 0.00 192 ASP A CA 14
ATOM 20085 C C . ASP A 1 32 ? 11.491 -5.924 0.354 1.00 0.00 192 ASP A C 14
ATOM 20086 O O . ASP A 1 32 ? 10.798 -6.126 1.352 1.00 0.00 192 ASP A O 14
ATOM 20095 N N . VAL A 1 33 ? 12.074 -4.756 0.103 1.00 0.00 193 VAL A N 14
ATOM 20096 C CA . VAL A 1 33 ? 11.929 -3.620 1.006 1.00 0.00 193 VAL A CA 14
ATOM 20097 C C . VAL A 1 33 ? 10.484 -3.462 1.463 1.00 0.00 193 VAL A C 14
ATOM 20098 O O . VAL A 1 33 ? 10.192 -3.496 2.660 1.00 0.00 193 VAL A O 14
ATOM 20111 N N . LEU A 1 34 ? 9.581 -3.291 0.504 1.00 0.00 194 LEU A N 14
ATOM 20112 C CA . LEU A 1 34 ? 8.163 -3.129 0.808 1.00 0.00 194 LEU A CA 14
ATOM 20113 C C . LEU A 1 34 ? 7.623 -4.345 1.553 1.00 0.00 194 LEU A C 14
ATOM 20114 O O . LEU A 1 34 ? 6.854 -4.212 2.506 1.00 0.00 194 LEU A O 14
ATOM 20130 N N . LEU A 1 35 ? 8.033 -5.530 1.115 1.00 0.00 195 LEU A N 14
ATOM 20131 C CA . LEU A 1 35 ? 7.592 -6.772 1.741 1.00 0.00 195 LEU A CA 14
ATOM 20132 C C . LEU A 1 35 ? 7.906 -6.770 3.234 1.00 0.00 195 LEU A C 14
ATOM 20133 O O . LEU A 1 35 ? 7.063 -7.128 4.056 1.00 0.00 195 LEU A O 14
ATOM 20149 N N . ARG A 1 36 ? 9.123 -6.362 3.577 1.00 0.00 196 ARG A N 14
ATOM 20150 C CA . ARG A 1 36 ? 9.548 -6.312 4.971 1.00 0.00 196 ARG A CA 14
ATOM 20151 C C . ARG A 1 36 ? 8.887 -5.145 5.699 1.00 0.00 196 ARG A C 14
ATOM 20152 O O . ARG A 1 36 ? 8.742 -5.165 6.922 1.00 0.00 196 ARG A O 14
ATOM 20173 N N . LEU A 1 37 ? 8.490 -4.130 4.940 1.00 0.00 197 LEU A N 14
ATOM 20174 C CA . LEU A 1 37 ? 7.844 -2.954 5.513 1.00 0.00 197 LEU A CA 14
ATOM 20175 C C . LEU A 1 37 ? 6.426 -3.279 5.971 1.00 0.00 197 LEU A C 14
ATOM 20176 O O . LEU A 1 37 ? 5.929 -2.706 6.941 1.00 0.00 197 LEU A O 14
ATOM 20192 N N . LEU A 1 38 ? 5.781 -4.205 5.270 1.00 0.00 198 LEU A N 14
ATOM 20193 C CA . LEU A 1 38 ? 4.421 -4.610 5.606 1.00 0.00 198 LEU A CA 14
ATOM 20194 C C . LEU A 1 38 ? 4.424 -5.876 6.457 1.00 0.00 198 LEU A C 14
ATOM 20195 O O . LEU A 1 38 ? 3.702 -5.969 7.449 1.00 0.00 198 LEU A O 14
ATOM 20211 N N . GLN A 1 39 ? 5.241 -6.846 6.061 1.00 0.00 199 GLN A N 14
ATOM 20212 C CA . GLN A 1 39 ? 5.339 -8.106 6.789 1.00 0.00 199 GLN A CA 14
ATOM 20213 C C . GLN A 1 39 ? 5.255 -7.874 8.294 1.00 0.00 199 GLN A C 14
ATOM 20214 O O . GLN A 1 39 ? 4.419 -8.465 8.978 1.00 0.00 199 GLN A O 14
ATOM 20228 N N . LYS A 1 40 ? 6.126 -7.009 8.803 1.00 0.00 200 LYS A N 14
ATOM 20229 C CA . LYS A 1 40 ? 6.150 -6.697 10.227 1.00 0.00 200 LYS A CA 14
ATOM 20230 C C . LYS A 1 40 ? 4.740 -6.455 10.756 1.00 0.00 200 LYS A C 14
ATOM 20231 O O . LYS A 1 40 ? 4.394 -6.894 11.853 1.00 0.00 200 LYS A O 14
ATOM 20250 N N . TYR A 1 41 ? 3.930 -5.757 9.968 1.00 0.00 201 TYR A N 14
ATOM 20251 C CA . TYR A 1 41 ? 2.557 -5.457 10.357 1.00 0.00 201 TYR A CA 14
ATOM 20252 C C . TYR A 1 41 ? 1.623 -6.607 9.993 1.00 0.00 201 TYR A C 14
ATOM 20253 O O . TYR A 1 41 ? 1.020 -7.231 10.864 1.00 0.00 201 TYR A O 14
ATOM 20271 N N . GLY A 1 42 ? 1.510 -6.881 8.697 1.00 0.00 202 GLY A N 14
ATOM 20272 C CA . GLY A 1 42 ? 0.649 -7.955 8.238 1.00 0.00 202 GLY A CA 14
ATOM 20273 C C . GLY A 1 42 ? 1.375 -8.936 7.340 1.00 0.00 202 GLY A C 14
ATOM 20274 O O . GLY A 1 42 ? 2.272 -8.553 6.589 1.00 0.00 202 GLY A O 14
ATOM 20278 N N . GLU A 1 43 ? 0.988 -10.206 7.417 1.00 0.00 203 GLU A N 14
ATOM 20279 C CA . GLU A 1 43 ? 1.612 -11.245 6.606 1.00 0.00 203 GLU A CA 14
ATOM 20280 C C . GLU A 1 43 ? 1.223 -11.095 5.138 1.00 0.00 203 GLU A C 14
ATOM 20281 O O . GLU A 1 43 ? 0.204 -11.628 4.696 1.00 0.00 203 GLU A O 14
ATOM 20293 N N . VAL A 1 44 ? 2.041 -10.366 4.386 1.00 0.00 204 VAL A N 14
ATOM 20294 C CA . VAL A 1 44 ? 1.784 -10.145 2.968 1.00 0.00 204 VAL A CA 14
ATOM 20295 C C . VAL A 1 44 ? 1.563 -11.465 2.238 1.00 0.00 204 VAL A C 14
ATOM 20296 O O . VAL A 1 44 ? 2.436 -12.334 2.225 1.00 0.00 204 VAL A O 14
ATOM 20309 N N . LEU A 1 45 ? 0.391 -11.610 1.631 1.00 0.00 205 LEU A N 14
ATOM 20310 C CA . LEU A 1 45 ? 0.054 -12.825 0.897 1.00 0.00 205 LEU A CA 14
ATOM 20311 C C . LEU A 1 45 ? 0.518 -12.732 -0.553 1.00 0.00 205 LEU A C 14
ATOM 20312 O O . LEU A 1 45 ? 1.169 -13.641 -1.067 1.00 0.00 205 LEU A O 14
ATOM 20328 N N . ASN A 1 46 ? 0.181 -11.625 -1.207 1.00 0.00 206 ASN A N 14
ATOM 20329 C CA . ASN A 1 46 ? 0.565 -11.412 -2.598 1.00 0.00 206 ASN A CA 14
ATOM 20330 C C . ASN A 1 46 ? 0.920 -9.949 -2.846 1.00 0.00 206 ASN A C 14
ATOM 20331 O O . ASN A 1 46 ? 0.121 -9.050 -2.579 1.00 0.00 206 ASN A O 14
ATOM 20342 N N . LEU A 1 47 ? 2.124 -9.717 -3.359 1.00 0.00 207 LEU A N 14
ATOM 20343 C CA . LEU A 1 47 ? 2.586 -8.363 -3.644 1.00 0.00 207 LEU A CA 14
ATOM 20344 C C . LEU A 1 47 ? 2.712 -8.136 -5.147 1.00 0.00 207 LEU A C 14
ATOM 20345 O O . LEU A 1 47 ? 3.610 -8.675 -5.794 1.00 0.00 207 LEU A O 14
ATOM 20361 N N . VAL A 1 48 ? 1.806 -7.333 -5.697 1.00 0.00 208 VAL A N 14
ATOM 20362 C CA . VAL A 1 48 ? 1.817 -7.032 -7.123 1.00 0.00 208 VAL A CA 14
ATOM 20363 C C . VAL A 1 48 ? 2.201 -5.578 -7.375 1.00 0.00 208 VAL A C 14
ATOM 20364 O O . VAL A 1 48 ? 1.986 -4.712 -6.526 1.00 0.00 208 VAL A O 14
ATOM 20377 N N . LEU A 1 49 ? 2.771 -5.317 -8.546 1.00 0.00 209 LEU A N 14
ATOM 20378 C CA . LEU A 1 49 ? 3.186 -3.967 -8.911 1.00 0.00 209 LEU A CA 14
ATOM 20379 C C . LEU A 1 49 ? 2.607 -3.566 -10.264 1.00 0.00 209 LEU A C 14
ATOM 20380 O O . LEU A 1 49 ? 2.446 -4.402 -11.154 1.00 0.00 209 LEU A O 14
ATOM 20396 N N . SER A 1 50 ? 2.297 -2.282 -10.413 1.00 0.00 210 SER A N 14
ATOM 20397 C CA . SER A 1 50 ? 1.735 -1.771 -11.658 1.00 0.00 210 SER A CA 14
ATOM 20398 C C . SER A 1 50 ? 2.827 -1.565 -12.703 1.00 0.00 210 SER A C 14
ATOM 20399 O O . SER A 1 50 ? 3.903 -1.051 -12.399 1.00 0.00 210 SER A O 14
ATOM 20407 N N . SER A 1 51 ? 2.540 -1.970 -13.936 1.00 0.00 211 SER A N 14
ATOM 20408 C CA . SER A 1 51 ? 3.498 -1.834 -15.027 1.00 0.00 211 SER A CA 14
ATOM 20409 C C . SER A 1 51 ? 3.161 -0.629 -15.899 1.00 0.00 211 SER A C 14
ATOM 20410 O O . SER A 1 51 ? 4.028 -0.076 -16.577 1.00 0.00 211 SER A O 14
ATOM 20418 N N . LYS A 1 52 ? 1.895 -0.226 -15.877 1.00 0.00 212 LYS A N 14
ATOM 20419 C CA . LYS A 1 52 ? 1.440 0.914 -16.664 1.00 0.00 212 LYS A CA 14
ATOM 20420 C C . LYS A 1 52 ? 1.916 2.225 -16.046 1.00 0.00 212 LYS A C 14
ATOM 20421 O O . LYS A 1 52 ? 2.849 2.856 -16.544 1.00 0.00 212 LYS A O 14
ATOM 20440 N N . LYS A 1 53 ? 1.270 2.630 -14.958 1.00 0.00 213 LYS A N 14
ATOM 20441 C CA . LYS A 1 53 ? 1.628 3.864 -14.269 1.00 0.00 213 LYS A CA 14
ATOM 20442 C C . LYS A 1 53 ? 2.918 3.690 -13.475 1.00 0.00 213 LYS A C 14
ATOM 20443 O O . LYS A 1 53 ? 3.026 2.830 -12.601 1.00 0.00 213 LYS A O 14
ATOM 20462 N N . PRO A 1 54 ? 3.921 4.526 -13.784 1.00 0.00 214 PRO A N 14
ATOM 20463 C CA . PRO A 1 54 ? 5.222 4.485 -13.109 1.00 0.00 214 PRO A CA 14
ATOM 20464 C C . PRO A 1 54 ? 5.140 4.961 -11.663 1.00 0.00 214 PRO A C 14
ATOM 20465 O O . PRO A 1 54 ? 4.636 6.048 -11.384 1.00 0.00 214 PRO A O 14
ATOM 20476 N N . GLY A 1 55 ? 5.638 4.138 -10.744 1.00 0.00 215 GLY A N 14
ATOM 20477 C CA . GLY A 1 55 ? 5.612 4.493 -9.338 1.00 0.00 215 GLY A CA 14
ATOM 20478 C C . GLY A 1 55 ? 4.305 4.115 -8.669 1.00 0.00 215 GLY A C 14
ATOM 20479 O O . GLY A 1 55 ? 3.784 4.860 -7.839 1.00 0.00 215 GLY A O 14
ATOM 20483 N N . THR A 1 56 ? 3.771 2.952 -9.031 1.00 0.00 216 THR A N 14
ATOM 20484 C CA . THR A 1 56 ? 2.516 2.477 -8.463 1.00 0.00 216 THR A CA 14
ATOM 20485 C C . THR A 1 56 ? 2.521 0.961 -8.310 1.00 0.00 216 THR A C 14
ATOM 20486 O O . THR A 1 56 ? 3.107 0.247 -9.124 1.00 0.00 216 THR A O 14
ATOM 20497 N N . ALA A 1 57 ? 1.863 0.474 -7.263 1.00 0.00 217 ALA A N 14
ATOM 20498 C CA . ALA A 1 57 ? 1.790 -0.959 -7.005 1.00 0.00 217 ALA A CA 14
ATOM 20499 C C . ALA A 1 57 ? 0.611 -1.294 -6.098 1.00 0.00 217 ALA A C 14
ATOM 20500 O O . ALA A 1 57 ? -0.032 -0.402 -5.543 1.00 0.00 217 ALA A O 14
ATOM 20507 N N . VAL A 1 58 ? 0.330 -2.585 -5.953 1.00 0.00 218 VAL A N 14
ATOM 20508 C CA . VAL A 1 58 ? -0.772 -3.038 -5.112 1.00 0.00 218 VAL A CA 14
ATOM 20509 C C . VAL A 1 58 ? -0.390 -4.291 -4.333 1.00 0.00 218 VAL A C 14
ATOM 20510 O O . VAL A 1 58 ? -0.014 -5.307 -4.916 1.00 0.00 218 VAL A O 14
ATOM 20523 N N . VAL A 1 59 ? -0.490 -4.211 -3.010 1.00 0.00 219 VAL A N 14
ATOM 20524 C CA . VAL A 1 59 ? -0.156 -5.340 -2.149 1.00 0.00 219 VAL A CA 14
ATOM 20525 C C . VAL A 1 59 ? -1.414 -6.047 -1.657 1.00 0.00 219 VAL A C 14
ATOM 20526 O O . VAL A 1 59 ? -2.511 -5.491 -1.710 1.00 0.00 219 VAL A O 14
ATOM 20539 N N . GLU A 1 60 ? -1.247 -7.275 -1.178 1.00 0.00 220 GLU A N 14
ATOM 20540 C CA . GLU A 1 60 ? -2.371 -8.058 -0.676 1.00 0.00 220 GLU A CA 14
ATOM 20541 C C . GLU A 1 60 ? -2.075 -8.604 0.717 1.00 0.00 220 GLU A C 14
ATOM 20542 O O . GLU A 1 60 ? -1.163 -9.412 0.899 1.00 0.00 220 GLU A O 14
ATOM 20554 N N . PHE A 1 61 ? -2.850 -8.157 1.699 1.00 0.00 221 PHE A N 14
ATOM 20555 C CA . PHE A 1 61 ? -2.671 -8.599 3.077 1.00 0.00 221 PHE A CA 14
ATOM 20556 C C . PHE A 1 61 ? -3.517 -9.835 3.366 1.00 0.00 221 PHE A C 14
ATOM 20557 O O . PHE A 1 61 ? -4.281 -10.290 2.516 1.00 0.00 221 PHE A O 14
ATOM 20574 N N . ALA A 1 62 ? -3.374 -10.373 4.573 1.00 0.00 222 ALA A N 14
ATOM 20575 C CA . ALA A 1 62 ? -4.125 -11.556 4.976 1.00 0.00 222 ALA A CA 14
ATOM 20576 C C . ALA A 1 62 ? -5.193 -11.203 6.006 1.00 0.00 222 ALA A C 14
ATOM 20577 O O . ALA A 1 62 ? -5.950 -12.066 6.452 1.00 0.00 222 ALA A O 14
ATOM 20584 N N . THR A 1 63 ? -5.249 -9.929 6.382 1.00 0.00 223 THR A N 14
ATOM 20585 C CA . THR A 1 63 ? -6.222 -9.462 7.361 1.00 0.00 223 THR A CA 14
ATOM 20586 C C . THR A 1 63 ? -6.467 -7.964 7.222 1.00 0.00 223 THR A C 14
ATOM 20587 O O . THR A 1 63 ? -5.738 -7.269 6.515 1.00 0.00 223 THR A O 14
ATOM 20598 N N . VAL A 1 64 ? -7.499 -7.473 7.901 1.00 0.00 224 VAL A N 14
ATOM 20599 C CA . VAL A 1 64 ? -7.839 -6.056 7.855 1.00 0.00 224 VAL A CA 14
ATOM 20600 C C . VAL A 1 64 ? -6.990 -5.254 8.835 1.00 0.00 224 VAL A C 14
ATOM 20601 O O . VAL A 1 64 ? -6.276 -4.330 8.445 1.00 0.00 224 VAL A O 14
ATOM 20614 N N . LYS A 1 65 ? -7.072 -5.614 10.112 1.00 0.00 225 LYS A N 14
ATOM 20615 C CA . LYS A 1 65 ? -6.310 -4.931 11.150 1.00 0.00 225 LYS A CA 14
ATOM 20616 C C . LYS A 1 65 ? -4.916 -4.565 10.651 1.00 0.00 225 LYS A C 14
ATOM 20617 O O . LYS A 1 65 ? -4.593 -3.389 10.488 1.00 0.00 225 LYS A O 14
ATOM 20636 N N . ALA A 1 66 ? -4.094 -5.581 10.409 1.00 0.00 226 ALA A N 14
ATOM 20637 C CA . ALA A 1 66 ? -2.736 -5.366 9.924 1.00 0.00 226 ALA A CA 14
ATOM 20638 C C . ALA A 1 66 ? -2.694 -4.251 8.885 1.00 0.00 226 ALA A C 14
ATOM 20639 O O . ALA A 1 66 ? -2.008 -3.245 9.067 1.00 0.00 226 ALA A O 14
ATOM 20646 N N . ALA A 1 67 ? -3.430 -4.437 7.794 1.00 0.00 227 ALA A N 14
ATOM 20647 C CA . ALA A 1 67 ? -3.478 -3.446 6.726 1.00 0.00 227 ALA A CA 14
ATOM 20648 C C . ALA A 1 67 ? -3.647 -2.039 7.290 1.00 0.00 227 ALA A C 14
ATOM 20649 O O . ALA A 1 67 ? -2.775 -1.187 7.128 1.00 0.00 227 ALA A O 14
ATOM 20656 N N . GLU A 1 68 ? -4.776 -1.804 7.952 1.00 0.00 228 GLU A N 14
ATOM 20657 C CA . GLU A 1 68 ? -5.060 -0.499 8.538 1.00 0.00 228 GLU A CA 14
ATOM 20658 C C . GLU A 1 68 ? -3.824 0.066 9.232 1.00 0.00 228 GLU A C 14
ATOM 20659 O O . GLU A 1 68 ? -3.522 1.255 9.118 1.00 0.00 228 GLU A O 14
ATOM 20671 N N . LEU A 1 69 ? -3.112 -0.794 9.952 1.00 0.00 229 LEU A N 14
ATOM 20672 C CA . LEU A 1 69 ? -1.908 -0.382 10.666 1.00 0.00 229 LEU A CA 14
ATOM 20673 C C . LEU A 1 69 ? -0.790 -0.030 9.691 1.00 0.00 229 LEU A C 14
ATOM 20674 O O . LEU A 1 69 ? -0.169 1.027 9.798 1.00 0.00 229 LEU A O 14
ATOM 20690 N N . ALA A 1 70 ? -0.541 -0.922 8.738 1.00 0.00 230 ALA A N 14
ATOM 20691 C CA . ALA A 1 70 ? 0.499 -0.704 7.740 1.00 0.00 230 ALA A CA 14
ATOM 20692 C C . ALA A 1 70 ? 0.289 0.616 7.007 1.00 0.00 230 ALA A C 14
ATOM 20693 O O . ALA A 1 70 ? 1.230 1.385 6.809 1.00 0.00 230 ALA A O 14
ATOM 20700 N N . VAL A 1 71 ? -0.952 0.873 6.605 1.00 0.00 231 VAL A N 14
ATOM 20701 C CA . VAL A 1 71 ? -1.286 2.102 5.894 1.00 0.00 231 VAL A CA 14
ATOM 20702 C C . VAL A 1 71 ? -1.004 3.328 6.753 1.00 0.00 231 VAL A C 14
ATOM 20703 O O . VAL A 1 71 ? -0.738 4.413 6.235 1.00 0.00 231 VAL A O 14
ATOM 20716 N N . GLN A 1 72 ? -1.062 3.149 8.069 1.00 0.00 232 GLN A N 14
ATOM 20717 C CA . GLN A 1 72 ? -0.812 4.243 9.001 1.00 0.00 232 GLN A CA 14
ATOM 20718 C C . GLN A 1 72 ? 0.613 4.183 9.541 1.00 0.00 232 GLN A C 14
ATOM 20719 O O . GLN A 1 72 ? 1.462 4.991 9.169 1.00 0.00 232 GLN A O 14
ATOM 20733 N N . ASN A 1 73 ? 0.867 3.220 10.420 1.00 0.00 233 ASN A N 14
ATOM 20734 C CA . ASN A 1 73 ? 2.189 3.055 11.013 1.00 0.00 233 ASN A CA 14
ATOM 20735 C C . ASN A 1 73 ? 3.282 3.230 9.962 1.00 0.00 233 ASN A C 14
ATOM 20736 O O . ASN A 1 73 ? 4.049 4.191 10.005 1.00 0.00 233 ASN A O 14
ATOM 20747 N N . GLU A 1 74 ? 3.344 2.296 9.019 1.00 0.00 234 GLU A N 14
ATOM 20748 C CA . GLU A 1 74 ? 4.342 2.347 7.957 1.00 0.00 234 GLU A CA 14
ATOM 20749 C C . GLU A 1 74 ? 4.057 3.500 6.998 1.00 0.00 234 GLU A C 14
ATOM 20750 O O . GLU A 1 74 ? 2.997 3.555 6.374 1.00 0.00 234 GLU A O 14
ATOM 20762 N N . VAL A 1 75 ? 5.011 4.419 6.887 1.00 0.00 235 VAL A N 14
ATOM 20763 C CA . VAL A 1 75 ? 4.864 5.570 6.004 1.00 0.00 235 VAL A CA 14
ATOM 20764 C C . VAL A 1 75 ? 5.830 5.487 4.827 1.00 0.00 235 VAL A C 14
ATOM 20765 O O . VAL A 1 75 ? 5.723 6.251 3.869 1.00 0.00 235 VAL A O 14
ATOM 20778 N N . GLY A 1 76 ? 6.772 4.553 4.907 1.00 0.00 236 GLY A N 14
ATOM 20779 C CA . GLY A 1 76 ? 7.744 4.387 3.842 1.00 0.00 236 GLY A CA 14
ATOM 20780 C C . GLY A 1 76 ? 9.096 4.976 4.193 1.00 0.00 236 GLY A C 14
ATOM 20781 O O . GLY A 1 76 ? 9.746 4.535 5.141 1.00 0.00 236 GLY A O 14
ATOM 20785 N N . LEU A 1 77 ? 9.521 5.975 3.427 1.00 0.00 237 LEU A N 14
ATOM 20786 C CA . LEU A 1 77 ? 10.806 6.625 3.660 1.00 0.00 237 LEU A CA 14
ATOM 20787 C C . LEU A 1 77 ? 10.623 8.119 3.907 1.00 0.00 237 LEU A C 14
ATOM 20788 O O . LEU A 1 77 ? 9.928 8.803 3.155 1.00 0.00 237 LEU A O 14
ATOM 20804 N N . VAL A 1 78 ? 11.252 8.620 4.966 1.00 0.00 238 VAL A N 14
ATOM 20805 C CA . VAL A 1 78 ? 11.162 10.034 5.310 1.00 0.00 238 VAL A CA 14
ATOM 20806 C C . VAL A 1 78 ? 11.105 10.902 4.058 1.00 0.00 238 VAL A C 14
ATOM 20807 O O . VAL A 1 78 ? 10.101 11.564 3.795 1.00 0.00 238 VAL A O 14
ATOM 20820 N N . ASP A 1 79 ? 12.189 10.895 3.290 1.00 0.00 239 ASP A N 14
ATOM 20821 C CA . ASP A 1 79 ? 12.262 11.681 2.064 1.00 0.00 239 ASP A CA 14
ATOM 20822 C C . ASP A 1 79 ? 11.043 11.427 1.182 1.00 0.00 239 ASP A C 14
ATOM 20823 O O . ASP A 1 79 ? 10.441 12.362 0.656 1.00 0.00 239 ASP A O 14
ATOM 20832 N N . ASN A 1 80 ? 10.686 10.157 1.025 1.00 0.00 240 ASN A N 14
ATOM 20833 C CA . ASN A 1 80 ? 9.540 9.780 0.206 1.00 0.00 240 ASN A CA 14
ATOM 20834 C C . ASN A 1 80 ? 8.554 8.934 1.006 1.00 0.00 240 ASN A C 14
ATOM 20835 O O . ASN A 1 80 ? 8.622 7.705 1.020 1.00 0.00 240 ASN A O 14
ATOM 20846 N N . PRO A 1 81 ? 7.614 9.607 1.687 1.00 0.00 241 PRO A N 14
ATOM 20847 C CA . PRO A 1 81 ? 6.595 8.937 2.501 1.00 0.00 241 PRO A CA 14
ATOM 20848 C C . PRO A 1 81 ? 5.579 8.183 1.651 1.00 0.00 241 PRO A C 14
ATOM 20849 O O . PRO A 1 81 ? 4.620 8.768 1.146 1.00 0.00 241 PRO A O 14
ATOM 20860 N N . LEU A 1 82 ? 5.793 6.881 1.497 1.00 0.00 242 LEU A N 14
ATOM 20861 C CA . LEU A 1 82 ? 4.895 6.045 0.708 1.00 0.00 242 LEU A CA 14
ATOM 20862 C C . LEU A 1 82 ? 3.444 6.477 0.897 1.00 0.00 242 LEU A C 14
ATOM 20863 O O . LEU A 1 82 ? 3.020 6.799 2.007 1.00 0.00 242 LEU A O 14
ATOM 20879 N N . LYS A 1 83 ? 2.686 6.478 -0.195 1.00 0.00 243 LYS A N 14
ATOM 20880 C CA . LYS A 1 83 ? 1.281 6.867 -0.151 1.00 0.00 243 LYS A CA 14
ATOM 20881 C C . LYS A 1 83 ? 0.376 5.641 -0.224 1.00 0.00 243 LYS A C 14
ATOM 20882 O O . LYS A 1 83 ? -0.101 5.274 -1.299 1.00 0.00 243 LYS A O 14
ATOM 20901 N N . ILE A 1 84 ? 0.142 5.014 0.923 1.00 0.00 244 ILE A N 14
ATOM 20902 C CA . ILE A 1 84 ? -0.709 3.833 0.988 1.00 0.00 244 ILE A CA 14
ATOM 20903 C C . ILE A 1 84 ? -2.185 4.215 0.951 1.00 0.00 244 ILE A C 14
ATOM 20904 O O . ILE A 1 84 ? -2.711 4.793 1.902 1.00 0.00 244 ILE A O 14
ATOM 20920 N N . SER A 1 85 ? -2.848 3.886 -0.152 1.00 0.00 245 SER A N 14
ATOM 20921 C CA . SER A 1 85 ? -4.264 4.196 -0.315 1.00 0.00 245 SER A CA 14
ATOM 20922 C C . SER A 1 85 ? -5.084 2.921 -0.486 1.00 0.00 245 SER A C 14
ATOM 20923 O O . SER A 1 85 ? -4.706 2.024 -1.240 1.00 0.00 245 SER A O 14
ATOM 20931 N N . TRP A 1 86 ? -6.207 2.848 0.219 1.00 0.00 246 TRP A N 14
ATOM 20932 C CA . TRP A 1 86 ? -7.081 1.683 0.146 1.00 0.00 246 TRP A CA 14
ATOM 20933 C C . TRP A 1 86 ? -7.735 1.579 -1.227 1.00 0.00 246 TRP A C 14
ATOM 20934 O O . TRP A 1 86 ? -8.609 2.376 -1.571 1.00 0.00 246 TRP A O 14
ATOM 20955 N N . LEU A 1 87 ? -7.309 0.592 -2.007 1.00 0.00 247 LEU A N 14
ATOM 20956 C CA . LEU A 1 87 ? -7.855 0.383 -3.344 1.00 0.00 247 LEU A CA 14
ATOM 20957 C C . LEU A 1 87 ? -9.337 0.029 -3.278 1.00 0.00 247 LEU A C 14
ATOM 20958 O O . LEU A 1 87 ? -10.145 0.557 -4.041 1.00 0.00 247 LEU A O 14
ATOM 20974 N N . GLU A 1 88 ? -9.686 -0.866 -2.359 1.00 0.00 248 GLU A N 14
ATOM 20975 C CA . GLU A 1 88 ? -11.072 -1.289 -2.193 1.00 0.00 248 GLU A CA 14
ATOM 20976 C C . GLU A 1 88 ? -11.223 -2.191 -0.972 1.00 0.00 248 GLU A C 14
ATOM 20977 O O . GLU A 1 88 ? -10.589 -3.241 -0.880 1.00 0.00 248 GLU A O 14
ATOM 20989 N N . GLY A 1 89 ? -12.068 -1.772 -0.035 1.00 0.00 249 GLY A N 14
ATOM 20990 C CA . GLY A 1 89 ? -12.287 -2.552 1.169 1.00 0.00 249 GLY A CA 14
ATOM 20991 C C . GLY A 1 89 ? -11.761 -1.861 2.411 1.00 0.00 249 GLY A C 14
ATOM 20992 O O . GLY A 1 89 ? -10.899 -2.397 3.108 1.00 0.00 249 GLY A O 14
ATOM 20996 N N . GLN A 1 90 ? -12.278 -0.669 2.688 1.00 0.00 250 GLN A N 14
ATOM 20997 C CA . GLN A 1 90 ? -11.852 0.096 3.854 1.00 0.00 250 GLN A CA 14
ATOM 20998 C C . GLN A 1 90 ? -12.843 -0.063 5.002 1.00 0.00 250 GLN A C 14
ATOM 20999 O O . GLN A 1 90 ? -14.059 -0.069 4.808 1.00 0.00 250 GLN A O 14
ATOM 21013 N N . PRO A 1 91 ? -12.313 -0.196 6.227 1.00 0.00 251 PRO A N 14
ATOM 21014 C CA . PRO A 1 91 ? -13.134 -0.359 7.431 1.00 0.00 251 PRO A CA 14
ATOM 21015 C C . PRO A 1 91 ? -13.894 0.914 7.790 1.00 0.00 251 PRO A C 14
ATOM 21016 O O . PRO A 1 91 ? -13.336 2.011 7.754 1.00 0.00 251 PRO A O 14
ATOM 21027 N N . GLN A 1 92 ? -15.167 0.759 8.138 1.00 0.00 252 GLN A N 14
ATOM 21028 C CA . GLN A 1 92 ? -16.002 1.897 8.503 1.00 0.00 252 GLN A CA 14
ATOM 21029 C C . GLN A 1 92 ? -16.359 1.857 9.986 1.00 0.00 252 GLN A C 14
ATOM 21030 O O . GLN A 1 92 ? -17.385 2.394 10.402 1.00 0.00 252 GLN A O 14
ATOM 21044 N N . ASP A 1 93 ? -15.505 1.216 10.777 1.00 0.00 253 ASP A N 14
ATOM 21045 C CA . ASP A 1 93 ? -15.730 1.106 12.214 1.00 0.00 253 ASP A CA 14
ATOM 21046 C C . ASP A 1 93 ? -14.700 1.922 12.989 1.00 0.00 253 ASP A C 14
ATOM 21047 O O . ASP A 1 93 ? -13.495 1.736 12.824 1.00 0.00 253 ASP A O 14
ATOM 21056 N N . ALA A 1 94 ? -15.184 2.827 13.833 1.00 0.00 254 ALA A N 14
ATOM 21057 C CA . ALA A 1 94 ? -14.306 3.670 14.634 1.00 0.00 254 ALA A CA 14
ATOM 21058 C C . ALA A 1 94 ? -14.750 3.696 16.093 1.00 0.00 254 ALA A C 14
ATOM 21059 O O . ALA A 1 94 ? -14.807 4.757 16.715 1.00 0.00 254 ALA A O 14
ATOM 21066 N N . SER A 1 95 ? -15.064 2.523 16.632 1.00 0.00 255 SER A N 14
ATOM 21067 C CA . SER A 1 95 ? -15.508 2.412 18.017 1.00 0.00 255 SER A CA 14
ATOM 21068 C C . SER A 1 95 ? -15.083 1.076 18.618 1.00 0.00 255 SER A C 14
ATOM 21069 O O . SER A 1 95 ? -14.386 0.288 17.979 1.00 0.00 255 SER A O 14
ATOM 21077 N N . GLY A 1 96 ? -15.508 0.827 19.853 1.00 0.00 256 GLY A N 14
ATOM 21078 C CA . GLY A 1 96 ? -15.162 -0.414 20.521 1.00 0.00 256 GLY A CA 14
ATOM 21079 C C . GLY A 1 96 ? -16.380 -1.146 21.050 1.00 0.00 256 GLY A C 14
ATOM 21080 O O . GLY A 1 96 ? -16.877 -2.091 20.436 1.00 0.00 256 GLY A O 14
ATOM 21084 N N . PRO A 1 97 ? -16.878 -0.709 22.216 1.00 0.00 257 PRO A N 14
ATOM 21085 C CA . PRO A 1 97 ? -18.050 -1.317 22.853 1.00 0.00 257 PRO A CA 14
ATOM 21086 C C . PRO A 1 97 ? -19.338 -1.037 22.085 1.00 0.00 257 PRO A C 14
ATOM 21087 O O . PRO A 1 97 ? -20.292 -1.812 22.151 1.00 0.00 257 PRO A O 14
ATOM 21098 N N . SER A 1 98 ? -19.357 0.074 21.356 1.00 0.00 258 SER A N 14
ATOM 21099 C CA . SER A 1 98 ? -20.529 0.458 20.578 1.00 0.00 258 SER A CA 14
ATOM 21100 C C . SER A 1 98 ? -20.815 -0.567 19.485 1.00 0.00 258 SER A C 14
ATOM 21101 O O . SER A 1 98 ? -19.899 -1.193 18.950 1.00 0.00 258 SER A O 14
ATOM 21109 N N . SER A 1 99 ? -22.093 -0.734 19.158 1.00 0.00 259 SER A N 14
ATOM 21110 C CA . SER A 1 99 ? -22.501 -1.686 18.132 1.00 0.00 259 SER A CA 14
ATOM 21111 C C . SER A 1 99 ? -21.909 -1.311 16.776 1.00 0.00 259 SER A C 14
ATOM 21112 O O . SER A 1 99 ? -21.549 -0.158 16.541 1.00 0.00 259 SER A O 14
ATOM 21120 N N . GLY A 1 100 ? -21.812 -2.295 15.887 1.00 0.00 260 GLY A N 14
ATOM 21121 C CA . GLY A 1 100 ? -21.263 -2.049 14.567 1.00 0.00 260 GLY A CA 14
ATOM 21122 C C . GLY A 1 100 ? -20.629 -3.287 13.963 1.00 0.00 260 GLY A C 14
ATOM 21123 O O . GLY A 1 100 ? -20.805 -4.394 14.473 1.00 0.00 260 GLY A O 14
ATOM 21127 N N . GLY A 1 1 ? -15.645 6.734 -0.543 1.00 0.00 161 GLY A N 15
ATOM 21128 C CA . GLY A 1 1 ? -15.984 5.332 -0.701 1.00 0.00 161 GLY A CA 15
ATOM 21129 C C . GLY A 1 1 ? -17.470 5.115 -0.910 1.00 0.00 161 GLY A C 15
ATOM 21130 O O . GLY A 1 1 ? -18.191 6.038 -1.289 1.00 0.00 161 GLY A O 15
ATOM 21134 N N . SER A 1 2 ? -17.928 3.892 -0.663 1.00 0.00 162 SER A N 15
ATOM 21135 C CA . SER A 1 2 ? -19.337 3.556 -0.832 1.00 0.00 162 SER A CA 15
ATOM 21136 C C . SER A 1 2 ? -19.856 2.773 0.371 1.00 0.00 162 SER A C 15
ATOM 21137 O O . SER A 1 2 ? -19.094 2.415 1.269 1.00 0.00 162 SER A O 15
ATOM 21145 N N . SER A 1 3 ? -21.159 2.511 0.381 1.00 0.00 163 SER A N 15
ATOM 21146 C CA . SER A 1 3 ? -21.783 1.774 1.474 1.00 0.00 163 SER A CA 15
ATOM 21147 C C . SER A 1 3 ? -21.432 0.291 1.399 1.00 0.00 163 SER A C 15
ATOM 21148 O O . SER A 1 3 ? -22.132 -0.492 0.759 1.00 0.00 163 SER A O 15
ATOM 21156 N N . GLY A 1 4 ? -20.341 -0.087 2.059 1.00 0.00 164 GLY A N 15
ATOM 21157 C CA . GLY A 1 4 ? -19.915 -1.474 2.055 1.00 0.00 164 GLY A CA 15
ATOM 21158 C C . GLY A 1 4 ? -19.190 -1.861 3.329 1.00 0.00 164 GLY A C 15
ATOM 21159 O O . GLY A 1 4 ? -17.984 -2.105 3.314 1.00 0.00 164 GLY A O 15
ATOM 21163 N N . SER A 1 5 ? -19.926 -1.917 4.434 1.00 0.00 165 SER A N 15
ATOM 21164 C CA . SER A 1 5 ? -19.344 -2.271 5.723 1.00 0.00 165 SER A CA 15
ATOM 21165 C C . SER A 1 5 ? -18.368 -3.434 5.577 1.00 0.00 165 SER A C 15
ATOM 21166 O O . SER A 1 5 ? -17.213 -3.346 5.993 1.00 0.00 165 SER A O 15
ATOM 21174 N N . SER A 1 6 ? -18.840 -4.525 4.981 1.00 0.00 166 SER A N 15
ATOM 21175 C CA . SER A 1 6 ? -18.011 -5.708 4.782 1.00 0.00 166 SER A CA 15
ATOM 21176 C C . SER A 1 6 ? -17.434 -5.736 3.370 1.00 0.00 166 SER A C 15
ATOM 21177 O O . SER A 1 6 ? -18.167 -5.872 2.391 1.00 0.00 166 SER A O 15
ATOM 21185 N N . GLY A 1 7 ? -16.115 -5.605 3.274 1.00 0.00 167 GLY A N 15
ATOM 21186 C CA . GLY A 1 7 ? -15.461 -5.617 1.978 1.00 0.00 167 GLY A CA 15
ATOM 21187 C C . GLY A 1 7 ? -15.512 -6.980 1.316 1.00 0.00 167 GLY A C 15
ATOM 21188 O O . GLY A 1 7 ? -15.924 -7.961 1.933 1.00 0.00 167 GLY A O 15
ATOM 21192 N N . GLN A 1 8 ? -15.095 -7.039 0.055 1.00 0.00 168 GLN A N 15
ATOM 21193 C CA . GLN A 1 8 ? -15.099 -8.292 -0.692 1.00 0.00 168 GLN A CA 15
ATOM 21194 C C . GLN A 1 8 ? -13.687 -8.855 -0.815 1.00 0.00 168 GLN A C 15
ATOM 21195 O O . GLN A 1 8 ? -12.854 -8.316 -1.541 1.00 0.00 168 GLN A O 15
ATOM 21209 N N . GLY A 1 9 ? -13.425 -9.945 -0.100 1.00 0.00 169 GLY A N 15
ATOM 21210 C CA . GLY A 1 9 ? -12.113 -10.564 -0.143 1.00 0.00 169 GLY A CA 15
ATOM 21211 C C . GLY A 1 9 ? -11.107 -9.851 0.738 1.00 0.00 169 GLY A C 15
ATOM 21212 O O . GLY A 1 9 ? -11.424 -8.839 1.364 1.00 0.00 169 GLY A O 15
ATOM 21216 N N . THR A 1 10 ? -9.888 -10.379 0.788 1.00 0.00 170 THR A N 15
ATOM 21217 C CA . THR A 1 10 ? -8.832 -9.788 1.601 1.00 0.00 170 THR A CA 15
ATOM 21218 C C . THR A 1 10 ? -8.692 -8.297 1.321 1.00 0.00 170 THR A C 15
ATOM 21219 O O . THR A 1 10 ? -8.831 -7.838 0.187 1.00 0.00 170 THR A O 15
ATOM 21230 N N . PRO A 1 11 ? -8.409 -7.519 2.376 1.00 0.00 171 PRO A N 15
ATOM 21231 C CA . PRO A 1 11 ? -8.242 -6.067 2.268 1.00 0.00 171 PRO A CA 15
ATOM 21232 C C . PRO A 1 11 ? -6.969 -5.684 1.520 1.00 0.00 171 PRO A C 15
ATOM 21233 O O . PRO A 1 11 ? -5.929 -5.435 2.131 1.00 0.00 171 PRO A O 15
ATOM 21244 N N . LYS A 1 12 ? -7.058 -5.637 0.196 1.00 0.00 172 LYS A N 15
ATOM 21245 C CA . LYS A 1 12 ? -5.914 -5.282 -0.636 1.00 0.00 172 LYS A CA 15
ATOM 21246 C C . LYS A 1 12 ? -5.674 -3.776 -0.618 1.00 0.00 172 LYS A C 15
ATOM 21247 O O . LYS A 1 12 ? -6.619 -2.986 -0.645 1.00 0.00 172 LYS A O 15
ATOM 21266 N N . LEU A 1 13 ? -4.406 -3.384 -0.573 1.00 0.00 173 LEU A N 15
ATOM 21267 C CA . LEU A 1 13 ? -4.042 -1.971 -0.553 1.00 0.00 173 LEU A CA 15
ATOM 21268 C C . LEU A 1 13 ? -3.220 -1.603 -1.784 1.00 0.00 173 LEU A C 15
ATOM 21269 O O . LEU A 1 13 ? -2.595 -2.462 -2.406 1.00 0.00 173 LEU A O 15
ATOM 21285 N N . LYS A 1 14 ? -3.224 -0.320 -2.129 1.00 0.00 174 LYS A N 15
ATOM 21286 C CA . LYS A 1 14 ? -2.476 0.164 -3.283 1.00 0.00 174 LYS A CA 15
ATOM 21287 C C . LYS A 1 14 ? -1.286 1.011 -2.845 1.00 0.00 174 LYS A C 15
ATOM 21288 O O . LYS A 1 14 ? -1.452 2.048 -2.201 1.00 0.00 174 LYS A O 15
ATOM 21307 N N . LEU A 1 15 ? -0.086 0.564 -3.198 1.00 0.00 175 LEU A N 15
ATOM 21308 C CA . LEU A 1 15 ? 1.133 1.281 -2.841 1.00 0.00 175 LEU A CA 15
ATOM 21309 C C . LEU A 1 15 ? 1.519 2.275 -3.933 1.00 0.00 175 LEU A C 15
ATOM 21310 O O . LEU A 1 15 ? 1.646 1.911 -5.102 1.00 0.00 175 LEU A O 15
ATOM 21326 N N . LYS A 1 16 ? 1.706 3.531 -3.543 1.00 0.00 176 LYS A N 15
ATOM 21327 C CA . LYS A 1 16 ? 2.081 4.578 -4.486 1.00 0.00 176 LYS A CA 15
ATOM 21328 C C . LYS A 1 16 ? 3.268 5.381 -3.964 1.00 0.00 176 LYS A C 15
ATOM 21329 O O . LYS A 1 16 ? 3.306 5.759 -2.793 1.00 0.00 176 LYS A O 15
ATOM 21348 N N . TRP A 1 17 ? 4.232 5.640 -4.839 1.00 0.00 177 TRP A N 15
ATOM 21349 C CA . TRP A 1 17 ? 5.420 6.400 -4.466 1.00 0.00 177 TRP A CA 15
ATOM 21350 C C . TRP A 1 17 ? 5.890 7.277 -5.621 1.00 0.00 177 TRP A C 15
ATOM 21351 O O . TRP A 1 17 ? 5.638 6.973 -6.787 1.00 0.00 177 TRP A O 15
ATOM 21372 N N . LYS A 1 18 ? 6.574 8.367 -5.290 1.00 0.00 178 LYS A N 15
ATOM 21373 C CA . LYS A 1 18 ? 7.081 9.288 -6.300 1.00 0.00 178 LYS A CA 15
ATOM 21374 C C . LYS A 1 18 ? 8.040 8.579 -7.251 1.00 0.00 178 LYS A C 15
ATOM 21375 O O . LYS A 1 18 ? 9.146 8.201 -6.864 1.00 0.00 178 LYS A O 15
ATOM 21394 N N . CYS A 1 19 ? 7.609 8.404 -8.495 1.00 0.00 179 CYS A N 15
ATOM 21395 C CA . CYS A 1 19 ? 8.430 7.741 -9.502 1.00 0.00 179 CYS A CA 15
ATOM 21396 C C . CYS A 1 19 ? 9.055 8.759 -10.451 1.00 0.00 179 CYS A C 15
ATOM 21397 O O . CYS A 1 19 ? 8.458 9.793 -10.751 1.00 0.00 179 CYS A O 15
ATOM 21405 N N . LYS A 1 20 ? 10.262 8.460 -10.920 1.00 0.00 180 LYS A N 15
ATOM 21406 C CA . LYS A 1 20 ? 10.969 9.348 -11.835 1.00 0.00 180 LYS A CA 15
ATOM 21407 C C . LYS A 1 20 ? 11.008 8.761 -13.242 1.00 0.00 180 LYS A C 15
ATOM 21408 O O . LYS A 1 20 ? 10.454 7.690 -13.495 1.00 0.00 180 LYS A O 15
ATOM 21427 N N . LYS A 1 21 ? 11.666 9.467 -14.155 1.00 0.00 181 LYS A N 15
ATOM 21428 C CA . LYS A 1 21 ? 11.780 9.015 -15.536 1.00 0.00 181 LYS A CA 15
ATOM 21429 C C . LYS A 1 21 ? 12.900 7.989 -15.683 1.00 0.00 181 LYS A C 15
ATOM 21430 O O . LYS A 1 21 ? 13.685 8.045 -16.629 1.00 0.00 181 LYS A O 15
ATOM 21449 N N . GLU A 1 22 ? 12.966 7.053 -14.741 1.00 0.00 182 GLU A N 15
ATOM 21450 C CA . GLU A 1 22 ? 13.989 6.015 -14.767 1.00 0.00 182 GLU A CA 15
ATOM 21451 C C . GLU A 1 22 ? 15.361 6.611 -15.069 1.00 0.00 182 GLU A C 15
ATOM 21452 O O . GLU A 1 22 ? 16.127 6.064 -15.862 1.00 0.00 182 GLU A O 15
ATOM 21464 N N . ASP A 1 23 ? 15.664 7.736 -14.430 1.00 0.00 183 ASP A N 15
ATOM 21465 C CA . ASP A 1 23 ? 16.944 8.407 -14.629 1.00 0.00 183 ASP A CA 15
ATOM 21466 C C . ASP A 1 23 ? 18.052 7.705 -13.852 1.00 0.00 183 ASP A C 15
ATOM 21467 O O . ASP A 1 23 ? 19.109 7.397 -14.402 1.00 0.00 183 ASP A O 15
ATOM 21476 N N . GLU A 1 24 ? 17.803 7.456 -12.570 1.00 0.00 184 GLU A N 15
ATOM 21477 C CA . GLU A 1 24 ? 18.782 6.791 -11.717 1.00 0.00 184 GLU A CA 15
ATOM 21478 C C . GLU A 1 24 ? 18.195 5.525 -11.099 1.00 0.00 184 GLU A C 15
ATOM 21479 O O . GLU A 1 24 ? 18.763 4.440 -11.223 1.00 0.00 184 GLU A O 15
ATOM 21491 N N . SER A 1 25 ? 17.055 5.673 -10.433 1.00 0.00 185 SER A N 15
ATOM 21492 C CA . SER A 1 25 ? 16.392 4.543 -9.792 1.00 0.00 185 SER A CA 15
ATOM 21493 C C . SER A 1 25 ? 14.904 4.525 -10.126 1.00 0.00 185 SER A C 15
ATOM 21494 O O . SER A 1 25 ? 14.383 5.452 -10.748 1.00 0.00 185 SER A O 15
ATOM 21502 N N . LYS A 1 26 ? 14.223 3.463 -9.708 1.00 0.00 186 LYS A N 15
ATOM 21503 C CA . LYS A 1 26 ? 12.794 3.322 -9.961 1.00 0.00 186 LYS A CA 15
ATOM 21504 C C . LYS A 1 26 ? 11.990 4.287 -9.095 1.00 0.00 186 LYS A C 15
ATOM 21505 O O . LYS A 1 26 ? 11.106 4.988 -9.586 1.00 0.00 186 LYS A O 15
ATOM 21524 N N . GLY A 1 27 ? 12.305 4.319 -7.804 1.00 0.00 187 GLY A N 15
ATOM 21525 C CA . GLY A 1 27 ? 11.604 5.203 -6.891 1.00 0.00 187 GLY A CA 15
ATOM 21526 C C . GLY A 1 27 ? 12.004 4.981 -5.446 1.00 0.00 187 GLY A C 15
ATOM 21527 O O . GLY A 1 27 ? 11.197 5.163 -4.535 1.00 0.00 187 GLY A O 15
ATOM 21531 N N . GLY A 1 28 ? 13.256 4.584 -5.235 1.00 0.00 188 GLY A N 15
ATOM 21532 C CA . GLY A 1 28 ? 13.740 4.341 -3.888 1.00 0.00 188 GLY A CA 15
ATOM 21533 C C . GLY A 1 28 ? 12.941 3.272 -3.169 1.00 0.00 188 GLY A C 15
ATOM 21534 O O . GLY A 1 28 ? 12.729 3.354 -1.959 1.00 0.00 188 GLY A O 15
ATOM 21538 N N . TYR A 1 29 ? 12.495 2.267 -3.914 1.00 0.00 189 TYR A N 15
ATOM 21539 C CA . TYR A 1 29 ? 11.711 1.180 -3.341 1.00 0.00 189 TYR A CA 15
ATOM 21540 C C . TYR A 1 29 ? 11.769 -0.060 -4.228 1.00 0.00 189 TYR A C 15
ATOM 21541 O O . TYR A 1 29 ? 11.953 0.039 -5.442 1.00 0.00 189 TYR A O 15
ATOM 21559 N N . SER A 1 30 ? 11.611 -1.228 -3.613 1.00 0.00 190 SER A N 15
ATOM 21560 C CA . SER A 1 30 ? 11.648 -2.489 -4.345 1.00 0.00 190 SER A CA 15
ATOM 21561 C C . SER A 1 30 ? 10.709 -3.512 -3.713 1.00 0.00 190 SER A C 15
ATOM 21562 O O . SER A 1 30 ? 10.138 -3.274 -2.649 1.00 0.00 190 SER A O 15
ATOM 21570 N N . LYS A 1 31 ? 10.553 -4.652 -4.377 1.00 0.00 191 LYS A N 15
ATOM 21571 C CA . LYS A 1 31 ? 9.685 -5.713 -3.883 1.00 0.00 191 LYS A CA 15
ATOM 21572 C C . LYS A 1 31 ? 10.030 -6.072 -2.441 1.00 0.00 191 LYS A C 15
ATOM 21573 O O . LYS A 1 31 ? 9.184 -5.987 -1.551 1.00 0.00 191 LYS A O 15
ATOM 21592 N N . ASP A 1 32 ? 11.277 -6.471 -2.218 1.00 0.00 192 ASP A N 15
ATOM 21593 C CA . ASP A 1 32 ? 11.735 -6.839 -0.884 1.00 0.00 192 ASP A CA 15
ATOM 21594 C C . ASP A 1 32 ? 11.387 -5.753 0.130 1.00 0.00 192 ASP A C 15
ATOM 21595 O O . ASP A 1 32 ? 10.577 -5.967 1.031 1.00 0.00 192 ASP A O 15
ATOM 21604 N N . VAL A 1 33 ? 12.006 -4.587 -0.025 1.00 0.00 193 VAL A N 15
ATOM 21605 C CA . VAL A 1 33 ? 11.762 -3.467 0.876 1.00 0.00 193 VAL A CA 15
ATOM 21606 C C . VAL A 1 33 ? 10.289 -3.380 1.258 1.00 0.00 193 VAL A C 15
ATOM 21607 O O . VAL A 1 33 ? 9.921 -3.607 2.412 1.00 0.00 193 VAL A O 15
ATOM 21620 N N . LEU A 1 34 ? 9.449 -3.050 0.283 1.00 0.00 194 LEU A N 15
ATOM 21621 C CA . LEU A 1 34 ? 8.014 -2.934 0.516 1.00 0.00 194 LEU A CA 15
ATOM 21622 C C . LEU A 1 34 ? 7.477 -4.167 1.235 1.00 0.00 194 LEU A C 15
ATOM 21623 O O . LEU A 1 34 ? 6.730 -4.056 2.208 1.00 0.00 194 LEU A O 15
ATOM 21639 N N . LEU A 1 35 ? 7.863 -5.342 0.751 1.00 0.00 195 LEU A N 15
ATOM 21640 C CA . LEU A 1 35 ? 7.423 -6.598 1.349 1.00 0.00 195 LEU A CA 15
ATOM 21641 C C . LEU A 1 35 ? 7.651 -6.593 2.857 1.00 0.00 195 LEU A C 15
ATOM 21642 O O . LEU A 1 35 ? 6.831 -7.104 3.621 1.00 0.00 195 LEU A O 15
ATOM 21658 N N . ARG A 1 36 ? 8.769 -6.011 3.279 1.00 0.00 196 ARG A N 15
ATOM 21659 C CA . ARG A 1 36 ? 9.105 -5.939 4.696 1.00 0.00 196 ARG A CA 15
ATOM 21660 C C . ARG A 1 36 ? 8.256 -4.886 5.403 1.00 0.00 196 ARG A C 15
ATOM 21661 O O . ARG A 1 36 ? 7.552 -5.186 6.368 1.00 0.00 196 ARG A O 15
ATOM 21682 N N . LEU A 1 37 ? 8.327 -3.652 4.916 1.00 0.00 197 LEU A N 15
ATOM 21683 C CA . LEU A 1 37 ? 7.565 -2.554 5.501 1.00 0.00 197 LEU A CA 15
ATOM 21684 C C . LEU A 1 37 ? 6.140 -2.991 5.823 1.00 0.00 197 LEU A C 15
ATOM 21685 O O . LEU A 1 37 ? 5.518 -2.479 6.755 1.00 0.00 197 LEU A O 15
ATOM 21701 N N . LEU A 1 38 ? 5.628 -3.942 5.049 1.00 0.00 198 LEU A N 15
ATOM 21702 C CA . LEU A 1 38 ? 4.276 -4.450 5.253 1.00 0.00 198 LEU A CA 15
ATOM 21703 C C . LEU A 1 38 ? 4.296 -5.737 6.072 1.00 0.00 198 LEU A C 15
ATOM 21704 O O . LEU A 1 38 ? 3.658 -5.826 7.120 1.00 0.00 198 LEU A O 15
ATOM 21720 N N . GLN A 1 39 ? 5.035 -6.729 5.587 1.00 0.00 199 GLN A N 15
ATOM 21721 C CA . GLN A 1 39 ? 5.139 -8.011 6.275 1.00 0.00 199 GLN A CA 15
ATOM 21722 C C . GLN A 1 39 ? 5.086 -7.822 7.787 1.00 0.00 199 GLN A C 15
ATOM 21723 O O . GLN A 1 39 ? 4.174 -8.313 8.453 1.00 0.00 199 GLN A O 15
ATOM 21737 N N . LYS A 1 40 ? 6.069 -7.108 8.325 1.00 0.00 200 LYS A N 15
ATOM 21738 C CA . LYS A 1 40 ? 6.135 -6.853 9.759 1.00 0.00 200 LYS A CA 15
ATOM 21739 C C . LYS A 1 40 ? 4.736 -6.713 10.351 1.00 0.00 200 LYS A C 15
ATOM 21740 O O . LYS A 1 40 ? 4.421 -7.321 11.374 1.00 0.00 200 LYS A O 15
ATOM 21759 N N . TYR A 1 41 ? 3.902 -5.909 9.701 1.00 0.00 201 TYR A N 15
ATOM 21760 C CA . TYR A 1 41 ? 2.537 -5.688 10.164 1.00 0.00 201 TYR A CA 15
ATOM 21761 C C . TYR A 1 41 ? 1.635 -6.857 9.780 1.00 0.00 201 TYR A C 15
ATOM 21762 O O . TYR A 1 41 ? 1.145 -7.587 10.640 1.00 0.00 201 TYR A O 15
ATOM 21780 N N . GLY A 1 42 ? 1.423 -7.029 8.478 1.00 0.00 202 GLY A N 15
ATOM 21781 C CA . GLY A 1 42 ? 0.581 -8.111 8.001 1.00 0.00 202 GLY A CA 15
ATOM 21782 C C . GLY A 1 42 ? 1.322 -9.055 7.074 1.00 0.00 202 GLY A C 15
ATOM 21783 O O . GLY A 1 42 ? 2.066 -8.617 6.198 1.00 0.00 202 GLY A O 15
ATOM 21787 N N . GLU A 1 43 ? 1.118 -10.354 7.270 1.00 0.00 203 GLU A N 15
ATOM 21788 C CA . GLU A 1 43 ? 1.775 -11.362 6.446 1.00 0.00 203 GLU A CA 15
ATOM 21789 C C . GLU A 1 43 ? 1.373 -11.213 4.981 1.00 0.00 203 GLU A C 15
ATOM 21790 O O . GLU A 1 43 ? 0.461 -11.888 4.504 1.00 0.00 203 GLU A O 15
ATOM 21802 N N . VAL A 1 44 ? 2.062 -10.324 4.273 1.00 0.00 204 VAL A N 15
ATOM 21803 C CA . VAL A 1 44 ? 1.779 -10.086 2.863 1.00 0.00 204 VAL A CA 15
ATOM 21804 C C . VAL A 1 44 ? 1.566 -11.398 2.116 1.00 0.00 204 VAL A C 15
ATOM 21805 O O . VAL A 1 44 ? 2.504 -12.172 1.918 1.00 0.00 204 VAL A O 15
ATOM 21818 N N . LEU A 1 45 ? 0.328 -11.642 1.702 1.00 0.00 205 LEU A N 15
ATOM 21819 C CA . LEU A 1 45 ? -0.009 -12.861 0.975 1.00 0.00 205 LEU A CA 15
ATOM 21820 C C . LEU A 1 45 ? 0.423 -12.762 -0.485 1.00 0.00 205 LEU A C 15
ATOM 21821 O O . LEU A 1 45 ? 1.067 -13.666 -1.014 1.00 0.00 205 LEU A O 15
ATOM 21837 N N . ASN A 1 46 ? 0.064 -11.656 -1.129 1.00 0.00 206 ASN A N 15
ATOM 21838 C CA . ASN A 1 46 ? 0.416 -11.438 -2.527 1.00 0.00 206 ASN A CA 15
ATOM 21839 C C . ASN A 1 46 ? 0.756 -9.972 -2.780 1.00 0.00 206 ASN A C 15
ATOM 21840 O O . ASN A 1 46 ? -0.087 -9.090 -2.612 1.00 0.00 206 ASN A O 15
ATOM 21851 N N . LEU A 1 47 ? 1.996 -9.720 -3.185 1.00 0.00 207 LEU A N 15
ATOM 21852 C CA . LEU A 1 47 ? 2.448 -8.361 -3.463 1.00 0.00 207 LEU A CA 15
ATOM 21853 C C . LEU A 1 47 ? 2.710 -8.167 -4.953 1.00 0.00 207 LEU A C 15
ATOM 21854 O O . LEU A 1 47 ? 3.708 -8.652 -5.486 1.00 0.00 207 LEU A O 15
ATOM 21870 N N . VAL A 1 48 ? 1.808 -7.454 -5.619 1.00 0.00 208 VAL A N 15
ATOM 21871 C CA . VAL A 1 48 ? 1.943 -7.193 -7.047 1.00 0.00 208 VAL A CA 15
ATOM 21872 C C . VAL A 1 48 ? 2.401 -5.762 -7.304 1.00 0.00 208 VAL A C 15
ATOM 21873 O O . VAL A 1 48 ? 2.006 -4.835 -6.594 1.00 0.00 208 VAL A O 15
ATOM 21886 N N . LEU A 1 49 ? 3.236 -5.587 -8.322 1.00 0.00 209 LEU A N 15
ATOM 21887 C CA . LEU A 1 49 ? 3.748 -4.267 -8.674 1.00 0.00 209 LEU A CA 15
ATOM 21888 C C . LEU A 1 49 ? 3.395 -3.912 -10.115 1.00 0.00 209 LEU A C 15
ATOM 21889 O O . LEU A 1 49 ? 3.492 -4.749 -11.012 1.00 0.00 209 LEU A O 15
ATOM 21905 N N . SER A 1 50 ? 2.988 -2.665 -10.329 1.00 0.00 210 SER A N 15
ATOM 21906 C CA . SER A 1 50 ? 2.620 -2.199 -11.661 1.00 0.00 210 SER A CA 15
ATOM 21907 C C . SER A 1 50 ? 3.838 -2.158 -12.578 1.00 0.00 210 SER A C 15
ATOM 21908 O O . SER A 1 50 ? 4.732 -1.330 -12.403 1.00 0.00 210 SER A O 15
ATOM 21916 N N . SER A 1 51 ? 3.865 -3.056 -13.557 1.00 0.00 211 SER A N 15
ATOM 21917 C CA . SER A 1 51 ? 4.974 -3.126 -14.501 1.00 0.00 211 SER A CA 15
ATOM 21918 C C . SER A 1 51 ? 4.895 -1.991 -15.518 1.00 0.00 211 SER A C 15
ATOM 21919 O O . SER A 1 51 ? 5.714 -1.072 -15.506 1.00 0.00 211 SER A O 15
ATOM 21927 N N . LYS A 1 52 ? 3.901 -2.061 -16.397 1.00 0.00 212 LYS A N 15
ATOM 21928 C CA . LYS A 1 52 ? 3.711 -1.041 -17.421 1.00 0.00 212 LYS A CA 15
ATOM 21929 C C . LYS A 1 52 ? 3.800 0.358 -16.818 1.00 0.00 212 LYS A C 15
ATOM 21930 O O . LYS A 1 52 ? 4.442 1.247 -17.378 1.00 0.00 212 LYS A O 15
ATOM 21949 N N . LYS A 1 53 ? 3.153 0.546 -15.673 1.00 0.00 213 LYS A N 15
ATOM 21950 C CA . LYS A 1 53 ? 3.161 1.835 -14.992 1.00 0.00 213 LYS A CA 15
ATOM 21951 C C . LYS A 1 53 ? 4.086 1.804 -13.780 1.00 0.00 213 LYS A C 15
ATOM 21952 O O . LYS A 1 53 ? 3.690 1.432 -12.675 1.00 0.00 213 LYS A O 15
ATOM 21971 N N . PRO A 1 54 ? 5.349 2.206 -13.988 1.00 0.00 214 PRO A N 15
ATOM 21972 C CA . PRO A 1 54 ? 6.356 2.236 -12.923 1.00 0.00 214 PRO A CA 15
ATOM 21973 C C . PRO A 1 54 ? 6.076 3.323 -11.891 1.00 0.00 214 PRO A C 15
ATOM 21974 O O . PRO A 1 54 ? 5.900 4.490 -12.236 1.00 0.00 214 PRO A O 15
ATOM 21985 N N . GLY A 1 55 ? 6.037 2.931 -10.621 1.00 0.00 215 GLY A N 15
ATOM 21986 C CA . GLY A 1 55 ? 5.778 3.884 -9.558 1.00 0.00 215 GLY A CA 15
ATOM 21987 C C . GLY A 1 55 ? 4.630 3.460 -8.664 1.00 0.00 215 GLY A C 15
ATOM 21988 O O . GLY A 1 55 ? 4.642 3.716 -7.460 1.00 0.00 215 GLY A O 15
ATOM 21992 N N . THR A 1 56 ? 3.632 2.809 -9.255 1.00 0.00 216 THR A N 15
ATOM 21993 C CA . THR A 1 56 ? 2.469 2.350 -8.506 1.00 0.00 216 THR A CA 15
ATOM 21994 C C . THR A 1 56 ? 2.481 0.835 -8.345 1.00 0.00 216 THR A C 15
ATOM 21995 O O . THR A 1 56 ? 3.056 0.119 -9.164 1.00 0.00 216 THR A O 15
ATOM 22006 N N . ALA A 1 57 ? 1.843 0.352 -7.283 1.00 0.00 217 ALA A N 15
ATOM 22007 C CA . ALA A 1 57 ? 1.779 -1.080 -7.017 1.00 0.00 217 ALA A CA 15
ATOM 22008 C C . ALA A 1 57 ? 0.598 -1.417 -6.113 1.00 0.00 217 ALA A C 15
ATOM 22009 O O . ALA A 1 57 ? -0.133 -0.530 -5.673 1.00 0.00 217 ALA A O 15
ATOM 22016 N N . VAL A 1 58 ? 0.416 -2.706 -5.841 1.00 0.00 218 VAL A N 15
ATOM 22017 C CA . VAL A 1 58 ? -0.676 -3.161 -4.990 1.00 0.00 218 VAL A CA 15
ATOM 22018 C C . VAL A 1 58 ? -0.242 -4.334 -4.119 1.00 0.00 218 VAL A C 15
ATOM 22019 O O . VAL A 1 58 ? 0.327 -5.309 -4.610 1.00 0.00 218 VAL A O 15
ATOM 22032 N N . VAL A 1 59 ? -0.516 -4.234 -2.822 1.00 0.00 219 VAL A N 15
ATOM 22033 C CA . VAL A 1 59 ? -0.155 -5.288 -1.881 1.00 0.00 219 VAL A CA 15
ATOM 22034 C C . VAL A 1 59 ? -1.397 -5.923 -1.265 1.00 0.00 219 VAL A C 15
ATOM 22035 O O . VAL A 1 59 ? -2.361 -5.232 -0.937 1.00 0.00 219 VAL A O 15
ATOM 22048 N N . GLU A 1 60 ? -1.365 -7.243 -1.109 1.00 0.00 220 GLU A N 15
ATOM 22049 C CA . GLU A 1 60 ? -2.489 -7.971 -0.532 1.00 0.00 220 GLU A CA 15
ATOM 22050 C C . GLU A 1 60 ? -2.166 -8.437 0.884 1.00 0.00 220 GLU A C 15
ATOM 22051 O O . GLU A 1 60 ? -1.172 -9.128 1.111 1.00 0.00 220 GLU A O 15
ATOM 22063 N N . PHE A 1 61 ? -3.011 -8.053 1.835 1.00 0.00 221 PHE A N 15
ATOM 22064 C CA . PHE A 1 61 ? -2.815 -8.429 3.230 1.00 0.00 221 PHE A CA 15
ATOM 22065 C C . PHE A 1 61 ? -3.616 -9.682 3.573 1.00 0.00 221 PHE A C 15
ATOM 22066 O O . PHE A 1 61 ? -4.469 -10.117 2.800 1.00 0.00 221 PHE A O 15
ATOM 22083 N N . ALA A 1 62 ? -3.333 -10.258 4.737 1.00 0.00 222 ALA A N 15
ATOM 22084 C CA . ALA A 1 62 ? -4.027 -11.460 5.183 1.00 0.00 222 ALA A CA 15
ATOM 22085 C C . ALA A 1 62 ? -5.245 -11.108 6.030 1.00 0.00 222 ALA A C 15
ATOM 22086 O O . ALA A 1 62 ? -6.244 -11.828 6.030 1.00 0.00 222 ALA A O 15
ATOM 22093 N N . THR A 1 63 ? -5.156 -9.996 6.753 1.00 0.00 223 THR A N 15
ATOM 22094 C CA . THR A 1 63 ? -6.250 -9.549 7.607 1.00 0.00 223 THR A CA 15
ATOM 22095 C C . THR A 1 63 ? -6.413 -8.035 7.545 1.00 0.00 223 THR A C 15
ATOM 22096 O O . THR A 1 63 ? -5.609 -7.339 6.924 1.00 0.00 223 THR A O 15
ATOM 22107 N N . VAL A 1 64 ? -7.458 -7.530 8.192 1.00 0.00 224 VAL A N 15
ATOM 22108 C CA . VAL A 1 64 ? -7.725 -6.097 8.212 1.00 0.00 224 VAL A CA 15
ATOM 22109 C C . VAL A 1 64 ? -6.829 -5.384 9.218 1.00 0.00 224 VAL A C 15
ATOM 22110 O O . VAL A 1 64 ? -6.059 -4.494 8.860 1.00 0.00 224 VAL A O 15
ATOM 22123 N N . LYS A 1 65 ? -6.935 -5.782 10.482 1.00 0.00 225 LYS A N 15
ATOM 22124 C CA . LYS A 1 65 ? -6.133 -5.184 11.542 1.00 0.00 225 LYS A CA 15
ATOM 22125 C C . LYS A 1 65 ? -4.729 -4.858 11.045 1.00 0.00 225 LYS A C 15
ATOM 22126 O O . LYS A 1 65 ? -4.285 -3.713 11.120 1.00 0.00 225 LYS A O 15
ATOM 22145 N N . ALA A 1 66 ? -4.036 -5.871 10.536 1.00 0.00 226 ALA A N 15
ATOM 22146 C CA . ALA A 1 66 ? -2.684 -5.690 10.023 1.00 0.00 226 ALA A CA 15
ATOM 22147 C C . ALA A 1 66 ? -2.650 -4.631 8.927 1.00 0.00 226 ALA A C 15
ATOM 22148 O O . ALA A 1 66 ? -1.877 -3.676 8.997 1.00 0.00 226 ALA A O 15
ATOM 22155 N N . ALA A 1 67 ? -3.492 -4.807 7.914 1.00 0.00 227 ALA A N 15
ATOM 22156 C CA . ALA A 1 67 ? -3.558 -3.865 6.803 1.00 0.00 227 ALA A CA 15
ATOM 22157 C C . ALA A 1 67 ? -3.717 -2.434 7.306 1.00 0.00 227 ALA A C 15
ATOM 22158 O O . ALA A 1 67 ? -2.890 -1.570 7.016 1.00 0.00 227 ALA A O 15
ATOM 22165 N N . GLU A 1 68 ? -4.785 -2.191 8.059 1.00 0.00 228 GLU A N 15
ATOM 22166 C CA . GLU A 1 68 ? -5.052 -0.864 8.600 1.00 0.00 228 GLU A CA 15
ATOM 22167 C C . GLU A 1 68 ? -3.777 -0.237 9.156 1.00 0.00 228 GLU A C 15
ATOM 22168 O O . GLU A 1 68 ? -3.370 0.848 8.737 1.00 0.00 228 GLU A O 15
ATOM 22180 N N . LEU A 1 69 ? -3.150 -0.926 10.103 1.00 0.00 229 LEU A N 15
ATOM 22181 C CA . LEU A 1 69 ? -1.921 -0.437 10.718 1.00 0.00 229 LEU A CA 15
ATOM 22182 C C . LEU A 1 69 ? -0.875 -0.108 9.658 1.00 0.00 229 LEU A C 15
ATOM 22183 O O . LEU A 1 69 ? -0.342 1.001 9.620 1.00 0.00 229 LEU A O 15
ATOM 22199 N N . ALA A 1 70 ? -0.586 -1.079 8.797 1.00 0.00 230 ALA A N 15
ATOM 22200 C CA . ALA A 1 70 ? 0.392 -0.891 7.734 1.00 0.00 230 ALA A CA 15
ATOM 22201 C C . ALA A 1 70 ? 0.147 0.416 6.986 1.00 0.00 230 ALA A C 15
ATOM 22202 O O . ALA A 1 70 ? 1.081 1.039 6.481 1.00 0.00 230 ALA A O 15
ATOM 22209 N N . VAL A 1 71 ? -1.116 0.825 6.919 1.00 0.00 231 VAL A N 15
ATOM 22210 C CA . VAL A 1 71 ? -1.484 2.058 6.233 1.00 0.00 231 VAL A CA 15
ATOM 22211 C C . VAL A 1 71 ? -1.158 3.280 7.086 1.00 0.00 231 VAL A C 15
ATOM 22212 O O . VAL A 1 71 ? -0.723 4.309 6.571 1.00 0.00 231 VAL A O 15
ATOM 22225 N N . GLN A 1 72 ? -1.372 3.157 8.392 1.00 0.00 232 GLN A N 15
ATOM 22226 C CA . GLN A 1 72 ? -1.101 4.252 9.316 1.00 0.00 232 GLN A CA 15
ATOM 22227 C C . GLN A 1 72 ? 0.293 4.122 9.920 1.00 0.00 232 GLN A C 15
ATOM 22228 O O . GLN A 1 72 ? 1.152 4.979 9.712 1.00 0.00 232 GLN A O 15
ATOM 22242 N N . ASN A 1 73 ? 0.511 3.045 10.668 1.00 0.00 233 ASN A N 15
ATOM 22243 C CA . ASN A 1 73 ? 1.802 2.804 11.302 1.00 0.00 233 ASN A CA 15
ATOM 22244 C C . ASN A 1 73 ? 2.947 3.114 10.342 1.00 0.00 233 ASN A C 15
ATOM 22245 O O . ASN A 1 73 ? 3.691 4.074 10.539 1.00 0.00 233 ASN A O 15
ATOM 22256 N N . GLU A 1 74 ? 3.079 2.295 9.304 1.00 0.00 234 GLU A N 15
ATOM 22257 C CA . GLU A 1 74 ? 4.133 2.483 8.313 1.00 0.00 234 GLU A CA 15
ATOM 22258 C C . GLU A 1 74 ? 3.901 3.756 7.506 1.00 0.00 234 GLU A C 15
ATOM 22259 O O . GLU A 1 74 ? 2.780 4.040 7.082 1.00 0.00 234 GLU A O 15
ATOM 22271 N N . VAL A 1 75 ? 4.968 4.521 7.297 1.00 0.00 235 VAL A N 15
ATOM 22272 C CA . VAL A 1 75 ? 4.882 5.764 6.541 1.00 0.00 235 VAL A CA 15
ATOM 22273 C C . VAL A 1 75 ? 5.757 5.710 5.294 1.00 0.00 235 VAL A C 15
ATOM 22274 O O . VAL A 1 75 ? 5.388 6.228 4.240 1.00 0.00 235 VAL A O 15
ATOM 22287 N N . GLY A 1 76 ? 6.920 5.079 5.420 1.00 0.00 236 GLY A N 15
ATOM 22288 C CA . GLY A 1 76 ? 7.831 4.968 4.296 1.00 0.00 236 GLY A CA 15
ATOM 22289 C C . GLY A 1 76 ? 9.215 5.496 4.617 1.00 0.00 236 GLY A C 15
ATOM 22290 O O . GLY A 1 76 ? 9.835 5.080 5.597 1.00 0.00 236 GLY A O 15
ATOM 22294 N N . LEU A 1 77 ? 9.703 6.413 3.789 1.00 0.00 237 LEU A N 15
ATOM 22295 C CA . LEU A 1 77 ? 11.025 6.998 3.988 1.00 0.00 237 LEU A CA 15
ATOM 22296 C C . LEU A 1 77 ? 10.938 8.517 4.096 1.00 0.00 237 LEU A C 15
ATOM 22297 O O . LEU A 1 77 ? 10.205 9.162 3.346 1.00 0.00 237 LEU A O 15
ATOM 22313 N N . VAL A 1 78 ? 11.693 9.083 5.033 1.00 0.00 238 VAL A N 15
ATOM 22314 C CA . VAL A 1 78 ? 11.704 10.526 5.237 1.00 0.00 238 VAL A CA 15
ATOM 22315 C C . VAL A 1 78 ? 11.809 11.268 3.909 1.00 0.00 238 VAL A C 15
ATOM 22316 O O . VAL A 1 78 ? 11.161 12.295 3.707 1.00 0.00 238 VAL A O 15
ATOM 22329 N N . ASP A 1 79 ? 12.630 10.741 3.007 1.00 0.00 239 ASP A N 15
ATOM 22330 C CA . ASP A 1 79 ? 12.820 11.352 1.697 1.00 0.00 239 ASP A CA 15
ATOM 22331 C C . ASP A 1 79 ? 11.579 11.175 0.829 1.00 0.00 239 ASP A C 15
ATOM 22332 O O . ASP A 1 79 ? 11.163 12.096 0.128 1.00 0.00 239 ASP A O 15
ATOM 22341 N N . ASN A 1 80 ? 10.992 9.983 0.881 1.00 0.00 240 ASN A N 15
ATOM 22342 C CA . ASN A 1 80 ? 9.798 9.684 0.098 1.00 0.00 240 ASN A CA 15
ATOM 22343 C C . ASN A 1 80 ? 8.751 8.976 0.952 1.00 0.00 240 ASN A C 15
ATOM 22344 O O . ASN A 1 80 ? 8.770 7.756 1.117 1.00 0.00 240 ASN A O 15
ATOM 22355 N N . PRO A 1 81 ? 7.814 9.758 1.509 1.00 0.00 241 PRO A N 15
ATOM 22356 C CA . PRO A 1 81 ? 6.740 9.227 2.354 1.00 0.00 241 PRO A CA 15
ATOM 22357 C C . PRO A 1 81 ? 5.727 8.410 1.560 1.00 0.00 241 PRO A C 15
ATOM 22358 O O . PRO A 1 81 ? 4.741 8.948 1.053 1.00 0.00 241 PRO A O 15
ATOM 22369 N N . LEU A 1 82 ? 5.975 7.110 1.455 1.00 0.00 242 LEU A N 15
ATOM 22370 C CA . LEU A 1 82 ? 5.083 6.218 0.722 1.00 0.00 242 LEU A CA 15
ATOM 22371 C C . LEU A 1 82 ? 3.627 6.634 0.904 1.00 0.00 242 LEU A C 15
ATOM 22372 O O . LEU A 1 82 ? 3.207 7.003 2.001 1.00 0.00 242 LEU A O 15
ATOM 22388 N N . LYS A 1 83 ? 2.859 6.569 -0.179 1.00 0.00 243 LYS A N 15
ATOM 22389 C CA . LYS A 1 83 ? 1.448 6.935 -0.139 1.00 0.00 243 LYS A CA 15
ATOM 22390 C C . LYS A 1 83 ? 0.562 5.707 -0.323 1.00 0.00 243 LYS A C 15
ATOM 22391 O O . LYS A 1 83 ? 0.470 5.154 -1.419 1.00 0.00 243 LYS A O 15
ATOM 22410 N N . ILE A 1 84 ? -0.090 5.287 0.757 1.00 0.00 244 ILE A N 15
ATOM 22411 C CA . ILE A 1 84 ? -0.970 4.126 0.713 1.00 0.00 244 ILE A CA 15
ATOM 22412 C C . ILE A 1 84 ? -2.432 4.549 0.615 1.00 0.00 244 ILE A C 15
ATOM 22413 O O . ILE A 1 84 ? -2.899 5.389 1.384 1.00 0.00 244 ILE A O 15
ATOM 22429 N N . SER A 1 85 ? -3.151 3.959 -0.335 1.00 0.00 245 SER A N 15
ATOM 22430 C CA . SER A 1 85 ? -4.560 4.275 -0.534 1.00 0.00 245 SER A CA 15
ATOM 22431 C C . SER A 1 85 ? -5.400 3.003 -0.588 1.00 0.00 245 SER A C 15
ATOM 22432 O O . SER A 1 85 ? -5.008 2.013 -1.206 1.00 0.00 245 SER A O 15
ATOM 22440 N N . TRP A 1 86 ? -6.557 3.037 0.064 1.00 0.00 246 TRP A N 15
ATOM 22441 C CA . TRP A 1 86 ? -7.453 1.887 0.091 1.00 0.00 246 TRP A CA 15
ATOM 22442 C C . TRP A 1 86 ? -8.141 1.701 -1.257 1.00 0.00 246 TRP A C 15
ATOM 22443 O O . TRP A 1 86 ? -9.168 2.322 -1.532 1.00 0.00 246 TRP A O 15
ATOM 22464 N N . LEU A 1 87 ? -7.569 0.842 -2.094 1.00 0.00 247 LEU A N 15
ATOM 22465 C CA . LEU A 1 87 ? -8.128 0.574 -3.415 1.00 0.00 247 LEU A CA 15
ATOM 22466 C C . LEU A 1 87 ? -9.579 0.117 -3.309 1.00 0.00 247 LEU A C 15
ATOM 22467 O O . LEU A 1 87 ? -10.462 0.664 -3.969 1.00 0.00 247 LEU A O 15
ATOM 22483 N N . GLU A 1 88 ? -9.819 -0.889 -2.473 1.00 0.00 248 GLU A N 15
ATOM 22484 C CA . GLU A 1 88 ? -11.164 -1.418 -2.280 1.00 0.00 248 GLU A CA 15
ATOM 22485 C C . GLU A 1 88 ? -11.260 -2.197 -0.972 1.00 0.00 248 GLU A C 15
ATOM 22486 O O . GLU A 1 88 ? -10.299 -2.835 -0.544 1.00 0.00 248 GLU A O 15
ATOM 22498 N N . GLY A 1 89 ? -12.428 -2.139 -0.340 1.00 0.00 249 GLY A N 15
ATOM 22499 C CA . GLY A 1 89 ? -12.629 -2.842 0.914 1.00 0.00 249 GLY A CA 15
ATOM 22500 C C . GLY A 1 89 ? -12.158 -2.040 2.111 1.00 0.00 249 GLY A C 15
ATOM 22501 O O . GLY A 1 89 ? -11.499 -2.574 3.002 1.00 0.00 249 GLY A O 15
ATOM 22505 N N . GLN A 1 90 ? -12.495 -0.754 2.129 1.00 0.00 250 GLN A N 15
ATOM 22506 C CA . GLN A 1 90 ? -12.100 0.123 3.225 1.00 0.00 250 GLN A CA 15
ATOM 22507 C C . GLN A 1 90 ? -13.107 0.054 4.368 1.00 0.00 250 GLN A C 15
ATOM 22508 O O . GLN A 1 90 ? -14.316 0.177 4.170 1.00 0.00 250 GLN A O 15
ATOM 22522 N N . PRO A 1 91 ? -12.600 -0.147 5.593 1.00 0.00 251 PRO A N 15
ATOM 22523 C CA . PRO A 1 91 ? -13.438 -0.236 6.792 1.00 0.00 251 PRO A CA 15
ATOM 22524 C C . PRO A 1 91 ? -14.063 1.105 7.164 1.00 0.00 251 PRO A C 15
ATOM 22525 O O . PRO A 1 91 ? -13.384 2.131 7.184 1.00 0.00 251 PRO A O 15
ATOM 22536 N N . GLN A 1 92 ? -15.359 1.087 7.457 1.00 0.00 252 GLN A N 15
ATOM 22537 C CA . GLN A 1 92 ? -16.074 2.303 7.828 1.00 0.00 252 GLN A CA 15
ATOM 22538 C C . GLN A 1 92 ? -16.243 2.394 9.341 1.00 0.00 252 GLN A C 15
ATOM 22539 O O . GLN A 1 92 ? -16.043 3.454 9.935 1.00 0.00 252 GLN A O 15
ATOM 22553 N N . ASP A 1 93 ? -16.613 1.278 9.959 1.00 0.00 253 ASP A N 15
ATOM 22554 C CA . ASP A 1 93 ? -16.809 1.232 11.403 1.00 0.00 253 ASP A CA 15
ATOM 22555 C C . ASP A 1 93 ? -15.755 0.352 12.067 1.00 0.00 253 ASP A C 15
ATOM 22556 O O . ASP A 1 93 ? -15.180 -0.531 11.431 1.00 0.00 253 ASP A O 15
ATOM 22565 N N . ALA A 1 94 ? -15.506 0.600 13.348 1.00 0.00 254 ALA A N 15
ATOM 22566 C CA . ALA A 1 94 ? -14.521 -0.170 14.098 1.00 0.00 254 ALA A CA 15
ATOM 22567 C C . ALA A 1 94 ? -15.084 -0.620 15.442 1.00 0.00 254 ALA A C 15
ATOM 22568 O O . ALA A 1 94 ? -15.594 0.192 16.215 1.00 0.00 254 ALA A O 15
ATOM 22575 N N . SER A 1 95 ? -14.989 -1.917 15.715 1.00 0.00 255 SER A N 15
ATOM 22576 C CA . SER A 1 95 ? -15.492 -2.475 16.964 1.00 0.00 255 SER A CA 15
ATOM 22577 C C . SER A 1 95 ? -14.449 -3.378 17.616 1.00 0.00 255 SER A C 15
ATOM 22578 O O . SER A 1 95 ? -14.112 -3.211 18.787 1.00 0.00 255 SER A O 15
ATOM 22586 N N . GLY A 1 96 ? -13.943 -4.337 16.846 1.00 0.00 256 GLY A N 15
ATOM 22587 C CA . GLY A 1 96 ? -12.943 -5.253 17.365 1.00 0.00 256 GLY A CA 15
ATOM 22588 C C . GLY A 1 96 ? -13.553 -6.535 17.896 1.00 0.00 256 GLY A C 15
ATOM 22589 O O . GLY A 1 96 ? -14.731 -6.588 18.248 1.00 0.00 256 GLY A O 15
ATOM 22593 N N . PRO A 1 97 ? -12.740 -7.600 17.958 1.00 0.00 257 PRO A N 15
ATOM 22594 C CA . PRO A 1 97 ? -13.184 -8.908 18.448 1.00 0.00 257 PRO A CA 15
ATOM 22595 C C . PRO A 1 97 ? -13.454 -8.904 19.948 1.00 0.00 257 PRO A C 15
ATOM 22596 O O . PRO A 1 97 ? -14.199 -9.742 20.457 1.00 0.00 257 PRO A O 15
ATOM 22607 N N . SER A 1 98 ? -12.844 -7.956 20.652 1.00 0.00 258 SER A N 15
ATOM 22608 C CA . SER A 1 98 ? -13.016 -7.845 22.096 1.00 0.00 258 SER A CA 15
ATOM 22609 C C . SER A 1 98 ? -13.912 -6.661 22.447 1.00 0.00 258 SER A C 15
ATOM 22610 O O . SER A 1 98 ? -13.445 -5.529 22.565 1.00 0.00 258 SER A O 15
ATOM 22618 N N . SER A 1 99 ? -15.203 -6.933 22.613 1.00 0.00 259 SER A N 15
ATOM 22619 C CA . SER A 1 99 ? -16.166 -5.891 22.946 1.00 0.00 259 SER A CA 15
ATOM 22620 C C . SER A 1 99 ? -16.099 -5.544 24.431 1.00 0.00 259 SER A C 15
ATOM 22621 O O . SER A 1 99 ? -16.503 -6.333 25.283 1.00 0.00 259 SER A O 15
ATOM 22629 N N . GLY A 1 100 ? -15.584 -4.355 24.731 1.00 0.00 260 GLY A N 15
ATOM 22630 C CA . GLY A 1 100 ? -15.472 -3.923 26.112 1.00 0.00 260 GLY A CA 15
ATOM 22631 C C . GLY A 1 100 ? -15.342 -2.418 26.240 1.00 0.00 260 GLY A C 15
ATOM 22632 O O . GLY A 1 100 ? -15.812 -1.828 27.212 1.00 0.00 260 GLY A O 15
ATOM 22636 N N . GLY A 1 1 ? -24.505 -20.619 -11.470 1.00 0.00 161 GLY A N 16
ATOM 22637 C CA . GLY A 1 1 ? -25.092 -19.549 -10.684 1.00 0.00 161 GLY A CA 16
ATOM 22638 C C . GLY A 1 1 ? -24.081 -18.481 -10.314 1.00 0.00 161 GLY A C 16
ATOM 22639 O O . GLY A 1 1 ? -22.896 -18.769 -10.149 1.00 0.00 161 GLY A O 16
ATOM 22643 N N . SER A 1 2 ? -24.551 -17.244 -10.183 1.00 0.00 162 SER A N 16
ATOM 22644 C CA . SER A 1 2 ? -23.679 -16.129 -9.836 1.00 0.00 162 SER A CA 16
ATOM 22645 C C . SER A 1 2 ? -22.337 -16.244 -10.552 1.00 0.00 162 SER A C 16
ATOM 22646 O O . SER A 1 2 ? -21.281 -16.052 -9.950 1.00 0.00 162 SER A O 16
ATOM 22654 N N . SER A 1 3 ? -22.388 -16.558 -11.843 1.00 0.00 163 SER A N 16
ATOM 22655 C CA . SER A 1 3 ? -21.177 -16.703 -12.643 1.00 0.00 163 SER A CA 16
ATOM 22656 C C . SER A 1 3 ? -20.311 -15.450 -12.549 1.00 0.00 163 SER A C 16
ATOM 22657 O O . SER A 1 3 ? -20.803 -14.330 -12.681 1.00 0.00 163 SER A O 16
ATOM 22665 N N . GLY A 1 4 ? -19.017 -15.649 -12.319 1.00 0.00 164 GLY A N 16
ATOM 22666 C CA . GLY A 1 4 ? -18.102 -14.528 -12.211 1.00 0.00 164 GLY A CA 16
ATOM 22667 C C . GLY A 1 4 ? -18.456 -13.598 -11.067 1.00 0.00 164 GLY A C 16
ATOM 22668 O O . GLY A 1 4 ? -18.393 -13.987 -9.901 1.00 0.00 164 GLY A O 16
ATOM 22672 N N . SER A 1 5 ? -18.828 -12.367 -11.401 1.00 0.00 165 SER A N 16
ATOM 22673 C CA . SER A 1 5 ? -19.189 -11.377 -10.393 1.00 0.00 165 SER A CA 16
ATOM 22674 C C . SER A 1 5 ? -18.305 -11.515 -9.156 1.00 0.00 165 SER A C 16
ATOM 22675 O O . SER A 1 5 ? -18.800 -11.606 -8.033 1.00 0.00 165 SER A O 16
ATOM 22683 N N . SER A 1 6 ? -16.994 -11.530 -9.373 1.00 0.00 166 SER A N 16
ATOM 22684 C CA . SER A 1 6 ? -16.040 -11.660 -8.277 1.00 0.00 166 SER A CA 16
ATOM 22685 C C . SER A 1 6 ? -15.313 -10.342 -8.030 1.00 0.00 166 SER A C 16
ATOM 22686 O O . SER A 1 6 ? -14.675 -9.793 -8.928 1.00 0.00 166 SER A O 16
ATOM 22694 N N . GLY A 1 7 ? -15.415 -9.838 -6.804 1.00 0.00 167 GLY A N 16
ATOM 22695 C CA . GLY A 1 7 ? -14.763 -8.588 -6.459 1.00 0.00 167 GLY A CA 16
ATOM 22696 C C . GLY A 1 7 ? -14.280 -8.563 -5.023 1.00 0.00 167 GLY A C 16
ATOM 22697 O O . GLY A 1 7 ? -13.092 -8.376 -4.765 1.00 0.00 167 GLY A O 16
ATOM 22701 N N . GLN A 1 8 ? -15.205 -8.749 -4.086 1.00 0.00 168 GLN A N 16
ATOM 22702 C CA . GLN A 1 8 ? -14.866 -8.744 -2.668 1.00 0.00 168 GLN A CA 16
ATOM 22703 C C . GLN A 1 8 ? -13.745 -9.736 -2.372 1.00 0.00 168 GLN A C 16
ATOM 22704 O O . GLN A 1 8 ? -13.531 -10.687 -3.122 1.00 0.00 168 GLN A O 16
ATOM 22718 N N . GLY A 1 9 ? -13.032 -9.506 -1.274 1.00 0.00 169 GLY A N 16
ATOM 22719 C CA . GLY A 1 9 ? -11.942 -10.387 -0.899 1.00 0.00 169 GLY A CA 16
ATOM 22720 C C . GLY A 1 9 ? -10.960 -9.724 0.047 1.00 0.00 169 GLY A C 16
ATOM 22721 O O . GLY A 1 9 ? -11.260 -8.689 0.641 1.00 0.00 169 GLY A O 16
ATOM 22725 N N . THR A 1 10 ? -9.781 -10.323 0.189 1.00 0.00 170 THR A N 16
ATOM 22726 C CA . THR A 1 10 ? -8.753 -9.787 1.071 1.00 0.00 170 THR A CA 16
ATOM 22727 C C . THR A 1 10 ? -8.597 -8.282 0.882 1.00 0.00 170 THR A C 16
ATOM 22728 O O . THR A 1 10 ? -8.723 -7.755 -0.223 1.00 0.00 170 THR A O 16
ATOM 22739 N N . PRO A 1 11 ? -8.314 -7.573 1.984 1.00 0.00 171 PRO A N 16
ATOM 22740 C CA . PRO A 1 11 ? -8.132 -6.118 1.965 1.00 0.00 171 PRO A CA 16
ATOM 22741 C C . PRO A 1 11 ? -6.851 -5.703 1.250 1.00 0.00 171 PRO A C 16
ATOM 22742 O O . PRO A 1 11 ? -5.822 -5.468 1.884 1.00 0.00 171 PRO A O 16
ATOM 22753 N N . LYS A 1 12 ? -6.919 -5.615 -0.074 1.00 0.00 172 LYS A N 16
ATOM 22754 C CA . LYS A 1 12 ? -5.765 -5.226 -0.876 1.00 0.00 172 LYS A CA 16
ATOM 22755 C C . LYS A 1 12 ? -5.538 -3.719 -0.807 1.00 0.00 172 LYS A C 16
ATOM 22756 O O . LYS A 1 12 ? -6.483 -2.934 -0.892 1.00 0.00 172 LYS A O 16
ATOM 22775 N N . LEU A 1 13 ? -4.279 -3.322 -0.655 1.00 0.00 173 LEU A N 16
ATOM 22776 C CA . LEU A 1 13 ? -3.927 -1.909 -0.577 1.00 0.00 173 LEU A CA 16
ATOM 22777 C C . LEU A 1 13 ? -3.086 -1.490 -1.779 1.00 0.00 173 LEU A C 16
ATOM 22778 O O . LEU A 1 13 ? -2.414 -2.315 -2.398 1.00 0.00 173 LEU A O 16
ATOM 22794 N N . LYS A 1 14 ? -3.127 -0.202 -2.103 1.00 0.00 174 LYS A N 16
ATOM 22795 C CA . LYS A 1 14 ? -2.367 0.329 -3.228 1.00 0.00 174 LYS A CA 16
ATOM 22796 C C . LYS A 1 14 ? -1.170 1.140 -2.742 1.00 0.00 174 LYS A C 16
ATOM 22797 O O . LYS A 1 14 ? -1.315 2.050 -1.924 1.00 0.00 174 LYS A O 16
ATOM 22816 N N . LEU A 1 15 ? 0.011 0.806 -3.250 1.00 0.00 175 LEU A N 16
ATOM 22817 C CA . LEU A 1 15 ? 1.234 1.505 -2.868 1.00 0.00 175 LEU A CA 16
ATOM 22818 C C . LEU A 1 15 ? 1.682 2.458 -3.971 1.00 0.00 175 LEU A C 16
ATOM 22819 O O . LEU A 1 15 ? 1.957 2.039 -5.096 1.00 0.00 175 LEU A O 16
ATOM 22835 N N . LYS A 1 16 ? 1.757 3.743 -3.641 1.00 0.00 176 LYS A N 16
ATOM 22836 C CA . LYS A 1 16 ? 2.177 4.757 -4.601 1.00 0.00 176 LYS A CA 16
ATOM 22837 C C . LYS A 1 16 ? 3.303 5.614 -4.031 1.00 0.00 176 LYS A C 16
ATOM 22838 O O . LYS A 1 16 ? 3.284 5.976 -2.855 1.00 0.00 176 LYS A O 16
ATOM 22857 N N . TRP A 1 17 ? 4.279 5.935 -4.872 1.00 0.00 177 TRP A N 16
ATOM 22858 C CA . TRP A 1 17 ? 5.413 6.751 -4.451 1.00 0.00 177 TRP A CA 16
ATOM 22859 C C . TRP A 1 17 ? 5.921 7.612 -5.602 1.00 0.00 177 TRP A C 16
ATOM 22860 O O . TRP A 1 17 ? 5.867 7.208 -6.764 1.00 0.00 177 TRP A O 16
ATOM 22881 N N . LYS A 1 18 ? 6.414 8.801 -5.273 1.00 0.00 178 LYS A N 16
ATOM 22882 C CA . LYS A 1 18 ? 6.934 9.719 -6.279 1.00 0.00 178 LYS A CA 16
ATOM 22883 C C . LYS A 1 18 ? 8.364 9.353 -6.663 1.00 0.00 178 LYS A C 16
ATOM 22884 O O . LYS A 1 18 ? 9.292 9.525 -5.872 1.00 0.00 178 LYS A O 16
ATOM 22903 N N . CYS A 1 19 ? 8.535 8.851 -7.881 1.00 0.00 179 CYS A N 16
ATOM 22904 C CA . CYS A 1 19 ? 9.853 8.462 -8.369 1.00 0.00 179 CYS A CA 16
ATOM 22905 C C . CYS A 1 19 ? 10.445 9.548 -9.261 1.00 0.00 179 CYS A C 16
ATOM 22906 O O . CYS A 1 19 ? 11.349 10.278 -8.852 1.00 0.00 179 CYS A O 16
ATOM 22914 N N . LYS A 1 20 ? 9.930 9.650 -10.481 1.00 0.00 180 LYS A N 16
ATOM 22915 C CA . LYS A 1 20 ? 10.407 10.647 -11.432 1.00 0.00 180 LYS A CA 16
ATOM 22916 C C . LYS A 1 20 ? 9.337 10.962 -12.473 1.00 0.00 180 LYS A C 16
ATOM 22917 O O . LYS A 1 20 ? 8.354 10.233 -12.608 1.00 0.00 180 LYS A O 16
ATOM 22936 N N . LYS A 1 21 ? 9.536 12.050 -13.209 1.00 0.00 181 LYS A N 16
ATOM 22937 C CA . LYS A 1 21 ? 8.590 12.461 -14.240 1.00 0.00 181 LYS A CA 16
ATOM 22938 C C . LYS A 1 21 ? 8.867 11.734 -15.552 1.00 0.00 181 LYS A C 16
ATOM 22939 O O . LYS A 1 21 ? 7.979 11.097 -16.118 1.00 0.00 181 LYS A O 16
ATOM 22958 N N . GLU A 1 22 ? 10.104 11.833 -16.029 1.00 0.00 182 GLU A N 16
ATOM 22959 C CA . GLU A 1 22 ? 10.496 11.184 -17.275 1.00 0.00 182 GLU A CA 16
ATOM 22960 C C . GLU A 1 22 ? 11.675 10.241 -17.049 1.00 0.00 182 GLU A C 16
ATOM 22961 O O . GLU A 1 22 ? 12.823 10.588 -17.327 1.00 0.00 182 GLU A O 16
ATOM 22973 N N . ASP A 1 23 ? 11.381 9.048 -16.543 1.00 0.00 183 ASP A N 16
ATOM 22974 C CA . ASP A 1 23 ? 12.415 8.054 -16.280 1.00 0.00 183 ASP A CA 16
ATOM 22975 C C . ASP A 1 23 ? 11.798 6.734 -15.829 1.00 0.00 183 ASP A C 16
ATOM 22976 O O . ASP A 1 23 ? 11.103 6.678 -14.815 1.00 0.00 183 ASP A O 16
ATOM 22985 N N . GLU A 1 24 ? 12.056 5.675 -16.590 1.00 0.00 184 GLU A N 16
ATOM 22986 C CA . GLU A 1 24 ? 11.523 4.356 -16.269 1.00 0.00 184 GLU A CA 16
ATOM 22987 C C . GLU A 1 24 ? 12.360 3.681 -15.186 1.00 0.00 184 GLU A C 16
ATOM 22988 O O . GLU A 1 24 ? 13.202 2.832 -15.477 1.00 0.00 184 GLU A O 16
ATOM 23000 N N . SER A 1 25 ? 12.121 4.065 -13.936 1.00 0.00 185 SER A N 16
ATOM 23001 C CA . SER A 1 25 ? 12.855 3.500 -12.810 1.00 0.00 185 SER A CA 16
ATOM 23002 C C . SER A 1 25 ? 11.932 3.279 -11.615 1.00 0.00 185 SER A C 16
ATOM 23003 O O . SER A 1 25 ? 10.869 3.893 -11.515 1.00 0.00 185 SER A O 16
ATOM 23011 N N . LYS A 1 26 ? 12.345 2.397 -10.711 1.00 0.00 186 LYS A N 16
ATOM 23012 C CA . LYS A 1 26 ? 11.558 2.094 -9.522 1.00 0.00 186 LYS A CA 16
ATOM 23013 C C . LYS A 1 26 ? 11.796 3.133 -8.432 1.00 0.00 186 LYS A C 16
ATOM 23014 O O . LYS A 1 26 ? 10.852 3.710 -7.893 1.00 0.00 186 LYS A O 16
ATOM 23033 N N . GLY A 1 27 ? 13.065 3.369 -8.113 1.00 0.00 187 GLY A N 16
ATOM 23034 C CA . GLY A 1 27 ? 13.404 4.341 -7.089 1.00 0.00 187 GLY A CA 16
ATOM 23035 C C . GLY A 1 27 ? 14.081 3.707 -5.890 1.00 0.00 187 GLY A C 16
ATOM 23036 O O . GLY A 1 27 ? 14.788 2.709 -6.023 1.00 0.00 187 GLY A O 16
ATOM 23040 N N . GLY A 1 28 ? 13.866 4.290 -4.714 1.00 0.00 188 GLY A N 16
ATOM 23041 C CA . GLY A 1 28 ? 14.470 3.763 -3.504 1.00 0.00 188 GLY A CA 16
ATOM 23042 C C . GLY A 1 28 ? 13.615 2.699 -2.846 1.00 0.00 188 GLY A C 16
ATOM 23043 O O . GLY A 1 28 ? 13.728 2.457 -1.644 1.00 0.00 188 GLY A O 16
ATOM 23047 N N . TYR A 1 29 ? 12.756 2.062 -3.633 1.00 0.00 189 TYR A N 16
ATOM 23048 C CA . TYR A 1 29 ? 11.875 1.020 -3.119 1.00 0.00 189 TYR A CA 16
ATOM 23049 C C . TYR A 1 29 ? 11.980 -0.247 -3.962 1.00 0.00 189 TYR A C 16
ATOM 23050 O O . TYR A 1 29 ? 12.052 -0.186 -5.189 1.00 0.00 189 TYR A O 16
ATOM 23068 N N . SER A 1 30 ? 11.987 -1.396 -3.293 1.00 0.00 190 SER A N 16
ATOM 23069 C CA . SER A 1 30 ? 12.086 -2.679 -3.979 1.00 0.00 190 SER A CA 16
ATOM 23070 C C . SER A 1 30 ? 11.069 -3.672 -3.424 1.00 0.00 190 SER A C 16
ATOM 23071 O O . SER A 1 30 ? 10.766 -3.667 -2.231 1.00 0.00 190 SER A O 16
ATOM 23079 N N . LYS A 1 31 ? 10.544 -4.523 -4.299 1.00 0.00 191 LYS A N 16
ATOM 23080 C CA . LYS A 1 31 ? 9.562 -5.524 -3.899 1.00 0.00 191 LYS A CA 16
ATOM 23081 C C . LYS A 1 31 ? 9.855 -6.043 -2.495 1.00 0.00 191 LYS A C 16
ATOM 23082 O O . LYS A 1 31 ? 8.945 -6.216 -1.684 1.00 0.00 191 LYS A O 16
ATOM 23101 N N . ASP A 1 32 ? 11.130 -6.289 -2.215 1.00 0.00 192 ASP A N 16
ATOM 23102 C CA . ASP A 1 32 ? 11.543 -6.787 -0.908 1.00 0.00 192 ASP A CA 16
ATOM 23103 C C . ASP A 1 32 ? 11.289 -5.744 0.176 1.00 0.00 192 ASP A C 16
ATOM 23104 O O . ASP A 1 32 ? 10.474 -5.952 1.074 1.00 0.00 192 ASP A O 16
ATOM 23113 N N . VAL A 1 33 ? 11.994 -4.620 0.085 1.00 0.00 193 VAL A N 16
ATOM 23114 C CA . VAL A 1 33 ? 11.845 -3.544 1.058 1.00 0.00 193 VAL A CA 16
ATOM 23115 C C . VAL A 1 33 ? 10.388 -3.381 1.478 1.00 0.00 193 VAL A C 16
ATOM 23116 O O . VAL A 1 33 ? 10.048 -3.538 2.651 1.00 0.00 193 VAL A O 16
ATOM 23129 N N . LEU A 1 34 ? 9.532 -3.064 0.513 1.00 0.00 194 LEU A N 16
ATOM 23130 C CA . LEU A 1 34 ? 8.110 -2.880 0.782 1.00 0.00 194 LEU A CA 16
ATOM 23131 C C . LEU A 1 34 ? 7.535 -4.084 1.520 1.00 0.00 194 LEU A C 16
ATOM 23132 O O . LEU A 1 34 ? 6.790 -3.935 2.489 1.00 0.00 194 LEU A O 16
ATOM 23148 N N . LEU A 1 35 ? 7.887 -5.279 1.056 1.00 0.00 195 LEU A N 16
ATOM 23149 C CA . LEU A 1 35 ? 7.408 -6.510 1.673 1.00 0.00 195 LEU A CA 16
ATOM 23150 C C . LEU A 1 35 ? 7.752 -6.546 3.159 1.00 0.00 195 LEU A C 16
ATOM 23151 O O . LEU A 1 35 ? 6.941 -6.965 3.985 1.00 0.00 195 LEU A O 16
ATOM 23167 N N . ARG A 1 36 ? 8.960 -6.100 3.491 1.00 0.00 196 ARG A N 16
ATOM 23168 C CA . ARG A 1 36 ? 9.411 -6.080 4.877 1.00 0.00 196 ARG A CA 16
ATOM 23169 C C . ARG A 1 36 ? 8.743 -4.946 5.650 1.00 0.00 196 ARG A C 16
ATOM 23170 O O . ARG A 1 36 ? 8.632 -4.997 6.876 1.00 0.00 196 ARG A O 16
ATOM 23191 N N . LEU A 1 37 ? 8.300 -3.924 4.926 1.00 0.00 197 LEU A N 16
ATOM 23192 C CA . LEU A 1 37 ? 7.643 -2.777 5.543 1.00 0.00 197 LEU A CA 16
ATOM 23193 C C . LEU A 1 37 ? 6.222 -3.129 5.971 1.00 0.00 197 LEU A C 16
ATOM 23194 O O . LEU A 1 37 ? 5.711 -2.601 6.960 1.00 0.00 197 LEU A O 16
ATOM 23210 N N . LEU A 1 38 ? 5.589 -4.024 5.222 1.00 0.00 198 LEU A N 16
ATOM 23211 C CA . LEU A 1 38 ? 4.227 -4.449 5.524 1.00 0.00 198 LEU A CA 16
ATOM 23212 C C . LEU A 1 38 ? 4.224 -5.782 6.265 1.00 0.00 198 LEU A C 16
ATOM 23213 O O . LEU A 1 38 ? 3.283 -6.095 6.994 1.00 0.00 198 LEU A O 16
ATOM 23229 N N . GLN A 1 39 ? 5.283 -6.562 6.074 1.00 0.00 199 GLN A N 16
ATOM 23230 C CA . GLN A 1 39 ? 5.403 -7.861 6.726 1.00 0.00 199 GLN A CA 16
ATOM 23231 C C . GLN A 1 39 ? 5.310 -7.720 8.242 1.00 0.00 199 GLN A C 16
ATOM 23232 O O . GLN A 1 39 ? 4.431 -8.301 8.878 1.00 0.00 199 GLN A O 16
ATOM 23246 N N . LYS A 1 40 ? 6.224 -6.944 8.815 1.00 0.00 200 LYS A N 16
ATOM 23247 C CA . LYS A 1 40 ? 6.246 -6.725 10.257 1.00 0.00 200 LYS A CA 16
ATOM 23248 C C . LYS A 1 40 ? 4.837 -6.492 10.794 1.00 0.00 200 LYS A C 16
ATOM 23249 O O . LYS A 1 40 ? 4.563 -6.731 11.970 1.00 0.00 200 LYS A O 16
ATOM 23268 N N . TYR A 1 41 ? 3.947 -6.027 9.924 1.00 0.00 201 TYR A N 16
ATOM 23269 C CA . TYR A 1 41 ? 2.567 -5.761 10.311 1.00 0.00 201 TYR A CA 16
ATOM 23270 C C . TYR A 1 41 ? 1.677 -6.965 10.015 1.00 0.00 201 TYR A C 16
ATOM 23271 O O . TYR A 1 41 ? 1.160 -7.609 10.927 1.00 0.00 201 TYR A O 16
ATOM 23289 N N . GLY A 1 42 ? 1.502 -7.262 8.731 1.00 0.00 202 GLY A N 16
ATOM 23290 C CA . GLY A 1 42 ? 0.676 -8.387 8.335 1.00 0.00 202 GLY A CA 16
ATOM 23291 C C . GLY A 1 42 ? 1.415 -9.365 7.443 1.00 0.00 202 GLY A C 16
ATOM 23292 O O . GLY A 1 42 ? 2.409 -9.008 6.812 1.00 0.00 202 GLY A O 16
ATOM 23296 N N . GLU A 1 43 ? 0.929 -10.601 7.392 1.00 0.00 203 GLU A N 16
ATOM 23297 C CA . GLU A 1 43 ? 1.553 -11.633 6.573 1.00 0.00 203 GLU A CA 16
ATOM 23298 C C . GLU A 1 43 ? 1.175 -11.464 5.104 1.00 0.00 203 GLU A C 16
ATOM 23299 O O . GLU A 1 43 ? 0.276 -12.139 4.601 1.00 0.00 203 GLU A O 16
ATOM 23311 N N . VAL A 1 44 ? 1.866 -10.557 4.421 1.00 0.00 204 VAL A N 16
ATOM 23312 C CA . VAL A 1 44 ? 1.605 -10.299 3.011 1.00 0.00 204 VAL A CA 16
ATOM 23313 C C . VAL A 1 44 ? 1.381 -11.599 2.246 1.00 0.00 204 VAL A C 16
ATOM 23314 O O . VAL A 1 44 ? 2.249 -12.472 2.217 1.00 0.00 204 VAL A O 16
ATOM 23327 N N . LEU A 1 45 ? 0.212 -11.720 1.627 1.00 0.00 205 LEU A N 16
ATOM 23328 C CA . LEU A 1 45 ? -0.126 -12.914 0.860 1.00 0.00 205 LEU A CA 16
ATOM 23329 C C . LEU A 1 45 ? 0.303 -12.767 -0.596 1.00 0.00 205 LEU A C 16
ATOM 23330 O O . LEU A 1 45 ? 0.680 -13.742 -1.244 1.00 0.00 205 LEU A O 16
ATOM 23346 N N . ASN A 1 46 ? 0.245 -11.539 -1.103 1.00 0.00 206 ASN A N 16
ATOM 23347 C CA . ASN A 1 46 ? 0.629 -11.263 -2.483 1.00 0.00 206 ASN A CA 16
ATOM 23348 C C . ASN A 1 46 ? 1.016 -9.798 -2.657 1.00 0.00 206 ASN A C 16
ATOM 23349 O O . ASN A 1 46 ? 0.295 -8.898 -2.221 1.00 0.00 206 ASN A O 16
ATOM 23360 N N . LEU A 1 47 ? 2.156 -9.564 -3.296 1.00 0.00 207 LEU A N 16
ATOM 23361 C CA . LEU A 1 47 ? 2.639 -8.208 -3.529 1.00 0.00 207 LEU A CA 16
ATOM 23362 C C . LEU A 1 47 ? 2.797 -7.935 -5.022 1.00 0.00 207 LEU A C 16
ATOM 23363 O O . LEU A 1 47 ? 3.736 -8.416 -5.656 1.00 0.00 207 LEU A O 16
ATOM 23379 N N . VAL A 1 48 ? 1.873 -7.157 -5.576 1.00 0.00 208 VAL A N 16
ATOM 23380 C CA . VAL A 1 48 ? 1.911 -6.816 -6.994 1.00 0.00 208 VAL A CA 16
ATOM 23381 C C . VAL A 1 48 ? 2.423 -5.396 -7.204 1.00 0.00 208 VAL A C 16
ATOM 23382 O O . VAL A 1 48 ? 2.433 -4.584 -6.278 1.00 0.00 208 VAL A O 16
ATOM 23395 N N . LEU A 1 49 ? 2.847 -5.101 -8.428 1.00 0.00 209 LEU A N 16
ATOM 23396 C CA . LEU A 1 49 ? 3.360 -3.777 -8.762 1.00 0.00 209 LEU A CA 16
ATOM 23397 C C . LEU A 1 49 ? 2.712 -3.247 -10.037 1.00 0.00 209 LEU A C 16
ATOM 23398 O O . LEU A 1 49 ? 1.841 -3.894 -10.618 1.00 0.00 209 LEU A O 16
ATOM 23414 N N . SER A 1 50 ? 3.145 -2.066 -10.468 1.00 0.00 210 SER A N 16
ATOM 23415 C CA . SER A 1 50 ? 2.606 -1.448 -11.673 1.00 0.00 210 SER A CA 16
ATOM 23416 C C . SER A 1 50 ? 2.689 -2.406 -12.858 1.00 0.00 210 SER A C 16
ATOM 23417 O O . SER A 1 50 ? 3.180 -3.527 -12.731 1.00 0.00 210 SER A O 16
ATOM 23425 N N . SER A 1 51 ? 2.206 -1.954 -14.011 1.00 0.00 211 SER A N 16
ATOM 23426 C CA . SER A 1 51 ? 2.222 -2.771 -15.219 1.00 0.00 211 SER A CA 16
ATOM 23427 C C . SER A 1 51 ? 2.951 -2.053 -16.351 1.00 0.00 211 SER A C 16
ATOM 23428 O O . SER A 1 51 ? 3.746 -2.654 -17.073 1.00 0.00 211 SER A O 16
ATOM 23436 N N . LYS A 1 52 ? 2.673 -0.762 -16.500 1.00 0.00 212 LYS A N 16
ATOM 23437 C CA . LYS A 1 52 ? 3.302 0.041 -17.542 1.00 0.00 212 LYS A CA 16
ATOM 23438 C C . LYS A 1 52 ? 4.149 1.154 -16.934 1.00 0.00 212 LYS A C 16
ATOM 23439 O O . LYS A 1 52 ? 5.375 1.151 -17.052 1.00 0.00 212 LYS A O 16
ATOM 23458 N N . LYS A 1 53 ? 3.489 2.106 -16.282 1.00 0.00 213 LYS A N 16
ATOM 23459 C CA . LYS A 1 53 ? 4.180 3.224 -15.653 1.00 0.00 213 LYS A CA 16
ATOM 23460 C C . LYS A 1 53 ? 4.724 2.827 -14.285 1.00 0.00 213 LYS A C 16
ATOM 23461 O O . LYS A 1 53 ? 3.976 2.503 -13.362 1.00 0.00 213 LYS A O 16
ATOM 23480 N N . PRO A 1 54 ? 6.058 2.853 -14.147 1.00 0.00 214 PRO A N 16
ATOM 23481 C CA . PRO A 1 54 ? 6.732 2.501 -12.893 1.00 0.00 214 PRO A CA 16
ATOM 23482 C C . PRO A 1 54 ? 6.500 3.538 -11.799 1.00 0.00 214 PRO A C 16
ATOM 23483 O O . PRO A 1 54 ? 6.422 4.735 -12.072 1.00 0.00 214 PRO A O 16
ATOM 23494 N N . GLY A 1 55 ? 6.392 3.070 -10.560 1.00 0.00 215 GLY A N 16
ATOM 23495 C CA . GLY A 1 55 ? 6.171 3.970 -9.443 1.00 0.00 215 GLY A CA 16
ATOM 23496 C C . GLY A 1 55 ? 5.007 3.540 -8.573 1.00 0.00 215 GLY A C 16
ATOM 23497 O O . GLY A 1 55 ? 5.020 3.744 -7.359 1.00 0.00 215 GLY A O 16
ATOM 23501 N N . THR A 1 56 ? 3.995 2.943 -9.194 1.00 0.00 216 THR A N 16
ATOM 23502 C CA . THR A 1 56 ? 2.816 2.485 -8.469 1.00 0.00 216 THR A CA 16
ATOM 23503 C C . THR A 1 56 ? 2.859 0.978 -8.245 1.00 0.00 216 THR A C 16
ATOM 23504 O O . THR A 1 56 ? 3.570 0.257 -8.944 1.00 0.00 216 THR A O 16
ATOM 23515 N N . ALA A 1 57 ? 2.093 0.508 -7.266 1.00 0.00 217 ALA A N 16
ATOM 23516 C CA . ALA A 1 57 ? 2.042 -0.915 -6.952 1.00 0.00 217 ALA A CA 16
ATOM 23517 C C . ALA A 1 57 ? 0.829 -1.243 -6.089 1.00 0.00 217 ALA A C 16
ATOM 23518 O O . ALA A 1 57 ? 0.081 -0.352 -5.687 1.00 0.00 217 ALA A O 16
ATOM 23525 N N . VAL A 1 58 ? 0.639 -2.529 -5.807 1.00 0.00 218 VAL A N 16
ATOM 23526 C CA . VAL A 1 58 ? -0.484 -2.975 -4.991 1.00 0.00 218 VAL A CA 16
ATOM 23527 C C . VAL A 1 58 ? -0.124 -4.225 -4.198 1.00 0.00 218 VAL A C 16
ATOM 23528 O O . VAL A 1 58 ? 0.330 -5.222 -4.761 1.00 0.00 218 VAL A O 16
ATOM 23541 N N . VAL A 1 59 ? -0.329 -4.167 -2.886 1.00 0.00 219 VAL A N 16
ATOM 23542 C CA . VAL A 1 59 ? -0.027 -5.296 -2.013 1.00 0.00 219 VAL A CA 16
ATOM 23543 C C . VAL A 1 59 ? -1.305 -5.956 -1.508 1.00 0.00 219 VAL A C 16
ATOM 23544 O O . VAL A 1 59 ? -2.394 -5.395 -1.625 1.00 0.00 219 VAL A O 16
ATOM 23557 N N . GLU A 1 60 ? -1.164 -7.153 -0.946 1.00 0.00 220 GLU A N 16
ATOM 23558 C CA . GLU A 1 60 ? -2.308 -7.890 -0.423 1.00 0.00 220 GLU A CA 16
ATOM 23559 C C . GLU A 1 60 ? -2.018 -8.424 0.977 1.00 0.00 220 GLU A C 16
ATOM 23560 O O . GLU A 1 60 ? -1.038 -9.139 1.190 1.00 0.00 220 GLU A O 16
ATOM 23572 N N . PHE A 1 61 ? -2.876 -8.071 1.928 1.00 0.00 221 PHE A N 16
ATOM 23573 C CA . PHE A 1 61 ? -2.712 -8.512 3.308 1.00 0.00 221 PHE A CA 16
ATOM 23574 C C . PHE A 1 61 ? -3.552 -9.755 3.585 1.00 0.00 221 PHE A C 16
ATOM 23575 O O . PHE A 1 61 ? -4.348 -10.179 2.748 1.00 0.00 221 PHE A O 16
ATOM 23592 N N . ALA A 1 62 ? -3.368 -10.336 4.766 1.00 0.00 222 ALA A N 16
ATOM 23593 C CA . ALA A 1 62 ? -4.109 -11.529 5.155 1.00 0.00 222 ALA A CA 16
ATOM 23594 C C . ALA A 1 62 ? -5.250 -11.181 6.105 1.00 0.00 222 ALA A C 16
ATOM 23595 O O . ALA A 1 62 ? -6.100 -12.020 6.406 1.00 0.00 222 ALA A O 16
ATOM 23602 N N . THR A 1 63 ? -5.263 -9.938 6.577 1.00 0.00 223 THR A N 16
ATOM 23603 C CA . THR A 1 63 ? -6.299 -9.480 7.494 1.00 0.00 223 THR A CA 16
ATOM 23604 C C . THR A 1 63 ? -6.439 -7.962 7.452 1.00 0.00 223 THR A C 16
ATOM 23605 O O . THR A 1 63 ? -5.518 -7.255 7.043 1.00 0.00 223 THR A O 16
ATOM 23616 N N . VAL A 1 64 ? -7.597 -7.468 7.877 1.00 0.00 224 VAL A N 16
ATOM 23617 C CA . VAL A 1 64 ? -7.857 -6.033 7.889 1.00 0.00 224 VAL A CA 16
ATOM 23618 C C . VAL A 1 64 ? -6.997 -5.327 8.931 1.00 0.00 224 VAL A C 16
ATOM 23619 O O . VAL A 1 64 ? -6.438 -4.261 8.673 1.00 0.00 224 VAL A O 16
ATOM 23632 N N . LYS A 1 65 ? -6.894 -5.929 10.111 1.00 0.00 225 LYS A N 16
ATOM 23633 C CA . LYS A 1 65 ? -6.100 -5.361 11.194 1.00 0.00 225 LYS A CA 16
ATOM 23634 C C . LYS A 1 65 ? -4.734 -4.908 10.688 1.00 0.00 225 LYS A C 16
ATOM 23635 O O . LYS A 1 65 ? -4.443 -3.713 10.644 1.00 0.00 225 LYS A O 16
ATOM 23654 N N . ALA A 1 66 ? -3.901 -5.871 10.305 1.00 0.00 226 ALA A N 16
ATOM 23655 C CA . ALA A 1 66 ? -2.568 -5.570 9.799 1.00 0.00 226 ALA A CA 16
ATOM 23656 C C . ALA A 1 66 ? -2.610 -4.435 8.782 1.00 0.00 226 ALA A C 16
ATOM 23657 O O . ALA A 1 66 ? -1.808 -3.503 8.844 1.00 0.00 226 ALA A O 16
ATOM 23664 N N . ALA A 1 67 ? -3.549 -4.520 7.845 1.00 0.00 227 ALA A N 16
ATOM 23665 C CA . ALA A 1 67 ? -3.696 -3.499 6.816 1.00 0.00 227 ALA A CA 16
ATOM 23666 C C . ALA A 1 67 ? -3.843 -2.113 7.434 1.00 0.00 227 ALA A C 16
ATOM 23667 O O . ALA A 1 67 ? -3.087 -1.197 7.112 1.00 0.00 227 ALA A O 16
ATOM 23674 N N . GLU A 1 68 ? -4.821 -1.967 8.323 1.00 0.00 228 GLU A N 16
ATOM 23675 C CA . GLU A 1 68 ? -5.066 -0.691 8.984 1.00 0.00 228 GLU A CA 16
ATOM 23676 C C . GLU A 1 68 ? -3.786 -0.148 9.612 1.00 0.00 228 GLU A C 16
ATOM 23677 O O . GLU A 1 68 ? -3.553 1.062 9.628 1.00 0.00 228 GLU A O 16
ATOM 23689 N N . LEU A 1 69 ? -2.959 -1.050 10.129 1.00 0.00 229 LEU A N 16
ATOM 23690 C CA . LEU A 1 69 ? -1.701 -0.663 10.759 1.00 0.00 229 LEU A CA 16
ATOM 23691 C C . LEU A 1 69 ? -0.649 -0.322 9.709 1.00 0.00 229 LEU A C 16
ATOM 23692 O O . LEU A 1 69 ? 0.135 0.611 9.882 1.00 0.00 229 LEU A O 16
ATOM 23708 N N . ALA A 1 70 ? -0.638 -1.083 8.620 1.00 0.00 230 ALA A N 16
ATOM 23709 C CA . ALA A 1 70 ? 0.315 -0.859 7.540 1.00 0.00 230 ALA A CA 16
ATOM 23710 C C . ALA A 1 70 ? -0.006 0.425 6.783 1.00 0.00 230 ALA A C 16
ATOM 23711 O O . ALA A 1 70 ? 0.849 0.980 6.092 1.00 0.00 230 ALA A O 16
ATOM 23718 N N . VAL A 1 71 ? -1.243 0.892 6.916 1.00 0.00 231 VAL A N 16
ATOM 23719 C CA . VAL A 1 71 ? -1.676 2.112 6.245 1.00 0.00 231 VAL A CA 16
ATOM 23720 C C . VAL A 1 71 ? -1.465 3.333 7.133 1.00 0.00 231 VAL A C 16
ATOM 23721 O O . VAL A 1 71 ? -1.351 4.456 6.642 1.00 0.00 231 VAL A O 16
ATOM 23734 N N . GLN A 1 72 ? -1.413 3.105 8.441 1.00 0.00 232 GLN A N 16
ATOM 23735 C CA . GLN A 1 72 ? -1.216 4.187 9.397 1.00 0.00 232 GLN A CA 16
ATOM 23736 C C . GLN A 1 72 ? 0.230 4.228 9.882 1.00 0.00 232 GLN A C 16
ATOM 23737 O O . GLN A 1 72 ? 0.956 5.185 9.619 1.00 0.00 232 GLN A O 16
ATOM 23751 N N . ASN A 1 73 ? 0.640 3.182 10.593 1.00 0.00 233 ASN A N 16
ATOM 23752 C CA . ASN A 1 73 ? 1.999 3.099 11.116 1.00 0.00 233 ASN A CA 16
ATOM 23753 C C . ASN A 1 73 ? 3.023 3.308 10.004 1.00 0.00 233 ASN A C 16
ATOM 23754 O O . ASN A 1 73 ? 3.638 4.369 9.905 1.00 0.00 233 ASN A O 16
ATOM 23765 N N . GLU A 1 74 ? 3.200 2.287 9.171 1.00 0.00 234 GLU A N 16
ATOM 23766 C CA . GLU A 1 74 ? 4.150 2.358 8.067 1.00 0.00 234 GLU A CA 16
ATOM 23767 C C . GLU A 1 74 ? 3.861 3.565 7.179 1.00 0.00 234 GLU A C 16
ATOM 23768 O O . GLU A 1 74 ? 2.777 3.686 6.609 1.00 0.00 234 GLU A O 16
ATOM 23780 N N . VAL A 1 75 ? 4.840 4.457 7.066 1.00 0.00 235 VAL A N 16
ATOM 23781 C CA . VAL A 1 75 ? 4.693 5.654 6.247 1.00 0.00 235 VAL A CA 16
ATOM 23782 C C . VAL A 1 75 ? 5.578 5.585 5.008 1.00 0.00 235 VAL A C 16
ATOM 23783 O O . VAL A 1 75 ? 5.294 6.219 3.992 1.00 0.00 235 VAL A O 16
ATOM 23796 N N . GLY A 1 76 ? 6.655 4.809 5.098 1.00 0.00 236 GLY A N 16
ATOM 23797 C CA . GLY A 1 76 ? 7.565 4.670 3.977 1.00 0.00 236 GLY A CA 16
ATOM 23798 C C . GLY A 1 76 ? 8.953 5.195 4.289 1.00 0.00 236 GLY A C 16
ATOM 23799 O O . GLY A 1 76 ? 9.579 4.775 5.263 1.00 0.00 236 GLY A O 16
ATOM 23803 N N . LEU A 1 77 ? 9.437 6.113 3.460 1.00 0.00 237 LEU A N 16
ATOM 23804 C CA . LEU A 1 77 ? 10.761 6.694 3.651 1.00 0.00 237 LEU A CA 16
ATOM 23805 C C . LEU A 1 77 ? 10.678 8.213 3.763 1.00 0.00 237 LEU A C 16
ATOM 23806 O O . LEU A 1 77 ? 9.980 8.866 2.986 1.00 0.00 237 LEU A O 16
ATOM 23822 N N . VAL A 1 78 ? 11.396 8.771 4.733 1.00 0.00 238 VAL A N 16
ATOM 23823 C CA . VAL A 1 78 ? 11.406 10.213 4.944 1.00 0.00 238 VAL A CA 16
ATOM 23824 C C . VAL A 1 78 ? 11.466 10.963 3.618 1.00 0.00 238 VAL A C 16
ATOM 23825 O O . VAL A 1 78 ? 10.624 11.815 3.337 1.00 0.00 238 VAL A O 16
ATOM 23838 N N . ASP A 1 79 ? 12.466 10.638 2.807 1.00 0.00 239 ASP A N 16
ATOM 23839 C CA . ASP A 1 79 ? 12.636 11.280 1.508 1.00 0.00 239 ASP A CA 16
ATOM 23840 C C . ASP A 1 79 ? 11.428 11.022 0.613 1.00 0.00 239 ASP A C 16
ATOM 23841 O O . ASP A 1 79 ? 10.965 11.916 -0.094 1.00 0.00 239 ASP A O 16
ATOM 23850 N N . ASN A 1 80 ? 10.924 9.793 0.647 1.00 0.00 240 ASN A N 16
ATOM 23851 C CA . ASN A 1 80 ? 9.771 9.416 -0.162 1.00 0.00 240 ASN A CA 16
ATOM 23852 C C . ASN A 1 80 ? 8.742 8.662 0.674 1.00 0.00 240 ASN A C 16
ATOM 23853 O O . ASN A 1 80 ? 8.737 7.432 0.736 1.00 0.00 240 ASN A O 16
ATOM 23864 N N . PRO A 1 81 ? 7.848 9.414 1.332 1.00 0.00 241 PRO A N 16
ATOM 23865 C CA . PRO A 1 81 ? 6.796 8.838 2.176 1.00 0.00 241 PRO A CA 16
ATOM 23866 C C . PRO A 1 81 ? 5.731 8.112 1.361 1.00 0.00 241 PRO A C 16
ATOM 23867 O O . PRO A 1 81 ? 4.764 8.721 0.902 1.00 0.00 241 PRO A O 16
ATOM 23878 N N . LEU A 1 82 ? 5.915 6.808 1.184 1.00 0.00 242 LEU A N 16
ATOM 23879 C CA . LEU A 1 82 ? 4.969 5.999 0.423 1.00 0.00 242 LEU A CA 16
ATOM 23880 C C . LEU A 1 82 ? 3.534 6.444 0.690 1.00 0.00 242 LEU A C 16
ATOM 23881 O O . LEU A 1 82 ? 3.242 7.048 1.721 1.00 0.00 242 LEU A O 16
ATOM 23897 N N . LYS A 1 83 ? 2.642 6.139 -0.247 1.00 0.00 243 LYS A N 16
ATOM 23898 C CA . LYS A 1 83 ? 1.237 6.504 -0.113 1.00 0.00 243 LYS A CA 16
ATOM 23899 C C . LYS A 1 83 ? 0.344 5.270 -0.202 1.00 0.00 243 LYS A C 16
ATOM 23900 O O . LYS A 1 83 ? 0.044 4.787 -1.294 1.00 0.00 243 LYS A O 16
ATOM 23919 N N . ILE A 1 84 ? -0.078 4.766 0.953 1.00 0.00 244 ILE A N 16
ATOM 23920 C CA . ILE A 1 84 ? -0.939 3.591 1.004 1.00 0.00 244 ILE A CA 16
ATOM 23921 C C . ILE A 1 84 ? -2.412 3.987 0.988 1.00 0.00 244 ILE A C 16
ATOM 23922 O O . ILE A 1 84 ? -2.970 4.383 2.012 1.00 0.00 244 ILE A O 16
ATOM 23938 N N . SER A 1 85 ? -3.036 3.876 -0.180 1.00 0.00 245 SER A N 16
ATOM 23939 C CA . SER A 1 85 ? -4.444 4.225 -0.330 1.00 0.00 245 SER A CA 16
ATOM 23940 C C . SER A 1 85 ? -5.314 2.971 -0.360 1.00 0.00 245 SER A C 16
ATOM 23941 O O . SER A 1 85 ? -4.928 1.949 -0.927 1.00 0.00 245 SER A O 16
ATOM 23949 N N . TRP A 1 86 ? -6.488 3.059 0.254 1.00 0.00 246 TRP A N 16
ATOM 23950 C CA . TRP A 1 86 ? -7.413 1.932 0.298 1.00 0.00 246 TRP A CA 16
ATOM 23951 C C . TRP A 1 86 ? -8.161 1.790 -1.023 1.00 0.00 246 TRP A C 16
ATOM 23952 O O . TRP A 1 86 ? -9.127 2.509 -1.281 1.00 0.00 246 TRP A O 16
ATOM 23973 N N . LEU A 1 87 ? -7.710 0.858 -1.856 1.00 0.00 247 LEU A N 16
ATOM 23974 C CA . LEU A 1 87 ? -8.338 0.622 -3.151 1.00 0.00 247 LEU A CA 16
ATOM 23975 C C . LEU A 1 87 ? -9.795 0.206 -2.982 1.00 0.00 247 LEU A C 16
ATOM 23976 O O . LEU A 1 87 ? -10.668 0.653 -3.726 1.00 0.00 247 LEU A O 16
ATOM 23992 N N . GLU A 1 88 ? -10.051 -0.650 -1.997 1.00 0.00 248 GLU A N 16
ATOM 23993 C CA . GLU A 1 88 ? -11.404 -1.124 -1.730 1.00 0.00 248 GLU A CA 16
ATOM 23994 C C . GLU A 1 88 ? -11.447 -1.955 -0.452 1.00 0.00 248 GLU A C 16
ATOM 23995 O O . GLU A 1 88 ? -10.413 -2.387 0.056 1.00 0.00 248 GLU A O 16
ATOM 24007 N N . GLY A 1 89 ? -12.652 -2.175 0.065 1.00 0.00 249 GLY A N 16
ATOM 24008 C CA . GLY A 1 89 ? -12.808 -2.953 1.280 1.00 0.00 249 GLY A CA 16
ATOM 24009 C C . GLY A 1 89 ? -12.280 -2.230 2.503 1.00 0.00 249 GLY A C 16
ATOM 24010 O O . GLY A 1 89 ? -11.503 -2.791 3.275 1.00 0.00 249 GLY A O 16
ATOM 24014 N N . GLN A 1 90 ? -12.700 -0.981 2.678 1.00 0.00 250 GLN A N 16
ATOM 24015 C CA . GLN A 1 90 ? -12.261 -0.181 3.815 1.00 0.00 250 GLN A CA 16
ATOM 24016 C C . GLN A 1 90 ? -13.001 -0.587 5.085 1.00 0.00 250 GLN A C 16
ATOM 24017 O O . GLN A 1 90 ? -14.189 -0.909 5.065 1.00 0.00 250 GLN A O 16
ATOM 24031 N N . PRO A 1 91 ? -12.284 -0.573 6.219 1.00 0.00 251 PRO A N 16
ATOM 24032 C CA . PRO A 1 91 ? -12.853 -0.937 7.520 1.00 0.00 251 PRO A CA 16
ATOM 24033 C C . PRO A 1 91 ? -13.854 0.097 8.025 1.00 0.00 251 PRO A C 16
ATOM 24034 O O . PRO A 1 91 ? -13.510 1.262 8.223 1.00 0.00 251 PRO A O 16
ATOM 24045 N N . GLN A 1 92 ? -15.093 -0.338 8.231 1.00 0.00 252 GLN A N 16
ATOM 24046 C CA . GLN A 1 92 ? -16.143 0.551 8.713 1.00 0.00 252 GLN A CA 16
ATOM 24047 C C . GLN A 1 92 ? -16.894 -0.077 9.883 1.00 0.00 252 GLN A C 16
ATOM 24048 O O . GLN A 1 92 ? -16.772 -1.275 10.140 1.00 0.00 252 GLN A O 16
ATOM 24062 N N . ASP A 1 93 ? -17.669 0.740 10.588 1.00 0.00 253 ASP A N 16
ATOM 24063 C CA . ASP A 1 93 ? -18.440 0.264 11.731 1.00 0.00 253 ASP A CA 16
ATOM 24064 C C . ASP A 1 93 ? -19.825 -0.205 11.295 1.00 0.00 253 ASP A C 16
ATOM 24065 O O . ASP A 1 93 ? -20.705 0.606 11.010 1.00 0.00 253 ASP A O 16
ATOM 24074 N N . ALA A 1 94 ? -20.009 -1.520 11.244 1.00 0.00 254 ALA A N 16
ATOM 24075 C CA . ALA A 1 94 ? -21.286 -2.098 10.844 1.00 0.00 254 ALA A CA 16
ATOM 24076 C C . ALA A 1 94 ? -22.012 -2.708 12.038 1.00 0.00 254 ALA A C 16
ATOM 24077 O O . ALA A 1 94 ? -21.441 -3.505 12.783 1.00 0.00 254 ALA A O 16
ATOM 24084 N N . SER A 1 95 ? -23.273 -2.327 12.216 1.00 0.00 255 SER A N 16
ATOM 24085 C CA . SER A 1 95 ? -24.075 -2.834 13.324 1.00 0.00 255 SER A CA 16
ATOM 24086 C C . SER A 1 95 ? -25.209 -3.718 12.813 1.00 0.00 255 SER A C 16
ATOM 24087 O O . SER A 1 95 ? -26.319 -3.244 12.569 1.00 0.00 255 SER A O 16
ATOM 24095 N N . GLY A 1 96 ? -24.922 -5.006 12.654 1.00 0.00 256 GLY A N 16
ATOM 24096 C CA . GLY A 1 96 ? -25.926 -5.936 12.173 1.00 0.00 256 GLY A CA 16
ATOM 24097 C C . GLY A 1 96 ? -25.786 -7.312 12.793 1.00 0.00 256 GLY A C 16
ATOM 24098 O O . GLY A 1 96 ? -26.384 -7.615 13.826 1.00 0.00 256 GLY A O 16
ATOM 24102 N N . PRO A 1 97 ? -24.980 -8.174 12.155 1.00 0.00 257 PRO A N 16
ATOM 24103 C CA . PRO A 1 97 ? -24.746 -9.540 12.632 1.00 0.00 257 PRO A CA 16
ATOM 24104 C C . PRO A 1 97 ? -23.925 -9.573 13.917 1.00 0.00 257 PRO A C 16
ATOM 24105 O O . PRO A 1 97 ? -23.621 -10.643 14.443 1.00 0.00 257 PRO A O 16
ATOM 24116 N N . SER A 1 98 ? -23.570 -8.393 14.417 1.00 0.00 258 SER A N 16
ATOM 24117 C CA . SER A 1 98 ? -22.782 -8.287 15.639 1.00 0.00 258 SER A CA 16
ATOM 24118 C C . SER A 1 98 ? -21.672 -9.334 15.662 1.00 0.00 258 SER A C 16
ATOM 24119 O O . SER A 1 98 ? -21.451 -9.998 16.675 1.00 0.00 258 SER A O 16
ATOM 24127 N N . SER A 1 99 ? -20.977 -9.476 14.538 1.00 0.00 259 SER A N 16
ATOM 24128 C CA . SER A 1 99 ? -19.893 -10.445 14.426 1.00 0.00 259 SER A CA 16
ATOM 24129 C C . SER A 1 99 ? -18.559 -9.742 14.192 1.00 0.00 259 SER A C 16
ATOM 24130 O O . SER A 1 99 ? -17.542 -10.103 14.784 1.00 0.00 259 SER A O 16
ATOM 24138 N N . GLY A 1 100 ? -18.572 -8.735 13.324 1.00 0.00 260 GLY A N 16
ATOM 24139 C CA . GLY A 1 100 ? -17.358 -7.997 13.026 1.00 0.00 260 GLY A CA 16
ATOM 24140 C C . GLY A 1 100 ? -17.587 -6.499 12.981 1.00 0.00 260 GLY A C 16
ATOM 24141 O O . GLY A 1 100 ? -16.930 -5.787 12.222 1.00 0.00 260 GLY A O 16
ATOM 24145 N N . GLY A 1 1 ? -24.385 -8.500 0.371 1.00 0.00 161 GLY A N 17
ATOM 24146 C CA . GLY A 1 1 ? -24.555 -7.370 -0.524 1.00 0.00 161 GLY A CA 17
ATOM 24147 C C . GLY A 1 1 ? -25.389 -7.716 -1.742 1.00 0.00 161 GLY A C 17
ATOM 24148 O O . GLY A 1 1 ? -25.191 -8.760 -2.362 1.00 0.00 161 GLY A O 17
ATOM 24152 N N . SER A 1 2 ? -26.326 -6.837 -2.085 1.00 0.00 162 SER A N 17
ATOM 24153 C CA . SER A 1 2 ? -27.197 -7.058 -3.233 1.00 0.00 162 SER A CA 17
ATOM 24154 C C . SER A 1 2 ? -26.643 -6.367 -4.475 1.00 0.00 162 SER A C 17
ATOM 24155 O O . SER A 1 2 ? -26.529 -6.976 -5.539 1.00 0.00 162 SER A O 17
ATOM 24163 N N . SER A 1 3 ? -26.301 -5.091 -4.332 1.00 0.00 163 SER A N 17
ATOM 24164 C CA . SER A 1 3 ? -25.763 -4.314 -5.443 1.00 0.00 163 SER A CA 17
ATOM 24165 C C . SER A 1 3 ? -24.250 -4.160 -5.315 1.00 0.00 163 SER A C 17
ATOM 24166 O O . SER A 1 3 ? -23.756 -3.526 -4.384 1.00 0.00 163 SER A O 17
ATOM 24174 N N . GLY A 1 4 ? -23.520 -4.746 -6.259 1.00 0.00 164 GLY A N 17
ATOM 24175 C CA . GLY A 1 4 ? -22.071 -4.663 -6.235 1.00 0.00 164 GLY A CA 17
ATOM 24176 C C . GLY A 1 4 ? -21.414 -6.027 -6.151 1.00 0.00 164 GLY A C 17
ATOM 24177 O O . GLY A 1 4 ? -21.324 -6.742 -7.149 1.00 0.00 164 GLY A O 17
ATOM 24181 N N . SER A 1 5 ? -20.951 -6.387 -4.958 1.00 0.00 165 SER A N 17
ATOM 24182 C CA . SER A 1 5 ? -20.293 -7.671 -4.750 1.00 0.00 165 SER A CA 17
ATOM 24183 C C . SER A 1 5 ? -20.466 -8.142 -3.309 1.00 0.00 165 SER A C 17
ATOM 24184 O O . SER A 1 5 ? -20.411 -7.345 -2.373 1.00 0.00 165 SER A O 17
ATOM 24192 N N . SER A 1 6 ? -20.675 -9.444 -3.139 1.00 0.00 166 SER A N 17
ATOM 24193 C CA . SER A 1 6 ? -20.859 -10.022 -1.813 1.00 0.00 166 SER A CA 17
ATOM 24194 C C . SER A 1 6 ? -19.870 -11.159 -1.573 1.00 0.00 166 SER A C 17
ATOM 24195 O O . SER A 1 6 ? -19.141 -11.563 -2.478 1.00 0.00 166 SER A O 17
ATOM 24203 N N . GLY A 1 7 ? -19.852 -11.670 -0.346 1.00 0.00 167 GLY A N 17
ATOM 24204 C CA . GLY A 1 7 ? -18.949 -12.755 -0.008 1.00 0.00 167 GLY A CA 17
ATOM 24205 C C . GLY A 1 7 ? -17.819 -12.308 0.898 1.00 0.00 167 GLY A C 17
ATOM 24206 O O . GLY A 1 7 ? -18.037 -11.556 1.847 1.00 0.00 167 GLY A O 17
ATOM 24210 N N . GLN A 1 8 ? -16.608 -12.772 0.605 1.00 0.00 168 GLN A N 17
ATOM 24211 C CA . GLN A 1 8 ? -15.441 -12.417 1.403 1.00 0.00 168 GLN A CA 17
ATOM 24212 C C . GLN A 1 8 ? -14.260 -12.054 0.508 1.00 0.00 168 GLN A C 17
ATOM 24213 O O . GLN A 1 8 ? -14.213 -12.436 -0.661 1.00 0.00 168 GLN A O 17
ATOM 24227 N N . GLY A 1 9 ? -13.308 -11.312 1.065 1.00 0.00 169 GLY A N 17
ATOM 24228 C CA . GLY A 1 9 ? -12.140 -10.909 0.303 1.00 0.00 169 GLY A CA 17
ATOM 24229 C C . GLY A 1 9 ? -11.069 -10.280 1.172 1.00 0.00 169 GLY A C 17
ATOM 24230 O O . GLY A 1 9 ? -11.360 -9.755 2.247 1.00 0.00 169 GLY A O 17
ATOM 24234 N N . THR A 1 10 ? -9.825 -10.335 0.707 1.00 0.00 170 THR A N 17
ATOM 24235 C CA . THR A 1 10 ? -8.706 -9.770 1.450 1.00 0.00 170 THR A CA 17
ATOM 24236 C C . THR A 1 10 ? -8.588 -8.269 1.209 1.00 0.00 170 THR A C 17
ATOM 24237 O O . THR A 1 10 ? -8.813 -7.774 0.105 1.00 0.00 170 THR A O 17
ATOM 24248 N N . PRO A 1 11 ? -8.226 -7.526 2.265 1.00 0.00 171 PRO A N 17
ATOM 24249 C CA . PRO A 1 11 ? -8.068 -6.070 2.193 1.00 0.00 171 PRO A CA 17
ATOM 24250 C C . PRO A 1 11 ? -6.856 -5.659 1.364 1.00 0.00 171 PRO A C 17
ATOM 24251 O O . PRO A 1 11 ? -5.795 -5.353 1.907 1.00 0.00 171 PRO A O 17
ATOM 24262 N N . LYS A 1 12 ? -7.021 -5.654 0.045 1.00 0.00 172 LYS A N 17
ATOM 24263 C CA . LYS A 1 12 ? -5.941 -5.279 -0.860 1.00 0.00 172 LYS A CA 17
ATOM 24264 C C . LYS A 1 12 ? -5.675 -3.778 -0.796 1.00 0.00 172 LYS A C 17
ATOM 24265 O O . LYS A 1 12 ? -6.606 -2.972 -0.774 1.00 0.00 172 LYS A O 17
ATOM 24284 N N . LEU A 1 13 ? -4.399 -3.410 -0.767 1.00 0.00 173 LEU A N 17
ATOM 24285 C CA . LEU A 1 13 ? -4.009 -2.005 -0.707 1.00 0.00 173 LEU A CA 17
ATOM 24286 C C . LEU A 1 13 ? -3.196 -1.612 -1.937 1.00 0.00 173 LEU A C 17
ATOM 24287 O O . LEU A 1 13 ? -2.714 -2.471 -2.676 1.00 0.00 173 LEU A O 17
ATOM 24303 N N . LYS A 1 14 ? -3.047 -0.309 -2.149 1.00 0.00 174 LYS A N 17
ATOM 24304 C CA . LYS A 1 14 ? -2.289 0.199 -3.287 1.00 0.00 174 LYS A CA 17
ATOM 24305 C C . LYS A 1 14 ? -1.136 1.082 -2.822 1.00 0.00 174 LYS A C 17
ATOM 24306 O O . LYS A 1 14 ? -1.352 2.140 -2.227 1.00 0.00 174 LYS A O 17
ATOM 24325 N N . LEU A 1 15 ? 0.087 0.644 -3.097 1.00 0.00 175 LEU A N 17
ATOM 24326 C CA . LEU A 1 15 ? 1.275 1.397 -2.708 1.00 0.00 175 LEU A CA 17
ATOM 24327 C C . LEU A 1 15 ? 1.641 2.425 -3.773 1.00 0.00 175 LEU A C 17
ATOM 24328 O O . LEU A 1 15 ? 2.006 2.071 -4.895 1.00 0.00 175 LEU A O 17
ATOM 24344 N N . LYS A 1 16 ? 1.544 3.701 -3.415 1.00 0.00 176 LYS A N 17
ATOM 24345 C CA . LYS A 1 16 ? 1.868 4.782 -4.338 1.00 0.00 176 LYS A CA 17
ATOM 24346 C C . LYS A 1 16 ? 2.912 5.717 -3.736 1.00 0.00 176 LYS A C 17
ATOM 24347 O O . LYS A 1 16 ? 2.764 6.181 -2.605 1.00 0.00 176 LYS A O 17
ATOM 24366 N N . TRP A 1 17 ? 3.964 5.990 -4.498 1.00 0.00 177 TRP A N 17
ATOM 24367 C CA . TRP A 1 17 ? 5.032 6.872 -4.039 1.00 0.00 177 TRP A CA 17
ATOM 24368 C C . TRP A 1 17 ? 5.468 7.822 -5.149 1.00 0.00 177 TRP A C 17
ATOM 24369 O O . TRP A 1 17 ? 5.339 7.511 -6.333 1.00 0.00 177 TRP A O 17
ATOM 24390 N N . LYS A 1 18 ? 5.985 8.982 -4.759 1.00 0.00 178 LYS A N 17
ATOM 24391 C CA . LYS A 1 18 ? 6.442 9.978 -5.721 1.00 0.00 178 LYS A CA 17
ATOM 24392 C C . LYS A 1 18 ? 7.594 9.435 -6.561 1.00 0.00 178 LYS A C 17
ATOM 24393 O O . LYS A 1 18 ? 8.404 8.641 -6.081 1.00 0.00 178 LYS A O 17
ATOM 24412 N N . CYS A 1 19 ? 7.662 9.869 -7.814 1.00 0.00 179 CYS A N 17
ATOM 24413 C CA . CYS A 1 19 ? 8.716 9.427 -8.721 1.00 0.00 179 CYS A CA 17
ATOM 24414 C C . CYS A 1 19 ? 8.881 10.404 -9.880 1.00 0.00 179 CYS A C 17
ATOM 24415 O O . CYS A 1 19 ? 8.028 11.261 -10.111 1.00 0.00 179 CYS A O 17
ATOM 24423 N N . LYS A 1 20 ? 9.985 10.270 -10.607 1.00 0.00 180 LYS A N 17
ATOM 24424 C CA . LYS A 1 20 ? 10.264 11.140 -11.743 1.00 0.00 180 LYS A CA 17
ATOM 24425 C C . LYS A 1 20 ? 10.011 10.413 -13.060 1.00 0.00 180 LYS A C 17
ATOM 24426 O O . LYS A 1 20 ? 10.740 9.490 -13.422 1.00 0.00 180 LYS A O 17
ATOM 24445 N N . LYS A 1 21 ? 8.974 10.837 -13.775 1.00 0.00 181 LYS A N 17
ATOM 24446 C CA . LYS A 1 21 ? 8.626 10.230 -15.053 1.00 0.00 181 LYS A CA 17
ATOM 24447 C C . LYS A 1 21 ? 9.873 9.980 -15.895 1.00 0.00 181 LYS A C 17
ATOM 24448 O O . LYS A 1 21 ? 9.872 9.132 -16.786 1.00 0.00 181 LYS A O 17
ATOM 24467 N N . GLU A 1 22 ? 10.936 10.724 -15.605 1.00 0.00 182 GLU A N 17
ATOM 24468 C CA . GLU A 1 22 ? 12.190 10.582 -16.335 1.00 0.00 182 GLU A CA 17
ATOM 24469 C C . GLU A 1 22 ? 13.357 10.368 -15.376 1.00 0.00 182 GLU A C 17
ATOM 24470 O O . GLU A 1 22 ? 13.165 10.225 -14.169 1.00 0.00 182 GLU A O 17
ATOM 24482 N N . ASP A 1 23 ? 14.568 10.347 -15.923 1.00 0.00 183 ASP A N 17
ATOM 24483 C CA . ASP A 1 23 ? 15.767 10.151 -15.117 1.00 0.00 183 ASP A CA 17
ATOM 24484 C C . ASP A 1 23 ? 15.817 8.735 -14.552 1.00 0.00 183 ASP A C 17
ATOM 24485 O O . ASP A 1 23 ? 16.299 8.517 -13.441 1.00 0.00 183 ASP A O 17
ATOM 24494 N N . GLU A 1 24 ? 15.315 7.777 -15.325 1.00 0.00 184 GLU A N 17
ATOM 24495 C CA . GLU A 1 24 ? 15.301 6.382 -14.899 1.00 0.00 184 GLU A CA 17
ATOM 24496 C C . GLU A 1 24 ? 15.083 6.275 -13.392 1.00 0.00 184 GLU A C 17
ATOM 24497 O O . GLU A 1 24 ? 15.726 5.472 -12.717 1.00 0.00 184 GLU A O 17
ATOM 24509 N N . SER A 1 25 ? 14.173 7.092 -12.872 1.00 0.00 185 SER A N 17
ATOM 24510 C CA . SER A 1 25 ? 13.873 7.094 -11.445 1.00 0.00 185 SER A CA 17
ATOM 24511 C C . SER A 1 25 ? 12.640 6.246 -11.148 1.00 0.00 185 SER A C 17
ATOM 24512 O O . SER A 1 25 ? 11.510 6.656 -11.417 1.00 0.00 185 SER A O 17
ATOM 24520 N N . LYS A 1 26 ? 12.864 5.060 -10.592 1.00 0.00 186 LYS A N 17
ATOM 24521 C CA . LYS A 1 26 ? 11.774 4.153 -10.256 1.00 0.00 186 LYS A CA 17
ATOM 24522 C C . LYS A 1 26 ? 10.926 4.717 -9.121 1.00 0.00 186 LYS A C 17
ATOM 24523 O O . LYS A 1 26 ? 9.698 4.683 -9.174 1.00 0.00 186 LYS A O 17
ATOM 24542 N N . GLY A 1 27 ? 11.591 5.239 -8.094 1.00 0.00 187 GLY A N 17
ATOM 24543 C CA . GLY A 1 27 ? 10.883 5.805 -6.961 1.00 0.00 187 GLY A CA 17
ATOM 24544 C C . GLY A 1 27 ? 11.673 5.701 -5.672 1.00 0.00 187 GLY A C 17
ATOM 24545 O O . GLY A 1 27 ? 11.847 6.690 -4.961 1.00 0.00 187 GLY A O 17
ATOM 24549 N N . GLY A 1 28 ? 12.153 4.499 -5.369 1.00 0.00 188 GLY A N 17
ATOM 24550 C CA . GLY A 1 28 ? 12.922 4.291 -4.156 1.00 0.00 188 GLY A CA 17
ATOM 24551 C C . GLY A 1 28 ? 12.369 3.167 -3.303 1.00 0.00 188 GLY A C 17
ATOM 24552 O O . GLY A 1 28 ? 12.200 3.321 -2.093 1.00 0.00 188 GLY A O 17
ATOM 24556 N N . TYR A 1 29 ? 12.084 2.033 -3.935 1.00 0.00 189 TYR A N 17
ATOM 24557 C CA . TYR A 1 29 ? 11.542 0.879 -3.227 1.00 0.00 189 TYR A CA 17
ATOM 24558 C C . TYR A 1 29 ? 11.705 -0.393 -4.053 1.00 0.00 189 TYR A C 17
ATOM 24559 O O . TYR A 1 29 ? 11.879 -0.337 -5.271 1.00 0.00 189 TYR A O 17
ATOM 24577 N N . SER A 1 30 ? 11.647 -1.538 -3.382 1.00 0.00 190 SER A N 17
ATOM 24578 C CA . SER A 1 30 ? 11.791 -2.825 -4.053 1.00 0.00 190 SER A CA 17
ATOM 24579 C C . SER A 1 30 ? 10.829 -3.854 -3.466 1.00 0.00 190 SER A C 17
ATOM 24580 O O . SER A 1 30 ? 10.546 -3.845 -2.267 1.00 0.00 190 SER A O 17
ATOM 24588 N N . LYS A 1 31 ? 10.330 -4.742 -4.319 1.00 0.00 191 LYS A N 17
ATOM 24589 C CA . LYS A 1 31 ? 9.400 -5.779 -3.887 1.00 0.00 191 LYS A CA 17
ATOM 24590 C C . LYS A 1 31 ? 9.740 -6.263 -2.481 1.00 0.00 191 LYS A C 17
ATOM 24591 O O . LYS A 1 31 ? 8.863 -6.376 -1.625 1.00 0.00 191 LYS A O 17
ATOM 24610 N N . ASP A 1 32 ? 11.017 -6.547 -2.250 1.00 0.00 192 ASP A N 17
ATOM 24611 C CA . ASP A 1 32 ? 11.472 -7.016 -0.947 1.00 0.00 192 ASP A CA 17
ATOM 24612 C C . ASP A 1 32 ? 11.224 -5.961 0.127 1.00 0.00 192 ASP A C 17
ATOM 24613 O O . ASP A 1 32 ? 10.381 -6.141 1.006 1.00 0.00 192 ASP A O 17
ATOM 24622 N N . VAL A 1 33 ? 11.966 -4.861 0.052 1.00 0.00 193 VAL A N 17
ATOM 24623 C CA . VAL A 1 33 ? 11.828 -3.777 1.017 1.00 0.00 193 VAL A CA 17
ATOM 24624 C C . VAL A 1 33 ? 10.372 -3.593 1.430 1.00 0.00 193 VAL A C 17
ATOM 24625 O O . VAL A 1 33 ? 10.006 -3.835 2.581 1.00 0.00 193 VAL A O 17
ATOM 24638 N N . LEU A 1 34 ? 9.544 -3.163 0.484 1.00 0.00 194 LEU A N 17
ATOM 24639 C CA . LEU A 1 34 ? 8.126 -2.946 0.749 1.00 0.00 194 LEU A CA 17
ATOM 24640 C C . LEU A 1 34 ? 7.522 -4.136 1.489 1.00 0.00 194 LEU A C 17
ATOM 24641 O O . LEU A 1 34 ? 6.891 -3.975 2.534 1.00 0.00 194 LEU A O 17
ATOM 24657 N N . LEU A 1 35 ? 7.721 -5.329 0.941 1.00 0.00 195 LEU A N 17
ATOM 24658 C CA . LEU A 1 35 ? 7.198 -6.548 1.549 1.00 0.00 195 LEU A CA 17
ATOM 24659 C C . LEU A 1 35 ? 7.528 -6.598 3.038 1.00 0.00 195 LEU A C 17
ATOM 24660 O O . LEU A 1 35 ? 6.670 -6.910 3.864 1.00 0.00 195 LEU A O 17
ATOM 24676 N N . ARG A 1 36 ? 8.776 -6.287 3.373 1.00 0.00 196 ARG A N 17
ATOM 24677 C CA . ARG A 1 36 ? 9.219 -6.295 4.762 1.00 0.00 196 ARG A CA 17
ATOM 24678 C C . ARG A 1 36 ? 8.524 -5.197 5.561 1.00 0.00 196 ARG A C 17
ATOM 24679 O O . ARG A 1 36 ? 7.982 -5.447 6.639 1.00 0.00 196 ARG A O 17
ATOM 24700 N N . LEU A 1 37 ? 8.543 -3.981 5.026 1.00 0.00 197 LEU A N 17
ATOM 24701 C CA . LEU A 1 37 ? 7.915 -2.844 5.690 1.00 0.00 197 LEU A CA 17
ATOM 24702 C C . LEU A 1 37 ? 6.507 -3.197 6.160 1.00 0.00 197 LEU A C 17
ATOM 24703 O O . LEU A 1 37 ? 6.039 -2.695 7.182 1.00 0.00 197 LEU A O 17
ATOM 24719 N N . LEU A 1 38 ? 5.839 -4.064 5.408 1.00 0.00 198 LEU A N 17
ATOM 24720 C CA . LEU A 1 38 ? 4.485 -4.487 5.748 1.00 0.00 198 LEU A CA 17
ATOM 24721 C C . LEU A 1 38 ? 4.507 -5.752 6.600 1.00 0.00 198 LEU A C 17
ATOM 24722 O O . LEU A 1 38 ? 3.732 -5.888 7.546 1.00 0.00 198 LEU A O 17
ATOM 24738 N N . GLN A 1 39 ? 5.402 -6.673 6.259 1.00 0.00 199 GLN A N 17
ATOM 24739 C CA . GLN A 1 39 ? 5.526 -7.926 6.994 1.00 0.00 199 GLN A CA 17
ATOM 24740 C C . GLN A 1 39 ? 5.316 -7.704 8.488 1.00 0.00 199 GLN A C 17
ATOM 24741 O O . GLN A 1 39 ? 4.295 -8.105 9.048 1.00 0.00 199 GLN A O 17
ATOM 24755 N N . LYS A 1 40 ? 6.287 -7.063 9.129 1.00 0.00 200 LYS A N 17
ATOM 24756 C CA . LYS A 1 40 ? 6.209 -6.787 10.558 1.00 0.00 200 LYS A CA 17
ATOM 24757 C C . LYS A 1 40 ? 4.769 -6.513 10.981 1.00 0.00 200 LYS A C 17
ATOM 24758 O O . LYS A 1 40 ? 4.367 -6.843 12.097 1.00 0.00 200 LYS A O 17
ATOM 24777 N N . TYR A 1 41 ? 3.998 -5.910 10.084 1.00 0.00 201 TYR A N 17
ATOM 24778 C CA . TYR A 1 41 ? 2.603 -5.591 10.365 1.00 0.00 201 TYR A CA 17
ATOM 24779 C C . TYR A 1 41 ? 1.692 -6.756 9.990 1.00 0.00 201 TYR A C 17
ATOM 24780 O O . TYR A 1 41 ? 1.083 -7.385 10.853 1.00 0.00 201 TYR A O 17
ATOM 24798 N N . GLY A 1 42 ? 1.606 -7.038 8.693 1.00 0.00 202 GLY A N 17
ATOM 24799 C CA . GLY A 1 42 ? 0.769 -8.126 8.224 1.00 0.00 202 GLY A CA 17
ATOM 24800 C C . GLY A 1 42 ? 1.514 -9.079 7.310 1.00 0.00 202 GLY A C 17
ATOM 24801 O O . GLY A 1 42 ? 2.438 -8.676 6.604 1.00 0.00 202 GLY A O 17
ATOM 24805 N N . GLU A 1 43 ? 1.112 -10.346 7.324 1.00 0.00 203 GLU A N 17
ATOM 24806 C CA . GLU A 1 43 ? 1.750 -11.358 6.491 1.00 0.00 203 GLU A CA 17
ATOM 24807 C C . GLU A 1 43 ? 1.377 -11.170 5.023 1.00 0.00 203 GLU A C 17
ATOM 24808 O O . GLU A 1 43 ? 0.508 -11.866 4.497 1.00 0.00 203 GLU A O 17
ATOM 24820 N N . VAL A 1 44 ? 2.040 -10.223 4.367 1.00 0.00 204 VAL A N 17
ATOM 24821 C CA . VAL A 1 44 ? 1.779 -9.942 2.960 1.00 0.00 204 VAL A CA 17
ATOM 24822 C C . VAL A 1 44 ? 1.594 -11.231 2.167 1.00 0.00 204 VAL A C 17
ATOM 24823 O O . VAL A 1 44 ? 2.556 -11.954 1.903 1.00 0.00 204 VAL A O 17
ATOM 24836 N N . LEU A 1 45 ? 0.352 -11.513 1.790 1.00 0.00 205 LEU A N 17
ATOM 24837 C CA . LEU A 1 45 ? 0.040 -12.716 1.026 1.00 0.00 205 LEU A CA 17
ATOM 24838 C C . LEU A 1 45 ? 0.562 -12.604 -0.403 1.00 0.00 205 LEU A C 17
ATOM 24839 O O . LEU A 1 45 ? 1.241 -13.503 -0.898 1.00 0.00 205 LEU A O 17
ATOM 24855 N N . ASN A 1 46 ? 0.243 -11.494 -1.060 1.00 0.00 206 ASN A N 17
ATOM 24856 C CA . ASN A 1 46 ? 0.682 -11.264 -2.431 1.00 0.00 206 ASN A CA 17
ATOM 24857 C C . ASN A 1 46 ? 1.076 -9.805 -2.639 1.00 0.00 206 ASN A C 17
ATOM 24858 O O . ASN A 1 46 ? 0.403 -8.894 -2.154 1.00 0.00 206 ASN A O 17
ATOM 24869 N N . LEU A 1 47 ? 2.168 -9.590 -3.363 1.00 0.00 207 LEU A N 17
ATOM 24870 C CA . LEU A 1 47 ? 2.653 -8.241 -3.637 1.00 0.00 207 LEU A CA 17
ATOM 24871 C C . LEU A 1 47 ? 2.874 -8.035 -5.131 1.00 0.00 207 LEU A C 17
ATOM 24872 O O . LEU A 1 47 ? 3.833 -8.553 -5.705 1.00 0.00 207 LEU A O 17
ATOM 24888 N N . VAL A 1 48 ? 1.983 -7.273 -5.757 1.00 0.00 208 VAL A N 17
ATOM 24889 C CA . VAL A 1 48 ? 2.083 -6.995 -7.185 1.00 0.00 208 VAL A CA 17
ATOM 24890 C C . VAL A 1 48 ? 2.514 -5.554 -7.435 1.00 0.00 208 VAL A C 17
ATOM 24891 O O . VAL A 1 48 ? 2.321 -4.680 -6.589 1.00 0.00 208 VAL A O 17
ATOM 24904 N N . LEU A 1 49 ? 3.099 -5.312 -8.603 1.00 0.00 209 LEU A N 17
ATOM 24905 C CA . LEU A 1 49 ? 3.558 -3.976 -8.966 1.00 0.00 209 LEU A CA 17
ATOM 24906 C C . LEU A 1 49 ? 2.933 -3.524 -10.282 1.00 0.00 209 LEU A C 17
ATOM 24907 O O . LEU A 1 49 ? 2.805 -4.309 -11.222 1.00 0.00 209 LEU A O 17
ATOM 24923 N N . SER A 1 50 ? 2.547 -2.254 -10.343 1.00 0.00 210 SER A N 17
ATOM 24924 C CA . SER A 1 50 ? 1.933 -1.698 -11.543 1.00 0.00 210 SER A CA 17
ATOM 24925 C C . SER A 1 50 ? 2.997 -1.281 -12.554 1.00 0.00 210 SER A C 17
ATOM 24926 O O . SER A 1 50 ? 3.535 -0.176 -12.486 1.00 0.00 210 SER A O 17
ATOM 24934 N N . SER A 1 51 ? 3.296 -2.174 -13.492 1.00 0.00 211 SER A N 17
ATOM 24935 C CA . SER A 1 51 ? 4.299 -1.902 -14.515 1.00 0.00 211 SER A CA 17
ATOM 24936 C C . SER A 1 51 ? 3.832 -0.791 -15.451 1.00 0.00 211 SER A C 17
ATOM 24937 O O . SER A 1 51 ? 4.620 0.056 -15.871 1.00 0.00 211 SER A O 17
ATOM 24945 N N . LYS A 1 52 ? 2.543 -0.802 -15.775 1.00 0.00 212 LYS A N 17
ATOM 24946 C CA . LYS A 1 52 ? 1.968 0.204 -16.660 1.00 0.00 212 LYS A CA 17
ATOM 24947 C C . LYS A 1 52 ? 2.228 1.610 -16.127 1.00 0.00 212 LYS A C 17
ATOM 24948 O O . LYS A 1 52 ? 2.679 2.489 -16.861 1.00 0.00 212 LYS A O 17
ATOM 24967 N N . LYS A 1 53 ? 1.941 1.815 -14.846 1.00 0.00 213 LYS A N 17
ATOM 24968 C CA . LYS A 1 53 ? 2.146 3.113 -14.214 1.00 0.00 213 LYS A CA 17
ATOM 24969 C C . LYS A 1 53 ? 3.381 3.093 -13.320 1.00 0.00 213 LYS A C 17
ATOM 24970 O O . LYS A 1 53 ? 3.445 2.373 -12.324 1.00 0.00 213 LYS A O 17
ATOM 24989 N N . PRO A 1 54 ? 4.387 3.904 -13.681 1.00 0.00 214 PRO A N 17
ATOM 24990 C CA . PRO A 1 54 ? 5.638 3.999 -12.923 1.00 0.00 214 PRO A CA 17
ATOM 24991 C C . PRO A 1 54 ? 5.446 4.677 -11.570 1.00 0.00 214 PRO A C 17
ATOM 24992 O O . PRO A 1 54 ? 4.861 5.756 -11.483 1.00 0.00 214 PRO A O 17
ATOM 25003 N N . GLY A 1 55 ? 5.943 4.037 -10.516 1.00 0.00 215 GLY A N 17
ATOM 25004 C CA . GLY A 1 55 ? 5.817 4.594 -9.182 1.00 0.00 215 GLY A CA 17
ATOM 25005 C C . GLY A 1 55 ? 4.513 4.205 -8.513 1.00 0.00 215 GLY A C 17
ATOM 25006 O O . GLY A 1 55 ? 3.950 4.977 -7.736 1.00 0.00 215 GLY A O 17
ATOM 25010 N N . THR A 1 56 ? 4.030 3.004 -8.815 1.00 0.00 216 THR A N 17
ATOM 25011 C CA . THR A 1 56 ? 2.784 2.515 -8.240 1.00 0.00 216 THR A CA 17
ATOM 25012 C C . THR A 1 56 ? 2.796 0.996 -8.113 1.00 0.00 216 THR A C 17
ATOM 25013 O O . THR A 1 56 ? 3.368 0.298 -8.950 1.00 0.00 216 THR A O 17
ATOM 25024 N N . ALA A 1 57 ? 2.161 0.489 -7.061 1.00 0.00 217 ALA A N 17
ATOM 25025 C CA . ALA A 1 57 ? 2.096 -0.948 -6.826 1.00 0.00 217 ALA A CA 17
ATOM 25026 C C . ALA A 1 57 ? 0.861 -1.316 -6.011 1.00 0.00 217 ALA A C 17
ATOM 25027 O O . ALA A 1 57 ? 0.172 -0.445 -5.482 1.00 0.00 217 ALA A O 17
ATOM 25034 N N . VAL A 1 58 ? 0.587 -2.613 -5.914 1.00 0.00 218 VAL A N 17
ATOM 25035 C CA . VAL A 1 58 ? -0.565 -3.097 -5.163 1.00 0.00 218 VAL A CA 17
ATOM 25036 C C . VAL A 1 58 ? -0.207 -4.332 -4.343 1.00 0.00 218 VAL A C 17
ATOM 25037 O O . VAL A 1 58 ? 0.271 -5.330 -4.881 1.00 0.00 218 VAL A O 17
ATOM 25050 N N . VAL A 1 59 ? -0.443 -4.256 -3.037 1.00 0.00 219 VAL A N 17
ATOM 25051 C CA . VAL A 1 59 ? -0.147 -5.368 -2.142 1.00 0.00 219 VAL A CA 17
ATOM 25052 C C . VAL A 1 59 ? -1.428 -6.021 -1.634 1.00 0.00 219 VAL A C 17
ATOM 25053 O O . VAL A 1 59 ? -2.509 -5.438 -1.719 1.00 0.00 219 VAL A O 17
ATOM 25066 N N . GLU A 1 60 ? -1.299 -7.234 -1.106 1.00 0.00 220 GLU A N 17
ATOM 25067 C CA . GLU A 1 60 ? -2.448 -7.966 -0.585 1.00 0.00 220 GLU A CA 17
ATOM 25068 C C . GLU A 1 60 ? -2.162 -8.502 0.815 1.00 0.00 220 GLU A C 17
ATOM 25069 O O . GLU A 1 60 ? -1.220 -9.268 1.018 1.00 0.00 220 GLU A O 17
ATOM 25081 N N . PHE A 1 61 ? -2.982 -8.093 1.778 1.00 0.00 221 PHE A N 17
ATOM 25082 C CA . PHE A 1 61 ? -2.817 -8.530 3.159 1.00 0.00 221 PHE A CA 17
ATOM 25083 C C . PHE A 1 61 ? -3.670 -9.762 3.445 1.00 0.00 221 PHE A C 17
ATOM 25084 O O . PHE A 1 61 ? -4.466 -10.187 2.608 1.00 0.00 221 PHE A O 17
ATOM 25101 N N . ALA A 1 62 ? -3.496 -10.332 4.633 1.00 0.00 222 ALA A N 17
ATOM 25102 C CA . ALA A 1 62 ? -4.251 -11.514 5.031 1.00 0.00 222 ALA A CA 17
ATOM 25103 C C . ALA A 1 62 ? -5.432 -11.138 5.919 1.00 0.00 222 ALA A C 17
ATOM 25104 O O . ALA A 1 62 ? -6.423 -11.866 5.992 1.00 0.00 222 ALA A O 17
ATOM 25111 N N . THR A 1 63 ? -5.321 -9.998 6.593 1.00 0.00 223 THR A N 17
ATOM 25112 C CA . THR A 1 63 ? -6.379 -9.527 7.477 1.00 0.00 223 THR A CA 17
ATOM 25113 C C . THR A 1 63 ? -6.564 -8.019 7.359 1.00 0.00 223 THR A C 17
ATOM 25114 O O . THR A 1 63 ? -5.794 -7.340 6.679 1.00 0.00 223 THR A O 17
ATOM 25125 N N . VAL A 1 64 ? -7.591 -7.498 8.024 1.00 0.00 224 VAL A N 17
ATOM 25126 C CA . VAL A 1 64 ? -7.876 -6.069 7.994 1.00 0.00 224 VAL A CA 17
ATOM 25127 C C . VAL A 1 64 ? -6.993 -5.312 8.980 1.00 0.00 224 VAL A C 17
ATOM 25128 O O . VAL A 1 64 ? -6.382 -4.301 8.634 1.00 0.00 224 VAL A O 17
ATOM 25141 N N . LYS A 1 65 ? -6.930 -5.808 10.211 1.00 0.00 225 LYS A N 17
ATOM 25142 C CA . LYS A 1 65 ? -6.120 -5.181 11.249 1.00 0.00 225 LYS A CA 17
ATOM 25143 C C . LYS A 1 65 ? -4.749 -4.790 10.707 1.00 0.00 225 LYS A C 17
ATOM 25144 O O . LYS A 1 65 ? -4.422 -3.607 10.614 1.00 0.00 225 LYS A O 17
ATOM 25163 N N . ALA A 1 66 ? -3.951 -5.791 10.349 1.00 0.00 226 ALA A N 17
ATOM 25164 C CA . ALA A 1 66 ? -2.617 -5.551 9.813 1.00 0.00 226 ALA A CA 17
ATOM 25165 C C . ALA A 1 66 ? -2.638 -4.446 8.763 1.00 0.00 226 ALA A C 17
ATOM 25166 O O . ALA A 1 66 ? -1.868 -3.489 8.840 1.00 0.00 226 ALA A O 17
ATOM 25173 N N . ALA A 1 67 ? -3.524 -4.585 7.782 1.00 0.00 227 ALA A N 17
ATOM 25174 C CA . ALA A 1 67 ? -3.645 -3.597 6.717 1.00 0.00 227 ALA A CA 17
ATOM 25175 C C . ALA A 1 67 ? -3.762 -2.187 7.287 1.00 0.00 227 ALA A C 17
ATOM 25176 O O . ALA A 1 67 ? -2.906 -1.337 7.042 1.00 0.00 227 ALA A O 17
ATOM 25183 N N . GLU A 1 68 ? -4.826 -1.947 8.046 1.00 0.00 228 GLU A N 17
ATOM 25184 C CA . GLU A 1 68 ? -5.053 -0.638 8.649 1.00 0.00 228 GLU A CA 17
ATOM 25185 C C . GLU A 1 68 ? -3.763 -0.080 9.241 1.00 0.00 228 GLU A C 17
ATOM 25186 O O . GLU A 1 68 ? -3.403 1.073 8.999 1.00 0.00 228 GLU A O 17
ATOM 25198 N N . LEU A 1 69 ? -3.071 -0.905 10.019 1.00 0.00 229 LEU A N 17
ATOM 25199 C CA . LEU A 1 69 ? -1.819 -0.495 10.647 1.00 0.00 229 LEU A CA 17
ATOM 25200 C C . LEU A 1 69 ? -0.776 -0.129 9.596 1.00 0.00 229 LEU A C 17
ATOM 25201 O O . LEU A 1 69 ? -0.096 0.890 9.711 1.00 0.00 229 LEU A O 17
ATOM 25217 N N . ALA A 1 70 ? -0.658 -0.967 8.571 1.00 0.00 230 ALA A N 17
ATOM 25218 C CA . ALA A 1 70 ? 0.299 -0.729 7.497 1.00 0.00 230 ALA A CA 17
ATOM 25219 C C . ALA A 1 70 ? 0.019 0.596 6.796 1.00 0.00 230 ALA A C 17
ATOM 25220 O O . ALA A 1 70 ? 0.935 1.255 6.303 1.00 0.00 230 ALA A O 17
ATOM 25227 N N . VAL A 1 71 ? -1.253 0.981 6.755 1.00 0.00 231 VAL A N 17
ATOM 25228 C CA . VAL A 1 71 ? -1.653 2.228 6.114 1.00 0.00 231 VAL A CA 17
ATOM 25229 C C . VAL A 1 71 ? -1.377 3.424 7.018 1.00 0.00 231 VAL A C 17
ATOM 25230 O O . VAL A 1 71 ? -1.296 4.560 6.552 1.00 0.00 231 VAL A O 17
ATOM 25243 N N . GLN A 1 72 ? -1.234 3.160 8.313 1.00 0.00 232 GLN A N 17
ATOM 25244 C CA . GLN A 1 72 ? -0.967 4.215 9.283 1.00 0.00 232 GLN A CA 17
ATOM 25245 C C . GLN A 1 72 ? 0.462 4.125 9.807 1.00 0.00 232 GLN A C 17
ATOM 25246 O O . GLN A 1 72 ? 1.293 4.986 9.522 1.00 0.00 232 GLN A O 17
ATOM 25260 N N . ASN A 1 73 ? 0.741 3.075 10.573 1.00 0.00 233 ASN A N 17
ATOM 25261 C CA . ASN A 1 73 ? 2.070 2.873 11.138 1.00 0.00 233 ASN A CA 17
ATOM 25262 C C . ASN A 1 73 ? 3.149 3.099 10.084 1.00 0.00 233 ASN A C 17
ATOM 25263 O O . ASN A 1 73 ? 3.884 4.084 10.136 1.00 0.00 233 ASN A O 17
ATOM 25274 N N . GLU A 1 74 ? 3.236 2.180 9.127 1.00 0.00 234 GLU A N 17
ATOM 25275 C CA . GLU A 1 74 ? 4.226 2.280 8.061 1.00 0.00 234 GLU A CA 17
ATOM 25276 C C . GLU A 1 74 ? 3.994 3.531 7.218 1.00 0.00 234 GLU A C 17
ATOM 25277 O O . GLU A 1 74 ? 2.907 3.735 6.676 1.00 0.00 234 GLU A O 17
ATOM 25289 N N . VAL A 1 75 ? 5.022 4.366 7.113 1.00 0.00 235 VAL A N 17
ATOM 25290 C CA . VAL A 1 75 ? 4.932 5.597 6.337 1.00 0.00 235 VAL A CA 17
ATOM 25291 C C . VAL A 1 75 ? 5.806 5.525 5.090 1.00 0.00 235 VAL A C 17
ATOM 25292 O O . VAL A 1 75 ? 5.526 6.178 4.085 1.00 0.00 235 VAL A O 17
ATOM 25305 N N . GLY A 1 76 ? 6.866 4.727 5.162 1.00 0.00 236 GLY A N 17
ATOM 25306 C CA . GLY A 1 76 ? 7.765 4.584 4.031 1.00 0.00 236 GLY A CA 17
ATOM 25307 C C . GLY A 1 76 ? 9.148 5.136 4.317 1.00 0.00 236 GLY A C 17
ATOM 25308 O O . GLY A 1 76 ? 9.831 4.675 5.233 1.00 0.00 236 GLY A O 17
ATOM 25312 N N . LEU A 1 77 ? 9.563 6.123 3.532 1.00 0.00 237 LEU A N 17
ATOM 25313 C CA . LEU A 1 77 ? 10.875 6.738 3.704 1.00 0.00 237 LEU A CA 17
ATOM 25314 C C . LEU A 1 77 ? 10.762 8.258 3.749 1.00 0.00 237 LEU A C 17
ATOM 25315 O O . LEU A 1 77 ? 10.030 8.861 2.964 1.00 0.00 237 LEU A O 17
ATOM 25331 N N . VAL A 1 78 ? 11.494 8.874 4.672 1.00 0.00 238 VAL A N 17
ATOM 25332 C CA . VAL A 1 78 ? 11.479 10.324 4.818 1.00 0.00 238 VAL A CA 17
ATOM 25333 C C . VAL A 1 78 ? 11.465 11.013 3.458 1.00 0.00 238 VAL A C 17
ATOM 25334 O O . VAL A 1 78 ? 10.549 11.773 3.145 1.00 0.00 238 VAL A O 17
ATOM 25347 N N . ASP A 1 79 ? 12.486 10.741 2.653 1.00 0.00 239 ASP A N 17
ATOM 25348 C CA . ASP A 1 79 ? 12.591 11.334 1.324 1.00 0.00 239 ASP A CA 17
ATOM 25349 C C . ASP A 1 79 ? 11.308 11.112 0.528 1.00 0.00 239 ASP A C 17
ATOM 25350 O O . ASP A 1 79 ? 10.813 12.022 -0.135 1.00 0.00 239 ASP A O 17
ATOM 25359 N N . ASN A 1 80 ? 10.777 9.896 0.598 1.00 0.00 240 ASN A N 17
ATOM 25360 C CA . ASN A 1 80 ? 9.553 9.554 -0.118 1.00 0.00 240 ASN A CA 17
ATOM 25361 C C . ASN A 1 80 ? 8.567 8.840 0.801 1.00 0.00 240 ASN A C 17
ATOM 25362 O O . ASN A 1 80 ? 8.612 7.622 0.976 1.00 0.00 240 ASN A O 17
ATOM 25373 N N . PRO A 1 81 ? 7.653 9.615 1.404 1.00 0.00 241 PRO A N 17
ATOM 25374 C CA . PRO A 1 81 ? 6.637 9.079 2.314 1.00 0.00 241 PRO A CA 17
ATOM 25375 C C . PRO A 1 81 ? 5.590 8.241 1.587 1.00 0.00 241 PRO A C 17
ATOM 25376 O O . PRO A 1 81 ? 4.588 8.767 1.101 1.00 0.00 241 PRO A O 17
ATOM 25387 N N . LEU A 1 82 ? 5.829 6.936 1.516 1.00 0.00 242 LEU A N 17
ATOM 25388 C CA . LEU A 1 82 ? 4.906 6.025 0.848 1.00 0.00 242 LEU A CA 17
ATOM 25389 C C . LEU A 1 82 ? 3.463 6.484 1.026 1.00 0.00 242 LEU A C 17
ATOM 25390 O O . LEU A 1 82 ? 3.086 6.989 2.084 1.00 0.00 242 LEU A O 17
ATOM 25406 N N . LYS A 1 83 ? 2.657 6.304 -0.015 1.00 0.00 243 LYS A N 17
ATOM 25407 C CA . LYS A 1 83 ? 1.253 6.697 0.026 1.00 0.00 243 LYS A CA 17
ATOM 25408 C C . LYS A 1 83 ? 0.345 5.490 -0.191 1.00 0.00 243 LYS A C 17
ATOM 25409 O O . LYS A 1 83 ? -0.078 5.215 -1.314 1.00 0.00 243 LYS A O 17
ATOM 25428 N N . ILE A 1 84 ? 0.048 4.777 0.890 1.00 0.00 244 ILE A N 17
ATOM 25429 C CA . ILE A 1 84 ? -0.812 3.603 0.817 1.00 0.00 244 ILE A CA 17
ATOM 25430 C C . ILE A 1 84 ? -2.284 4.001 0.785 1.00 0.00 244 ILE A C 17
ATOM 25431 O O . ILE A 1 84 ? -2.823 4.507 1.769 1.00 0.00 244 ILE A O 17
ATOM 25447 N N . SER A 1 85 ? -2.929 3.767 -0.354 1.00 0.00 245 SER A N 17
ATOM 25448 C CA . SER A 1 85 ? -4.339 4.102 -0.516 1.00 0.00 245 SER A CA 17
ATOM 25449 C C . SER A 1 85 ? -5.198 2.842 -0.537 1.00 0.00 245 SER A C 17
ATOM 25450 O O . SER A 1 85 ? -4.779 1.800 -1.041 1.00 0.00 245 SER A O 17
ATOM 25458 N N . TRP A 1 86 ? -6.402 2.946 0.014 1.00 0.00 246 TRP A N 17
ATOM 25459 C CA . TRP A 1 86 ? -7.322 1.815 0.059 1.00 0.00 246 TRP A CA 17
ATOM 25460 C C . TRP A 1 86 ? -8.102 1.695 -1.246 1.00 0.00 246 TRP A C 17
ATOM 25461 O O . TRP A 1 86 ? -9.011 2.482 -1.512 1.00 0.00 246 TRP A O 17
ATOM 25482 N N . LEU A 1 87 ? -7.742 0.706 -2.056 1.00 0.00 247 LEU A N 17
ATOM 25483 C CA . LEU A 1 87 ? -8.409 0.482 -3.334 1.00 0.00 247 LEU A CA 17
ATOM 25484 C C . LEU A 1 87 ? -9.867 0.088 -3.125 1.00 0.00 247 LEU A C 17
ATOM 25485 O O . LEU A 1 87 ? -10.765 0.636 -3.765 1.00 0.00 247 LEU A O 17
ATOM 25501 N N . GLU A 1 88 ? -10.095 -0.863 -2.225 1.00 0.00 248 GLU A N 17
ATOM 25502 C CA . GLU A 1 88 ? -11.446 -1.328 -1.932 1.00 0.00 248 GLU A CA 17
ATOM 25503 C C . GLU A 1 88 ? -11.455 -2.230 -0.701 1.00 0.00 248 GLU A C 17
ATOM 25504 O O . GLU A 1 88 ? -10.545 -3.032 -0.498 1.00 0.00 248 GLU A O 17
ATOM 25516 N N . GLY A 1 89 ? -12.493 -2.091 0.119 1.00 0.00 249 GLY A N 17
ATOM 25517 C CA . GLY A 1 89 ? -12.602 -2.898 1.320 1.00 0.00 249 GLY A CA 17
ATOM 25518 C C . GLY A 1 89 ? -12.109 -2.169 2.555 1.00 0.00 249 GLY A C 17
ATOM 25519 O O . GLY A 1 89 ? -11.448 -2.760 3.409 1.00 0.00 249 GLY A O 17
ATOM 25523 N N . GLN A 1 90 ? -12.431 -0.883 2.649 1.00 0.00 250 GLN A N 17
ATOM 25524 C CA . GLN A 1 90 ? -12.015 -0.073 3.787 1.00 0.00 250 GLN A CA 17
ATOM 25525 C C . GLN A 1 90 ? -12.897 -0.346 5.001 1.00 0.00 250 GLN A C 17
ATOM 25526 O O . GLN A 1 90 ? -14.116 -0.478 4.896 1.00 0.00 250 GLN A O 17
ATOM 25540 N N . PRO A 1 91 ? -12.268 -0.432 6.183 1.00 0.00 251 PRO A N 17
ATOM 25541 C CA . PRO A 1 91 ? -12.977 -0.690 7.440 1.00 0.00 251 PRO A CA 17
ATOM 25542 C C . PRO A 1 91 ? -13.837 0.493 7.873 1.00 0.00 251 PRO A C 17
ATOM 25543 O O . PRO A 1 91 ? -13.326 1.584 8.124 1.00 0.00 251 PRO A O 17
ATOM 25554 N N . GLN A 1 92 ? -15.144 0.268 7.959 1.00 0.00 252 GLN A N 17
ATOM 25555 C CA . GLN A 1 92 ? -16.074 1.317 8.362 1.00 0.00 252 GLN A CA 17
ATOM 25556 C C . GLN A 1 92 ? -16.969 0.842 9.502 1.00 0.00 252 GLN A C 17
ATOM 25557 O O . GLN A 1 92 ? -18.088 0.380 9.274 1.00 0.00 252 GLN A O 17
ATOM 25571 N N . ASP A 1 93 ? -16.471 0.958 10.727 1.00 0.00 253 ASP A N 17
ATOM 25572 C CA . ASP A 1 93 ? -17.226 0.541 11.903 1.00 0.00 253 ASP A CA 17
ATOM 25573 C C . ASP A 1 93 ? -16.690 1.217 13.161 1.00 0.00 253 ASP A C 17
ATOM 25574 O O . ASP A 1 93 ? -15.704 1.952 13.111 1.00 0.00 253 ASP A O 17
ATOM 25583 N N . ALA A 1 94 ? -17.347 0.963 14.288 1.00 0.00 254 ALA A N 17
ATOM 25584 C CA . ALA A 1 94 ? -16.936 1.546 15.560 1.00 0.00 254 ALA A CA 17
ATOM 25585 C C . ALA A 1 94 ? -16.597 3.024 15.401 1.00 0.00 254 ALA A C 17
ATOM 25586 O O . ALA A 1 94 ? -15.639 3.518 15.996 1.00 0.00 254 ALA A O 17
ATOM 25593 N N . SER A 1 95 ? -17.388 3.725 14.596 1.00 0.00 255 SER A N 17
ATOM 25594 C CA . SER A 1 95 ? -17.168 5.147 14.356 1.00 0.00 255 SER A CA 17
ATOM 25595 C C . SER A 1 95 ? -18.009 5.994 15.306 1.00 0.00 255 SER A C 17
ATOM 25596 O O . SER A 1 95 ? -19.024 5.538 15.829 1.00 0.00 255 SER A O 17
ATOM 25604 N N . GLY A 1 96 ? -17.576 7.233 15.524 1.00 0.00 256 GLY A N 17
ATOM 25605 C CA . GLY A 1 96 ? -18.299 8.125 16.411 1.00 0.00 256 GLY A CA 17
ATOM 25606 C C . GLY A 1 96 ? -17.417 8.698 17.503 1.00 0.00 256 GLY A C 17
ATOM 25607 O O . GLY A 1 96 ? -16.196 8.540 17.490 1.00 0.00 256 GLY A O 17
ATOM 25611 N N . PRO A 1 97 ? -18.039 9.383 18.474 1.00 0.00 257 PRO A N 17
ATOM 25612 C CA . PRO A 1 97 ? -17.321 9.996 19.595 1.00 0.00 257 PRO A CA 17
ATOM 25613 C C . PRO A 1 97 ? -16.753 8.958 20.557 1.00 0.00 257 PRO A C 17
ATOM 25614 O O . PRO A 1 97 ? -17.460 8.452 21.428 1.00 0.00 257 PRO A O 17
ATOM 25625 N N . SER A 1 98 ? -15.472 8.645 20.392 1.00 0.00 258 SER A N 17
ATOM 25626 C CA . SER A 1 98 ? -14.809 7.664 21.244 1.00 0.00 258 SER A CA 17
ATOM 25627 C C . SER A 1 98 ? -13.608 8.283 21.952 1.00 0.00 258 SER A C 17
ATOM 25628 O O . SER A 1 98 ? -13.279 9.449 21.737 1.00 0.00 258 SER A O 17
ATOM 25636 N N . SER A 1 99 ? -12.956 7.492 22.799 1.00 0.00 259 SER A N 17
ATOM 25637 C CA . SER A 1 99 ? -11.793 7.962 23.542 1.00 0.00 259 SER A CA 17
ATOM 25638 C C . SER A 1 99 ? -10.771 6.842 23.717 1.00 0.00 259 SER A C 17
ATOM 25639 O O . SER A 1 99 ? -11.129 5.669 23.815 1.00 0.00 259 SER A O 17
ATOM 25647 N N . GLY A 1 100 ? -9.495 7.215 23.754 1.00 0.00 260 GLY A N 17
ATOM 25648 C CA . GLY A 1 100 ? -8.440 6.232 23.917 1.00 0.00 260 GLY A CA 17
ATOM 25649 C C . GLY A 1 100 ? -8.278 5.348 22.6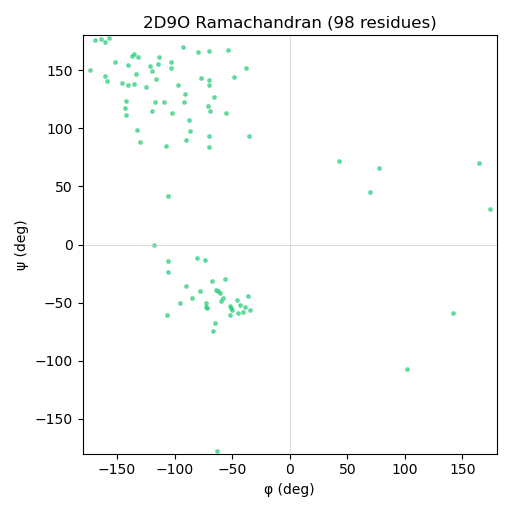96 1.00 0.00 260 GLY A C 17
ATOM 25650 O O . GLY A 1 100 ? -9.139 4.517 22.405 1.00 0.00 260 GLY A O 17
ATOM 25654 N N . GLY A 1 1 ? -18.421 11.423 -0.880 1.00 0.00 161 GLY A N 18
ATOM 25655 C CA . GLY A 1 1 ? -19.107 10.837 0.257 1.00 0.00 161 GLY A CA 18
ATOM 25656 C C . GLY A 1 1 ? -19.233 9.331 0.145 1.00 0.00 161 GLY A C 18
ATOM 25657 O O . GLY A 1 1 ? -20.162 8.824 -0.484 1.00 0.00 161 GLY A O 18
ATOM 25661 N N . SER A 1 2 ? -18.296 8.613 0.756 1.00 0.00 162 SER A N 18
ATOM 25662 C CA . SER A 1 2 ? -18.303 7.155 0.717 1.00 0.00 162 SER A CA 18
ATOM 25663 C C . SER A 1 2 ? -19.260 6.589 1.763 1.00 0.00 162 SER A C 18
ATOM 25664 O O . SER A 1 2 ? -18.854 6.260 2.878 1.00 0.00 162 SER A O 18
ATOM 25672 N N . SER A 1 3 ? -20.532 6.479 1.394 1.00 0.00 163 SER A N 18
ATOM 25673 C CA . SER A 1 3 ? -21.548 5.957 2.300 1.00 0.00 163 SER A CA 18
ATOM 25674 C C . SER A 1 3 ? -20.996 4.797 3.125 1.00 0.00 163 SER A C 18
ATOM 25675 O O . SER A 1 3 ? -20.949 4.861 4.352 1.00 0.00 163 SER A O 18
ATOM 25683 N N . GLY A 1 4 ? -20.579 3.737 2.439 1.00 0.00 164 GLY A N 18
ATOM 25684 C CA . GLY A 1 4 ? -20.036 2.578 3.122 1.00 0.00 164 GLY A CA 18
ATOM 25685 C C . GLY A 1 4 ? -19.971 1.356 2.228 1.00 0.00 164 GLY A C 18
ATOM 25686 O O . GLY A 1 4 ? -20.990 0.717 1.964 1.00 0.00 164 GLY A O 18
ATOM 25690 N N . SER A 1 5 ? -18.771 1.029 1.761 1.00 0.00 165 SER A N 18
ATOM 25691 C CA . SER A 1 5 ? -18.578 -0.122 0.886 1.00 0.00 165 SER A CA 18
ATOM 25692 C C . SER A 1 5 ? -18.722 -1.425 1.665 1.00 0.00 165 SER A C 18
ATOM 25693 O O . SER A 1 5 ? -18.567 -1.453 2.886 1.00 0.00 165 SER A O 18
ATOM 25701 N N . SER A 1 6 ? -19.022 -2.505 0.949 1.00 0.00 166 SER A N 18
ATOM 25702 C CA . SER A 1 6 ? -19.192 -3.812 1.572 1.00 0.00 166 SER A CA 18
ATOM 25703 C C . SER A 1 6 ? -17.858 -4.546 1.668 1.00 0.00 166 SER A C 18
ATOM 25704 O O . SER A 1 6 ? -17.003 -4.420 0.792 1.00 0.00 166 SER A O 18
ATOM 25712 N N . GLY A 1 7 ? -17.687 -5.314 2.740 1.00 0.00 167 GLY A N 18
ATOM 25713 C CA . GLY A 1 7 ? -16.456 -6.058 2.931 1.00 0.00 167 GLY A CA 18
ATOM 25714 C C . GLY A 1 7 ? -16.452 -7.376 2.183 1.00 0.00 167 GLY A C 18
ATOM 25715 O O . GLY A 1 7 ? -17.291 -8.241 2.434 1.00 0.00 167 GLY A O 18
ATOM 25719 N N . GLN A 1 8 ? -15.507 -7.529 1.262 1.00 0.00 168 GLN A N 18
ATOM 25720 C CA . GLN A 1 8 ? -15.400 -8.752 0.474 1.00 0.00 168 GLN A CA 18
ATOM 25721 C C . GLN A 1 8 ? -13.940 -9.093 0.194 1.00 0.00 168 GLN A C 18
ATOM 25722 O O . GLN A 1 8 ? -13.125 -8.210 -0.071 1.00 0.00 168 GLN A O 18
ATOM 25736 N N . GLY A 1 9 ? -13.616 -10.381 0.255 1.00 0.00 169 GLY A N 18
ATOM 25737 C CA . GLY A 1 9 ? -12.254 -10.816 0.007 1.00 0.00 169 GLY A CA 18
ATOM 25738 C C . GLY A 1 9 ? -11.249 -10.111 0.895 1.00 0.00 169 GLY A C 18
ATOM 25739 O O . GLY A 1 9 ? -11.614 -9.256 1.703 1.00 0.00 169 GLY A O 18
ATOM 25743 N N . THR A 1 10 ? -9.977 -10.470 0.749 1.00 0.00 170 THR A N 18
ATOM 25744 C CA . THR A 1 10 ? -8.916 -9.868 1.546 1.00 0.00 170 THR A CA 18
ATOM 25745 C C . THR A 1 10 ? -8.833 -8.365 1.305 1.00 0.00 170 THR A C 18
ATOM 25746 O O . THR A 1 10 ? -9.091 -7.872 0.207 1.00 0.00 170 THR A O 18
ATOM 25757 N N . PRO A 1 11 ? -8.465 -7.616 2.356 1.00 0.00 171 PRO A N 18
ATOM 25758 C CA . PRO A 1 11 ? -8.338 -6.157 2.282 1.00 0.00 171 PRO A CA 18
ATOM 25759 C C . PRO A 1 11 ? -7.152 -5.721 1.430 1.00 0.00 171 PRO A C 18
ATOM 25760 O O . PRO A 1 11 ? -6.083 -5.402 1.952 1.00 0.00 171 PRO A O 18
ATOM 25771 N N . LYS A 1 12 ? -7.346 -5.708 0.116 1.00 0.00 172 LYS A N 18
ATOM 25772 C CA . LYS A 1 12 ? -6.293 -5.308 -0.810 1.00 0.00 172 LYS A CA 18
ATOM 25773 C C . LYS A 1 12 ? -5.910 -3.847 -0.601 1.00 0.00 172 LYS A C 18
ATOM 25774 O O . LYS A 1 12 ? -6.766 -3.003 -0.330 1.00 0.00 172 LYS A O 18
ATOM 25793 N N . LEU A 1 13 ? -4.621 -3.553 -0.729 1.00 0.00 173 LEU A N 18
ATOM 25794 C CA . LEU A 1 13 ? -4.125 -2.192 -0.556 1.00 0.00 173 LEU A CA 18
ATOM 25795 C C . LEU A 1 13 ? -3.311 -1.751 -1.768 1.00 0.00 173 LEU A C 18
ATOM 25796 O O . LEU A 1 13 ? -2.706 -2.573 -2.456 1.00 0.00 173 LEU A O 18
ATOM 25812 N N . LYS A 1 14 ? -3.298 -0.447 -2.023 1.00 0.00 174 LYS A N 18
ATOM 25813 C CA . LYS A 1 14 ? -2.556 0.106 -3.149 1.00 0.00 174 LYS A CA 18
ATOM 25814 C C . LYS A 1 14 ? -1.420 1.002 -2.665 1.00 0.00 174 LYS A C 18
ATOM 25815 O O . LYS A 1 14 ? -1.640 1.943 -1.901 1.00 0.00 174 LYS A O 18
ATOM 25834 N N . LEU A 1 15 ? -0.206 0.704 -3.114 1.00 0.00 175 LEU A N 18
ATOM 25835 C CA . LEU A 1 15 ? 0.965 1.484 -2.728 1.00 0.00 175 LEU A CA 18
ATOM 25836 C C . LEU A 1 15 ? 1.391 2.422 -3.853 1.00 0.00 175 LEU A C 18
ATOM 25837 O O . LEU A 1 15 ? 1.634 1.987 -4.979 1.00 0.00 175 LEU A O 18
ATOM 25853 N N . LYS A 1 16 ? 1.480 3.710 -3.541 1.00 0.00 176 LYS A N 18
ATOM 25854 C CA . LYS A 1 16 ? 1.880 4.710 -4.524 1.00 0.00 176 LYS A CA 18
ATOM 25855 C C . LYS A 1 16 ? 3.007 5.584 -3.983 1.00 0.00 176 LYS A C 18
ATOM 25856 O O . LYS A 1 16 ? 2.948 6.058 -2.849 1.00 0.00 176 LYS A O 18
ATOM 25875 N N . TRP A 1 17 ? 4.031 5.794 -4.802 1.00 0.00 177 TRP A N 18
ATOM 25876 C CA . TRP A 1 17 ? 5.171 6.613 -4.406 1.00 0.00 177 TRP A CA 18
ATOM 25877 C C . TRP A 1 17 ? 5.700 7.418 -5.588 1.00 0.00 177 TRP A C 18
ATOM 25878 O O . TRP A 1 17 ? 5.675 6.956 -6.729 1.00 0.00 177 TRP A O 18
ATOM 25899 N N . LYS A 1 18 ? 6.178 8.626 -5.309 1.00 0.00 178 LYS A N 18
ATOM 25900 C CA . LYS A 1 18 ? 6.715 9.496 -6.348 1.00 0.00 178 LYS A CA 18
ATOM 25901 C C . LYS A 1 18 ? 7.775 8.771 -7.171 1.00 0.00 178 LYS A C 18
ATOM 25902 O O . LYS A 1 18 ? 8.310 7.746 -6.746 1.00 0.00 178 LYS A O 18
ATOM 25921 N N . CYS A 1 19 ? 8.074 9.309 -8.348 1.00 0.00 179 CYS A N 18
ATOM 25922 C CA . CYS A 1 19 ? 9.071 8.713 -9.230 1.00 0.00 179 CYS A CA 18
ATOM 25923 C C . CYS A 1 19 ? 9.604 9.742 -10.222 1.00 0.00 179 CYS A C 18
ATOM 25924 O O . CYS A 1 19 ? 8.909 10.692 -10.581 1.00 0.00 179 CYS A O 18
ATOM 25932 N N . LYS A 1 20 ? 10.843 9.546 -10.661 1.00 0.00 180 LYS A N 18
ATOM 25933 C CA . LYS A 1 20 ? 11.470 10.457 -11.612 1.00 0.00 180 LYS A CA 18
ATOM 25934 C C . LYS A 1 20 ? 10.588 10.653 -12.841 1.00 0.00 180 LYS A C 18
ATOM 25935 O O . LYS A 1 20 ? 9.638 9.902 -13.062 1.00 0.00 180 LYS A O 18
ATOM 25954 N N . LYS A 1 21 ? 10.910 11.665 -13.639 1.00 0.00 181 LYS A N 18
ATOM 25955 C CA . LYS A 1 21 ? 10.150 11.959 -14.848 1.00 0.00 181 LYS A CA 18
ATOM 25956 C C . LYS A 1 21 ? 9.987 10.708 -15.705 1.00 0.00 181 LYS A C 18
ATOM 25957 O O . LYS A 1 21 ? 10.817 10.424 -16.568 1.00 0.00 181 LYS A O 18
ATOM 25976 N N . GLU A 1 22 ? 8.911 9.966 -15.463 1.00 0.00 182 GLU A N 18
ATOM 25977 C CA . GLU A 1 22 ? 8.640 8.746 -16.214 1.00 0.00 182 GLU A CA 18
ATOM 25978 C C . GLU A 1 22 ? 9.938 8.032 -16.580 1.00 0.00 182 GLU A C 18
ATOM 25979 O O . GLU A 1 22 ? 10.194 7.746 -17.749 1.00 0.00 182 GLU A O 18
ATOM 25991 N N . ASP A 1 23 ? 10.754 7.749 -15.570 1.00 0.00 183 ASP A N 18
ATOM 25992 C CA . ASP A 1 23 ? 12.026 7.068 -15.784 1.00 0.00 183 ASP A CA 18
ATOM 25993 C C . ASP A 1 23 ? 11.817 5.567 -15.959 1.00 0.00 183 ASP A C 18
ATOM 25994 O O . ASP A 1 23 ? 10.753 5.038 -15.639 1.00 0.00 183 ASP A O 18
ATOM 26003 N N . GLU A 1 24 ? 12.839 4.888 -16.471 1.00 0.00 184 GLU A N 18
ATOM 26004 C CA . GLU A 1 24 ? 12.765 3.448 -16.690 1.00 0.00 184 GLU A CA 18
ATOM 26005 C C . GLU A 1 24 ? 13.134 2.685 -15.422 1.00 0.00 184 GLU A C 18
ATOM 26006 O O . GLU A 1 24 ? 13.912 1.732 -15.463 1.00 0.00 184 GLU A O 18
ATOM 26018 N N . SER A 1 25 ? 12.570 3.111 -14.296 1.00 0.00 185 SER A N 18
ATOM 26019 C CA . SER A 1 25 ? 12.843 2.471 -13.015 1.00 0.00 185 SER A CA 18
ATOM 26020 C C . SER A 1 25 ? 11.715 2.739 -12.023 1.00 0.00 185 SER A C 18
ATOM 26021 O O . SER A 1 25 ? 10.832 3.559 -12.275 1.00 0.00 185 SER A O 18
ATOM 26029 N N . LYS A 1 26 ? 11.751 2.040 -10.893 1.00 0.00 186 LYS A N 18
ATOM 26030 C CA . LYS A 1 26 ? 10.734 2.201 -9.861 1.00 0.00 186 LYS A CA 18
ATOM 26031 C C . LYS A 1 26 ? 10.972 3.475 -9.057 1.00 0.00 186 LYS A C 18
ATOM 26032 O O . LYS A 1 26 ? 10.070 4.297 -8.897 1.00 0.00 186 LYS A O 18
ATOM 26051 N N . GLY A 1 27 ? 12.192 3.633 -8.553 1.00 0.00 187 GLY A N 18
ATOM 26052 C CA . GLY A 1 27 ? 12.526 4.810 -7.773 1.00 0.00 187 GLY A CA 18
ATOM 26053 C C . GLY A 1 27 ? 13.382 4.482 -6.566 1.00 0.00 187 GLY A C 18
ATOM 26054 O O . GLY A 1 27 ? 14.496 3.980 -6.704 1.00 0.00 187 GLY A O 18
ATOM 26058 N N . GLY A 1 28 ? 12.859 4.768 -5.377 1.00 0.00 188 GLY A N 18
ATOM 26059 C CA . GLY A 1 28 ? 13.597 4.496 -4.157 1.00 0.00 188 GLY A CA 18
ATOM 26060 C C . GLY A 1 28 ? 12.945 3.418 -3.313 1.00 0.00 188 GLY A C 18
ATOM 26061 O O . GLY A 1 28 ? 12.894 3.526 -2.088 1.00 0.00 188 GLY A O 18
ATOM 26065 N N . TYR A 1 29 ? 12.443 2.378 -3.970 1.00 0.00 189 TYR A N 18
ATOM 26066 C CA . TYR A 1 29 ? 11.787 1.279 -3.272 1.00 0.00 189 TYR A CA 18
ATOM 26067 C C . TYR A 1 29 ? 11.932 -0.025 -4.051 1.00 0.00 189 TYR A C 18
ATOM 26068 O O . TYR A 1 29 ? 12.093 -0.017 -5.272 1.00 0.00 189 TYR A O 18
ATOM 26086 N N . SER A 1 30 ? 11.873 -1.144 -3.336 1.00 0.00 190 SER A N 18
ATOM 26087 C CA . SER A 1 30 ? 12.000 -2.456 -3.959 1.00 0.00 190 SER A CA 18
ATOM 26088 C C . SER A 1 30 ? 10.974 -3.430 -3.388 1.00 0.00 190 SER A C 18
ATOM 26089 O O . SER A 1 30 ? 10.323 -3.147 -2.382 1.00 0.00 190 SER A O 18
ATOM 26097 N N . LYS A 1 31 ? 10.833 -4.580 -4.039 1.00 0.00 191 LYS A N 18
ATOM 26098 C CA . LYS A 1 31 ? 9.888 -5.599 -3.598 1.00 0.00 191 LYS A CA 18
ATOM 26099 C C . LYS A 1 31 ? 10.138 -5.980 -2.142 1.00 0.00 191 LYS A C 18
ATOM 26100 O O . LYS A 1 31 ? 9.201 -6.102 -1.353 1.00 0.00 191 LYS A O 18
ATOM 26119 N N . ASP A 1 32 ? 11.406 -6.165 -1.794 1.00 0.00 192 ASP A N 18
ATOM 26120 C CA . ASP A 1 32 ? 11.780 -6.529 -0.432 1.00 0.00 192 ASP A CA 18
ATOM 26121 C C . ASP A 1 32 ? 11.438 -5.408 0.544 1.00 0.00 192 ASP A C 18
ATOM 26122 O O . ASP A 1 32 ? 10.744 -5.625 1.537 1.00 0.00 192 ASP A O 18
ATOM 26131 N N . VAL A 1 33 ? 11.931 -4.208 0.255 1.00 0.00 193 VAL A N 18
ATOM 26132 C CA . VAL A 1 33 ? 11.678 -3.052 1.107 1.00 0.00 193 VAL A CA 18
ATOM 26133 C C . VAL A 1 33 ? 10.198 -2.940 1.456 1.00 0.00 193 VAL A C 18
ATOM 26134 O O . VAL A 1 33 ? 9.838 -2.679 2.605 1.00 0.00 193 VAL A O 18
ATOM 26147 N N . LEU A 1 34 ? 9.344 -3.139 0.458 1.00 0.00 194 LEU A N 18
ATOM 26148 C CA . LEU A 1 34 ? 7.901 -3.061 0.659 1.00 0.00 194 LEU A CA 18
ATOM 26149 C C . LEU A 1 34 ? 7.387 -4.292 1.398 1.00 0.00 194 LEU A C 18
ATOM 26150 O O . LEU A 1 34 ? 6.563 -4.185 2.308 1.00 0.00 194 LEU A O 18
ATOM 26166 N N . LEU A 1 35 ? 7.879 -5.461 1.003 1.00 0.00 195 LEU A N 18
ATOM 26167 C CA . LEU A 1 35 ? 7.472 -6.714 1.630 1.00 0.00 195 LEU A CA 18
ATOM 26168 C C . LEU A 1 35 ? 7.750 -6.689 3.129 1.00 0.00 195 LEU A C 18
ATOM 26169 O O . LEU A 1 35 ? 6.953 -7.183 3.927 1.00 0.00 195 LEU A O 18
ATOM 26185 N N . ARG A 1 36 ? 8.885 -6.108 3.506 1.00 0.00 196 ARG A N 18
ATOM 26186 C CA . ARG A 1 36 ? 9.268 -6.018 4.909 1.00 0.00 196 ARG A CA 18
ATOM 26187 C C . ARG A 1 36 ? 8.499 -4.902 5.612 1.00 0.00 196 ARG A C 18
ATOM 26188 O O . ARG A 1 36 ? 8.012 -5.078 6.729 1.00 0.00 196 ARG A O 18
ATOM 26209 N N . LEU A 1 37 ? 8.394 -3.755 4.949 1.00 0.00 197 LEU A N 18
ATOM 26210 C CA . LEU A 1 37 ? 7.685 -2.610 5.510 1.00 0.00 197 LEU A CA 18
ATOM 26211 C C . LEU A 1 37 ? 6.247 -2.979 5.859 1.00 0.00 197 LEU A C 18
ATOM 26212 O O . LEU A 1 37 ? 5.645 -2.391 6.760 1.00 0.00 197 LEU A O 18
ATOM 26228 N N . LEU A 1 38 ? 5.701 -3.956 5.144 1.00 0.00 198 LEU A N 18
ATOM 26229 C CA . LEU A 1 38 ? 4.333 -4.405 5.379 1.00 0.00 198 LEU A CA 18
ATOM 26230 C C . LEU A 1 38 ? 4.316 -5.679 6.218 1.00 0.00 198 LEU A C 18
ATOM 26231 O O . LEU A 1 38 ? 3.511 -5.815 7.138 1.00 0.00 198 LEU A O 18
ATOM 26247 N N . GLN A 1 39 ? 5.209 -6.607 5.893 1.00 0.00 199 GLN A N 18
ATOM 26248 C CA . GLN A 1 39 ? 5.296 -7.870 6.618 1.00 0.00 199 GLN A CA 18
ATOM 26249 C C . GLN A 1 39 ? 5.272 -7.635 8.124 1.00 0.00 199 GLN A C 18
ATOM 26250 O O . GLN A 1 39 ? 4.374 -8.106 8.823 1.00 0.00 199 GLN A O 18
ATOM 26264 N N . LYS A 1 40 ? 6.265 -6.904 8.620 1.00 0.00 200 LYS A N 18
ATOM 26265 C CA . LYS A 1 40 ? 6.358 -6.605 10.044 1.00 0.00 200 LYS A CA 18
ATOM 26266 C C . LYS A 1 40 ? 4.974 -6.386 10.646 1.00 0.00 200 LYS A C 18
ATOM 26267 O O . LYS A 1 40 ? 4.744 -6.678 11.820 1.00 0.00 200 LYS A O 18
ATOM 26286 N N . TYR A 1 41 ? 4.056 -5.872 9.835 1.00 0.00 201 TYR A N 18
ATOM 26287 C CA . TYR A 1 41 ? 2.695 -5.613 10.288 1.00 0.00 201 TYR A CA 18
ATOM 26288 C C . TYR A 1 41 ? 1.791 -6.811 10.012 1.00 0.00 201 TYR A C 18
ATOM 26289 O O . TYR A 1 41 ? 1.220 -7.398 10.930 1.00 0.00 201 TYR A O 18
ATOM 26307 N N . GLY A 1 42 ? 1.668 -7.169 8.737 1.00 0.00 202 GLY A N 18
ATOM 26308 C CA . GLY A 1 42 ? 0.833 -8.295 8.360 1.00 0.00 202 GLY A CA 18
ATOM 26309 C C . GLY A 1 42 ? 1.433 -9.109 7.231 1.00 0.00 202 GLY A C 18
ATOM 26310 O O . GLY A 1 42 ? 2.116 -8.567 6.362 1.00 0.00 202 GLY A O 18
ATOM 26314 N N . GLU A 1 43 ? 1.181 -10.414 7.245 1.00 0.00 203 GLU A N 18
ATOM 26315 C CA . GLU A 1 43 ? 1.704 -11.304 6.215 1.00 0.00 203 GLU A CA 18
ATOM 26316 C C . GLU A 1 43 ? 1.207 -10.888 4.833 1.00 0.00 203 GLU A C 18
ATOM 26317 O O . GLU A 1 43 ? 0.003 -10.760 4.607 1.00 0.00 203 GLU A O 18
ATOM 26329 N N . VAL A 1 44 ? 2.142 -10.679 3.913 1.00 0.00 204 VAL A N 18
ATOM 26330 C CA . VAL A 1 44 ? 1.801 -10.278 2.553 1.00 0.00 204 VAL A CA 18
ATOM 26331 C C . VAL A 1 44 ? 1.489 -11.492 1.684 1.00 0.00 204 VAL A C 18
ATOM 26332 O O . VAL A 1 44 ? 2.394 -12.142 1.159 1.00 0.00 204 VAL A O 18
ATOM 26345 N N . LEU A 1 45 ? 0.204 -11.793 1.537 1.00 0.00 205 LEU A N 18
ATOM 26346 C CA . LEU A 1 45 ? -0.229 -12.929 0.731 1.00 0.00 205 LEU A CA 18
ATOM 26347 C C . LEU A 1 45 ? 0.248 -12.787 -0.711 1.00 0.00 205 LEU A C 18
ATOM 26348 O O . LEU A 1 45 ? 0.968 -13.642 -1.224 1.00 0.00 205 LEU A O 18
ATOM 26364 N N . ASN A 1 46 ? -0.158 -11.699 -1.358 1.00 0.00 206 ASN A N 18
ATOM 26365 C CA . ASN A 1 46 ? 0.229 -11.443 -2.740 1.00 0.00 206 ASN A CA 18
ATOM 26366 C C . ASN A 1 46 ? 0.612 -9.980 -2.936 1.00 0.00 206 ASN A C 18
ATOM 26367 O O . ASN A 1 46 ? -0.174 -9.077 -2.648 1.00 0.00 206 ASN A O 18
ATOM 26378 N N . LEU A 1 47 ? 1.825 -9.752 -3.429 1.00 0.00 207 LEU A N 18
ATOM 26379 C CA . LEU A 1 47 ? 2.313 -8.398 -3.665 1.00 0.00 207 LEU A CA 18
ATOM 26380 C C . LEU A 1 47 ? 2.584 -8.167 -5.148 1.00 0.00 207 LEU A C 18
ATOM 26381 O O . LEU A 1 47 ? 3.530 -8.718 -5.710 1.00 0.00 207 LEU A O 18
ATOM 26397 N N . VAL A 1 48 ? 1.747 -7.347 -5.777 1.00 0.00 208 VAL A N 18
ATOM 26398 C CA . VAL A 1 48 ? 1.897 -7.041 -7.194 1.00 0.00 208 VAL A CA 18
ATOM 26399 C C . VAL A 1 48 ? 2.413 -5.620 -7.397 1.00 0.00 208 VAL A C 18
ATOM 26400 O O . VAL A 1 48 ? 2.179 -4.739 -6.570 1.00 0.00 208 VAL A O 18
ATOM 26413 N N . LEU A 1 49 ? 3.116 -5.405 -8.503 1.00 0.00 209 LEU A N 18
ATOM 26414 C CA . LEU A 1 49 ? 3.666 -4.091 -8.817 1.00 0.00 209 LEU A CA 18
ATOM 26415 C C . LEU A 1 49 ? 3.424 -3.734 -10.280 1.00 0.00 209 LEU A C 18
ATOM 26416 O O . LEU A 1 49 ? 3.615 -4.562 -11.171 1.00 0.00 209 LEU A O 18
ATOM 26432 N N . SER A 1 50 ? 3.006 -2.496 -10.521 1.00 0.00 210 SER A N 18
ATOM 26433 C CA . SER A 1 50 ? 2.736 -2.030 -11.876 1.00 0.00 210 SER A CA 18
ATOM 26434 C C . SER A 1 50 ? 4.017 -1.999 -12.704 1.00 0.00 210 SER A C 18
ATOM 26435 O O . SER A 1 50 ? 4.942 -1.242 -12.409 1.00 0.00 210 SER A O 18
ATOM 26443 N N . SER A 1 51 ? 4.063 -2.826 -13.743 1.00 0.00 211 SER A N 18
ATOM 26444 C CA . SER A 1 51 ? 5.231 -2.897 -14.613 1.00 0.00 211 SER A CA 18
ATOM 26445 C C . SER A 1 51 ? 5.228 -1.753 -15.622 1.00 0.00 211 SER A C 18
ATOM 26446 O O . SER A 1 51 ? 6.195 -0.999 -15.727 1.00 0.00 211 SER A O 18
ATOM 26454 N N . LYS A 1 52 ? 4.132 -1.630 -16.363 1.00 0.00 212 LYS A N 18
ATOM 26455 C CA . LYS A 1 52 ? 3.999 -0.577 -17.364 1.00 0.00 212 LYS A CA 18
ATOM 26456 C C . LYS A 1 52 ? 4.273 0.793 -16.752 1.00 0.00 212 LYS A C 18
ATOM 26457 O O . LYS A 1 52 ? 5.166 1.515 -17.195 1.00 0.00 212 LYS A O 18
ATOM 26476 N N . LYS A 1 53 ? 3.499 1.145 -15.731 1.00 0.00 213 LYS A N 18
ATOM 26477 C CA . LYS A 1 53 ? 3.659 2.427 -15.056 1.00 0.00 213 LYS A CA 18
ATOM 26478 C C . LYS A 1 53 ? 4.425 2.261 -13.747 1.00 0.00 213 LYS A C 18
ATOM 26479 O O . LYS A 1 53 ? 3.868 1.879 -12.718 1.00 0.00 213 LYS A O 18
ATOM 26498 N N . PRO A 1 54 ? 5.733 2.556 -13.785 1.00 0.00 214 PRO A N 18
ATOM 26499 C CA . PRO A 1 54 ? 6.603 2.449 -12.610 1.00 0.00 214 PRO A CA 18
ATOM 26500 C C . PRO A 1 54 ? 6.294 3.512 -11.561 1.00 0.00 214 PRO A C 18
ATOM 26501 O O . PRO A 1 54 ? 6.181 4.695 -11.877 1.00 0.00 214 PRO A O 18
ATOM 26512 N N . GLY A 1 55 ? 6.159 3.080 -10.311 1.00 0.00 215 GLY A N 18
ATOM 26513 C CA . GLY A 1 55 ? 5.865 4.008 -9.234 1.00 0.00 215 GLY A CA 18
ATOM 26514 C C . GLY A 1 55 ? 4.656 3.588 -8.422 1.00 0.00 215 GLY A C 18
ATOM 26515 O O . GLY A 1 55 ? 4.547 3.918 -7.240 1.00 0.00 215 GLY A O 18
ATOM 26519 N N . THR A 1 56 ? 3.743 2.859 -9.055 1.00 0.00 216 THR A N 18
ATOM 26520 C CA . THR A 1 56 ? 2.534 2.396 -8.385 1.00 0.00 216 THR A CA 18
ATOM 26521 C C . THR A 1 56 ? 2.561 0.885 -8.185 1.00 0.00 216 THR A C 18
ATOM 26522 O O . THR A 1 56 ? 3.164 0.156 -8.972 1.00 0.00 216 THR A O 18
ATOM 26533 N N . ALA A 1 57 ? 1.903 0.420 -7.128 1.00 0.00 217 ALA A N 18
ATOM 26534 C CA . ALA A 1 57 ? 1.849 -1.005 -6.828 1.00 0.00 217 ALA A CA 18
ATOM 26535 C C . ALA A 1 57 ? 0.647 -1.336 -5.949 1.00 0.00 217 ALA A C 18
ATOM 26536 O O . ALA A 1 57 ? -0.087 -0.444 -5.522 1.00 0.00 217 ALA A O 18
ATOM 26543 N N . VAL A 1 58 ? 0.451 -2.623 -5.683 1.00 0.00 218 VAL A N 18
ATOM 26544 C CA . VAL A 1 58 ? -0.662 -3.072 -4.855 1.00 0.00 218 VAL A CA 18
ATOM 26545 C C . VAL A 1 58 ? -0.277 -4.296 -4.033 1.00 0.00 218 VAL A C 18
ATOM 26546 O O . VAL A 1 58 ? 0.281 -5.260 -4.558 1.00 0.00 218 VAL A O 18
ATOM 26559 N N . VAL A 1 59 ? -0.578 -4.253 -2.739 1.00 0.00 219 VAL A N 18
ATOM 26560 C CA . VAL A 1 59 ? -0.265 -5.360 -1.843 1.00 0.00 219 VAL A CA 18
ATOM 26561 C C . VAL A 1 59 ? -1.536 -6.008 -1.305 1.00 0.00 219 VAL A C 18
ATOM 26562 O O . VAL A 1 59 ? -2.525 -5.327 -1.036 1.00 0.00 219 VAL A O 18
ATOM 26575 N N . GLU A 1 60 ? -1.501 -7.328 -1.152 1.00 0.00 220 GLU A N 18
ATOM 26576 C CA . GLU A 1 60 ? -2.651 -8.068 -0.646 1.00 0.00 220 GLU A CA 18
ATOM 26577 C C . GLU A 1 60 ? -2.361 -8.647 0.735 1.00 0.00 220 GLU A C 18
ATOM 26578 O O . GLU A 1 60 ? -1.582 -9.590 0.875 1.00 0.00 220 GLU A O 18
ATOM 26590 N N . PHE A 1 61 ? -2.994 -8.074 1.755 1.00 0.00 221 PHE A N 18
ATOM 26591 C CA . PHE A 1 61 ? -2.803 -8.531 3.126 1.00 0.00 221 PHE A CA 18
ATOM 26592 C C . PHE A 1 61 ? -3.679 -9.746 3.422 1.00 0.00 221 PHE A C 18
ATOM 26593 O O . PHE A 1 61 ? -4.454 -10.186 2.573 1.00 0.00 221 PHE A O 18
ATOM 26610 N N . ALA A 1 62 ? -3.548 -10.282 4.631 1.00 0.00 222 ALA A N 18
ATOM 26611 C CA . ALA A 1 62 ? -4.327 -11.444 5.039 1.00 0.00 222 ALA A CA 18
ATOM 26612 C C . ALA A 1 62 ? -5.520 -11.031 5.895 1.00 0.00 222 ALA A C 18
ATOM 26613 O O . ALA A 1 62 ? -6.575 -11.667 5.857 1.00 0.00 222 ALA A O 18
ATOM 26620 N N . THR A 1 63 ? -5.348 -9.964 6.668 1.00 0.00 223 THR A N 18
ATOM 26621 C CA . THR A 1 63 ? -6.409 -9.468 7.534 1.00 0.00 223 THR A CA 18
ATOM 26622 C C . THR A 1 63 ? -6.495 -7.946 7.483 1.00 0.00 223 THR A C 18
ATOM 26623 O O . THR A 1 63 ? -5.574 -7.278 7.013 1.00 0.00 223 THR A O 18
ATOM 26634 N N . VAL A 1 64 ? -7.606 -7.404 7.972 1.00 0.00 224 VAL A N 18
ATOM 26635 C CA . VAL A 1 64 ? -7.811 -5.961 7.983 1.00 0.00 224 VAL A CA 18
ATOM 26636 C C . VAL A 1 64 ? -6.925 -5.288 9.026 1.00 0.00 224 VAL A C 18
ATOM 26637 O O . VAL A 1 64 ? -6.180 -4.358 8.717 1.00 0.00 224 VAL A O 18
ATOM 26650 N N . LYS A 1 65 ? -7.010 -5.766 10.263 1.00 0.00 225 LYS A N 18
ATOM 26651 C CA . LYS A 1 65 ? -6.215 -5.213 11.353 1.00 0.00 225 LYS A CA 18
ATOM 26652 C C . LYS A 1 65 ? -4.816 -4.842 10.872 1.00 0.00 225 LYS A C 18
ATOM 26653 O O . LYS A 1 65 ? -4.409 -3.683 10.950 1.00 0.00 225 LYS A O 18
ATOM 26672 N N . ALA A 1 66 ? -4.084 -5.834 10.374 1.00 0.00 226 ALA A N 18
ATOM 26673 C CA . ALA A 1 66 ? -2.732 -5.611 9.878 1.00 0.00 226 ALA A CA 18
ATOM 26674 C C . ALA A 1 66 ? -2.708 -4.502 8.831 1.00 0.00 226 ALA A C 18
ATOM 26675 O O . ALA A 1 66 ? -1.854 -3.617 8.871 1.00 0.00 226 ALA A O 18
ATOM 26682 N N . ALA A 1 67 ? -3.649 -4.558 7.895 1.00 0.00 227 ALA A N 18
ATOM 26683 C CA . ALA A 1 67 ? -3.736 -3.557 6.838 1.00 0.00 227 ALA A CA 18
ATOM 26684 C C . ALA A 1 67 ? -3.807 -2.149 7.420 1.00 0.00 227 ALA A C 18
ATOM 26685 O O . ALA A 1 67 ? -2.982 -1.294 7.099 1.00 0.00 227 ALA A O 18
ATOM 26692 N N . GLU A 1 68 ? -4.797 -1.917 8.276 1.00 0.00 228 GLU A N 18
ATOM 26693 C CA . GLU A 1 68 ? -4.975 -0.611 8.900 1.00 0.00 228 GLU A CA 18
ATOM 26694 C C . GLU A 1 68 ? -3.664 -0.114 9.504 1.00 0.00 228 GLU A C 18
ATOM 26695 O O . GLU A 1 68 ? -3.287 1.046 9.329 1.00 0.00 228 GLU A O 18
ATOM 26707 N N . LEU A 1 69 ? -2.975 -0.998 10.216 1.00 0.00 229 LEU A N 18
ATOM 26708 C CA . LEU A 1 69 ? -1.707 -0.650 10.847 1.00 0.00 229 LEU A CA 18
ATOM 26709 C C . LEU A 1 69 ? -0.653 -0.308 9.799 1.00 0.00 229 LEU A C 18
ATOM 26710 O O . LEU A 1 69 ? 0.045 0.699 9.913 1.00 0.00 229 LEU A O 18
ATOM 26726 N N . ALA A 1 70 ? -0.545 -1.151 8.778 1.00 0.00 230 ALA A N 18
ATOM 26727 C CA . ALA A 1 70 ? 0.421 -0.936 7.708 1.00 0.00 230 ALA A CA 18
ATOM 26728 C C . ALA A 1 70 ? 0.098 0.333 6.925 1.00 0.00 230 ALA A C 18
ATOM 26729 O O . ALA A 1 70 ? 0.989 0.973 6.366 1.00 0.00 230 ALA A O 18
ATOM 26736 N N . VAL A 1 71 ? -1.181 0.691 6.889 1.00 0.00 231 VAL A N 18
ATOM 26737 C CA . VAL A 1 71 ? -1.621 1.884 6.175 1.00 0.00 231 VAL A CA 18
ATOM 26738 C C . VAL A 1 71 ? -1.432 3.135 7.025 1.00 0.00 231 VAL A C 18
ATOM 26739 O O . VAL A 1 71 ? -1.432 4.253 6.510 1.00 0.00 231 VAL A O 18
ATOM 26752 N N . GLN A 1 72 ? -1.270 2.938 8.329 1.00 0.00 232 GLN A N 18
ATOM 26753 C CA . GLN A 1 72 ? -1.080 4.051 9.252 1.00 0.00 232 GLN A CA 18
ATOM 26754 C C . GLN A 1 72 ? 0.348 4.076 9.788 1.00 0.00 232 GLN A C 18
ATOM 26755 O O . GLN A 1 72 ? 1.129 4.968 9.461 1.00 0.00 232 GLN A O 18
ATOM 26769 N N . ASN A 1 73 ? 0.681 3.090 10.615 1.00 0.00 233 ASN A N 18
ATOM 26770 C CA . ASN A 1 73 ? 2.015 2.999 11.197 1.00 0.00 233 ASN A CA 18
ATOM 26771 C C . ASN A 1 73 ? 3.088 3.232 10.138 1.00 0.00 233 ASN A C 18
ATOM 26772 O O . ASN A 1 73 ? 3.783 4.247 10.158 1.00 0.00 233 ASN A O 18
ATOM 26783 N N . GLU A 1 74 ? 3.216 2.284 9.215 1.00 0.00 234 GLU A N 18
ATOM 26784 C CA . GLU A 1 74 ? 4.205 2.387 8.148 1.00 0.00 234 GLU A CA 18
ATOM 26785 C C . GLU A 1 74 ? 4.009 3.670 7.346 1.00 0.00 234 GLU A C 18
ATOM 26786 O O . GLU A 1 74 ? 2.893 4.000 6.943 1.00 0.00 234 GLU A O 18
ATOM 26798 N N . VAL A 1 75 ? 5.102 4.392 7.118 1.00 0.00 235 VAL A N 18
ATOM 26799 C CA . VAL A 1 75 ? 5.051 5.639 6.364 1.00 0.00 235 VAL A CA 18
ATOM 26800 C C . VAL A 1 75 ? 5.914 5.558 5.110 1.00 0.00 235 VAL A C 18
ATOM 26801 O O . VAL A 1 75 ? 5.530 6.044 4.047 1.00 0.00 235 VAL A O 18
ATOM 26814 N N . GLY A 1 76 ? 7.084 4.940 5.242 1.00 0.00 236 GLY A N 18
ATOM 26815 C CA . GLY A 1 76 ? 7.984 4.806 4.111 1.00 0.00 236 GLY A CA 18
ATOM 26816 C C . GLY A 1 76 ? 9.357 5.383 4.391 1.00 0.00 236 GLY A C 18
ATOM 26817 O O . GLY A 1 76 ? 10.021 4.988 5.351 1.00 0.00 236 GLY A O 18
ATOM 26821 N N . LEU A 1 77 ? 9.786 6.318 3.552 1.00 0.00 237 LEU A N 18
ATOM 26822 C CA . LEU A 1 77 ? 11.091 6.950 3.713 1.00 0.00 237 LEU A CA 18
ATOM 26823 C C . LEU A 1 77 ? 10.952 8.465 3.833 1.00 0.00 237 LEU A C 18
ATOM 26824 O O . LEU A 1 77 ? 10.173 9.086 3.111 1.00 0.00 237 LEU A O 18
ATOM 26840 N N . VAL A 1 78 ? 11.715 9.053 4.749 1.00 0.00 238 VAL A N 18
ATOM 26841 C CA . VAL A 1 78 ? 11.679 10.495 4.962 1.00 0.00 238 VAL A CA 18
ATOM 26842 C C . VAL A 1 78 ? 11.675 11.246 3.635 1.00 0.00 238 VAL A C 18
ATOM 26843 O O . VAL A 1 78 ? 10.915 12.197 3.451 1.00 0.00 238 VAL A O 18
ATOM 26856 N N . ASP A 1 79 ? 12.528 10.813 2.714 1.00 0.00 239 ASP A N 18
ATOM 26857 C CA . ASP A 1 79 ? 12.622 11.443 1.402 1.00 0.00 239 ASP A CA 18
ATOM 26858 C C . ASP A 1 79 ? 11.346 11.216 0.597 1.00 0.00 239 ASP A C 18
ATOM 26859 O O . ASP A 1 79 ? 10.845 12.127 -0.060 1.00 0.00 239 ASP A O 18
ATOM 26868 N N . ASN A 1 80 ? 10.827 9.994 0.654 1.00 0.00 240 ASN A N 18
ATOM 26869 C CA . ASN A 1 80 ? 9.610 9.647 -0.071 1.00 0.00 240 ASN A CA 18
ATOM 26870 C C . ASN A 1 80 ? 8.648 8.868 0.821 1.00 0.00 240 ASN A C 18
ATOM 26871 O O . ASN A 1 80 ? 8.709 7.643 0.921 1.00 0.00 240 ASN A O 18
ATOM 26882 N N . PRO A 1 81 ? 7.738 9.595 1.486 1.00 0.00 241 PRO A N 18
ATOM 26883 C CA . PRO A 1 81 ? 6.745 8.994 2.381 1.00 0.00 241 PRO A CA 18
ATOM 26884 C C . PRO A 1 81 ? 5.694 8.190 1.624 1.00 0.00 241 PRO A C 18
ATOM 26885 O O . PRO A 1 81 ? 4.680 8.733 1.183 1.00 0.00 241 PRO A O 18
ATOM 26896 N N . LEU A 1 82 ? 5.941 6.893 1.476 1.00 0.00 242 LEU A N 18
ATOM 26897 C CA . LEU A 1 82 ? 5.015 6.012 0.772 1.00 0.00 242 LEU A CA 18
ATOM 26898 C C . LEU A 1 82 ? 3.570 6.438 1.013 1.00 0.00 242 LEU A C 18
ATOM 26899 O O . LEU A 1 82 ? 3.201 6.822 2.123 1.00 0.00 242 LEU A O 18
ATOM 26915 N N . LYS A 1 83 ? 2.755 6.365 -0.034 1.00 0.00 243 LYS A N 18
ATOM 26916 C CA . LYS A 1 83 ? 1.349 6.739 0.063 1.00 0.00 243 LYS A CA 18
ATOM 26917 C C . LYS A 1 83 ? 0.449 5.519 -0.105 1.00 0.00 243 LYS A C 18
ATOM 26918 O O . LYS A 1 83 ? 0.068 5.166 -1.221 1.00 0.00 243 LYS A O 18
ATOM 26937 N N . ILE A 1 84 ? 0.112 4.880 1.010 1.00 0.00 244 ILE A N 18
ATOM 26938 C CA . ILE A 1 84 ? -0.746 3.701 0.986 1.00 0.00 244 ILE A CA 18
ATOM 26939 C C . ILE A 1 84 ? -2.209 4.090 0.806 1.00 0.00 244 ILE A C 18
ATOM 26940 O O . ILE A 1 84 ? -2.848 4.589 1.733 1.00 0.00 244 ILE A O 18
ATOM 26956 N N . SER A 1 85 ? -2.735 3.856 -0.392 1.00 0.00 245 SER A N 18
ATOM 26957 C CA . SER A 1 85 ? -4.124 4.183 -0.694 1.00 0.00 245 SER A CA 18
ATOM 26958 C C . SER A 1 85 ? -4.988 2.926 -0.707 1.00 0.00 245 SER A C 18
ATOM 26959 O O . SER A 1 85 ? -4.694 1.965 -1.419 1.00 0.00 245 SER A O 18
ATOM 26967 N N . TRP A 1 86 ? -6.054 2.941 0.084 1.00 0.00 246 TRP A N 18
ATOM 26968 C CA . TRP A 1 86 ? -6.962 1.802 0.165 1.00 0.00 246 TRP A CA 18
ATOM 26969 C C . TRP A 1 86 ? -7.721 1.617 -1.145 1.00 0.00 246 TRP A C 18
ATOM 26970 O O . TRP A 1 86 ? -8.650 2.368 -1.446 1.00 0.00 246 TRP A O 18
ATOM 26991 N N . LEU A 1 87 ? -7.320 0.615 -1.920 1.00 0.00 247 LEU A N 18
ATOM 26992 C CA . LEU A 1 87 ? -7.964 0.332 -3.198 1.00 0.00 247 LEU A CA 18
ATOM 26993 C C . LEU A 1 87 ? -9.447 0.033 -3.006 1.00 0.00 247 LEU A C 18
ATOM 26994 O O . LEU A 1 87 ? -10.290 0.518 -3.759 1.00 0.00 247 LEU A O 18
ATOM 27010 N N . GLU A 1 88 ? -9.757 -0.769 -1.992 1.00 0.00 248 GLU A N 18
ATOM 27011 C CA . GLU A 1 88 ? -11.140 -1.132 -1.701 1.00 0.00 248 GLU A CA 18
ATOM 27012 C C . GLU A 1 88 ? -11.230 -1.939 -0.409 1.00 0.00 248 GLU A C 18
ATOM 27013 O O . GLU A 1 88 ? -10.257 -2.558 0.018 1.00 0.00 248 GLU A O 18
ATOM 27025 N N . GLY A 1 89 ? -12.407 -1.926 0.209 1.00 0.00 249 GLY A N 18
ATOM 27026 C CA . GLY A 1 89 ? -12.604 -2.658 1.446 1.00 0.00 249 GLY A CA 18
ATOM 27027 C C . GLY A 1 89 ? -11.992 -1.954 2.641 1.00 0.00 249 GLY A C 18
ATOM 27028 O O . GLY A 1 89 ? -11.040 -2.452 3.242 1.00 0.00 249 GLY A O 18
ATOM 27032 N N . GLN A 1 90 ? -12.537 -0.792 2.984 1.00 0.00 250 GLN A N 18
ATOM 27033 C CA . GLN A 1 90 ? -12.037 -0.017 4.113 1.00 0.00 250 GLN A CA 18
ATOM 27034 C C . GLN A 1 90 ? -12.845 -0.307 5.373 1.00 0.00 250 GLN A C 18
ATOM 27035 O O . GLN A 1 90 ? -14.019 -0.673 5.316 1.00 0.00 250 GLN A O 18
ATOM 27049 N N . PRO A 1 91 ? -12.204 -0.141 6.540 1.00 0.00 251 PRO A N 18
ATOM 27050 C CA . PRO A 1 91 ? -12.845 -0.379 7.836 1.00 0.00 251 PRO A CA 18
ATOM 27051 C C . PRO A 1 91 ? -13.907 0.666 8.159 1.00 0.00 251 PRO A C 18
ATOM 27052 O O . PRO A 1 91 ? -13.616 1.860 8.223 1.00 0.00 251 PRO A O 18
ATOM 27063 N N . GLN A 1 92 ? -15.139 0.209 8.362 1.00 0.00 252 GLN A N 18
ATOM 27064 C CA . GLN A 1 92 ? -16.244 1.106 8.678 1.00 0.00 252 GLN A CA 18
ATOM 27065 C C . GLN A 1 92 ? -16.655 0.970 10.140 1.00 0.00 252 GLN A C 18
ATOM 27066 O O . GLN A 1 92 ? -16.389 -0.050 10.777 1.00 0.00 252 GLN A O 18
ATOM 27080 N N . ASP A 1 93 ? -17.303 2.003 10.666 1.00 0.00 253 ASP A N 18
ATOM 27081 C CA . ASP A 1 93 ? -17.751 1.999 12.054 1.00 0.00 253 ASP A CA 18
ATOM 27082 C C . ASP A 1 93 ? -18.845 0.956 12.268 1.00 0.00 253 ASP A C 18
ATOM 27083 O O . ASP A 1 93 ? -20.033 1.276 12.249 1.00 0.00 253 ASP A O 18
ATOM 27092 N N . ALA A 1 94 ? -18.434 -0.291 12.472 1.00 0.00 254 ALA A N 18
ATOM 27093 C CA . ALA A 1 94 ? -19.378 -1.380 12.690 1.00 0.00 254 ALA A CA 18
ATOM 27094 C C . ALA A 1 94 ? -18.731 -2.519 13.471 1.00 0.00 254 ALA A C 18
ATOM 27095 O O . ALA A 1 94 ? -17.808 -3.171 12.984 1.00 0.00 254 ALA A O 18
ATOM 27102 N N . SER A 1 95 ? -19.221 -2.753 14.684 1.00 0.00 255 SER A N 18
ATOM 27103 C CA . SER A 1 95 ? -18.687 -3.811 15.534 1.00 0.00 255 SER A CA 18
ATOM 27104 C C . SER A 1 95 ? -19.103 -5.184 15.017 1.00 0.00 255 SER A C 18
ATOM 27105 O O . SER A 1 95 ? -18.270 -6.073 14.842 1.00 0.00 255 SER A O 18
ATOM 27113 N N . GLY A 1 96 ? -20.399 -5.351 14.773 1.00 0.00 256 GLY A N 18
ATOM 27114 C CA . GLY A 1 96 ? -20.905 -6.618 14.279 1.00 0.00 256 GLY A CA 18
ATOM 27115 C C . GLY A 1 96 ? -21.912 -7.248 15.220 1.00 0.00 256 GLY A C 18
ATOM 27116 O O . GLY A 1 96 ? -22.540 -6.571 16.035 1.00 0.00 256 GLY A O 18
ATOM 27120 N N . PRO A 1 97 ? -22.079 -8.574 15.114 1.00 0.00 257 PRO A N 18
ATOM 27121 C CA . PRO A 1 97 ? -23.017 -9.324 15.954 1.00 0.00 257 PRO A CA 18
ATOM 27122 C C . PRO A 1 97 ? -22.561 -9.400 17.407 1.00 0.00 257 PRO A C 18
ATOM 27123 O O . PRO A 1 97 ? -21.472 -9.892 17.701 1.00 0.00 257 PRO A O 18
ATOM 27134 N N . SER A 1 98 ? -23.402 -8.909 18.312 1.00 0.00 258 SER A N 18
ATOM 27135 C CA . SER A 1 98 ? -23.083 -8.918 19.735 1.00 0.00 258 SER A CA 18
ATOM 27136 C C . SER A 1 98 ? -23.771 -10.084 20.439 1.00 0.00 258 SER A C 18
ATOM 27137 O O . SER A 1 98 ? -24.949 -10.356 20.207 1.00 0.00 258 SER A O 18
ATOM 27145 N N . SER A 1 99 ? -23.025 -10.771 21.299 1.00 0.00 259 SER A N 18
ATOM 27146 C CA . SER A 1 99 ? -23.560 -11.911 22.034 1.00 0.00 259 SER A CA 18
ATOM 27147 C C . SER A 1 99 ? -22.831 -12.092 23.362 1.00 0.00 259 SER A C 18
ATOM 27148 O O . SER A 1 99 ? -21.820 -11.440 23.622 1.00 0.00 259 SER A O 18
ATOM 27156 N N . GLY A 1 100 ? -23.352 -12.983 24.200 1.00 0.00 260 GLY A N 18
ATOM 27157 C CA . GLY A 1 100 ? -22.739 -13.235 25.491 1.00 0.00 260 GLY A CA 18
ATOM 27158 C C . GLY A 1 100 ? -23.673 -12.931 26.645 1.00 0.00 260 GLY A C 18
ATOM 27159 O O . GLY A 1 100 ? -23.254 -12.912 27.802 1.00 0.00 260 GLY A O 18
ATOM 27163 N N . GLY A 1 1 ? -22.692 2.160 3.280 1.00 0.00 161 GLY A N 19
ATOM 27164 C CA . GLY A 1 1 ? -23.036 3.251 2.387 1.00 0.00 161 GLY A CA 19
ATOM 27165 C C . GLY A 1 1 ? -22.092 3.353 1.205 1.00 0.00 161 GLY A C 19
ATOM 27166 O O . GLY A 1 1 ? -21.606 2.340 0.701 1.00 0.00 161 GLY A O 19
ATOM 27170 N N . SER A 1 2 ? -21.832 4.578 0.762 1.00 0.00 162 SER A N 19
ATOM 27171 C CA . SER A 1 2 ? -20.944 4.809 -0.372 1.00 0.00 162 SER A CA 19
ATOM 27172 C C . SER A 1 2 ? -19.620 4.075 -0.182 1.00 0.00 162 SER A C 19
ATOM 27173 O O . SER A 1 2 ? -19.257 3.704 0.934 1.00 0.00 162 SER A O 19
ATOM 27181 N N . SER A 1 3 ? -18.902 3.869 -1.282 1.00 0.00 163 SER A N 19
ATOM 27182 C CA . SER A 1 3 ? -17.619 3.176 -1.239 1.00 0.00 163 SER A CA 19
ATOM 27183 C C . SER A 1 3 ? -17.678 1.982 -0.291 1.00 0.00 163 SER A C 19
ATOM 27184 O O . SER A 1 3 ? -16.748 1.737 0.476 1.00 0.00 163 SER A O 19
ATOM 27192 N N . GLY A 1 4 ? -18.781 1.241 -0.351 1.00 0.00 164 GLY A N 19
ATOM 27193 C CA . GLY A 1 4 ? -18.943 0.081 0.506 1.00 0.00 164 GLY A CA 19
ATOM 27194 C C . GLY A 1 4 ? -18.267 -1.154 -0.056 1.00 0.00 164 GLY A C 19
ATOM 27195 O O . GLY A 1 4 ? -18.335 -1.416 -1.257 1.00 0.00 164 GLY A O 19
ATOM 27199 N N . SER A 1 5 ? -17.610 -1.915 0.814 1.00 0.00 165 SER A N 19
ATOM 27200 C CA . SER A 1 5 ? -16.914 -3.126 0.397 1.00 0.00 165 SER A CA 19
ATOM 27201 C C . SER A 1 5 ? -17.836 -4.031 -0.414 1.00 0.00 165 SER A C 19
ATOM 27202 O O . SER A 1 5 ? -19.048 -4.055 -0.198 1.00 0.00 165 SER A O 19
ATOM 27210 N N . SER A 1 6 ? -17.253 -4.775 -1.349 1.00 0.00 166 SER A N 19
ATOM 27211 C CA . SER A 1 6 ? -18.022 -5.679 -2.196 1.00 0.00 166 SER A CA 19
ATOM 27212 C C . SER A 1 6 ? -17.446 -7.091 -2.147 1.00 0.00 166 SER A C 19
ATOM 27213 O O . SER A 1 6 ? -16.236 -7.284 -2.252 1.00 0.00 166 SER A O 19
ATOM 27221 N N . GLY A 1 7 ? -18.324 -8.077 -1.986 1.00 0.00 167 GLY A N 19
ATOM 27222 C CA . GLY A 1 7 ? -17.885 -9.459 -1.926 1.00 0.00 167 GLY A CA 19
ATOM 27223 C C . GLY A 1 7 ? -17.067 -9.753 -0.684 1.00 0.00 167 GLY A C 19
ATOM 27224 O O . GLY A 1 7 ? -17.029 -8.949 0.246 1.00 0.00 167 GLY A O 19
ATOM 27228 N N . GLN A 1 8 ? -16.413 -10.910 -0.669 1.00 0.00 168 GLN A N 19
ATOM 27229 C CA . GLN A 1 8 ? -15.595 -11.310 0.470 1.00 0.00 168 GLN A CA 19
ATOM 27230 C C . GLN A 1 8 ? -14.177 -11.655 0.026 1.00 0.00 168 GLN A C 19
ATOM 27231 O O . GLN A 1 8 ? -13.960 -12.634 -0.686 1.00 0.00 168 GLN A O 19
ATOM 27245 N N . GLY A 1 9 ? -13.214 -10.843 0.453 1.00 0.00 169 GLY A N 19
ATOM 27246 C CA . GLY A 1 9 ? -11.829 -11.080 0.090 1.00 0.00 169 GLY A CA 19
ATOM 27247 C C . GLY A 1 9 ? -10.858 -10.382 1.021 1.00 0.00 169 GLY A C 19
ATOM 27248 O O . GLY A 1 9 ? -11.260 -9.804 2.032 1.00 0.00 169 GLY A O 19
ATOM 27252 N N . THR A 1 10 ? -9.573 -10.436 0.683 1.00 0.00 170 THR A N 19
ATOM 27253 C CA . THR A 1 10 ? -8.541 -9.806 1.497 1.00 0.00 170 THR A CA 19
ATOM 27254 C C . THR A 1 10 ? -8.457 -8.310 1.218 1.00 0.00 170 THR A C 19
ATOM 27255 O O . THR A 1 10 ? -8.627 -7.855 0.086 1.00 0.00 170 THR A O 19
ATOM 27266 N N . PRO A 1 11 ? -8.186 -7.525 2.271 1.00 0.00 171 PRO A N 19
ATOM 27267 C CA . PRO A 1 11 ? -8.071 -6.068 2.163 1.00 0.00 171 PRO A CA 19
ATOM 27268 C C . PRO A 1 11 ? -6.823 -5.640 1.399 1.00 0.00 171 PRO A C 19
ATOM 27269 O O . PRO A 1 11 ? -5.812 -5.270 1.997 1.00 0.00 171 PRO A O 19
ATOM 27280 N N . LYS A 1 12 ? -6.899 -5.691 0.073 1.00 0.00 172 LYS A N 19
ATOM 27281 C CA . LYS A 1 12 ? -5.777 -5.307 -0.774 1.00 0.00 172 LYS A CA 19
ATOM 27282 C C . LYS A 1 12 ? -5.540 -3.802 -0.715 1.00 0.00 172 LYS A C 19
ATOM 27283 O O . LYS A 1 12 ? -6.480 -3.011 -0.813 1.00 0.00 172 LYS A O 19
ATOM 27302 N N . LEU A 1 13 ? -4.281 -3.411 -0.556 1.00 0.00 173 LEU A N 19
ATOM 27303 C CA . LEU A 1 13 ? -3.921 -1.999 -0.486 1.00 0.00 173 LEU A CA 19
ATOM 27304 C C . LEU A 1 13 ? -3.101 -1.584 -1.704 1.00 0.00 173 LEU A C 19
ATOM 27305 O O . LEU A 1 13 ? -2.530 -2.426 -2.397 1.00 0.00 173 LEU A O 19
ATOM 27321 N N . LYS A 1 14 ? -3.047 -0.281 -1.958 1.00 0.00 174 LYS A N 19
ATOM 27322 C CA . LYS A 1 14 ? -2.294 0.247 -3.090 1.00 0.00 174 LYS A CA 19
ATOM 27323 C C . LYS A 1 14 ? -1.096 1.061 -2.614 1.00 0.00 174 LYS A C 19
ATOM 27324 O O . LYS A 1 14 ? -1.227 1.933 -1.753 1.00 0.00 174 LYS A O 19
ATOM 27343 N N . LEU A 1 15 ? 0.071 0.774 -3.180 1.00 0.00 175 LEU A N 19
ATOM 27344 C CA . LEU A 1 15 ? 1.293 1.482 -2.815 1.00 0.00 175 LEU A CA 19
ATOM 27345 C C . LEU A 1 15 ? 1.731 2.425 -3.931 1.00 0.00 175 LEU A C 19
ATOM 27346 O O . LEU A 1 15 ? 2.038 1.991 -5.041 1.00 0.00 175 LEU A O 19
ATOM 27362 N N . LYS A 1 16 ? 1.759 3.719 -3.628 1.00 0.00 176 LYS A N 19
ATOM 27363 C CA . LYS A 1 16 ? 2.162 4.725 -4.603 1.00 0.00 176 LYS A CA 19
ATOM 27364 C C . LYS A 1 16 ? 3.306 5.577 -4.064 1.00 0.00 176 LYS A C 19
ATOM 27365 O O . LYS A 1 16 ? 3.240 6.086 -2.945 1.00 0.00 176 LYS A O 19
ATOM 27384 N N . TRP A 1 17 ? 4.353 5.730 -4.866 1.00 0.00 177 TRP A N 19
ATOM 27385 C CA . TRP A 1 17 ? 5.512 6.523 -4.469 1.00 0.00 177 TRP A CA 19
ATOM 27386 C C . TRP A 1 17 ? 6.024 7.360 -5.636 1.00 0.00 177 TRP A C 19
ATOM 27387 O O . TRP A 1 17 ? 5.960 6.939 -6.791 1.00 0.00 177 TRP A O 19
ATOM 27408 N N . LYS A 1 18 ? 6.532 8.548 -5.327 1.00 0.00 178 LYS A N 19
ATOM 27409 C CA . LYS A 1 18 ? 7.057 9.445 -6.350 1.00 0.00 178 LYS A CA 19
ATOM 27410 C C . LYS A 1 18 ? 8.220 8.798 -7.096 1.00 0.00 178 LYS A C 19
ATOM 27411 O O . LYS A 1 18 ? 9.051 8.116 -6.497 1.00 0.00 178 LYS A O 19
ATOM 27430 N N . CYS A 1 19 ? 8.272 9.018 -8.405 1.00 0.00 179 CYS A N 19
ATOM 27431 C CA . CYS A 1 19 ? 9.334 8.457 -9.233 1.00 0.00 179 CYS A CA 19
ATOM 27432 C C . CYS A 1 19 ? 9.701 9.409 -10.367 1.00 0.00 179 CYS A C 19
ATOM 27433 O O . CYS A 1 19 ? 8.910 9.634 -11.283 1.00 0.00 179 CYS A O 19
ATOM 27441 N N . LYS A 1 20 ? 10.904 9.968 -10.297 1.00 0.00 180 LYS A N 19
ATOM 27442 C CA . LYS A 1 20 ? 11.377 10.897 -11.317 1.00 0.00 180 LYS A CA 19
ATOM 27443 C C . LYS A 1 20 ? 11.200 10.309 -12.713 1.00 0.00 180 LYS A C 19
ATOM 27444 O O . LYS A 1 20 ? 10.916 9.120 -12.866 1.00 0.00 180 LYS A O 19
ATOM 27463 N N . LYS A 1 21 ? 11.371 11.147 -13.729 1.00 0.00 181 LYS A N 19
ATOM 27464 C CA . LYS A 1 21 ? 11.233 10.711 -15.114 1.00 0.00 181 LYS A CA 19
ATOM 27465 C C . LYS A 1 21 ? 12.599 10.559 -15.775 1.00 0.00 181 LYS A C 19
ATOM 27466 O O . LYS A 1 21 ? 12.861 9.568 -16.455 1.00 0.00 181 LYS A O 19
ATOM 27485 N N . GLU A 1 22 ? 13.464 11.546 -15.569 1.00 0.00 182 GLU A N 19
ATOM 27486 C CA . GLU A 1 22 ? 14.803 11.520 -16.145 1.00 0.00 182 GLU A CA 19
ATOM 27487 C C . GLU A 1 22 ? 15.710 10.566 -15.373 1.00 0.00 182 GLU A C 19
ATOM 27488 O O . GLU A 1 22 ? 16.549 9.881 -15.957 1.00 0.00 182 GLU A O 19
ATOM 27500 N N . ASP A 1 23 ? 15.535 10.529 -14.057 1.00 0.00 183 ASP A N 19
ATOM 27501 C CA . ASP A 1 23 ? 16.336 9.659 -13.203 1.00 0.00 183 ASP A CA 19
ATOM 27502 C C . ASP A 1 23 ? 15.886 8.207 -13.332 1.00 0.00 183 ASP A C 19
ATOM 27503 O O . ASP A 1 23 ? 14.946 7.778 -12.665 1.00 0.00 183 ASP A O 19
ATOM 27512 N N . GLU A 1 24 ? 16.564 7.457 -14.195 1.00 0.00 184 GLU A N 19
ATOM 27513 C CA . GLU A 1 24 ? 16.232 6.054 -14.413 1.00 0.00 184 GLU A CA 19
ATOM 27514 C C . GLU A 1 24 ? 16.377 5.255 -13.121 1.00 0.00 184 GLU A C 19
ATOM 27515 O O . GLU A 1 24 ? 17.464 4.783 -12.788 1.00 0.00 184 GLU A O 19
ATOM 27527 N N . SER A 1 25 ? 15.272 5.108 -12.397 1.00 0.00 185 SER A N 19
ATOM 27528 C CA . SER A 1 25 ? 15.275 4.369 -11.139 1.00 0.00 185 SER A CA 19
ATOM 27529 C C . SER A 1 25 ? 13.851 4.125 -10.649 1.00 0.00 185 SER A C 19
ATOM 27530 O O . SER A 1 25 ? 12.904 4.758 -11.116 1.00 0.00 185 SER A O 19
ATOM 27538 N N . LYS A 1 26 ? 13.707 3.202 -9.704 1.00 0.00 186 LYS A N 19
ATOM 27539 C CA . LYS A 1 26 ? 12.400 2.872 -9.148 1.00 0.00 186 LYS A CA 19
ATOM 27540 C C . LYS A 1 26 ? 11.880 4.007 -8.272 1.00 0.00 186 LYS A C 19
ATOM 27541 O O . LYS A 1 26 ? 10.788 4.527 -8.497 1.00 0.00 186 LYS A O 19
ATOM 27560 N N . GLY A 1 27 ? 12.670 4.388 -7.273 1.00 0.00 187 GLY A N 19
ATOM 27561 C CA . GLY A 1 27 ? 12.272 5.460 -6.379 1.00 0.00 187 GLY A CA 19
ATOM 27562 C C . GLY A 1 27 ? 12.584 5.151 -4.928 1.00 0.00 187 GLY A C 19
ATOM 27563 O O . GLY A 1 27 ? 11.824 5.514 -4.032 1.00 0.00 187 GLY A O 19
ATOM 27567 N N . GLY A 1 28 ? 13.707 4.477 -4.696 1.00 0.00 188 GLY A N 19
ATOM 27568 C CA . GLY A 1 28 ? 14.096 4.129 -3.342 1.00 0.00 188 GLY A CA 19
ATOM 27569 C C . GLY A 1 28 ? 13.190 3.081 -2.729 1.00 0.00 188 GLY A C 19
ATOM 27570 O O . GLY A 1 28 ? 12.898 3.125 -1.534 1.00 0.00 188 GLY A O 19
ATOM 27574 N N . TYR A 1 29 ? 12.742 2.136 -3.549 1.00 0.00 189 TYR A N 19
ATOM 27575 C CA . TYR A 1 29 ? 11.859 1.074 -3.081 1.00 0.00 189 TYR A CA 19
ATOM 27576 C C . TYR A 1 29 ? 11.936 -0.142 -3.999 1.00 0.00 189 TYR A C 19
ATOM 27577 O O . TYR A 1 29 ? 12.408 -0.049 -5.132 1.00 0.00 189 TYR A O 19
ATOM 27595 N N . SER A 1 30 ? 11.467 -1.281 -3.501 1.00 0.00 190 SER A N 19
ATOM 27596 C CA . SER A 1 30 ? 11.484 -2.518 -4.274 1.00 0.00 190 SER A CA 19
ATOM 27597 C C . SER A 1 30 ? 10.486 -3.525 -3.712 1.00 0.00 190 SER A C 19
ATOM 27598 O O . SER A 1 30 ? 9.987 -3.366 -2.597 1.00 0.00 190 SER A O 19
ATOM 27606 N N . LYS A 1 31 ? 10.197 -4.561 -4.491 1.00 0.00 191 LYS A N 19
ATOM 27607 C CA . LYS A 1 31 ? 9.259 -5.596 -4.073 1.00 0.00 191 LYS A CA 19
ATOM 27608 C C . LYS A 1 31 ? 9.616 -6.126 -2.688 1.00 0.00 191 LYS A C 19
ATOM 27609 O O . LYS A 1 31 ? 8.744 -6.305 -1.838 1.00 0.00 191 LYS A O 19
ATOM 27628 N N . ASP A 1 32 ? 10.903 -6.374 -2.468 1.00 0.00 192 ASP A N 19
ATOM 27629 C CA . ASP A 1 32 ? 11.375 -6.881 -1.185 1.00 0.00 192 ASP A CA 19
ATOM 27630 C C . ASP A 1 32 ? 11.156 -5.853 -0.080 1.00 0.00 192 ASP A C 19
ATOM 27631 O O . ASP A 1 32 ? 10.486 -6.128 0.915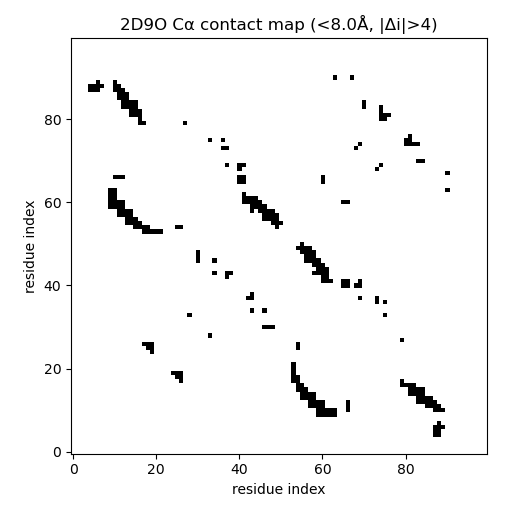 1.00 0.00 192 ASP A O 19
ATOM 27640 N N . VAL A 1 33 ? 11.727 -4.666 -0.262 1.00 0.00 193 VAL A N 19
ATOM 27641 C CA . VAL A 1 33 ? 11.594 -3.596 0.720 1.00 0.00 193 VAL A CA 19
ATOM 27642 C C . VAL A 1 33 ? 10.144 -3.432 1.162 1.00 0.00 193 VAL A C 19
ATOM 27643 O O . VAL A 1 33 ? 9.809 -3.660 2.325 1.00 0.00 193 VAL A O 19
ATOM 27656 N N . LEU A 1 34 ? 9.287 -3.037 0.227 1.00 0.00 194 LEU A N 19
ATOM 27657 C CA . LEU A 1 34 ? 7.871 -2.843 0.520 1.00 0.00 194 LEU A CA 19
ATOM 27658 C C . LEU A 1 34 ? 7.297 -4.050 1.255 1.00 0.00 194 LEU A C 19
ATOM 27659 O O . LEU A 1 34 ? 6.526 -3.903 2.204 1.00 0.00 194 LEU A O 19
ATOM 27675 N N . LEU A 1 35 ? 7.680 -5.243 0.812 1.00 0.00 195 LEU A N 19
ATOM 27676 C CA . LEU A 1 35 ? 7.205 -6.476 1.429 1.00 0.00 195 LEU A CA 19
ATOM 27677 C C . LEU A 1 35 ? 7.536 -6.503 2.918 1.00 0.00 195 LEU A C 19
ATOM 27678 O O . LEU A 1 35 ? 6.750 -6.991 3.730 1.00 0.00 195 LEU A O 19
ATOM 27694 N N . ARG A 1 36 ? 8.703 -5.973 3.268 1.00 0.00 196 ARG A N 19
ATOM 27695 C CA . ARG A 1 36 ? 9.138 -5.936 4.659 1.00 0.00 196 ARG A CA 19
ATOM 27696 C C . ARG A 1 36 ? 8.397 -4.848 5.431 1.00 0.00 196 ARG A C 19
ATOM 27697 O O . ARG A 1 36 ? 7.891 -5.085 6.529 1.00 0.00 196 ARG A O 19
ATOM 27718 N N . LEU A 1 37 ? 8.339 -3.654 4.851 1.00 0.00 197 LEU A N 19
ATOM 27719 C CA . LEU A 1 37 ? 7.660 -2.528 5.484 1.00 0.00 197 LEU A CA 19
ATOM 27720 C C . LEU A 1 37 ? 6.248 -2.914 5.911 1.00 0.00 197 LEU A C 19
ATOM 27721 O O . LEU A 1 37 ? 5.735 -2.421 6.917 1.00 0.00 197 LEU A O 19
ATOM 27737 N N . LEU A 1 38 ? 5.624 -3.800 5.143 1.00 0.00 198 LEU A N 19
ATOM 27738 C CA . LEU A 1 38 ? 4.271 -4.254 5.442 1.00 0.00 198 LEU A CA 19
ATOM 27739 C C . LEU A 1 38 ? 4.297 -5.553 6.242 1.00 0.00 198 LEU A C 19
ATOM 27740 O O . LEU A 1 38 ? 3.630 -5.674 7.269 1.00 0.00 198 LEU A O 19
ATOM 27756 N N . GLN A 1 39 ? 5.074 -6.520 5.765 1.00 0.00 199 GLN A N 19
ATOM 27757 C CA . GLN A 1 39 ? 5.188 -7.809 6.436 1.00 0.00 199 GLN A CA 19
ATOM 27758 C C . GLN A 1 39 ? 5.088 -7.645 7.949 1.00 0.00 199 GLN A C 19
ATOM 27759 O O . GLN A 1 39 ? 4.137 -8.117 8.574 1.00 0.00 199 GLN A O 19
ATOM 27773 N N . LYS A 1 40 ? 6.075 -6.974 8.533 1.00 0.00 200 LYS A N 19
ATOM 27774 C CA . LYS A 1 40 ? 6.098 -6.747 9.973 1.00 0.00 200 LYS A CA 19
ATOM 27775 C C . LYS A 1 40 ? 4.685 -6.565 10.519 1.00 0.00 200 LYS A C 19
ATOM 27776 O O . LYS A 1 40 ? 4.345 -7.097 11.576 1.00 0.00 200 LYS A O 19
ATOM 27795 N N . TYR A 1 41 ? 3.867 -5.813 9.791 1.00 0.00 201 TYR A N 19
ATOM 27796 C CA . TYR A 1 41 ? 2.492 -5.561 10.203 1.00 0.00 201 TYR A CA 19
ATOM 27797 C C . TYR A 1 41 ? 1.585 -6.725 9.815 1.00 0.00 201 TYR A C 19
ATOM 27798 O O . TYR A 1 41 ? 0.983 -7.371 10.672 1.00 0.00 201 TYR A O 19
ATOM 27816 N N . GLY A 1 42 ? 1.494 -6.988 8.515 1.00 0.00 202 GLY A N 19
ATOM 27817 C CA . GLY A 1 42 ? 0.660 -8.074 8.034 1.00 0.00 202 GLY A CA 19
ATOM 27818 C C . GLY A 1 42 ? 1.404 -9.007 7.100 1.00 0.00 202 GLY A C 19
ATOM 27819 O O . GLY A 1 42 ? 2.186 -8.561 6.261 1.00 0.00 202 GLY A O 19
ATOM 27823 N N . GLU A 1 43 ? 1.163 -10.306 7.248 1.00 0.00 203 GLU A N 19
ATOM 27824 C CA . GLU A 1 43 ? 1.819 -11.304 6.411 1.00 0.00 203 GLU A CA 19
ATOM 27825 C C . GLU A 1 43 ? 1.406 -11.147 4.951 1.00 0.00 203 GLU A C 19
ATOM 27826 O O . GLU A 1 43 ? 0.400 -11.706 4.515 1.00 0.00 203 GLU A O 19
ATOM 27838 N N . VAL A 1 44 ? 2.190 -10.381 4.199 1.00 0.00 204 VAL A N 19
ATOM 27839 C CA . VAL A 1 44 ? 1.907 -10.150 2.788 1.00 0.00 204 VAL A CA 19
ATOM 27840 C C . VAL A 1 44 ? 1.671 -11.464 2.052 1.00 0.00 204 VAL A C 19
ATOM 27841 O O . VAL A 1 44 ? 2.578 -12.286 1.921 1.00 0.00 204 VAL A O 19
ATOM 27854 N N . LEU A 1 45 ? 0.447 -11.655 1.573 1.00 0.00 205 LEU A N 19
ATOM 27855 C CA . LEU A 1 45 ? 0.090 -12.870 0.849 1.00 0.00 205 LEU A CA 19
ATOM 27856 C C . LEU A 1 45 ? 0.445 -12.747 -0.630 1.00 0.00 205 LEU A C 19
ATOM 27857 O O . LEU A 1 45 ? 1.119 -13.611 -1.190 1.00 0.00 205 LEU A O 19
ATOM 27873 N N . ASN A 1 46 ? -0.012 -11.667 -1.255 1.00 0.00 206 ASN A N 19
ATOM 27874 C CA . ASN A 1 46 ? 0.259 -11.430 -2.668 1.00 0.00 206 ASN A CA 19
ATOM 27875 C C . ASN A 1 46 ? 0.683 -9.984 -2.905 1.00 0.00 206 ASN A C 19
ATOM 27876 O O . ASN A 1 46 ? -0.096 -9.054 -2.695 1.00 0.00 206 ASN A O 19
ATOM 27887 N N . LEU A 1 47 ? 1.924 -9.801 -3.344 1.00 0.00 207 LEU A N 19
ATOM 27888 C CA . LEU A 1 47 ? 2.453 -8.468 -3.612 1.00 0.00 207 LEU A CA 19
ATOM 27889 C C . LEU A 1 47 ? 2.678 -8.261 -5.106 1.00 0.00 207 LEU A C 19
ATOM 27890 O O . LEU A 1 47 ? 3.641 -8.775 -5.676 1.00 0.00 207 LEU A O 19
ATOM 27906 N N . VAL A 1 48 ? 1.785 -7.503 -5.735 1.00 0.00 208 VAL A N 19
ATOM 27907 C CA . VAL A 1 48 ? 1.889 -7.225 -7.162 1.00 0.00 208 VAL A CA 19
ATOM 27908 C C . VAL A 1 48 ? 2.457 -5.833 -7.411 1.00 0.00 208 VAL A C 19
ATOM 27909 O O . VAL A 1 48 ? 2.243 -4.912 -6.621 1.00 0.00 208 VAL A O 19
ATOM 27922 N N . LEU A 1 49 ? 3.184 -5.685 -8.513 1.00 0.00 209 LEU A N 19
ATOM 27923 C CA . LEU A 1 49 ? 3.784 -4.404 -8.868 1.00 0.00 209 LEU A CA 19
ATOM 27924 C C . LEU A 1 49 ? 3.448 -4.024 -10.307 1.00 0.00 209 LEU A C 19
ATOM 27925 O O . LEU A 1 49 ? 3.494 -4.863 -11.207 1.00 0.00 209 LEU A O 19
ATOM 27941 N N . SER A 1 50 ? 3.114 -2.755 -10.516 1.00 0.00 210 SER A N 19
ATOM 27942 C CA . SER A 1 50 ? 2.769 -2.265 -11.845 1.00 0.00 210 SER A CA 19
ATOM 27943 C C . SER A 1 50 ? 3.938 -2.442 -12.810 1.00 0.00 210 SER A C 19
ATOM 27944 O O . SER A 1 50 ? 5.041 -1.956 -12.562 1.00 0.00 210 SER A O 19
ATOM 27952 N N . SER A 1 51 ? 3.687 -3.143 -13.911 1.00 0.00 211 SER A N 19
ATOM 27953 C CA . SER A 1 51 ? 4.718 -3.388 -14.913 1.00 0.00 211 SER A CA 19
ATOM 27954 C C . SER A 1 51 ? 4.773 -2.250 -15.927 1.00 0.00 211 SER A C 19
ATOM 27955 O O . SER A 1 51 ? 5.834 -1.679 -16.181 1.00 0.00 211 SER A O 19
ATOM 27963 N N . LYS A 1 52 ? 3.622 -1.925 -16.504 1.00 0.00 212 LYS A N 19
ATOM 27964 C CA . LYS A 1 52 ? 3.535 -0.854 -17.491 1.00 0.00 212 LYS A CA 19
ATOM 27965 C C . LYS A 1 52 ? 3.870 0.494 -16.861 1.00 0.00 212 LYS A C 19
ATOM 27966 O O . LYS A 1 52 ? 4.761 1.205 -17.326 1.00 0.00 212 LYS A O 19
ATOM 27985 N N . LYS A 1 53 ? 3.151 0.840 -15.798 1.00 0.00 213 LYS A N 19
ATOM 27986 C CA . LYS A 1 53 ? 3.372 2.102 -15.102 1.00 0.00 213 LYS A CA 19
ATOM 27987 C C . LYS A 1 53 ? 4.186 1.886 -13.830 1.00 0.00 213 LYS A C 19
ATOM 27988 O O . LYS A 1 53 ? 3.661 1.496 -12.787 1.00 0.00 213 LYS A O 19
ATOM 28007 N N . PRO A 1 54 ? 5.499 2.145 -13.916 1.00 0.00 214 PRO A N 19
ATOM 28008 C CA . PRO A 1 54 ? 6.413 1.987 -12.780 1.00 0.00 214 PRO A CA 19
ATOM 28009 C C . PRO A 1 54 ? 6.177 3.034 -11.697 1.00 0.00 214 PRO A C 19
ATOM 28010 O O . PRO A 1 54 ? 5.883 4.192 -11.992 1.00 0.00 214 PRO A O 19
ATOM 28021 N N . GLY A 1 55 ? 6.308 2.620 -10.440 1.00 0.00 215 GLY A N 19
ATOM 28022 C CA . GLY A 1 55 ? 6.106 3.534 -9.332 1.00 0.00 215 GLY A CA 19
ATOM 28023 C C . GLY A 1 55 ? 4.923 3.146 -8.468 1.00 0.00 215 GLY A C 19
ATOM 28024 O O . GLY A 1 55 ? 4.958 3.301 -7.247 1.00 0.00 215 GLY A O 19
ATOM 28028 N N . THR A 1 56 ? 3.869 2.641 -9.103 1.00 0.00 216 THR A N 19
ATOM 28029 C CA . THR A 1 56 ? 2.668 2.233 -8.385 1.00 0.00 216 THR A CA 19
ATOM 28030 C C . THR A 1 56 ? 2.617 0.719 -8.216 1.00 0.00 216 THR A C 19
ATOM 28031 O O . THR A 1 56 ? 3.077 -0.028 -9.080 1.00 0.00 216 THR A O 19
ATOM 28042 N N . ALA A 1 57 ? 2.054 0.271 -7.099 1.00 0.00 217 ALA A N 19
ATOM 28043 C CA . ALA A 1 57 ? 1.941 -1.155 -6.818 1.00 0.00 217 ALA A CA 19
ATOM 28044 C C . ALA A 1 57 ? 0.717 -1.450 -5.958 1.00 0.00 217 ALA A C 19
ATOM 28045 O O . ALA A 1 57 ? -0.005 -0.538 -5.554 1.00 0.00 217 ALA A O 19
ATOM 28052 N N . VAL A 1 58 ? 0.488 -2.729 -5.681 1.00 0.00 218 VAL A N 19
ATOM 28053 C CA . VAL A 1 58 ? -0.649 -3.144 -4.867 1.00 0.00 218 VAL A CA 19
ATOM 28054 C C . VAL A 1 58 ? -0.333 -4.417 -4.090 1.00 0.00 218 VAL A C 19
ATOM 28055 O O . VAL A 1 58 ? -0.008 -5.450 -4.676 1.00 0.00 218 VAL A O 19
ATOM 28068 N N . VAL A 1 59 ? -0.432 -4.337 -2.767 1.00 0.00 219 VAL A N 19
ATOM 28069 C CA . VAL A 1 59 ? -0.159 -5.483 -1.909 1.00 0.00 219 VAL A CA 19
ATOM 28070 C C . VAL A 1 59 ? -1.449 -6.071 -1.349 1.00 0.00 219 VAL A C 19
ATOM 28071 O O . VAL A 1 59 ? -2.435 -5.359 -1.159 1.00 0.00 219 VAL A O 19
ATOM 28084 N N . GLU A 1 60 ? -1.435 -7.374 -1.088 1.00 0.00 220 GLU A N 19
ATOM 28085 C CA . GLU A 1 60 ? -2.606 -8.057 -0.549 1.00 0.00 220 GLU A CA 19
ATOM 28086 C C . GLU A 1 60 ? -2.321 -8.610 0.844 1.00 0.00 220 GLU A C 19
ATOM 28087 O O . GLU A 1 60 ? -1.537 -9.546 1.004 1.00 0.00 220 GLU A O 19
ATOM 28099 N N . PHE A 1 61 ? -2.962 -8.023 1.849 1.00 0.00 221 PHE A N 19
ATOM 28100 C CA . PHE A 1 61 ? -2.776 -8.455 3.230 1.00 0.00 221 PHE A CA 19
ATOM 28101 C C . PHE A 1 61 ? -3.616 -9.694 3.530 1.00 0.00 221 PHE A C 19
ATOM 28102 O O . PHE A 1 61 ? -4.453 -10.099 2.724 1.00 0.00 221 PHE A O 19
ATOM 28119 N N . ALA A 1 62 ? -3.384 -10.290 4.694 1.00 0.00 222 ALA A N 19
ATOM 28120 C CA . ALA A 1 62 ? -4.119 -11.482 5.102 1.00 0.00 222 ALA A CA 19
ATOM 28121 C C . ALA A 1 62 ? -5.320 -11.116 5.967 1.00 0.00 222 ALA A C 19
ATOM 28122 O O . ALA A 1 62 ? -6.291 -11.869 6.050 1.00 0.00 222 ALA A O 19
ATOM 28129 N N . THR A 1 63 ? -5.249 -9.955 6.611 1.00 0.00 223 THR A N 19
ATOM 28130 C CA . THR A 1 63 ? -6.330 -9.491 7.472 1.00 0.00 223 THR A CA 19
ATOM 28131 C C . THR A 1 63 ? -6.468 -7.974 7.410 1.00 0.00 223 THR A C 19
ATOM 28132 O O . THR A 1 63 ? -5.614 -7.285 6.854 1.00 0.00 223 THR A O 19
ATOM 28143 N N . VAL A 1 64 ? -7.549 -7.460 7.987 1.00 0.00 224 VAL A N 19
ATOM 28144 C CA . VAL A 1 64 ? -7.799 -6.023 8.000 1.00 0.00 224 VAL A CA 19
ATOM 28145 C C . VAL A 1 64 ? -6.919 -5.322 9.029 1.00 0.00 224 VAL A C 19
ATOM 28146 O O . VAL A 1 64 ? -6.174 -4.399 8.699 1.00 0.00 224 VAL A O 19
ATOM 28159 N N . LYS A 1 65 ? -7.010 -5.766 10.277 1.00 0.00 225 LYS A N 19
ATOM 28160 C CA . LYS A 1 65 ? -6.221 -5.183 11.357 1.00 0.00 225 LYS A CA 19
ATOM 28161 C C . LYS A 1 65 ? -4.795 -4.899 10.896 1.00 0.00 225 LYS A C 19
ATOM 28162 O O . LYS A 1 65 ? -4.352 -3.750 10.891 1.00 0.00 225 LYS A O 19
ATOM 28181 N N . ALA A 1 66 ? -4.082 -5.951 10.509 1.00 0.00 226 ALA A N 19
ATOM 28182 C CA . ALA A 1 66 ? -2.708 -5.813 10.043 1.00 0.00 226 ALA A CA 19
ATOM 28183 C C . ALA A 1 66 ? -2.593 -4.716 8.990 1.00 0.00 226 ALA A C 19
ATOM 28184 O O . ALA A 1 66 ? -1.762 -3.816 9.106 1.00 0.00 226 ALA A O 19
ATOM 28191 N N . ALA A 1 67 ? -3.431 -4.799 7.962 1.00 0.00 227 ALA A N 19
ATOM 28192 C CA . ALA A 1 67 ? -3.423 -3.812 6.889 1.00 0.00 227 ALA A CA 19
ATOM 28193 C C . ALA A 1 67 ? -3.590 -2.400 7.440 1.00 0.00 227 ALA A C 19
ATOM 28194 O O . ALA A 1 67 ? -2.696 -1.565 7.310 1.00 0.00 227 ALA A O 19
ATOM 28201 N N . GLU A 1 68 ? -4.741 -2.142 8.054 1.00 0.00 228 GLU A N 19
ATOM 28202 C CA . GLU A 1 68 ? -5.024 -0.829 8.623 1.00 0.00 228 GLU A CA 19
ATOM 28203 C C . GLU A 1 68 ? -3.769 -0.224 9.245 1.00 0.00 228 GLU A C 19
ATOM 28204 O O . GLU A 1 68 ? -3.378 0.897 8.918 1.00 0.00 228 GLU A O 19
ATOM 28216 N N . LEU A 1 69 ? -3.141 -0.973 10.145 1.00 0.00 229 LEU A N 19
ATOM 28217 C CA . LEU A 1 69 ? -1.930 -0.512 10.815 1.00 0.00 229 LEU A CA 19
ATOM 28218 C C . LEU A 1 69 ? -0.850 -0.153 9.800 1.00 0.00 229 LEU A C 19
ATOM 28219 O O . LEU A 1 69 ? -0.377 0.982 9.756 1.00 0.00 229 LEU A O 19
ATOM 28235 N N . ALA A 1 70 ? -0.464 -1.129 8.984 1.00 0.00 230 ALA A N 19
ATOM 28236 C CA . ALA A 1 70 ? 0.557 -0.916 7.967 1.00 0.00 230 ALA A CA 19
ATOM 28237 C C . ALA A 1 70 ? 0.315 0.386 7.210 1.00 0.00 230 ALA A C 19
ATOM 28238 O O . ALA A 1 70 ? 1.258 1.067 6.808 1.00 0.00 230 ALA A O 19
ATOM 28245 N N . VAL A 1 71 ? -0.956 0.726 7.019 1.00 0.00 231 VAL A N 19
ATOM 28246 C CA . VAL A 1 71 ? -1.322 1.947 6.311 1.00 0.00 231 VAL A CA 19
ATOM 28247 C C . VAL A 1 71 ? -1.061 3.180 7.169 1.00 0.00 231 VAL A C 19
ATOM 28248 O O . VAL A 1 71 ? -0.542 4.185 6.686 1.00 0.00 231 VAL A O 19
ATOM 28261 N N . GLN A 1 72 ? -1.425 3.094 8.445 1.00 0.00 232 GLN A N 19
ATOM 28262 C CA . GLN A 1 72 ? -1.230 4.203 9.371 1.00 0.00 232 GLN A CA 19
ATOM 28263 C C . GLN A 1 72 ? 0.157 4.147 10.003 1.00 0.00 232 GLN A C 19
ATOM 28264 O O . GLN A 1 72 ? 0.971 5.051 9.816 1.00 0.00 232 GLN A O 19
ATOM 28278 N N . ASN A 1 73 ? 0.418 3.081 10.751 1.00 0.00 233 ASN A N 19
ATOM 28279 C CA . ASN A 1 73 ? 1.707 2.908 11.412 1.00 0.00 233 ASN A CA 19
ATOM 28280 C C . ASN A 1 73 ? 2.853 3.255 10.467 1.00 0.00 233 ASN A C 19
ATOM 28281 O O . ASN A 1 73 ? 3.540 4.259 10.651 1.00 0.00 233 ASN A O 19
ATOM 28292 N N . GLU A 1 74 ? 3.053 2.416 9.455 1.00 0.00 234 GLU A N 19
ATOM 28293 C CA . GLU A 1 74 ? 4.116 2.634 8.481 1.00 0.00 234 GLU A CA 19
ATOM 28294 C C . GLU A 1 74 ? 3.850 3.890 7.656 1.00 0.00 234 GLU A C 19
ATOM 28295 O O . GLU A 1 74 ? 2.724 4.133 7.222 1.00 0.00 234 GLU A O 19
ATOM 28307 N N . VAL A 1 75 ? 4.894 4.684 7.445 1.00 0.00 235 VAL A N 19
ATOM 28308 C CA . VAL A 1 75 ? 4.774 5.915 6.672 1.00 0.00 235 VAL A CA 19
ATOM 28309 C C . VAL A 1 75 ? 5.601 5.844 5.393 1.00 0.00 235 VAL A C 19
ATOM 28310 O O . VAL A 1 75 ? 5.220 6.399 4.364 1.00 0.00 235 VAL A O 19
ATOM 28323 N N . GLY A 1 76 ? 6.735 5.154 5.466 1.00 0.00 236 GLY A N 19
ATOM 28324 C CA . GLY A 1 76 ? 7.598 5.022 4.306 1.00 0.00 236 GLY A CA 19
ATOM 28325 C C . GLY A 1 76 ? 9.011 5.500 4.578 1.00 0.00 236 GLY A C 19
ATOM 28326 O O . GLY A 1 76 ? 9.640 5.083 5.551 1.00 0.00 236 GLY A O 19
ATOM 28330 N N . LEU A 1 77 ? 9.513 6.377 3.715 1.00 0.00 237 LEU A N 19
ATOM 28331 C CA . LEU A 1 77 ? 10.862 6.912 3.864 1.00 0.00 237 LEU A CA 19
ATOM 28332 C C . LEU A 1 77 ? 10.840 8.436 3.917 1.00 0.00 237 LEU A C 19
ATOM 28333 O O . LEU A 1 77 ? 10.159 9.085 3.123 1.00 0.00 237 LEU A O 19
ATOM 28349 N N . VAL A 1 78 ? 11.592 9.002 4.856 1.00 0.00 238 VAL A N 19
ATOM 28350 C CA . VAL A 1 78 ? 11.662 10.450 5.010 1.00 0.00 238 VAL A CA 19
ATOM 28351 C C . VAL A 1 78 ? 11.698 11.145 3.654 1.00 0.00 238 VAL A C 19
ATOM 28352 O O . VAL A 1 78 ? 10.864 12.003 3.362 1.00 0.00 238 VAL A O 19
ATOM 28365 N N . ASP A 1 79 ? 12.669 10.770 2.828 1.00 0.00 239 ASP A N 19
ATOM 28366 C CA . ASP A 1 79 ? 12.814 11.357 1.501 1.00 0.00 239 ASP A CA 19
ATOM 28367 C C . ASP A 1 79 ? 11.527 11.204 0.696 1.00 0.00 239 ASP A C 19
ATOM 28368 O O . ASP A 1 79 ? 11.071 12.148 0.052 1.00 0.00 239 ASP A O 19
ATOM 28377 N N . ASN A 1 80 ? 10.947 10.009 0.738 1.00 0.00 240 ASN A N 19
ATOM 28378 C CA . ASN A 1 80 ? 9.713 9.732 0.011 1.00 0.00 240 ASN A CA 19
ATOM 28379 C C . ASN A 1 80 ? 8.709 9.007 0.901 1.00 0.00 240 ASN A C 19
ATOM 28380 O O . ASN A 1 80 ? 8.756 7.787 1.067 1.00 0.00 240 ASN A O 19
ATOM 28391 N N . PRO A 1 81 ? 7.777 9.772 1.488 1.00 0.00 241 PRO A N 19
ATOM 28392 C CA . PRO A 1 81 ? 6.742 9.223 2.370 1.00 0.00 241 PRO A CA 19
ATOM 28393 C C . PRO A 1 81 ? 5.718 8.386 1.611 1.00 0.00 241 PRO A C 19
ATOM 28394 O O . PRO A 1 81 ? 4.719 8.909 1.115 1.00 0.00 241 PRO A O 19
ATOM 28405 N N . LEU A 1 82 ? 5.971 7.085 1.524 1.00 0.00 242 LEU A N 19
ATOM 28406 C CA . LEU A 1 82 ? 5.070 6.175 0.826 1.00 0.00 242 LEU A CA 19
ATOM 28407 C C . LEU A 1 82 ? 3.618 6.605 1.002 1.00 0.00 242 LEU A C 19
ATOM 28408 O O . LEU A 1 82 ? 3.231 7.111 2.056 1.00 0.00 242 LEU A O 19
ATOM 28424 N N . LYS A 1 83 ? 2.815 6.399 -0.037 1.00 0.00 243 LYS A N 19
ATOM 28425 C CA . LYS A 1 83 ? 1.404 6.762 0.002 1.00 0.00 243 LYS A CA 19
ATOM 28426 C C . LYS A 1 83 ? 0.520 5.527 -0.143 1.00 0.00 243 LYS A C 19
ATOM 28427 O O . LYS A 1 83 ? 0.276 5.054 -1.253 1.00 0.00 243 LYS A O 19
ATOM 28446 N N . ILE A 1 84 ? 0.043 5.012 0.985 1.00 0.00 244 ILE A N 19
ATOM 28447 C CA . ILE A 1 84 ? -0.816 3.834 0.982 1.00 0.00 244 ILE A CA 19
ATOM 28448 C C . ILE A 1 84 ? -2.288 4.226 0.925 1.00 0.00 244 ILE A C 19
ATOM 28449 O O . ILE A 1 84 ? -2.831 4.781 1.881 1.00 0.00 244 ILE A O 19
ATOM 28465 N N . SER A 1 85 ? -2.929 3.934 -0.202 1.00 0.00 245 SER A N 19
ATOM 28466 C CA . SER A 1 85 ? -4.339 4.258 -0.385 1.00 0.00 245 SER A CA 19
ATOM 28467 C C . SER A 1 85 ? -5.181 2.989 -0.477 1.00 0.00 245 SER A C 19
ATOM 28468 O O . SER A 1 85 ? -4.794 2.021 -1.130 1.00 0.00 245 SER A O 19
ATOM 28476 N N . TRP A 1 86 ? -6.334 3.003 0.183 1.00 0.00 246 TRP A N 19
ATOM 28477 C CA . TRP A 1 86 ? -7.232 1.853 0.176 1.00 0.00 246 TRP A CA 19
ATOM 28478 C C . TRP A 1 86 ? -7.910 1.700 -1.180 1.00 0.00 246 TRP A C 19
ATOM 28479 O O . TRP A 1 86 ? -8.933 2.332 -1.449 1.00 0.00 246 TRP A O 19
ATOM 28500 N N . LEU A 1 87 ? -7.336 0.858 -2.032 1.00 0.00 247 LEU A N 19
ATOM 28501 C CA . LEU A 1 87 ? -7.887 0.622 -3.362 1.00 0.00 247 LEU A CA 19
ATOM 28502 C C . LEU A 1 87 ? -9.327 0.126 -3.276 1.00 0.00 247 LEU A C 19
ATOM 28503 O O . LEU A 1 87 ? -10.244 0.765 -3.790 1.00 0.00 247 LEU A O 19
ATOM 28519 N N . GLU A 1 88 ? -9.516 -1.014 -2.619 1.00 0.00 248 GLU A N 19
ATOM 28520 C CA . GLU A 1 88 ? -10.845 -1.594 -2.464 1.00 0.00 248 GLU A CA 19
ATOM 28521 C C . GLU A 1 88 ? -10.982 -2.287 -1.112 1.00 0.00 248 GLU A C 19
ATOM 28522 O O . GLU A 1 88 ? -10.028 -2.358 -0.339 1.00 0.00 248 GLU A O 19
ATOM 28534 N N . GLY A 1 89 ? -12.178 -2.796 -0.833 1.00 0.00 249 GLY A N 19
ATOM 28535 C CA . GLY A 1 89 ? -12.419 -3.476 0.427 1.00 0.00 249 GLY A CA 19
ATOM 28536 C C . GLY A 1 89 ? -12.122 -2.598 1.626 1.00 0.00 249 GLY A C 19
ATOM 28537 O O . GLY A 1 89 ? -11.294 -2.946 2.467 1.00 0.00 249 GLY A O 19
ATOM 28541 N N . GLN A 1 90 ? -12.798 -1.457 1.704 1.00 0.00 250 GLN A N 19
ATOM 28542 C CA . GLN A 1 90 ? -12.599 -0.526 2.808 1.00 0.00 250 GLN A CA 19
ATOM 28543 C C . GLN A 1 90 ? -13.181 -1.085 4.103 1.00 0.00 250 GLN A C 19
ATOM 28544 O O . GLN A 1 90 ? -14.295 -1.608 4.137 1.00 0.00 250 GLN A O 19
ATOM 28558 N N . PRO A 1 91 ? -12.409 -0.973 5.195 1.00 0.00 251 PRO A N 19
ATOM 28559 C CA . PRO A 1 91 ? -12.827 -1.462 6.512 1.00 0.00 251 PRO A CA 19
ATOM 28560 C C . PRO A 1 91 ? -13.959 -0.631 7.106 1.00 0.00 251 PRO A C 19
ATOM 28561 O O . PRO A 1 91 ? -14.396 -0.875 8.231 1.00 0.00 251 PRO A O 19
ATOM 28572 N N . GLN A 1 92 ? -14.429 0.352 6.344 1.00 0.00 252 GLN A N 19
ATOM 28573 C CA . GLN A 1 92 ? -15.510 1.219 6.797 1.00 0.00 252 GLN A CA 19
ATOM 28574 C C . GLN A 1 92 ? -16.502 0.447 7.661 1.00 0.00 252 GLN A C 19
ATOM 28575 O O . GLN A 1 92 ? -17.285 -0.358 7.156 1.00 0.00 252 GLN A O 19
ATOM 28589 N N . ASP A 1 93 ? -16.462 0.697 8.965 1.00 0.00 253 ASP A N 19
ATOM 28590 C CA . ASP A 1 93 ? -17.358 0.026 9.900 1.00 0.00 253 ASP A CA 19
ATOM 28591 C C . ASP A 1 93 ? -18.756 0.633 9.844 1.00 0.00 253 ASP A C 19
ATOM 28592 O O . ASP A 1 93 ? -18.992 1.608 9.131 1.00 0.00 253 ASP A O 19
ATOM 28601 N N . ALA A 1 94 ? -19.680 0.049 10.600 1.00 0.00 254 ALA A N 19
ATOM 28602 C CA . ALA A 1 94 ? -21.054 0.533 10.637 1.00 0.00 254 ALA A CA 19
ATOM 28603 C C . ALA A 1 94 ? -21.580 0.583 12.068 1.00 0.00 254 ALA A C 19
ATOM 28604 O O . ALA A 1 94 ? -20.867 0.249 13.014 1.00 0.00 254 ALA A O 19
ATOM 28611 N N . SER A 1 95 ? -22.832 1.003 12.219 1.00 0.00 255 SER A N 19
ATOM 28612 C CA . SER A 1 95 ? -23.452 1.101 13.535 1.00 0.00 255 SER A CA 19
ATOM 28613 C C . SER A 1 95 ? -23.057 -0.083 14.411 1.00 0.00 255 SER A C 19
ATOM 28614 O O . SER A 1 95 ? -22.545 0.091 15.517 1.00 0.00 255 SER A O 19
ATOM 28622 N N . GLY A 1 96 ? -23.297 -1.290 13.908 1.00 0.00 256 GLY A N 19
ATOM 28623 C CA . GLY A 1 96 ? -22.961 -2.487 14.657 1.00 0.00 256 GLY A CA 19
ATOM 28624 C C . GLY A 1 96 ? -23.775 -2.623 15.929 1.00 0.00 256 GLY A C 19
ATOM 28625 O O . GLY A 1 96 ? -24.355 -1.658 16.426 1.00 0.00 256 GLY A O 19
ATOM 28629 N N . PRO A 1 97 ? -23.827 -3.848 16.474 1.00 0.00 257 PRO A N 19
ATOM 28630 C CA . PRO A 1 97 ? -24.575 -4.136 17.701 1.00 0.00 257 PRO A CA 19
ATOM 28631 C C . PRO A 1 97 ? -23.932 -3.508 18.933 1.00 0.00 257 PRO A C 19
ATOM 28632 O O . PRO A 1 97 ? -24.428 -3.660 20.049 1.00 0.00 257 PRO A O 19
ATOM 28643 N N . SER A 1 98 ? -22.826 -2.802 18.722 1.00 0.00 258 SER A N 19
ATOM 28644 C CA . SER A 1 98 ? -22.113 -2.154 19.817 1.00 0.00 258 SER A CA 19
ATOM 28645 C C . SER A 1 98 ? -22.916 -0.979 20.368 1.00 0.00 258 SER A C 19
ATOM 28646 O O . SER A 1 98 ? -23.911 -0.561 19.776 1.00 0.00 258 SER A O 19
ATOM 28654 N N . SER A 1 99 ? -22.476 -0.452 21.506 1.00 0.00 259 SER A N 19
ATOM 28655 C CA . SER A 1 99 ? -23.155 0.672 22.140 1.00 0.00 259 SER A CA 19
ATOM 28656 C C . SER A 1 99 ? -22.989 1.944 21.313 1.00 0.00 259 SER A C 19
ATOM 28657 O O . SER A 1 99 ? -21.966 2.144 20.661 1.00 0.00 259 SER A O 19
ATOM 28665 N N . GLY A 1 100 ? -24.005 2.801 21.347 1.00 0.00 260 GLY A N 19
ATOM 28666 C CA . GLY A 1 100 ? -23.954 4.042 20.597 1.00 0.00 260 GLY A CA 19
ATOM 28667 C C . GLY A 1 100 ? -25.267 4.360 19.912 1.00 0.00 260 GLY A C 19
ATOM 28668 O O . GLY A 1 100 ? -25.825 5.442 20.096 1.00 0.00 260 GLY A O 19
ATOM 28672 N N . GLY A 1 1 ? -22.005 -9.431 12.871 1.00 0.00 161 GLY A N 20
ATOM 28673 C CA . GLY A 1 1 ? -21.906 -9.729 14.288 1.00 0.00 161 GLY A CA 20
ATOM 28674 C C . GLY A 1 1 ? -20.657 -9.144 14.917 1.00 0.00 161 GLY A C 20
ATOM 28675 O O . GLY A 1 1 ? -20.568 -7.935 15.128 1.00 0.00 161 GLY A O 20
ATOM 28679 N N . SER A 1 2 ? -19.690 -10.005 15.220 1.00 0.00 162 SER A N 20
ATOM 28680 C CA . SER A 1 2 ? -18.442 -9.567 15.834 1.00 0.00 162 SER A CA 20
ATOM 28681 C C . SER A 1 2 ? -17.399 -9.237 14.770 1.00 0.00 162 SER A C 20
ATOM 28682 O O . SER A 1 2 ? -17.610 -9.481 13.582 1.00 0.00 162 SER A O 20
ATOM 28690 N N . SER A 1 3 ? -16.273 -8.682 15.206 1.00 0.00 163 SER A N 20
ATOM 28691 C CA . SER A 1 3 ? -15.198 -8.314 14.292 1.00 0.00 163 SER A CA 20
ATOM 28692 C C . SER A 1 3 ? -13.892 -8.997 14.687 1.00 0.00 163 SER A C 20
ATOM 28693 O O . SER A 1 3 ? -13.625 -9.215 15.867 1.00 0.00 163 SER A O 20
ATOM 28701 N N . GLY A 1 4 ? -13.082 -9.333 13.687 1.00 0.00 164 GLY A N 20
ATOM 287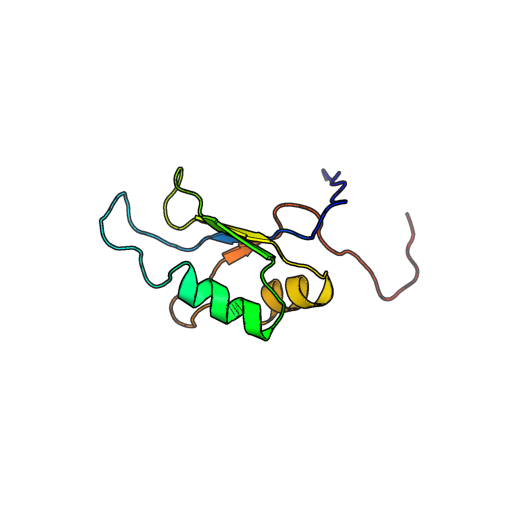02 C CA . GLY A 1 4 ? -11.814 -9.988 13.949 1.00 0.00 164 GLY A CA 20
ATOM 28703 C C . GLY A 1 4 ? -11.345 -10.831 12.780 1.00 0.00 164 GLY A C 20
ATOM 28704 O O . GLY A 1 4 ? -11.100 -10.313 11.691 1.00 0.00 164 GLY A O 20
ATOM 28708 N N . SER A 1 5 ? -11.217 -12.135 13.007 1.00 0.00 165 SER A N 20
ATOM 28709 C CA . SER A 1 5 ? -10.768 -13.051 11.965 1.00 0.00 165 SER A CA 20
ATOM 28710 C C . SER A 1 5 ? -11.667 -12.958 10.735 1.00 0.00 165 SER A C 20
ATOM 28711 O O . SER A 1 5 ? -12.788 -13.466 10.732 1.00 0.00 165 SER A O 20
ATOM 28719 N N . SER A 1 6 ? -11.166 -12.303 9.693 1.00 0.00 166 SER A N 20
ATOM 28720 C CA . SER A 1 6 ? -11.923 -12.138 8.458 1.00 0.00 166 SER A CA 20
ATOM 28721 C C . SER A 1 6 ? -12.496 -13.473 7.990 1.00 0.00 166 SER A C 20
ATOM 28722 O O . SER A 1 6 ? -12.246 -14.515 8.594 1.00 0.00 166 SER A O 20
ATOM 28730 N N . GLY A 1 7 ? -13.267 -13.432 6.907 1.00 0.00 167 GLY A N 20
ATOM 28731 C CA . GLY A 1 7 ? -13.864 -14.643 6.375 1.00 0.00 167 GLY A CA 20
ATOM 28732 C C . GLY A 1 7 ? -13.454 -14.910 4.941 1.00 0.00 167 GLY A C 20
ATOM 28733 O O . GLY A 1 7 ? -12.806 -15.916 4.652 1.00 0.00 167 GLY A O 20
ATOM 28737 N N . GLN A 1 8 ? -13.833 -14.009 4.041 1.00 0.00 168 GLN A N 20
ATOM 28738 C CA . GLN A 1 8 ? -13.502 -14.155 2.628 1.00 0.00 168 GLN A CA 20
ATOM 28739 C C . GLN A 1 8 ? -12.891 -12.870 2.077 1.00 0.00 168 GLN A C 20
ATOM 28740 O O . GLN A 1 8 ? -13.210 -11.774 2.535 1.00 0.00 168 GLN A O 20
ATOM 28754 N N . GLY A 1 9 ? -12.012 -13.014 1.090 1.00 0.00 169 GLY A N 20
ATOM 28755 C CA . GLY A 1 9 ? -11.371 -11.857 0.493 1.00 0.00 169 GLY A CA 20
ATOM 28756 C C . GLY A 1 9 ? -10.408 -11.173 1.443 1.00 0.00 169 GLY A C 20
ATOM 28757 O O . GLY A 1 9 ? -10.620 -11.166 2.656 1.00 0.00 169 GLY A O 20
ATOM 28761 N N . THR A 1 10 ? -9.344 -10.597 0.892 1.00 0.00 170 THR A N 20
ATOM 28762 C CA . THR A 1 10 ? -8.343 -9.910 1.698 1.00 0.00 170 THR A CA 20
ATOM 28763 C C . THR A 1 10 ? -8.313 -8.419 1.383 1.00 0.00 170 THR A C 20
ATOM 28764 O O . THR A 1 10 ? -8.497 -7.997 0.241 1.00 0.00 170 THR A O 20
ATOM 28775 N N . PRO A 1 11 ? -8.073 -7.600 2.418 1.00 0.00 171 PRO A N 20
ATOM 28776 C CA . PRO A 1 11 ? -8.011 -6.142 2.275 1.00 0.00 171 PRO A CA 20
ATOM 28777 C C . PRO A 1 11 ? -6.778 -5.687 1.503 1.00 0.00 171 PRO A C 20
ATOM 28778 O O . PRO A 1 11 ? -5.733 -5.404 2.090 1.00 0.00 171 PRO A O 20
ATOM 28789 N N . LYS A 1 12 ? -6.905 -5.617 0.182 1.00 0.00 172 LYS A N 20
ATOM 28790 C CA . LYS A 1 12 ? -5.802 -5.195 -0.672 1.00 0.00 172 LYS A CA 20
ATOM 28791 C C . LYS A 1 12 ? -5.537 -3.700 -0.519 1.00 0.00 172 LYS A C 20
ATOM 28792 O O . LYS A 1 12 ? -6.440 -2.929 -0.192 1.00 0.00 172 LYS A O 20
ATOM 28811 N N . LEU A 1 13 ? -4.294 -3.297 -0.759 1.00 0.00 173 LEU A N 20
ATOM 28812 C CA . LEU A 1 13 ? -3.910 -1.894 -0.650 1.00 0.00 173 LEU A CA 20
ATOM 28813 C C . LEU A 1 13 ? -3.115 -1.450 -1.873 1.00 0.00 173 LEU A C 20
ATOM 28814 O O . LEU A 1 13 ? -2.404 -2.245 -2.488 1.00 0.00 173 LEU A O 20
ATOM 28830 N N . LYS A 1 14 ? -3.237 -0.173 -2.220 1.00 0.00 174 LYS A N 20
ATOM 28831 C CA . LYS A 1 14 ? -2.528 0.380 -3.368 1.00 0.00 174 LYS A CA 20
ATOM 28832 C C . LYS A 1 14 ? -1.355 1.245 -2.917 1.00 0.00 174 LYS A C 20
ATOM 28833 O O . LYS A 1 14 ? -1.542 2.261 -2.246 1.00 0.00 174 LYS A O 20
ATOM 28852 N N . LEU A 1 15 ? -0.147 0.838 -3.290 1.00 0.00 175 LEU A N 20
ATOM 28853 C CA . LEU A 1 15 ? 1.056 1.577 -2.926 1.00 0.00 175 LEU A CA 20
ATOM 28854 C C . LEU A 1 15 ? 1.524 2.459 -4.080 1.00 0.00 175 LEU A C 20
ATOM 28855 O O . LEU A 1 15 ? 1.818 1.968 -5.170 1.00 0.00 175 LEU A O 20
ATOM 28871 N N . LYS A 1 16 ? 1.593 3.762 -3.831 1.00 0.00 176 LYS A N 20
ATOM 28872 C CA . LYS A 1 16 ? 2.029 4.713 -4.847 1.00 0.00 176 LYS A CA 20
ATOM 28873 C C . LYS A 1 16 ? 3.134 5.616 -4.309 1.00 0.00 176 LYS A C 20
ATOM 28874 O O . LYS A 1 16 ? 3.072 6.076 -3.169 1.00 0.00 176 LYS A O 20
ATOM 28893 N N . TRP A 1 17 ? 4.143 5.866 -5.136 1.00 0.00 177 TRP A N 20
ATOM 28894 C CA . TRP A 1 17 ? 5.261 6.716 -4.742 1.00 0.00 177 TRP A CA 20
ATOM 28895 C C . TRP A 1 17 ? 5.796 7.499 -5.936 1.00 0.00 177 TRP A C 20
ATOM 28896 O O . TRP A 1 17 ? 5.930 6.961 -7.035 1.00 0.00 177 TRP A O 20
ATOM 28917 N N . LYS A 1 18 ? 6.100 8.773 -5.714 1.00 0.00 178 LYS A N 20
ATOM 28918 C CA . LYS A 1 18 ? 6.622 9.631 -6.771 1.00 0.00 178 LYS A CA 20
ATOM 28919 C C . LYS A 1 18 ? 7.809 8.974 -7.469 1.00 0.00 178 LYS A C 20
ATOM 28920 O O . LYS A 1 18 ? 8.928 8.987 -6.955 1.00 0.00 178 LYS A O 20
ATOM 28939 N N . CYS A 1 19 ? 7.557 8.403 -8.641 1.00 0.00 179 CYS A N 20
ATOM 28940 C CA . CYS A 1 19 ? 8.605 7.741 -9.410 1.00 0.00 179 CYS A CA 20
ATOM 28941 C C . CYS A 1 19 ? 9.172 8.676 -10.473 1.00 0.00 179 CYS A C 20
ATOM 28942 O O . CYS A 1 19 ? 8.458 9.114 -11.376 1.00 0.00 179 CYS A O 20
ATOM 28950 N N . LYS A 1 20 ? 10.461 8.981 -10.360 1.00 0.00 180 LYS A N 20
ATOM 28951 C CA . LYS A 1 20 ? 11.125 9.864 -11.310 1.00 0.00 180 LYS A CA 20
ATOM 28952 C C . LYS A 1 20 ? 10.924 9.375 -12.741 1.00 0.00 180 LYS A C 20
ATOM 28953 O O . LYS A 1 20 ? 10.913 10.167 -13.683 1.00 0.00 180 LYS A O 20
ATOM 28972 N N . LYS A 1 21 ? 10.763 8.065 -12.896 1.00 0.00 181 LYS A N 20
ATOM 28973 C CA . LYS A 1 21 ? 10.559 7.469 -14.211 1.00 0.00 181 LYS A CA 20
ATOM 28974 C C . LYS A 1 21 ? 11.319 8.244 -15.283 1.00 0.00 181 LYS A C 20
ATOM 28975 O O . LYS A 1 21 ? 10.848 8.381 -16.412 1.00 0.00 181 LYS A O 20
ATOM 28994 N N . GLU A 1 22 ? 12.495 8.747 -14.922 1.00 0.00 182 GLU A N 20
ATOM 28995 C CA . GLU A 1 22 ? 13.319 9.507 -15.855 1.00 0.00 182 GLU A CA 20
ATOM 28996 C C . GLU A 1 22 ? 14.773 9.047 -15.796 1.00 0.00 182 GLU A C 20
ATOM 28997 O O . GLU A 1 22 ? 15.388 8.765 -16.824 1.00 0.00 182 GLU A O 20
ATOM 29009 N N . ASP A 1 23 ? 15.316 8.976 -14.585 1.00 0.00 183 ASP A N 20
ATOM 29010 C CA . ASP A 1 23 ? 16.697 8.550 -14.390 1.00 0.00 183 ASP A CA 20
ATOM 29011 C C . ASP A 1 23 ? 16.860 7.069 -14.716 1.00 0.00 183 ASP A C 20
ATOM 29012 O O . ASP A 1 23 ? 15.895 6.390 -15.064 1.00 0.00 183 ASP A O 20
ATOM 29021 N N . GLU A 1 24 ? 18.089 6.575 -14.602 1.00 0.00 184 GLU A N 20
ATOM 29022 C CA . GLU A 1 24 ? 18.378 5.174 -14.886 1.00 0.00 184 GLU A CA 20
ATOM 29023 C C . GLU A 1 24 ? 18.122 4.305 -13.658 1.00 0.00 184 GLU A C 20
ATOM 29024 O O . GLU A 1 24 ? 18.909 3.413 -13.341 1.00 0.00 184 GLU A O 20
ATOM 29036 N N . SER A 1 25 ? 17.016 4.573 -12.971 1.00 0.00 185 SER A N 20
ATOM 29037 C CA . SER A 1 25 ? 16.657 3.820 -11.776 1.00 0.00 185 SER A CA 20
ATOM 29038 C C . SER A 1 25 ? 15.148 3.837 -11.556 1.00 0.00 185 SER A C 20
ATOM 29039 O O . SER A 1 25 ? 14.406 4.473 -12.305 1.00 0.00 185 SER A O 20
ATOM 29047 N N . LYS A 1 26 ? 14.699 3.132 -10.522 1.00 0.00 186 LYS A N 20
ATOM 29048 C CA . LYS A 1 26 ? 13.278 3.065 -10.200 1.00 0.00 186 LYS A CA 20
ATOM 29049 C C . LYS A 1 26 ? 12.936 4.007 -9.050 1.00 0.00 186 LYS A C 20
ATOM 29050 O O . LYS A 1 26 ? 12.143 4.934 -9.209 1.00 0.00 186 LYS A O 20
ATOM 29069 N N . GLY A 1 27 ? 13.542 3.764 -7.892 1.00 0.00 187 GLY A N 20
ATOM 29070 C CA . GLY A 1 27 ? 13.289 4.600 -6.733 1.00 0.00 187 GLY A CA 20
ATOM 29071 C C . GLY A 1 27 ? 13.873 4.020 -5.460 1.00 0.00 187 GLY A C 20
ATOM 29072 O O . GLY A 1 27 ? 14.519 2.973 -5.487 1.00 0.00 187 GLY A O 20
ATOM 29076 N N . GLY A 1 28 ? 13.646 4.702 -4.342 1.00 0.00 188 GLY A N 20
ATOM 29077 C CA . GLY A 1 28 ? 14.163 4.233 -3.069 1.00 0.00 188 GLY A CA 20
ATOM 29078 C C . GLY A 1 28 ? 13.305 3.141 -2.462 1.00 0.00 188 GLY A C 20
ATOM 29079 O O . GLY A 1 28 ? 13.068 3.128 -1.254 1.00 0.00 188 GLY A O 20
ATOM 29083 N N . TYR A 1 29 ? 12.837 2.223 -3.301 1.00 0.00 189 TYR A N 20
ATOM 29084 C CA . TYR A 1 29 ? 11.996 1.124 -2.840 1.00 0.00 189 TYR A CA 20
ATOM 29085 C C . TYR A 1 29 ? 12.194 -0.114 -3.709 1.00 0.00 189 TYR A C 20
ATOM 29086 O O . TYR A 1 29 ? 12.803 -0.046 -4.776 1.00 0.00 189 TYR A O 20
ATOM 29104 N N . SER A 1 30 ? 11.675 -1.245 -3.242 1.00 0.00 190 SER A N 20
ATOM 29105 C CA . SER A 1 30 ? 11.796 -2.501 -3.974 1.00 0.00 190 SER A CA 20
ATOM 29106 C C . SER A 1 30 ? 10.864 -3.560 -3.393 1.00 0.00 190 SER A C 20
ATOM 29107 O O . SER A 1 30 ? 10.361 -3.418 -2.278 1.00 0.00 190 SER A O 20
ATOM 29115 N N . LYS A 1 31 ? 10.637 -4.623 -4.158 1.00 0.00 191 LYS A N 20
ATOM 29116 C CA . LYS A 1 31 ? 9.767 -5.708 -3.721 1.00 0.00 191 LYS A CA 20
ATOM 29117 C C . LYS A 1 31 ? 10.092 -6.124 -2.290 1.00 0.00 191 LYS A C 20
ATOM 29118 O O . LYS A 1 31 ? 9.194 -6.299 -1.466 1.00 0.00 191 LYS A O 20
ATOM 29137 N N . ASP A 1 32 ? 11.379 -6.279 -2.002 1.00 0.00 192 ASP A N 20
ATOM 29138 C CA . ASP A 1 32 ? 11.822 -6.671 -0.669 1.00 0.00 192 ASP A CA 20
ATOM 29139 C C . ASP A 1 32 ? 11.522 -5.575 0.348 1.00 0.00 192 ASP A C 20
ATOM 29140 O O . ASP A 1 32 ? 10.844 -5.809 1.349 1.00 0.00 192 ASP A O 20
ATOM 29149 N N . VAL A 1 33 ? 12.034 -4.376 0.086 1.00 0.00 193 VAL A N 20
ATOM 29150 C CA . VAL A 1 33 ? 11.822 -3.243 0.979 1.00 0.00 193 VAL A CA 20
ATOM 29151 C C . VAL A 1 33 ? 10.345 -3.083 1.323 1.00 0.00 193 VAL A C 20
ATOM 29152 O O . VAL A 1 33 ? 9.992 -2.778 2.463 1.00 0.00 193 VAL A O 20
ATOM 29165 N N . LEU A 1 34 ? 9.486 -3.292 0.331 1.00 0.00 194 LEU A N 20
ATOM 29166 C CA . LEU A 1 34 ? 8.046 -3.172 0.529 1.00 0.00 194 LEU A CA 20
ATOM 29167 C C . LEU A 1 34 ? 7.488 -4.407 1.230 1.00 0.00 194 LEU A C 20
ATOM 29168 O O . LEU A 1 34 ? 6.607 -4.303 2.085 1.00 0.00 194 LEU A O 20
ATOM 29184 N N . LEU A 1 35 ? 8.007 -5.573 0.864 1.00 0.00 195 LEU A N 20
ATOM 29185 C CA . LEU A 1 35 ? 7.563 -6.829 1.460 1.00 0.00 195 LEU A CA 20
ATOM 29186 C C . LEU A 1 35 ? 7.833 -6.845 2.961 1.00 0.00 195 LEU A C 20
ATOM 29187 O O . LEU A 1 35 ? 6.989 -7.274 3.749 1.00 0.00 195 LEU A O 20
ATOM 29203 N N . ARG A 1 36 ? 9.012 -6.372 3.350 1.00 0.00 196 ARG A N 20
ATOM 29204 C CA . ARG A 1 36 ? 9.392 -6.332 4.757 1.00 0.00 196 ARG A CA 20
ATOM 29205 C C . ARG A 1 36 ? 8.604 -5.259 5.503 1.00 0.00 196 ARG A C 20
ATOM 29206 O O . ARG A 1 36 ? 8.039 -5.515 6.567 1.00 0.00 196 ARG A O 20
ATOM 29227 N N . LEU A 1 37 ? 8.570 -4.057 4.937 1.00 0.00 197 LEU A N 20
ATOM 29228 C CA . LEU A 1 37 ? 7.851 -2.944 5.548 1.00 0.00 197 LEU A CA 20
ATOM 29229 C C . LEU A 1 37 ? 6.448 -3.369 5.971 1.00 0.00 197 LEU A C 20
ATOM 29230 O O . LEU A 1 37 ? 6.004 -3.066 7.079 1.00 0.00 197 LEU A O 20
ATOM 29246 N N . LEU A 1 38 ? 5.756 -4.073 5.082 1.00 0.00 198 LEU A N 20
ATOM 29247 C CA . LEU A 1 38 ? 4.404 -4.542 5.364 1.00 0.00 198 LEU A CA 20
ATOM 29248 C C . LEU A 1 38 ? 4.432 -5.806 6.218 1.00 0.00 198 LEU A C 20
ATOM 29249 O O . LEU A 1 38 ? 3.760 -5.886 7.245 1.00 0.00 198 LEU A O 20
ATOM 29265 N N . GLN A 1 39 ? 5.216 -6.788 5.786 1.00 0.00 199 GLN A N 20
ATOM 29266 C CA . GLN A 1 39 ? 5.333 -8.047 6.512 1.00 0.00 199 GLN A CA 20
ATOM 29267 C C . GLN A 1 39 ? 5.238 -7.818 8.017 1.00 0.00 199 GLN A C 20
ATOM 29268 O O . GLN A 1 39 ? 4.384 -8.396 8.691 1.00 0.00 199 GLN A O 20
ATOM 29282 N N . LYS A 1 40 ? 6.119 -6.972 8.539 1.00 0.00 200 LYS A N 20
ATOM 29283 C CA . LYS A 1 40 ? 6.135 -6.665 9.964 1.00 0.00 200 LYS A CA 20
ATOM 29284 C C . LYS A 1 40 ? 4.716 -6.554 10.513 1.00 0.00 200 LYS A C 20
ATOM 29285 O O . LYS A 1 40 ? 4.380 -7.174 11.522 1.00 0.00 200 LYS A O 20
ATOM 29304 N N . TYR A 1 41 ? 3.887 -5.764 9.840 1.00 0.00 201 TYR A N 20
ATOM 29305 C CA . TYR A 1 41 ? 2.504 -5.572 10.261 1.00 0.00 201 TYR A CA 20
ATOM 29306 C C . TYR A 1 41 ? 1.628 -6.733 9.800 1.00 0.00 201 TYR A C 20
ATOM 29307 O O . TYR A 1 41 ? 1.087 -7.479 10.614 1.00 0.00 201 TYR A O 20
ATOM 29325 N N . GLY A 1 42 ? 1.493 -6.878 8.485 1.00 0.00 202 GLY A N 20
ATOM 29326 C CA . GLY A 1 42 ? 0.683 -7.949 7.936 1.00 0.00 202 GLY A CA 20
ATOM 29327 C C . GLY A 1 42 ? 1.477 -8.873 7.034 1.00 0.00 202 GLY A C 20
ATOM 29328 O O . GLY A 1 42 ? 2.323 -8.421 6.264 1.00 0.00 202 GLY A O 20
ATOM 29332 N N . GLU A 1 43 ? 1.204 -10.171 7.130 1.00 0.00 203 GLU A N 20
ATOM 29333 C CA . GLU A 1 43 ? 1.902 -11.160 6.317 1.00 0.00 203 GLU A CA 20
ATOM 29334 C C . GLU A 1 43 ? 1.505 -11.035 4.849 1.00 0.00 203 GLU A C 20
ATOM 29335 O O . GLU A 1 43 ? 0.563 -11.682 4.391 1.00 0.00 203 GLU A O 20
ATOM 29347 N N . VAL A 1 44 ? 2.231 -10.197 4.115 1.00 0.00 204 VAL A N 20
ATOM 29348 C CA . VAL A 1 44 ? 1.957 -9.986 2.699 1.00 0.00 204 VAL A CA 20
ATOM 29349 C C . VAL A 1 44 ? 1.712 -11.310 1.984 1.00 0.00 204 VAL A C 20
ATOM 29350 O O . VAL A 1 44 ? 2.631 -12.108 1.799 1.00 0.00 204 VAL A O 20
ATOM 29363 N N . LEU A 1 45 ? 0.466 -11.538 1.583 1.00 0.00 205 LEU A N 20
ATOM 29364 C CA . LEU A 1 45 ? 0.098 -12.766 0.887 1.00 0.00 205 LEU A CA 20
ATOM 29365 C C . LEU A 1 45 ? 0.321 -12.627 -0.616 1.00 0.00 205 LEU A C 20
ATOM 29366 O O . LEU A 1 45 ? 0.947 -13.482 -1.242 1.00 0.00 205 LEU A O 20
ATOM 29382 N N . ASN A 1 46 ? -0.194 -11.544 -1.188 1.00 0.00 206 ASN A N 20
ATOM 29383 C CA . ASN A 1 46 ? -0.050 -11.292 -2.617 1.00 0.00 206 ASN A CA 20
ATOM 29384 C C . ASN A 1 46 ? 0.426 -9.865 -2.873 1.00 0.00 206 ASN A C 20
ATOM 29385 O O . ASN A 1 46 ? -0.334 -8.908 -2.717 1.00 0.00 206 ASN A O 20
ATOM 29396 N N . LEU A 1 47 ? 1.687 -9.730 -3.267 1.00 0.00 207 LEU A N 20
ATOM 29397 C CA . LEU A 1 47 ? 2.265 -8.420 -3.546 1.00 0.00 207 LEU A CA 20
ATOM 29398 C C . LEU A 1 47 ? 2.470 -8.223 -5.045 1.00 0.00 207 LEU A C 20
ATOM 29399 O O . LEU A 1 47 ? 3.338 -8.851 -5.651 1.00 0.00 207 LEU A O 20
ATOM 29415 N N . VAL A 1 48 ? 1.666 -7.345 -5.636 1.00 0.00 208 VAL A N 20
ATOM 29416 C CA . VAL A 1 48 ? 1.761 -7.062 -7.063 1.00 0.00 208 VAL A CA 20
ATOM 29417 C C . VAL A 1 48 ? 2.378 -5.691 -7.312 1.00 0.00 208 VAL A C 20
ATOM 29418 O O . VAL A 1 48 ? 2.255 -4.784 -6.487 1.00 0.00 208 VAL A O 20
ATOM 29431 N N . LEU A 1 49 ? 3.042 -5.545 -8.453 1.00 0.00 209 LEU A N 20
ATOM 29432 C CA . LEU A 1 49 ? 3.679 -4.282 -8.812 1.00 0.00 209 LEU A CA 20
ATOM 29433 C C . LEU A 1 49 ? 3.449 -3.955 -10.284 1.00 0.00 209 LEU A C 20
ATOM 29434 O O . LEU A 1 49 ? 3.592 -4.817 -11.151 1.00 0.00 209 LEU A O 20
ATOM 29450 N N . SER A 1 50 ? 3.095 -2.704 -10.559 1.00 0.00 210 SER A N 20
ATOM 29451 C CA . SER A 1 50 ? 2.844 -2.263 -11.926 1.00 0.00 210 SER A CA 20
ATOM 29452 C C . SER A 1 50 ? 4.049 -2.544 -12.817 1.00 0.00 210 SER A C 20
ATOM 29453 O O . SER A 1 50 ? 5.194 -2.335 -12.416 1.00 0.00 210 SER A O 20
ATOM 29461 N N . SER A 1 51 ? 3.783 -3.019 -14.030 1.00 0.00 211 SER A N 20
ATOM 29462 C CA . SER A 1 51 ? 4.846 -3.333 -14.978 1.00 0.00 211 SER A CA 20
ATOM 29463 C C . SER A 1 51 ? 5.004 -2.216 -16.005 1.00 0.00 211 SER A C 20
ATOM 29464 O O . SER A 1 51 ? 6.055 -1.579 -16.091 1.00 0.00 211 SER A O 20
ATOM 29472 N N . LYS A 1 52 ? 3.953 -1.983 -16.783 1.00 0.00 212 LYS A N 20
ATOM 29473 C CA . LYS A 1 52 ? 3.973 -0.942 -17.805 1.00 0.00 212 LYS A CA 20
ATOM 29474 C C . LYS A 1 52 ? 4.264 0.421 -17.187 1.00 0.00 212 LYS A C 20
ATOM 29475 O O . LYS A 1 52 ? 5.175 1.128 -17.618 1.00 0.00 212 LYS A O 20
ATOM 29494 N N . LYS A 1 53 ? 3.485 0.785 -16.174 1.00 0.00 213 LYS A N 20
ATOM 29495 C CA . LYS A 1 53 ? 3.660 2.063 -15.494 1.00 0.00 213 LYS A CA 20
ATOM 29496 C C . LYS A 1 53 ? 4.391 1.878 -14.168 1.00 0.00 213 LYS A C 20
ATOM 29497 O O . LYS A 1 53 ? 3.798 1.526 -13.149 1.00 0.00 213 LYS A O 20
ATOM 29516 N N . PRO A 1 54 ? 5.710 2.122 -14.180 1.00 0.00 214 PRO A N 20
ATOM 29517 C CA . PRO A 1 54 ? 6.550 1.991 -12.986 1.00 0.00 214 PRO A CA 20
ATOM 29518 C C . PRO A 1 54 ? 6.260 3.073 -11.951 1.00 0.00 214 PRO A C 20
ATOM 29519 O O . PRO A 1 54 ? 6.009 4.226 -12.298 1.00 0.00 214 PRO A O 20
ATOM 29530 N N . GLY A 1 55 ? 6.296 2.693 -10.678 1.00 0.00 215 GLY A N 20
ATOM 29531 C CA . GLY A 1 55 ? 6.035 3.643 -9.612 1.00 0.00 215 GLY A CA 20
ATOM 29532 C C . GLY A 1 55 ? 4.854 3.239 -8.752 1.00 0.00 215 GLY A C 20
ATOM 29533 O O . GLY A 1 55 ? 4.894 3.369 -7.528 1.00 0.00 215 GLY A O 20
ATOM 29537 N N . THR A 1 56 ? 3.797 2.749 -9.392 1.00 0.00 216 THR A N 20
ATOM 29538 C CA . THR A 1 56 ? 2.599 2.328 -8.678 1.00 0.00 216 THR A CA 20
ATOM 29539 C C . THR A 1 56 ? 2.595 0.820 -8.451 1.00 0.00 216 THR A C 20
ATOM 29540 O O . THR A 1 56 ? 3.165 0.064 -9.236 1.00 0.00 216 THR A O 20
ATOM 29551 N N . ALA A 1 57 ? 1.948 0.391 -7.372 1.00 0.00 217 ALA A N 20
ATOM 29552 C CA . ALA A 1 57 ? 1.868 -1.027 -7.044 1.00 0.00 217 ALA A CA 20
ATOM 29553 C C . ALA A 1 57 ? 0.677 -1.314 -6.136 1.00 0.00 217 ALA A C 20
ATOM 29554 O O . ALA A 1 57 ? 0.049 -0.395 -5.610 1.00 0.00 217 ALA A O 20
ATOM 29561 N N . VAL A 1 58 ? 0.370 -2.595 -5.957 1.00 0.00 218 VAL A N 20
ATOM 29562 C CA . VAL A 1 58 ? -0.746 -3.003 -5.113 1.00 0.00 218 VAL A CA 20
ATOM 29563 C C . VAL A 1 58 ? -0.420 -4.283 -4.352 1.00 0.00 218 VAL A C 20
ATOM 29564 O O . VAL A 1 58 ? -0.106 -5.312 -4.952 1.00 0.00 218 VAL A O 20
ATOM 29577 N N . VAL A 1 59 ? -0.498 -4.214 -3.027 1.00 0.00 219 VAL A N 20
ATOM 29578 C CA . VAL A 1 59 ? -0.214 -5.369 -2.183 1.00 0.00 219 VAL A CA 20
ATOM 29579 C C . VAL A 1 59 ? -1.492 -5.934 -1.575 1.00 0.00 219 VAL A C 20
ATOM 29580 O O . VAL A 1 59 ? -2.544 -5.296 -1.614 1.00 0.00 219 VAL A O 20
ATOM 29593 N N . GLU A 1 60 ? -1.394 -7.134 -1.013 1.00 0.00 220 GLU A N 20
ATOM 29594 C CA . GLU A 1 60 ? -2.544 -7.785 -0.397 1.00 0.00 220 GLU A CA 20
ATOM 29595 C C . GLU A 1 60 ? -2.183 -8.340 0.979 1.00 0.00 220 GLU A C 20
ATOM 29596 O O . GLU A 1 60 ? -1.353 -9.241 1.099 1.00 0.00 220 GLU A O 20
ATOM 29608 N N . PHE A 1 61 ? -2.812 -7.793 2.014 1.00 0.00 221 PHE A N 20
ATOM 29609 C CA . PHE A 1 61 ? -2.556 -8.231 3.381 1.00 0.00 221 PHE A CA 20
ATOM 29610 C C . PHE A 1 61 ? -3.335 -9.505 3.699 1.00 0.00 221 PHE A C 20
ATOM 29611 O O . PHE A 1 61 ? -4.161 -9.954 2.905 1.00 0.00 221 PHE A O 20
ATOM 29628 N N . ALA A 1 62 ? -3.064 -10.081 4.865 1.00 0.00 222 ALA A N 20
ATOM 29629 C CA . ALA A 1 62 ? -3.739 -11.301 5.289 1.00 0.00 222 ALA A CA 20
ATOM 29630 C C . ALA A 1 62 ? -4.941 -10.985 6.172 1.00 0.00 222 ALA A C 20
ATOM 29631 O O . ALA A 1 62 ? -5.916 -11.737 6.204 1.00 0.00 222 ALA A O 20
ATOM 29638 N N . THR A 1 63 ? -4.866 -9.868 6.889 1.00 0.00 223 THR A N 20
ATOM 29639 C CA . THR A 1 63 ? -5.947 -9.454 7.774 1.00 0.00 223 THR A CA 20
ATOM 29640 C C . THR A 1 63 ? -6.143 -7.943 7.733 1.00 0.00 223 THR A C 20
ATOM 29641 O O . THR A 1 63 ? -5.242 -7.200 7.342 1.00 0.00 223 THR A O 20
ATOM 29652 N N . VAL A 1 64 ? -7.326 -7.493 8.139 1.00 0.00 224 VAL A N 20
ATOM 29653 C CA . VAL A 1 64 ? -7.640 -6.069 8.149 1.00 0.00 224 VAL A CA 20
ATOM 29654 C C . VAL A 1 64 ? -6.797 -5.328 9.182 1.00 0.00 224 VAL A C 20
ATOM 29655 O O . VAL A 1 64 ? -6.044 -4.414 8.845 1.00 0.00 224 VAL A O 20
ATOM 29668 N N . LYS A 1 65 ? -6.929 -5.729 10.442 1.00 0.00 225 LYS A N 20
ATOM 29669 C CA . LYS A 1 65 ? -6.178 -5.105 11.526 1.00 0.00 225 LYS A CA 20
ATOM 29670 C C . LYS A 1 65 ? -4.767 -4.746 11.074 1.00 0.00 225 LYS A C 20
ATOM 29671 O O . LYS A 1 65 ? -4.344 -3.595 11.181 1.00 0.00 225 LYS A O 20
ATOM 29690 N N . ALA A 1 66 ? -4.042 -5.738 10.567 1.00 0.00 226 ALA A N 20
ATOM 29691 C CA . ALA A 1 66 ? -2.679 -5.526 10.095 1.00 0.00 226 ALA A CA 20
ATOM 29692 C C . ALA A 1 66 ? -2.627 -4.415 9.052 1.00 0.00 226 ALA A C 20
ATOM 29693 O O . ALA A 1 66 ? -1.820 -3.491 9.155 1.00 0.00 226 ALA A O 20
ATOM 29700 N N . ALA A 1 67 ? -3.490 -4.512 8.047 1.00 0.00 227 ALA A N 20
ATOM 29701 C CA . ALA A 1 67 ? -3.542 -3.515 6.985 1.00 0.00 227 ALA A CA 20
ATOM 29702 C C . ALA A 1 67 ? -3.677 -2.109 7.559 1.00 0.00 227 ALA A C 20
ATOM 29703 O O . ALA A 1 67 ? -2.806 -1.262 7.359 1.00 0.00 227 ALA A O 20
ATOM 29710 N N . GLU A 1 68 ? -4.773 -1.867 8.271 1.00 0.00 228 GLU A N 20
ATOM 29711 C CA . GLU A 1 68 ? -5.020 -0.562 8.872 1.00 0.00 228 GLU A CA 20
ATOM 29712 C C . GLU A 1 68 ? -3.752 -0.012 9.519 1.00 0.00 228 GLU A C 20
ATOM 29713 O O . GLU A 1 68 ? -3.366 1.133 9.279 1.00 0.00 228 GLU A O 20
ATOM 29725 N N . LEU A 1 69 ? -3.109 -0.834 10.340 1.00 0.00 229 LEU A N 20
ATOM 29726 C CA . LEU A 1 69 ? -1.885 -0.431 11.023 1.00 0.00 229 LEU A CA 20
ATOM 29727 C C . LEU A 1 69 ? -0.783 -0.108 10.019 1.00 0.00 229 LEU A C 20
ATOM 29728 O O . LEU A 1 69 ? -0.088 0.900 10.148 1.00 0.00 229 LEU A O 20
ATOM 29744 N N . ALA A 1 70 ? -0.630 -0.968 9.018 1.00 0.00 230 ALA A N 20
ATOM 29745 C CA . ALA A 1 70 ? 0.384 -0.772 7.989 1.00 0.00 230 ALA A CA 20
ATOM 29746 C C . ALA A 1 70 ? 0.163 0.540 7.244 1.00 0.00 230 ALA A C 20
ATOM 29747 O O . ALA A 1 70 ? 1.115 1.251 6.924 1.00 0.00 230 ALA A O 20
ATOM 29754 N N . VAL A 1 71 ? -1.099 0.854 6.970 1.00 0.00 231 VAL A N 20
ATOM 29755 C CA . VAL A 1 71 ? -1.445 2.081 6.262 1.00 0.00 231 VAL A CA 20
ATOM 29756 C C . VAL A 1 71 ? -1.132 3.310 7.109 1.00 0.00 231 VAL A C 20
ATOM 29757 O O . VAL A 1 71 ? -0.781 4.365 6.581 1.00 0.00 231 VAL A O 20
ATOM 29770 N N . GLN A 1 72 ? -1.262 3.165 8.423 1.00 0.00 232 GLN A N 20
ATOM 29771 C CA . GLN A 1 72 ? -0.994 4.265 9.343 1.00 0.00 232 GLN A CA 20
ATOM 29772 C C . GLN A 1 72 ? 0.476 4.287 9.750 1.00 0.00 232 GLN A C 20
ATOM 29773 O O . GLN A 1 72 ? 1.236 5.154 9.321 1.00 0.00 232 GLN A O 20
ATOM 29787 N N . ASN A 1 73 ? 0.869 3.328 10.581 1.00 0.00 233 ASN A N 20
ATOM 29788 C CA . ASN A 1 73 ? 2.248 3.238 11.048 1.00 0.00 233 ASN A CA 20
ATOM 29789 C C . ASN A 1 73 ? 3.224 3.328 9.879 1.00 0.00 233 ASN A C 20
ATOM 29790 O O . ASN A 1 73 ? 3.891 4.346 9.692 1.00 0.00 233 ASN A O 20
ATOM 29801 N N . GLU A 1 74 ? 3.302 2.257 9.096 1.00 0.00 234 GLU A N 20
ATOM 29802 C CA . GLU A 1 74 ? 4.197 2.216 7.945 1.00 0.00 234 GLU A CA 20
ATOM 29803 C C . GLU A 1 74 ? 3.788 3.250 6.900 1.00 0.00 234 GLU A C 20
ATOM 29804 O O . GLU A 1 74 ? 2.712 3.160 6.309 1.00 0.00 234 GLU A O 20
ATOM 29816 N N . VAL A 1 75 ? 4.655 4.233 6.679 1.00 0.00 235 VAL A N 20
ATOM 29817 C CA . VAL A 1 75 ? 4.385 5.285 5.706 1.00 0.00 235 VAL A CA 20
ATOM 29818 C C . VAL A 1 75 ? 5.476 5.343 4.643 1.00 0.00 235 VAL A C 20
ATOM 29819 O O . VAL A 1 75 ? 5.502 6.251 3.813 1.00 0.00 235 VAL A O 20
ATOM 29832 N N . GLY A 1 76 ? 6.378 4.366 4.674 1.00 0.00 236 GLY A N 20
ATOM 29833 C CA . GLY A 1 76 ? 7.460 4.324 3.707 1.00 0.00 236 GLY A CA 20
ATOM 29834 C C . GLY A 1 76 ? 8.766 4.840 4.277 1.00 0.00 236 GLY A C 20
ATOM 29835 O O . GLY A 1 76 ? 9.286 4.294 5.251 1.00 0.00 236 GLY A O 20
ATOM 29839 N N . LEU A 1 77 ? 9.301 5.892 3.668 1.00 0.00 237 LEU A N 20
ATOM 29840 C CA . LEU A 1 77 ? 10.557 6.481 4.119 1.00 0.00 237 LEU A CA 20
ATOM 29841 C C . LEU A 1 77 ? 10.413 7.988 4.311 1.00 0.00 237 LEU A C 20
ATOM 29842 O O . LEU A 1 77 ? 9.792 8.672 3.498 1.00 0.00 237 LEU A O 20
ATOM 29858 N N . VAL A 1 78 ? 10.995 8.499 5.392 1.00 0.00 238 VAL A N 20
ATOM 29859 C CA . VAL A 1 78 ? 10.935 9.925 5.689 1.00 0.00 238 VAL A CA 20
ATOM 29860 C C . VAL A 1 78 ? 11.080 10.758 4.420 1.00 0.00 238 VAL A C 20
ATOM 29861 O O . VAL A 1 78 ? 10.217 11.576 4.101 1.00 0.00 238 VAL A O 20
ATOM 29874 N N . ASP A 1 79 ? 12.176 10.544 3.701 1.00 0.00 239 ASP A N 20
ATOM 29875 C CA . ASP A 1 79 ? 12.433 11.273 2.465 1.00 0.00 239 ASP A CA 20
ATOM 29876 C C . ASP A 1 79 ? 11.260 11.138 1.499 1.00 0.00 239 ASP A C 20
ATOM 29877 O O . ASP A 1 79 ? 10.812 12.121 0.910 1.00 0.00 239 ASP A O 20
ATOM 29886 N N . ASN A 1 80 ? 10.768 9.914 1.341 1.00 0.00 240 ASN A N 20
ATOM 29887 C CA . ASN A 1 80 ? 9.648 9.650 0.446 1.00 0.00 240 ASN A CA 20
ATOM 29888 C C . ASN A 1 80 ? 8.577 8.818 1.145 1.00 0.00 240 ASN A C 20
ATOM 29889 O O . ASN A 1 80 ? 8.602 7.587 1.129 1.00 0.00 240 ASN A O 20
ATOM 29900 N N . PRO A 1 81 ? 7.611 9.505 1.773 1.00 0.00 241 PRO A N 20
ATOM 29901 C CA . PRO A 1 81 ? 6.512 8.850 2.489 1.00 0.00 241 PRO A CA 20
ATOM 29902 C C . PRO A 1 81 ? 5.538 8.154 1.544 1.00 0.00 241 PRO A C 20
ATOM 29903 O O . PRO A 1 81 ? 4.622 8.780 1.008 1.00 0.00 241 PRO A O 20
ATOM 29914 N N . LEU A 1 82 ? 5.740 6.857 1.344 1.00 0.00 242 LEU A N 20
ATOM 29915 C CA . LEU A 1 82 ? 4.879 6.075 0.464 1.00 0.00 242 LEU A CA 20
ATOM 29916 C C . LEU A 1 82 ? 3.433 6.552 0.551 1.00 0.00 242 LEU A C 20
ATOM 29917 O O . LEU A 1 82 ? 3.004 7.084 1.576 1.00 0.00 242 LEU A O 20
ATOM 29933 N N . LYS A 1 83 ? 2.685 6.358 -0.529 1.00 0.00 243 LYS A N 20
ATOM 29934 C CA . LYS A 1 83 ? 1.285 6.765 -0.574 1.00 0.00 243 LYS A CA 20
ATOM 29935 C C . LYS A 1 83 ? 0.363 5.551 -0.528 1.00 0.00 243 LYS A C 20
ATOM 29936 O O . LYS A 1 83 ? -0.069 5.048 -1.565 1.00 0.00 243 LYS A O 20
ATOM 29955 N N . ILE A 1 84 ? 0.066 5.085 0.681 1.00 0.00 244 ILE A N 20
ATOM 29956 C CA . ILE A 1 84 ? -0.806 3.932 0.861 1.00 0.00 244 ILE A CA 20
ATOM 29957 C C . ILE A 1 84 ? -2.274 4.347 0.862 1.00 0.00 244 ILE A C 20
ATOM 29958 O O . ILE A 1 84 ? -2.768 4.915 1.837 1.00 0.00 244 ILE A O 20
ATOM 29974 N N . SER A 1 85 ? -2.966 4.059 -0.235 1.00 0.00 245 SER A N 20
ATOM 29975 C CA . SER A 1 85 ? -4.377 4.405 -0.362 1.00 0.00 245 SER A CA 20
ATOM 29976 C C . SER A 1 85 ? -5.237 3.148 -0.460 1.00 0.00 245 SER A C 20
ATOM 29977 O O . SER A 1 85 ? -4.888 2.198 -1.160 1.00 0.00 245 SER A O 20
ATOM 29985 N N . TRP A 1 86 ? -6.361 3.152 0.247 1.00 0.00 246 TRP A N 20
ATOM 29986 C CA . TRP A 1 86 ? -7.272 2.013 0.241 1.00 0.00 246 TRP A CA 20
ATOM 29987 C C . TRP A 1 86 ? -7.997 1.904 -1.096 1.00 0.00 246 TRP A C 20
ATOM 29988 O O . TRP A 1 86 ? -8.941 2.648 -1.364 1.00 0.00 246 TRP A O 20
ATOM 30009 N N . LEU A 1 87 ? -7.551 0.972 -1.932 1.00 0.00 247 LEU A N 20
ATOM 30010 C CA . LEU A 1 87 ? -8.159 0.765 -3.242 1.00 0.00 247 LEU A CA 20
ATOM 30011 C C . LEU A 1 87 ? -9.602 0.291 -3.104 1.00 0.00 247 LEU A C 20
ATOM 30012 O O . LEU A 1 87 ? -10.508 0.844 -3.725 1.00 0.00 247 LEU A O 20
ATOM 30028 N N . GLU A 1 88 ? -9.806 -0.736 -2.284 1.00 0.00 248 GLU A N 20
ATOM 30029 C CA . GLU A 1 88 ? -11.140 -1.283 -2.064 1.00 0.00 248 GLU A CA 20
ATOM 30030 C C . GLU A 1 88 ? -11.168 -2.161 -0.817 1.00 0.00 248 GLU A C 20
ATOM 30031 O O . GLU A 1 88 ? -10.557 -3.228 -0.781 1.00 0.00 248 GLU A O 20
ATOM 30043 N N . GLY A 1 89 ? -11.884 -1.704 0.206 1.00 0.00 249 GLY A N 20
ATOM 30044 C CA . GLY A 1 89 ? -11.979 -2.459 1.442 1.00 0.00 249 GLY A CA 20
ATOM 30045 C C . GLY A 1 89 ? -11.576 -1.642 2.653 1.00 0.00 249 GLY A C 20
ATOM 30046 O O . GLY A 1 89 ? -10.572 -1.936 3.301 1.00 0.00 249 GLY A O 20
ATOM 30050 N N . GLN A 1 90 ? -12.359 -0.612 2.958 1.00 0.00 250 GLN A N 20
ATOM 30051 C CA . GLN A 1 90 ? -12.075 0.251 4.098 1.00 0.00 250 GLN A CA 20
ATOM 30052 C C . GLN A 1 90 ? -13.062 -0.003 5.233 1.00 0.00 250 GLN A C 20
ATOM 30053 O O . GLN A 1 90 ? -14.274 -0.077 5.028 1.00 0.00 250 GLN A O 20
ATOM 30067 N N . PRO A 1 91 ? -12.534 -0.141 6.458 1.00 0.00 251 PRO A N 20
ATOM 30068 C CA . PRO A 1 91 ? -13.352 -0.389 7.649 1.00 0.00 251 PRO A CA 20
ATOM 30069 C C . PRO A 1 91 ? -14.190 0.823 8.040 1.00 0.00 251 PRO A C 20
ATOM 30070 O O . PRO A 1 91 ? -13.653 1.892 8.329 1.00 0.00 251 PRO A O 20
ATOM 30081 N N . GLN A 1 92 ? -15.507 0.649 8.047 1.00 0.00 252 GLN A N 20
ATOM 30082 C CA . GLN A 1 92 ? -16.419 1.730 8.402 1.00 0.00 252 GLN A CA 20
ATOM 30083 C C . GLN A 1 92 ? -17.644 1.191 9.134 1.00 0.00 252 GLN A C 20
ATOM 30084 O O . GLN A 1 92 ? -17.826 -0.021 9.249 1.00 0.00 252 GLN A O 20
ATOM 30098 N N . ASP A 1 93 ? -18.480 2.099 9.626 1.00 0.00 253 ASP A N 20
ATOM 30099 C CA . ASP A 1 93 ? -19.688 1.715 10.346 1.00 0.00 253 ASP A CA 20
ATOM 30100 C C . ASP A 1 93 ? -20.930 2.276 9.661 1.00 0.00 253 ASP A C 20
ATOM 30101 O O . ASP A 1 93 ? -21.901 1.557 9.428 1.00 0.00 253 ASP A O 20
ATOM 30110 N N . ALA A 1 94 ? -20.892 3.566 9.342 1.00 0.00 254 ALA A N 20
ATOM 30111 C CA . ALA A 1 94 ? -22.014 4.224 8.684 1.00 0.00 254 ALA A CA 20
ATOM 30112 C C . ALA A 1 94 ? -22.274 3.619 7.308 1.00 0.00 254 ALA A C 20
ATOM 30113 O O . ALA A 1 94 ? -21.804 4.135 6.294 1.00 0.00 254 ALA A O 20
ATOM 30120 N N . SER A 1 95 ? -23.025 2.522 7.281 1.00 0.00 255 SER A N 20
ATOM 30121 C CA . SER A 1 95 ? -23.344 1.845 6.030 1.00 0.00 255 SER A CA 20
ATOM 30122 C C . SER A 1 95 ? -24.587 2.451 5.385 1.00 0.00 255 SER A C 20
ATOM 30123 O O . SER A 1 95 ? -25.258 3.295 5.977 1.00 0.00 255 SER A O 20
ATOM 30131 N N . GLY A 1 96 ? -24.887 2.013 4.166 1.00 0.00 256 GLY A N 20
ATOM 30132 C CA . GLY A 1 96 ? -26.048 2.522 3.460 1.00 0.00 256 GLY A CA 20
ATOM 30133 C C . GLY A 1 96 ? -25.688 3.590 2.446 1.00 0.00 256 GLY A C 20
ATOM 30134 O O . GLY A 1 96 ? -24.579 4.124 2.443 1.00 0.00 256 GLY A O 20
ATOM 30138 N N . PRO A 1 97 ? -26.640 3.915 1.559 1.00 0.00 257 PRO A N 20
ATOM 30139 C CA . PRO A 1 97 ? -26.441 4.928 0.519 1.00 0.00 257 PRO A CA 20
ATOM 30140 C C . PRO A 1 97 ? -26.356 6.338 1.091 1.00 0.00 257 PRO A C 20
ATOM 30141 O O . PRO A 1 97 ? -26.547 6.545 2.289 1.00 0.00 257 PRO A O 20
ATOM 30152 N N . SER A 1 98 ? -26.068 7.306 0.227 1.00 0.00 258 SER A N 20
ATOM 30153 C CA . SER A 1 98 ? -25.954 8.698 0.648 1.00 0.00 258 SER A CA 20
ATOM 30154 C C . SER A 1 98 ? -27.332 9.336 0.792 1.00 0.00 258 SER A C 20
ATOM 30155 O O . SER A 1 98 ? -28.279 8.959 0.101 1.00 0.00 258 SER A O 20
ATOM 30163 N N . SER A 1 99 ? -27.437 10.307 1.694 1.00 0.00 259 SER A N 20
ATOM 30164 C CA . SER A 1 99 ? -28.700 10.996 1.932 1.00 0.00 259 SER A CA 20
ATOM 30165 C C . SER A 1 99 ? -29.185 11.695 0.666 1.00 0.00 259 SER A C 20
ATOM 30166 O O . SER A 1 99 ? -30.344 11.563 0.276 1.00 0.00 259 SER A O 20
ATOM 30174 N N . GLY A 1 100 ? -28.287 12.439 0.027 1.00 0.00 260 GLY A N 20
ATOM 30175 C CA . GLY A 1 100 ? -28.641 13.148 -1.189 1.00 0.00 260 GLY A CA 20
ATOM 30176 C C . GLY A 1 100 ? -29.043 12.211 -2.310 1.00 0.00 260 GLY A C 20
ATOM 30177 O O . GLY A 1 100 ? -28.889 10.995 -2.197 1.00 0.00 260 GLY A O 20
#

Nearest PDB structures (foldseek):
  2d9o-assembly1_A  TM=8.954E-01  e=1.866E-17  Homo sapiens
  2cq3-assembly1_A  TM=5.960E-01  e=7.987E-05  Homo sapiens
  4cq1-assembly3_C  TM=7.622E-01  e=2.515E-03  Homo sapiens
  1ufw-assembly1_A  TM=5.735E-01  e=3.089E-04  Homo sapiens
  4bs2-assembly1_A  TM=6.182E-01  e=3.081E-03  Homo sapiens

Radius of gyration: 14.96 Å; Cα contacts (8 Å, |Δi|>4): 154; chains: 1; bounding box: 45×26×37 Å

InterPro domains:
  IPR000504 RNA recognition motif domain [PF00076] (189-233)
  IPR001623 DnaJ domain [PF00226] (11-73)
  IPR001623 DnaJ domain [PR00625] (13-31)
  IPR001623 DnaJ domain [PR00625] (31-46)
  IPR001623 DnaJ domain [PR00625] (48-68)
  IPR001623 DnaJ domain [PS50076] (11-76)
  IPR001623 DnaJ domain [SM00271] (10-68)
  IPR001623 DnaJ domain [cd06257] (11-65)
  IPR012677 Nucleotide-binding alpha-beta plait domain superfamily [G3DSA:3.30.70.330] (162-260)
  IPR034254 DNAJC17, RNA recognition motif [cd12429] (184-247)
  IPR035979 RNA-binding domain superfamily [SSF54928] (190-258)
  IPR036869 Chaperone J-domain superfamily [G3DSA:1.10.287.110] (3-127)
  IPR036869 Chaperone J-domain superfamily [SSF46565] (5-77)
  IPR052094 Pre-mRNA-splicing and ERAD-associated protein [PTHR44313] (1-298)

Organism: Homo sapiens (NCBI:txid9606)

GO terms:
  GO:0005515 protein binding (F, IPI)

Foldseek 3Di:
DDDDQDDDDFQKKKKAWPFPVPDPDGDPDDPVNVCVLLCVQFNFPAWFADDVDGGITMTTGNHDRSVVCSCPVPQDDPVIRIHIDRPDDDDDDPDDDDPD

CATH classification: 3.30.70.330